Protein AF-0000000075076435 (afdb_homodimer)

Radius of gyration: 36.46 Å; Cα contacts (8 Å, |Δi|>4): 3027; chains: 2; bounding box: 115×92×92 Å

Nearest PDB structures (foldseek):
  8re6-assembly1_A  TM=4.599E-01  e=3.885E-03  Homo sapiens
  4wnf-assembly1_A  TM=5.232E-01  e=7.291E-03  Homo sapiens
  5iz5-assembly1_A  TM=4.499E-01  e=1.150E-03  Homo sapiens
  5iz5-assembly2_B  TM=3.799E-01  e=2.878E-04  Homo sapiens
  8f6q-assembly1_A  TM=3.171E-01  e=2.021E+00  synthetic construct

Solvent-accessible surface area (backbone atoms only — not comparable to full-atom values): 87835 Å² total; per-residue (Å²): 129,80,52,55,65,57,52,52,52,41,39,77,72,67,46,81,74,68,55,69,69,53,43,52,53,44,43,52,47,23,50,54,67,68,35,22,57,59,38,25,55,53,32,58,56,43,38,74,77,41,73,81,44,64,65,48,48,51,50,29,22,54,22,33,54,61,19,77,85,45,49,62,72,58,25,39,52,49,21,48,52,46,40,46,75,67,22,54,48,34,75,88,46,68,42,41,67,53,21,31,50,50,13,51,47,25,42,50,48,19,60,62,56,26,45,63,65,30,44,54,49,13,34,52,26,8,47,48,12,28,71,70,32,51,80,77,39,63,37,50,27,36,50,52,25,23,48,48,28,44,53,54,15,39,54,42,44,40,48,23,64,57,43,55,45,90,70,66,61,27,58,51,28,45,50,52,22,49,50,43,32,50,50,36,48,62,65,45,61,79,47,61,81,38,71,72,49,61,58,33,42,62,51,28,42,41,55,13,47,35,30,42,76,70,66,39,23,70,62,15,18,53,26,26,37,53,18,44,71,50,65,65,51,65,61,60,50,49,56,51,49,51,52,53,51,43,54,43,41,64,72,70,49,78,79,78,57,91,87,57,57,71,90,74,45,59,57,65,58,48,20,51,25,44,59,52,46,86,51,32,74,31,31,63,59,48,70,65,54,38,27,18,36,17,29,7,12,25,26,50,47,12,29,30,22,44,51,14,30,49,48,41,36,21,56,18,48,43,60,45,47,27,40,30,38,19,12,2,15,17,12,18,53,44,46,51,46,53,47,52,50,49,42,51,56,46,46,40,70,86,57,85,88,55,53,65,58,50,43,50,50,47,56,49,45,55,52,50,45,50,54,29,35,53,68,19,53,50,46,53,63,43,50,38,57,68,60,49,51,48,39,75,75,32,91,86,44,45,70,32,49,47,43,5,52,46,43,36,68,46,43,51,30,70,50,89,72,85,58,45,91,50,87,52,33,29,57,71,58,57,59,40,32,50,57,72,91,65,43,32,87,78,48,44,50,96,78,49,29,55,60,35,56,70,34,56,53,47,51,34,36,28,17,16,28,65,24,50,47,41,51,29,36,43,34,38,60,34,40,33,30,71,74,78,88,55,90,84,60,63,34,49,38,54,53,53,42,41,31,89,60,42,68,43,68,67,56,35,51,31,44,42,30,43,53,34,23,23,9,47,17,44,72,54,79,40,48,55,39,72,46,69,66,44,37,77,90,33,48,48,33,26,24,19,4,47,68,63,41,30,46,16,55,67,61,31,55,74,70,59,38,23,23,39,41,36,42,32,38,46,83,72,58,66,67,36,55,69,59,60,66,48,44,69,48,34,40,55,51,46,47,43,33,33,52,39,51,48,54,50,52,52,51,51,52,53,50,51,30,43,74,38,52,24,24,79,41,77,46,78,49,47,56,61,68,81,54,77,50,49,77,40,58,42,44,81,53,90,73,68,72,78,75,76,79,81,71,54,55,33,94,54,49,36,12,45,72,57,42,52,29,58,54,47,37,36,68,42,53,47,60,59,28,50,45,59,40,27,51,31,17,33,51,25,23,34,43,44,51,45,50,48,51,53,50,29,52,52,37,45,67,53,68,46,78,81,45,51,90,72,32,41,72,82,53,64,86,84,67,89,56,74,36,57,74,46,47,66,57,42,43,47,61,85,65,89,86,40,51,71,49,42,53,49,51,52,52,53,35,56,45,42,39,50,92,66,65,47,43,45,74,76,32,64,66,52,46,53,50,48,52,50,49,49,50,52,49,51,51,50,49,49,55,51,48,67,71,46,38,82,47,71,71,48,74,44,34,41,42,52,48,49,50,48,45,53,47,44,49,42,57,71,67,35,68,72,56,62,77,70,47,65,59,56,51,44,44,51,46,47,51,50,46,46,50,35,47,53,46,19,52,51,29,46,49,38,59,70,44,51,48,48,53,36,40,62,71,26,31,51,48,68,59,69,67,54,132,128,80,52,56,65,56,52,50,52,42,40,76,71,68,45,81,76,68,56,71,69,54,43,52,51,44,44,54,47,23,51,54,68,68,34,22,58,60,37,25,54,54,31,57,57,42,38,73,76,40,73,81,44,64,65,48,49,51,49,29,23,52,22,34,54,62,19,76,88,44,50,62,74,58,26,38,52,49,21,48,51,47,39,47,75,66,22,55,47,35,77,89,46,69,43,40,66,52,20,30,50,49,11,52,46,26,42,51,47,18,60,63,56,27,44,64,65,30,43,53,50,13,32,51,24,7,46,48,12,28,68,70,32,52,79,76,40,64,36,51,27,37,51,52,25,22,51,46,27,45,53,53,16,39,52,43,43,39,50,24,62,54,43,56,45,89,71,67,62,27,58,48,28,45,50,52,22,48,52,42,32,50,52,36,48,62,65,46,61,78,47,61,81,38,72,71,50,60,59,34,40,62,53,28,42,40,55,14,47,36,30,43,75,71,66,38,23,70,60,14,16,53,26,27,38,52,17,45,71,50,66,66,48,66,62,60,50,49,58,50,51,48,53,52,52,42,54,42,41,63,72,68,51,77,79,78,57,91,86,56,58,70,90,74,45,59,57,65,59,50,19,52,25,44,57,51,46,85,52,31,75,32,32,66,60,48,69,67,53,38,28,18,37,17,29,7,12,25,27,51,46,13,29,30,22,45,52,13,31,50,48,43,34,22,57,18,48,43,60,45,48,26,40,30,39,19,12,3,16,18,12,18,54,45,46,51,46,53,46,54,51,50,42,49,55,45,47,39,70,87,58,85,87,53,53,65,59,50,43,51,49,48,56,50,44,56,53,49,46,50,55,28,36,53,66,19,53,52,47,52,63,42,50,37,56,70,60,48,51,47,40,74,76,33,91,87,44,45,69,31,48,47,44,5,51,46,44,36,67,46,44,51,30,70,50,90,72,85,57,46,90,51,88,51,34,30,58,71,58,57,60,38,33,50,58,74,91,66,44,33,86,78,46,46,49,94,77,51,30,56,60,34,57,69,32,56,53,46,52,33,36,28,16,17,28,63,24,49,48,42,54,30,36,43,32,38,61,34,41,33,29,71,73,80,87,58,91,82,60,64,34,48,39,53,52,54,46,43,30,90,61,42,69,41,69,68,57,36,52,31,43,41,29,42,53,34,24,23,9,47,18,44,72,53,79,38,46,56,40,72,48,69,68,44,37,76,90,31,48,49,34,25,24,19,4,48,66,63,43,32,48,17,55,66,60,31,55,73,71,60,37,23,24,37,39,35,43,35,37,48,83,72,59,66,67,36,56,69,59,59,66,47,42,69,48,33,41,56,51,47,47,43,35,34,51,39,50,47,54,52,51,52,50,50,50,52,49,51,31,43,74,39,51,24,25,78,41,78,47,78,50,46,55,61,68,80,53,78,53,50,79,39,59,41,43,80,54,90,72,68,72,78,74,75,81,81,72,54,56,33,97,54,49,35,11,46,72,57,41,52,29,59,54,46,36,37,70,41,54,48,58,57,26,49,44,58,40,27,52,30,16,33,51,24,24,36,43,44,50,43,51,46,52,53,50,29,52,52,36,45,66,51,68,46,78,83,44,51,92,71,31,42,71,81,53,66,85,83,66,88,59,74,33,57,74,46,48,66,56,41,42,48,59,85,66,86,85,40,51,70,51,42,54,48,50,51,51,53,36,57,44,42,39,48,92,65,66,48,44,47,74,75,32,63,65,53,46,54,50,48,52,50,49,50,51,50,50,51,52,50,51,51,55,51,48,68,71,47,40,82,48,72,71,50,75,43,34,41,41,52,47,49,52,48,46,52,48,43,48,44,57,70,67,37,70,71,51,65,77,68,44,65,59,54,50,44,44,48,46,46,51,50,44,46,50,35,47,51,46,18,52,50,28,46,49,37,59,70,43,50,48,48,52,35,40,62,71,26,29,51,48,67,60,68,66,52,133

Sequence (1734 aa):
MMNSVETADKILSGSEFPDLTGLKELIGELKGELEFGKARRVLEKARDLYPEDIWVVQQLALCTYKDEERYPKHRFEEALTLLESIGLRDSKKRDAETLSLGGAVYKRLWEFCGQIDHLYESLSFYRAAFETDPERDLGYAANNAAYILDLLAARAESLEHRNDIKTKEAQKFRKEASGLREKILENLSARQNDPDLSKNYWFSATIGEANFGLGNYAEAGQWLAKARATKPKEWEIQSTFRQWVSLAKIRGLDVPAETEKPDVWHEAWQALRQLLGDETANALMCYRGKVGLALSGGGFRASFFHLGVLARLAEADALRGVDVLSTVSGGSILGAHYYLEVQKLLEDSTKKLNRDDYLDIIEKLQKDFLRGVQSNIRMRAFDDFIDNVRMLFSKRYTRSHKLGELYESKLYSQVDDGKTDLPRKMPDLLVEPAQGRFKGKEFRPNFHNWRRRAKVPILMLNTTSLNSGHNWFFTASWMGEPPGLIDIDSNDRYRRLYYWQAPEESLKNFRLGHAAAASSCVPGLFEPLVLEGLYPERAVKLIDGGVFDNQGIQGLIAEGCTLILCSDASGHLNDSYDPADDPGGVVLRTVSVLQDRIREAQYQDLQARLDSKALEGLFFVHTRKDLATQPLDWIGCDNPSKQASEEQLTSYGIAKDLQDKIAALRTDLDSFTEVEAYSLMASGYLMAERQMKDLDQRHKAEGNPGTWGDFDIHAAPQRNWEFLKLKDILAEKPGQQATVQRKDLDLQLKVGNGLFFKAWHLMPALKIAAFAAIGLMLWMLYKLVVSQWHSIVFSMSVGGLVLALVGLVAALFLPAMKWLNPKEEVRSIVIKVAIALTGYLMAKLHLLLFDRLFLERGRLARLLSLKMMNSVETADKILSGSEFPDLTGLKELIGELKGELEFGKARRVLEKARDLYPEDIWVVQQLALCTYKDEERYPKHRFEEALTLLESIGLRDSKKRDAETLSLGGAVYKRLWEFCGQIDHLYESLSFYRAAFETDPERDLGYAANNAAYILDLLAARAESLEHRNDIKTKEAQKFRKEASGLREKILENLSARQNDPDLSKNYWFSATIGEANFGLGNYAEAGQWLAKARATKPKEWEIQSTFRQWVSLAKIRGLDVPAETEKPDVWHEAWQALRQLLGDETANALMCYRGKVGLALSGGGFRASFFHLGVLARLAEADALRGVDVLSTVSGGSILGAHYYLEVQKLLEDSTKKLNRDDYLDIIEKLQKDFLRGVQSNIRMRAFDDFIDNVRMLFSKRYTRSHKLGELYESKLYSQVDDGKTDLPRKMPDLLVEPAQGRFKGKEFRPNFHNWRRRAKVPILMLNTTSLNSGHNWFFTASWMGEPPGLIDIDSNDRYRRLYYWQAPEESLKNFRLGHAAAASSCVPGLFEPLVLEGLYPERAVKLIDGGVFDNQGIQGLIAEGCTLILCSDASGHLNDSYDPADDPGGVVLRTVSVLQDRIREAQYQDLQARLDSKALEGLFFVHTRKDLATQPLDWIGCDNPSKQASEEQLTSYGIAKDLQDKIAALRTDLDSFTEVEAYSLMASGYLMAERQMKDLDQRHKAEGNPGTWGDFDIHAAPQRNWEFLKLKDILAEKPGQQATVQRKDLDLQLKVGNGLFFKAWHLMPALKIAAFAAIGLMLWMLYKLVVSQWHSIVFSMSVGGLVLALVGLVAALFLPAMKWLNPKEEVRSIVIKVAIALTGYLMAKLHLLLFDRLFLERGRLARLLSLK

InterPro domains:
  IPR002641 Patatin-like phospholipase domain [PF01734] (293-554)
  IPR002641 Patatin-like phospholipase domain [PS51635] (294-557)
  IPR011990 Tetratricopeptide-like helical domain superfamily [G3DSA:1.25.40.10] (30-245)
  IPR016035 Acyl transferase/acyl hydrolase/lysophospholipase [SSF52151] (290-580)
  IPR046880 Tetratricopeptide Repeats-Sensor [PF20308] (36-148)
  IPR050301 Neuropathy target esterase [PTHR14226] (289-375)

pLDDT: mean 89.24, std 10.97, range [33.5, 98.88]

Foldseek 3Di:
DDQLVVVLVCVLVPDDQDPPVVLVVSLVRCVLVLNLVSNLSSLVVVCVVVVPDLVSLLSNLVSQCSVLLDFNVVSLVVSVVSLVVQPCPPPVRDALSSLQSQLVSLVVVCLQQLDVVSLVSSLVSLVVSCVVPVPVCLQVSLQVNLLSLLVVLLVVVLVCLLVVNDDCSSVVSLVSSLVSLVVSCVNLVVVCPPPVLLLPLVNLLSNLSSCLSVVVLVSSLVSLLSSLVSVDRLVVLLVSLQSLLLSCQSVPADQDDPPDDPVPHDSSLVSNCSNVPPLSNFLSLCNLPAEEEWQFAFACLSLLLVLLQLLQCLLLVNLLRHAAYFYFANRLLNVVQLLLLLLLVQADQPDDDDSVSSNVSSVLLLVQVQQLLLLFLPLVLQQDLVLLLVQVPDVQDWSLNSSLVSSLQRRNLSRPNPCNPDFAFLLNSDHFGNDFPDGGPVDDQLRCQSSGSRGNYWYWQWWAWPQQRAIWTRTSFKIAGRPDDDDVRPGDGTDIDGLVPFPDPCSVRPGSSSSSSLQNAAPPPTFFNWAPPRDPPDITTIHHRLLNPRFRVVVCSSSQGQAYATEALHAAQDDDPDFDPDPVSVVVSVSRVVSNVNVVVVVVVVVSSVVSSSHVYYHYDYLLPQVDDDDDADPPHPDDDDDDDPPQAGPLQFGNLLSVLLSLFHRDSTRDAPLNSLLSSLSSNSRSLSSQVVQQVVCVSSPRDAGRSNTNSPRDNPDDDPSCVCRVLRNDGDDDPRDPLNVLSSQLSNLSNDPDDSLCSNDVVVVVVVVVVVVVVVVVVVVVCVVCVPDDDDDADPVRVVVVVCVVVCVVPPPVCVPPDPVVVVVVSVVSSVVSVVSNVVSVVCSVPVSVSSRVSRHPCVSVVND/DDQLVVVLVCVLVPDDQDDPVVLVVSLVRCVLVVNLVSNLSSLVVVCVVVVPDPVSLLSNLVSQCSVLLDDNVVSLVVSVVSLVVQPCPPPVRDALSSLQSQLVSLVVVCLQQLFCVSLVSSLVSLVCSCVVPVPVCLLVSLQVNLLSLLVVLLVVVLVCLLVVNDDCSSVVSLVSSLVSLVVSCVVLVVVCPPPVLLLPLVNLLSNLSSCLSVVVLVSSLVSLLSSLVSVDRLVVLLVSLQSLLLSCQSVPADQDDPPDDPVPHDSSLVSNCSNVPPLSSFLSLCNLPAEEEWQFAFACLSLLLVLLQLLQCLLLVNLLRHAAYFYFANRLLNVVLLLLLVLLVQADQPDDDDSVSSNVSSVLLLVQVQQLLLLFLPLVLQQDLVLLLVQVVDVQDWSLNSSLVSSLQRRNLSRPNPCNPDFAFLLNSDHAGNDFPDGGDPDDQLRCQSSGSRGNYWYWQWWAWPQQRAIWTRTSFKIAGRPDDDDVRPGDGTDMDGLVPFPDPCSVRPGSSSSSSLQNAAPPPTFFNWAPPRDPPDITTIHHRLLNPRFRVVVCSSSQGQAYATEALHAAQDDDPDFDPDPVSVVVSVSRVVSNVNVVVVVVVVVSSVVSSSHVYYHYDYLLPQVDDDDDADPPHPDDDDDDDPPQAGPLQFGNLLSVLLSLFHRDSTRDAPLNSLSSSLSSNSRSLSSQVVQQVVCVSSPRDAGRSNTNSPRDNPDDDPSCVCRVLRNDGDDDPRDPLNVLSSQLSNLSNDPDDSLCSNDVVVVVVVVVVVVVVVVVVVVVCVVCVPPDDDDADPVRVVVVVCVVVCVVPVPVCVPPDPVVVVVVSVVSSVVSVVSNVVSVVCSVPVSVSSRVSRHPCVSVVND

Organism: Methylotuvimicrobium buryatense (NCBI:txid95641)

Structure (mmCIF, N/CA/C/O backbone):
data_AF-0000000075076435-model_v1
#
loop_
_entity.id
_entity.type
_entity.pdbx_description
1 polymer 'Patatin family protein'
#
loop_
_atom_site.group_PDB
_atom_site.id
_atom_site.type_symbol
_atom_site.label_atom_id
_atom_site.label_alt_id
_atom_site.label_comp_id
_atom_site.label_asym_id
_atom_site.label_entity_id
_atom_site.label_seq_id
_atom_site.pdbx_PDB_ins_code
_atom_site.Cartn_x
_atom_site.Cartn_y
_atom_site.Cartn_z
_atom_site.occupancy
_atom_site.B_iso_or_equiv
_atom_site.auth_seq_id
_atom_site.auth_comp_id
_atom_site.auth_asym_id
_atom_site.auth_atom_id
_atom_site.pdbx_PDB_model_num
ATOM 1 N N . MET A 1 1 ? -11.375 -25.438 -43.062 1 36.97 1 MET A N 1
ATOM 2 C CA . MET A 1 1 ? -12.023 -24.281 -42.469 1 36.97 1 MET A CA 1
ATOM 3 C C . MET A 1 1 ? -11.07 -23.531 -41.562 1 36.97 1 MET A C 1
ATOM 5 O O . MET A 1 1 ? -10.453 -24.141 -40.688 1 36.97 1 MET A O 1
ATOM 9 N N . MET A 1 2 ? -10.703 -22.5 -41.938 1 54.28 2 MET A N 1
ATOM 10 C CA . MET A 1 2 ? -9.719 -21.734 -41.188 1 54.28 2 MET A CA 1
ATOM 11 C C . MET A 1 2 ? -10.164 -21.531 -39.719 1 54.28 2 MET A C 1
ATOM 13 O O . MET A 1 2 ? -11.336 -21.266 -39.469 1 54.28 2 MET A O 1
ATOM 17 N N . ASN A 1 3 ? -9.352 -21.844 -38.719 1 79.81 3 ASN A N 1
ATOM 18 C CA . ASN A 1 3 ? -9.547 -21.703 -37.281 1 79.81 3 ASN A CA 1
ATOM 19 C C . ASN A 1 3 ? -9.891 -20.266 -36.906 1 79.81 3 ASN A C 1
ATOM 21 O O . ASN A 1 3 ? -9.523 -19.328 -37.594 1 79.81 3 ASN A O 1
ATOM 25 N N . SER A 1 4 ? -11.031 -20.047 -36.219 1 85.81 4 SER A N 1
ATOM 26 C CA . SER A 1 4 ? -11.523 -18.734 -35.812 1 85.81 4 SER A CA 1
ATOM 27 C C . SER A 1 4 ? -10.375 -17.812 -35.406 1 85.81 4 SER A C 1
ATOM 29 O O . SER A 1 4 ? -10.414 -16.609 -35.688 1 85.81 4 SER A O 1
ATOM 31 N N . VAL A 1 5 ? -9.375 -18.312 -34.938 1 87.81 5 VAL A N 1
ATOM 32 C CA . VAL A 1 5 ? -8.227 -17.531 -34.5 1 87.81 5 VAL A CA 1
ATOM 33 C C . VAL A 1 5 ? -7.445 -17 -35.688 1 87.81 5 VAL A C 1
ATOM 35 O O . VAL A 1 5 ? -7.047 -15.836 -35.719 1 87.81 5 VAL A O 1
ATOM 38 N N . GLU A 1 6 ? -7.312 -17.844 -36.656 1 87.56 6 GLU A N 1
ATOM 39 C CA . GLU A 1 6 ? -6.621 -17.438 -37.875 1 87.56 6 GLU A CA 1
ATOM 40 C C . GLU A 1 6 ? -7.406 -16.359 -38.625 1 87.56 6 GLU A C 1
ATOM 42 O O . GLU A 1 6 ? -6.82 -15.43 -39.188 1 87.56 6 GLU A O 1
ATOM 47 N N . THR A 1 7 ? -8.656 -16.609 -38.688 1 90.25 7 THR A N 1
ATOM 48 C CA . THR A 1 7 ? -9.516 -15.641 -39.344 1 90.25 7 THR A CA 1
ATOM 49 C C . THR A 1 7 ? -9.406 -14.273 -38.656 1 90.25 7 THR A C 1
ATOM 51 O O . THR A 1 7 ? -9.32 -13.242 -39.344 1 90.25 7 THR A O 1
ATOM 54 N N . ALA A 1 8 ? -9.461 -14.234 -37.344 1 91.88 8 ALA A N 1
ATOM 55 C CA . ALA A 1 8 ? -9.328 -12.992 -36.594 1 91.88 8 ALA A CA 1
ATOM 56 C C . ALA A 1 8 ? -7.988 -12.312 -36.875 1 91.88 8 ALA A C 1
ATOM 58 O O . ALA A 1 8 ? -7.93 -11.094 -37.062 1 91.88 8 ALA A O 1
ATOM 59 N N . ASP A 1 9 ? -6.965 -13.133 -36.938 1 88.62 9 ASP A N 1
ATOM 60 C CA . ASP A 1 9 ? -5.637 -12.594 -37.219 1 88.62 9 ASP A CA 1
ATOM 61 C C . ASP A 1 9 ? -5.578 -11.953 -38.594 1 88.62 9 ASP A C 1
ATOM 63 O O . ASP A 1 9 ? -4.938 -10.914 -38.781 1 88.62 9 ASP A O 1
ATOM 67 N N . LYS A 1 10 ? -6.211 -12.531 -39.5 1 89.06 10 LYS A N 1
ATOM 68 C CA . LYS A 1 10 ? -6.254 -11.992 -40.844 1 89.06 10 LYS A CA 1
ATOM 69 C C . LYS A 1 10 ? -7.02 -10.68 -40.906 1 89.06 10 LYS A C 1
ATOM 71 O O . LYS A 1 10 ? -6.602 -9.734 -41.594 1 89.06 10 LYS A O 1
ATOM 76 N N . ILE A 1 11 ? -8.062 -10.641 -40.219 1 89.81 11 ILE A N 1
ATOM 77 C CA . ILE A 1 11 ? -8.867 -9.43 -40.156 1 89.81 11 ILE A CA 1
ATOM 78 C C . ILE A 1 11 ? -8.062 -8.297 -39.531 1 89.81 11 ILE A C 1
ATOM 80 O O . ILE A 1 11 ? -8.062 -7.168 -40.031 1 89.81 11 ILE A O 1
ATOM 84 N N . LEU A 1 12 ? -7.379 -8.57 -38.469 1 87.88 12 LEU A N 1
ATOM 85 C CA . LEU A 1 12 ? -6.613 -7.578 -37.75 1 87.88 12 LEU A CA 1
ATOM 86 C C . LEU A 1 12 ? -5.402 -7.109 -38.531 1 87.88 12 LEU A C 1
ATOM 88 O O . LEU A 1 12 ? -4.922 -5.988 -38.344 1 87.88 12 LEU A O 1
ATOM 92 N N . SER A 1 13 ? -4.984 -7.977 -39.469 1 85.38 13 SER A N 1
ATOM 93 C CA . SER A 1 13 ? -3.854 -7.625 -40.344 1 85.38 13 SER A CA 1
ATOM 94 C C . SER A 1 13 ? -4.312 -6.859 -41.562 1 85.38 13 SER A C 1
ATOM 96 O O . SER A 1 13 ? -3.49 -6.422 -42.375 1 85.38 13 SER A O 1
ATOM 98 N N . GLY A 1 14 ? -5.59 -6.645 -41.844 1 83.81 14 GLY A N 1
ATOM 99 C CA . GLY A 1 14 ? -6.051 -5.766 -42.906 1 83.81 14 GLY A CA 1
ATOM 100 C C . GLY A 1 14 ? -6.957 -6.465 -43.906 1 83.81 14 GLY A C 1
ATOM 101 O O . GLY A 1 14 ? -7.398 -5.855 -44.875 1 83.81 14 GLY A O 1
ATOM 102 N N . SER A 1 15 ? -7.238 -7.715 -43.688 1 86.44 15 SER A N 1
ATOM 103 C CA . SER A 1 15 ? -8.125 -8.422 -44.594 1 86.44 15 SER A CA 1
ATOM 104 C C . SER A 1 15 ? -9.547 -7.879 -44.531 1 86.44 15 SER A C 1
ATOM 106 O O . SER A 1 15 ? -9.859 -7.055 -43.656 1 86.44 15 SER A O 1
ATOM 108 N N . GLU A 1 16 ? -10.273 -8.352 -45.438 1 85.62 16 GLU A N 1
ATOM 109 C CA . GLU A 1 16 ? -11.648 -7.879 -45.562 1 85.62 16 GLU A CA 1
ATOM 110 C C . GLU A 1 16 ? -12.461 -8.242 -44.312 1 85.62 16 GLU A C 1
ATOM 112 O O . GLU A 1 16 ? -12.32 -9.336 -43.781 1 85.62 16 GLU A O 1
ATOM 117 N N . PHE A 1 17 ? -13.203 -7.285 -43.875 1 89.06 17 PHE A N 1
ATOM 118 C CA . PHE A 1 17 ? -14.062 -7.453 -42.688 1 89.06 17 PHE A CA 1
ATOM 119 C C . PHE A 1 17 ? -15.359 -8.156 -43.062 1 89.06 17 PHE A C 1
ATOM 121 O O . PHE A 1 17 ? -15.977 -7.84 -44.094 1 89.06 17 PHE A O 1
ATOM 128 N N . PRO A 1 18 ? -15.742 -9.188 -42.375 1 89.25 18 PRO A N 1
ATOM 129 C CA . PRO A 1 18 ? -17 -9.883 -42.688 1 89.25 18 PRO A CA 1
ATOM 130 C C . PRO A 1 18 ? -18.234 -9.023 -42.438 1 89.25 18 PRO A C 1
ATOM 132 O O . PRO A 1 18 ? -18.125 -7.961 -41.812 1 89.25 18 PRO A O 1
ATOM 135 N N . ASP A 1 19 ? -19.391 -9.516 -43.062 1 90 19 ASP A N 1
ATOM 136 C CA . ASP A 1 19 ? -20.656 -8.844 -42.75 1 90 19 ASP A CA 1
ATOM 137 C C . ASP A 1 19 ? -21.094 -9.125 -41.344 1 90 19 ASP A C 1
ATOM 139 O O . ASP A 1 19 ? -20.453 -9.898 -40.625 1 90 19 ASP A O 1
ATOM 143 N N . LEU A 1 20 ? -22.094 -8.531 -40.938 1 91.75 20 LEU A N 1
ATOM 144 C CA . LEU A 1 20 ? -22.516 -8.57 -39.562 1 91.75 20 LEU A CA 1
ATOM 145 C C . LEU A 1 20 ? -22.797 -10.008 -39.125 1 91.75 20 LEU A C 1
ATOM 147 O O . LEU A 1 20 ? -22.484 -10.383 -37.969 1 91.75 20 LEU A O 1
ATOM 151 N N . THR A 1 21 ? -23.438 -10.773 -39.969 1 92.62 21 THR A N 1
ATOM 152 C CA . THR A 1 21 ? -23.719 -12.164 -39.656 1 92.62 21 THR A CA 1
ATOM 153 C C . THR A 1 21 ? -22.438 -12.961 -39.469 1 92.62 21 THR A C 1
ATOM 155 O O . THR A 1 21 ? -22.297 -13.734 -38.531 1 92.62 21 THR A O 1
ATOM 158 N N . GLY A 1 22 ? -21.547 -12.773 -40.375 1 92.38 22 GLY A N 1
ATOM 159 C CA . GLY A 1 22 ? -20.25 -13.414 -40.25 1 92.38 22 GLY A CA 1
ATOM 160 C C . GLY A 1 22 ? -19.469 -12.977 -39.031 1 92.38 22 GLY A C 1
ATOM 161 O O . GLY A 1 22 ? -18.75 -13.781 -38.438 1 92.38 22 GLY A O 1
ATOM 162 N N . LEU A 1 23 ? -19.594 -11.703 -38.719 1 94.06 23 LEU A N 1
ATOM 163 C CA . LEU A 1 23 ? -18.938 -11.18 -37.531 1 94.06 23 LEU A CA 1
ATOM 164 C C . LEU A 1 23 ? -19.469 -11.859 -36.281 1 94.06 23 LEU A C 1
ATOM 166 O O . LEU A 1 23 ? -18.688 -12.219 -35.375 1 94.06 23 LEU A O 1
ATOM 170 N N . LYS A 1 24 ? -20.719 -12.016 -36.188 1 93.81 24 LYS A N 1
ATOM 171 C CA . LYS A 1 24 ? -21.344 -12.641 -35.031 1 93.81 24 LYS A CA 1
ATOM 172 C C . LYS A 1 24 ? -20.875 -14.078 -34.875 1 93.81 24 LYS A C 1
ATOM 174 O O . LYS A 1 24 ? -20.609 -14.523 -33.75 1 93.81 24 LYS A O 1
ATOM 179 N N . GLU A 1 25 ? -20.766 -14.727 -35.938 1 92.5 25 GLU A N 1
ATOM 180 C CA . GLU A 1 25 ? -20.281 -16.109 -35.906 1 92.5 25 GLU A CA 1
ATOM 181 C C . GLU A 1 25 ? -18.828 -16.156 -35.469 1 92.5 25 GLU A C 1
ATOM 183 O O . GLU A 1 25 ? -18.453 -17 -34.625 1 92.5 25 GLU A O 1
ATOM 188 N N . LEU A 1 26 ? -18.062 -15.289 -36.031 1 94.31 26 LEU A N 1
ATOM 189 C CA . LEU A 1 26 ? -16.641 -15.242 -35.688 1 94.31 26 LEU A CA 1
ATOM 190 C C . LEU A 1 26 ? -16.453 -14.961 -34.188 1 94.31 26 LEU A C 1
ATOM 192 O O . LEU A 1 26 ? -15.664 -15.633 -33.531 1 94.31 26 LEU A O 1
ATOM 196 N N . ILE A 1 27 ? -17.109 -13.969 -33.656 1 94.06 27 ILE A N 1
ATOM 197 C CA . ILE A 1 27 ? -17 -13.594 -32.25 1 94.06 27 ILE A CA 1
ATOM 198 C C . ILE A 1 27 ? -17.453 -14.75 -31.359 1 94.06 27 ILE A C 1
ATOM 200 O O . ILE A 1 27 ? -16.844 -15.016 -30.312 1 94.06 27 ILE A O 1
ATOM 204 N N . GLY A 1 28 ? -18.516 -15.406 -31.75 1 89.88 28 GLY A N 1
ATOM 205 C CA . GLY A 1 28 ? -18.984 -16.562 -31.016 1 89.88 28 GLY A CA 1
ATOM 206 C C . GLY A 1 28 ? -17.938 -17.656 -30.906 1 89.88 28 GLY A C 1
ATOM 207 O O . GLY A 1 28 ? -17.766 -18.266 -29.844 1 89.88 28 GLY A O 1
ATOM 208 N N . GLU A 1 29 ? -17.281 -17.859 -31.953 1 90.12 29 GLU A N 1
ATOM 209 C CA . GLU A 1 29 ? -16.25 -18.891 -31.969 1 90.12 29 GLU A CA 1
ATOM 210 C C . GLU A 1 29 ? -15.047 -18.484 -31.125 1 90.12 29 GLU A C 1
ATOM 212 O O . GLU A 1 29 ? -14.477 -19.312 -30.406 1 90.12 29 GLU A O 1
ATOM 217 N N . LEU A 1 30 ? -14.672 -17.25 -31.266 1 91.12 30 LEU A N 1
ATOM 218 C CA . LEU A 1 30 ? -13.539 -16.75 -30.484 1 91.12 30 LEU A CA 1
ATOM 219 C C . LEU A 1 30 ? -13.82 -16.844 -28.984 1 91.12 30 LEU A C 1
ATOM 221 O O . LEU A 1 30 ? -12.953 -17.234 -28.203 1 91.12 30 LEU A O 1
ATOM 225 N N . LYS A 1 31 ? -15.008 -16.5 -28.578 1 87.5 31 LYS A N 1
ATOM 226 C CA . LYS A 1 31 ? -15.391 -16.609 -27.172 1 87.5 31 LYS A CA 1
ATOM 227 C C . LYS A 1 31 ? -15.367 -18.078 -26.719 1 87.5 31 LYS A C 1
ATOM 229 O O . LYS A 1 31 ? -14.938 -18.375 -25.609 1 87.5 31 LYS A O 1
ATOM 234 N N . GLY A 1 32 ? -15.773 -18.891 -27.562 1 81.56 32 GLY A N 1
ATOM 235 C CA . GLY A 1 32 ? -15.734 -20.312 -27.266 1 81.56 32 GLY A CA 1
ATOM 236 C C . GLY A 1 32 ? -14.336 -20.844 -27.031 1 81.56 32 GLY A C 1
ATOM 237 O O . GLY A 1 32 ? -14.133 -21.766 -26.234 1 81.56 32 GLY A O 1
ATOM 238 N N . GLU A 1 33 ? -13.453 -20.219 -27.688 1 81 33 GLU A N 1
ATOM 239 C CA . GLU A 1 33 ? -12.055 -20.609 -27.547 1 81 33 GLU A CA 1
ATOM 240 C C . GLU A 1 33 ? -11.367 -19.797 -26.453 1 81 33 GLU A C 1
ATOM 242 O O . GLU A 1 33 ? -10.141 -19.828 -26.328 1 81 33 GLU A O 1
ATOM 247 N N . LEU A 1 34 ? -12.07 -19 -25.734 1 81.38 34 LEU A N 1
ATOM 248 C CA . LEU A 1 34 ? -11.609 -18.172 -24.625 1 81.38 34 LEU A CA 1
ATOM 249 C C . LEU A 1 34 ? -10.617 -17.109 -25.125 1 81.38 34 LEU A C 1
ATOM 251 O O . LEU A 1 34 ? -9.695 -16.75 -24.391 1 81.38 34 LEU A O 1
ATOM 255 N N . GLU A 1 35 ? -10.742 -16.797 -26.406 1 87.75 35 GLU A N 1
ATOM 256 C CA . GLU A 1 35 ? -9.898 -15.766 -26.984 1 87.75 35 GLU A CA 1
ATOM 257 C C . GLU A 1 35 ? -10.586 -14.398 -26.938 1 87.75 35 GLU A C 1
ATOM 259 O O . GLU A 1 35 ? -10.75 -13.75 -27.969 1 87.75 35 GLU A O 1
ATOM 264 N N . PHE A 1 36 ? -10.836 -13.961 -25.75 1 89.81 36 PHE A N 1
ATOM 265 C CA . PHE A 1 36 ? -11.562 -12.711 -25.562 1 89.81 36 PHE A CA 1
ATOM 266 C C . PHE A 1 36 ? -10.727 -11.516 -26 1 89.81 36 PHE A C 1
ATOM 268 O O . PHE A 1 36 ? -11.266 -10.516 -26.469 1 89.81 36 PHE A O 1
ATOM 275 N N . GLY A 1 37 ? -9.43 -11.617 -25.875 1 89.94 37 GLY A N 1
ATOM 276 C CA . GLY A 1 37 ? -8.562 -10.539 -26.312 1 89.94 37 GLY A CA 1
ATOM 277 C C . GLY A 1 37 ? -8.641 -10.281 -27.797 1 89.94 37 GLY A C 1
ATOM 278 O O . GLY A 1 37 ? -8.766 -9.133 -28.234 1 89.94 37 GLY A O 1
ATOM 279 N N . LYS A 1 38 ? -8.609 -11.312 -28.609 1 91.25 38 LYS A N 1
ATOM 280 C CA . LYS A 1 38 ? -8.727 -11.195 -30.062 1 91.25 38 LYS A CA 1
ATOM 281 C C . LYS A 1 38 ? -10.109 -10.719 -30.469 1 91.25 38 LYS A C 1
ATOM 283 O O . LYS A 1 38 ? -10.25 -9.891 -31.375 1 91.25 38 LYS A O 1
ATOM 288 N N . ALA A 1 39 ? -11.055 -11.328 -29.797 1 94.81 39 ALA A N 1
ATOM 289 C CA . ALA A 1 39 ? -12.422 -10.914 -30.062 1 94.81 39 ALA A CA 1
ATOM 290 C C . ALA A 1 39 ? -12.602 -9.414 -29.812 1 94.81 39 ALA A C 1
ATOM 292 O O . ALA A 1 39 ? -13.25 -8.719 -30.594 1 94.81 39 ALA A O 1
ATOM 293 N N . ARG A 1 40 ? -12.055 -8.953 -28.688 1 94.88 40 ARG A N 1
ATOM 294 C CA . ARG A 1 40 ? -12.133 -7.535 -28.328 1 94.88 40 ARG A CA 1
ATOM 295 C C . ARG A 1 40 ? -11.523 -6.664 -29.422 1 94.88 40 ARG A C 1
ATOM 297 O O . ARG A 1 40 ? -12.117 -5.664 -29.828 1 94.88 40 ARG A O 1
ATOM 304 N N . ARG A 1 41 ? -10.43 -7.027 -30 1 92.25 41 ARG A N 1
ATOM 305 C CA . ARG A 1 41 ? -9.734 -6.246 -31.031 1 92.25 41 ARG A CA 1
ATOM 306 C C . ARG A 1 41 ? -10.531 -6.219 -32.312 1 92.25 41 ARG A C 1
ATOM 308 O O . ARG A 1 41 ? -10.594 -5.191 -33 1 92.25 41 ARG A O 1
ATOM 315 N N . VAL A 1 42 ? -11.07 -7.328 -32.688 1 94.69 42 VAL A N 1
ATOM 316 C CA . VAL A 1 42 ? -11.906 -7.402 -33.875 1 94.69 42 VAL A CA 1
ATOM 317 C C . VAL A 1 42 ? -13.125 -6.504 -33.688 1 94.69 42 VAL A C 1
ATOM 319 O O . VAL A 1 42 ? -13.5 -5.773 -34.625 1 94.69 42 VAL A O 1
ATOM 322 N N . LEU A 1 43 ? -13.672 -6.586 -32.531 1 96.25 43 LEU A N 1
ATOM 323 C CA . LEU A 1 43 ? -14.875 -5.801 -32.25 1 96.25 43 LEU A CA 1
ATOM 324 C C . LEU A 1 43 ? -14.555 -4.312 -32.219 1 96.25 43 LEU A C 1
ATOM 326 O O . LEU A 1 43 ? -15.391 -3.482 -32.562 1 96.25 43 LEU A O 1
ATOM 330 N N . GLU A 1 44 ? -13.383 -3.93 -31.766 1 93.25 44 GLU A N 1
ATOM 331 C CA . GLU A 1 44 ? -12.969 -2.531 -31.781 1 93.25 44 GLU A CA 1
ATOM 332 C C . GLU A 1 44 ? -12.969 -1.975 -33.219 1 93.25 44 GLU A C 1
ATOM 334 O O . GLU A 1 44 ? -13.414 -0.847 -33.438 1 93.25 44 GLU A O 1
ATOM 339 N N . LYS A 1 45 ? -12.555 -2.777 -34.094 1 92.31 45 LYS A N 1
ATOM 340 C CA . LYS A 1 45 ? -12.594 -2.391 -35.5 1 92.31 45 LYS A CA 1
ATOM 341 C C . LYS A 1 45 ? -14.031 -2.357 -36.031 1 92.31 45 LYS A C 1
ATOM 343 O O . LYS A 1 45 ? -14.375 -1.504 -36.844 1 92.31 45 LYS A O 1
ATOM 348 N N . ALA A 1 46 ? -14.75 -3.291 -35.594 1 95 46 ALA A N 1
ATOM 349 C CA . ALA A 1 46 ? -16.141 -3.389 -36.031 1 95 46 ALA A CA 1
ATOM 350 C C . ALA A 1 46 ? -16.938 -2.174 -35.562 1 95 46 ALA A C 1
ATOM 352 O O . ALA A 1 46 ? -17.859 -1.729 -36.25 1 95 46 ALA A O 1
ATOM 353 N N . ARG A 1 47 ? -16.672 -1.678 -34.406 1 93.69 47 ARG A N 1
ATOM 354 C CA . ARG A 1 47 ? -17.391 -0.536 -33.875 1 93.69 47 ARG A CA 1
ATOM 355 C C . ARG A 1 47 ? -17.312 0.669 -34.812 1 93.69 47 ARG A C 1
ATOM 357 O O . ARG A 1 47 ? -18.266 1.435 -34.906 1 93.69 47 ARG A O 1
ATOM 364 N N . ASP A 1 48 ? -16.25 0.813 -35.469 1 90 48 ASP A N 1
ATOM 365 C CA . ASP A 1 48 ? -16.062 1.908 -36.438 1 90 48 ASP A CA 1
ATOM 366 C C . ASP A 1 48 ? -16.922 1.691 -37.688 1 90 48 ASP A C 1
ATOM 368 O O . ASP A 1 48 ? -17.422 2.65 -38.281 1 90 48 ASP A O 1
ATOM 372 N N . LEU A 1 49 ? -17.078 0.513 -38.031 1 90.38 49 LEU A N 1
ATOM 373 C CA . LEU A 1 49 ? -17.797 0.156 -39.25 1 90.38 49 LEU A CA 1
ATOM 374 C C . LEU A 1 49 ? -19.297 0.148 -39 1 90.38 49 LEU A C 1
ATOM 376 O O . LEU A 1 49 ? -20.094 0.439 -39.906 1 90.38 49 LEU A O 1
ATOM 380 N N . TYR A 1 50 ? -19.641 -0.261 -37.75 1 90.75 50 TYR A N 1
ATOM 381 C CA . TYR A 1 50 ? -21.047 -0.335 -37.375 1 90.75 50 TYR A CA 1
ATOM 382 C C . TYR A 1 50 ? -21.328 0.488 -36.125 1 90.75 50 TYR A C 1
ATOM 384 O O . TYR A 1 50 ? -21.734 -0.054 -35.094 1 90.75 50 TYR A O 1
ATOM 392 N N . PRO A 1 51 ? -21.219 1.784 -36.156 1 86.25 51 PRO A N 1
ATOM 393 C CA . PRO A 1 51 ? -21.281 2.623 -34.969 1 86.25 51 PRO A CA 1
ATOM 394 C C . PRO A 1 51 ? -22.656 2.592 -34.312 1 86.25 51 PRO A C 1
ATOM 396 O O . PRO A 1 51 ? -22.766 2.824 -33.094 1 86.25 51 PRO A O 1
ATOM 399 N N . GLU A 1 52 ? -23.688 2.199 -35 1 86.5 52 GLU A N 1
ATOM 400 C CA . GLU A 1 52 ? -25.031 2.264 -34.438 1 86.5 52 GLU A CA 1
ATOM 401 C C . GLU A 1 52 ? -25.5 0.896 -33.938 1 86.5 52 GLU A C 1
ATOM 403 O O . GLU A 1 52 ? -26.562 0.773 -33.344 1 86.5 52 GLU A O 1
ATOM 408 N N . ASP A 1 53 ? -24.719 -0.052 -34.156 1 91.69 53 ASP A N 1
ATOM 409 C CA . ASP A 1 53 ? -25.125 -1.396 -33.781 1 91.69 53 ASP A CA 1
ATOM 410 C C . ASP A 1 53 ? -24.844 -1.646 -32.281 1 91.69 53 ASP A C 1
ATOM 412 O O . ASP A 1 53 ? -23.688 -1.751 -31.891 1 91.69 53 ASP A O 1
ATOM 416 N N . ILE A 1 54 ? -25.875 -1.863 -31.531 1 94.44 54 ILE A N 1
ATOM 417 C CA . ILE A 1 54 ? -25.781 -1.992 -30.078 1 94.44 54 ILE A CA 1
ATOM 418 C C . ILE A 1 54 ? -25.094 -3.309 -29.734 1 94.44 54 ILE A C 1
ATOM 420 O O . ILE A 1 54 ? -24.391 -3.396 -28.719 1 94.44 54 ILE A O 1
ATOM 424 N N . TRP A 1 55 ? -25.312 -4.293 -30.562 1 95.38 55 TRP A N 1
ATOM 425 C CA . TRP A 1 55 ? -24.719 -5.609 -30.312 1 95.38 55 TRP A CA 1
ATOM 426 C C . TRP A 1 55 ? -23.203 -5.543 -30.328 1 95.38 55 TRP A C 1
ATOM 428 O O . TRP A 1 55 ? -22.531 -6.191 -29.516 1 95.38 55 TRP A O 1
ATOM 438 N N . VAL A 1 56 ? -22.656 -4.77 -31.203 1 96.56 56 VAL A N 1
ATOM 439 C CA . VAL A 1 56 ? -21.219 -4.645 -31.328 1 96.56 56 VAL A CA 1
ATOM 440 C C . VAL A 1 56 ? -20.625 -4.082 -30.047 1 96.56 56 VAL A C 1
ATOM 442 O O . VAL A 1 56 ? -19.641 -4.598 -29.516 1 96.56 56 VAL A O 1
ATOM 445 N N . VAL A 1 57 ? -21.266 -3.066 -29.484 1 96.94 57 VAL A N 1
ATOM 446 C CA . VAL A 1 57 ? -20.781 -2.43 -28.266 1 96.94 57 VAL A CA 1
ATOM 447 C C . VAL A 1 57 ? -20.953 -3.377 -27.078 1 96.94 57 VAL A C 1
ATOM 449 O O . VAL A 1 57 ? -20.094 -3.457 -26.203 1 96.94 57 VAL A O 1
ATOM 452 N N . GLN A 1 58 ? -22.047 -4.047 -27.047 1 96.81 58 GLN A N 1
ATOM 453 C CA . GLN A 1 58 ? -22.312 -5.008 -25.984 1 96.81 58 GLN A CA 1
ATOM 454 C C . GLN A 1 58 ? -21.25 -6.105 -25.969 1 96.81 58 GLN A C 1
ATOM 456 O O . GLN A 1 58 ? -20.688 -6.426 -24.906 1 96.81 58 GLN A O 1
ATOM 461 N N . GLN A 1 59 ? -20.969 -6.633 -27.109 1 96.62 59 GLN A N 1
ATOM 462 C CA . GLN A 1 59 ? -19.984 -7.703 -27.203 1 96.62 59 GLN A CA 1
ATOM 463 C C . GLN A 1 59 ? -18.578 -7.176 -26.938 1 96.62 59 GLN A C 1
ATOM 465 O O . GLN A 1 59 ? -17.734 -7.883 -26.359 1 96.62 59 GLN A O 1
ATOM 470 N N . LEU A 1 60 ? -18.344 -6.008 -27.391 1 97.19 60 LEU A N 1
ATOM 471 C CA . LEU A 1 60 ? -17.062 -5.387 -27.094 1 97.19 60 LEU A CA 1
ATOM 472 C C . LEU A 1 60 ? -16.875 -5.234 -25.578 1 97.19 60 LEU A C 1
ATOM 474 O O . LEU A 1 60 ? -15.797 -5.52 -25.062 1 97.19 60 LEU A O 1
ATOM 478 N N . ALA A 1 61 ? -17.875 -4.781 -24.875 1 97.5 61 ALA A N 1
ATOM 479 C CA . ALA A 1 61 ? -17.812 -4.652 -23.422 1 97.5 61 ALA A CA 1
ATOM 480 C C . ALA A 1 61 ? -17.594 -6.012 -22.75 1 97.5 61 ALA A C 1
ATOM 482 O O . ALA A 1 61 ? -16.781 -6.141 -21.844 1 97.5 61 ALA A O 1
ATOM 483 N N . LEU A 1 62 ? -18.297 -6.992 -23.219 1 96.38 62 LEU A N 1
ATOM 484 C CA . LEU A 1 62 ? -18.188 -8.344 -22.672 1 96.38 62 LEU A CA 1
ATOM 485 C C . LEU A 1 62 ? -16.766 -8.883 -22.844 1 96.38 62 LEU A C 1
ATOM 487 O O . LEU A 1 62 ? -16.156 -9.367 -21.891 1 96.38 62 LEU A O 1
ATOM 491 N N . CYS A 1 63 ? -16.297 -8.766 -24.047 1 95.94 63 CYS A N 1
ATOM 492 C CA . CYS A 1 63 ? -14.953 -9.281 -24.344 1 95.94 63 CYS A CA 1
ATOM 493 C C . CYS A 1 63 ? -13.891 -8.477 -23.625 1 95.94 63 CYS A C 1
ATOM 495 O O . CYS A 1 63 ? -12.836 -9.008 -23.266 1 95.94 63 CYS A O 1
ATOM 497 N N . THR A 1 64 ? -14.18 -7.246 -23.328 1 95.62 64 THR A N 1
ATOM 498 C CA . THR A 1 64 ? -13.242 -6.391 -22.609 1 95.62 64 THR A CA 1
ATOM 499 C C . THR A 1 64 ? -13.102 -6.828 -21.156 1 95.62 64 THR A C 1
ATOM 501 O O . THR A 1 64 ? -11.992 -7.062 -20.672 1 95.62 64 THR A O 1
ATOM 504 N N . TYR A 1 65 ? -14.188 -6.969 -20.453 1 94.5 65 TYR A N 1
ATOM 505 C CA . TYR A 1 65 ? -14.047 -7.273 -19.031 1 94.5 65 TYR A CA 1
ATOM 506 C C . TYR A 1 65 ? -13.602 -8.719 -18.812 1 94.5 65 TYR A C 1
ATOM 508 O O . TYR A 1 65 ? -13.117 -9.078 -17.75 1 94.5 65 TYR A O 1
ATOM 516 N N . LYS A 1 66 ? -13.695 -9.594 -19.859 1 90.56 66 LYS A N 1
ATOM 517 C CA . LYS A 1 66 ? -13.281 -10.992 -19.75 1 90.56 66 LYS A CA 1
ATOM 518 C C . LYS A 1 66 ? -11.859 -11.188 -20.25 1 90.56 66 LYS A C 1
ATOM 520 O O . LYS A 1 66 ? -11.289 -12.273 -20.125 1 90.56 66 LYS A O 1
ATOM 525 N N . ASP A 1 67 ? -11.328 -10.117 -20.844 1 88.75 67 ASP A N 1
ATOM 526 C CA . ASP A 1 67 ? -9.945 -10.203 -21.312 1 88.75 67 ASP A CA 1
ATOM 527 C C . ASP A 1 67 ? -8.969 -10.242 -20.156 1 88.75 67 ASP A C 1
ATOM 529 O O . ASP A 1 67 ? -8.516 -9.203 -19.672 1 88.75 67 ASP A O 1
ATOM 533 N N . GLU A 1 68 ? -8.5 -11.352 -19.766 1 77.94 68 GLU A N 1
ATOM 534 C CA . GLU A 1 68 ? -7.68 -11.555 -18.578 1 77.94 68 GLU A CA 1
ATOM 535 C C . GLU A 1 68 ? -6.254 -11.047 -18.797 1 77.94 68 GLU A C 1
ATOM 537 O O . GLU A 1 68 ? -5.477 -10.953 -17.844 1 77.94 68 GLU A O 1
ATOM 542 N N . GLU A 1 69 ? -5.941 -10.719 -20.047 1 75.44 69 GLU A N 1
ATOM 543 C CA . GLU A 1 69 ? -4.617 -10.18 -20.328 1 75.44 69 GLU A CA 1
ATOM 544 C C . GLU A 1 69 ? -4.508 -8.719 -19.891 1 75.44 69 GLU A C 1
ATOM 546 O O . GLU A 1 69 ? -3.406 -8.188 -19.734 1 75.44 69 GLU A O 1
ATOM 551 N N . ARG A 1 70 ? -5.641 -8.156 -19.641 1 82.19 70 ARG A N 1
ATOM 552 C CA . ARG A 1 70 ? -5.676 -6.766 -19.203 1 82.19 70 ARG A CA 1
ATOM 553 C C . ARG A 1 70 ? -5.863 -6.668 -17.703 1 82.19 70 ARG A C 1
ATOM 555 O O . ARG A 1 70 ? -6.441 -7.562 -17.078 1 82.19 70 ARG A O 1
ATOM 562 N N . TYR A 1 71 ? -5.32 -5.566 -17.203 1 78.56 71 TYR A N 1
ATOM 563 C CA . TYR A 1 71 ? -5.461 -5.352 -15.758 1 78.56 71 TYR A CA 1
ATOM 564 C C . TYR A 1 71 ? -6.93 -5.227 -15.367 1 78.56 71 TYR A C 1
ATOM 566 O O . TYR A 1 71 ? -7.695 -4.516 -16.031 1 78.56 71 TYR A O 1
ATOM 574 N N . PRO A 1 72 ? -7.383 -5.848 -14.344 1 84.25 72 PRO A N 1
ATOM 575 C CA . PRO A 1 72 ? -8.805 -5.953 -14.008 1 84.25 72 PRO A CA 1
ATOM 576 C C . PRO A 1 72 ? -9.469 -4.594 -13.797 1 84.25 72 PRO A C 1
ATOM 578 O O . PRO A 1 72 ? -10.508 -4.309 -14.391 1 84.25 72 PRO A O 1
ATOM 581 N N . LYS A 1 73 ? -8.922 -3.756 -12.992 1 83.06 73 LYS A N 1
ATOM 582 C CA . LYS A 1 73 ? -9.57 -2.477 -12.711 1 83.06 73 LYS A CA 1
ATOM 583 C C . LYS A 1 73 ? -9.797 -1.686 -13.992 1 83.06 73 LYS A C 1
ATOM 585 O O . LYS A 1 73 ? -10.883 -1.13 -14.203 1 83.06 73 LYS A O 1
ATOM 590 N N . HIS A 1 74 ? -8.82 -1.729 -14.891 1 85.44 74 HIS A N 1
ATOM 591 C CA . HIS A 1 74 ? -8.914 -0.966 -16.125 1 85.44 74 HIS A CA 1
ATOM 592 C C . HIS A 1 74 ? -9.93 -1.595 -17.078 1 85.44 74 HIS A C 1
ATOM 594 O O . HIS A 1 74 ? -10.711 -0.887 -17.719 1 85.44 74 HIS A O 1
ATOM 600 N N . ARG A 1 75 ? -9.852 -2.895 -17.172 1 91 75 ARG A N 1
ATOM 601 C CA . ARG A 1 75 ? -10.75 -3.529 -18.125 1 91 75 ARG A CA 1
ATOM 602 C C . ARG A 1 75 ? -12.203 -3.438 -17.656 1 91 75 ARG A C 1
ATOM 604 O O . ARG A 1 75 ? -13.117 -3.307 -18.484 1 91 75 ARG A O 1
ATOM 611 N N . PHE A 1 76 ? -12.484 -3.475 -16.344 1 94.88 76 PHE A N 1
ATOM 612 C CA . PHE A 1 76 ? -13.844 -3.322 -15.844 1 94.88 76 PHE A CA 1
ATOM 613 C C . PHE A 1 76 ? -14.344 -1.901 -16.062 1 94.88 76 PHE A C 1
ATOM 615 O O . PHE A 1 76 ? -15.477 -1.701 -16.516 1 94.88 76 PHE A O 1
ATOM 622 N N . GLU A 1 77 ? -13.477 -0.938 -15.812 1 91.81 77 GLU A N 1
ATOM 623 C CA . GLU A 1 77 ? -13.859 0.457 -16 1 91.81 77 GLU A CA 1
ATOM 624 C C . GLU A 1 77 ? -14.109 0.757 -17.484 1 91.81 77 GLU A C 1
ATOM 626 O O . GLU A 1 77 ? -15.055 1.475 -17.812 1 91.81 77 GLU A O 1
ATOM 631 N N . GLU A 1 78 ? -13.297 0.225 -18.312 1 95 78 GLU A N 1
ATOM 632 C CA . GLU A 1 78 ? -13.484 0.405 -19.75 1 95 78 GLU A CA 1
ATOM 633 C C . GLU A 1 78 ? -14.789 -0.225 -20.219 1 95 78 GLU A C 1
ATOM 635 O O . GLU A 1 78 ? -15.508 0.362 -21.031 1 95 78 GLU A O 1
ATOM 640 N N . ALA A 1 79 ? -15.016 -1.418 -19.719 1 97.69 79 ALA A N 1
ATOM 641 C CA . ALA A 1 79 ? -16.266 -2.088 -20.078 1 97.69 79 ALA A CA 1
ATOM 642 C C . ALA A 1 79 ? -17.469 -1.263 -19.656 1 97.69 79 ALA A C 1
ATOM 644 O O . ALA A 1 79 ? -18.453 -1.141 -20.406 1 97.69 79 ALA A O 1
ATOM 645 N N . LEU A 1 80 ? -17.422 -0.667 -18.5 1 97 80 LEU A N 1
ATOM 646 C CA . LEU A 1 80 ? -18.531 0.16 -18.016 1 97 80 LEU A CA 1
ATOM 647 C C . LEU A 1 80 ? -18.688 1.414 -18.875 1 97 80 LEU A C 1
ATOM 649 O O . LEU A 1 80 ? -19.797 1.841 -19.156 1 97 80 LEU A O 1
ATOM 653 N N . THR A 1 81 ? -17.594 1.962 -19.266 1 96 81 THR A N 1
ATOM 654 C CA . THR A 1 81 ? -17.641 3.137 -20.125 1 96 81 THR A CA 1
ATOM 655 C C . THR A 1 81 ? -18.312 2.807 -21.453 1 96 81 THR A C 1
ATOM 657 O O . THR A 1 81 ? -19.094 3.604 -21.969 1 96 81 THR A O 1
ATOM 660 N N . LEU A 1 82 ? -17.953 1.676 -22.016 1 97 82 LEU A N 1
ATOM 661 C CA . LEU A 1 82 ? -18.594 1.215 -23.25 1 97 82 LEU A CA 1
ATOM 662 C C . LEU A 1 82 ? -20.094 1.05 -23.047 1 97 82 LEU A C 1
ATOM 664 O O . LEU A 1 82 ? -20.875 1.521 -23.875 1 97 82 LEU A O 1
ATOM 668 N N . LEU A 1 83 ? -20.484 0.475 -21.969 1 97.31 83 LEU A N 1
ATOM 669 C CA . LEU A 1 83 ? -21.906 0.247 -21.703 1 97.31 83 LEU A CA 1
ATOM 670 C C . LEU A 1 83 ? -22.625 1.565 -21.469 1 97.31 83 LEU A C 1
ATOM 672 O O . LEU A 1 83 ? -23.797 1.719 -21.844 1 97.31 83 LEU A O 1
ATOM 676 N N . GLU A 1 84 ? -21.969 2.479 -20.828 1 95.25 84 GLU A N 1
ATOM 677 C CA . GLU A 1 84 ? -22.531 3.803 -20.609 1 95.25 84 GLU A CA 1
ATOM 678 C C . GLU A 1 84 ? -22.812 4.52 -21.922 1 95.25 84 GLU A C 1
ATOM 680 O O . GLU A 1 84 ? -23.781 5.281 -22.031 1 95.25 84 GLU A O 1
ATOM 685 N N . SER A 1 85 ? -21.969 4.273 -22.906 1 94.38 85 SER A N 1
ATOM 686 C CA . SER A 1 85 ? -22.125 4.922 -24.203 1 94.38 85 SER A CA 1
ATOM 687 C C . SER A 1 85 ? -23.406 4.477 -24.891 1 94.38 85 SER A C 1
ATOM 689 O O . SER A 1 85 ? -23.906 5.164 -25.797 1 94.38 85 SER A O 1
ATOM 691 N N . ILE A 1 86 ? -23.953 3.357 -24.484 1 95.38 86 ILE A N 1
ATOM 692 C CA . ILE A 1 86 ? -25.172 2.879 -25.125 1 95.38 86 ILE A CA 1
ATOM 693 C C . ILE A 1 86 ? -26.312 2.893 -24.125 1 95.38 86 ILE A C 1
ATOM 695 O O . ILE A 1 86 ? -27.297 2.166 -24.297 1 95.38 86 ILE A O 1
ATOM 699 N N . GLY A 1 87 ? -26.141 3.588 -22.953 1 93.75 87 GLY A N 1
ATOM 700 C CA . GLY A 1 87 ? -27.266 3.934 -22.094 1 93.75 87 GLY A CA 1
ATOM 701 C C . GLY A 1 87 ? -27.391 3.025 -20.875 1 93.75 87 GLY A C 1
ATOM 702 O O . GLY A 1 87 ? -28.5 2.691 -20.469 1 93.75 87 GLY A O 1
ATOM 703 N N . LEU A 1 88 ? -26.344 2.533 -20.297 1 94.69 88 LEU A N 1
ATOM 704 C CA . LEU A 1 88 ? -26.391 1.69 -19.109 1 94.69 88 LEU A CA 1
ATOM 705 C C . LEU A 1 88 ? -27.188 2.359 -18 1 94.69 88 LEU A C 1
ATOM 707 O O . LEU A 1 88 ? -28.031 1.716 -17.359 1 94.69 88 LEU A O 1
ATOM 711 N N . ARG A 1 89 ? -26.984 3.707 -17.859 1 92.56 89 ARG A N 1
ATOM 712 C CA . ARG A 1 89 ? -27.625 4.414 -16.75 1 92.56 89 ARG A CA 1
ATOM 713 C C . ARG A 1 89 ? -28.641 5.43 -17.266 1 92.56 89 ARG A C 1
ATOM 715 O O . ARG A 1 89 ? -29.078 6.32 -16.531 1 92.56 89 ARG A O 1
ATOM 722 N N . ASP A 1 90 ? -29 5.285 -18.484 1 91.38 90 ASP A N 1
ATOM 723 C CA . ASP A 1 90 ? -30.016 6.145 -19.094 1 91.38 90 ASP A CA 1
ATOM 724 C C . ASP A 1 90 ? -31.375 5.457 -19.094 1 91.38 90 ASP A C 1
ATOM 726 O O . ASP A 1 90 ? -31.609 4.535 -19.891 1 91.38 90 ASP A O 1
ATOM 730 N N . SER A 1 91 ? -32.281 5.918 -18.359 1 88.81 91 SER A N 1
ATOM 731 C CA . SER A 1 91 ? -33.594 5.309 -18.203 1 88.81 91 SER A CA 1
ATOM 732 C C . SER A 1 91 ? -34.375 5.34 -19.516 1 88.81 91 SER A C 1
ATOM 734 O O . SER A 1 91 ? -35.312 4.551 -19.719 1 88.81 91 SER A O 1
ATOM 736 N N . LYS A 1 92 ? -34 6.168 -20.516 1 88.44 92 LYS A N 1
ATOM 737 C CA . LYS A 1 92 ? -34.719 6.297 -21.781 1 88.44 92 LYS A CA 1
ATOM 738 C C . LYS A 1 92 ? -34.188 5.289 -22.812 1 88.44 92 LYS A C 1
ATOM 740 O O . LYS A 1 92 ? -34.844 5.031 -23.812 1 88.44 92 LYS A O 1
ATOM 745 N N . LYS A 1 93 ? -33.094 4.691 -22.562 1 88.56 93 LYS A N 1
ATOM 746 C CA . LYS A 1 93 ? -32.469 3.795 -23.547 1 88.56 93 LYS A CA 1
ATOM 747 C C . LYS A 1 93 ? -32.219 2.422 -22.938 1 88.56 93 LYS A C 1
ATOM 749 O O . LYS A 1 93 ? -31.234 1.748 -23.312 1 88.56 93 LYS A O 1
ATOM 754 N N . ARG A 1 94 ? -33.031 2.002 -22.062 1 88.62 94 ARG A N 1
ATOM 755 C CA . ARG A 1 94 ? -32.719 0.776 -21.328 1 88.62 94 ARG A CA 1
ATOM 756 C C . ARG A 1 94 ? -32.844 -0.445 -22.234 1 88.62 94 ARG A C 1
ATOM 758 O O . ARG A 1 94 ? -33.781 -0.56 -23.016 1 88.62 94 ARG A O 1
ATOM 765 N N . ASP A 1 95 ? -31.812 -1.182 -22.188 1 93.31 95 ASP A N 1
ATOM 766 C CA . ASP A 1 95 ? -31.734 -2.463 -22.875 1 93.31 95 ASP A CA 1
ATOM 767 C C . ASP A 1 95 ? -31.375 -3.59 -21.922 1 93.31 95 ASP A C 1
ATOM 769 O O . ASP A 1 95 ? -30.422 -3.461 -21.141 1 93.31 95 ASP A O 1
ATOM 773 N N . ALA A 1 96 ? -32.156 -4.648 -21.953 1 94.44 96 ALA A N 1
ATOM 774 C CA . ALA A 1 96 ? -32.031 -5.723 -20.969 1 94.44 96 ALA A CA 1
ATOM 775 C C . ALA A 1 96 ? -30.625 -6.324 -21.016 1 94.44 96 ALA A C 1
ATOM 777 O O . ALA A 1 96 ? -30.047 -6.621 -19.969 1 94.44 96 ALA A O 1
ATOM 778 N N . GLU A 1 97 ? -30.141 -6.543 -22.156 1 94.5 97 GLU A N 1
ATOM 779 C CA . GLU A 1 97 ? -28.812 -7.125 -22.297 1 94.5 97 GLU A CA 1
ATOM 780 C C . GLU A 1 97 ? -27.734 -6.176 -21.766 1 94.5 97 GLU A C 1
ATOM 782 O O . GLU A 1 97 ? -26.797 -6.605 -21.094 1 94.5 97 GLU A O 1
ATOM 787 N N . THR A 1 98 ? -27.844 -4.879 -22.094 1 96.12 98 THR A N 1
ATOM 788 C CA . THR A 1 98 ? -26.906 -3.875 -21.594 1 96.12 98 THR A CA 1
ATOM 789 C C . THR A 1 98 ? -26.906 -3.848 -20.078 1 96.12 98 THR A C 1
ATOM 791 O O . THR A 1 98 ? -25.844 -3.816 -19.453 1 96.12 98 THR A O 1
ATOM 794 N N . LEU A 1 99 ? -28.078 -3.902 -19.516 1 96.5 99 LEU A N 1
ATOM 795 C CA . LEU A 1 99 ? -28.219 -3.902 -18.062 1 96.5 99 LEU A CA 1
ATOM 796 C C . LEU A 1 99 ? -27.594 -5.16 -17.453 1 96.5 99 LEU A C 1
ATOM 798 O O . LEU A 1 99 ? -26.906 -5.086 -16.422 1 96.5 99 LEU A O 1
ATOM 802 N N . SER A 1 100 ? -27.859 -6.258 -18.078 1 96.44 100 SER A N 1
ATOM 803 C CA . SER A 1 100 ? -27.312 -7.523 -17.594 1 96.44 100 SER A CA 1
ATOM 804 C C . SER A 1 100 ? -25.781 -7.504 -17.609 1 96.44 100 SER A C 1
ATOM 806 O O . SER A 1 100 ? -25.141 -8 -16.688 1 96.44 100 SER A O 1
ATOM 808 N N . LEU A 1 101 ? -25.219 -6.938 -18.672 1 97 101 LEU A N 1
ATOM 809 C CA . LEU A 1 101 ? -23.766 -6.82 -18.766 1 97 101 LEU A CA 1
ATOM 810 C C . LEU A 1 101 ? -23.234 -5.906 -17.672 1 97 101 LEU A C 1
ATOM 812 O O . LEU A 1 101 ? -22.156 -6.164 -17.109 1 97 101 LEU A O 1
ATOM 816 N N . GLY A 1 102 ? -23.969 -4.852 -17.359 1 97.44 102 GLY A N 1
ATOM 817 C CA . GLY A 1 102 ? -23.594 -4.008 -16.25 1 97.44 102 GLY A CA 1
ATOM 818 C C . GLY A 1 102 ? -23.516 -4.762 -14.93 1 97.44 102 GLY A C 1
ATOM 819 O O . GLY A 1 102 ? -22.578 -4.586 -14.156 1 97.44 102 GLY A O 1
ATOM 820 N N . GLY A 1 103 ? -24.516 -5.625 -14.703 1 97.5 103 GLY A N 1
ATOM 821 C CA . GLY A 1 103 ? -24.516 -6.465 -13.523 1 97.5 103 GLY A CA 1
ATOM 822 C C . GLY A 1 103 ? -23.328 -7.402 -13.461 1 97.5 103 GLY A C 1
ATOM 823 O O . GLY A 1 103 ? -22.734 -7.594 -12.398 1 97.5 103 GLY A O 1
ATOM 824 N N . ALA A 1 104 ? -22.969 -7.914 -14.57 1 96.44 104 ALA A N 1
ATOM 825 C CA . ALA A 1 104 ? -21.828 -8.836 -14.641 1 96.44 104 ALA A CA 1
ATOM 826 C C . ALA A 1 104 ? -20.516 -8.133 -14.312 1 96.44 104 ALA A C 1
ATOM 828 O O . ALA A 1 104 ? -19.672 -8.68 -13.602 1 96.44 104 ALA A O 1
ATOM 829 N N . VAL A 1 105 ? -20.359 -6.926 -14.883 1 97.62 105 VAL A N 1
ATOM 830 C CA . VAL A 1 105 ? -19.125 -6.184 -14.656 1 97.62 105 VAL A CA 1
ATOM 831 C C . VAL A 1 105 ? -19 -5.812 -13.188 1 97.62 105 VAL A C 1
ATOM 833 O O . VAL A 1 105 ? -17.922 -5.957 -12.586 1 97.62 105 VAL A O 1
ATOM 836 N N . TYR A 1 106 ? -20.062 -5.398 -12.562 1 97.12 106 TYR A N 1
ATOM 837 C CA . TYR A 1 106 ? -20.016 -5.012 -11.164 1 97.12 106 TYR A CA 1
ATOM 838 C C . TYR A 1 106 ? -19.812 -6.23 -10.266 1 97.12 106 TYR A C 1
ATOM 840 O O . TYR A 1 106 ? -19.203 -6.133 -9.203 1 97.12 106 TYR A O 1
ATOM 848 N N . LYS A 1 107 ? -20.406 -7.355 -10.648 1 95.94 107 LYS A N 1
ATOM 849 C CA . LYS A 1 107 ? -20.109 -8.586 -9.922 1 95.94 107 LYS A CA 1
ATOM 850 C C . LYS A 1 107 ? -18.625 -8.891 -9.914 1 95.94 107 LYS A C 1
ATOM 852 O O . LYS A 1 107 ? -18.047 -9.219 -8.875 1 95.94 107 LYS A O 1
ATOM 857 N N . ARG A 1 108 ? -17.984 -8.719 -11.07 1 94 108 ARG A N 1
ATOM 858 C CA . ARG A 1 108 ? -16.547 -8.969 -11.188 1 94 108 ARG A CA 1
ATOM 859 C C . ARG A 1 108 ? -15.758 -7.934 -10.398 1 94 108 ARG A C 1
ATOM 861 O O . ARG A 1 108 ? -14.703 -8.25 -9.844 1 94 108 ARG A O 1
ATOM 868 N N . LEU A 1 109 ? -16.234 -6.695 -10.359 1 94.19 109 LEU A N 1
ATOM 869 C CA . LEU A 1 109 ? -15.594 -5.66 -9.562 1 94.19 109 LEU A CA 1
ATOM 870 C C . LEU A 1 109 ? -15.609 -6.027 -8.078 1 94.19 109 LEU A C 1
ATOM 872 O O . LEU A 1 109 ? -14.609 -5.84 -7.379 1 94.19 109 LEU A O 1
ATOM 876 N N . TRP A 1 110 ? -16.719 -6.551 -7.672 1 93.94 110 TRP A N 1
ATOM 877 C CA . TRP A 1 110 ? -16.828 -6.992 -6.281 1 93.94 110 TRP A CA 1
ATOM 878 C C . TRP A 1 110 ? -15.852 -8.133 -6.004 1 93.94 110 TRP A C 1
ATOM 880 O O . TRP A 1 110 ? -15.188 -8.148 -4.969 1 93.94 110 TRP A O 1
ATOM 890 N N . GLU A 1 111 ? -15.758 -9.039 -6.906 1 90.81 111 GLU A N 1
ATOM 891 C CA . GLU A 1 111 ? -14.844 -10.156 -6.734 1 90.81 111 GLU A CA 1
ATOM 892 C C . GLU A 1 111 ? -13.398 -9.68 -6.668 1 90.81 111 GLU A C 1
ATOM 894 O O . GLU A 1 111 ? -12.57 -10.273 -5.969 1 90.81 111 GLU A O 1
ATOM 899 N N . PHE A 1 112 ? -13.172 -8.562 -7.383 1 88.12 112 PHE A N 1
ATOM 900 C CA . PHE A 1 112 ? -11.812 -8.031 -7.484 1 88.12 112 PHE A CA 1
ATOM 901 C C . PHE A 1 112 ? -11.453 -7.23 -6.238 1 88.12 112 PHE A C 1
ATOM 903 O O . PHE A 1 112 ? -10.344 -7.363 -5.711 1 88.12 112 PHE A O 1
ATOM 910 N N . CYS A 1 113 ? -12.391 -6.406 -5.676 1 89.31 113 CYS A N 1
ATOM 911 C CA . CYS A 1 113 ? -11.977 -5.48 -4.625 1 89.31 113 CYS A CA 1
ATOM 912 C C . CYS A 1 113 ? -12.773 -5.715 -3.348 1 89.31 113 CYS A C 1
ATOM 914 O O . CYS A 1 113 ? -12.461 -5.137 -2.305 1 89.31 113 CYS A O 1
ATOM 916 N N . GLY A 1 114 ? -13.75 -6.457 -3.375 1 90.12 114 GLY A N 1
ATOM 917 C CA . GLY A 1 114 ? -14.461 -6.879 -2.178 1 90.12 114 GLY A CA 1
ATOM 918 C C . GLY A 1 114 ? -15.438 -5.836 -1.668 1 90.12 114 GLY A C 1
ATOM 919 O O . GLY A 1 114 ? -16.047 -6.016 -0.611 1 90.12 114 GLY A O 1
ATOM 920 N N . GLN A 1 115 ? -15.711 -4.742 -2.402 1 90.69 115 GLN A N 1
ATOM 921 C CA . GLN A 1 115 ? -16.609 -3.688 -1.941 1 90.69 115 GLN A CA 1
ATOM 922 C C . GLN A 1 115 ? -18.062 -4.094 -2.105 1 90.69 115 GLN A C 1
ATOM 924 O O . GLN A 1 115 ? -18.531 -4.332 -3.225 1 90.69 115 GLN A O 1
ATOM 929 N N . ILE A 1 116 ? -18.812 -4.113 -1.079 1 92.81 116 ILE A N 1
ATOM 930 C CA . ILE A 1 116 ? -20.188 -4.594 -1.058 1 92.81 116 ILE A CA 1
ATOM 931 C C . ILE A 1 116 ? -21.062 -3.688 -1.917 1 92.81 116 ILE A C 1
ATOM 933 O O . ILE A 1 116 ? -22.047 -4.141 -2.502 1 92.81 116 ILE A O 1
ATOM 937 N N . ASP A 1 117 ? -20.672 -2.451 -2.09 1 90.88 117 ASP A N 1
ATOM 938 C CA . ASP A 1 117 ? -21.438 -1.532 -2.928 1 90.88 117 ASP A CA 1
ATOM 939 C C . ASP A 1 117 ? -21.516 -2.037 -4.367 1 90.88 117 ASP A C 1
ATOM 941 O O . ASP A 1 117 ? -22.516 -1.837 -5.047 1 90.88 117 ASP A O 1
ATOM 945 N N . HIS A 1 118 ? -20.469 -2.623 -4.793 1 93.62 118 HIS A N 1
ATOM 946 C CA . HIS A 1 118 ? -20.469 -3.182 -6.141 1 93.62 118 HIS A CA 1
ATOM 947 C C . HIS A 1 118 ? -21.453 -4.336 -6.258 1 93.62 118 HIS A C 1
ATOM 949 O O . HIS A 1 118 ? -22.047 -4.547 -7.32 1 93.62 118 HIS A O 1
ATOM 955 N N . LEU A 1 119 ? -21.609 -5.105 -5.188 1 94.5 119 LEU A N 1
ATOM 956 C CA . LEU A 1 119 ? -22.594 -6.188 -5.188 1 94.5 119 LEU A CA 1
ATOM 957 C C . LEU A 1 119 ? -24 -5.637 -5.305 1 94.5 119 LEU A C 1
ATOM 959 O O . LEU A 1 119 ? -24.828 -6.184 -6.043 1 94.5 119 LEU A O 1
ATOM 963 N N . TYR A 1 120 ? -24.281 -4.559 -4.629 1 94.25 120 TYR A N 1
ATOM 964 C CA . TYR A 1 120 ? -25.594 -3.936 -4.711 1 94.25 120 TYR A CA 1
ATOM 965 C C . TYR A 1 120 ? -25.828 -3.32 -6.086 1 94.25 120 TYR A C 1
ATOM 967 O O . TYR A 1 120 ? -26.938 -3.342 -6.605 1 94.25 120 TYR A O 1
ATOM 975 N N . GLU A 1 121 ? -24.766 -2.762 -6.668 1 94.62 121 GLU A N 1
ATOM 976 C CA . GLU A 1 121 ? -24.859 -2.283 -8.047 1 94.62 121 GLU A CA 1
ATOM 977 C C . GLU A 1 121 ? -25.203 -3.422 -9 1 94.62 121 GLU A C 1
ATOM 979 O O . GLU A 1 121 ? -26.078 -3.279 -9.867 1 94.62 121 GLU A O 1
ATOM 984 N N . SER A 1 122 ? -24.484 -4.508 -8.797 1 97.12 122 SER A N 1
ATOM 985 C CA . SER A 1 122 ? -24.75 -5.688 -9.617 1 97.12 122 SER A CA 1
ATOM 986 C C . SER A 1 122 ? -26.188 -6.148 -9.492 1 97.12 122 SER A C 1
ATOM 988 O O . SER A 1 122 ? -26.859 -6.41 -10.492 1 97.12 122 SER A O 1
ATOM 990 N N . LEU A 1 123 ? -26.703 -6.203 -8.266 1 96.75 123 LEU A N 1
ATOM 991 C CA . LEU A 1 123 ? -28.078 -6.605 -8.008 1 96.75 123 LEU A CA 1
ATOM 992 C C . LEU A 1 123 ? -29.047 -5.664 -8.695 1 96.75 123 LEU A C 1
ATOM 994 O O . LEU A 1 123 ? -30 -6.113 -9.344 1 96.75 123 LEU A O 1
ATOM 998 N N . SER A 1 124 ? -28.797 -4.387 -8.578 1 95.56 124 SER A N 1
ATOM 999 C CA . SER A 1 124 ? -29.672 -3.377 -9.156 1 95.56 124 SER A CA 1
ATOM 1000 C C . SER A 1 124 ? -29.766 -3.537 -10.672 1 95.56 124 SER A C 1
ATOM 1002 O O . SER A 1 124 ? -30.859 -3.502 -11.242 1 95.56 124 SER A O 1
ATOM 1004 N N . PHE A 1 125 ? -28.672 -3.748 -11.32 1 96.69 125 PHE A N 1
ATOM 1005 C CA . PHE A 1 125 ? -28.656 -3.867 -12.773 1 96.69 125 PHE A CA 1
ATOM 1006 C C . PHE A 1 125 ? -29.312 -5.168 -13.219 1 96.69 125 PHE A C 1
ATOM 1008 O O . PHE A 1 125 ? -30.078 -5.18 -14.18 1 96.69 125 PHE A O 1
ATOM 1015 N N . TYR A 1 126 ? -29.062 -6.301 -12.555 1 97 126 TYR A N 1
ATOM 1016 C CA . TYR A 1 126 ? -29.672 -7.574 -12.922 1 97 126 TYR A CA 1
ATOM 1017 C C . TYR A 1 126 ? -31.188 -7.523 -12.734 1 97 126 TYR A C 1
ATOM 1019 O O . TYR A 1 126 ? -31.938 -8.008 -13.586 1 97 126 TYR A O 1
ATOM 1027 N N . ARG A 1 127 ? -31.625 -6.941 -11.648 1 94.88 127 ARG A N 1
ATOM 1028 C CA . ARG A 1 127 ? -33.062 -6.812 -11.406 1 94.88 127 ARG A CA 1
ATOM 1029 C C . ARG A 1 127 ? -33.719 -5.953 -12.477 1 94.88 127 ARG A C 1
ATOM 1031 O O . ARG A 1 127 ? -34.781 -6.301 -12.992 1 94.88 127 ARG A O 1
ATOM 1038 N N . ALA A 1 128 ? -33.094 -4.871 -12.758 1 94.69 128 ALA A N 1
ATOM 1039 C CA . ALA A 1 128 ? -33.625 -3.971 -13.773 1 94.69 128 ALA A CA 1
ATOM 1040 C C . ALA A 1 128 ? -33.688 -4.656 -15.133 1 94.69 128 ALA A C 1
ATOM 1042 O O . ALA A 1 128 ? -34.594 -4.418 -15.922 1 94.69 128 ALA A O 1
ATOM 1043 N N . ALA A 1 129 ? -32.688 -5.449 -15.438 1 95.88 129 ALA A N 1
ATOM 1044 C CA . ALA A 1 129 ? -32.656 -6.176 -16.703 1 95.88 129 ALA A CA 1
ATOM 1045 C C . ALA A 1 129 ? -33.844 -7.113 -16.828 1 95.88 129 ALA A C 1
ATOM 1047 O O . ALA A 1 129 ? -34.531 -7.137 -17.859 1 95.88 129 ALA A O 1
ATOM 1048 N N . PHE A 1 130 ? -34.188 -7.867 -15.82 1 94.06 130 PHE A N 1
ATOM 1049 C CA . PHE A 1 130 ? -35.312 -8.797 -15.82 1 94.06 130 PHE A CA 1
ATOM 1050 C C . PHE A 1 130 ? -36.625 -8.047 -15.914 1 94.06 130 PHE A C 1
ATOM 1052 O O . PHE A 1 130 ? -37.531 -8.453 -16.656 1 94.06 130 PHE A O 1
ATOM 1059 N N . GLU A 1 131 ? -36.688 -6.938 -15.211 1 91.69 131 GLU A N 1
ATOM 1060 C CA . GLU A 1 131 ? -37.906 -6.156 -15.18 1 91.69 131 GLU A CA 1
ATOM 1061 C C . GLU A 1 131 ? -38.156 -5.457 -16.516 1 91.69 131 GLU A C 1
ATOM 1063 O O . GLU A 1 131 ? -39.312 -5.273 -16.922 1 91.69 131 GLU A O 1
ATOM 1068 N N . THR A 1 132 ? -37.125 -5.09 -17.141 1 92.19 132 THR A N 1
ATOM 1069 C CA . THR A 1 132 ? -37.219 -4.367 -18.406 1 92.19 132 THR A CA 1
ATOM 1070 C C . THR A 1 132 ? -37.781 -5.273 -19.5 1 92.19 132 THR A C 1
ATOM 1072 O O . THR A 1 132 ? -38.594 -4.836 -20.312 1 92.19 132 THR A O 1
ATOM 1075 N N . ASP A 1 133 ? -37.312 -6.516 -19.562 1 91.81 133 ASP A N 1
ATOM 1076 C CA . ASP A 1 133 ? -37.781 -7.434 -20.609 1 91.81 133 ASP A CA 1
ATOM 1077 C C . ASP A 1 133 ? -37.656 -8.883 -20.141 1 91.81 133 ASP A C 1
ATOM 1079 O O . ASP A 1 133 ? -36.75 -9.602 -20.531 1 91.81 133 ASP A O 1
ATOM 1083 N N . PRO A 1 134 ? -38.625 -9.344 -19.422 1 88.19 134 PRO A N 1
ATOM 1084 C CA . PRO A 1 134 ? -38.562 -10.703 -18.875 1 88.19 134 PRO A CA 1
ATOM 1085 C C . PRO A 1 134 ? -38.594 -11.773 -19.969 1 88.19 134 PRO A C 1
ATOM 1087 O O . PRO A 1 134 ? -38 -12.852 -19.781 1 88.19 134 PRO A O 1
ATOM 1090 N N . GLU A 1 135 ? -39.219 -11.477 -21.078 1 85.94 135 GLU A N 1
ATOM 1091 C CA . GLU A 1 135 ? -39.281 -12.461 -22.156 1 85.94 135 GLU A CA 1
ATOM 1092 C C . GLU A 1 135 ? -37.938 -12.641 -22.859 1 85.94 135 GLU A C 1
ATOM 1094 O O . GLU A 1 135 ? -37.562 -13.758 -23.188 1 85.94 135 GLU A O 1
ATOM 1099 N N . ARG A 1 136 ? -37.312 -11.57 -22.938 1 84.81 136 ARG A N 1
ATOM 1100 C CA . ARG A 1 136 ? -36.031 -11.625 -23.594 1 84.81 136 ARG A CA 1
ATOM 1101 C C . ARG A 1 136 ? -34.938 -12.117 -22.641 1 84.81 136 ARG A C 1
ATOM 1103 O O . ARG A 1 136 ? -34 -12.781 -23.047 1 84.81 136 ARG A O 1
ATOM 1110 N N . ASP A 1 137 ? -35.031 -11.859 -21.406 1 87.44 137 ASP A N 1
ATOM 1111 C CA . ASP A 1 137 ? -34.062 -12.234 -20.391 1 87.44 137 ASP A CA 1
ATOM 1112 C C . ASP A 1 137 ? -33.938 -13.758 -20.25 1 87.44 137 ASP A C 1
ATOM 1114 O O . ASP A 1 137 ? -32.875 -14.297 -20.031 1 87.44 137 ASP A O 1
ATOM 1118 N N . LEU A 1 138 ? -35 -14.477 -20.5 1 87.5 138 LEU A N 1
ATOM 1119 C CA . LEU A 1 138 ? -35.125 -15.922 -20.344 1 87.5 138 LEU A CA 1
ATOM 1120 C C . LEU A 1 138 ? -34.594 -16.359 -18.984 1 87.5 138 LEU A C 1
ATOM 1122 O O . LEU A 1 138 ? -33.969 -17.406 -18.859 1 87.5 138 LEU A O 1
ATOM 1126 N N . GLY A 1 139 ? -34.625 -15.461 -17.953 1 91.75 139 GLY A N 1
ATOM 1127 C CA . GLY A 1 139 ? -34.312 -15.781 -16.578 1 91.75 139 GLY A CA 1
ATOM 1128 C C . GLY A 1 139 ? -32.844 -15.633 -16.234 1 91.75 139 GLY A C 1
ATOM 1129 O O . GLY A 1 139 ? -32.438 -15.82 -15.086 1 91.75 139 GLY A O 1
ATOM 1130 N N . TYR A 1 140 ? -32.062 -15.258 -17.172 1 92.19 140 TYR A N 1
ATOM 1131 C CA . TYR A 1 140 ? -30.625 -15.156 -16.953 1 92.19 140 TYR A CA 1
ATOM 1132 C C . TYR A 1 140 ? -30.297 -14.086 -15.914 1 92.19 140 TYR A C 1
ATOM 1134 O O . TYR A 1 140 ? -29.625 -14.359 -14.922 1 92.19 140 TYR A O 1
ATOM 1142 N N . ALA A 1 141 ? -30.766 -12.844 -16.125 1 95.44 141 ALA A N 1
ATOM 1143 C CA . ALA A 1 141 ? -30.516 -11.758 -15.188 1 95.44 141 ALA A CA 1
ATOM 1144 C C . ALA A 1 141 ? -31.188 -12.031 -13.844 1 95.44 141 ALA A C 1
ATOM 1146 O O . ALA A 1 141 ? -30.625 -11.719 -12.789 1 95.44 141 ALA A O 1
ATOM 1147 N N . ALA A 1 142 ? -32.312 -12.656 -13.906 1 96.25 142 ALA A N 1
ATOM 1148 C CA . ALA A 1 142 ? -33.062 -12.969 -12.672 1 96.25 142 ALA A CA 1
ATOM 1149 C C . ALA A 1 142 ? -32.281 -13.977 -11.828 1 96.25 142 ALA A C 1
ATOM 1151 O O . ALA A 1 142 ? -32.219 -13.844 -10.602 1 96.25 142 ALA A O 1
ATOM 1152 N N . ASN A 1 143 ? -31.75 -14.992 -12.453 1 96.38 143 ASN A N 1
ATOM 1153 C CA . ASN A 1 143 ? -30.922 -15.969 -11.742 1 96.38 143 ASN A CA 1
ATOM 1154 C C . ASN A 1 143 ? -29.703 -15.312 -11.094 1 96.38 143 ASN A C 1
ATOM 1156 O O . ASN A 1 143 ? -29.344 -15.656 -9.969 1 96.38 143 ASN A O 1
ATOM 1160 N N . ASN A 1 144 ? -29.094 -14.484 -11.836 1 97.19 144 ASN A N 1
ATOM 1161 C CA . ASN A 1 144 ? -27.922 -13.805 -11.289 1 97.19 144 ASN A CA 1
ATOM 1162 C C . ASN A 1 144 ? -28.312 -12.867 -10.148 1 97.19 144 ASN A C 1
ATOM 1164 O O . ASN A 1 144 ? -27.562 -12.75 -9.172 1 97.19 144 ASN A O 1
ATOM 1168 N N . ALA A 1 145 ? -29.422 -12.18 -10.289 1 97.62 145 ALA A N 1
ATOM 1169 C CA . ALA A 1 145 ? -29.922 -11.367 -9.18 1 97.62 145 ALA A CA 1
ATOM 1170 C C . ALA A 1 145 ? -30.156 -12.227 -7.938 1 97.62 145 ALA A C 1
ATOM 1172 O O . ALA A 1 145 ? -29.812 -11.828 -6.824 1 97.62 145 ALA A O 1
ATOM 1173 N N . ALA A 1 146 ? -30.766 -13.391 -8.18 1 97.94 146 ALA A N 1
ATOM 1174 C CA . ALA A 1 146 ? -31.031 -14.312 -7.074 1 97.94 146 ALA A CA 1
ATOM 1175 C C . ALA A 1 146 ? -29.719 -14.773 -6.43 1 97.94 146 ALA A C 1
ATOM 1177 O O . ALA A 1 146 ? -29.641 -14.891 -5.207 1 97.94 146 ALA A O 1
ATOM 1178 N N . TYR A 1 147 ? -28.766 -15.07 -7.242 1 97.38 147 TYR A N 1
ATOM 1179 C CA . TYR A 1 147 ? -27.453 -15.484 -6.742 1 97.38 147 TYR A CA 1
ATOM 1180 C C . TYR A 1 147 ? -26.828 -14.398 -5.883 1 97.38 147 TYR A C 1
ATOM 1182 O O . TYR A 1 147 ? -26.281 -14.68 -4.816 1 97.38 147 TYR A O 1
ATOM 1190 N N . ILE A 1 148 ? -26.891 -13.125 -6.328 1 97.5 148 ILE A N 1
ATOM 1191 C CA . ILE A 1 148 ? -26.344 -12.008 -5.562 1 97.5 148 ILE A CA 1
ATOM 1192 C C . ILE A 1 148 ? -27.078 -11.891 -4.227 1 97.5 148 ILE A C 1
ATOM 1194 O O . ILE A 1 148 ? -26.469 -11.625 -3.193 1 97.5 148 ILE A O 1
ATOM 1198 N N . LEU A 1 149 ? -28.375 -12.086 -4.281 1 97.44 149 LEU A N 1
ATOM 1199 C CA . LEU A 1 149 ? -29.172 -12.07 -3.055 1 97.44 149 LEU A CA 1
ATOM 1200 C C . LEU A 1 149 ? -28.719 -13.18 -2.104 1 97.44 149 LEU A C 1
ATOM 1202 O O . LEU A 1 149 ? -28.688 -12.977 -0.888 1 97.44 149 LEU A O 1
ATOM 1206 N N . ASP A 1 150 ? -28.375 -14.32 -2.664 1 97 150 ASP A N 1
ATOM 1207 C CA . ASP A 1 150 ? -27.844 -15.406 -1.842 1 97 150 ASP A CA 1
ATOM 1208 C C . ASP A 1 150 ? -26.516 -15.016 -1.196 1 97 150 ASP A C 1
ATOM 1210 O O . ASP A 1 150 ? -26.25 -15.367 -0.045 1 97 150 ASP A O 1
ATOM 1214 N N . LEU A 1 151 ? -25.672 -14.359 -1.939 1 95.06 151 LEU A N 1
ATOM 1215 C CA . LEU A 1 151 ? -24.406 -13.891 -1.4 1 95.06 151 LEU A CA 1
ATOM 1216 C C . LEU A 1 151 ? -24.641 -12.914 -0.253 1 95.06 151 LEU A C 1
ATOM 1218 O O . LEU A 1 151 ? -23.953 -12.984 0.775 1 95.06 151 LEU A O 1
ATOM 1222 N N . LEU A 1 152 ? -25.578 -12.016 -0.435 1 94.88 152 LEU A N 1
ATOM 1223 C CA . LEU A 1 152 ? -25.906 -11.031 0.597 1 94.88 152 LEU A CA 1
ATOM 1224 C C . LEU A 1 152 ? -26.5 -11.711 1.825 1 94.88 152 LEU A C 1
ATOM 1226 O O . LEU A 1 152 ? -26.219 -11.312 2.957 1 94.88 152 LEU A O 1
ATOM 1230 N N . ALA A 1 153 ? -27.297 -12.734 1.575 1 95.31 153 ALA A N 1
ATOM 1231 C CA . ALA A 1 153 ? -27.875 -13.508 2.674 1 95.31 153 ALA A CA 1
ATOM 1232 C C . ALA A 1 153 ? -26.781 -14.211 3.477 1 95.31 153 ALA A C 1
ATOM 1234 O O . ALA A 1 153 ? -26.812 -14.227 4.711 1 95.31 153 ALA A O 1
ATOM 1235 N N . ALA A 1 154 ? -25.875 -14.828 2.748 1 91.75 154 ALA A N 1
ATOM 1236 C CA . ALA A 1 154 ? -24.781 -15.523 3.408 1 91.75 154 ALA A CA 1
ATOM 1237 C C . ALA A 1 154 ? -23.969 -14.562 4.273 1 91.75 154 ALA A C 1
ATOM 1239 O O . ALA A 1 154 ? -23.516 -14.93 5.367 1 91.75 154 ALA A O 1
ATOM 1240 N N . ARG A 1 155 ? -23.688 -13.406 3.812 1 89.88 155 ARG A N 1
ATOM 1241 C CA . ARG A 1 155 ? -22.984 -12.383 4.578 1 89.88 155 ARG A CA 1
ATOM 1242 C C . ARG A 1 155 ? -23.75 -12.031 5.852 1 89.88 155 ARG A C 1
ATOM 1244 O O . ARG A 1 155 ? -23.156 -11.938 6.93 1 89.88 155 ARG A O 1
ATOM 1251 N N . ALA A 1 156 ? -25.047 -11.82 5.711 1 92.12 156 ALA A N 1
ATOM 1252 C CA . ALA A 1 156 ? -25.875 -11.484 6.855 1 92.12 156 ALA A CA 1
ATOM 1253 C C . ALA A 1 156 ? -25.891 -12.617 7.879 1 92.12 156 ALA A C 1
ATOM 1255 O O . ALA A 1 156 ? -25.875 -12.375 9.086 1 92.12 156 ALA A O 1
ATOM 1256 N N . GLU A 1 157 ? -25.922 -13.812 7.383 1 91 157 GLU A N 1
ATOM 1257 C CA . GLU A 1 157 ? -25.906 -14.977 8.258 1 91 157 GLU A CA 1
ATOM 1258 C C . GLU A 1 157 ? -24.594 -15.078 9.023 1 91 157 GLU A C 1
ATOM 1260 O O . GLU A 1 157 ? -24.578 -15.438 10.203 1 91 157 GLU A O 1
ATOM 1265 N N . SER A 1 158 ? -23.578 -14.852 8.312 1 86.94 158 SER A N 1
ATOM 1266 C CA . SER A 1 158 ? -22.266 -14.867 8.953 1 86.94 158 SER A CA 1
ATOM 1267 C C . SER A 1 158 ? -22.188 -13.852 10.086 1 86.94 158 SER A C 1
ATOM 1269 O O . SER A 1 158 ? -21.609 -14.125 11.141 1 86.94 158 SER A O 1
ATOM 1271 N N . LEU A 1 159 ? -22.766 -12.727 9.898 1 87.62 159 LEU A N 1
ATOM 1272 C CA . LEU A 1 159 ? -22.812 -11.695 10.93 1 87.62 159 LEU A CA 1
ATOM 1273 C C . LEU A 1 159 ? -23.656 -12.148 12.125 1 87.62 159 LEU A C 1
ATOM 1275 O O . LEU A 1 159 ? -23.281 -11.906 13.273 1 87.62 159 LEU A O 1
ATOM 1279 N N . GLU A 1 160 ? -24.766 -12.773 11.852 1 90.25 160 GLU A N 1
ATOM 1280 C CA . GLU A 1 160 ? -25.641 -13.289 12.906 1 90.25 160 GLU A CA 1
ATOM 1281 C C . GLU A 1 160 ? -24.922 -14.336 13.75 1 90.25 160 GLU A C 1
ATOM 1283 O O . GLU A 1 160 ? -25.031 -14.32 14.984 1 90.25 160 GLU A O 1
ATOM 1288 N N . HIS A 1 161 ? -24.219 -15.141 13.039 1 86.25 161 HIS A N 1
ATOM 1289 C CA . HIS A 1 161 ? -23.5 -16.203 13.742 1 86.25 161 HIS A CA 1
ATOM 1290 C C . HIS A 1 161 ? -22.375 -15.625 14.594 1 86.25 161 HIS A C 1
ATOM 1292 O O . HIS A 1 161 ? -22.188 -16.016 15.742 1 86.25 161 HIS A O 1
ATOM 1298 N N . ARG A 1 162 ? -21.656 -14.711 14.062 1 85.12 162 ARG A N 1
ATOM 1299 C CA . ARG A 1 162 ? -20.516 -14.117 14.75 1 85.12 162 ARG A CA 1
ATOM 1300 C C . ARG A 1 162 ? -20.969 -13.344 15.992 1 85.12 162 ARG A C 1
ATOM 1302 O O . ARG A 1 162 ? -20.297 -13.367 17.016 1 85.12 162 ARG A O 1
ATOM 1309 N N . ASN A 1 163 ? -22.094 -12.641 15.844 1 89.06 163 ASN A N 1
ATOM 1310 C CA . ASN A 1 163 ? -22.547 -11.773 16.922 1 89.06 163 ASN A CA 1
ATOM 1311 C C . ASN A 1 163 ? -23.531 -12.492 17.844 1 89.06 163 ASN A C 1
ATOM 1313 O O . ASN A 1 163 ? -23.828 -12.008 18.938 1 89.06 163 ASN A O 1
ATOM 1317 N N . ASP A 1 164 ? -23.984 -13.664 17.453 1 88.56 164 ASP A N 1
ATOM 1318 C CA . ASP A 1 164 ? -25.031 -14.391 18.156 1 88.56 164 ASP A CA 1
ATOM 1319 C C . ASP A 1 164 ? -26.281 -13.516 18.359 1 88.56 164 ASP A C 1
ATOM 1321 O O . ASP A 1 164 ? -26.781 -13.383 19.469 1 88.56 164 ASP A O 1
ATOM 1325 N N . ILE A 1 165 ? -26.562 -12.719 17.297 1 89.25 165 ILE A N 1
ATOM 1326 C CA . ILE A 1 165 ? -27.734 -11.859 17.234 1 89.25 165 ILE A CA 1
ATOM 1327 C C . ILE A 1 165 ? -28.547 -12.18 15.984 1 89.25 165 ILE A C 1
ATOM 1329 O O . ILE A 1 165 ? -28.031 -12.102 14.867 1 89.25 165 ILE A O 1
ATOM 1333 N N . LYS A 1 166 ? -29.688 -12.586 16.125 1 86.56 166 LYS A N 1
ATOM 1334 C CA . LYS A 1 166 ? -30.547 -12.93 14.984 1 86.56 166 LYS A CA 1
ATOM 1335 C C . LYS A 1 166 ? -31.219 -11.68 14.414 1 86.56 166 LYS A C 1
ATOM 1337 O O . LYS A 1 166 ? -31.719 -10.844 15.156 1 86.56 166 LYS A O 1
ATOM 1342 N N . THR A 1 167 ? -31.016 -11.578 13.141 1 84.69 167 THR A N 1
ATOM 1343 C CA . THR A 1 167 ? -31.703 -10.508 12.406 1 84.69 167 THR A CA 1
ATOM 1344 C C . THR A 1 167 ? -32.562 -11.086 11.305 1 84.69 167 THR A C 1
ATOM 1346 O O . THR A 1 167 ? -32.531 -12.289 11.039 1 84.69 167 THR A O 1
ATOM 1349 N N . LYS A 1 168 ? -33.469 -10.367 10.727 1 86.62 168 LYS A N 1
ATOM 1350 C CA . LYS A 1 168 ? -34.344 -10.828 9.672 1 86.62 168 LYS A CA 1
ATOM 1351 C C . LYS A 1 168 ? -33.781 -10.508 8.289 1 86.62 168 LYS A C 1
ATOM 1353 O O . LYS A 1 168 ? -34.438 -10.766 7.27 1 86.62 168 LYS A O 1
ATOM 1358 N N . GLU A 1 169 ? -32.594 -10.023 8.297 1 88.94 169 GLU A N 1
ATOM 1359 C CA . GLU A 1 169 ? -32 -9.57 7.039 1 88.94 169 GLU A CA 1
ATOM 1360 C C . GLU A 1 169 ? -31.734 -10.742 6.105 1 88.94 169 GLU A C 1
ATOM 1362 O O . GLU A 1 169 ? -32.094 -10.703 4.926 1 88.94 169 GLU A O 1
ATOM 1367 N N . ALA A 1 170 ? -31.078 -11.797 6.609 1 93.12 170 ALA A N 1
ATOM 1368 C CA . ALA A 1 170 ? -30.734 -12.961 5.805 1 93.12 170 ALA A CA 1
ATOM 1369 C C . ALA A 1 170 ? -31.984 -13.633 5.242 1 93.12 170 ALA A C 1
ATOM 1371 O O . ALA A 1 170 ? -32.031 -14.008 4.07 1 93.12 170 ALA A O 1
ATOM 1372 N N . GLN A 1 171 ? -32.969 -13.727 6.066 1 94.31 171 GLN A N 1
ATOM 1373 C CA . GLN A 1 171 ? -34.219 -14.359 5.656 1 94.31 171 GLN A CA 1
ATOM 1374 C C . GLN A 1 171 ? -34.906 -13.562 4.547 1 94.31 171 GLN A C 1
ATOM 1376 O O . GLN A 1 171 ? -35.469 -14.148 3.623 1 94.31 171 GLN A O 1
ATOM 1381 N N . LYS A 1 172 ? -34.844 -12.32 4.707 1 93.62 172 LYS A N 1
ATOM 1382 C CA . LYS A 1 172 ? -35.438 -11.461 3.689 1 93.62 172 LYS A CA 1
ATOM 1383 C C . LYS A 1 172 ? -34.75 -11.664 2.334 1 93.62 172 LYS A C 1
ATOM 1385 O O . LYS A 1 172 ? -35.438 -11.766 1.31 1 93.62 172 LYS A O 1
ATOM 1390 N N . PHE A 1 173 ? -33.438 -11.672 2.322 1 95.81 173 PHE A N 1
ATOM 1391 C CA . PHE A 1 173 ? -32.719 -11.883 1.083 1 95.81 173 PHE A CA 1
ATOM 1392 C C . PHE A 1 173 ? -33.031 -13.25 0.481 1 95.81 173 PHE A C 1
ATOM 1394 O O . PHE A 1 173 ? -33.25 -13.367 -0.73 1 95.81 173 PHE A O 1
ATOM 1401 N N . ARG A 1 174 ? -33.156 -14.25 1.277 1 96.19 174 ARG A N 1
ATOM 1402 C CA . ARG A 1 174 ? -33.469 -15.602 0.807 1 96.19 174 ARG A CA 1
ATOM 1403 C C . ARG A 1 174 ? -34.844 -15.68 0.214 1 96.19 174 ARG A C 1
ATOM 1405 O O . ARG A 1 174 ? -35.094 -16.359 -0.788 1 96.19 174 ARG A O 1
ATOM 1412 N N . LYS A 1 175 ? -35.719 -15 0.88 1 96.69 175 LYS A N 1
ATOM 1413 C CA . LYS A 1 175 ? -37.094 -14.977 0.381 1 96.69 175 LYS A CA 1
ATOM 1414 C C . LYS A 1 175 ? -37.188 -14.289 -0.982 1 96.69 175 LYS A C 1
ATOM 1416 O O . LYS A 1 175 ? -37.875 -14.773 -1.884 1 96.69 175 LYS A O 1
ATOM 1421 N N . GLU A 1 176 ? -36.5 -13.234 -1.092 1 96 176 GLU A N 1
ATOM 1422 C CA . GLU A 1 176 ? -36.469 -12.523 -2.367 1 96 176 GLU A CA 1
ATOM 1423 C C . GLU A 1 176 ? -35.812 -13.367 -3.457 1 96 176 GLU A C 1
ATOM 1425 O O . GLU A 1 176 ? -36.281 -13.383 -4.602 1 96 176 GLU A O 1
ATOM 1430 N N . ALA A 1 177 ? -34.719 -14.055 -3.139 1 97.88 177 ALA A N 1
ATOM 1431 C CA . ALA A 1 177 ? -34.031 -14.93 -4.086 1 97.88 177 ALA A CA 1
ATOM 1432 C C . ALA A 1 177 ? -34.969 -16.062 -4.551 1 97.88 177 ALA A C 1
ATOM 1434 O O . ALA A 1 177 ? -35.062 -16.328 -5.75 1 97.88 177 ALA A O 1
ATOM 1435 N N . SER A 1 178 ? -35.656 -16.641 -3.645 1 98 178 SER A N 1
ATOM 1436 C CA . SER A 1 178 ? -36.594 -17.719 -3.971 1 98 178 SER A CA 1
ATOM 1437 C C . SER A 1 178 ? -37.75 -17.203 -4.832 1 98 178 SER A C 1
ATOM 1439 O O . SER A 1 178 ? -38.188 -17.875 -5.766 1 98 178 SER A O 1
ATOM 1441 N N . GLY A 1 179 ? -38.188 -16 -4.426 1 97.44 179 GLY A N 1
ATOM 1442 C CA . GLY A 1 179 ? -39.25 -15.398 -5.211 1 97.44 179 GLY A CA 1
ATOM 1443 C C . GLY A 1 179 ? -38.875 -15.188 -6.664 1 97.44 179 GLY A C 1
ATOM 1444 O O . GLY A 1 179 ? -39.656 -15.445 -7.566 1 97.44 179 GLY A O 1
ATOM 1445 N N . LEU A 1 180 ? -37.688 -14.75 -6.91 1 96.69 180 LEU A N 1
ATOM 1446 C CA . LEU A 1 180 ? -37.219 -14.547 -8.273 1 96.69 180 LEU A CA 1
ATOM 1447 C C . LEU A 1 180 ? -37.125 -15.875 -9.016 1 96.69 180 LEU A C 1
ATOM 1449 O O . LEU A 1 180 ? -37.469 -15.961 -10.188 1 96.69 180 LEU A O 1
ATOM 1453 N N . ARG A 1 181 ? -36.625 -16.922 -8.383 1 97.62 181 ARG A N 1
ATOM 1454 C CA . ARG A 1 181 ? -36.469 -18.219 -9.008 1 97.62 181 ARG A CA 1
ATOM 1455 C C . ARG A 1 181 ? -37.812 -18.844 -9.336 1 97.62 181 ARG A C 1
ATOM 1457 O O . ARG A 1 181 ? -37.969 -19.5 -10.359 1 97.62 181 ARG A O 1
ATOM 1464 N N . GLU A 1 182 ? -38.781 -18.594 -8.484 1 97 182 GLU A N 1
ATOM 1465 C CA . GLU A 1 182 ? -40.125 -19.062 -8.766 1 97 182 GLU A CA 1
ATOM 1466 C C . GLU A 1 182 ? -40.719 -18.375 -9.992 1 97 182 GLU A C 1
ATOM 1468 O O . GLU A 1 182 ? -41.375 -19.016 -10.82 1 97 182 GLU A O 1
ATOM 1473 N N . LYS A 1 183 ? -40.406 -17.141 -10.078 1 94.75 183 LYS A N 1
ATOM 1474 C CA . LYS A 1 183 ? -40.875 -16.391 -11.242 1 94.75 183 LYS A CA 1
ATOM 1475 C C . LYS A 1 183 ? -40.219 -16.906 -12.523 1 94.75 183 LYS A C 1
ATOM 1477 O O . LYS A 1 183 ? -40.875 -16.953 -13.578 1 94.75 183 LYS A O 1
ATOM 1482 N N . ILE A 1 184 ? -38.969 -17.281 -12.445 1 95.25 184 ILE A N 1
ATOM 1483 C CA . ILE A 1 184 ? -38.25 -17.844 -13.578 1 95.25 184 ILE A CA 1
ATOM 1484 C C . ILE A 1 184 ? -38.938 -19.141 -14.031 1 95.25 184 ILE A C 1
ATOM 1486 O O . ILE A 1 184 ? -39.219 -19.312 -15.219 1 95.25 184 ILE A O 1
ATOM 1490 N N . LEU A 1 185 ? -39.188 -19.984 -13.078 1 95.19 185 LEU A N 1
ATOM 1491 C CA . LEU A 1 185 ? -39.781 -21.281 -13.391 1 95.19 185 LEU A CA 1
ATOM 1492 C C . LEU A 1 185 ? -41.188 -21.125 -13.961 1 95.19 185 LEU A C 1
ATOM 1494 O O . LEU A 1 185 ? -41.562 -21.844 -14.898 1 95.19 185 LEU A O 1
ATOM 1498 N N . GLU A 1 186 ? -41.875 -20.172 -13.453 1 92.62 186 GLU A N 1
ATOM 1499 C CA . GLU A 1 186 ? -43.219 -19.906 -13.969 1 92.62 186 GLU A CA 1
ATOM 1500 C C . GLU A 1 186 ? -43.156 -19.422 -15.422 1 92.62 186 GLU A C 1
ATOM 1502 O O . GLU A 1 186 ? -43.969 -19.859 -16.25 1 92.62 186 GLU A O 1
ATOM 1507 N N . ASN A 1 187 ? -42.219 -18.594 -15.68 1 90.38 187 ASN A N 1
ATOM 1508 C CA . ASN A 1 187 ? -42.094 -18 -17 1 90.38 187 ASN A CA 1
ATOM 1509 C C . ASN A 1 187 ? -41.562 -19.016 -18.016 1 90.38 187 ASN A C 1
ATOM 1511 O O . ASN A 1 187 ? -41.969 -18.984 -19.188 1 90.38 187 ASN A O 1
ATOM 1515 N N . LEU A 1 188 ? -40.625 -19.875 -17.641 1 91.56 188 LEU A N 1
ATOM 1516 C CA . LEU A 1 188 ? -39.906 -20.703 -18.609 1 91.56 188 LEU A CA 1
ATOM 1517 C C . LEU A 1 188 ? -40.562 -22.078 -18.719 1 91.56 188 LEU A C 1
ATOM 1519 O O . LEU A 1 188 ? -40.406 -22.766 -19.734 1 91.56 188 LEU A O 1
ATOM 1523 N N . SER A 1 189 ? -41.25 -22.531 -17.703 1 85.56 189 SER A N 1
ATOM 1524 C CA . SER A 1 189 ? -41.906 -23.844 -17.75 1 85.56 189 SER A CA 1
ATOM 1525 C C . SER A 1 189 ? -42.875 -23.953 -18.906 1 85.56 189 SER A C 1
ATOM 1527 O O . SER A 1 189 ? -43.031 -25 -19.531 1 85.56 189 SER A O 1
ATOM 1529 N N . ALA A 1 190 ? -43.438 -22.859 -19.203 1 84.19 190 ALA A N 1
ATOM 1530 C CA . ALA A 1 190 ? -44.438 -22.844 -20.281 1 84.19 190 ALA A CA 1
ATOM 1531 C C . ALA A 1 190 ? -43.75 -22.938 -21.641 1 84.19 190 ALA A C 1
ATOM 1533 O O . ALA A 1 190 ? -44.375 -23.328 -22.625 1 84.19 190 ALA A O 1
ATOM 1534 N N . ARG A 1 191 ? -42.469 -22.766 -21.641 1 89 191 ARG A N 1
ATOM 1535 C CA . ARG A 1 191 ? -41.75 -22.703 -22.891 1 89 191 ARG A CA 1
ATOM 1536 C C . ARG A 1 191 ? -40.781 -23.891 -23.031 1 89 191 ARG A C 1
ATOM 1538 O O . ARG A 1 191 ? -39.969 -23.922 -23.953 1 89 191 ARG A O 1
ATOM 1545 N N . GLN A 1 192 ? -40.844 -24.844 -22.234 1 86.62 192 GLN A N 1
ATOM 1546 C CA . GLN A 1 192 ? -39.875 -25.938 -22.156 1 86.62 192 GLN A CA 1
ATOM 1547 C C . GLN A 1 192 ? -39.938 -26.812 -23.406 1 86.62 192 GLN A C 1
ATOM 1549 O O . GLN A 1 192 ? -38.969 -27.469 -23.766 1 86.62 192 GLN A O 1
ATOM 1554 N N . ASN A 1 193 ? -41.125 -26.766 -24.125 1 85.38 193 ASN A N 1
ATOM 1555 C CA . ASN A 1 193 ? -41.312 -27.625 -25.281 1 85.38 193 ASN A CA 1
ATOM 1556 C C . ASN A 1 193 ? -41 -26.906 -26.594 1 85.38 193 ASN A C 1
ATOM 1558 O O . ASN A 1 193 ? -41.188 -27.469 -27.672 1 85.38 193 ASN A O 1
ATOM 1562 N N . ASP A 1 194 ? -40.531 -25.75 -26.438 1 89.75 194 ASP A N 1
ATOM 1563 C CA . ASP A 1 194 ? -40.094 -25.031 -27.625 1 89.75 194 ASP A CA 1
ATOM 1564 C C . ASP A 1 194 ? -38.812 -25.672 -28.203 1 89.75 194 ASP A C 1
ATOM 1566 O O . ASP A 1 194 ? -37.781 -25.734 -27.531 1 89.75 194 ASP A O 1
ATOM 1570 N N . PRO A 1 195 ? -38.844 -26.141 -29.422 1 88.75 195 PRO A N 1
ATOM 1571 C CA . PRO A 1 195 ? -37.719 -26.875 -29.984 1 88.75 195 PRO A CA 1
ATOM 1572 C C . PRO A 1 195 ? -36.469 -26.016 -30.125 1 88.75 195 PRO A C 1
ATOM 1574 O O . PRO A 1 195 ? -35.344 -26.531 -29.953 1 88.75 195 PRO A O 1
ATOM 1577 N N . ASP A 1 196 ? -36.625 -24.781 -30.328 1 88.5 196 ASP A N 1
ATOM 1578 C CA . ASP A 1 196 ? -35.469 -23.922 -30.469 1 88.5 196 ASP A CA 1
ATOM 1579 C C . ASP A 1 196 ? -34.812 -23.641 -29.125 1 88.5 196 ASP A C 1
ATOM 1581 O O . ASP A 1 196 ? -33.594 -23.609 -29 1 88.5 196 ASP A O 1
ATOM 1585 N N . LEU A 1 197 ? -35.562 -23.484 -28.156 1 89.38 197 LEU A N 1
ATOM 1586 C CA . LEU A 1 197 ? -35.062 -23.188 -26.812 1 89.38 197 LEU A CA 1
ATOM 1587 C C . LEU A 1 197 ? -34.438 -24.422 -26.188 1 89.38 197 LEU A C 1
ATOM 1589 O O . LEU A 1 197 ? -33.5 -24.312 -25.422 1 89.38 197 LEU A O 1
ATOM 1593 N N . SER A 1 198 ? -35 -25.531 -26.531 1 87.12 198 SER A N 1
ATOM 1594 C CA . SER A 1 198 ? -34.5 -26.781 -25.953 1 87.12 198 SER A CA 1
ATOM 1595 C C . SER A 1 198 ? -33.062 -27.078 -26.422 1 87.12 198 SER A C 1
ATOM 1597 O O . SER A 1 198 ? -32.344 -27.828 -25.766 1 87.12 198 SER A O 1
ATOM 1599 N N . LYS A 1 199 ? -32.656 -26.5 -27.5 1 89.81 199 LYS A N 1
ATOM 1600 C CA . LYS A 1 199 ? -31.328 -26.719 -28.031 1 89.81 199 LYS A CA 1
ATOM 1601 C C . LYS A 1 199 ? -30.344 -25.688 -27.484 1 89.81 199 LYS A C 1
ATOM 1603 O O . LYS A 1 199 ? -29.141 -25.797 -27.703 1 89.81 199 LYS A O 1
ATOM 1608 N N . ASN A 1 200 ? -30.859 -24.859 -26.781 1 90.25 200 ASN A N 1
ATOM 1609 C CA . ASN A 1 200 ? -30.031 -23.812 -26.203 1 90.25 200 ASN A CA 1
ATOM 1610 C C . ASN A 1 200 ? -29.5 -24.219 -24.828 1 90.25 200 ASN A C 1
ATOM 1612 O O . ASN A 1 200 ? -30.281 -24.469 -23.906 1 90.25 200 ASN A O 1
ATOM 1616 N N . TYR A 1 201 ? -28.172 -24.25 -24.625 1 92.44 201 TYR A N 1
ATOM 1617 C CA . TYR A 1 201 ? -27.531 -24.672 -23.375 1 92.44 201 TYR A CA 1
ATOM 1618 C C . TYR A 1 201 ? -28.031 -23.844 -22.203 1 92.44 201 TYR A C 1
ATOM 1620 O O . TYR A 1 201 ? -28.375 -24.391 -21.156 1 92.44 201 TYR A O 1
ATOM 1628 N N . TRP A 1 202 ? -28.141 -22.516 -22.406 1 91.69 202 TRP A N 1
ATOM 1629 C CA . TRP A 1 202 ? -28.422 -21.594 -21.297 1 91.69 202 TRP A CA 1
ATOM 1630 C C . TRP A 1 202 ? -29.875 -21.703 -20.859 1 91.69 202 TRP A C 1
ATOM 1632 O O . TRP A 1 202 ? -30.203 -21.484 -19.703 1 91.69 202 TRP A O 1
ATOM 1642 N N . PHE A 1 203 ? -30.734 -22.016 -21.781 1 92.94 203 PHE A N 1
ATOM 1643 C CA . PHE A 1 203 ? -32.125 -22.234 -21.422 1 92.94 203 PHE A CA 1
ATOM 1644 C C . PHE A 1 203 ? -32.25 -23.344 -20.359 1 92.94 203 PHE A C 1
ATOM 1646 O O . PHE A 1 203 ? -32.844 -23.141 -19.312 1 92.94 203 PHE A O 1
ATOM 1653 N N . SER A 1 204 ? -31.578 -24.469 -20.625 1 94.31 204 SER A N 1
ATOM 1654 C CA . SER A 1 204 ? -31.609 -25.594 -19.703 1 94.31 204 SER A CA 1
ATOM 1655 C C . SER A 1 204 ? -30.844 -25.281 -18.422 1 94.31 204 SER A C 1
ATOM 1657 O O . SER A 1 204 ? -31.297 -25.625 -17.328 1 94.31 204 SER A O 1
ATOM 1659 N N . ALA A 1 205 ? -29.688 -24.656 -18.516 1 95.12 205 ALA A N 1
ATOM 1660 C CA . ALA A 1 205 ? -28.875 -24.312 -17.359 1 95.12 205 ALA A CA 1
ATOM 1661 C C . ALA A 1 205 ? -29.625 -23.359 -16.438 1 95.12 205 ALA A C 1
ATOM 1663 O O . ALA A 1 205 ? -29.5 -23.438 -15.203 1 95.12 205 ALA A O 1
ATOM 1664 N N . THR A 1 206 ? -30.391 -22.406 -17.047 1 95.44 206 THR A N 1
ATOM 1665 C CA . THR A 1 206 ? -31.125 -21.422 -16.266 1 95.44 206 THR A CA 1
ATOM 1666 C C . THR A 1 206 ? -32.219 -22.078 -15.445 1 95.44 206 THR A C 1
ATOM 1668 O O . THR A 1 206 ? -32.375 -21.797 -14.258 1 95.44 206 THR A O 1
ATOM 1671 N N . ILE A 1 207 ? -32.969 -22.953 -16.094 1 95.62 207 ILE A N 1
ATOM 1672 C CA . ILE A 1 207 ? -34.031 -23.672 -15.383 1 95.62 207 ILE A CA 1
ATOM 1673 C C . ILE A 1 207 ? -33.406 -24.547 -14.297 1 95.62 207 ILE A C 1
ATOM 1675 O O . ILE A 1 207 ? -33.938 -24.609 -13.18 1 95.62 207 ILE A O 1
ATOM 1679 N N . GLY A 1 208 ? -32.344 -25.203 -14.68 1 96.75 208 GLY A N 1
ATOM 1680 C CA . GLY A 1 208 ? -31.641 -26.016 -13.711 1 96.75 208 GLY A CA 1
ATOM 1681 C C . GLY A 1 208 ? -31.172 -25.25 -12.492 1 96.75 208 GLY A C 1
ATOM 1682 O O . GLY A 1 208 ? -31.312 -25.703 -11.359 1 96.75 208 GLY A O 1
ATOM 1683 N N . GLU A 1 209 ? -30.594 -24.047 -12.688 1 97 209 GLU A N 1
ATOM 1684 C CA . GLU A 1 209 ? -30.062 -23.25 -11.594 1 97 209 GLU A CA 1
ATOM 1685 C C . GLU A 1 209 ? -31.188 -22.766 -10.664 1 97 209 GLU A C 1
ATOM 1687 O O . GLU A 1 209 ? -31 -22.688 -9.453 1 97 209 GLU A O 1
ATOM 1692 N N . ALA A 1 210 ? -32.312 -22.328 -11.273 1 97.38 210 ALA A N 1
ATOM 1693 C CA . ALA A 1 210 ? -33.469 -21.922 -10.461 1 97.38 210 ALA A CA 1
ATOM 1694 C C . ALA A 1 210 ? -33.906 -23.047 -9.531 1 97.38 210 ALA A C 1
ATOM 1696 O O . ALA A 1 210 ? -34.125 -22.828 -8.344 1 97.38 210 ALA A O 1
ATOM 1697 N N . ASN A 1 211 ? -33.969 -24.25 -10.086 1 97.56 211 ASN A N 1
ATOM 1698 C CA . ASN A 1 211 ? -34.312 -25.406 -9.266 1 97.56 211 ASN A CA 1
ATOM 1699 C C . ASN A 1 211 ? -33.25 -25.688 -8.211 1 97.56 211 ASN A C 1
ATOM 1701 O O . ASN A 1 211 ? -33.562 -26 -7.062 1 97.56 211 ASN A O 1
ATOM 1705 N N . PHE A 1 212 ? -32 -25.609 -8.609 1 97.81 212 PHE A N 1
ATOM 1706 C CA . PHE A 1 212 ? -30.891 -25.828 -7.703 1 97.81 212 PHE A CA 1
ATOM 1707 C C . PHE A 1 212 ? -30.953 -24.875 -6.523 1 97.81 212 PHE A C 1
ATOM 1709 O O . PHE A 1 212 ? -30.781 -25.281 -5.375 1 97.81 212 PHE A O 1
ATOM 1716 N N . GLY A 1 213 ? -31.25 -23.609 -6.789 1 97.25 213 GLY A N 1
ATOM 1717 C CA . GLY A 1 213 ? -31.328 -22.594 -5.754 1 97.25 213 GLY A CA 1
ATOM 1718 C C . GLY A 1 213 ? -32.5 -22.797 -4.809 1 97.25 213 GLY A C 1
ATOM 1719 O O . GLY A 1 213 ? -32.469 -22.359 -3.654 1 97.25 213 GLY A O 1
ATOM 1720 N N . LEU A 1 214 ? -33.5 -23.469 -5.309 1 97.25 214 LEU A N 1
ATOM 1721 C CA . LEU A 1 214 ? -34.688 -23.734 -4.496 1 97.25 214 LEU A CA 1
ATOM 1722 C C . LEU A 1 214 ? -34.531 -25.031 -3.719 1 97.25 214 LEU A C 1
ATOM 1724 O O . LEU A 1 214 ? -35.406 -25.406 -2.92 1 97.25 214 LEU A O 1
ATOM 1728 N N . GLY A 1 215 ? -33.406 -25.828 -3.986 1 96 215 GLY A N 1
ATOM 1729 C CA . GLY A 1 215 ? -33.156 -27.062 -3.271 1 96 215 GLY A CA 1
ATOM 1730 C C . GLY A 1 215 ? -33.688 -28.297 -3.98 1 96 215 GLY A C 1
ATOM 1731 O O . GLY A 1 215 ? -33.656 -29.391 -3.436 1 96 215 GLY A O 1
ATOM 1732 N N . ASN A 1 216 ? -34.25 -28.047 -5.18 1 97.31 216 ASN A N 1
ATOM 1733 C CA . ASN A 1 216 ? -34.719 -29.172 -5.992 1 97.31 216 ASN A CA 1
ATOM 1734 C C . ASN A 1 216 ? -33.562 -29.781 -6.805 1 97.31 216 ASN A C 1
ATOM 1736 O O . ASN A 1 216 ? -33.562 -29.703 -8.031 1 97.31 216 ASN A O 1
ATOM 1740 N N . TYR A 1 217 ? -32.75 -30.484 -6.176 1 97.75 217 TYR A N 1
ATOM 1741 C CA . TYR A 1 217 ? -31.469 -30.891 -6.766 1 97.75 217 TYR A CA 1
ATOM 1742 C C . TYR A 1 217 ? -31.672 -31.953 -7.832 1 97.75 217 TYR A C 1
ATOM 1744 O O . TYR A 1 217 ? -31 -31.953 -8.859 1 97.75 217 TYR A O 1
ATOM 1752 N N . ALA A 1 218 ? -32.625 -32.844 -7.645 1 96.75 218 ALA A N 1
ATOM 1753 C CA . ALA A 1 218 ? -32.906 -33.906 -8.625 1 96.75 218 ALA A CA 1
ATOM 1754 C C . ALA A 1 218 ? -33.375 -33.312 -9.945 1 96.75 218 ALA A C 1
ATOM 1756 O O . ALA A 1 218 ? -32.875 -33.688 -11.023 1 96.75 218 ALA A O 1
ATOM 1757 N N . GLU A 1 219 ? -34.281 -32.406 -9.773 1 97.25 219 GLU A N 1
ATOM 1758 C CA . GLU A 1 219 ? -34.781 -31.719 -10.961 1 97.25 219 GLU A CA 1
ATOM 1759 C C . GLU A 1 219 ? -33.656 -30.906 -11.633 1 97.25 219 GLU A C 1
ATOM 1761 O O . GLU A 1 219 ? -33.562 -30.891 -12.867 1 97.25 219 GLU A O 1
ATOM 1766 N N . ALA A 1 220 ? -32.906 -30.234 -10.82 1 98.06 220 ALA A N 1
ATOM 1767 C CA . ALA A 1 220 ? -31.766 -29.484 -11.352 1 98.06 220 ALA A CA 1
ATOM 1768 C C . ALA A 1 220 ? -30.828 -30.375 -12.141 1 98.06 220 ALA A C 1
ATOM 1770 O O . ALA A 1 220 ? -30.344 -29.984 -13.203 1 98.06 220 ALA A O 1
ATOM 1771 N N . GLY A 1 221 ? -30.594 -31.562 -11.625 1 97.38 221 GLY A N 1
ATOM 1772 C CA . GLY A 1 221 ? -29.734 -32.531 -12.312 1 97.38 221 GLY A CA 1
ATOM 1773 C C . GLY A 1 221 ? -30.281 -32.938 -13.664 1 97.38 221 GLY A C 1
ATOM 1774 O O . GLY A 1 221 ? -29.516 -33.094 -14.625 1 97.38 221 GLY A O 1
ATOM 1775 N N . GLN A 1 222 ? -31.578 -33.094 -13.781 1 96.5 222 GLN A N 1
ATOM 1776 C CA . GLN A 1 222 ? -32.188 -33.469 -15.047 1 96.5 222 GLN A CA 1
ATOM 1777 C C . GLN A 1 222 ? -32 -32.375 -16.094 1 96.5 222 GLN A C 1
ATOM 1779 O O . GLN A 1 222 ? -31.734 -32.688 -17.25 1 96.5 222 GLN A O 1
ATOM 1784 N N . TRP A 1 223 ? -32.156 -31.281 -15.609 1 96.19 223 TRP A N 1
ATOM 1785 C CA . TRP A 1 223 ? -31.969 -30.156 -16.531 1 96.19 223 TRP A CA 1
ATOM 1786 C C . TRP A 1 223 ? -30.516 -30 -16.938 1 96.19 223 TRP A C 1
ATOM 1788 O O . TRP A 1 223 ? -30.219 -29.625 -18.078 1 96.19 223 TRP A O 1
ATOM 1798 N N . LEU A 1 224 ? -29.547 -30.266 -16.047 1 96.56 224 LEU A N 1
ATOM 1799 C CA . LEU A 1 224 ? -28.141 -30.203 -16.406 1 96.56 224 LEU A CA 1
ATOM 1800 C C . LEU A 1 224 ? -27.797 -31.297 -17.406 1 96.56 224 LEU A C 1
ATOM 1802 O O . LEU A 1 224 ? -26.922 -31.109 -18.266 1 96.56 224 LEU A O 1
ATOM 1806 N N . ALA A 1 225 ? -28.469 -32.438 -17.266 1 96.06 225 ALA A N 1
ATOM 1807 C CA . ALA A 1 225 ? -28.281 -33.5 -18.25 1 96.06 225 ALA A CA 1
ATOM 1808 C C . ALA A 1 225 ? -28.734 -33.031 -19.625 1 96.06 225 ALA A C 1
ATOM 1810 O O . ALA A 1 225 ? -28.078 -33.344 -20.625 1 96.06 225 ALA A O 1
ATOM 1811 N N . LYS A 1 226 ? -29.859 -32.344 -19.641 1 94.75 226 LYS A N 1
ATOM 1812 C CA . LYS A 1 226 ? -30.344 -31.797 -20.906 1 94.75 226 LYS A CA 1
ATOM 1813 C C . LYS A 1 226 ? -29.375 -30.766 -21.469 1 94.75 226 LYS A C 1
ATOM 1815 O O . LYS A 1 226 ? -29.125 -30.719 -22.672 1 94.75 226 LYS A O 1
ATOM 1820 N N . ALA A 1 227 ? -28.875 -29.984 -20.547 1 95.56 227 ALA A N 1
ATOM 1821 C CA . ALA A 1 227 ? -27.906 -28.984 -20.969 1 95.56 227 ALA A CA 1
ATOM 1822 C C . ALA A 1 227 ? -26.656 -29.641 -21.562 1 95.56 227 ALA A C 1
ATOM 1824 O O . ALA A 1 227 ? -26.125 -29.188 -22.578 1 95.56 227 ALA A O 1
ATOM 1825 N N . ARG A 1 228 ? -26.125 -30.672 -20.875 1 95.19 228 ARG A N 1
ATOM 1826 C CA . ARG A 1 228 ? -24.953 -31.391 -21.328 1 95.19 228 ARG A CA 1
ATOM 1827 C C . ARG A 1 228 ? -25.156 -31.969 -22.719 1 95.19 228 ARG A C 1
ATOM 1829 O O . ARG A 1 228 ? -24.234 -32 -23.531 1 95.19 228 ARG A O 1
ATOM 1836 N N . ALA A 1 229 ? -26.344 -32.344 -23.047 1 93.56 229 ALA A N 1
ATOM 1837 C CA . ALA A 1 229 ? -26.688 -33 -24.312 1 93.56 229 ALA A CA 1
ATOM 1838 C C . ALA A 1 229 ? -26.594 -32 -25.469 1 93.56 229 ALA A C 1
ATOM 1840 O O . ALA A 1 229 ? -26.469 -32.406 -26.641 1 93.56 229 ALA A O 1
ATOM 1841 N N . THR A 1 230 ? -26.578 -30.75 -25.141 1 93.12 230 THR A N 1
ATOM 1842 C CA . THR A 1 230 ? -26.5 -29.734 -26.188 1 93.12 230 THR A CA 1
ATOM 1843 C C . THR A 1 230 ? -25.062 -29.547 -26.641 1 93.12 230 THR A C 1
ATOM 1845 O O . THR A 1 230 ? -24.797 -28.734 -27.531 1 93.12 230 THR A O 1
ATOM 1848 N N . LYS A 1 231 ? -24.078 -30.188 -26.109 1 88.88 231 LYS A N 1
ATOM 1849 C CA . LYS A 1 231 ? -22.656 -30.109 -26.438 1 88.88 231 LYS A CA 1
ATOM 1850 C C . LYS A 1 231 ? -22.125 -28.688 -26.25 1 88.88 231 LYS A C 1
ATOM 1852 O O . LYS A 1 231 ? -21.609 -28.078 -27.188 1 88.88 231 LYS A O 1
ATOM 1857 N N . PRO A 1 232 ? -22.188 -28.344 -24.984 1 90.19 232 PRO A N 1
ATOM 1858 C CA . PRO A 1 232 ? -21.781 -26.969 -24.672 1 90.19 232 PRO A CA 1
ATOM 1859 C C . PRO A 1 232 ? -20.281 -26.75 -24.844 1 90.19 232 PRO A C 1
ATOM 1861 O O . PRO A 1 232 ? -19.516 -27.719 -24.891 1 90.19 232 PRO A O 1
ATOM 1864 N N . LYS A 1 233 ? -19.922 -25.453 -25 1 85.12 233 LYS A N 1
ATOM 1865 C CA . LYS A 1 233 ? -18.516 -25.062 -24.984 1 85.12 233 LYS A CA 1
ATOM 1866 C C . LYS A 1 233 ? -17.953 -25.078 -23.562 1 85.12 233 LYS A C 1
ATOM 1868 O O . LYS A 1 233 ? -18.703 -25.031 -22.578 1 85.12 233 LYS A O 1
ATOM 1873 N N . GLU A 1 234 ? -16.625 -25.172 -23.406 1 84.75 234 GLU A N 1
ATOM 1874 C CA . GLU A 1 234 ? -15.969 -25.359 -22.125 1 84.75 234 GLU A CA 1
ATOM 1875 C C . GLU A 1 234 ? -16.234 -24.172 -21.203 1 84.75 234 GLU A C 1
ATOM 1877 O O . GLU A 1 234 ? -16.422 -24.344 -19.984 1 84.75 234 GLU A O 1
ATOM 1882 N N . TRP A 1 235 ? -16.234 -22.953 -21.766 1 82.19 235 TRP A N 1
ATOM 1883 C CA . TRP A 1 235 ? -16.422 -21.781 -20.922 1 82.19 235 TRP A CA 1
ATOM 1884 C C . TRP A 1 235 ? -17.828 -21.781 -20.312 1 82.19 235 TRP A C 1
ATOM 1886 O O . TRP A 1 235 ? -18.016 -21.266 -19.203 1 82.19 235 TRP A O 1
ATOM 1896 N N . GLU A 1 236 ? -18.859 -22.266 -21 1 88.5 236 GLU A N 1
ATOM 1897 C CA . GLU A 1 236 ? -20.234 -22.344 -20.484 1 88.5 236 GLU A CA 1
ATOM 1898 C C . GLU A 1 236 ? -20.328 -23.312 -19.312 1 88.5 236 GLU A C 1
ATOM 1900 O O . GLU A 1 236 ? -20.984 -23.016 -18.297 1 88.5 236 GLU A O 1
ATOM 1905 N N . ILE A 1 237 ? -19.594 -24.359 -19.516 1 91.31 237 ILE A N 1
ATOM 1906 C CA . ILE A 1 237 ? -19.562 -25.375 -18.469 1 91.31 237 ILE A CA 1
ATOM 1907 C C . ILE A 1 237 ? -18.906 -24.781 -17.219 1 91.31 237 ILE A C 1
ATOM 1909 O O . ILE A 1 237 ? -19.438 -24.922 -16.109 1 91.31 237 ILE A O 1
ATOM 1913 N N . GLN A 1 238 ? -17.797 -24.141 -17.406 1 89.06 238 GLN A N 1
ATOM 1914 C CA . GLN A 1 238 ? -17.031 -23.578 -16.297 1 89.06 238 GLN A CA 1
ATOM 1915 C C . GLN A 1 238 ? -17.859 -22.547 -15.539 1 89.06 238 GLN A C 1
ATOM 1917 O O . GLN A 1 238 ? -17.875 -22.531 -14.305 1 89.06 238 GLN A O 1
ATOM 1922 N N . SER A 1 239 ? -18.469 -21.609 -16.266 1 87.81 239 SER A N 1
ATOM 1923 C CA . SER A 1 239 ? -19.281 -20.562 -15.656 1 87.81 239 SER A CA 1
ATOM 1924 C C . SER A 1 239 ? -20.406 -21.141 -14.82 1 87.81 239 SER A C 1
ATOM 1926 O O . SER A 1 239 ? -20.672 -20.672 -13.719 1 87.81 239 SER A O 1
ATOM 1928 N N . THR A 1 240 ? -21.094 -22.141 -15.359 1 93.94 240 THR A N 1
ATOM 1929 C CA . THR A 1 240 ? -22.203 -22.812 -14.672 1 93.94 240 THR A CA 1
ATOM 1930 C C . THR A 1 240 ? -21.703 -23.531 -13.422 1 93.94 240 THR A C 1
ATOM 1932 O O . THR A 1 240 ? -22.25 -23.344 -12.336 1 93.94 240 THR A O 1
ATOM 1935 N N . PHE A 1 241 ? -20.703 -24.281 -13.648 1 94.25 241 PHE A N 1
ATOM 1936 C CA . PHE A 1 241 ? -20.203 -25.109 -12.57 1 94.25 241 PHE A CA 1
ATOM 1937 C C . PHE A 1 241 ? -19.703 -24.266 -11.414 1 94.25 241 PHE A C 1
ATOM 1939 O O . PHE A 1 241 ? -20.031 -24.516 -10.25 1 94.25 241 PHE A O 1
ATOM 1946 N N . ARG A 1 242 ? -18.969 -23.266 -11.664 1 91.94 242 ARG A N 1
ATOM 1947 C CA . ARG A 1 242 ? -18.375 -22.406 -10.641 1 91.94 242 ARG A CA 1
ATOM 1948 C C . ARG A 1 242 ? -19.469 -21.719 -9.812 1 91.94 242 ARG A C 1
ATOM 1950 O O . ARG A 1 242 ? -19.375 -21.656 -8.586 1 91.94 242 ARG A O 1
ATOM 1957 N N . GLN A 1 243 ? -20.453 -21.188 -10.445 1 93.56 243 GLN A N 1
ATOM 1958 C CA . GLN A 1 243 ? -21.516 -20.5 -9.727 1 93.56 243 GLN A CA 1
ATOM 1959 C C . GLN A 1 243 ? -22.328 -21.469 -8.875 1 93.56 243 GLN A C 1
ATOM 1961 O O . GLN A 1 243 ? -22.719 -21.141 -7.75 1 93.56 243 GLN A O 1
ATOM 1966 N N . TRP A 1 244 ? -22.641 -22.672 -9.461 1 96.31 244 TRP A N 1
ATOM 1967 C CA . TRP A 1 244 ? -23.438 -23.656 -8.719 1 96.31 244 TRP A CA 1
ATOM 1968 C C . TRP A 1 244 ? -22.672 -24.156 -7.496 1 96.31 244 TRP A C 1
ATOM 1970 O O . TRP A 1 244 ? -23.266 -24.344 -6.434 1 96.31 244 TRP A O 1
ATOM 1980 N N . VAL A 1 245 ? -21.391 -24.359 -7.645 1 94.12 245 VAL A N 1
ATOM 1981 C CA . VAL A 1 245 ? -20.562 -24.781 -6.516 1 94.12 245 VAL A CA 1
ATOM 1982 C C . VAL A 1 245 ? -20.562 -23.703 -5.441 1 94.12 245 VAL A C 1
ATOM 1984 O O . VAL A 1 245 ? -20.688 -24 -4.25 1 94.12 245 VAL A O 1
ATOM 1987 N N . SER A 1 246 ? -20.438 -22.5 -5.848 1 92 246 SER A N 1
ATOM 1988 C CA . SER A 1 246 ? -20.453 -21.375 -4.91 1 92 246 SER A CA 1
ATOM 1989 C C . SER A 1 246 ? -21.797 -21.297 -4.184 1 92 246 SER A C 1
ATOM 1991 O O . SER A 1 246 ? -21.844 -21.031 -2.98 1 92 246 SER A O 1
ATOM 1993 N N . LEU A 1 247 ? -22.844 -21.469 -4.922 1 94.5 247 LEU A N 1
ATOM 1994 C CA . LEU A 1 247 ? -24.188 -21.438 -4.344 1 94.5 247 LEU A CA 1
ATOM 1995 C C . LEU A 1 247 ? -24.344 -22.516 -3.275 1 94.5 247 LEU A C 1
ATOM 1997 O O . LEU A 1 247 ? -24.891 -22.25 -2.199 1 94.5 247 LEU A O 1
ATOM 2001 N N . ALA A 1 248 ? -23.859 -23.672 -3.582 1 93.06 248 ALA A N 1
ATOM 2002 C CA . ALA A 1 248 ? -23.938 -24.781 -2.623 1 93.06 248 ALA A CA 1
ATOM 2003 C C . ALA A 1 248 ? -23.094 -24.484 -1.389 1 93.06 248 ALA A C 1
ATOM 2005 O O . ALA A 1 248 ? -23.516 -24.75 -0.26 1 93.06 248 ALA A O 1
ATOM 2006 N N . LYS A 1 249 ? -22 -23.953 -1.56 1 88.94 249 LYS A N 1
ATOM 2007 C CA . LYS A 1 249 ? -21.078 -23.656 -0.459 1 88.94 249 LYS A CA 1
ATOM 2008 C C . LYS A 1 249 ? -21.656 -22.594 0.46 1 88.94 249 LYS A C 1
ATOM 2010 O O . LYS A 1 249 ? -21.484 -22.656 1.679 1 88.94 249 LYS A O 1
ATOM 2015 N N . ILE A 1 250 ? -22.266 -21.594 -0.121 1 88.06 250 ILE A N 1
ATOM 2016 C CA . ILE A 1 250 ? -22.812 -20.5 0.673 1 88.06 250 ILE A CA 1
ATOM 2017 C C . ILE A 1 250 ? -24.016 -21 1.476 1 88.06 250 ILE A C 1
ATOM 2019 O O . ILE A 1 250 ? -24.391 -20.375 2.475 1 88.06 250 ILE A O 1
ATOM 2023 N N . ARG A 1 251 ? -24.562 -22.094 1.019 1 88.06 251 ARG A N 1
ATOM 2024 C CA . ARG A 1 251 ? -25.688 -22.703 1.746 1 88.06 251 ARG A CA 1
ATOM 2025 C C . ARG A 1 251 ? -25.188 -23.656 2.818 1 88.06 251 ARG A C 1
ATOM 2027 O O . ARG A 1 251 ? -25.984 -24.359 3.449 1 88.06 251 ARG A O 1
ATOM 2034 N N . GLY A 1 252 ? -23.859 -23.766 2.949 1 84.06 252 GLY A N 1
ATOM 2035 C CA . GLY A 1 252 ? -23.281 -24.516 4.059 1 84.06 252 GLY A CA 1
ATOM 2036 C C . GLY A 1 252 ? -22.938 -25.953 3.711 1 84.06 252 GLY A C 1
ATOM 2037 O O . GLY A 1 252 ? -22.719 -26.766 4.602 1 84.06 252 GLY A O 1
ATOM 2038 N N . LEU A 1 253 ? -22.922 -26.25 2.4 1 89 253 LEU A N 1
ATOM 2039 C CA . LEU A 1 253 ? -22.609 -27.625 2 1 89 253 LEU A CA 1
ATOM 2040 C C . LEU A 1 253 ? -21.109 -27.812 1.825 1 89 253 LEU A C 1
ATOM 2042 O O . LEU A 1 253 ? -20.469 -27.062 1.069 1 89 253 LEU A O 1
ATOM 2046 N N . ASP A 1 254 ? -20.578 -28.812 2.451 1 84.88 254 ASP A N 1
ATOM 2047 C CA . ASP A 1 254 ? -19.156 -29.109 2.332 1 84.88 254 ASP A CA 1
ATOM 2048 C C . ASP A 1 254 ? -18.859 -29.922 1.078 1 84.88 254 ASP A C 1
ATOM 2050 O O . ASP A 1 254 ? -19.656 -30.797 0.702 1 84.88 254 ASP A O 1
ATOM 2054 N N . VAL A 1 255 ? -17.766 -29.703 0.534 1 87.5 255 VAL A N 1
ATOM 2055 C CA . VAL A 1 255 ? -17.328 -30.5 -0.601 1 87.5 255 VAL A CA 1
ATOM 2056 C C . VAL A 1 255 ? -16.922 -31.891 -0.12 1 87.5 255 VAL A C 1
ATOM 2058 O O . VAL A 1 255 ? -16.297 -32.031 0.937 1 87.5 255 VAL A O 1
ATOM 2061 N N . PRO A 1 256 ? -17.281 -32.812 -0.884 1 88.94 256 PRO A N 1
ATOM 2062 C CA . PRO A 1 256 ? -16.922 -34.188 -0.486 1 88.94 256 PRO A CA 1
ATOM 2063 C C . PRO A 1 256 ? -15.406 -34.406 -0.475 1 88.94 256 PRO A C 1
ATOM 2065 O O . PRO A 1 256 ? -14.688 -33.844 -1.31 1 88.94 256 PRO A O 1
ATOM 2068 N N . ALA A 1 257 ? -14.984 -35.312 0.416 1 85 257 ALA A N 1
ATOM 2069 C CA . ALA A 1 257 ? -13.578 -35.719 0.481 1 85 257 ALA A CA 1
ATOM 2070 C C . ALA A 1 257 ? -13.164 -36.5 -0.761 1 85 257 ALA A C 1
ATOM 2072 O O . ALA A 1 257 ? -14 -37.125 -1.414 1 85 257 ALA A O 1
ATOM 2073 N N . GLU A 1 258 ? -11.945 -36.438 -1.101 1 83.75 258 GLU A N 1
ATOM 2074 C CA . GLU A 1 258 ? -11.422 -37.094 -2.287 1 83.75 258 GLU A CA 1
ATOM 2075 C C . GLU A 1 258 ? -11.672 -38.594 -2.234 1 83.75 258 GLU A C 1
ATOM 2077 O O . GLU A 1 258 ? -11.867 -39.25 -3.27 1 83.75 258 GLU A O 1
ATOM 2082 N N . THR A 1 259 ? -11.781 -39.188 -1.043 1 83.44 259 THR A N 1
ATOM 2083 C CA . THR A 1 259 ? -11.906 -40.625 -0.865 1 83.44 259 THR A CA 1
ATOM 2084 C C . THR A 1 259 ? -13.367 -41.062 -0.894 1 83.44 259 THR A C 1
ATOM 2086 O O . THR A 1 259 ? -13.672 -42.25 -1.003 1 83.44 259 THR A O 1
ATOM 2089 N N . GLU A 1 260 ? -14.234 -40.094 -0.928 1 89.62 260 GLU A N 1
ATOM 2090 C CA . GLU A 1 260 ? -15.664 -40.406 -0.888 1 89.62 260 GLU A CA 1
ATOM 2091 C C . GLU A 1 260 ? -16.188 -40.75 -2.277 1 89.62 260 GLU A C 1
ATOM 2093 O O . GLU A 1 260 ? -15.875 -40.062 -3.254 1 89.62 260 GLU A O 1
ATOM 2098 N N . LYS A 1 261 ? -17.078 -41.719 -2.314 1 90.88 261 LYS A N 1
ATOM 2099 C CA . LYS A 1 261 ? -17.688 -42.125 -3.574 1 90.88 261 LYS A CA 1
ATOM 2100 C C . LYS A 1 261 ? -18.875 -41.25 -3.928 1 90.88 261 LYS A C 1
ATOM 2102 O O . LYS A 1 261 ? -19.609 -40.781 -3.043 1 90.88 261 LYS A O 1
ATOM 2107 N N . PRO A 1 262 ? -19.031 -41 -5.148 1 91.88 262 PRO A N 1
ATOM 2108 C CA . PRO A 1 262 ? -20.094 -40.094 -5.586 1 91.88 262 PRO A CA 1
ATOM 2109 C C . PRO A 1 262 ? -21.484 -40.5 -5.113 1 91.88 262 PRO A C 1
ATOM 2111 O O . PRO A 1 262 ? -22.359 -39.656 -4.918 1 91.88 262 PRO A O 1
ATOM 2114 N N . ASP A 1 263 ? -21.734 -41.75 -4.914 1 90.56 263 ASP A N 1
ATOM 2115 C CA . ASP A 1 263 ? -23.062 -42.25 -4.551 1 90.56 263 ASP A CA 1
ATOM 2116 C C . ASP A 1 263 ? -23.484 -41.75 -3.172 1 90.56 263 ASP A C 1
ATOM 2118 O O . ASP A 1 263 ? -24.672 -41.688 -2.863 1 90.56 263 ASP A O 1
ATOM 2122 N N . VAL A 1 264 ? -22.5 -41.312 -2.352 1 94 264 VAL A N 1
ATOM 2123 C CA . VAL A 1 264 ? -22.812 -40.875 -0.994 1 94 264 VAL A CA 1
ATOM 2124 C C . VAL A 1 264 ? -22.75 -39.375 -0.903 1 94 264 VAL A C 1
ATOM 2126 O O . VAL A 1 264 ? -22.938 -38.781 0.172 1 94 264 VAL A O 1
ATOM 2129 N N . TRP A 1 265 ? -22.5 -38.75 -2.047 1 95.31 265 TRP A N 1
ATOM 2130 C CA . TRP A 1 265 ? -22.438 -37.281 -2.051 1 95.31 265 TRP A CA 1
ATOM 2131 C C . TRP A 1 265 ? -23.797 -36.688 -1.734 1 95.31 265 TRP A C 1
ATOM 2133 O O . TRP A 1 265 ? -24.844 -37.281 -1.998 1 95.31 265 TRP A O 1
ATOM 2143 N N . HIS A 1 266 ? -23.734 -35.5 -1.123 1 94.81 266 HIS A N 1
ATOM 2144 C CA . HIS A 1 266 ? -24.953 -34.719 -1.015 1 94.81 266 HIS A CA 1
ATOM 2145 C C . HIS A 1 266 ? -25.609 -34.531 -2.379 1 94.81 266 HIS A C 1
ATOM 2147 O O . HIS A 1 266 ? -24.922 -34.406 -3.393 1 94.81 266 HIS A O 1
ATOM 2153 N N . GLU A 1 267 ? -26.922 -34.406 -2.469 1 96.12 267 GLU A N 1
ATOM 2154 C CA . GLU A 1 267 ? -27.703 -34.344 -3.699 1 96.12 267 GLU A CA 1
ATOM 2155 C C . GLU A 1 267 ? -27.266 -33.188 -4.574 1 96.12 267 GLU A C 1
ATOM 2157 O O . GLU A 1 267 ? -27.312 -33.25 -5.801 1 96.12 267 GLU A O 1
ATOM 2162 N N . ALA A 1 268 ? -26.859 -32.125 -3.977 1 96.5 268 ALA A N 1
ATOM 2163 C CA . ALA A 1 268 ? -26.406 -30.969 -4.738 1 96.5 268 ALA A CA 1
ATOM 2164 C C . ALA A 1 268 ? -25.219 -31.328 -5.629 1 96.5 268 ALA A C 1
ATOM 2166 O O . ALA A 1 268 ? -25.156 -30.922 -6.785 1 96.5 268 ALA A O 1
ATOM 2167 N N . TRP A 1 269 ? -24.297 -32.125 -5.07 1 95.88 269 TRP A N 1
ATOM 2168 C CA . TRP A 1 269 ? -23.109 -32.5 -5.82 1 95.88 269 TRP A CA 1
ATOM 2169 C C . TRP A 1 269 ? -23.438 -33.562 -6.859 1 95.88 269 TRP A C 1
ATOM 2171 O O . TRP A 1 269 ? -22.844 -33.625 -7.934 1 95.88 269 TRP A O 1
ATOM 2181 N N . GLN A 1 270 ? -24.438 -34.375 -6.582 1 95.5 270 GLN A N 1
ATOM 2182 C CA . GLN A 1 270 ? -24.891 -35.375 -7.551 1 95.5 270 GLN A CA 1
ATOM 2183 C C . GLN A 1 270 ? -25.516 -34.688 -8.766 1 95.5 270 GLN A C 1
ATOM 2185 O O . GLN A 1 270 ? -25.359 -35.156 -9.898 1 95.5 270 GLN A O 1
ATOM 2190 N N . ALA A 1 271 ? -26.188 -33.625 -8.469 1 96.81 271 ALA A N 1
ATOM 2191 C CA . ALA A 1 271 ? -26.75 -32.875 -9.57 1 96.81 271 ALA A CA 1
ATOM 2192 C C . ALA A 1 271 ? -25.656 -32.344 -10.508 1 96.81 271 ALA A C 1
ATOM 2194 O O . ALA A 1 271 ? -25.797 -32.438 -11.727 1 96.81 271 ALA A O 1
ATOM 2195 N N . LEU A 1 272 ? -24.562 -31.875 -9.945 1 96.12 272 LEU A N 1
ATOM 2196 C CA . LEU A 1 272 ? -23.469 -31.328 -10.727 1 96.12 272 LEU A CA 1
ATOM 2197 C C . LEU A 1 272 ? -22.75 -32.406 -11.516 1 96.12 272 LEU A C 1
ATOM 2199 O O . LEU A 1 272 ? -22.156 -32.125 -12.555 1 96.12 272 LEU A O 1
ATOM 2203 N N . ARG A 1 273 ? -22.797 -33.656 -11.039 1 95.38 273 ARG A N 1
ATOM 2204 C CA . ARG A 1 273 ? -22.188 -34.781 -11.719 1 95.38 273 ARG A CA 1
ATOM 2205 C C . ARG A 1 273 ? -22.844 -35.031 -13.07 1 95.38 273 ARG A C 1
ATOM 2207 O O . ARG A 1 273 ? -22.234 -35.625 -13.969 1 95.38 273 ARG A O 1
ATOM 2214 N N . GLN A 1 274 ? -24.094 -34.562 -13.188 1 95.69 274 GLN A N 1
ATOM 2215 C CA . GLN A 1 274 ? -24.797 -34.75 -14.445 1 95.69 274 GLN A CA 1
ATOM 2216 C C . GLN A 1 274 ? -24.172 -33.906 -15.555 1 95.69 274 GLN A C 1
ATOM 2218 O O . GLN A 1 274 ? -24.344 -34.188 -16.734 1 95.69 274 GLN A O 1
ATOM 2223 N N . LEU A 1 275 ? -23.484 -32.906 -15.133 1 95 275 LEU A N 1
ATOM 2224 C CA . LEU A 1 275 ? -22.859 -32 -16.109 1 95 275 LEU A CA 1
ATOM 2225 C C . LEU A 1 275 ? -21.484 -32.5 -16.516 1 95 275 LEU A C 1
ATOM 2227 O O . LEU A 1 275 ? -21.109 -32.469 -17.688 1 95 275 LEU A O 1
ATOM 2231 N N . LEU A 1 276 ? -20.672 -33.031 -15.477 1 93.88 276 LEU A N 1
ATOM 2232 C CA . LEU A 1 276 ? -19.266 -33.312 -15.734 1 93.88 276 LEU A CA 1
ATOM 2233 C C . LEU A 1 276 ? -18.984 -34.812 -15.555 1 93.88 276 LEU A C 1
ATOM 2235 O O . LEU A 1 276 ? -17.875 -35.281 -15.836 1 93.88 276 LEU A O 1
ATOM 2239 N N . GLY A 1 277 ? -19.906 -35.531 -15.094 1 91.19 277 GLY A N 1
ATOM 2240 C CA . GLY A 1 277 ? -19.703 -36.969 -14.875 1 91.19 277 GLY A CA 1
ATOM 2241 C C . GLY A 1 277 ? -18.656 -37.25 -13.82 1 91.19 277 GLY A C 1
ATOM 2242 O O . GLY A 1 277 ? -18.688 -36.656 -12.727 1 91.19 277 GLY A O 1
ATOM 2243 N N . ASP A 1 278 ? -17.688 -38.062 -14.18 1 87.5 278 ASP A N 1
ATOM 2244 C CA . ASP A 1 278 ? -16.672 -38.531 -13.234 1 87.5 278 ASP A CA 1
ATOM 2245 C C . ASP A 1 278 ? -15.633 -37.469 -12.953 1 87.5 278 ASP A C 1
ATOM 2247 O O . ASP A 1 278 ? -14.914 -37.531 -11.953 1 87.5 278 ASP A O 1
ATOM 2251 N N . GLU A 1 279 ? -15.594 -36.469 -13.734 1 90.06 279 GLU A N 1
ATOM 2252 C CA . GLU A 1 279 ? -14.609 -35.375 -13.57 1 90.06 279 GLU A CA 1
ATOM 2253 C C . GLU A 1 279 ? -15.078 -34.375 -12.531 1 90.06 279 GLU A C 1
ATOM 2255 O O . GLU A 1 279 ? -14.336 -33.438 -12.18 1 90.06 279 GLU A O 1
ATOM 2260 N N . THR A 1 280 ? -16.281 -34.562 -12.016 1 92.56 280 THR A N 1
ATOM 2261 C CA . THR A 1 280 ? -16.859 -33.594 -11.094 1 92.56 280 THR A CA 1
ATOM 2262 C C . THR A 1 280 ? -16 -33.438 -9.844 1 92.56 280 THR A C 1
ATOM 2264 O O . THR A 1 280 ? -15.773 -32.344 -9.359 1 92.56 280 THR A O 1
ATOM 2267 N N . ALA A 1 281 ? -15.5 -34.531 -9.352 1 88.62 281 ALA A N 1
ATOM 2268 C CA . ALA A 1 281 ? -14.719 -34.5 -8.117 1 88.62 281 ALA A CA 1
ATOM 2269 C C . ALA A 1 281 ? -13.508 -33.594 -8.25 1 88.62 281 ALA A C 1
ATOM 2271 O O . ALA A 1 281 ? -13.172 -32.875 -7.309 1 88.62 281 ALA A O 1
ATOM 2272 N N . ASN A 1 282 ? -12.867 -33.594 -9.383 1 88.19 282 ASN A N 1
ATOM 2273 C CA . ASN A 1 282 ? -11.688 -32.781 -9.625 1 88.19 282 ASN A CA 1
ATOM 2274 C C . ASN A 1 282 ? -12.047 -31.297 -9.75 1 88.19 282 ASN A C 1
ATOM 2276 O O . ASN A 1 282 ? -11.242 -30.438 -9.398 1 88.19 282 ASN A O 1
ATOM 2280 N N . ALA A 1 283 ? -13.242 -31.016 -10.18 1 90.5 283 ALA A N 1
ATOM 2281 C CA . ALA A 1 283 ? -13.648 -29.641 -10.477 1 90.5 283 ALA A CA 1
ATOM 2282 C C . ALA A 1 283 ? -14.234 -28.969 -9.242 1 90.5 283 ALA A C 1
ATOM 2284 O O . ALA A 1 283 ? -14.32 -27.734 -9.188 1 90.5 283 ALA A O 1
ATOM 2285 N N . LEU A 1 284 ? -14.594 -29.719 -8.258 1 89.62 284 LEU A N 1
ATOM 2286 C CA . LEU A 1 284 ? -15.266 -29.172 -7.086 1 89.62 284 LEU A CA 1
ATOM 2287 C C . LEU A 1 284 ? -14.344 -28.234 -6.32 1 89.62 284 LEU A C 1
ATOM 2289 O O . LEU A 1 284 ? -14.812 -27.359 -5.578 1 89.62 284 LEU A O 1
ATOM 2293 N N . MET A 1 285 ? -13.047 -28.266 -6.535 1 83.75 285 MET A N 1
ATOM 2294 C CA . MET A 1 285 ? -12.109 -27.422 -5.801 1 83.75 285 MET A CA 1
ATOM 2295 C C . MET A 1 285 ? -12.062 -26.016 -6.391 1 83.75 285 MET A C 1
ATOM 2297 O O . MET A 1 285 ? -11.383 -25.141 -5.859 1 83.75 285 MET A O 1
ATOM 2301 N N . CYS A 1 286 ? -12.828 -25.766 -7.375 1 83 286 CYS A N 1
ATOM 2302 C CA . CYS A 1 286 ? -12.836 -24.453 -8.008 1 83 286 CYS A CA 1
ATOM 2303 C C . CYS A 1 286 ? -13.383 -23.391 -7.062 1 83 286 CYS A C 1
ATOM 2305 O O . CYS A 1 286 ? -13.141 -22.203 -7.254 1 83 286 CYS A O 1
ATOM 2307 N N . TYR A 1 287 ? -14.086 -23.828 -6.004 1 78.38 287 TYR A N 1
ATOM 2308 C CA . TYR A 1 287 ? -14.648 -22.875 -5.047 1 78.38 287 TYR A CA 1
ATOM 2309 C C . TYR A 1 287 ? -13.547 -22.156 -4.281 1 78.38 287 TYR A C 1
ATOM 2311 O O . TYR A 1 287 ? -13.75 -21.047 -3.773 1 78.38 287 TYR A O 1
ATOM 2319 N N . ARG A 1 288 ? -12.398 -22.734 -4.133 1 82.06 288 ARG A N 1
ATOM 2320 C CA . ARG A 1 288 ? -11.289 -22.188 -3.369 1 82.06 288 ARG A CA 1
ATOM 2321 C C . ARG A 1 288 ? -10.695 -20.953 -4.066 1 82.06 288 ARG A C 1
ATOM 2323 O O . ARG A 1 288 ? -10.062 -20.125 -3.426 1 82.06 288 ARG A O 1
ATOM 2330 N N . GLY A 1 289 ? -10.953 -20.859 -5.301 1 84.94 289 GLY A N 1
ATOM 2331 C CA . GLY A 1 289 ? -10.32 -19.812 -6.07 1 84.94 289 GLY A CA 1
ATOM 2332 C C . GLY A 1 289 ? -8.93 -20.172 -6.555 1 84.94 289 GLY A C 1
ATOM 2333 O O . GLY A 1 289 ? -8.594 -21.344 -6.648 1 84.94 289 GLY A O 1
ATOM 2334 N N . LYS A 1 290 ? -8.18 -19.203 -6.941 1 92.81 290 LYS A N 1
ATOM 2335 C CA . LYS A 1 290 ? -6.832 -19.391 -7.469 1 92.81 290 LYS A CA 1
ATOM 2336 C C . LYS A 1 290 ? -5.789 -19.266 -6.363 1 92.81 290 LYS A C 1
ATOM 2338 O O . LYS A 1 290 ? -5.68 -18.234 -5.711 1 92.81 290 LYS A O 1
ATOM 2343 N N . VAL A 1 291 ? -5.023 -20.344 -6.109 1 96.94 291 VAL A N 1
ATOM 2344 C CA . VAL A 1 291 ? -4.059 -20.406 -5.02 1 96.94 291 VAL A CA 1
ATOM 2345 C C . VAL A 1 291 ? -2.688 -19.953 -5.516 1 96.94 291 VAL A C 1
ATOM 2347 O O . VAL A 1 291 ? -2.174 -20.484 -6.504 1 96.94 291 VAL A O 1
ATOM 2350 N N . GLY A 1 292 ? -2.164 -18.953 -4.898 1 98.19 292 GLY A N 1
ATOM 2351 C CA . GLY A 1 292 ? -0.826 -18.484 -5.215 1 98.19 292 GLY A CA 1
ATOM 2352 C C . GLY A 1 292 ? 0.177 -18.75 -4.109 1 98.19 292 GLY A C 1
ATOM 2353 O O . GLY A 1 292 ? -0.136 -18.578 -2.928 1 98.19 292 GLY A O 1
ATOM 2354 N N . LEU A 1 293 ? 1.343 -19.234 -4.438 1 98.81 293 LEU A N 1
ATOM 2355 C CA . LEU A 1 293 ? 2.459 -19.438 -3.523 1 98.81 293 LEU A CA 1
ATOM 2356 C C . LEU A 1 293 ? 3.602 -18.469 -3.838 1 98.81 293 LEU A C 1
ATOM 2358 O O . LEU A 1 293 ? 4.07 -18.406 -4.977 1 98.81 293 LEU A O 1
ATOM 2362 N N . ALA A 1 294 ? 3.996 -17.703 -2.881 1 98.81 294 ALA A N 1
ATOM 2363 C CA . ALA A 1 294 ? 5.098 -16.766 -3.049 1 98.81 294 ALA A CA 1
ATOM 2364 C C . ALA A 1 294 ? 6.301 -17.172 -2.199 1 98.81 294 ALA A C 1
ATOM 2366 O O . ALA A 1 294 ? 6.164 -17.422 -1.001 1 98.81 294 ALA A O 1
ATOM 2367 N N . LEU A 1 295 ? 7.426 -17.266 -2.807 1 98.75 295 LEU A N 1
ATOM 2368 C CA . LEU A 1 295 ? 8.695 -17.516 -2.139 1 98.75 295 LEU A CA 1
ATOM 2369 C C . LEU A 1 295 ? 9.617 -16.297 -2.25 1 98.75 295 LEU A C 1
ATOM 2371 O O . LEU A 1 295 ? 10.133 -16.016 -3.328 1 98.75 295 LEU A O 1
ATOM 2375 N N . SER A 1 296 ? 9.922 -15.672 -1.209 1 98.31 296 SER A N 1
ATOM 2376 C CA . SER A 1 296 ? 10.617 -14.391 -1.188 1 98.31 296 SER A CA 1
ATOM 2377 C C . SER A 1 296 ? 12.094 -14.562 -1.511 1 98.31 296 SER A C 1
ATOM 2379 O O . SER A 1 296 ? 12.586 -15.695 -1.609 1 98.31 296 SER A O 1
ATOM 2381 N N . GLY A 1 297 ? 12.742 -13.398 -1.696 1 97.25 297 GLY A N 1
ATOM 2382 C CA . GLY A 1 297 ? 14.195 -13.383 -1.789 1 97.25 297 GLY A CA 1
ATOM 2383 C C . GLY A 1 297 ? 14.883 -13.406 -0.436 1 97.25 297 GLY A C 1
ATOM 2384 O O . GLY A 1 297 ? 14.227 -13.305 0.601 1 97.25 297 GLY A O 1
ATOM 2385 N N . GLY A 1 298 ? 16.156 -13.641 -0.468 1 95.38 298 GLY A N 1
ATOM 2386 C CA . GLY A 1 298 ? 16.969 -13.742 0.735 1 95.38 298 GLY A CA 1
ATOM 2387 C C . GLY A 1 298 ? 18.125 -14.703 0.592 1 95.38 298 GLY A C 1
ATOM 2388 O O . GLY A 1 298 ? 18.625 -15.242 1.585 1 95.38 298 GLY A O 1
ATOM 2389 N N . GLY A 1 299 ? 18.562 -14.938 -0.603 1 95.62 299 GLY A N 1
ATOM 2390 C CA . GLY A 1 299 ? 19.641 -15.875 -0.84 1 95.62 299 GLY A CA 1
ATOM 2391 C C . GLY A 1 299 ? 19.328 -17.281 -0.392 1 95.62 299 GLY A C 1
ATOM 2392 O O . GLY A 1 299 ? 18.172 -17.703 -0.445 1 95.62 299 GLY A O 1
ATOM 2393 N N . PHE A 1 300 ? 20.359 -17.984 -0.063 1 97.62 300 PHE A N 1
ATOM 2394 C CA . PHE A 1 300 ? 20.141 -19.359 0.34 1 97.62 300 PHE A CA 1
ATOM 2395 C C . PHE A 1 300 ? 19.484 -19.438 1.716 1 97.62 300 PHE A C 1
ATOM 2397 O O . PHE A 1 300 ? 18.891 -20.453 2.076 1 97.62 300 PHE A O 1
ATOM 2404 N N . ARG A 1 301 ? 19.578 -18.375 2.5 1 97.38 301 ARG A N 1
ATOM 2405 C CA . ARG A 1 301 ? 18.812 -18.297 3.736 1 97.38 301 ARG A CA 1
ATOM 2406 C C . ARG A 1 301 ? 17.312 -18.469 3.459 1 97.38 301 ARG A C 1
ATOM 2408 O O . ARG A 1 301 ? 16.641 -19.25 4.117 1 97.38 301 ARG A O 1
ATOM 2415 N N . ALA A 1 302 ? 16.859 -17.75 2.492 1 98.25 302 ALA A N 1
ATOM 2416 C CA . ALA A 1 302 ? 15.453 -17.828 2.111 1 98.25 302 ALA A CA 1
ATOM 2417 C C . ALA A 1 302 ? 15.117 -19.219 1.547 1 98.25 302 ALA A C 1
ATOM 2419 O O . ALA A 1 302 ? 14.062 -19.781 1.855 1 98.25 302 ALA A O 1
ATOM 2420 N N . SER A 1 303 ? 15.992 -19.719 0.767 1 98.69 303 SER A N 1
ATOM 2421 C CA . SER A 1 303 ? 15.742 -21.016 0.143 1 98.69 303 SER A CA 1
ATOM 2422 C C . SER A 1 303 ? 15.492 -22.094 1.191 1 98.69 303 SER A C 1
ATOM 2424 O O . SER A 1 303 ? 14.508 -22.828 1.101 1 98.69 303 SER A O 1
ATOM 2426 N N . PHE A 1 304 ? 16.359 -22.141 2.182 1 98.75 304 PHE A N 1
ATOM 2427 C CA . PHE A 1 304 ? 16.234 -23.188 3.186 1 98.75 304 PHE A CA 1
ATOM 2428 C C . PHE A 1 304 ? 15.039 -22.938 4.094 1 98.75 304 PHE A C 1
ATOM 2430 O O . PHE A 1 304 ? 14.383 -23.875 4.531 1 98.75 304 PHE A O 1
ATOM 2437 N N . PHE A 1 305 ? 14.766 -21.703 4.508 1 98.56 305 PHE A N 1
ATOM 2438 C CA . PHE A 1 305 ? 13.547 -21.391 5.234 1 98.56 305 PHE A CA 1
ATOM 2439 C C . PHE A 1 305 ? 12.32 -21.891 4.484 1 98.56 305 PHE A C 1
ATOM 2441 O O . PHE A 1 305 ? 11.438 -22.516 5.074 1 98.56 305 PHE A O 1
ATOM 2448 N N . HIS A 1 306 ? 12.258 -21.625 3.115 1 98.88 306 HIS A N 1
ATOM 2449 C CA . HIS A 1 306 ? 11.141 -22.031 2.275 1 98.88 306 HIS A CA 1
ATOM 2450 C C . HIS A 1 306 ? 11.008 -23.547 2.232 1 98.88 306 HIS A C 1
ATOM 2452 O O . HIS A 1 306 ? 9.898 -24.078 2.184 1 98.88 306 HIS A O 1
ATOM 2458 N N . LEU A 1 307 ? 12.141 -24.234 2.215 1 98.75 307 LEU A N 1
ATOM 2459 C CA . LEU A 1 307 ? 12.086 -25.688 2.189 1 98.75 307 LEU A CA 1
ATOM 2460 C C . LEU A 1 307 ? 11.336 -26.234 3.4 1 98.75 307 LEU A C 1
ATOM 2462 O O . LEU A 1 307 ? 10.594 -27.203 3.291 1 98.75 307 LEU A O 1
ATOM 2466 N N . GLY A 1 308 ? 11.562 -25.594 4.551 1 98.62 308 GLY A N 1
ATOM 2467 C CA . GLY A 1 308 ? 10.797 -25.969 5.73 1 98.62 308 GLY A CA 1
ATOM 2468 C C . GLY A 1 308 ? 9.312 -25.688 5.582 1 98.62 308 GLY A C 1
ATOM 2469 O O . GLY A 1 308 ? 8.477 -26.531 5.93 1 98.62 308 GLY A O 1
ATOM 2470 N N . VAL A 1 309 ? 8.992 -24.547 5.055 1 98.69 309 VAL A N 1
ATOM 2471 C CA . VAL A 1 309 ? 7.602 -24.172 4.84 1 98.69 309 VAL A CA 1
ATOM 2472 C C . VAL A 1 309 ? 6.941 -25.125 3.852 1 98.69 309 VAL A C 1
ATOM 2474 O O . VAL A 1 309 ? 5.824 -25.594 4.082 1 98.69 309 VAL A O 1
ATOM 2477 N N . LEU A 1 310 ? 7.66 -25.469 2.756 1 98.75 310 LEU A N 1
ATOM 2478 C CA . LEU A 1 310 ? 7.141 -26.359 1.72 1 98.75 310 LEU A CA 1
ATOM 2479 C C . LEU A 1 310 ? 6.867 -27.75 2.281 1 98.75 310 LEU A C 1
ATOM 2481 O O . LEU A 1 310 ? 5.914 -28.406 1.865 1 98.75 310 LEU A O 1
ATOM 2485 N N . ALA A 1 311 ? 7.699 -28.156 3.219 1 98.5 311 ALA A N 1
ATOM 2486 C CA . ALA A 1 311 ? 7.492 -29.469 3.836 1 98.5 311 ALA A CA 1
ATOM 2487 C C . ALA A 1 311 ? 6.141 -29.531 4.539 1 98.5 311 ALA A C 1
ATOM 2489 O O . ALA A 1 311 ? 5.383 -30.484 4.348 1 98.5 311 ALA A O 1
ATOM 2490 N N . ARG A 1 312 ? 5.84 -28.531 5.312 1 98.06 312 ARG A N 1
ATOM 2491 C CA . ARG A 1 312 ? 4.566 -28.531 6.027 1 98.06 312 ARG A CA 1
ATOM 2492 C C . ARG A 1 312 ? 3.398 -28.359 5.059 1 98.06 312 ARG A C 1
ATOM 2494 O O . ARG A 1 312 ? 2.344 -28.969 5.234 1 98.06 312 ARG A O 1
ATOM 2501 N N . LEU A 1 313 ? 3.543 -27.531 4.062 1 98.25 313 LEU A N 1
ATOM 2502 C CA . LEU A 1 313 ? 2.49 -27.328 3.072 1 98.25 313 LEU A CA 1
ATOM 2503 C C . LEU A 1 313 ? 2.203 -28.625 2.314 1 98.25 313 LEU A C 1
ATOM 2505 O O . LEU A 1 313 ? 1.059 -28.891 1.942 1 98.25 313 LEU A O 1
ATOM 2509 N N . ALA A 1 314 ? 3.285 -29.391 2.051 1 97.94 314 ALA A N 1
ATOM 2510 C CA . ALA A 1 314 ? 3.1 -30.688 1.406 1 97.94 314 ALA A CA 1
ATOM 2511 C C . ALA A 1 314 ? 2.311 -31.625 2.303 1 97.94 314 ALA A C 1
ATOM 2513 O O . ALA A 1 314 ? 1.416 -32.344 1.833 1 97.94 314 ALA A O 1
ATOM 2514 N N . GLU A 1 315 ? 2.625 -31.625 3.561 1 97.38 315 GLU A N 1
ATOM 2515 C CA . GLU A 1 315 ? 1.921 -32.469 4.516 1 97.38 315 GLU A CA 1
ATOM 2516 C C . GLU A 1 315 ? 0.443 -32.125 4.598 1 97.38 315 GLU A C 1
ATOM 2518 O O . GLU A 1 315 ? -0.413 -32.969 4.762 1 97.38 315 GLU A O 1
ATOM 2523 N N . ALA A 1 316 ? 0.158 -30.828 4.445 1 96.62 316 ALA A N 1
ATOM 2524 C CA . ALA A 1 316 ? -1.219 -30.344 4.508 1 96.62 316 ALA A CA 1
ATOM 2525 C C . ALA A 1 316 ? -1.916 -30.484 3.16 1 96.62 316 ALA A C 1
ATOM 2527 O O . ALA A 1 316 ? -3.066 -30.078 3 1 96.62 316 ALA A O 1
ATOM 2528 N N . ASP A 1 317 ? -1.222 -31.047 2.139 1 95.25 317 ASP A N 1
ATOM 2529 C CA . ASP A 1 317 ? -1.719 -31.266 0.782 1 95.25 317 ASP A CA 1
ATOM 2530 C C . ASP A 1 317 ? -2.078 -29.938 0.117 1 95.25 317 ASP A C 1
ATOM 2532 O O . ASP A 1 317 ? -3.057 -29.844 -0.629 1 95.25 317 ASP A O 1
ATOM 2536 N N . ALA A 1 318 ? -1.387 -28.875 0.43 1 96.56 318 ALA A N 1
ATOM 2537 C CA . ALA A 1 318 ? -1.634 -27.547 -0.131 1 96.56 318 ALA A CA 1
ATOM 2538 C C . ALA A 1 318 ? -0.885 -27.359 -1.447 1 96.56 318 ALA A C 1
ATOM 2540 O O . ALA A 1 318 ? -1.376 -26.688 -2.357 1 96.56 318 ALA A O 1
ATOM 2541 N N . LEU A 1 319 ? 0.265 -28 -1.578 1 97.94 319 LEU A N 1
ATOM 2542 C CA . LEU A 1 319 ? 1.134 -27.781 -2.73 1 97.94 319 LEU A CA 1
ATOM 2543 C C . LEU A 1 319 ? 0.468 -28.266 -4.012 1 97.94 319 LEU A C 1
ATOM 2545 O O . LEU A 1 319 ? 0.672 -27.688 -5.082 1 97.94 319 LEU A O 1
ATOM 2549 N N . ARG A 1 320 ? -0.273 -29.344 -3.85 1 94.12 320 ARG A N 1
ATOM 2550 C CA . ARG A 1 320 ? -0.95 -29.938 -4.992 1 94.12 320 ARG A CA 1
ATOM 2551 C C . ARG A 1 320 ? -1.932 -28.969 -5.629 1 94.12 320 ARG A C 1
ATOM 2553 O O . ARG A 1 320 ? -2.188 -29.031 -6.832 1 94.12 320 ARG A O 1
ATOM 2560 N N . GLY A 1 321 ? -2.41 -28.047 -4.871 1 94.94 321 GLY A N 1
ATOM 2561 C CA . GLY A 1 321 ? -3.441 -27.125 -5.324 1 94.94 321 GLY A CA 1
ATOM 2562 C C . GLY A 1 321 ? -2.891 -25.781 -5.758 1 94.94 321 GLY A C 1
ATOM 2563 O O . GLY A 1 321 ? -3.65 -24.875 -6.105 1 94.94 321 GLY A O 1
ATOM 2564 N N . VAL A 1 322 ? -1.574 -25.547 -5.871 1 97.44 322 VAL A N 1
ATOM 2565 C CA . VAL A 1 322 ? -0.982 -24.25 -6.203 1 97.44 322 VAL A CA 1
ATOM 2566 C C . VAL A 1 322 ? -1.149 -23.969 -7.695 1 97.44 322 VAL A C 1
ATOM 2568 O O . VAL A 1 322 ? -0.722 -24.766 -8.531 1 97.44 322 VAL A O 1
ATOM 2571 N N . ASP A 1 323 ? -1.771 -22.797 -8.023 1 97 323 ASP A N 1
ATOM 2572 C CA . ASP A 1 323 ? -2.016 -22.375 -9.398 1 97 323 ASP A CA 1
ATOM 2573 C C . ASP A 1 323 ? -0.862 -21.531 -9.93 1 97 323 ASP A C 1
ATOM 2575 O O . ASP A 1 323 ? -0.601 -21.516 -11.133 1 97 323 ASP A O 1
ATOM 2579 N N . VAL A 1 324 ? -0.278 -20.781 -9.062 1 97.62 324 VAL A N 1
ATOM 2580 C CA . VAL A 1 324 ? 0.776 -19.844 -9.445 1 97.62 324 VAL A CA 1
ATOM 2581 C C . VAL A 1 324 ? 1.912 -19.891 -8.43 1 97.62 324 VAL A C 1
ATOM 2583 O O . VAL A 1 324 ? 1.672 -19.875 -7.219 1 97.62 324 VAL A O 1
ATOM 2586 N N . LEU A 1 325 ? 3.078 -20.047 -8.883 1 98.62 325 LEU A N 1
ATOM 2587 C CA . LEU A 1 325 ? 4.297 -20 -8.078 1 98.62 325 LEU A CA 1
ATOM 2588 C C . LEU A 1 325 ? 5.121 -18.75 -8.422 1 98.62 325 LEU A C 1
ATOM 2590 O O . LEU A 1 325 ? 5.715 -18.672 -9.5 1 98.62 325 LEU A O 1
ATOM 2594 N N . SER A 1 326 ? 5.129 -17.75 -7.555 1 98.62 326 SER A N 1
ATOM 2595 C CA . SER A 1 326 ? 5.891 -16.516 -7.723 1 98.62 326 SER A CA 1
ATOM 2596 C C . SER A 1 326 ? 7.137 -16.516 -6.84 1 98.62 326 SER A C 1
ATOM 2598 O O . SER A 1 326 ? 7.043 -16.703 -5.625 1 98.62 326 SER A O 1
ATOM 2600 N N . THR A 1 327 ? 8.312 -16.281 -7.426 1 98.69 327 THR A N 1
ATOM 2601 C CA . THR A 1 327 ? 9.555 -16.453 -6.684 1 98.69 327 THR A CA 1
ATOM 2602 C C . THR A 1 327 ? 10.5 -15.281 -6.91 1 98.69 327 THR A C 1
ATOM 2604 O O . THR A 1 327 ? 10.422 -14.602 -7.938 1 98.69 327 THR A O 1
ATOM 2607 N N . VAL A 1 328 ? 11.383 -15.031 -5.953 1 98.38 328 VAL A N 1
ATOM 2608 C CA . VAL A 1 328 ? 12.32 -13.914 -6.023 1 98.38 328 VAL A CA 1
ATOM 2609 C C . VAL A 1 328 ? 13.695 -14.359 -5.512 1 98.38 328 VAL A C 1
ATOM 2611 O O . VAL A 1 328 ? 13.797 -14.961 -4.441 1 98.38 328 VAL A O 1
ATOM 2614 N N . SER A 1 329 ? 14.758 -14.055 -6.242 1 97.75 329 SER A N 1
ATOM 2615 C CA . SER A 1 329 ? 16.141 -14.289 -5.836 1 97.75 329 SER A CA 1
ATOM 2616 C C . SER A 1 329 ? 16.328 -15.695 -5.285 1 97.75 329 SER A C 1
ATOM 2618 O O . SER A 1 329 ? 16.016 -16.672 -5.961 1 97.75 329 SER A O 1
ATOM 2620 N N . GLY A 1 330 ? 16.656 -15.852 -4.016 1 97.81 330 GLY A N 1
ATOM 2621 C CA . GLY A 1 330 ? 16.781 -17.172 -3.422 1 97.81 330 GLY A CA 1
ATOM 2622 C C . GLY A 1 330 ? 15.547 -18.031 -3.59 1 97.81 330 GLY A C 1
ATOM 2623 O O . GLY A 1 330 ? 15.648 -19.25 -3.729 1 97.81 330 GLY A O 1
ATOM 2624 N N . GLY A 1 331 ? 14.422 -17.391 -3.51 1 98.5 331 GLY A N 1
ATOM 2625 C CA . GLY A 1 331 ? 13.18 -18.094 -3.805 1 98.5 331 GLY A CA 1
ATOM 2626 C C . GLY A 1 331 ? 13.094 -18.578 -5.238 1 98.5 331 GLY A C 1
ATOM 2627 O O . GLY A 1 331 ? 12.516 -19.625 -5.508 1 98.5 331 GLY A O 1
ATOM 2628 N N . SER A 1 332 ? 13.695 -17.812 -6.133 1 98.62 332 SER A N 1
ATOM 2629 C CA . SER A 1 332 ? 13.68 -18.188 -7.539 1 98.62 332 SER A CA 1
ATOM 2630 C C . SER A 1 332 ? 14.602 -19.375 -7.793 1 98.62 332 SER A C 1
ATOM 2632 O O . SER A 1 332 ? 14.281 -20.266 -8.586 1 98.62 332 SER A O 1
ATOM 2634 N N . ILE A 1 333 ? 15.773 -19.375 -7.133 1 98.38 333 ILE A N 1
ATOM 2635 C CA . ILE A 1 333 ? 16.703 -20.469 -7.289 1 98.38 333 ILE A CA 1
ATOM 2636 C C . ILE A 1 333 ? 16.047 -21.781 -6.844 1 98.38 333 ILE A C 1
ATOM 2638 O O . ILE A 1 333 ? 16.062 -22.766 -7.582 1 98.38 333 ILE A O 1
ATOM 2642 N N . LEU A 1 334 ? 15.438 -21.75 -5.691 1 98.62 334 LEU A N 1
ATOM 2643 C CA . LEU A 1 334 ? 14.766 -22.922 -5.156 1 98.62 334 LEU A CA 1
ATOM 2644 C C . LEU A 1 334 ? 13.492 -23.219 -5.934 1 98.62 334 LEU A C 1
ATOM 2646 O O . LEU A 1 334 ? 13.211 -24.375 -6.254 1 98.62 334 LEU A O 1
ATOM 2650 N N . GLY A 1 335 ? 12.695 -22.172 -6.164 1 98.69 335 GLY A N 1
ATOM 2651 C CA . GLY A 1 335 ? 11.422 -22.328 -6.855 1 98.69 335 GLY A CA 1
ATOM 2652 C C . GLY A 1 335 ? 11.562 -22.969 -8.227 1 98.69 335 GLY A C 1
ATOM 2653 O O . GLY A 1 335 ? 10.727 -23.781 -8.625 1 98.69 335 GLY A O 1
ATOM 2654 N N . ALA A 1 336 ? 12.609 -22.609 -8.945 1 98.25 336 ALA A N 1
ATOM 2655 C CA . ALA A 1 336 ? 12.875 -23.203 -10.25 1 98.25 336 ALA A CA 1
ATOM 2656 C C . ALA A 1 336 ? 13.164 -24.703 -10.109 1 98.25 336 ALA A C 1
ATOM 2658 O O . ALA A 1 336 ? 12.672 -25.516 -10.898 1 98.25 336 ALA A O 1
ATOM 2659 N N . HIS A 1 337 ? 13.992 -25.047 -9.117 1 98.06 337 HIS A N 1
ATOM 2660 C CA . HIS A 1 337 ? 14.297 -26.453 -8.859 1 98.06 337 HIS A CA 1
ATOM 2661 C C . HIS A 1 337 ? 13.039 -27.234 -8.516 1 98.06 337 HIS A C 1
ATOM 2663 O O . HIS A 1 337 ? 12.805 -28.328 -9.055 1 98.06 337 HIS A O 1
ATOM 2669 N N . TYR A 1 338 ? 12.266 -26.734 -7.57 1 98.44 338 TYR A N 1
ATOM 2670 C CA . TYR A 1 338 ? 10.992 -27.328 -7.199 1 98.44 338 TYR A CA 1
ATOM 2671 C C . TYR A 1 338 ? 10.094 -27.516 -8.414 1 98.44 338 TYR A C 1
ATOM 2673 O O . TYR A 1 338 ? 9.492 -28.578 -8.602 1 98.44 338 TYR A O 1
ATOM 2681 N N . TYR A 1 339 ? 9.984 -26.469 -9.234 1 98.56 339 TYR A N 1
ATOM 2682 C CA . TYR A 1 339 ? 9.117 -26.484 -10.406 1 98.56 339 TYR A CA 1
ATOM 2683 C C . TYR A 1 339 ? 9.531 -27.594 -11.367 1 98.56 339 TYR A C 1
ATOM 2685 O O . TYR A 1 339 ? 8.672 -28.266 -11.953 1 98.56 339 TYR A O 1
ATOM 2693 N N . LEU A 1 340 ? 10.805 -27.781 -11.609 1 97.06 340 LEU A N 1
ATOM 2694 C CA . LEU A 1 340 ? 11.297 -28.828 -12.5 1 97.06 340 LEU A CA 1
ATOM 2695 C C . LEU A 1 340 ? 10.883 -30.203 -12 1 97.06 340 LEU A C 1
ATOM 2697 O O . LEU A 1 340 ? 10.516 -31.078 -12.789 1 97.06 340 LEU A O 1
ATOM 2701 N N . GLU A 1 341 ? 10.953 -30.422 -10.695 1 97.19 341 GLU A N 1
ATOM 2702 C CA . GLU A 1 341 ? 10.508 -31.688 -10.109 1 97.19 341 GLU A CA 1
ATOM 2703 C C . GLU A 1 341 ? 9.008 -31.891 -10.312 1 97.19 341 GLU A C 1
ATOM 2705 O O . GLU A 1 341 ? 8.555 -33 -10.586 1 97.19 341 GLU A O 1
ATOM 2710 N N . VAL A 1 342 ? 8.242 -30.844 -10.117 1 97.19 342 VAL A N 1
ATOM 2711 C CA . VAL A 1 342 ? 6.793 -30.906 -10.289 1 97.19 342 VAL A CA 1
ATOM 2712 C C . VAL A 1 342 ? 6.457 -31.188 -11.75 1 97.19 342 VAL A C 1
ATOM 2714 O O . VAL A 1 342 ? 5.543 -31.953 -12.055 1 97.19 342 VAL A O 1
ATOM 2717 N N . GLN A 1 343 ? 7.164 -30.469 -12.68 1 96.44 343 GLN A N 1
ATOM 2718 C CA . GLN A 1 343 ? 6.977 -30.719 -14.109 1 96.44 343 GLN A CA 1
ATOM 2719 C C . GLN A 1 343 ? 7.188 -32.188 -14.438 1 96.44 343 GLN A C 1
ATOM 2721 O O . GLN A 1 343 ? 6.367 -32.812 -15.133 1 96.44 343 GLN A O 1
ATOM 2726 N N . LYS A 1 344 ? 8.281 -32.75 -13.93 1 95.19 344 LYS A N 1
ATOM 2727 C CA . LYS A 1 344 ? 8.562 -34.188 -14.133 1 95.19 344 LYS A CA 1
ATOM 2728 C C . LYS A 1 344 ? 7.414 -35.062 -13.633 1 95.19 344 LYS A C 1
ATOM 2730 O O . LYS A 1 344 ? 6.988 -35.969 -14.32 1 95.19 344 LYS A O 1
ATOM 2735 N N . LEU A 1 345 ? 6.941 -34.75 -12.461 1 95.12 345 LEU A N 1
ATOM 2736 C CA . LEU A 1 345 ? 5.852 -35.5 -11.844 1 95.12 345 LEU A CA 1
ATOM 2737 C C . LEU A 1 345 ? 4.59 -35.406 -12.695 1 95.12 345 LEU A C 1
ATOM 2739 O O . LEU A 1 345 ? 3.939 -36.438 -12.938 1 95.12 345 LEU A O 1
ATOM 2743 N N . LEU A 1 346 ? 4.176 -34.25 -13.172 1 95.81 346 LEU A N 1
ATOM 2744 C CA . LEU A 1 346 ? 2.936 -34 -13.898 1 95.81 346 LEU A CA 1
ATOM 2745 C C . LEU A 1 346 ? 2.992 -34.625 -15.289 1 95.81 346 LEU A C 1
ATOM 2747 O O . LEU A 1 346 ? 1.954 -34.906 -15.883 1 95.81 346 LEU A O 1
ATOM 2751 N N . GLU A 1 347 ? 4.18 -34.812 -15.812 1 94.88 347 GLU A N 1
ATOM 2752 C CA . GLU A 1 347 ? 4.348 -35.375 -17.156 1 94.88 347 GLU A CA 1
ATOM 2753 C C . GLU A 1 347 ? 4.527 -36.906 -17.094 1 94.88 347 GLU A C 1
ATOM 2755 O O . GLU A 1 347 ? 4.637 -37.562 -18.125 1 94.88 347 GLU A O 1
ATOM 2760 N N . ASP A 1 348 ? 4.484 -37.406 -15.875 1 90.81 348 ASP A N 1
ATOM 2761 C CA . ASP A 1 348 ? 4.57 -38.844 -15.688 1 90.81 348 ASP A CA 1
ATOM 2762 C C . ASP A 1 348 ? 3.199 -39.5 -15.844 1 90.81 348 ASP A C 1
ATOM 2764 O O . ASP A 1 348 ? 2.268 -39.188 -15.102 1 90.81 348 ASP A O 1
ATOM 2768 N N . SER A 1 349 ? 2.992 -40.438 -16.734 1 84.44 349 SER A N 1
ATOM 2769 C CA . SER A 1 349 ? 1.715 -41.062 -17.062 1 84.44 349 SER A CA 1
ATOM 2770 C C . SER A 1 349 ? 1.458 -42.281 -16.203 1 84.44 349 SER A C 1
ATOM 2772 O O . SER A 1 349 ? 0.349 -42.812 -16.188 1 84.44 349 SER A O 1
ATOM 2774 N N . THR A 1 350 ? 2.318 -42.719 -15.43 1 79.5 350 THR A N 1
ATOM 2775 C CA . THR A 1 350 ? 2.236 -44.031 -14.781 1 79.5 350 THR A CA 1
ATOM 2776 C C . THR A 1 350 ? 1.573 -43.906 -13.406 1 79.5 350 THR A C 1
ATOM 2778 O O . THR A 1 350 ? 1.214 -44.906 -12.797 1 79.5 350 THR A O 1
ATOM 2781 N N . LYS A 1 351 ? 1.426 -42.75 -12.93 1 76.25 351 LYS A N 1
ATOM 2782 C CA . LYS A 1 351 ? 0.974 -42.625 -11.547 1 76.25 351 LYS A CA 1
ATOM 2783 C C . LYS A 1 351 ? -0.182 -41.656 -11.422 1 76.25 351 LYS A C 1
ATOM 2785 O O . LYS A 1 351 ? -0.24 -40.656 -12.148 1 76.25 351 LYS A O 1
ATOM 2790 N N . LYS A 1 352 ? -1.123 -42.125 -10.594 1 80.31 352 LYS A N 1
ATOM 2791 C CA . LYS A 1 352 ? -2.105 -41.156 -10.133 1 80.31 352 LYS A CA 1
ATOM 2792 C C . LYS A 1 352 ? -1.508 -40.219 -9.07 1 80.31 352 LYS A C 1
ATOM 2794 O O . LYS A 1 352 ? -0.98 -40.688 -8.055 1 80.31 352 LYS A O 1
ATOM 2799 N N . LEU A 1 353 ? -1.562 -38.938 -9.297 1 90.19 353 LEU A N 1
ATOM 2800 C CA . LEU A 1 353 ? -0.905 -37.969 -8.445 1 90.19 353 LEU A CA 1
ATOM 2801 C C . LEU A 1 353 ? -1.625 -37.812 -7.109 1 90.19 353 LEU A C 1
ATOM 2803 O O . LEU A 1 353 ? -2.857 -37.844 -7.059 1 90.19 353 LEU A O 1
ATOM 2807 N N . ASN A 1 354 ? -0.913 -37.844 -6.02 1 90.81 354 ASN A N 1
ATOM 2808 C CA . ASN A 1 354 ? -1.464 -37.656 -4.68 1 90.81 354 ASN A CA 1
ATOM 2809 C C . ASN A 1 354 ? -0.516 -36.875 -3.781 1 90.81 354 ASN A C 1
ATOM 2811 O O . ASN A 1 354 ? 0.508 -36.375 -4.246 1 90.81 354 ASN A O 1
ATOM 2815 N N . ARG A 1 355 ? -0.872 -36.719 -2.57 1 92.25 355 ARG A N 1
ATOM 2816 C CA . ARG A 1 355 ? -0.139 -35.969 -1.568 1 92.25 355 ARG A CA 1
ATOM 2817 C C . ARG A 1 355 ? 1.275 -36.5 -1.39 1 92.25 355 ARG A C 1
ATOM 2819 O O . ARG A 1 355 ? 2.229 -35.719 -1.253 1 92.25 355 ARG A O 1
ATOM 2826 N N . ASP A 1 356 ? 1.479 -37.719 -1.386 1 93.88 356 ASP A N 1
ATOM 2827 C CA . ASP A 1 356 ? 2.756 -38.406 -1.12 1 93.88 356 ASP A CA 1
ATOM 2828 C C . ASP A 1 356 ? 3.785 -38.031 -2.193 1 93.88 356 ASP A C 1
ATOM 2830 O O . ASP A 1 356 ? 4.98 -37.969 -1.907 1 93.88 356 ASP A O 1
ATOM 2834 N N . ASP A 1 357 ? 3.311 -37.844 -3.402 1 95.56 357 ASP A N 1
ATOM 2835 C CA . ASP A 1 357 ? 4.219 -37.469 -4.484 1 95.56 357 ASP A CA 1
ATOM 2836 C C . ASP A 1 357 ? 4.902 -36.125 -4.199 1 95.56 357 ASP A C 1
ATOM 2838 O O . ASP A 1 357 ? 6.09 -35.969 -4.484 1 95.56 357 ASP A O 1
ATOM 2842 N N . TYR A 1 358 ? 4.16 -35.25 -3.664 1 96.69 358 TYR A N 1
ATOM 2843 C CA . TYR A 1 358 ? 4.723 -33.938 -3.354 1 96.69 358 TYR A CA 1
ATOM 2844 C C . TYR A 1 358 ? 5.645 -34.031 -2.143 1 96.69 358 TYR A C 1
ATOM 2846 O O . TYR A 1 358 ? 6.629 -33.281 -2.057 1 96.69 358 TYR A O 1
ATOM 2854 N N . LEU A 1 359 ? 5.348 -34.875 -1.181 1 97 359 LEU A N 1
ATOM 2855 C CA . LEU A 1 359 ? 6.25 -35.125 -0.059 1 97 359 LEU A CA 1
ATOM 2856 C C . LEU A 1 359 ? 7.578 -35.688 -0.542 1 97 359 LEU A C 1
ATOM 2858 O O . LEU A 1 359 ? 8.641 -35.281 -0.068 1 97 359 LEU A O 1
ATOM 2862 N N . ASP A 1 360 ? 7.512 -36.562 -1.499 1 96.38 360 ASP A N 1
ATOM 2863 C CA . ASP A 1 360 ? 8.719 -37.156 -2.08 1 96.38 360 ASP A CA 1
ATOM 2864 C C . ASP A 1 360 ? 9.578 -36.062 -2.754 1 96.38 360 ASP A C 1
ATOM 2866 O O . ASP A 1 360 ? 10.805 -36.094 -2.635 1 96.38 360 ASP A O 1
ATOM 2870 N N . ILE A 1 361 ? 8.93 -35.219 -3.455 1 97 361 ILE A N 1
ATOM 2871 C CA . ILE A 1 361 ? 9.633 -34.125 -4.129 1 97 361 ILE A CA 1
ATOM 2872 C C . ILE A 1 361 ? 10.391 -33.281 -3.1 1 97 361 ILE A C 1
ATOM 2874 O O . ILE A 1 361 ? 11.562 -32.969 -3.291 1 97 361 ILE A O 1
ATOM 2878 N N . ILE A 1 362 ? 9.727 -32.906 -1.989 1 97.94 362 ILE A N 1
ATOM 2879 C CA . ILE A 1 362 ? 10.344 -32.031 -0.997 1 97.94 362 ILE A CA 1
ATOM 2880 C C . ILE A 1 362 ? 11.516 -32.75 -0.333 1 97.94 362 ILE A C 1
ATOM 2882 O O . ILE A 1 362 ? 12.562 -32.156 -0.078 1 97.94 362 ILE A O 1
ATOM 2886 N N . GLU A 1 363 ? 11.359 -33.969 -0.054 1 96.69 363 GLU A N 1
ATOM 2887 C CA . GLU A 1 363 ? 12.438 -34.75 0.529 1 96.69 363 GLU A CA 1
ATOM 2888 C C . GLU A 1 363 ? 13.664 -34.781 -0.385 1 96.69 363 GLU A C 1
ATOM 2890 O O . GLU A 1 363 ? 14.789 -34.594 0.072 1 96.69 363 GLU A O 1
ATOM 2895 N N . LYS A 1 364 ? 13.43 -35.031 -1.624 1 96.5 364 LYS A N 1
ATOM 2896 C CA . LYS A 1 364 ? 14.508 -35.062 -2.604 1 96.5 364 LYS A CA 1
ATOM 2897 C C . LYS A 1 364 ? 15.156 -33.688 -2.73 1 96.5 364 LYS A C 1
ATOM 2899 O O . LYS A 1 364 ? 16.391 -33.594 -2.787 1 96.5 364 LYS A O 1
ATOM 2904 N N . LEU A 1 365 ? 14.352 -32.719 -2.793 1 96.81 365 LEU A N 1
ATOM 2905 C CA . LEU A 1 365 ? 14.836 -31.344 -2.932 1 96.81 365 LEU A CA 1
ATOM 2906 C C . LEU A 1 365 ? 15.719 -30.953 -1.754 1 96.81 365 LEU A C 1
ATOM 2908 O O . LEU A 1 365 ? 16.734 -30.281 -1.931 1 96.81 365 LEU A O 1
ATOM 2912 N N . GLN A 1 366 ? 15.336 -31.297 -0.559 1 96.69 366 GLN A N 1
ATOM 2913 C CA . GLN A 1 366 ? 16.125 -30.984 0.625 1 96.69 366 GLN A CA 1
ATOM 2914 C C . GLN A 1 366 ? 17.547 -31.531 0.508 1 96.69 366 GLN A C 1
ATOM 2916 O O . GLN A 1 366 ? 18.516 -30.828 0.805 1 96.69 366 GLN A O 1
ATOM 2921 N N . LYS A 1 367 ? 17.609 -32.656 0.041 1 95.94 367 LYS A N 1
ATOM 2922 C CA . LYS A 1 367 ? 18.906 -33.344 -0.078 1 95.94 367 LYS A CA 1
ATOM 2923 C C . LYS A 1 367 ? 19.719 -32.75 -1.227 1 95.94 367 LYS A C 1
ATOM 2925 O O . LYS A 1 367 ? 20.875 -32.375 -1.04 1 95.94 367 LYS A O 1
ATOM 2930 N N . ASP A 1 368 ? 19.141 -32.719 -2.404 1 96.69 368 ASP A N 1
ATOM 2931 C CA . ASP A 1 368 ? 19.844 -32.281 -3.604 1 96.69 368 ASP A CA 1
ATOM 2932 C C . ASP A 1 368 ? 20.234 -30.797 -3.502 1 96.69 368 ASP A C 1
ATOM 2934 O O . ASP A 1 368 ? 21.328 -30.406 -3.9 1 96.69 368 ASP A O 1
ATOM 2938 N N . PHE A 1 369 ? 19.297 -30 -3.012 1 97.62 369 PHE A N 1
ATOM 2939 C CA . PHE A 1 369 ? 19.562 -28.578 -2.914 1 97.62 369 PHE A CA 1
ATOM 2940 C C . PHE A 1 369 ? 20.672 -28.297 -1.912 1 97.62 369 PHE A C 1
ATOM 2942 O O . PHE A 1 369 ? 21.547 -27.469 -2.164 1 97.62 369 PHE A O 1
ATOM 2949 N N . LEU A 1 370 ? 20.594 -28.938 -0.72 1 97.62 370 LEU A N 1
ATOM 2950 C CA . LEU A 1 370 ? 21.641 -28.766 0.281 1 97.62 370 LEU A CA 1
ATOM 2951 C C . LEU A 1 370 ? 23 -29.156 -0.286 1 97.62 370 LEU A C 1
ATOM 2953 O O . LEU A 1 370 ? 23.984 -28.438 -0.101 1 97.62 370 LEU A O 1
ATOM 2957 N N . ARG A 1 371 ? 23.078 -30.266 -0.975 1 96.62 371 ARG A N 1
ATOM 2958 C CA . ARG A 1 371 ? 24.312 -30.719 -1.591 1 96.62 371 ARG A CA 1
ATOM 2959 C C . ARG A 1 371 ? 24.844 -29.672 -2.576 1 96.62 371 ARG A C 1
ATOM 2961 O O . ARG A 1 371 ? 26.047 -29.391 -2.607 1 96.62 371 ARG A O 1
ATOM 2968 N N . GLY A 1 372 ? 23.969 -29.172 -3.42 1 96.5 372 GLY A N 1
ATOM 2969 C CA . GLY A 1 372 ? 24.359 -28.141 -4.363 1 96.5 372 GLY A CA 1
ATOM 2970 C C . GLY A 1 372 ? 24.891 -26.891 -3.691 1 96.5 372 GLY A C 1
ATOM 2971 O O . GLY A 1 372 ? 25.922 -26.344 -4.113 1 96.5 372 GLY A O 1
ATOM 2972 N N . VAL A 1 373 ? 24.25 -26.422 -2.645 1 96.94 373 VAL A N 1
ATOM 2973 C CA . VAL A 1 373 ? 24.641 -25.219 -1.922 1 96.94 373 VAL A CA 1
ATOM 2974 C C . VAL A 1 373 ? 25.984 -25.453 -1.247 1 96.94 373 VAL A C 1
ATOM 2976 O O . VAL A 1 373 ? 26.812 -24.531 -1.178 1 96.94 373 VAL A O 1
ATOM 2979 N N . GLN A 1 374 ? 26.219 -26.656 -0.782 1 96.31 374 GLN A N 1
ATOM 2980 C CA . GLN A 1 374 ? 27.453 -26.984 -0.065 1 96.31 374 GLN A CA 1
ATOM 2981 C C . GLN A 1 374 ? 28.641 -27.047 -1.018 1 96.31 374 GLN A C 1
ATOM 2983 O O . GLN A 1 374 ? 29.781 -27.125 -0.578 1 96.31 374 GLN A O 1
ATOM 2988 N N . SER A 1 375 ? 28.406 -26.922 -2.314 1 93.69 375 SER A N 1
ATOM 2989 C CA . SER A 1 375 ? 29.5 -26.812 -3.277 1 93.69 375 SER A CA 1
ATOM 2990 C C . SER A 1 375 ? 30.047 -25.391 -3.326 1 93.69 375 SER A C 1
ATOM 2992 O O . SER A 1 375 ? 31.094 -25.141 -3.938 1 93.69 375 SER A O 1
ATOM 2994 N N . ASN A 1 376 ? 29.391 -24.438 -2.68 1 93.94 376 ASN A N 1
ATOM 2995 C CA . ASN A 1 376 ? 29.797 -23.047 -2.557 1 93.94 376 ASN A CA 1
ATOM 2996 C C . ASN A 1 376 ? 29.734 -22.328 -3.9 1 93.94 376 ASN A C 1
ATOM 2998 O O . ASN A 1 376 ? 30.766 -21.906 -4.438 1 93.94 376 ASN A O 1
ATOM 3002 N N . ILE A 1 377 ? 28.594 -22.016 -4.32 1 91.75 377 ILE A N 1
ATOM 3003 C CA . ILE A 1 377 ? 28.312 -21.453 -5.637 1 91.75 377 ILE A CA 1
ATOM 3004 C C . ILE A 1 377 ? 29.016 -20.109 -5.781 1 91.75 377 ILE A C 1
ATOM 3006 O O . ILE A 1 377 ? 29.578 -19.797 -6.84 1 91.75 377 ILE A O 1
ATOM 3010 N N . ARG A 1 378 ? 28.984 -19.312 -4.727 1 88.81 378 ARG A N 1
ATOM 3011 C CA . ARG A 1 378 ? 29.625 -18 -4.766 1 88.81 378 ARG A CA 1
ATOM 3012 C C . ARG A 1 378 ? 31.094 -18.109 -5.133 1 88.81 378 ARG A C 1
ATOM 3014 O O . ARG A 1 378 ? 31.578 -17.453 -6.059 1 88.81 378 ARG A O 1
ATOM 3021 N N . MET A 1 379 ? 31.812 -18.922 -4.438 1 87.12 379 MET A N 1
ATOM 3022 C CA . MET A 1 379 ? 33.25 -19.031 -4.652 1 87.12 379 MET A CA 1
ATOM 3023 C C . MET A 1 379 ? 33.562 -19.703 -5.984 1 87.12 379 MET A C 1
ATOM 3025 O O . MET A 1 379 ? 34.562 -19.406 -6.633 1 87.12 379 MET A O 1
ATOM 3029 N N . ARG A 1 380 ? 32.688 -20.531 -6.398 1 88.06 380 ARG A N 1
ATOM 3030 C CA . ARG A 1 380 ? 32.875 -21.203 -7.68 1 88.06 380 ARG A CA 1
ATOM 3031 C C . ARG A 1 380 ? 32.688 -20.234 -8.836 1 88.06 380 ARG A C 1
ATOM 3033 O O . ARG A 1 380 ? 33.219 -20.453 -9.93 1 88.06 380 ARG A O 1
ATOM 3040 N N . ALA A 1 381 ? 31.922 -19.266 -8.617 1 84.12 381 ALA A N 1
ATOM 3041 C CA . ALA A 1 381 ? 31.75 -18.234 -9.641 1 84.12 381 ALA A CA 1
ATOM 3042 C C . ALA A 1 381 ? 33.062 -17.531 -9.938 1 84.12 381 ALA A C 1
ATOM 3044 O O . ALA A 1 381 ? 33.219 -16.891 -10.984 1 84.12 381 ALA A O 1
ATOM 3045 N N . PHE A 1 382 ? 34 -17.703 -9.016 1 78.25 382 PHE A N 1
ATOM 3046 C CA . PHE A 1 382 ? 35.312 -17.047 -9.18 1 78.25 382 PHE A CA 1
ATOM 3047 C C . PHE A 1 382 ? 36.406 -18.062 -9.461 1 78.25 382 PHE A C 1
ATOM 3049 O O . PHE A 1 382 ? 37.562 -17.688 -9.672 1 78.25 382 PHE A O 1
ATOM 3056 N N . ASP A 1 383 ? 36.062 -19.297 -9.461 1 77.44 383 ASP A N 1
ATOM 3057 C CA . ASP A 1 383 ? 37.094 -20.344 -9.453 1 77.44 383 ASP A CA 1
ATOM 3058 C C . ASP A 1 383 ? 37.469 -20.75 -10.883 1 77.44 383 ASP A C 1
ATOM 3060 O O . ASP A 1 383 ? 37.875 -21.891 -11.117 1 77.44 383 ASP A O 1
ATOM 3064 N N . ASP A 1 384 ? 37.094 -20.094 -11.82 1 75.06 384 ASP A N 1
ATOM 3065 C CA . ASP A 1 384 ? 37.469 -20.375 -13.195 1 75.06 384 ASP A CA 1
ATOM 3066 C C . ASP A 1 384 ? 38.281 -19.219 -13.781 1 75.06 384 ASP A C 1
ATOM 3068 O O . ASP A 1 384 ? 37.719 -18.156 -14.086 1 75.06 384 ASP A O 1
ATOM 3072 N N . PHE A 1 385 ? 39.562 -19.516 -13.906 1 73.75 385 PHE A N 1
ATOM 3073 C CA . PHE A 1 385 ? 40.469 -18.469 -14.328 1 73.75 385 PHE A CA 1
ATOM 3074 C C . PHE A 1 385 ? 40.125 -17.953 -15.719 1 73.75 385 PHE A C 1
ATOM 3076 O O . PHE A 1 385 ? 40.156 -16.75 -15.961 1 73.75 385 PHE A O 1
ATOM 3083 N N . ILE A 1 386 ? 39.812 -18.828 -16.609 1 70.06 386 ILE A N 1
ATOM 3084 C CA . ILE A 1 386 ? 39.531 -18.453 -18 1 70.06 386 ILE A CA 1
ATOM 3085 C C . ILE A 1 386 ? 38.281 -17.594 -18.047 1 70.06 386 ILE A C 1
ATOM 3087 O O . ILE A 1 386 ? 38.25 -16.562 -18.734 1 70.06 386 ILE A O 1
ATOM 3091 N N . ASP A 1 387 ? 37.219 -17.969 -17.297 1 76.19 387 ASP A N 1
ATOM 3092 C CA . ASP A 1 387 ? 36 -17.188 -17.25 1 76.19 387 ASP A CA 1
ATOM 3093 C C . ASP A 1 387 ? 36.219 -15.82 -16.609 1 76.19 387 ASP A C 1
ATOM 3095 O O . ASP A 1 387 ? 35.625 -14.828 -17.047 1 76.19 387 ASP A O 1
ATOM 3099 N N . ASN A 1 388 ? 37.031 -15.758 -15.648 1 74.88 388 ASN A N 1
ATOM 3100 C CA . ASN A 1 388 ? 37.375 -14.492 -15 1 74.88 388 ASN A CA 1
ATOM 3101 C C . ASN A 1 388 ? 38 -13.508 -15.977 1 74.88 388 ASN A C 1
ATOM 3103 O O . ASN A 1 388 ? 37.688 -12.32 -15.961 1 74.88 388 ASN A O 1
ATOM 3107 N N . VAL A 1 389 ? 38.875 -14.062 -16.766 1 72.56 389 VAL A N 1
ATOM 3108 C CA . VAL A 1 389 ? 39.562 -13.227 -17.75 1 72.56 389 VAL A CA 1
ATOM 3109 C C . VAL A 1 389 ? 38.562 -12.781 -18.828 1 72.56 389 VAL A C 1
ATOM 3111 O O . VAL A 1 389 ? 38.594 -11.625 -19.25 1 72.56 389 VAL A O 1
ATOM 3114 N N . ARG A 1 390 ? 37.781 -13.641 -19.297 1 71.38 390 ARG A N 1
ATOM 3115 C CA . ARG A 1 390 ? 36.812 -13.352 -20.328 1 71.38 390 ARG A CA 1
ATOM 3116 C C . ARG A 1 390 ? 35.844 -12.242 -19.891 1 71.38 390 ARG A C 1
ATOM 3118 O O . ARG A 1 390 ? 35.469 -11.391 -20.688 1 71.38 390 ARG A O 1
ATOM 3125 N N . MET A 1 391 ? 35.438 -12.266 -18.688 1 74.69 391 MET A N 1
ATOM 3126 C CA . MET A 1 391 ? 34.5 -11.305 -18.125 1 74.69 391 MET A CA 1
ATOM 3127 C C . MET A 1 391 ? 35.094 -9.898 -18.094 1 74.69 391 MET A C 1
ATOM 3129 O O . MET A 1 391 ? 34.375 -8.906 -18.125 1 74.69 391 MET A O 1
ATOM 3133 N N . LEU A 1 392 ? 36.375 -9.867 -18 1 66.62 392 LEU A N 1
ATOM 3134 C CA . LEU A 1 392 ? 37.062 -8.578 -17.969 1 66.62 392 LEU A CA 1
ATOM 3135 C C . LEU A 1 392 ? 37.031 -7.934 -19.359 1 66.62 392 LEU A C 1
ATOM 3137 O O . LEU A 1 392 ? 37.125 -6.711 -19.469 1 66.62 392 LEU A O 1
ATOM 3141 N N . PHE A 1 393 ? 36.906 -8.797 -20.359 1 64.12 393 PHE A N 1
ATOM 3142 C CA . PHE A 1 393 ? 37.062 -8.266 -21.703 1 64.12 393 PHE A CA 1
ATOM 3143 C C . PHE A 1 393 ? 35.719 -8.266 -22.453 1 64.12 393 PHE A C 1
ATOM 3145 O O . PHE A 1 393 ? 35.656 -7.777 -23.578 1 64.12 393 PHE A O 1
ATOM 3152 N N . SER A 1 394 ? 34.75 -8.867 -21.969 1 62.56 394 SER A N 1
ATOM 3153 C CA . SER A 1 394 ? 33.469 -8.906 -22.672 1 62.56 394 SER A CA 1
ATOM 3154 C C . SER A 1 394 ? 32.344 -8.453 -21.766 1 62.56 394 SER A C 1
ATOM 3156 O O . SER A 1 394 ? 32.25 -8.891 -20.625 1 62.56 394 SER A O 1
ATOM 3158 N N . LYS A 1 395 ? 31.547 -7.582 -22.281 1 64 395 LYS A N 1
ATOM 3159 C CA . LYS A 1 395 ? 30.375 -7.105 -21.547 1 64 395 LYS A CA 1
ATOM 3160 C C . LYS A 1 395 ? 29.203 -8.062 -21.719 1 64 395 LYS A C 1
ATOM 3162 O O . LYS A 1 395 ? 28.203 -7.953 -21 1 64 395 LYS A O 1
ATOM 3167 N N . ARG A 1 396 ? 29.312 -9.07 -22.562 1 66.12 396 ARG A N 1
ATOM 3168 C CA . ARG A 1 396 ? 28.203 -9.961 -22.875 1 66.12 396 ARG A CA 1
ATOM 3169 C C . ARG A 1 396 ? 28.172 -11.156 -21.922 1 66.12 396 ARG A C 1
ATOM 3171 O O . ARG A 1 396 ? 27.172 -11.859 -21.828 1 66.12 396 ARG A O 1
ATOM 3178 N N . TYR A 1 397 ? 29.219 -11.445 -21.359 1 78.38 397 TYR A N 1
ATOM 3179 C CA . TYR A 1 397 ? 29.312 -12.516 -20.375 1 78.38 397 TYR A CA 1
ATOM 3180 C C . TYR A 1 397 ? 29.797 -11.969 -19.031 1 78.38 397 TYR A C 1
ATOM 3182 O O . TYR A 1 397 ? 30.953 -11.547 -18.906 1 78.38 397 TYR A O 1
ATOM 3190 N N . THR A 1 398 ? 28.875 -11.953 -18.172 1 83.31 398 THR A N 1
ATOM 3191 C CA . THR A 1 398 ? 29.172 -11.375 -16.875 1 83.31 398 THR A CA 1
ATOM 3192 C C . THR A 1 398 ? 29.125 -12.445 -15.781 1 83.31 398 THR A C 1
ATOM 3194 O O . THR A 1 398 ? 28.844 -13.609 -16.062 1 83.31 398 THR A O 1
ATOM 3197 N N . ARG A 1 399 ? 29.438 -12.031 -14.617 1 84.88 399 ARG A N 1
ATOM 3198 C CA . ARG A 1 399 ? 29.406 -12.93 -13.461 1 84.88 399 ARG A CA 1
ATOM 3199 C C . ARG A 1 399 ? 28 -13.469 -13.234 1 84.88 399 ARG A C 1
ATOM 3201 O O . ARG A 1 399 ? 27.844 -14.609 -12.781 1 84.88 399 ARG A O 1
ATOM 3208 N N . SER A 1 400 ? 27.031 -12.75 -13.617 1 88.12 400 SER A N 1
ATOM 3209 C CA . SER A 1 400 ? 25.656 -13.195 -13.477 1 88.12 400 SER A CA 1
ATOM 3210 C C . SER A 1 400 ? 25.359 -14.383 -14.383 1 88.12 400 SER A C 1
ATOM 3212 O O . SER A 1 400 ? 24.641 -15.305 -13.992 1 88.12 400 SER A O 1
ATOM 3214 N N . HIS A 1 401 ? 25.953 -14.352 -15.539 1 89.38 401 HIS A N 1
ATOM 3215 C CA . HIS A 1 401 ? 25.797 -15.484 -16.453 1 89.38 401 HIS A CA 1
ATOM 3216 C C . HIS A 1 401 ? 26.422 -16.75 -15.867 1 89.38 401 HIS A C 1
ATOM 3218 O O . HIS A 1 401 ? 25.844 -17.828 -15.945 1 89.38 401 HIS A O 1
ATOM 3224 N N . LYS A 1 402 ? 27.594 -16.516 -15.312 1 89.88 402 LYS A N 1
ATOM 3225 C CA . LYS A 1 402 ? 28.281 -17.656 -14.711 1 89.88 402 LYS A CA 1
ATOM 3226 C C . LYS A 1 402 ? 27.484 -18.234 -13.555 1 89.88 402 LYS A C 1
ATOM 3228 O O . LYS A 1 402 ? 27.422 -19.469 -13.383 1 89.88 402 LYS A O 1
ATOM 3233 N N . LEU A 1 403 ? 26.922 -17.438 -12.805 1 92.88 403 LEU A N 1
ATOM 3234 C CA . LEU A 1 403 ? 26.062 -17.891 -11.719 1 92.88 403 LEU A CA 1
ATOM 3235 C C . LEU A 1 403 ? 24.922 -18.75 -12.25 1 92.88 403 LEU A C 1
ATOM 3237 O O . LEU A 1 403 ? 24.594 -19.781 -11.672 1 92.88 403 LEU A O 1
ATOM 3241 N N . GLY A 1 404 ? 24.297 -18.266 -13.32 1 94.69 404 GLY A N 1
ATOM 3242 C CA . GLY A 1 404 ? 23.234 -19.047 -13.945 1 94.69 404 GLY A CA 1
ATOM 3243 C C . GLY A 1 404 ? 23.672 -20.422 -14.367 1 94.69 404 GLY A C 1
ATOM 3244 O O . GLY A 1 404 ? 22.953 -21.406 -14.18 1 94.69 404 GLY A O 1
ATOM 3245 N N . GLU A 1 405 ? 24.859 -20.5 -14.891 1 93.12 405 GLU A N 1
ATOM 3246 C CA . GLU A 1 405 ? 25.422 -21.781 -15.32 1 93.12 405 GLU A CA 1
ATOM 3247 C C . GLU A 1 405 ? 25.672 -22.688 -14.125 1 93.12 405 GLU A C 1
ATOM 3249 O O . GLU A 1 405 ? 25.484 -23.906 -14.219 1 93.12 405 GLU A O 1
ATOM 3254 N N . LEU A 1 406 ? 26.094 -22.062 -13.078 1 93.75 406 LEU A N 1
ATOM 3255 C CA . LEU A 1 406 ? 26.359 -22.844 -11.875 1 93.75 406 LEU A CA 1
ATOM 3256 C C . LEU A 1 406 ? 25.047 -23.359 -11.273 1 93.75 406 LEU A C 1
ATOM 3258 O O . LEU A 1 406 ? 25.016 -24.484 -10.75 1 93.75 406 LEU A O 1
ATOM 3262 N N . TYR A 1 407 ? 23.984 -22.578 -11.297 1 96.12 407 TYR A N 1
ATOM 3263 C CA . TYR A 1 407 ? 22.688 -23.062 -10.859 1 96.12 407 TYR A CA 1
ATOM 3264 C C . TYR A 1 407 ? 22.281 -24.297 -11.648 1 96.12 407 TYR A C 1
ATOM 3266 O O . TYR A 1 407 ? 21.797 -25.281 -11.078 1 96.12 407 TYR A O 1
ATOM 3274 N N . GLU A 1 408 ? 22.5 -24.266 -12.93 1 95 408 GLU A N 1
ATOM 3275 C CA . GLU A 1 408 ? 22.125 -25.359 -13.82 1 95 408 GLU A CA 1
ATOM 3276 C C . GLU A 1 408 ? 22.938 -26.609 -13.516 1 95 408 GLU A C 1
ATOM 3278 O O . GLU A 1 408 ? 22.375 -27.703 -13.414 1 95 408 GLU A O 1
ATOM 3283 N N . SER A 1 409 ? 24.219 -26.391 -13.32 1 93.25 409 SER A N 1
ATOM 3284 C CA . SER A 1 409 ? 25.109 -27.547 -13.172 1 93.25 409 SER A CA 1
ATOM 3285 C C . SER A 1 409 ? 25.016 -28.141 -11.766 1 93.25 409 SER A C 1
ATOM 3287 O O . SER A 1 409 ? 25.078 -29.359 -11.594 1 93.25 409 SER A O 1
ATOM 3289 N N . LYS A 1 410 ? 24.781 -27.281 -10.766 1 93.94 410 LYS A N 1
ATOM 3290 C CA . LYS A 1 410 ? 24.891 -27.766 -9.391 1 93.94 410 LYS A CA 1
ATOM 3291 C C . LYS A 1 410 ? 23.516 -28.062 -8.805 1 93.94 410 LYS A C 1
ATOM 3293 O O . LYS A 1 410 ? 23.391 -28.812 -7.844 1 93.94 410 LYS A O 1
ATOM 3298 N N . LEU A 1 411 ? 22.5 -27.469 -9.312 1 95.75 411 LEU A N 1
ATOM 3299 C CA . LEU A 1 411 ? 21.188 -27.625 -8.711 1 95.75 411 LEU A CA 1
ATOM 3300 C C . LEU A 1 411 ? 20.203 -28.25 -9.703 1 95.75 411 LEU A C 1
ATOM 3302 O O . LEU A 1 411 ? 19.75 -29.375 -9.492 1 95.75 411 LEU A O 1
ATOM 3306 N N . TYR A 1 412 ? 20 -27.719 -10.859 1 95.88 412 TYR A N 1
ATOM 3307 C CA . TYR A 1 412 ? 18.906 -28.109 -11.758 1 95.88 412 TYR A CA 1
ATOM 3308 C C . TYR A 1 412 ? 19.234 -29.406 -12.477 1 95.88 412 TYR A C 1
ATOM 3310 O O . TYR A 1 412 ? 18.344 -30.141 -12.883 1 95.88 412 TYR A O 1
ATOM 3318 N N . SER A 1 413 ? 20.469 -29.703 -12.602 1 93.75 413 SER A N 1
ATOM 3319 C CA . SER A 1 413 ? 20.891 -30.938 -13.266 1 93.75 413 SER A CA 1
ATOM 3320 C C . SER A 1 413 ? 20.562 -32.156 -12.422 1 93.75 413 SER A C 1
ATOM 3322 O O . SER A 1 413 ? 20.562 -33.281 -12.914 1 93.75 413 SER A O 1
ATOM 3324 N N . GLN A 1 414 ? 20.219 -31.969 -11.18 1 92.69 414 GLN A N 1
ATOM 3325 C CA . GLN A 1 414 ? 19.953 -33.062 -10.266 1 92.69 414 GLN A CA 1
ATOM 3326 C C . GLN A 1 414 ? 18.562 -33.656 -10.516 1 92.69 414 GLN A C 1
ATOM 3328 O O . GLN A 1 414 ? 18.25 -34.75 -10.023 1 92.69 414 GLN A O 1
ATOM 3333 N N . VAL A 1 415 ? 17.75 -32.969 -11.242 1 93.94 415 VAL A N 1
ATOM 3334 C CA . VAL A 1 415 ? 16.422 -33.469 -11.562 1 93.94 415 VAL A CA 1
ATOM 3335 C C . VAL A 1 415 ? 16.531 -34.656 -12.523 1 93.94 415 VAL A C 1
ATOM 3337 O O . VAL A 1 415 ? 17.125 -34.531 -13.594 1 93.94 415 VAL A O 1
ATOM 3340 N N . ASP A 1 416 ? 16.031 -35.781 -12.164 1 90.31 416 ASP A N 1
ATOM 3341 C CA . ASP A 1 416 ? 16.188 -37.031 -12.938 1 90.31 416 ASP A CA 1
ATOM 3342 C C . ASP A 1 416 ? 15.109 -37.125 -14.023 1 90.31 416 ASP A C 1
ATOM 3344 O O . ASP A 1 416 ? 14.25 -38 -13.977 1 90.31 416 ASP A O 1
ATOM 3348 N N . ASP A 1 417 ? 15.117 -36.312 -14.992 1 87.31 417 ASP A N 1
ATOM 3349 C CA . ASP A 1 417 ? 14.133 -36.312 -16.062 1 87.31 417 ASP A CA 1
ATOM 3350 C C . ASP A 1 417 ? 14.789 -36.594 -17.422 1 87.31 417 ASP A C 1
ATOM 3352 O O . ASP A 1 417 ? 14.203 -36.312 -18.469 1 87.31 417 ASP A O 1
ATOM 3356 N N . GLY A 1 418 ? 16.016 -37.031 -17.422 1 81.38 418 GLY A N 1
ATOM 3357 C CA . GLY A 1 418 ? 16.719 -37.406 -18.641 1 81.38 418 GLY A CA 1
ATOM 3358 C C . GLY A 1 418 ? 17.328 -36.219 -19.359 1 81.38 418 GLY A C 1
ATOM 3359 O O . GLY A 1 418 ? 17.875 -36.344 -20.453 1 81.38 418 GLY A O 1
ATOM 3360 N N . LYS A 1 419 ? 17.234 -35.031 -18.891 1 79.94 419 LYS A N 1
ATOM 3361 C CA . LYS A 1 419 ? 17.734 -33.812 -19.516 1 79.94 419 LYS A CA 1
ATOM 3362 C C . LYS A 1 419 ? 18.906 -33.219 -18.734 1 79.94 419 LYS A C 1
ATOM 3364 O O . LYS A 1 419 ? 19.094 -32 -18.688 1 79.94 419 LYS A O 1
ATOM 3369 N N . THR A 1 420 ? 19.719 -33.938 -18.031 1 70.31 420 THR A N 1
ATOM 3370 C CA . THR A 1 420 ? 20.703 -33.5 -17.031 1 70.31 420 THR A CA 1
ATOM 3371 C C . THR A 1 420 ? 21.859 -32.75 -17.688 1 70.31 420 THR A C 1
ATOM 3373 O O . THR A 1 420 ? 22.406 -31.828 -17.109 1 70.31 420 THR A O 1
ATOM 3376 N N . ASP A 1 421 ? 22.188 -33.031 -18.844 1 71.44 421 ASP A N 1
ATOM 3377 C CA . ASP A 1 421 ? 23.453 -32.531 -19.391 1 71.44 421 ASP A CA 1
ATOM 3378 C C . ASP A 1 421 ? 23.219 -31.281 -20.234 1 71.44 421 ASP A C 1
ATOM 3380 O O . ASP A 1 421 ? 24.156 -30.625 -20.688 1 71.44 421 ASP A O 1
ATOM 3384 N N . LEU A 1 422 ? 22 -30.828 -20.312 1 79.5 422 LEU A N 1
ATOM 3385 C CA . LEU A 1 422 ? 21.734 -29.703 -21.188 1 79.5 422 LEU A CA 1
ATOM 3386 C C . LEU A 1 422 ? 21.109 -28.547 -20.406 1 79.5 422 LEU A C 1
ATOM 3388 O O . LEU A 1 422 ? 20.375 -28.766 -19.453 1 79.5 422 LEU A O 1
ATOM 3392 N N . PRO A 1 423 ? 21.562 -27.328 -20.812 1 88.75 423 PRO A N 1
ATOM 3393 C CA . PRO A 1 423 ? 20.891 -26.188 -20.188 1 88.75 423 PRO A CA 1
ATOM 3394 C C . PRO A 1 423 ? 19.375 -26.203 -20.422 1 88.75 423 PRO A C 1
ATOM 3396 O O . PRO A 1 423 ? 18.922 -26.562 -21.5 1 88.75 423 PRO A O 1
ATOM 3399 N N . ARG A 1 424 ? 18.688 -25.984 -19.359 1 93.62 424 ARG A N 1
ATOM 3400 C CA . ARG A 1 424 ? 17.234 -25.891 -19.469 1 93.62 424 ARG A CA 1
ATOM 3401 C C . ARG A 1 424 ? 16.812 -24.547 -20.078 1 93.62 424 ARG A C 1
ATOM 3403 O O . ARG A 1 424 ? 17.359 -23.5 -19.719 1 93.62 424 ARG A O 1
ATOM 3410 N N . LYS A 1 425 ? 15.914 -24.641 -21.047 1 95.62 425 LYS A N 1
ATOM 3411 C CA . LYS A 1 425 ? 15.375 -23.422 -21.672 1 95.62 425 LYS A CA 1
ATOM 3412 C C . LYS A 1 425 ? 13.992 -23.094 -21.125 1 95.62 425 LYS A C 1
ATOM 3414 O O . LYS A 1 425 ? 13.211 -23.984 -20.812 1 95.62 425 LYS A O 1
ATOM 3419 N N . MET A 1 426 ? 13.688 -21.812 -21.031 1 97.06 426 MET A N 1
ATOM 3420 C CA . MET A 1 426 ? 12.438 -21.344 -20.438 1 97.06 426 MET A CA 1
ATOM 3421 C C . MET A 1 426 ? 11.234 -21.953 -21.156 1 97.06 426 MET A C 1
ATOM 3423 O O . MET A 1 426 ? 10.312 -22.438 -20.5 1 97.06 426 MET A O 1
ATOM 3427 N N . PRO A 1 427 ? 11.148 -22 -22.469 1 94.69 427 PRO A N 1
ATOM 3428 C CA . PRO A 1 427 ? 9.969 -22.578 -23.125 1 94.69 427 PRO A CA 1
ATOM 3429 C C . PRO A 1 427 ? 9.789 -24.062 -22.812 1 94.69 427 PRO A C 1
ATOM 3431 O O . PRO A 1 427 ? 8.672 -24.594 -22.906 1 94.69 427 PRO A O 1
ATOM 3434 N N . ASP A 1 428 ? 10.898 -24.719 -22.484 1 93.12 428 ASP A N 1
ATOM 3435 C CA . ASP A 1 428 ? 10.836 -26.141 -22.141 1 93.12 428 ASP A CA 1
ATOM 3436 C C . ASP A 1 428 ? 10.102 -26.359 -20.828 1 93.12 428 ASP A C 1
ATOM 3438 O O . ASP A 1 428 ? 9.758 -27.5 -20.484 1 93.12 428 ASP A O 1
ATOM 3442 N N . LEU A 1 429 ? 9.836 -25.328 -20.141 1 96.5 429 LEU A N 1
ATOM 3443 C CA . LEU A 1 429 ? 9.219 -25.422 -18.828 1 96.5 429 LEU A CA 1
ATOM 3444 C C . LEU A 1 429 ? 7.699 -25.531 -18.953 1 96.5 429 LEU A C 1
ATOM 3446 O O . LEU A 1 429 ? 7.012 -25.812 -17.969 1 96.5 429 LEU A O 1
ATOM 3450 N N . LEU A 1 430 ? 7.129 -25.359 -20.109 1 95.94 430 LEU A N 1
ATOM 3451 C CA . LEU A 1 430 ? 5.707 -25.609 -20.312 1 95.94 430 LEU A CA 1
ATOM 3452 C C . LEU A 1 430 ? 5.367 -27.062 -20.016 1 95.94 430 LEU A C 1
ATOM 3454 O O . LEU A 1 430 ? 5.898 -27.984 -20.656 1 95.94 430 LEU A O 1
ATOM 3458 N N . VAL A 1 431 ? 4.477 -27.266 -19.078 1 96.69 431 VAL A N 1
ATOM 3459 C CA . VAL A 1 431 ? 4.133 -28.609 -18.609 1 96.69 431 VAL A CA 1
ATOM 3460 C C . VAL A 1 431 ? 3.129 -29.234 -19.578 1 96.69 431 VAL A C 1
ATOM 3462 O O . VAL A 1 431 ? 2.148 -28.594 -19.969 1 96.69 431 VAL A O 1
ATOM 3465 N N . GLU A 1 432 ? 3.377 -30.406 -20 1 95.69 432 GLU A N 1
ATOM 3466 C CA . GLU A 1 432 ? 2.451 -31.234 -20.75 1 95.69 432 GLU A CA 1
ATOM 3467 C C . GLU A 1 432 ? 1.924 -32.406 -19.891 1 95.69 432 GLU A C 1
ATOM 3469 O O . GLU A 1 432 ? 2.422 -33.531 -19.984 1 95.69 432 GLU A O 1
ATOM 3474 N N . PRO A 1 433 ? 0.839 -32.062 -19.141 1 95.06 433 PRO A N 1
ATOM 3475 C CA . PRO A 1 433 ? 0.354 -33.094 -18.234 1 95.06 433 PRO A CA 1
ATOM 3476 C C . PRO A 1 433 ? 0.021 -34.406 -18.953 1 95.06 433 PRO A C 1
ATOM 3478 O O . PRO A 1 433 ? -0.534 -34.375 -20.047 1 95.06 433 PRO A O 1
ATOM 3481 N N . ALA A 1 434 ? 0.271 -35.531 -18.359 1 92.88 434 ALA A N 1
ATOM 3482 C CA . ALA A 1 434 ? 0.066 -36.844 -18.953 1 92.88 434 ALA A CA 1
ATOM 3483 C C . ALA A 1 434 ? -1.362 -37.312 -18.734 1 92.88 434 ALA A C 1
ATOM 3485 O O . ALA A 1 434 ? -1.865 -38.156 -19.5 1 92.88 434 ALA A O 1
ATOM 3486 N N . GLN A 1 435 ? -1.979 -36.719 -17.734 1 88.19 435 GLN A N 1
ATOM 3487 C CA . GLN A 1 435 ? -3.299 -37.219 -17.359 1 88.19 435 GLN A CA 1
ATOM 3488 C C . GLN A 1 435 ? -4.301 -36.062 -17.25 1 88.19 435 GLN A C 1
ATOM 3490 O O . GLN A 1 435 ? -3.914 -34.906 -17.266 1 88.19 435 GLN A O 1
ATOM 3495 N N . GLY A 1 436 ? -5.629 -36.469 -17.203 1 86.75 436 GLY A N 1
ATOM 3496 C CA . GLY A 1 436 ? -6.703 -35.5 -17.062 1 86.75 436 GLY A CA 1
ATOM 3497 C C . GLY A 1 436 ? -7.445 -35.25 -18.359 1 86.75 436 GLY A C 1
ATOM 3498 O O . GLY A 1 436 ? -7.109 -35.812 -19.391 1 86.75 436 GLY A O 1
ATOM 3499 N N . ARG A 1 437 ? -8.461 -34.406 -18.203 1 86.31 437 ARG A N 1
ATOM 3500 C CA . ARG A 1 437 ? -9.305 -34.062 -19.359 1 86.31 437 ARG A CA 1
ATOM 3501 C C . ARG A 1 437 ? -8.5 -33.375 -20.453 1 86.31 437 ARG A C 1
ATOM 3503 O O . ARG A 1 437 ? -8.641 -33.719 -21.625 1 86.31 437 ARG A O 1
ATOM 3510 N N . PHE A 1 438 ? -7.773 -32.406 -20.031 1 88.94 438 PHE A N 1
ATOM 3511 C CA . PHE A 1 438 ? -6.883 -31.703 -20.938 1 88.94 438 PHE A CA 1
ATOM 3512 C C . PHE A 1 438 ? -5.434 -32.125 -20.719 1 88.94 438 PHE A C 1
ATOM 3514 O O . PHE A 1 438 ? -4.926 -32.062 -19.594 1 88.94 438 PHE A O 1
ATOM 3521 N N . LYS A 1 439 ? -4.805 -32.594 -21.734 1 88.81 439 LYS A N 1
ATOM 3522 C CA . LYS A 1 439 ? -3.441 -33.094 -21.609 1 88.81 439 LYS A CA 1
ATOM 3523 C C . LYS A 1 439 ? -2.604 -32.719 -22.828 1 88.81 439 LYS A C 1
ATOM 3525 O O . LYS A 1 439 ? -3.137 -32.25 -23.828 1 88.81 439 LYS A O 1
ATOM 3530 N N . GLY A 1 440 ? -1.314 -32.75 -22.609 1 91.38 440 GLY A N 1
ATOM 3531 C CA . GLY A 1 440 ? -0.406 -32.562 -23.734 1 91.38 440 GLY A CA 1
ATOM 3532 C C . GLY A 1 440 ? -0.067 -31.109 -23.984 1 91.38 440 GLY A C 1
ATOM 3533 O O . GLY A 1 440 ? -0.11 -30.281 -23.078 1 91.38 440 GLY A O 1
ATOM 3534 N N . LYS A 1 441 ? 0.286 -30.812 -25.188 1 88.56 441 LYS A N 1
ATOM 3535 C CA . LYS A 1 441 ? 0.856 -29.531 -25.594 1 88.56 441 LYS A CA 1
ATOM 3536 C C . LYS A 1 441 ? -0.209 -28.438 -25.609 1 88.56 441 LYS A C 1
ATOM 3538 O O . LYS A 1 441 ? 0.109 -27.25 -25.516 1 88.56 441 LYS A O 1
ATOM 3543 N N . GLU A 1 442 ? -1.357 -28.797 -25.625 1 84.94 442 GLU A N 1
ATOM 3544 C CA . GLU A 1 442 ? -2.436 -27.828 -25.734 1 84.94 442 GLU A CA 1
ATOM 3545 C C . GLU A 1 442 ? -2.893 -27.344 -24.359 1 84.94 442 GLU A C 1
ATOM 3547 O O . GLU A 1 442 ? -3.715 -26.438 -24.25 1 84.94 442 GLU A O 1
ATOM 3552 N N . PHE A 1 443 ? -2.264 -27.906 -23.359 1 92.69 443 PHE A N 1
ATOM 3553 C CA . PHE A 1 443 ? -2.697 -27.578 -22 1 92.69 443 PHE A CA 1
ATOM 3554 C C . PHE A 1 443 ? -2.336 -26.141 -21.656 1 92.69 443 PHE A C 1
ATOM 3556 O O . PHE A 1 443 ? -1.199 -25.703 -21.859 1 92.69 443 PHE A O 1
ATOM 3563 N N . ARG A 1 444 ? -3.283 -25.375 -21.156 1 89.25 444 ARG A N 1
ATOM 3564 C CA . ARG A 1 444 ? -3.109 -24.016 -20.656 1 89.25 444 ARG A CA 1
ATOM 3565 C C . ARG A 1 444 ? -3.584 -23.906 -19.219 1 89.25 444 ARG A C 1
ATOM 3567 O O . ARG A 1 444 ? -4.785 -23.938 -18.938 1 89.25 444 ARG A O 1
ATOM 3574 N N . PRO A 1 445 ? -2.623 -23.641 -18.312 1 92.25 445 PRO A N 1
ATOM 3575 C CA . PRO A 1 445 ? -2.979 -23.656 -16.891 1 92.25 445 PRO A CA 1
ATOM 3576 C C . PRO A 1 445 ? -4.137 -22.719 -16.547 1 92.25 445 PRO A C 1
ATOM 3578 O O . PRO A 1 445 ? -5.062 -23.109 -15.828 1 92.25 445 PRO A O 1
ATOM 3581 N N . ASN A 1 446 ? -4.195 -21.484 -17.016 1 84.81 446 ASN A N 1
ATOM 3582 C CA . ASN A 1 446 ? -5.215 -20.5 -16.672 1 84.81 446 ASN A CA 1
ATOM 3583 C C . ASN A 1 446 ? -6.605 -20.953 -17.109 1 84.81 446 ASN A C 1
ATOM 3585 O O . ASN A 1 446 ? -7.602 -20.578 -16.484 1 84.81 446 ASN A O 1
ATOM 3589 N N . PHE A 1 447 ? -6.652 -21.859 -18.062 1 83.75 447 PHE A N 1
ATOM 3590 C CA . PHE A 1 447 ? -7.941 -22.266 -18.625 1 83.75 447 PHE A CA 1
ATOM 3591 C C . PHE A 1 447 ? -8.32 -23.672 -18.172 1 83.75 447 PHE A C 1
ATOM 3593 O O . PHE A 1 447 ? -9.508 -23.984 -18.062 1 83.75 447 PHE A O 1
ATOM 3600 N N . HIS A 1 448 ? -7.309 -24.484 -17.938 1 90.75 448 HIS A N 1
ATOM 3601 C CA . HIS A 1 448 ? -7.598 -25.906 -17.828 1 90.75 448 HIS A CA 1
ATOM 3602 C C . HIS A 1 448 ? -7.41 -26.391 -16.391 1 90.75 448 HIS A C 1
ATOM 3604 O O . HIS A 1 448 ? -7.914 -27.453 -16.016 1 90.75 448 HIS A O 1
ATOM 3610 N N . ASN A 1 449 ? -6.793 -25.625 -15.508 1 93.31 449 ASN A N 1
ATOM 3611 C CA . ASN A 1 449 ? -6.477 -26.047 -14.148 1 93.31 449 ASN A CA 1
ATOM 3612 C C . ASN A 1 449 ? -7.738 -26.344 -13.344 1 93.31 449 ASN A C 1
ATOM 3614 O O . ASN A 1 449 ? -7.723 -27.172 -12.438 1 93.31 449 ASN A O 1
ATOM 3618 N N . TRP A 1 450 ? -8.867 -25.688 -13.656 1 91 450 TRP A N 1
ATOM 3619 C CA . TRP A 1 450 ? -10.055 -25.828 -12.82 1 91 450 TRP A CA 1
ATOM 3620 C C . TRP A 1 450 ? -10.617 -27.234 -12.914 1 91 450 TRP A C 1
ATOM 3622 O O . TRP A 1 450 ? -11.391 -27.656 -12.047 1 91 450 TRP A O 1
ATOM 3632 N N . ARG A 1 451 ? -10.18 -28.047 -13.945 1 91.5 451 ARG A N 1
ATOM 3633 C CA . ARG A 1 451 ? -10.617 -29.422 -14.148 1 91.5 451 ARG A CA 1
ATOM 3634 C C . ARG A 1 451 ? -9.672 -30.406 -13.461 1 91.5 451 ARG A C 1
ATOM 3636 O O . ARG A 1 451 ? -9.773 -31.609 -13.664 1 91.5 451 ARG A O 1
ATOM 3643 N N . ARG A 1 452 ? -8.758 -29.875 -12.625 1 91.62 452 ARG A N 1
ATOM 3644 C CA . ARG A 1 452 ? -7.738 -30.734 -12.031 1 91.62 452 ARG A CA 1
ATOM 3645 C C . ARG A 1 452 ? -7.664 -30.531 -10.523 1 91.62 452 ARG A C 1
ATOM 3647 O O . ARG A 1 452 ? -7.844 -29.422 -10.031 1 91.62 452 ARG A O 1
ATOM 3654 N N . ARG A 1 453 ? -7.32 -31.562 -9.844 1 89.19 453 ARG A N 1
ATOM 3655 C CA . ARG A 1 453 ? -6.988 -31.469 -8.422 1 89.19 453 ARG A CA 1
ATOM 3656 C C . ARG A 1 453 ? -5.52 -31.109 -8.234 1 89.19 453 ARG A C 1
ATOM 3658 O O . ARG A 1 453 ? -5.184 -30.266 -7.387 1 89.19 453 ARG A O 1
ATOM 3665 N N . ALA A 1 454 ? -4.668 -31.859 -8.969 1 93.44 454 ALA A N 1
ATOM 3666 C CA . ALA A 1 454 ? -3.258 -31.484 -9.023 1 93.44 454 ALA A CA 1
ATOM 3667 C C . ALA A 1 454 ? -3.016 -30.422 -10.094 1 93.44 454 ALA A C 1
ATOM 3669 O O . ALA A 1 454 ? -2.807 -30.75 -11.266 1 93.44 454 ALA A O 1
ATOM 3670 N N . LYS A 1 455 ? -2.939 -29.219 -9.688 1 95.56 455 LYS A N 1
ATOM 3671 C CA . LYS A 1 455 ? -2.877 -28.094 -10.602 1 95.56 455 LYS A CA 1
ATOM 3672 C C . LYS A 1 455 ? -1.499 -27.984 -11.25 1 95.56 455 LYS A C 1
ATOM 3674 O O . LYS A 1 455 ? -0.508 -28.469 -10.695 1 95.56 455 LYS A O 1
ATOM 3679 N N . VAL A 1 456 ? -1.464 -27.438 -12.414 1 96.38 456 VAL A N 1
ATOM 3680 C CA . VAL A 1 456 ? -0.221 -27.047 -13.078 1 96.38 456 VAL A CA 1
ATOM 3681 C C . VAL A 1 456 ? 0.116 -25.594 -12.758 1 96.38 456 VAL A C 1
ATOM 3683 O O . VAL A 1 456 ? -0.515 -24.672 -13.289 1 96.38 456 VAL A O 1
ATOM 3686 N N . PRO A 1 457 ? 1.123 -25.406 -11.961 1 97.38 457 PRO A N 1
ATOM 3687 C CA . PRO A 1 457 ? 1.398 -24.031 -11.531 1 97.38 457 PRO A CA 1
ATOM 3688 C C . PRO A 1 457 ? 2.039 -23.188 -12.633 1 97.38 457 PRO A C 1
ATOM 3690 O O . PRO A 1 457 ? 2.855 -23.688 -13.406 1 97.38 457 PRO A O 1
ATOM 3693 N N . ILE A 1 458 ? 1.692 -21.922 -12.719 1 96.81 458 ILE A N 1
ATOM 3694 C CA . ILE A 1 458 ? 2.412 -20.922 -13.508 1 96.81 458 ILE A CA 1
ATOM 3695 C C . ILE A 1 458 ? 3.641 -20.453 -12.742 1 96.81 458 ILE A C 1
ATOM 3697 O O . ILE A 1 458 ? 3.523 -19.953 -11.617 1 96.81 458 ILE A O 1
ATOM 3701 N N . LEU A 1 459 ? 4.793 -20.641 -13.312 1 98.06 459 LEU A N 1
ATOM 3702 C CA . LEU A 1 459 ? 6.035 -20.219 -12.68 1 98.06 459 LEU A CA 1
ATOM 3703 C C . LEU A 1 459 ? 6.352 -18.766 -13.039 1 98.06 459 LEU A C 1
ATOM 3705 O O . LEU A 1 459 ? 6.344 -18.391 -14.219 1 98.06 459 LEU A O 1
ATOM 3709 N N . MET A 1 460 ? 6.609 -17.984 -12.078 1 97.81 460 MET A N 1
ATOM 3710 C CA . MET A 1 460 ? 7.023 -16.594 -12.297 1 97.81 460 MET A CA 1
ATOM 3711 C C . MET A 1 460 ? 8.328 -16.297 -11.57 1 97.81 460 MET A C 1
ATOM 3713 O O . MET A 1 460 ? 8.367 -16.297 -10.336 1 97.81 460 MET A O 1
ATOM 3717 N N . LEU A 1 461 ? 9.406 -16.047 -12.297 1 98.56 461 LEU A N 1
ATOM 3718 C CA . LEU A 1 461 ? 10.656 -15.547 -11.734 1 98.56 461 LEU A CA 1
ATOM 3719 C C . LEU A 1 461 ? 10.719 -14.023 -11.812 1 98.56 461 LEU A C 1
ATOM 3721 O O . LEU A 1 461 ? 10.797 -13.453 -12.898 1 98.56 461 LEU A O 1
ATOM 3725 N N . ASN A 1 462 ? 10.703 -13.406 -10.688 1 98.19 462 ASN A N 1
ATOM 3726 C CA . ASN A 1 462 ? 10.625 -11.953 -10.617 1 98.19 462 ASN A CA 1
ATOM 3727 C C . ASN A 1 462 ? 12.008 -11.312 -10.734 1 98.19 462 ASN A C 1
ATOM 3729 O O . ASN A 1 462 ? 12.969 -11.773 -10.109 1 98.19 462 ASN A O 1
ATOM 3733 N N . THR A 1 463 ? 12.164 -10.336 -11.531 1 98.12 463 THR A N 1
ATOM 3734 C CA . THR A 1 463 ? 13.328 -9.469 -11.641 1 98.12 463 THR A CA 1
ATOM 3735 C C . THR A 1 463 ? 12.906 -8 -11.664 1 98.12 463 THR A C 1
ATOM 3737 O O . THR A 1 463 ? 11.727 -7.684 -11.477 1 98.12 463 THR A O 1
ATOM 3740 N N . THR A 1 464 ? 13.828 -7.07 -11.734 1 97.38 464 THR A N 1
ATOM 3741 C CA . THR A 1 464 ? 13.555 -5.641 -11.82 1 97.38 464 THR A CA 1
ATOM 3742 C C . THR A 1 464 ? 14.297 -5.02 -13.008 1 97.38 464 THR A C 1
ATOM 3744 O O . THR A 1 464 ? 15.5 -5.254 -13.18 1 97.38 464 THR A O 1
ATOM 3747 N N . SER A 1 465 ? 13.641 -4.289 -13.789 1 96.38 465 SER A N 1
ATOM 3748 C CA . SER A 1 465 ? 14.258 -3.561 -14.891 1 96.38 465 SER A CA 1
ATOM 3749 C C . SER A 1 465 ? 14.836 -2.23 -14.422 1 96.38 465 SER A C 1
ATOM 3751 O O . SER A 1 465 ? 14.102 -1.372 -13.922 1 96.38 465 SER A O 1
ATOM 3753 N N . LEU A 1 466 ? 16.125 -2.033 -14.664 1 95.69 466 LEU A N 1
ATOM 3754 C CA . LEU A 1 466 ? 16.75 -0.767 -14.305 1 95.69 466 LEU A CA 1
ATOM 3755 C C . LEU A 1 466 ? 16.312 0.345 -15.25 1 95.69 466 LEU A C 1
ATOM 3757 O O . LEU A 1 466 ? 16.422 1.527 -14.914 1 95.69 466 LEU A O 1
ATOM 3761 N N . ASN A 1 467 ? 15.844 -0.057 -16.422 1 95.31 467 ASN A N 1
ATOM 3762 C CA . ASN A 1 467 ? 15.461 0.905 -17.453 1 95.31 467 ASN A CA 1
ATOM 3763 C C . ASN A 1 467 ? 14.203 1.676 -17.062 1 95.31 467 ASN A C 1
ATOM 3765 O O . ASN A 1 467 ? 14.172 2.906 -17.141 1 95.31 467 ASN A O 1
ATOM 3769 N N . SER A 1 468 ? 13.203 0.958 -16.609 1 93.75 468 SER A N 1
ATOM 3770 C CA . SER A 1 468 ? 11.891 1.542 -16.344 1 93.75 468 SER A CA 1
ATOM 3771 C C . SER A 1 468 ? 11.586 1.55 -14.844 1 93.75 468 SER A C 1
ATOM 3773 O O . SER A 1 468 ? 10.703 2.283 -14.391 1 93.75 468 SER A O 1
ATOM 3775 N N . GLY A 1 469 ? 12.289 0.696 -14.102 1 93.5 469 GLY A N 1
ATOM 3776 C CA . GLY A 1 469 ? 12 0.557 -12.68 1 93.5 469 GLY A CA 1
ATOM 3777 C C . GLY A 1 469 ? 10.852 -0.388 -12.391 1 93.5 469 GLY A C 1
ATOM 3778 O O . GLY A 1 469 ? 10.469 -0.575 -11.234 1 93.5 469 GLY A O 1
ATOM 3779 N N . HIS A 1 470 ? 10.352 -1.061 -13.438 1 94.38 470 HIS A N 1
ATOM 3780 C CA . HIS A 1 470 ? 9.227 -1.969 -13.273 1 94.38 470 HIS A CA 1
ATOM 3781 C C . HIS A 1 470 ? 9.695 -3.391 -12.984 1 94.38 470 HIS A C 1
ATOM 3783 O O . HIS A 1 470 ? 10.875 -3.701 -13.148 1 94.38 470 HIS A O 1
ATOM 3789 N N . ASN A 1 471 ? 8.742 -4.207 -12.5 1 94.38 471 ASN A N 1
ATOM 3790 C CA . ASN A 1 471 ? 9 -5.645 -12.422 1 94.38 471 ASN A CA 1
ATOM 3791 C C . ASN A 1 471 ? 9.109 -6.266 -13.812 1 94.38 471 ASN A C 1
ATOM 3793 O O . ASN A 1 471 ? 8.5 -5.777 -14.766 1 94.38 471 ASN A O 1
ATOM 3797 N N . TRP A 1 472 ? 9.914 -7.195 -13.984 1 96.88 472 TRP A N 1
ATOM 3798 C CA . TRP A 1 472 ? 10.086 -8.031 -15.164 1 96.88 472 TRP A CA 1
ATOM 3799 C C . TRP A 1 472 ? 9.961 -9.508 -14.812 1 96.88 472 TRP A C 1
ATOM 3801 O O . TRP A 1 472 ? 10.672 -10.008 -13.938 1 96.88 472 TRP A O 1
ATOM 3811 N N . PHE A 1 473 ? 9.047 -10.211 -15.484 1 97.06 473 PHE A N 1
ATOM 3812 C CA . PHE A 1 473 ? 8.812 -11.617 -15.164 1 97.06 473 PHE A CA 1
ATOM 3813 C C . PHE A 1 473 ? 9.391 -12.523 -16.25 1 97.06 473 PHE A C 1
ATOM 3815 O O . PHE A 1 473 ? 9.32 -12.211 -17.438 1 97.06 473 PHE A O 1
ATOM 3822 N N . PHE A 1 474 ? 10.016 -13.578 -15.805 1 98.19 474 PHE A N 1
ATOM 3823 C CA . PHE A 1 474 ? 10.266 -14.734 -16.656 1 98.19 474 PHE A CA 1
ATOM 3824 C C . PHE A 1 474 ? 9.273 -15.852 -16.359 1 98.19 474 PHE A C 1
ATOM 3826 O O . PHE A 1 474 ? 9.242 -16.359 -15.234 1 98.19 474 PHE A O 1
ATOM 3833 N N . THR A 1 475 ? 8.43 -16.172 -17.25 1 97 475 THR A N 1
ATOM 3834 C CA . THR A 1 475 ? 7.531 -17.312 -17.172 1 97 475 THR A CA 1
ATOM 3835 C C . THR A 1 475 ? 7.914 -18.375 -18.203 1 97 475 THR A C 1
ATOM 3837 O O . THR A 1 475 ? 8.844 -18.172 -19 1 97 475 THR A O 1
ATOM 3840 N N . ALA A 1 476 ? 7.227 -19.484 -18.156 1 96.56 476 ALA A N 1
ATOM 3841 C CA . ALA A 1 476 ? 7.5 -20.516 -19.141 1 96.56 476 ALA A CA 1
ATOM 3842 C C . ALA A 1 476 ? 7.09 -20.078 -20.547 1 96.56 476 ALA A C 1
ATOM 3844 O O . ALA A 1 476 ? 7.68 -20.516 -21.531 1 96.56 476 ALA A O 1
ATOM 3845 N N . SER A 1 477 ? 6.195 -19.156 -20.641 1 94.31 477 SER A N 1
ATOM 3846 C CA . SER A 1 477 ? 5.609 -18.812 -21.922 1 94.31 477 SER A CA 1
ATOM 3847 C C . SER A 1 477 ? 6.121 -17.469 -22.438 1 94.31 477 SER A C 1
ATOM 3849 O O . SER A 1 477 ? 6.234 -17.25 -23.641 1 94.31 477 SER A O 1
ATOM 3851 N N . TRP A 1 478 ? 6.371 -16.578 -21.531 1 94.88 478 TRP A N 1
ATOM 3852 C CA . TRP A 1 478 ? 6.68 -15.219 -21.953 1 94.88 478 TRP A CA 1
ATOM 3853 C C . TRP A 1 478 ? 7.617 -14.531 -20.969 1 94.88 478 TRP A C 1
ATOM 3855 O O . TRP A 1 478 ? 7.832 -15.031 -19.859 1 94.88 478 TRP A O 1
ATOM 3865 N N . MET A 1 479 ? 8.242 -13.484 -21.391 1 97.19 479 MET A N 1
ATOM 3866 C CA . MET A 1 479 ? 9.039 -12.625 -20.531 1 97.19 479 MET A CA 1
ATOM 3867 C C . MET A 1 479 ? 8.695 -11.156 -20.766 1 97.19 479 MET A C 1
ATOM 3869 O O . MET A 1 479 ? 8.219 -10.789 -21.828 1 97.19 479 MET A O 1
ATOM 3873 N N . GLY A 1 480 ? 8.82 -10.352 -19.797 1 95.62 480 GLY A N 1
ATOM 3874 C CA . GLY A 1 480 ? 8.602 -8.922 -19.938 1 95.62 480 GLY A CA 1
ATOM 3875 C C . GLY A 1 480 ? 7.887 -8.312 -18.75 1 95.62 480 GLY A C 1
ATOM 3876 O O . GLY A 1 480 ? 7.828 -8.922 -17.672 1 95.62 480 GLY A O 1
ATOM 3877 N N . GLU A 1 481 ? 7.512 -7.023 -18.906 1 92.88 481 GLU A N 1
ATOM 3878 C CA . GLU A 1 481 ? 6.812 -6.305 -17.844 1 92.88 481 GLU A CA 1
ATOM 3879 C C . GLU A 1 481 ? 5.309 -6.562 -17.891 1 92.88 481 GLU A C 1
ATOM 3881 O O . GLU A 1 481 ? 4.723 -6.617 -18.984 1 92.88 481 GLU A O 1
ATOM 3886 N N . PRO A 1 482 ? 4.73 -6.875 -16.719 1 86.56 482 PRO A N 1
ATOM 3887 C CA . PRO A 1 482 ? 3.271 -7.004 -16.719 1 86.56 482 PRO A CA 1
ATOM 3888 C C . PRO A 1 482 ? 2.561 -5.688 -17.016 1 86.56 482 PRO A C 1
ATOM 3890 O O . PRO A 1 482 ? 3.184 -4.621 -16.969 1 86.56 482 PRO A O 1
ATOM 3893 N N . PRO A 1 483 ? 1.304 -5.793 -17.406 1 75.69 483 PRO A N 1
ATOM 3894 C CA . PRO A 1 483 ? 0.571 -4.551 -17.656 1 75.69 483 PRO A CA 1
ATOM 3895 C C . PRO A 1 483 ? 0.507 -3.646 -16.422 1 75.69 483 PRO A C 1
ATOM 3897 O O . PRO A 1 483 ? 0.635 -4.125 -15.297 1 75.69 483 PRO A O 1
ATOM 3900 N N . GLY A 1 484 ? 0.493 -2.346 -16.75 1 65.69 484 GLY A N 1
ATOM 3901 C CA . GLY A 1 484 ? 0.515 -1.33 -15.711 1 65.69 484 GLY A CA 1
ATOM 3902 C C . GLY A 1 484 ? -0.64 -1.45 -14.734 1 65.69 484 GLY A C 1
ATOM 3903 O O . GLY A 1 484 ? -1.79 -1.624 -15.148 1 65.69 484 GLY A O 1
ATOM 3904 N N . LEU A 1 485 ? -0.245 -1.404 -13.477 1 61.12 485 LEU A N 1
ATOM 3905 C CA . LEU A 1 485 ? -1.238 -1.636 -12.438 1 61.12 485 LEU A CA 1
ATOM 3906 C C . LEU A 1 485 ? -1.596 -0.333 -11.727 1 61.12 485 LEU A C 1
ATOM 3908 O O . LEU A 1 485 ? -2.535 -0.293 -10.93 1 61.12 485 LEU A O 1
ATOM 3912 N N . ILE A 1 486 ? -0.77 0.763 -12.156 1 67.69 486 ILE A N 1
ATOM 3913 C CA . ILE A 1 486 ? -0.976 1.938 -11.312 1 67.69 486 ILE A CA 1
ATOM 3914 C C . ILE A 1 486 ? -1.067 3.188 -12.188 1 67.69 486 ILE A C 1
ATOM 3916 O O . ILE A 1 486 ? -0.236 3.395 -13.078 1 67.69 486 ILE A O 1
ATOM 3920 N N . ASP A 1 487 ? -1.878 4.094 -11.914 1 67.25 487 ASP A N 1
ATOM 3921 C CA . ASP A 1 487 ? -2.273 5.242 -12.727 1 67.25 487 ASP A CA 1
ATOM 3922 C C . ASP A 1 487 ? -1.192 6.32 -12.711 1 67.25 487 ASP A C 1
ATOM 3924 O O . ASP A 1 487 ? -1.051 7.074 -13.68 1 67.25 487 ASP A O 1
ATOM 3928 N N . ILE A 1 488 ? -0.333 6.391 -11.68 1 77.31 488 ILE A N 1
ATOM 3929 C CA . ILE A 1 488 ? 0.598 7.512 -11.578 1 77.31 488 ILE A CA 1
ATOM 3930 C C . ILE A 1 488 ? 1.963 7.094 -12.125 1 77.31 488 ILE A C 1
ATOM 3932 O O . ILE A 1 488 ? 2.918 7.875 -12.086 1 77.31 488 ILE A O 1
ATOM 3936 N N . ASP A 1 489 ? 1.986 5.867 -12.656 1 75.56 489 ASP A N 1
ATOM 3937 C CA . ASP A 1 489 ? 3.213 5.395 -13.289 1 75.56 489 ASP A CA 1
ATOM 3938 C C . ASP A 1 489 ? 3.588 6.273 -14.484 1 75.56 489 ASP A C 1
ATOM 3940 O O . ASP A 1 489 ? 2.783 6.465 -15.398 1 75.56 489 ASP A O 1
ATOM 3944 N N . SER A 1 490 ? 4.793 6.836 -14.5 1 79 490 SER A N 1
ATOM 3945 C CA . SER A 1 490 ? 5.195 7.789 -15.523 1 79 490 SER A CA 1
ATOM 3946 C C . SER A 1 490 ? 6.293 7.211 -16.422 1 79 490 SER A C 1
ATOM 3948 O O . SER A 1 490 ? 6.934 7.938 -17.172 1 79 490 SER A O 1
ATOM 3950 N N . ASN A 1 491 ? 6.555 5.895 -16.312 1 88.5 491 ASN A N 1
ATOM 3951 C CA . ASN A 1 491 ? 7.621 5.281 -17.109 1 88.5 491 ASN A CA 1
ATOM 3952 C C . ASN A 1 491 ? 7.059 4.422 -18.234 1 88.5 491 ASN A C 1
ATOM 3954 O O . ASN A 1 491 ? 6 3.809 -18.078 1 88.5 491 ASN A O 1
ATOM 3958 N N . ASP A 1 492 ? 7.789 4.43 -19.297 1 89.06 492 ASP A N 1
ATOM 3959 C CA . ASP A 1 492 ? 7.41 3.6 -20.438 1 89.06 492 ASP A CA 1
ATOM 3960 C C . ASP A 1 492 ? 7.371 2.123 -20.047 1 89.06 492 ASP A C 1
ATOM 3962 O O . ASP A 1 492 ? 8.078 1.696 -19.141 1 89.06 492 ASP A O 1
ATOM 3966 N N . ARG A 1 493 ? 6.547 1.409 -20.766 1 90.62 493 ARG A N 1
ATOM 3967 C CA . ARG A 1 493 ? 6.355 0.004 -20.422 1 90.62 493 ARG A CA 1
ATOM 3968 C C . ARG A 1 493 ? 6.91 -0.909 -21.516 1 90.62 493 ARG A C 1
ATOM 3970 O O . ARG A 1 493 ? 6.52 -0.802 -22.672 1 90.62 493 ARG A O 1
ATOM 3977 N N . TYR A 1 494 ? 7.844 -1.702 -21.125 1 93.12 494 TYR A N 1
ATOM 3978 C CA . TYR A 1 494 ? 8.336 -2.73 -22.031 1 93.12 494 TYR A CA 1
ATOM 3979 C C . TYR A 1 494 ? 7.324 -3.859 -22.188 1 93.12 494 TYR A C 1
ATOM 3981 O O . TYR A 1 494 ? 7.191 -4.703 -21.297 1 93.12 494 TYR A O 1
ATOM 3989 N N . ARG A 1 495 ? 6.645 -3.883 -23.25 1 91.44 495 ARG A N 1
ATOM 3990 C CA . ARG A 1 495 ? 5.602 -4.879 -23.484 1 91.44 495 ARG A CA 1
ATOM 3991 C C . ARG A 1 495 ? 6.176 -6.289 -23.438 1 91.44 495 ARG A C 1
ATOM 3993 O O . ARG A 1 495 ? 7.266 -6.543 -23.969 1 91.44 495 ARG A O 1
ATOM 4000 N N . ARG A 1 496 ? 5.441 -7.156 -22.844 1 92.75 496 ARG A N 1
ATOM 4001 C CA . ARG A 1 496 ? 5.895 -8.539 -22.75 1 92.75 496 ARG A CA 1
ATOM 4002 C C . ARG A 1 496 ? 5.715 -9.258 -24.094 1 92.75 496 ARG A C 1
ATOM 4004 O O . ARG A 1 496 ? 4.879 -8.859 -24.906 1 92.75 496 ARG A O 1
ATOM 4011 N N . LEU A 1 497 ? 6.484 -10.297 -24.312 1 94.12 497 LEU A N 1
ATOM 4012 C CA . LEU A 1 497 ? 6.426 -11.086 -25.531 1 94.12 497 LEU A CA 1
ATOM 4013 C C . LEU A 1 497 ? 6.562 -12.578 -25.219 1 94.12 497 LEU A C 1
ATOM 4015 O O . LEU A 1 497 ? 7.211 -12.953 -24.25 1 94.12 497 LEU A O 1
ATOM 4019 N N . TYR A 1 498 ? 5.961 -13.344 -26.031 1 94.31 498 TYR A N 1
ATOM 4020 C CA . TYR A 1 498 ? 6.215 -14.773 -25.984 1 94.31 498 TYR A CA 1
ATOM 4021 C C . TYR A 1 498 ? 7.602 -15.102 -26.531 1 94.31 498 TYR A C 1
ATOM 4023 O O . TYR A 1 498 ? 8.102 -14.414 -27.422 1 94.31 498 TYR A O 1
ATOM 4031 N N . TYR A 1 499 ? 8.18 -16.172 -26.031 1 96.31 499 TYR A N 1
ATOM 4032 C CA . TYR A 1 499 ? 9.547 -16.5 -26.391 1 96.31 499 TYR A CA 1
ATOM 4033 C C . TYR A 1 499 ? 9.672 -16.719 -27.906 1 96.31 499 TYR A C 1
ATOM 4035 O O . TYR A 1 499 ? 10.68 -16.328 -28.516 1 96.31 499 TYR A O 1
ATOM 4043 N N . TRP A 1 500 ? 8.609 -17.281 -28.562 1 93.5 500 TRP A N 1
ATOM 4044 C CA . TRP A 1 500 ? 8.68 -17.578 -30 1 93.5 500 TRP A CA 1
ATOM 4045 C C . TRP A 1 500 ? 8.656 -16.281 -30.812 1 93.5 500 TRP A C 1
ATOM 4047 O O . TRP A 1 500 ? 9.008 -16.281 -31.984 1 93.5 500 TRP A O 1
ATOM 4057 N N . GLN A 1 501 ? 8.305 -15.141 -30.156 1 94.12 501 GLN A N 1
ATOM 4058 C CA . GLN A 1 501 ? 8.227 -13.852 -30.828 1 94.12 501 GLN A CA 1
ATOM 4059 C C . GLN A 1 501 ? 9.555 -13.102 -30.734 1 94.12 501 GLN A C 1
ATOM 4061 O O . GLN A 1 501 ? 9.742 -12.07 -31.375 1 94.12 501 GLN A O 1
ATOM 4066 N N . ALA A 1 502 ? 10.469 -13.609 -29.953 1 95.88 502 ALA A N 1
ATOM 4067 C CA . ALA A 1 502 ? 11.727 -12.898 -29.734 1 95.88 502 ALA A CA 1
ATOM 4068 C C . ALA A 1 502 ? 12.539 -12.797 -31.031 1 95.88 502 ALA A C 1
ATOM 4070 O O . ALA A 1 502 ? 12.531 -13.719 -31.844 1 95.88 502 ALA A O 1
ATOM 4071 N N . PRO A 1 503 ? 13.227 -11.719 -31.234 1 94.38 503 PRO A N 1
ATOM 4072 C CA . PRO A 1 503 ? 13.938 -11.477 -32.5 1 94.38 503 PRO A CA 1
ATOM 4073 C C . PRO A 1 503 ? 15.148 -12.383 -32.656 1 94.38 503 PRO A C 1
ATOM 4075 O O . PRO A 1 503 ? 15.523 -12.711 -33.781 1 94.38 503 PRO A O 1
ATOM 4078 N N . GLU A 1 504 ? 15.805 -12.75 -31.625 1 93.94 504 GLU A N 1
ATOM 4079 C CA . GLU A 1 504 ? 17.031 -13.531 -31.688 1 93.94 504 GLU A CA 1
ATOM 4080 C C . GLU A 1 504 ? 16.812 -14.938 -31.125 1 93.94 504 GLU A C 1
ATOM 4082 O O . GLU A 1 504 ? 16.016 -15.133 -30.219 1 93.94 504 GLU A O 1
ATOM 4087 N N . GLU A 1 505 ? 17.531 -15.836 -31.594 1 93.5 505 GLU A N 1
ATOM 4088 C CA . GLU A 1 505 ? 17.422 -17.234 -31.203 1 93.5 505 GLU A CA 1
ATOM 4089 C C . GLU A 1 505 ? 17.797 -17.422 -29.734 1 93.5 505 GLU A C 1
ATOM 4091 O O . GLU A 1 505 ? 17.203 -18.25 -29.031 1 93.5 505 GLU A O 1
ATOM 4096 N N . SER A 1 506 ? 18.844 -16.734 -29.312 1 91.81 506 SER A N 1
ATOM 4097 C CA . SER A 1 506 ? 19.281 -16.828 -27.922 1 91.81 506 SER A CA 1
ATOM 4098 C C . SER A 1 506 ? 18.188 -16.406 -26.969 1 91.81 506 SER A C 1
ATOM 4100 O O . SER A 1 506 ? 18.094 -16.906 -25.844 1 91.81 506 SER A O 1
ATOM 4102 N N . LEU A 1 507 ? 17.359 -15.492 -27.406 1 95.12 507 LEU A N 1
ATOM 4103 C CA . LEU A 1 507 ? 16.266 -15 -26.578 1 95.12 507 LEU A CA 1
ATOM 4104 C C . LEU A 1 507 ? 15.055 -15.93 -26.672 1 95.12 507 LEU A C 1
ATOM 4106 O O . LEU A 1 507 ? 14.297 -16.078 -25.719 1 95.12 507 LEU A O 1
ATOM 4110 N N . LYS A 1 508 ? 14.828 -16.578 -27.812 1 96.19 508 LYS A N 1
ATOM 4111 C CA . LYS A 1 508 ? 13.773 -17.578 -27.953 1 96.19 508 LYS A CA 1
ATOM 4112 C C . LYS A 1 508 ? 14.008 -18.781 -27.047 1 96.19 508 LYS A C 1
ATOM 4114 O O . LYS A 1 508 ? 13.062 -19.391 -26.547 1 96.19 508 LYS A O 1
ATOM 4119 N N . ASN A 1 509 ? 15.312 -19.062 -26.953 1 95.81 509 ASN A N 1
ATOM 4120 C CA . ASN A 1 509 ? 15.727 -20.188 -26.125 1 95.81 509 ASN A CA 1
ATOM 4121 C C . ASN A 1 509 ? 16.469 -19.719 -24.875 1 95.81 509 ASN A C 1
ATOM 4123 O O . ASN A 1 509 ? 17.547 -20.219 -24.562 1 95.81 509 ASN A O 1
ATOM 4127 N N . PHE A 1 510 ? 15.891 -18.719 -24.266 1 96.31 510 PHE A N 1
ATOM 4128 C CA . PHE A 1 510 ? 16.531 -18.141 -23.094 1 96.31 510 PHE A CA 1
ATOM 4129 C C . PHE A 1 510 ? 16.719 -19.203 -22 1 96.31 510 PHE A C 1
ATOM 4131 O O . PHE A 1 510 ? 15.836 -20.031 -21.766 1 96.31 510 PHE A O 1
ATOM 4138 N N . ARG A 1 511 ? 17.844 -19.203 -21.312 1 96.19 511 ARG A N 1
ATOM 4139 C CA . ARG A 1 511 ? 18.203 -20.25 -20.344 1 96.19 511 ARG A CA 1
ATOM 4140 C C . ARG A 1 511 ? 17.531 -20 -19 1 96.19 511 ARG A C 1
ATOM 4142 O O . ARG A 1 511 ? 17.469 -18.859 -18.531 1 96.19 511 ARG A O 1
ATOM 4149 N N . LEU A 1 512 ? 17.047 -21.078 -18.391 1 97.62 512 LEU A N 1
ATOM 4150 C CA . LEU A 1 512 ? 16.469 -21.016 -17.047 1 97.62 512 LEU A CA 1
ATOM 4151 C C . LEU A 1 512 ? 17.484 -20.5 -16.047 1 97.62 512 LEU A C 1
ATOM 4153 O O . LEU A 1 512 ? 17.156 -19.672 -15.18 1 97.62 512 LEU A O 1
ATOM 4157 N N . GLY A 1 513 ? 18.719 -21 -16.125 1 97.12 513 GLY A N 1
ATOM 4158 C CA . GLY A 1 513 ? 19.781 -20.547 -15.227 1 97.12 513 GLY A CA 1
ATOM 4159 C C . GLY A 1 513 ? 20 -19.047 -15.266 1 97.12 513 GLY A C 1
ATOM 4160 O O . GLY A 1 513 ? 20.203 -18.422 -14.227 1 97.12 513 GLY A O 1
ATOM 4161 N N . HIS A 1 514 ? 19.984 -18.484 -16.438 1 96.94 514 HIS A N 1
ATOM 4162 C CA . HIS A 1 514 ? 20.172 -17.047 -16.594 1 96.94 514 HIS A CA 1
ATOM 4163 C C . HIS A 1 514 ? 18.984 -16.266 -16.016 1 96.94 514 HIS A C 1
ATOM 4165 O O . HIS A 1 514 ? 19.156 -15.203 -15.422 1 96.94 514 HIS A O 1
ATOM 4171 N N . ALA A 1 515 ? 17.75 -16.781 -16.234 1 98.25 515 ALA A N 1
ATOM 4172 C CA . ALA A 1 515 ? 16.578 -16.141 -15.656 1 98.25 515 ALA A CA 1
ATOM 4173 C C . ALA A 1 515 ? 16.656 -16.109 -14.133 1 98.25 515 ALA A C 1
ATOM 4175 O O . ALA A 1 515 ? 16.375 -15.086 -13.508 1 98.25 515 ALA A O 1
ATOM 4176 N N . ALA A 1 516 ? 17.016 -17.234 -13.586 1 98.06 516 ALA A N 1
ATOM 4177 C CA . ALA A 1 516 ? 17.172 -17.312 -12.133 1 98.06 516 ALA A CA 1
ATOM 4178 C C . ALA A 1 516 ? 18.281 -16.391 -11.641 1 98.06 516 ALA A C 1
ATOM 4180 O O . ALA A 1 516 ? 18.172 -15.789 -10.57 1 98.06 516 ALA A O 1
ATOM 4181 N N . ALA A 1 517 ? 19.406 -16.312 -12.414 1 97.44 517 ALA A N 1
ATOM 4182 C CA . ALA A 1 517 ? 20.516 -15.43 -12.062 1 97.44 517 ALA A CA 1
ATOM 4183 C C . ALA A 1 517 ? 20.078 -13.969 -12.117 1 97.44 517 ALA A C 1
ATOM 4185 O O . ALA A 1 517 ? 20.469 -13.164 -11.273 1 97.44 517 ALA A O 1
ATOM 4186 N N . ALA A 1 518 ? 19.281 -13.617 -13.133 1 97.44 518 ALA A N 1
ATOM 4187 C CA . ALA A 1 518 ? 18.75 -12.258 -13.203 1 97.44 518 ALA A CA 1
ATOM 4188 C C . ALA A 1 518 ? 17.906 -11.938 -11.969 1 97.44 518 ALA A C 1
ATOM 4190 O O . ALA A 1 518 ? 18 -10.844 -11.414 1 97.44 518 ALA A O 1
ATOM 4191 N N . SER A 1 519 ? 17.094 -12.891 -11.531 1 98.12 519 SER A N 1
ATOM 4192 C CA . SER A 1 519 ? 16.219 -12.727 -10.367 1 98.12 519 SER A CA 1
ATOM 4193 C C . SER A 1 519 ? 17.047 -12.555 -9.094 1 98.12 519 SER A C 1
ATOM 4195 O O . SER A 1 519 ? 16.578 -11.93 -8.133 1 98.12 519 SER A O 1
ATOM 4197 N N . SER A 1 520 ? 18.25 -13.07 -9.062 1 96.25 520 SER A N 1
ATOM 4198 C CA . SER A 1 520 ? 19.078 -13.039 -7.855 1 96.25 520 SER A CA 1
ATOM 4199 C C . SER A 1 520 ? 20.266 -12.109 -8.023 1 96.25 520 SER A C 1
ATOM 4201 O O . SER A 1 520 ? 21.281 -12.266 -7.352 1 96.25 520 SER A O 1
ATOM 4203 N N . CYS A 1 521 ? 20.172 -11.227 -8.984 1 94.25 521 CYS A N 1
ATOM 4204 C CA . CYS A 1 521 ? 21.266 -10.289 -9.273 1 94.25 521 CYS A CA 1
ATOM 4205 C C . CYS A 1 521 ? 21.234 -9.117 -8.305 1 94.25 521 CYS A C 1
ATOM 4207 O O . CYS A 1 521 ? 20.781 -8.031 -8.648 1 94.25 521 CYS A O 1
ATOM 4209 N N . VAL A 1 522 ? 21.828 -9.273 -7.148 1 89.19 522 VAL A N 1
ATOM 4210 C CA . VAL A 1 522 ? 21.812 -8.258 -6.098 1 89.19 522 VAL A CA 1
ATOM 4211 C C . VAL A 1 522 ? 22.578 -7.023 -6.566 1 89.19 522 VAL A C 1
ATOM 4213 O O . VAL A 1 522 ? 23.75 -7.117 -6.961 1 89.19 522 VAL A O 1
ATOM 4216 N N . PRO A 1 523 ? 21.938 -5.887 -6.465 1 89.56 523 PRO A N 1
ATOM 4217 C CA . PRO A 1 523 ? 22.609 -4.668 -6.918 1 89.56 523 PRO A CA 1
ATOM 4218 C C . PRO A 1 523 ? 23.906 -4.391 -6.152 1 89.56 523 PRO A C 1
ATOM 4220 O O . PRO A 1 523 ? 23.938 -4.508 -4.926 1 89.56 523 PRO A O 1
ATOM 4223 N N . GLY A 1 524 ? 24.953 -3.938 -6.859 1 79.56 524 GLY A N 1
ATOM 4224 C CA . GLY A 1 524 ? 26.219 -3.592 -6.238 1 79.56 524 GLY A CA 1
ATOM 4225 C C . GLY A 1 524 ? 27.156 -4.781 -6.078 1 79.56 524 GLY A C 1
ATOM 4226 O O . GLY A 1 524 ? 28.375 -4.617 -6.016 1 79.56 524 GLY A O 1
ATOM 4227 N N . LEU A 1 525 ? 26.562 -5.984 -6.004 1 78.69 525 LEU A N 1
ATOM 4228 C CA . LEU A 1 525 ? 27.375 -7.184 -5.836 1 78.69 525 LEU A CA 1
ATOM 4229 C C . LEU A 1 525 ? 27.625 -7.867 -7.176 1 78.69 525 LEU A C 1
ATOM 4231 O O . LEU A 1 525 ? 28.719 -8.391 -7.422 1 78.69 525 LEU A O 1
ATOM 4235 N N . PHE A 1 526 ? 26.547 -7.84 -7.961 1 80.88 526 PHE A N 1
ATOM 4236 C CA . PHE A 1 526 ? 26.656 -8.469 -9.266 1 80.88 526 PHE A CA 1
ATOM 4237 C C . PHE A 1 526 ? 26.312 -7.488 -10.375 1 80.88 526 PHE A C 1
ATOM 4239 O O . PHE A 1 526 ? 25.516 -6.566 -10.172 1 80.88 526 PHE A O 1
ATOM 4246 N N . GLU A 1 527 ? 26.875 -7.703 -11.516 1 86.69 527 GLU A N 1
ATOM 4247 C CA . GLU A 1 527 ? 26.531 -6.898 -12.68 1 86.69 527 GLU A CA 1
ATOM 4248 C C . GLU A 1 527 ? 25.141 -7.258 -13.203 1 86.69 527 GLU A C 1
ATOM 4250 O O . GLU A 1 527 ? 24.766 -8.438 -13.227 1 86.69 527 GLU A O 1
ATOM 4255 N N . PRO A 1 528 ? 24.406 -6.281 -13.625 1 92.44 528 PRO A N 1
ATOM 4256 C CA . PRO A 1 528 ? 23.078 -6.559 -14.18 1 92.44 528 PRO A CA 1
ATOM 4257 C C . PRO A 1 528 ? 23.125 -7.508 -15.375 1 92.44 528 PRO A C 1
ATOM 4259 O O . PRO A 1 528 ? 24.078 -7.492 -16.141 1 92.44 528 PRO A O 1
ATOM 4262 N N . LEU A 1 529 ? 22.156 -8.352 -15.445 1 93.5 529 LEU A N 1
ATOM 4263 C CA . LEU A 1 529 ? 22.031 -9.18 -16.641 1 93.5 529 LEU A CA 1
ATOM 4264 C C . LEU A 1 529 ? 21.422 -8.391 -17.781 1 93.5 529 LEU A C 1
ATOM 4266 O O . LEU A 1 529 ? 20.344 -7.793 -17.641 1 93.5 529 LEU A O 1
ATOM 4270 N N . VAL A 1 530 ? 22.078 -8.398 -18.938 1 92.12 530 VAL A N 1
ATOM 4271 C CA . VAL A 1 530 ? 21.703 -7.527 -20.031 1 92.12 530 VAL A CA 1
ATOM 4272 C C . VAL A 1 530 ? 20.984 -8.336 -21.125 1 92.12 530 VAL A C 1
ATOM 4274 O O . VAL A 1 530 ? 21.484 -9.375 -21.547 1 92.12 530 VAL A O 1
ATOM 4277 N N . LEU A 1 531 ? 19.781 -7.949 -21.453 1 93.38 531 LEU A N 1
ATOM 4278 C CA . LEU A 1 531 ? 19.078 -8.453 -22.625 1 93.38 531 LEU A CA 1
ATOM 4279 C C . LEU A 1 531 ? 19.234 -7.492 -23.797 1 93.38 531 LEU A C 1
ATOM 4281 O O . LEU A 1 531 ? 18.547 -6.465 -23.859 1 93.38 531 LEU A O 1
ATOM 4285 N N . GLU A 1 532 ? 20.016 -7.867 -24.719 1 90.12 532 GLU A N 1
ATOM 4286 C CA . GLU A 1 532 ? 20.25 -7.043 -25.906 1 90.12 532 GLU A CA 1
ATOM 4287 C C . GLU A 1 532 ? 19.422 -7.52 -27.094 1 90.12 532 GLU A C 1
ATOM 4289 O O . GLU A 1 532 ? 19.094 -8.703 -27.188 1 90.12 532 GLU A O 1
ATOM 4294 N N . GLY A 1 533 ? 19.062 -6.578 -27.891 1 91 533 GLY A N 1
ATOM 4295 C CA . GLY A 1 533 ? 18.422 -6.906 -29.141 1 91 533 GLY A CA 1
ATOM 4296 C C . GLY A 1 533 ? 16.938 -7.215 -28.984 1 91 533 GLY A C 1
ATOM 4297 O O . GLY A 1 533 ? 16.328 -7.809 -29.875 1 91 533 GLY A O 1
ATOM 4298 N N . LEU A 1 534 ? 16.391 -6.926 -27.938 1 94.62 534 LEU A N 1
ATOM 4299 C CA . LEU A 1 534 ? 14.977 -7.219 -27.703 1 94.62 534 LEU A CA 1
ATOM 4300 C C . LEU A 1 534 ? 14.102 -6.023 -28.078 1 94.62 534 LEU A C 1
ATOM 4302 O O . LEU A 1 534 ? 13.031 -6.184 -28.656 1 94.62 534 LEU A O 1
ATOM 4306 N N . TYR A 1 535 ? 14.477 -4.863 -27.688 1 94.81 535 TYR A N 1
ATOM 4307 C CA . TYR A 1 535 ? 13.781 -3.621 -27.984 1 94.81 535 TYR A CA 1
ATOM 4308 C C . TYR A 1 535 ? 14.672 -2.672 -28.781 1 94.81 535 TYR A C 1
ATOM 4310 O O . TYR A 1 535 ? 15.898 -2.734 -28.672 1 94.81 535 TYR A O 1
ATOM 4318 N N . PRO A 1 536 ? 14.078 -1.752 -29.531 1 92.44 536 PRO A N 1
ATOM 4319 C CA . PRO A 1 536 ? 14.883 -0.856 -30.375 1 92.44 536 PRO A CA 1
ATOM 4320 C C . PRO A 1 536 ? 15.703 0.135 -29.547 1 92.44 536 PRO A C 1
ATOM 4322 O O . PRO A 1 536 ? 15.18 0.775 -28.641 1 92.44 536 PRO A O 1
ATOM 4325 N N . GLU A 1 537 ? 16.938 0.219 -29.797 1 88.56 537 GLU A N 1
ATOM 4326 C CA . GLU A 1 537 ? 17.859 1.241 -29.328 1 88.56 537 GLU A CA 1
ATOM 4327 C C . GLU A 1 537 ? 18.016 1.203 -27.812 1 88.56 537 GLU A C 1
ATOM 4329 O O . GLU A 1 537 ? 18.188 2.244 -27.172 1 88.56 537 GLU A O 1
ATOM 4334 N N . ARG A 1 538 ? 17.797 0.039 -27.281 1 89.5 538 ARG A N 1
ATOM 4335 C CA . ARG A 1 538 ? 17.938 -0.072 -25.828 1 89.5 538 ARG A CA 1
ATOM 4336 C C . ARG A 1 538 ? 18.344 -1.488 -25.438 1 89.5 538 ARG A C 1
ATOM 4338 O O . ARG A 1 538 ? 18.031 -2.449 -26.141 1 89.5 538 ARG A O 1
ATOM 4345 N N . ALA A 1 539 ? 19.125 -1.599 -24.453 1 91.5 539 ALA A N 1
ATOM 4346 C CA . ALA A 1 539 ? 19.406 -2.865 -23.781 1 91.5 539 ALA A CA 1
ATOM 4347 C C . ALA A 1 539 ? 18.719 -2.93 -22.422 1 91.5 539 ALA A C 1
ATOM 4349 O O . ALA A 1 539 ? 18.859 -2.02 -21.594 1 91.5 539 ALA A O 1
ATOM 4350 N N . VAL A 1 540 ? 17.906 -3.93 -22.234 1 94.69 540 VAL A N 1
ATOM 4351 C CA . VAL A 1 540 ? 17.219 -4.074 -20.953 1 94.69 540 VAL A CA 1
ATOM 4352 C C . VAL A 1 540 ? 18.188 -4.633 -19.906 1 94.69 540 VAL A C 1
ATOM 4354 O O . VAL A 1 540 ? 18.781 -5.699 -20.109 1 94.69 540 VAL A O 1
ATOM 4357 N N . LYS A 1 541 ? 18.406 -3.961 -18.859 1 95.62 541 LYS A N 1
ATOM 4358 C CA . LYS A 1 541 ? 19.297 -4.41 -17.781 1 95.62 541 LYS A CA 1
ATOM 4359 C C . LYS A 1 541 ? 18.5 -4.836 -16.562 1 95.62 541 LYS A C 1
ATOM 4361 O O . LYS A 1 541 ? 17.766 -4.031 -15.969 1 95.62 541 LYS A O 1
ATOM 4366 N N . LEU A 1 542 ? 18.625 -6.074 -16.203 1 96.56 542 LEU A N 1
ATOM 4367 C CA . LEU A 1 542 ? 17.828 -6.676 -15.148 1 96.56 542 LEU A CA 1
ATOM 4368 C C . LEU A 1 542 ? 18.672 -6.895 -13.891 1 96.56 542 LEU A C 1
ATOM 4370 O O . LEU A 1 542 ? 19.828 -7.273 -13.984 1 96.56 542 LEU A O 1
ATOM 4374 N N . ILE A 1 543 ? 18.109 -6.578 -12.781 1 96.56 543 ILE A N 1
ATOM 4375 C CA . ILE A 1 543 ? 18.703 -6.855 -11.484 1 96.56 543 ILE A CA 1
ATOM 4376 C C . ILE A 1 543 ? 17.734 -7.648 -10.617 1 96.56 543 ILE A C 1
ATOM 4378 O O . ILE A 1 543 ? 16.688 -8.102 -11.102 1 96.56 543 ILE A O 1
ATOM 4382 N N . ASP A 1 544 ? 18.125 -7.883 -9.383 1 96.62 544 ASP A N 1
ATOM 4383 C CA . ASP A 1 544 ? 17.375 -8.719 -8.445 1 96.62 544 ASP A CA 1
ATOM 4384 C C . ASP A 1 544 ? 15.922 -8.25 -8.328 1 96.62 544 ASP A C 1
ATOM 4386 O O . ASP A 1 544 ? 15.656 -7.051 -8.258 1 96.62 544 ASP A O 1
ATOM 4390 N N . GLY A 1 545 ? 14.977 -9.25 -8.312 1 96.69 545 GLY A N 1
ATOM 4391 C CA . GLY A 1 545 ? 13.562 -8.93 -8.18 1 96.69 545 GLY A CA 1
ATOM 4392 C C . GLY A 1 545 ? 13.219 -8.281 -6.855 1 96.69 545 GLY A C 1
ATOM 4393 O O . GLY A 1 545 ? 12.172 -7.648 -6.719 1 96.69 545 GLY A O 1
ATOM 4394 N N . GLY A 1 546 ? 14.078 -8.414 -5.926 1 95.38 546 GLY A N 1
ATOM 4395 C CA . GLY A 1 546 ? 13.844 -7.883 -4.59 1 95.38 546 GLY A CA 1
ATOM 4396 C C . GLY A 1 546 ? 13.797 -6.367 -4.551 1 95.38 546 GLY A C 1
ATOM 4397 O O . GLY A 1 546 ? 13.258 -5.785 -3.604 1 95.38 546 GLY A O 1
ATOM 4398 N N . VAL A 1 547 ? 14.336 -5.73 -5.586 1 94.62 547 VAL A N 1
ATOM 4399 C CA . VAL A 1 547 ? 14.328 -4.273 -5.641 1 94.62 547 VAL A CA 1
ATOM 4400 C C . VAL A 1 547 ? 12.898 -3.773 -5.852 1 94.62 547 VAL A C 1
ATOM 4402 O O . VAL A 1 547 ? 12.484 -2.779 -5.25 1 94.62 547 VAL A O 1
ATOM 4405 N N . PHE A 1 548 ? 12.141 -4.516 -6.633 1 94.56 548 PHE A N 1
ATOM 4406 C CA . PHE A 1 548 ? 10.758 -4.109 -6.891 1 94.56 548 PHE A CA 1
ATOM 4407 C C . PHE A 1 548 ? 9.805 -4.789 -5.914 1 94.56 548 PHE A C 1
ATOM 4409 O O . PHE A 1 548 ? 8.898 -4.148 -5.379 1 94.56 548 PHE A O 1
ATOM 4416 N N . ASP A 1 549 ? 9.961 -6.055 -5.715 1 95 549 ASP A N 1
ATOM 4417 C CA . ASP A 1 549 ? 9.062 -6.879 -4.91 1 95 549 ASP A CA 1
ATOM 4418 C C . ASP A 1 549 ? 9.805 -8.086 -4.332 1 95 549 ASP A C 1
ATOM 4420 O O . ASP A 1 549 ? 9.844 -9.148 -4.949 1 95 549 ASP A O 1
ATOM 4424 N N . ASN A 1 550 ? 10.188 -7.969 -3.096 1 96.12 550 ASN A N 1
ATOM 4425 C CA . ASN A 1 550 ? 11.016 -9.023 -2.516 1 96.12 550 ASN A CA 1
ATOM 4426 C C . ASN A 1 550 ? 10.164 -10.18 -2.002 1 96.12 550 ASN A C 1
ATOM 4428 O O . ASN A 1 550 ? 10.672 -11.273 -1.769 1 96.12 550 ASN A O 1
ATOM 4432 N N . GLN A 1 551 ? 8.906 -9.992 -1.866 1 96.62 551 GLN A N 1
ATOM 4433 C CA . GLN A 1 551 ? 8.031 -11.023 -1.312 1 96.62 551 GLN A CA 1
ATOM 4434 C C . GLN A 1 551 ? 7.379 -11.844 -2.418 1 96.62 551 GLN A C 1
ATOM 4436 O O . GLN A 1 551 ? 6.816 -12.914 -2.158 1 96.62 551 GLN A O 1
ATOM 4441 N N . GLY A 1 552 ? 7.406 -11.344 -3.654 1 96.62 552 GLY A N 1
ATOM 4442 C CA . GLY A 1 552 ? 6.824 -12.055 -4.781 1 96.62 552 GLY A CA 1
ATOM 4443 C C . GLY A 1 552 ? 5.312 -11.969 -4.824 1 96.62 552 GLY A C 1
ATOM 4444 O O . GLY A 1 552 ? 4.652 -12.852 -5.383 1 96.62 552 GLY A O 1
ATOM 4445 N N . ILE A 1 553 ? 4.723 -10.953 -4.273 1 95.88 553 ILE A N 1
ATOM 4446 C CA . ILE A 1 553 ? 3.277 -10.852 -4.102 1 95.88 553 ILE A CA 1
ATOM 4447 C C . ILE A 1 553 ? 2.65 -10.234 -5.348 1 95.88 553 ILE A C 1
ATOM 4449 O O . ILE A 1 553 ? 1.524 -10.578 -5.719 1 95.88 553 ILE A O 1
ATOM 4453 N N . GLN A 1 554 ? 3.326 -9.344 -6.031 1 92.25 554 GLN A N 1
ATOM 4454 C CA . GLN A 1 554 ? 2.758 -8.617 -7.164 1 92.25 554 GLN A CA 1
ATOM 4455 C C . GLN A 1 554 ? 2.418 -9.57 -8.305 1 92.25 554 GLN A C 1
ATOM 4457 O O . GLN A 1 554 ? 1.426 -9.375 -9.016 1 92.25 554 GLN A O 1
ATOM 4462 N N . GLY A 1 555 ? 3.311 -10.578 -8.492 1 92.25 555 GLY A N 1
ATOM 4463 C CA . GLY A 1 555 ? 2.998 -11.578 -9.5 1 92.25 555 GLY A CA 1
ATOM 4464 C C . GLY A 1 555 ? 1.714 -12.328 -9.219 1 92.25 555 GLY A C 1
ATOM 4465 O O . GLY A 1 555 ? 0.934 -12.609 -10.125 1 92.25 555 GLY A O 1
ATOM 4466 N N . LEU A 1 556 ? 1.441 -12.648 -7.945 1 95.69 556 LEU A N 1
ATOM 4467 C CA . LEU A 1 556 ? 0.235 -13.375 -7.555 1 95.69 556 LEU A CA 1
ATOM 4468 C C . LEU A 1 556 ? -1.006 -12.508 -7.758 1 95.69 556 LEU A C 1
ATOM 4470 O O . LEU A 1 556 ? -2.031 -13 -8.242 1 95.69 556 LEU A O 1
ATOM 4474 N N . ILE A 1 557 ? -0.883 -11.234 -7.43 1 90.62 557 ILE A N 1
ATOM 4475 C CA . ILE A 1 557 ? -1.998 -10.312 -7.602 1 90.62 557 ILE A CA 1
ATOM 4476 C C . ILE A 1 557 ? -2.289 -10.125 -9.094 1 90.62 557 ILE A C 1
ATOM 4478 O O . ILE A 1 557 ? -3.451 -10.125 -9.508 1 90.62 557 ILE A O 1
ATOM 4482 N N . ALA A 1 558 ? -1.227 -10.055 -9.867 1 86.31 558 ALA A N 1
ATOM 4483 C CA . ALA A 1 558 ? -1.375 -9.891 -11.312 1 86.31 558 ALA A CA 1
ATOM 4484 C C . ALA A 1 558 ? -2.074 -11.094 -11.938 1 86.31 558 ALA A C 1
ATOM 4486 O O . ALA A 1 558 ? -2.826 -10.953 -12.898 1 86.31 558 ALA A O 1
ATOM 4487 N N . GLU A 1 559 ? -1.856 -12.25 -11.328 1 89.12 559 GLU A N 1
ATOM 4488 C CA . GLU A 1 559 ? -2.455 -13.477 -11.844 1 89.12 559 GLU A CA 1
ATOM 4489 C C . GLU A 1 559 ? -3.848 -13.703 -11.266 1 89.12 559 GLU A C 1
ATOM 4491 O O . GLU A 1 559 ? -4.512 -14.688 -11.586 1 89.12 559 GLU A O 1
ATOM 4496 N N . GLY A 1 560 ? -4.312 -12.852 -10.367 1 87.12 560 GLY A N 1
ATOM 4497 C CA . GLY A 1 560 ? -5.668 -12.906 -9.836 1 87.12 560 GLY A CA 1
ATOM 4498 C C . GLY A 1 560 ? -5.84 -13.938 -8.742 1 87.12 560 GLY A C 1
ATOM 4499 O O . GLY A 1 560 ? -6.938 -14.469 -8.555 1 87.12 560 GLY A O 1
ATOM 4500 N N . CYS A 1 561 ? -4.754 -14.242 -8 1 93.94 561 CYS A N 1
ATOM 4501 C CA . CYS A 1 561 ? -4.863 -15.195 -6.902 1 93.94 561 CYS A CA 1
ATOM 4502 C C . CYS A 1 561 ? -5.691 -14.617 -5.762 1 93.94 561 CYS A C 1
ATOM 4504 O O . CYS A 1 561 ? -5.523 -13.453 -5.395 1 93.94 561 CYS A O 1
ATOM 4506 N N . THR A 1 562 ? -6.578 -15.422 -5.227 1 93.44 562 THR A N 1
ATOM 4507 C CA . THR A 1 562 ? -7.441 -14.953 -4.148 1 93.44 562 THR A CA 1
ATOM 4508 C C . THR A 1 562 ? -7.09 -15.641 -2.832 1 93.44 562 THR A C 1
ATOM 4510 O O . THR A 1 562 ? -7.539 -15.227 -1.765 1 93.44 562 THR A O 1
ATOM 4513 N N . LEU A 1 563 ? -6.383 -16.734 -2.887 1 96.44 563 LEU A N 1
ATOM 4514 C CA . LEU A 1 563 ? -5.777 -17.375 -1.728 1 96.44 563 LEU A CA 1
ATOM 4515 C C . LEU A 1 563 ? -4.254 -17.359 -1.835 1 96.44 563 LEU A C 1
ATOM 4517 O O . LEU A 1 563 ? -3.688 -18 -2.719 1 96.44 563 LEU A O 1
ATOM 4521 N N . ILE A 1 564 ? -3.615 -16.656 -0.97 1 97.94 564 ILE A N 1
ATOM 4522 C CA . ILE A 1 564 ? -2.18 -16.438 -1.107 1 97.94 564 ILE A CA 1
ATOM 4523 C C . ILE A 1 564 ? -1.438 -17.109 0.039 1 97.94 564 ILE A C 1
ATOM 4525 O O . ILE A 1 564 ? -1.779 -16.922 1.209 1 97.94 564 ILE A O 1
ATOM 4529 N N . LEU A 1 565 ? -0.511 -17.953 -0.256 1 98.56 565 LEU A N 1
ATOM 4530 C CA . LEU A 1 565 ? 0.467 -18.531 0.661 1 98.56 565 LEU A CA 1
ATOM 4531 C C . LEU A 1 565 ? 1.827 -17.859 0.496 1 98.56 565 LEU A C 1
ATOM 4533 O O . LEU A 1 565 ? 2.555 -18.156 -0.457 1 98.56 565 LEU A O 1
ATOM 4537 N N . CYS A 1 566 ? 2.191 -17.016 1.408 1 98.44 566 CYS A N 1
ATOM 4538 C CA . CYS A 1 566 ? 3.42 -16.234 1.262 1 98.44 566 CYS A CA 1
ATOM 4539 C C . CYS A 1 566 ? 4.457 -16.656 2.295 1 98.44 566 CYS A C 1
ATOM 4541 O O . CYS A 1 566 ? 4.223 -16.547 3.5 1 98.44 566 CYS A O 1
ATOM 4543 N N . SER A 1 567 ? 5.52 -17.188 1.866 1 98.56 567 SER A N 1
ATOM 4544 C CA . SER A 1 567 ? 6.699 -17.438 2.682 1 98.56 567 SER A CA 1
ATOM 4545 C C . SER A 1 567 ? 7.723 -16.312 2.545 1 98.56 567 SER A C 1
ATOM 4547 O O . SER A 1 567 ? 8.398 -16.203 1.519 1 98.56 567 SER A O 1
ATOM 4549 N N . ASP A 1 568 ? 7.895 -15.484 3.578 1 97.31 568 ASP A N 1
ATOM 4550 C CA . ASP A 1 568 ? 8.727 -14.289 3.52 1 97.31 568 ASP A CA 1
ATOM 4551 C C . ASP A 1 568 ? 10 -14.461 4.344 1 97.31 568 ASP A C 1
ATOM 4553 O O . ASP A 1 568 ? 9.984 -14.289 5.566 1 97.31 568 ASP A O 1
ATOM 4557 N N . ALA A 1 569 ? 11.062 -14.719 3.699 1 96.5 569 ALA A N 1
ATOM 4558 C CA . ALA A 1 569 ? 12.375 -14.805 4.344 1 96.5 569 ALA A CA 1
ATOM 4559 C C . ALA A 1 569 ? 13.289 -13.68 3.875 1 96.5 569 ALA A C 1
ATOM 4561 O O . ALA A 1 569 ? 14.508 -13.852 3.816 1 96.5 569 ALA A O 1
ATOM 4562 N N . SER A 1 570 ? 12.711 -12.578 3.455 1 89.62 570 SER A N 1
ATOM 4563 C CA . SER A 1 570 ? 13.477 -11.43 2.984 1 89.62 570 SER A CA 1
ATOM 4564 C C . SER A 1 570 ? 14.258 -10.781 4.125 1 89.62 570 SER A C 1
ATOM 4566 O O . SER A 1 570 ? 13.953 -11 5.297 1 89.62 570 SER A O 1
ATOM 4568 N N . GLY A 1 571 ? 15.297 -10.156 3.756 1 82.5 571 GLY A N 1
ATOM 4569 C CA . GLY A 1 571 ? 16.047 -9.422 4.77 1 82.5 571 GLY A CA 1
ATOM 4570 C C . GLY A 1 571 ? 15.227 -8.312 5.414 1 82.5 571 GLY A C 1
ATOM 4571 O O . GLY A 1 571 ? 14.445 -7.637 4.742 1 82.5 571 GLY A O 1
ATOM 4572 N N . HIS A 1 572 ? 15.336 -8.211 6.727 1 84.31 572 HIS A N 1
ATOM 4573 C CA . HIS A 1 572 ? 14.656 -7.16 7.484 1 84.31 572 HIS A CA 1
ATOM 4574 C C . HIS A 1 572 ? 15.648 -6.098 7.953 1 84.31 572 HIS A C 1
ATOM 4576 O O . HIS A 1 572 ? 16.828 -6.391 8.148 1 84.31 572 HIS A O 1
ATOM 4582 N N . LEU A 1 573 ? 15.148 -4.898 8.055 1 88.75 573 LEU A N 1
ATOM 4583 C CA . LEU A 1 573 ? 15.984 -3.828 8.594 1 88.75 573 LEU A CA 1
ATOM 4584 C C . LEU A 1 573 ? 16.266 -4.047 10.07 1 88.75 573 LEU A C 1
ATOM 4586 O O . LEU A 1 573 ? 15.344 -4.238 10.867 1 88.75 573 LEU A O 1
ATOM 4590 N N . ASN A 1 574 ? 17.469 -4.086 10.414 1 86.44 574 ASN A N 1
ATOM 4591 C CA . ASN A 1 574 ? 17.844 -4.191 11.82 1 86.44 574 ASN A CA 1
ATOM 4592 C C . ASN A 1 574 ? 17.938 -2.82 12.477 1 86.44 574 ASN A C 1
ATOM 4594 O O . ASN A 1 574 ? 18.219 -1.822 11.812 1 86.44 574 ASN A O 1
ATOM 4598 N N . ASP A 1 575 ? 17.703 -2.834 13.727 1 88.81 575 ASP A N 1
ATOM 4599 C CA . ASP A 1 575 ? 17.969 -1.615 14.484 1 88.81 575 ASP A CA 1
ATOM 4600 C C . ASP A 1 575 ? 19.453 -1.287 14.5 1 88.81 575 ASP A C 1
ATOM 4602 O O . ASP A 1 575 ? 20.297 -2.189 14.469 1 88.81 575 ASP A O 1
ATOM 4606 N N . SER A 1 576 ? 19.734 -0.033 14.422 1 89.75 576 SER A N 1
ATOM 4607 C CA . SER A 1 576 ? 21.109 0.422 14.555 1 89.75 576 SER A CA 1
ATOM 4608 C C . SER A 1 576 ? 21.25 1.453 15.672 1 89.75 576 SER A C 1
ATOM 4610 O O . SER A 1 576 ? 20.5 2.43 15.719 1 89.75 576 SER A O 1
ATOM 4612 N N . TYR A 1 577 ? 22.203 1.187 16.516 1 88.25 577 TYR A N 1
ATOM 4613 C CA . TYR A 1 577 ? 22.438 2.107 17.625 1 88.25 577 TYR A CA 1
ATOM 4614 C C . TYR A 1 577 ? 23.234 3.324 17.156 1 88.25 577 TYR A C 1
ATOM 4616 O O . TYR A 1 577 ? 23.078 4.418 17.703 1 88.25 577 TYR A O 1
ATOM 4624 N N . ASP A 1 578 ? 24.062 3.133 16.234 1 88.19 578 ASP A N 1
ATOM 4625 C CA . ASP A 1 578 ? 24.906 4.207 15.703 1 88.19 578 ASP A CA 1
ATOM 4626 C C . ASP A 1 578 ? 25.125 4.039 14.203 1 88.19 578 ASP A C 1
ATOM 4628 O O . ASP A 1 578 ? 26.219 3.67 13.766 1 88.19 578 ASP A O 1
ATOM 4632 N N . PRO A 1 579 ? 24.141 4.383 13.422 1 89.88 579 PRO A N 1
ATOM 4633 C CA . PRO A 1 579 ? 24.297 4.25 11.969 1 89.88 579 PRO A CA 1
ATOM 4634 C C . PRO A 1 579 ? 25.469 5.066 11.43 1 89.88 579 PRO A C 1
ATOM 4636 O O . PRO A 1 579 ? 25.859 6.074 12.031 1 89.88 579 PRO A O 1
ATOM 4639 N N . ALA A 1 580 ? 26.031 4.617 10.336 1 83.69 580 ALA A N 1
ATOM 4640 C CA . ALA A 1 580 ? 27.172 5.297 9.719 1 83.69 580 ALA A CA 1
ATOM 4641 C C . ALA A 1 580 ? 26.797 6.711 9.281 1 83.69 580 ALA A C 1
ATOM 4643 O O . ALA A 1 580 ? 25.641 6.965 8.906 1 83.69 580 ALA A O 1
ATOM 4644 N N . ASP A 1 581 ? 27.766 7.633 9.305 1 82.69 581 ASP A N 1
ATOM 4645 C CA . ASP A 1 581 ? 27.531 9.023 8.922 1 82.69 581 ASP A CA 1
ATOM 4646 C C . ASP A 1 581 ? 28.203 9.352 7.598 1 82.69 581 ASP A C 1
ATOM 4648 O O . ASP A 1 581 ? 28 10.438 7.043 1 82.69 581 ASP A O 1
ATOM 4652 N N . ASP A 1 582 ? 29.047 8.438 7.148 1 79.69 582 ASP A N 1
ATOM 4653 C CA . ASP A 1 582 ? 29.703 8.688 5.871 1 79.69 582 ASP A CA 1
ATOM 4654 C C . ASP A 1 582 ? 28.719 8.523 4.707 1 79.69 582 ASP A C 1
ATOM 4656 O O . ASP A 1 582 ? 27.75 7.781 4.812 1 79.69 582 ASP A O 1
ATOM 4660 N N . PRO A 1 583 ? 28.953 9.234 3.625 1 81.31 583 PRO A N 1
ATOM 4661 C CA . PRO A 1 583 ? 28 9.258 2.514 1 81.31 583 PRO A CA 1
ATOM 4662 C C . PRO A 1 583 ? 27.672 7.859 1.994 1 81.31 583 PRO A C 1
ATOM 4664 O O . PRO A 1 583 ? 26.5 7.547 1.73 1 81.31 583 PRO A O 1
ATOM 4667 N N . GLY A 1 584 ? 28.703 7.047 1.819 1 83.5 584 GLY A N 1
ATOM 4668 C CA . GLY A 1 584 ? 28.453 5.707 1.312 1 83.5 584 GLY A CA 1
ATOM 4669 C C . GLY A 1 584 ? 27.625 4.855 2.248 1 83.5 584 GLY A C 1
ATOM 4670 O O . GLY A 1 584 ? 26.672 4.195 1.815 1 83.5 584 GLY A O 1
ATOM 4671 N N . GLY A 1 585 ? 27.953 4.914 3.559 1 86.44 585 GLY A N 1
ATOM 4672 C CA . GLY A 1 585 ? 27.203 4.168 4.555 1 86.44 585 GLY A CA 1
ATOM 4673 C C . GLY A 1 585 ? 25.766 4.629 4.684 1 86.44 585 GLY A C 1
ATOM 4674 O O . GLY A 1 585 ? 24.859 3.809 4.844 1 86.44 585 GLY A O 1
ATOM 4675 N N . VAL A 1 586 ? 25.609 5.91 4.594 1 89.69 586 VAL A N 1
ATOM 4676 C CA . VAL A 1 586 ? 24.266 6.477 4.695 1 89.69 586 VAL A CA 1
ATOM 4677 C C . VAL A 1 586 ? 23.406 6.012 3.514 1 89.69 586 VAL A C 1
ATOM 4679 O O . VAL A 1 586 ? 22.25 5.652 3.68 1 89.69 586 VAL A O 1
ATOM 4682 N N . VAL A 1 587 ? 24.016 5.961 2.352 1 87.81 587 VAL A N 1
ATOM 4683 C CA . VAL A 1 587 ? 23.297 5.555 1.153 1 87.81 587 VAL A CA 1
ATOM 4684 C C . VAL A 1 587 ? 22.906 4.082 1.258 1 87.81 587 VAL A C 1
ATOM 4686 O O . VAL A 1 587 ? 21.766 3.715 0.961 1 87.81 587 VAL A O 1
ATOM 4689 N N . LEU A 1 588 ? 23.828 3.26 1.699 1 88.75 588 LEU A N 1
ATOM 4690 C CA . LEU A 1 588 ? 23.531 1.837 1.826 1 88.75 588 LEU A CA 1
ATOM 4691 C C . LEU A 1 588 ? 22.438 1.603 2.857 1 88.75 588 LEU A C 1
ATOM 4693 O O . LEU A 1 588 ? 21.547 0.772 2.648 1 88.75 588 LEU A O 1
ATOM 4697 N N . ARG A 1 589 ? 22.531 2.336 3.977 1 92.25 589 ARG A N 1
ATOM 4698 C CA . ARG A 1 589 ? 21.5 2.25 4.996 1 92.25 589 ARG A CA 1
ATOM 4699 C C . ARG A 1 589 ? 20.156 2.719 4.449 1 92.25 589 ARG A C 1
ATOM 4701 O O . ARG A 1 589 ? 19.109 2.154 4.781 1 92.25 589 ARG A O 1
ATOM 4708 N N . THR A 1 590 ? 20.172 3.732 3.645 1 92.81 590 THR A N 1
ATOM 4709 C CA . THR A 1 590 ? 18.969 4.25 3.006 1 92.81 590 THR A CA 1
ATOM 4710 C C . THR A 1 590 ? 18.328 3.186 2.121 1 92.81 590 THR A C 1
ATOM 4712 O O . THR A 1 590 ? 17.109 3.027 2.119 1 92.81 590 THR A O 1
ATOM 4715 N N . VAL A 1 591 ? 19.109 2.432 1.399 1 90.88 591 VAL A N 1
ATOM 4716 C CA . VAL A 1 591 ? 18.609 1.354 0.557 1 90.88 591 VAL A CA 1
ATOM 4717 C C . VAL A 1 591 ? 17.844 0.339 1.414 1 90.88 591 VAL A C 1
ATOM 4719 O O . VAL A 1 591 ? 16.75 -0.093 1.055 1 90.88 591 VAL A O 1
ATOM 4722 N N . SER A 1 592 ? 18.422 0.046 2.535 1 91.69 592 SER A N 1
ATOM 4723 C CA . SER A 1 592 ? 17.797 -0.92 3.43 1 91.69 592 SER A CA 1
ATOM 4724 C C . SER A 1 592 ? 16.469 -0.393 3.967 1 91.69 592 SER A C 1
ATOM 4726 O O . SER A 1 592 ? 15.5 -1.146 4.09 1 91.69 592 SER A O 1
ATOM 4728 N N . VAL A 1 593 ? 16.438 0.87 4.309 1 93.5 593 VAL A N 1
ATOM 4729 C CA . VAL A 1 593 ? 15.219 1.499 4.816 1 93.5 593 VAL A CA 1
ATOM 4730 C C . VAL A 1 593 ? 14.133 1.464 3.746 1 93.5 593 VAL A C 1
ATOM 4732 O O . VAL A 1 593 ? 12.984 1.112 4.031 1 93.5 593 VAL A O 1
ATOM 4735 N N . LEU A 1 594 ? 14.508 1.793 2.545 1 94.5 594 LEU A N 1
ATOM 4736 C CA . LEU A 1 594 ? 13.562 1.818 1.438 1 94.5 594 LEU A CA 1
ATOM 4737 C C . LEU A 1 594 ? 13 0.426 1.169 1 94.5 594 LEU A C 1
ATOM 4739 O O . LEU A 1 594 ? 11.797 0.267 0.963 1 94.5 594 LEU A O 1
ATOM 4743 N N . GLN A 1 595 ? 13.828 -0.568 1.183 1 93.38 595 GLN A N 1
ATOM 4744 C CA . GLN A 1 595 ? 13.391 -1.94 0.953 1 93.38 595 GLN A CA 1
ATOM 4745 C C . GLN A 1 595 ? 12.422 -2.396 2.039 1 93.38 595 GLN A C 1
ATOM 4747 O O . GLN A 1 595 ? 11.422 -3.055 1.75 1 93.38 595 GLN A O 1
ATOM 4752 N N . ASP A 1 596 ? 12.758 -2.033 3.248 1 93.19 596 ASP A N 1
ATOM 4753 C CA . ASP A 1 596 ? 11.891 -2.393 4.367 1 93.19 596 ASP A CA 1
ATOM 4754 C C . ASP A 1 596 ? 10.523 -1.721 4.242 1 93.19 596 ASP A C 1
ATOM 4756 O O . ASP A 1 596 ? 9.5 -2.328 4.551 1 93.19 596 ASP A O 1
ATOM 4760 N N . ARG A 1 597 ? 10.547 -0.504 3.834 1 93 597 ARG A N 1
ATOM 4761 C CA . ARG A 1 597 ? 9.305 0.242 3.66 1 93 597 ARG A CA 1
ATOM 4762 C C . ARG A 1 597 ? 8.414 -0.412 2.609 1 93 597 ARG A C 1
ATOM 4764 O O . ARG A 1 597 ? 7.188 -0.412 2.738 1 93 597 ARG A O 1
ATOM 4771 N N . ILE A 1 598 ? 8.977 -0.893 1.539 1 93.56 598 ILE A N 1
ATOM 4772 C CA . ILE A 1 598 ? 8.219 -1.552 0.481 1 93.56 598 ILE A CA 1
ATOM 4773 C C . ILE A 1 598 ? 7.617 -2.854 1.01 1 93.56 598 ILE A C 1
ATOM 4775 O O . ILE A 1 598 ? 6.453 -3.164 0.743 1 93.56 598 ILE A O 1
ATOM 4779 N N . ARG A 1 599 ? 8.398 -3.58 1.738 1 93.31 599 ARG A N 1
ATOM 4780 C CA . ARG A 1 599 ? 7.918 -4.816 2.348 1 93.31 599 ARG A CA 1
ATOM 4781 C C . ARG A 1 599 ? 6.699 -4.555 3.225 1 93.31 599 ARG A C 1
ATOM 4783 O O . ARG A 1 599 ? 5.699 -5.273 3.139 1 93.31 599 ARG A O 1
ATOM 4790 N N . GLU A 1 600 ? 6.77 -3.521 4.027 1 91.56 600 GLU A N 1
ATOM 4791 C CA . GLU A 1 600 ? 5.68 -3.162 4.926 1 91.56 600 GLU A CA 1
ATOM 4792 C C . GLU A 1 600 ? 4.445 -2.715 4.148 1 91.56 600 GLU A C 1
ATOM 4794 O O . GLU A 1 600 ? 3.322 -3.096 4.48 1 91.56 600 GLU A O 1
ATOM 4799 N N . ALA A 1 601 ? 4.688 -1.914 3.15 1 91.62 601 ALA A N 1
ATOM 4800 C CA . ALA A 1 601 ? 3.578 -1.423 2.338 1 91.62 601 ALA A CA 1
ATOM 4801 C C . ALA A 1 601 ? 2.855 -2.574 1.646 1 91.62 601 ALA A C 1
ATOM 4803 O O . ALA A 1 601 ? 1.628 -2.566 1.531 1 91.62 601 ALA A O 1
ATOM 4804 N N . GLN A 1 602 ? 3.566 -3.562 1.147 1 93.25 602 GLN A N 1
ATOM 4805 C CA . GLN A 1 602 ? 2.969 -4.707 0.469 1 93.25 602 GLN A CA 1
ATOM 4806 C C . GLN A 1 602 ? 2.15 -5.555 1.439 1 93.25 602 GLN A C 1
ATOM 4808 O O . GLN A 1 602 ? 1.064 -6.027 1.096 1 93.25 602 GLN A O 1
ATOM 4813 N N . TYR A 1 603 ? 2.648 -5.723 2.621 1 92.88 603 TYR A N 1
ATOM 4814 C CA . TYR A 1 603 ? 1.884 -6.449 3.627 1 92.88 603 TYR A CA 1
ATOM 4815 C C . TYR A 1 603 ? 0.597 -5.711 3.975 1 92.88 603 TYR A C 1
ATOM 4817 O O . TYR A 1 603 ? -0.457 -6.328 4.141 1 92.88 603 TYR A O 1
ATOM 4825 N N . GLN A 1 604 ? 0.721 -4.402 4.105 1 90.19 604 GLN A N 1
ATOM 4826 C CA . GLN A 1 604 ? -0.458 -3.594 4.391 1 90.19 604 GLN A CA 1
ATOM 4827 C C . GLN A 1 604 ? -1.511 -3.75 3.297 1 90.19 604 GLN A C 1
ATOM 4829 O O . GLN A 1 604 ? -2.709 -3.791 3.582 1 90.19 604 GLN A O 1
ATOM 4834 N N . ASP A 1 605 ? -1.095 -3.826 2.1 1 91.38 605 ASP A N 1
ATOM 4835 C CA . ASP A 1 605 ? -2.016 -4.027 0.985 1 91.38 605 ASP A CA 1
ATOM 4836 C C . ASP A 1 605 ? -2.707 -5.387 1.081 1 91.38 605 ASP A C 1
ATOM 4838 O O . ASP A 1 605 ? -3.914 -5.488 0.863 1 91.38 605 ASP A O 1
ATOM 4842 N N . LEU A 1 606 ? -1.916 -6.438 1.398 1 94.06 606 LEU A N 1
ATOM 4843 C CA . LEU A 1 606 ? -2.488 -7.77 1.552 1 94.06 606 LEU A CA 1
ATOM 4844 C C . LEU A 1 606 ? -3.523 -7.789 2.67 1 94.06 606 LEU A C 1
ATOM 4846 O O . LEU A 1 606 ? -4.602 -8.375 2.516 1 94.06 606 LEU A O 1
ATOM 4850 N N . GLN A 1 607 ? -3.203 -7.148 3.746 1 91.62 607 GLN A N 1
ATOM 4851 C CA . GLN A 1 607 ? -4.129 -7.098 4.875 1 91.62 607 GLN A CA 1
ATOM 4852 C C . GLN A 1 607 ? -5.41 -6.355 4.504 1 91.62 607 GLN A C 1
ATOM 4854 O O . GLN A 1 607 ? -6.508 -6.773 4.879 1 91.62 607 GLN A O 1
ATOM 4859 N N . ALA A 1 608 ? -5.238 -5.25 3.807 1 89.31 608 ALA A N 1
ATOM 4860 C CA . ALA A 1 608 ? -6.402 -4.488 3.369 1 89.31 608 ALA A CA 1
ATOM 4861 C C . ALA A 1 608 ? -7.301 -5.328 2.465 1 89.31 608 ALA A C 1
ATOM 4863 O O . ALA A 1 608 ? -8.531 -5.273 2.57 1 89.31 608 ALA A O 1
ATOM 4864 N N . ARG A 1 609 ? -6.711 -6.113 1.588 1 92.44 609 ARG A N 1
ATOM 4865 C CA . ARG A 1 609 ? -7.469 -6.988 0.697 1 92.44 609 ARG A CA 1
ATOM 4866 C C . ARG A 1 609 ? -8.156 -8.102 1.479 1 92.44 609 ARG A C 1
ATOM 4868 O O . ARG A 1 609 ? -9.273 -8.508 1.137 1 92.44 609 ARG A O 1
ATOM 4875 N N . LEU A 1 610 ? -7.438 -8.57 2.5 1 92.69 610 LEU A N 1
ATOM 4876 C CA . LEU A 1 610 ? -8.039 -9.594 3.352 1 92.69 610 LEU A CA 1
ATOM 4877 C C . LEU A 1 610 ? -9.234 -9.031 4.117 1 92.69 610 LEU A C 1
ATOM 4879 O O . LEU A 1 610 ? -10.289 -9.664 4.172 1 92.69 610 LEU A O 1
ATOM 4883 N N . ASP A 1 611 ? -9.078 -7.82 4.617 1 87.62 611 ASP A N 1
ATOM 4884 C CA . ASP A 1 611 ? -10.125 -7.18 5.414 1 87.62 611 ASP A CA 1
ATOM 4885 C C . ASP A 1 611 ? -11.352 -6.871 4.562 1 87.62 611 ASP A C 1
ATOM 4887 O O . ASP A 1 611 ? -12.484 -6.945 5.047 1 87.62 611 ASP A O 1
ATOM 4891 N N . SER A 1 612 ? -11.125 -6.543 3.314 1 88.31 612 SER A N 1
ATOM 4892 C CA . SER A 1 612 ? -12.227 -6.215 2.42 1 88.31 612 SER A CA 1
ATOM 4893 C C . SER A 1 612 ? -12.805 -7.465 1.767 1 88.31 612 SER A C 1
ATOM 4895 O O . SER A 1 612 ? -13.742 -7.383 0.972 1 88.31 612 SER A O 1
ATOM 4897 N N . LYS A 1 613 ? -12.141 -8.609 1.955 1 88.12 613 LYS A N 1
ATOM 4898 C CA . LYS A 1 613 ? -12.562 -9.906 1.438 1 88.12 613 LYS A CA 1
ATOM 4899 C C . LYS A 1 613 ? -12.273 -10.023 -0.055 1 88.12 613 LYS A C 1
ATOM 4901 O O . LYS A 1 613 ? -12.875 -10.852 -0.747 1 88.12 613 LYS A O 1
ATOM 4906 N N . ALA A 1 614 ? -11.445 -9.102 -0.501 1 90.69 614 ALA A N 1
ATOM 4907 C CA . ALA A 1 614 ? -10.922 -9.289 -1.851 1 90.69 614 ALA A CA 1
ATOM 4908 C C . ALA A 1 614 ? -10.016 -10.523 -1.92 1 90.69 614 ALA A C 1
ATOM 4910 O O . ALA A 1 614 ? -9.898 -11.148 -2.973 1 90.69 614 ALA A O 1
ATOM 4911 N N . LEU A 1 615 ? -9.352 -10.836 -0.767 1 93.06 615 LEU A N 1
ATOM 4912 C CA . LEU A 1 615 ? -8.633 -12.086 -0.583 1 93.06 615 LEU A CA 1
ATOM 4913 C C . LEU A 1 615 ? -9.43 -13.062 0.277 1 93.06 615 LEU A C 1
ATOM 4915 O O . LEU A 1 615 ? -9.969 -12.672 1.317 1 93.06 615 LEU A O 1
ATOM 4919 N N . GLU A 1 616 ? -9.5 -14.219 -0.211 1 90.75 616 GLU A N 1
ATOM 4920 C CA . GLU A 1 616 ? -10.227 -15.25 0.517 1 90.75 616 GLU A CA 1
ATOM 4921 C C . GLU A 1 616 ? -9.406 -15.781 1.69 1 90.75 616 GLU A C 1
ATOM 4923 O O . GLU A 1 616 ? -9.969 -16.266 2.674 1 90.75 616 GLU A O 1
ATOM 4928 N N . GLY A 1 617 ? -8.164 -15.773 1.504 1 94.69 617 GLY A N 1
ATOM 4929 C CA . GLY A 1 617 ? -7.281 -16.234 2.557 1 94.69 617 GLY A CA 1
ATOM 4930 C C . GLY A 1 617 ? -5.848 -15.781 2.377 1 94.69 617 GLY A C 1
ATOM 4931 O O . GLY A 1 617 ? -5.395 -15.57 1.25 1 94.69 617 GLY A O 1
ATOM 4932 N N . LEU A 1 618 ? -5.184 -15.609 3.477 1 96.81 618 LEU A N 1
ATOM 4933 C CA . LEU A 1 618 ? -3.785 -15.195 3.467 1 96.81 618 LEU A CA 1
ATOM 4934 C C . LEU A 1 618 ? -2.984 -15.969 4.512 1 96.81 618 LEU A C 1
ATOM 4936 O O . LEU A 1 618 ? -3.252 -15.859 5.711 1 96.81 618 LEU A O 1
ATOM 4940 N N . PHE A 1 619 ? -2.162 -16.859 4.062 1 97.88 619 PHE A N 1
ATOM 4941 C CA . PHE A 1 619 ? -1.098 -17.453 4.859 1 97.88 619 PHE A CA 1
ATOM 4942 C C . PHE A 1 619 ? 0.192 -16.656 4.723 1 97.88 619 PHE A C 1
ATOM 4944 O O . PHE A 1 619 ? 0.683 -16.438 3.611 1 97.88 619 PHE A O 1
ATOM 4951 N N . PHE A 1 620 ? 0.706 -16.125 5.855 1 97.25 620 PHE A N 1
ATOM 4952 C CA . PHE A 1 620 ? 1.878 -15.25 5.801 1 97.25 620 PHE A CA 1
ATOM 4953 C C . PHE A 1 620 ? 2.84 -15.57 6.941 1 97.25 620 PHE A C 1
ATOM 4955 O O . PHE A 1 620 ? 2.523 -15.336 8.109 1 97.25 620 PHE A O 1
ATOM 4962 N N . VAL A 1 621 ? 3.975 -16.094 6.637 1 97.12 621 VAL A N 1
ATOM 4963 C CA . VAL A 1 621 ? 5.008 -16.344 7.637 1 97.12 621 VAL A CA 1
ATOM 4964 C C . VAL A 1 621 ? 6.277 -15.578 7.273 1 97.12 621 VAL A C 1
ATOM 4966 O O . VAL A 1 621 ? 6.551 -15.344 6.098 1 97.12 621 VAL A O 1
ATOM 4969 N N . HIS A 1 622 ? 6.992 -15.133 8.25 1 95.44 622 HIS A N 1
ATOM 4970 C CA . HIS A 1 622 ? 8.25 -14.438 8.023 1 95.44 622 HIS A CA 1
ATOM 4971 C C . HIS A 1 622 ? 9.266 -14.766 9.117 1 95.44 622 HIS A C 1
ATOM 4973 O O . HIS A 1 622 ? 8.891 -15.125 10.234 1 95.44 622 HIS A O 1
ATOM 4979 N N . THR A 1 623 ? 10.477 -14.547 8.93 1 95.12 623 THR A N 1
ATOM 4980 C CA . THR A 1 623 ? 11.555 -15.086 9.75 1 95.12 623 THR A CA 1
ATOM 4981 C C . THR A 1 623 ? 11.586 -14.414 11.117 1 95.12 623 THR A C 1
ATOM 4983 O O . THR A 1 623 ? 12.141 -14.961 12.07 1 95.12 623 THR A O 1
ATOM 4986 N N . ARG A 1 624 ? 11.023 -13.289 11.297 1 93.19 624 ARG A N 1
ATOM 4987 C CA . ARG A 1 624 ? 11.078 -12.586 12.57 1 93.19 624 ARG A CA 1
ATOM 4988 C C . ARG A 1 624 ? 9.727 -12.594 13.266 1 93.19 624 ARG A C 1
ATOM 4990 O O . ARG A 1 624 ? 9.438 -11.734 14.102 1 93.19 624 ARG A O 1
ATOM 4997 N N . LYS A 1 625 ? 8.93 -13.5 12.859 1 91.81 625 LYS A N 1
ATOM 4998 C CA . LYS A 1 625 ? 7.609 -13.625 13.477 1 91.81 625 LYS A CA 1
ATOM 4999 C C . LYS A 1 625 ? 7.734 -13.875 14.984 1 91.81 625 LYS A C 1
ATOM 5001 O O . LYS A 1 625 ? 8.531 -14.703 15.414 1 91.81 625 LYS A O 1
ATOM 5006 N N . ASP A 1 626 ? 7.008 -13.133 15.828 1 89.12 626 ASP A N 1
ATOM 5007 C CA . ASP A 1 626 ? 6.902 -13.242 17.281 1 89.12 626 ASP A CA 1
ATOM 5008 C C . ASP A 1 626 ? 8.086 -12.562 17.969 1 89.12 626 ASP A C 1
ATOM 5010 O O . ASP A 1 626 ? 8.203 -12.609 19.188 1 89.12 626 ASP A O 1
ATOM 5014 N N . LEU A 1 627 ? 9 -12.07 17.078 1 87.88 627 LEU A N 1
ATOM 5015 C CA . LEU A 1 627 ? 10.07 -11.297 17.703 1 87.88 627 LEU A CA 1
ATOM 5016 C C . LEU A 1 627 ? 9.641 -9.852 17.938 1 87.88 627 LEU A C 1
ATOM 5018 O O . LEU A 1 627 ? 9.297 -9.141 16.984 1 87.88 627 LEU A O 1
ATOM 5022 N N . ALA A 1 628 ? 9.266 -9.5 19.094 1 72.44 628 ALA A N 1
ATOM 5023 C CA . ALA A 1 628 ? 8.586 -8.258 19.453 1 72.44 628 ALA A CA 1
ATOM 5024 C C . ALA A 1 628 ? 9.531 -7.066 19.328 1 72.44 628 ALA A C 1
ATOM 5026 O O . ALA A 1 628 ? 10.734 -7.195 19.562 1 72.44 628 ALA A O 1
ATOM 5027 N N . THR A 1 629 ? 8.969 -5.984 18.938 1 81.12 629 THR A N 1
ATOM 5028 C CA . THR A 1 629 ? 9.602 -4.672 18.984 1 81.12 629 THR A CA 1
ATOM 5029 C C . THR A 1 629 ? 9.391 -4.016 20.344 1 81.12 629 THR A C 1
ATOM 5031 O O . THR A 1 629 ? 8.406 -4.297 21.031 1 81.12 629 THR A O 1
ATOM 5034 N N . GLN A 1 630 ? 10.383 -3.307 20.781 1 82.62 630 GLN A N 1
ATOM 5035 C CA . GLN A 1 630 ? 10.266 -2.645 22.078 1 82.62 630 GLN A CA 1
ATOM 5036 C C . GLN A 1 630 ? 10.195 -1.128 21.922 1 82.62 630 GLN A C 1
ATOM 5038 O O . GLN A 1 630 ? 10.875 -0.558 21.062 1 82.62 630 GLN A O 1
ATOM 5043 N N . PRO A 1 631 ? 9.281 -0.529 22.641 1 87.88 631 PRO A N 1
ATOM 5044 C CA . PRO A 1 631 ? 9.336 0.933 22.719 1 87.88 631 PRO A CA 1
ATOM 5045 C C . PRO A 1 631 ? 10.57 1.437 23.469 1 87.88 631 PRO A C 1
ATOM 5047 O O . PRO A 1 631 ? 10.969 0.849 24.469 1 87.88 631 PRO A O 1
ATOM 5050 N N . LEU A 1 632 ? 11.234 2.369 22.953 1 91.25 632 LEU A N 1
ATOM 5051 C CA . LEU A 1 632 ? 12.391 2.984 23.594 1 91.25 632 LEU A CA 1
ATOM 5052 C C . LEU A 1 632 ? 12.023 4.312 24.234 1 91.25 632 LEU A C 1
ATOM 5054 O O . LEU A 1 632 ? 11.547 5.227 23.562 1 91.25 632 LEU A O 1
ATOM 5058 N N . ASP A 1 633 ? 12.211 4.375 25.531 1 93.44 633 ASP A N 1
ATOM 5059 C CA . ASP A 1 633 ? 11.914 5.59 26.281 1 93.44 633 ASP A CA 1
ATOM 5060 C C . ASP A 1 633 ? 13.07 6.582 26.203 1 93.44 633 ASP A C 1
ATOM 5062 O O . ASP A 1 633 ? 14.234 6.184 26.156 1 93.44 633 ASP A O 1
ATOM 5066 N N . TRP A 1 634 ? 12.75 7.84 26.141 1 95.12 634 TRP A N 1
ATOM 5067 C CA . TRP A 1 634 ? 13.789 8.867 26.188 1 95.12 634 TRP A CA 1
ATOM 5068 C C . TRP A 1 634 ? 14.422 8.93 27.562 1 95.12 634 TRP A C 1
ATOM 5070 O O . TRP A 1 634 ? 13.891 8.367 28.531 1 95.12 634 TRP A O 1
ATOM 5080 N N . ILE A 1 635 ? 15.602 9.57 27.703 1 95.31 635 ILE A N 1
ATOM 5081 C CA . ILE A 1 635 ? 16.312 9.703 28.953 1 95.31 635 ILE A CA 1
ATOM 5082 C C . ILE A 1 635 ? 15.492 10.539 29.938 1 95.31 635 ILE A C 1
ATOM 5084 O O . ILE A 1 635 ? 15.07 11.648 29.609 1 95.31 635 ILE A O 1
ATOM 5088 N N . GLY A 1 636 ? 15.195 10.039 31.109 1 91.44 636 GLY A N 1
ATOM 5089 C CA . GLY A 1 636 ? 14.414 10.75 32.094 1 91.44 636 GLY A CA 1
ATOM 5090 C C . GLY A 1 636 ? 12.914 10.648 31.891 1 91.44 636 GLY A C 1
ATOM 5091 O O . GLY A 1 636 ? 12.156 11.5 32.344 1 91.44 636 GLY A O 1
ATOM 5092 N N . CYS A 1 637 ? 12.531 9.664 31.156 1 91.31 637 CYS A N 1
ATOM 5093 C CA . CYS A 1 637 ? 11.117 9.492 30.812 1 91.31 637 CYS A CA 1
ATOM 5094 C C . CYS A 1 637 ? 10.258 9.422 32.062 1 91.31 637 CYS A C 1
ATOM 5096 O O . CYS A 1 637 ? 10.562 8.672 33 1 91.31 637 CYS A O 1
ATOM 5098 N N . ASP A 1 638 ? 9.148 10.211 32.062 1 82.25 638 ASP A N 1
ATOM 5099 C CA . ASP A 1 638 ? 8.273 10.312 33.25 1 82.25 638 ASP A CA 1
ATOM 5100 C C . ASP A 1 638 ? 7.242 9.188 33.25 1 82.25 638 ASP A C 1
ATOM 5102 O O . ASP A 1 638 ? 6.562 8.969 34.25 1 82.25 638 ASP A O 1
ATOM 5106 N N . ASN A 1 639 ? 7.035 8.516 32.156 1 80.5 639 ASN A N 1
ATOM 5107 C CA . ASN A 1 639 ? 6.133 7.375 32.062 1 80.5 639 ASN A CA 1
ATOM 5108 C C . ASN A 1 639 ? 6.773 6.219 31.297 1 80.5 639 ASN A C 1
ATOM 5110 O O . ASN A 1 639 ? 6.375 5.914 30.172 1 80.5 639 ASN A O 1
ATOM 5114 N N . PRO A 1 640 ? 7.602 5.602 31.859 1 84.56 640 PRO A N 1
ATOM 5115 C CA . PRO A 1 640 ? 8.344 4.539 31.188 1 84.56 640 PRO A CA 1
ATOM 5116 C C . PRO A 1 640 ? 7.449 3.4 30.703 1 84.56 640 PRO A C 1
ATOM 5118 O O . PRO A 1 640 ? 6.473 3.055 31.375 1 84.56 640 PRO A O 1
ATOM 5121 N N . SER A 1 641 ? 7.738 2.939 29.547 1 81.38 641 SER A N 1
ATOM 5122 C CA . SER A 1 641 ? 7.004 1.822 28.953 1 81.38 641 SER A CA 1
ATOM 5123 C C . SER A 1 641 ? 7.289 0.522 29.703 1 81.38 641 SER A C 1
ATOM 5125 O O . SER A 1 641 ? 8.367 0.348 30.266 1 81.38 641 SER A O 1
ATOM 5127 N N . LYS A 1 642 ? 6.156 -0.267 29.703 1 70.25 642 LYS A N 1
ATOM 5128 C CA . LYS A 1 642 ? 6.324 -1.574 30.328 1 70.25 642 LYS A CA 1
ATOM 5129 C C . LYS A 1 642 ? 7.211 -2.48 29.484 1 70.25 642 LYS A C 1
ATOM 5131 O O . LYS A 1 642 ? 7.074 -2.525 28.266 1 70.25 642 LYS A O 1
ATOM 5136 N N . GLN A 1 643 ? 8.156 -2.861 30.062 1 67.94 643 GLN A N 1
ATOM 5137 C CA . GLN A 1 643 ? 8.992 -3.805 29.328 1 67.94 643 GLN A CA 1
ATOM 5138 C C . GLN A 1 643 ? 8.219 -5.074 28.984 1 67.94 643 GLN A C 1
ATOM 5140 O O . GLN A 1 643 ? 7.426 -5.559 29.797 1 67.94 643 GLN A O 1
ATOM 5145 N N . ALA A 1 644 ? 8.141 -5.363 27.688 1 59.91 644 ALA A N 1
ATOM 5146 C CA . ALA A 1 644 ? 7.418 -6.531 27.188 1 59.91 644 ALA A CA 1
ATOM 5147 C C . ALA A 1 644 ? 7.809 -7.785 27.969 1 59.91 644 ALA A C 1
ATOM 5149 O O . ALA A 1 644 ? 8.938 -7.898 28.453 1 59.91 644 ALA A O 1
ATOM 5150 N N . SER A 1 645 ? 6.734 -8.648 28.141 1 62.03 645 SER A N 1
ATOM 5151 C CA . SER A 1 645 ? 6.777 -9.906 28.859 1 62.03 645 SER A CA 1
ATOM 5152 C C . SER A 1 645 ? 7.938 -10.781 28.391 1 62.03 645 SER A C 1
ATOM 5154 O O . SER A 1 645 ? 8.312 -10.734 27.219 1 62.03 645 SER A O 1
ATOM 5156 N N . GLU A 1 646 ? 8.656 -11.398 29.219 1 63 646 GLU A N 1
ATOM 5157 C CA . GLU A 1 646 ? 9.805 -12.297 29.344 1 63 646 GLU A CA 1
ATOM 5158 C C . GLU A 1 646 ? 9.57 -13.602 28.578 1 63 646 GLU A C 1
ATOM 5160 O O . GLU A 1 646 ? 10.352 -14.547 28.703 1 63 646 GLU A O 1
ATOM 5165 N N . GLU A 1 647 ? 8.492 -13.609 27.703 1 75.19 647 GLU A N 1
ATOM 5166 C CA . GLU A 1 647 ? 8.383 -14.938 27.109 1 75.19 647 GLU A CA 1
ATOM 5167 C C . GLU A 1 647 ? 9.57 -15.234 26.203 1 75.19 647 GLU A C 1
ATOM 5169 O O . GLU A 1 647 ? 9.859 -14.469 25.281 1 75.19 647 GLU A O 1
ATOM 5174 N N . GLN A 1 648 ? 10.188 -16.344 26.562 1 85.25 648 GLN A N 1
ATOM 5175 C CA . GLN A 1 648 ? 11.445 -16.672 25.891 1 85.25 648 GLN A CA 1
ATOM 5176 C C . GLN A 1 648 ? 11.203 -17.578 24.688 1 85.25 648 GLN A C 1
ATOM 5178 O O . GLN A 1 648 ? 12.086 -17.734 23.844 1 85.25 648 GLN A O 1
ATOM 5183 N N . LEU A 1 649 ? 9.914 -18.047 24.594 1 93.5 649 LEU A N 1
ATOM 5184 C CA . LEU A 1 649 ? 9.617 -18.922 23.469 1 93.5 649 LEU A CA 1
ATOM 5185 C C . LEU A 1 649 ? 8.648 -18.266 22.5 1 93.5 649 LEU A C 1
ATOM 5187 O O . LEU A 1 649 ? 7.758 -17.516 22.922 1 93.5 649 LEU A O 1
ATOM 5191 N N . THR A 1 650 ? 8.82 -18.484 21.281 1 95.06 650 THR A N 1
ATOM 5192 C CA . THR A 1 650 ? 7.859 -18.078 20.266 1 95.06 650 THR A CA 1
ATOM 5193 C C . THR A 1 650 ? 6.594 -18.922 20.344 1 95.06 650 THR A C 1
ATOM 5195 O O . THR A 1 650 ? 6.586 -19.969 21 1 95.06 650 THR A O 1
ATOM 5198 N N . SER A 1 651 ? 5.566 -18.531 19.719 1 94.12 651 SER A N 1
ATOM 5199 C CA . SER A 1 651 ? 4.309 -19.266 19.688 1 94.12 651 SER A CA 1
ATOM 5200 C C . SER A 1 651 ? 4.465 -20.609 18.984 1 94.12 651 SER A C 1
ATOM 5202 O O . SER A 1 651 ? 3.668 -21.516 19.188 1 94.12 651 SER A O 1
ATOM 5204 N N . TYR A 1 652 ? 5.52 -20.75 18.125 1 96.62 652 TYR A N 1
ATOM 5205 C CA . TYR A 1 652 ? 5.727 -22 17.391 1 96.62 652 TYR A CA 1
ATOM 5206 C C . TYR A 1 652 ? 6.848 -22.812 18 1 96.62 652 TYR A C 1
ATOM 5208 O O . TYR A 1 652 ? 7.324 -23.781 17.391 1 96.62 652 TYR A O 1
ATOM 5216 N N . GLY A 1 653 ? 7.359 -22.453 19.172 1 95.69 653 GLY A N 1
ATOM 5217 C CA . GLY A 1 653 ? 8.117 -23.359 20.016 1 95.69 653 GLY A CA 1
ATOM 5218 C C . GLY A 1 653 ? 9.617 -23.172 19.891 1 95.69 653 GLY A C 1
ATOM 5219 O O . GLY A 1 653 ? 10.398 -24.031 20.312 1 95.69 653 GLY A O 1
ATOM 5220 N N . ILE A 1 654 ? 10.148 -22.109 19.312 1 97.44 654 ILE A N 1
ATOM 5221 C CA . ILE A 1 654 ? 11.578 -21.844 19.219 1 97.44 654 ILE A CA 1
ATOM 5222 C C . ILE A 1 654 ? 11.961 -20.719 20.172 1 97.44 654 ILE A C 1
ATOM 5224 O O . ILE A 1 654 ? 11.227 -19.734 20.312 1 97.44 654 ILE A O 1
ATOM 5228 N N . ALA A 1 655 ? 13.094 -20.938 20.844 1 96.56 655 ALA A N 1
ATOM 5229 C CA . ALA A 1 655 ? 13.586 -19.859 21.703 1 96.56 655 ALA A CA 1
ATOM 5230 C C . ALA A 1 655 ? 13.797 -18.578 20.922 1 96.56 655 ALA A C 1
ATOM 5232 O O . ALA A 1 655 ? 14.383 -18.594 19.844 1 96.56 655 ALA A O 1
ATOM 5233 N N . LYS A 1 656 ? 13.391 -17.453 21.484 1 94.5 656 LYS A N 1
ATOM 5234 C CA . LYS A 1 656 ? 13.391 -16.188 20.766 1 94.5 656 LYS A CA 1
ATOM 5235 C C . LYS A 1 656 ? 14.812 -15.758 20.406 1 94.5 656 LYS A C 1
ATOM 5237 O O . LYS A 1 656 ? 15.047 -15.18 19.344 1 94.5 656 LYS A O 1
ATOM 5242 N N . ASP A 1 657 ? 15.758 -16.031 21.297 1 94.12 657 ASP A N 1
ATOM 5243 C CA . ASP A 1 657 ? 17.141 -15.641 21.031 1 94.12 657 ASP A CA 1
ATOM 5244 C C . ASP A 1 657 ? 17.719 -16.438 19.859 1 94.12 657 ASP A C 1
ATOM 5246 O O . ASP A 1 657 ? 18.469 -15.906 19.047 1 94.12 657 ASP A O 1
ATOM 5250 N N . LEU A 1 658 ? 17.344 -17.703 19.766 1 97.06 658 LEU A N 1
ATOM 5251 C CA . LEU A 1 658 ? 17.797 -18.531 18.656 1 97.06 658 LEU A CA 1
ATOM 5252 C C . LEU A 1 658 ? 17.094 -18.125 17.359 1 97.06 658 LEU A C 1
ATOM 5254 O O . LEU A 1 658 ? 17.719 -18.078 16.297 1 97.06 658 LEU A O 1
ATOM 5258 N N . GLN A 1 659 ? 15.781 -17.859 17.453 1 96.56 659 GLN A N 1
ATOM 5259 C CA . GLN A 1 659 ? 15.055 -17.422 16.266 1 96.56 659 GLN A CA 1
ATOM 5260 C C . GLN A 1 659 ? 15.641 -16.141 15.711 1 96.56 659 GLN A C 1
ATOM 5262 O O . GLN A 1 659 ? 15.688 -15.945 14.492 1 96.56 659 GLN A O 1
ATOM 5267 N N . ASP A 1 660 ? 16 -15.258 16.594 1 94.19 660 ASP A N 1
ATOM 5268 C CA . ASP A 1 660 ? 16.641 -14.016 16.156 1 94.19 660 ASP A CA 1
ATOM 5269 C C . ASP A 1 660 ? 17.906 -14.289 15.375 1 94.19 660 ASP A C 1
ATOM 5271 O O . ASP A 1 660 ? 18.172 -13.641 14.359 1 94.19 660 ASP A O 1
ATOM 5275 N N . LYS A 1 661 ? 18.719 -15.234 15.836 1 96.38 661 LYS A N 1
ATOM 5276 C CA . LYS A 1 661 ? 19.969 -15.594 15.156 1 96.38 661 LYS A CA 1
ATOM 5277 C C . LYS A 1 661 ? 19.688 -16.312 13.844 1 96.38 661 LYS A C 1
ATOM 5279 O O . LYS A 1 661 ? 20.438 -16.141 12.867 1 96.38 661 LYS A O 1
ATOM 5284 N N . ILE A 1 662 ? 18.641 -17.125 13.789 1 97.5 662 ILE A N 1
ATOM 5285 C CA . ILE A 1 662 ? 18.25 -17.797 12.555 1 97.5 662 ILE A CA 1
ATOM 5286 C C . ILE A 1 662 ? 17.844 -16.766 11.508 1 97.5 662 ILE A C 1
ATOM 5288 O O . ILE A 1 662 ? 18.266 -16.828 10.359 1 97.5 662 ILE A O 1
ATOM 5292 N N . ALA A 1 663 ? 17.078 -15.773 11.961 1 95 663 ALA A N 1
ATOM 5293 C CA . ALA A 1 663 ? 16.594 -14.711 11.078 1 95 663 ALA A CA 1
ATOM 5294 C C . ALA A 1 663 ? 17.766 -13.852 10.586 1 95 663 ALA A C 1
ATOM 5296 O O . ALA A 1 663 ? 17.672 -13.242 9.516 1 95 663 ALA A O 1
ATOM 5297 N N . ALA A 1 664 ? 18.859 -13.844 11.32 1 93.81 664 ALA A N 1
ATOM 5298 C CA . ALA A 1 664 ? 20 -12.969 11.016 1 93.81 664 ALA A CA 1
ATOM 5299 C C . ALA A 1 664 ? 21.047 -13.695 10.188 1 93.81 664 ALA A C 1
ATOM 5301 O O . ALA A 1 664 ? 22.078 -13.109 9.836 1 93.81 664 ALA A O 1
ATOM 5302 N N . LEU A 1 665 ? 20.781 -14.93 9.898 1 96 665 LEU A N 1
ATOM 5303 C CA . LEU A 1 665 ? 21.734 -15.633 9.039 1 96 665 LEU A CA 1
ATOM 5304 C C . LEU A 1 665 ? 21.938 -14.875 7.734 1 96 665 LEU A C 1
ATOM 5306 O O . LEU A 1 665 ? 21.016 -14.227 7.238 1 96 665 LEU A O 1
ATOM 5310 N N . ARG A 1 666 ? 23.062 -14.984 7.148 1 93.25 666 ARG A N 1
ATOM 5311 C CA . ARG A 1 666 ? 23.484 -14.172 6.016 1 93.25 666 ARG A CA 1
ATOM 5312 C C . ARG A 1 666 ? 22.672 -14.492 4.77 1 93.25 666 ARG A C 1
ATOM 5314 O O . ARG A 1 666 ? 22.281 -15.641 4.555 1 93.25 666 ARG A O 1
ATOM 5321 N N . THR A 1 667 ? 22.484 -13.453 4.016 1 88.88 667 THR A N 1
ATOM 5322 C CA . THR A 1 667 ? 21.969 -13.586 2.658 1 88.88 667 THR A CA 1
ATOM 5323 C C . THR A 1 667 ? 23.094 -13.719 1.649 1 88.88 667 THR A C 1
ATOM 5325 O O . THR A 1 667 ? 23.703 -12.719 1.261 1 88.88 667 THR A O 1
ATOM 5328 N N . ASP A 1 668 ? 23.359 -14.938 1.286 1 90.75 668 ASP A N 1
ATOM 5329 C CA . ASP A 1 668 ? 24.531 -15.188 0.449 1 90.75 668 ASP A CA 1
ATOM 5330 C C . ASP A 1 668 ? 24.344 -16.453 -0.386 1 90.75 668 ASP A C 1
ATOM 5332 O O . ASP A 1 668 ? 23.312 -17.125 -0.298 1 90.75 668 ASP A O 1
ATOM 5336 N N . LEU A 1 669 ? 25.297 -16.625 -1.286 1 93.5 669 LEU A N 1
ATOM 5337 C CA . LEU A 1 669 ? 25.25 -17.797 -2.162 1 93.5 669 LEU A CA 1
ATOM 5338 C C . LEU A 1 669 ? 26.422 -18.719 -1.901 1 93.5 669 LEU A C 1
ATOM 5340 O O . LEU A 1 669 ? 26.828 -19.484 -2.785 1 93.5 669 LEU A O 1
ATOM 5344 N N . ASP A 1 670 ? 26.969 -18.578 -0.672 1 93.75 670 ASP A N 1
ATOM 5345 C CA . ASP A 1 670 ? 28.062 -19.484 -0.288 1 93.75 670 ASP A CA 1
ATOM 5346 C C . ASP A 1 670 ? 27.5 -20.766 0.335 1 93.75 670 ASP A C 1
ATOM 5348 O O . ASP A 1 670 ? 26.312 -21.047 0.236 1 93.75 670 ASP A O 1
ATOM 5352 N N . SER A 1 671 ? 28.422 -21.547 0.949 1 95.94 671 SER A N 1
ATOM 5353 C CA . SER A 1 671 ? 28.031 -22.812 1.557 1 95.94 671 SER A CA 1
ATOM 5354 C C . SER A 1 671 ? 27.266 -22.594 2.855 1 95.94 671 SER A C 1
ATOM 5356 O O . SER A 1 671 ? 27.578 -21.672 3.619 1 95.94 671 SER A O 1
ATOM 5358 N N . PHE A 1 672 ? 26.297 -23.344 3.08 1 97.44 672 PHE A N 1
ATOM 5359 C CA . PHE A 1 672 ? 25.609 -23.469 4.363 1 97.44 672 PHE A CA 1
ATOM 5360 C C . PHE A 1 672 ? 25.875 -24.828 4.996 1 97.44 672 PHE A C 1
ATOM 5362 O O . PHE A 1 672 ? 25.891 -25.844 4.305 1 97.44 672 PHE A O 1
ATOM 5369 N N . THR A 1 673 ? 26.125 -24.844 6.258 1 97.44 673 THR A N 1
ATOM 5370 C CA . THR A 1 673 ? 26.297 -26.109 6.957 1 97.44 673 THR A CA 1
ATOM 5371 C C . THR A 1 673 ? 24.938 -26.781 7.199 1 97.44 673 THR A C 1
ATOM 5373 O O . THR A 1 673 ? 23.891 -26.156 7.004 1 97.44 673 THR A O 1
ATOM 5376 N N . GLU A 1 674 ? 25.016 -28.062 7.602 1 97.62 674 GLU A N 1
ATOM 5377 C CA . GLU A 1 674 ? 23.781 -28.75 7.941 1 97.62 674 GLU A CA 1
ATOM 5378 C C . GLU A 1 674 ? 23.047 -28.047 9.086 1 97.62 674 GLU A C 1
ATOM 5380 O O . GLU A 1 674 ? 21.828 -27.906 9.047 1 97.62 674 GLU A O 1
ATOM 5385 N N . VAL A 1 675 ? 23.766 -27.578 10.023 1 97.75 675 VAL A N 1
ATOM 5386 C CA . VAL A 1 675 ? 23.172 -26.922 11.188 1 97.75 675 VAL A CA 1
ATOM 5387 C C . VAL A 1 675 ? 22.438 -25.656 10.766 1 97.75 675 VAL A C 1
ATOM 5389 O O . VAL A 1 675 ? 21.312 -25.406 11.195 1 97.75 675 VAL A O 1
ATOM 5392 N N . GLU A 1 676 ? 23.078 -24.844 9.953 1 98 676 GLU A N 1
ATOM 5393 C CA . GLU A 1 676 ? 22.453 -23.625 9.461 1 98 676 GLU A CA 1
ATOM 5394 C C . GLU A 1 676 ? 21.203 -23.938 8.648 1 98 676 GLU A C 1
ATOM 5396 O O . GLU A 1 676 ? 20.141 -23.375 8.898 1 98 676 GLU A O 1
ATOM 5401 N N . ALA A 1 677 ? 21.375 -24.828 7.676 1 98.5 677 ALA A N 1
ATOM 5402 C CA . ALA A 1 677 ? 20.281 -25.172 6.758 1 98.5 677 ALA A CA 1
ATOM 5403 C C . ALA A 1 677 ? 19.109 -25.766 7.504 1 98.5 677 ALA A C 1
ATOM 5405 O O . ALA A 1 677 ? 17.953 -25.359 7.297 1 98.5 677 ALA A O 1
ATOM 5406 N N . TYR A 1 678 ? 19.375 -26.734 8.383 1 98.5 678 TYR A N 1
ATOM 5407 C CA . TYR A 1 678 ? 18.312 -27.438 9.086 1 98.5 678 TYR A CA 1
ATOM 5408 C C . TYR A 1 678 ? 17.641 -26.531 10.117 1 98.5 678 TYR A C 1
ATOM 5410 O O . TYR A 1 678 ? 16.453 -26.688 10.391 1 98.5 678 TYR A O 1
ATOM 5418 N N . SER A 1 679 ? 18.375 -25.594 10.742 1 98.56 679 SER A N 1
ATOM 5419 C CA . SER A 1 679 ? 17.734 -24.625 11.633 1 98.56 679 SER A CA 1
ATOM 5420 C C . SER A 1 679 ? 16.734 -23.75 10.883 1 98.56 679 SER A C 1
ATOM 5422 O O . SER A 1 679 ? 15.641 -23.484 11.391 1 98.56 679 SER A O 1
ATOM 5424 N N . LEU A 1 680 ? 17.094 -23.312 9.711 1 98.56 680 LEU A N 1
ATOM 5425 C CA . LEU A 1 680 ? 16.203 -22.516 8.883 1 98.56 680 LEU A CA 1
ATOM 5426 C C . LEU A 1 680 ? 14.969 -23.328 8.484 1 98.56 680 LEU A C 1
ATOM 5428 O O . LEU A 1 680 ? 13.844 -22.828 8.578 1 98.56 680 LEU A O 1
ATOM 5432 N N . MET A 1 681 ? 15.164 -24.578 8.094 1 98.69 681 MET A N 1
ATOM 5433 C CA . MET A 1 681 ? 14.055 -25.438 7.688 1 98.69 681 MET A CA 1
ATOM 5434 C C . MET A 1 681 ? 13.117 -25.703 8.859 1 98.69 681 MET A C 1
ATOM 5436 O O . MET A 1 681 ? 11.898 -25.672 8.703 1 98.69 681 MET A O 1
ATOM 5440 N N . ALA A 1 682 ? 13.742 -25.984 10.023 1 98.5 682 ALA A N 1
ATOM 5441 C CA . ALA A 1 682 ? 12.93 -26.234 11.211 1 98.5 682 ALA A CA 1
ATOM 5442 C C . ALA A 1 682 ? 12.07 -25.016 11.555 1 98.5 682 ALA A C 1
ATOM 5444 O O . ALA A 1 682 ? 10.891 -25.156 11.875 1 98.5 682 ALA A O 1
ATOM 5445 N N . SER A 1 683 ? 12.664 -23.906 11.531 1 98.31 683 SER A N 1
ATOM 5446 C CA . SER A 1 683 ? 11.938 -22.672 11.805 1 98.31 683 SER A CA 1
ATOM 5447 C C . SER A 1 683 ? 10.766 -22.484 10.852 1 98.31 683 SER A C 1
ATOM 5449 O O . SER A 1 683 ? 9.641 -22.234 11.281 1 98.31 683 SER A O 1
ATOM 5451 N N . GLY A 1 684 ? 11.008 -22.641 9.508 1 98.5 684 GLY A N 1
ATOM 5452 C CA . GLY A 1 684 ? 9.953 -22.516 8.516 1 98.5 684 GLY A CA 1
ATOM 5453 C C . GLY A 1 684 ? 8.82 -23.5 8.711 1 98.5 684 GLY A C 1
ATOM 5454 O O . GLY A 1 684 ? 7.648 -23.141 8.617 1 98.5 684 GLY A O 1
ATOM 5455 N N . TYR A 1 685 ? 9.219 -24.719 9.023 1 98.31 685 TYR A N 1
ATOM 5456 C CA . TYR A 1 685 ? 8.25 -25.781 9.211 1 98.31 685 TYR A CA 1
ATOM 5457 C C . TYR A 1 685 ? 7.352 -25.516 10.406 1 98.31 685 TYR A C 1
ATOM 5459 O O . TYR A 1 685 ? 6.125 -25.578 10.305 1 98.31 685 TYR A O 1
ATOM 5467 N N . LEU A 1 686 ? 7.949 -25.203 11.539 1 98 686 LEU A N 1
ATOM 5468 C CA . LEU A 1 686 ? 7.207 -25 12.773 1 98 686 LEU A CA 1
ATOM 5469 C C . LEU A 1 686 ? 6.32 -23.766 12.68 1 98 686 LEU A C 1
ATOM 5471 O O . LEU A 1 686 ? 5.195 -23.75 13.172 1 98 686 LEU A O 1
ATOM 5475 N N . MET A 1 687 ? 6.781 -22.766 12.039 1 97.62 687 MET A N 1
ATOM 5476 C CA . MET A 1 687 ? 5.996 -21.547 11.836 1 97.62 687 MET A CA 1
ATOM 5477 C C . MET A 1 687 ? 4.785 -21.812 10.953 1 97.62 687 MET A C 1
ATOM 5479 O O . MET A 1 687 ? 3.691 -21.328 11.219 1 97.62 687 MET A O 1
ATOM 5483 N N . ALA A 1 688 ? 5.066 -22.516 9.875 1 98.19 688 ALA A N 1
ATOM 5484 C CA . ALA A 1 688 ? 3.982 -22.844 8.953 1 98.19 688 ALA A CA 1
ATOM 5485 C C . ALA A 1 688 ? 2.896 -23.656 9.648 1 98.19 688 ALA A C 1
ATOM 5487 O O . ALA A 1 688 ? 1.704 -23.438 9.43 1 98.19 688 ALA A O 1
ATOM 5488 N N . GLU A 1 689 ? 3.32 -24.594 10.445 1 97.44 689 GLU A N 1
ATOM 5489 C CA . GLU A 1 689 ? 2.373 -25.422 11.195 1 97.44 689 GLU A CA 1
ATOM 5490 C C . GLU A 1 689 ? 1.505 -24.562 12.109 1 97.44 689 GLU A C 1
ATOM 5492 O O . GLU A 1 689 ? 0.278 -24.688 12.109 1 97.44 689 GLU A O 1
ATOM 5497 N N . ARG A 1 690 ? 2.168 -23.734 12.828 1 97.25 690 ARG A N 1
ATOM 5498 C CA . ARG A 1 690 ? 1.443 -22.875 13.758 1 97.25 690 ARG A CA 1
ATOM 5499 C C . ARG A 1 690 ? 0.505 -21.922 13.016 1 97.25 690 ARG A C 1
ATOM 5501 O O . ARG A 1 690 ? -0.651 -21.75 13.414 1 97.25 690 ARG A O 1
ATOM 5508 N N . GLN A 1 691 ? 0.988 -21.344 11.992 1 97.38 691 GLN A N 1
ATOM 5509 C CA . GLN A 1 691 ? 0.198 -20.391 11.219 1 97.38 691 GLN A CA 1
ATOM 5510 C C . GLN A 1 691 ? -1.053 -21.062 10.648 1 97.38 691 GLN A C 1
ATOM 5512 O O . GLN A 1 691 ? -2.135 -20.469 10.664 1 97.38 691 GLN A O 1
ATOM 5517 N N . MET A 1 692 ? -0.941 -22.234 10.086 1 97.69 692 MET A N 1
ATOM 5518 C CA . MET A 1 692 ? -2.084 -22.953 9.523 1 97.69 692 MET A CA 1
ATOM 5519 C C . MET A 1 692 ? -3.117 -23.25 10.602 1 97.69 692 MET A C 1
ATOM 5521 O O . MET A 1 692 ? -4.32 -23.109 10.383 1 97.69 692 MET A O 1
ATOM 5525 N N . LYS A 1 693 ? -2.658 -23.609 11.727 1 97 693 LYS A N 1
ATOM 5526 C CA . LYS A 1 693 ? -3.564 -23.906 12.836 1 97 693 LYS A CA 1
ATOM 5527 C C . LYS A 1 693 ? -4.301 -22.656 13.289 1 97 693 LYS A C 1
ATOM 5529 O O . LYS A 1 693 ? -5.504 -22.688 13.555 1 97 693 LYS A O 1
ATOM 5534 N N . ASP A 1 694 ? -3.584 -21.562 13.375 1 96.25 694 ASP A N 1
ATOM 5535 C CA . ASP A 1 694 ? -4.199 -20.297 13.758 1 96.25 694 ASP A CA 1
ATOM 5536 C C . ASP A 1 694 ? -5.277 -19.891 12.758 1 96.25 694 ASP A C 1
ATOM 5538 O O . ASP A 1 694 ? -6.355 -19.438 13.148 1 96.25 694 ASP A O 1
ATOM 5542 N N . LEU A 1 695 ? -5.008 -20 11.508 1 96.62 695 LEU A N 1
ATOM 5543 C CA . LEU A 1 695 ? -5.949 -19.625 10.461 1 96.62 695 LEU A CA 1
ATOM 5544 C C . LEU A 1 695 ? -7.195 -20.516 10.508 1 96.62 695 LEU A C 1
ATOM 5546 O O . LEU A 1 695 ? -8.312 -20.031 10.32 1 96.62 695 LEU A O 1
ATOM 5550 N N . ASP A 1 696 ? -6.992 -21.766 10.773 1 96.06 696 ASP A N 1
ATOM 5551 C CA . ASP A 1 696 ? -8.117 -22.688 10.844 1 96.06 696 ASP A CA 1
ATOM 5552 C C . ASP A 1 696 ? -9 -22.391 12.047 1 96.06 696 ASP A C 1
ATOM 5554 O O . ASP A 1 696 ? -10.227 -22.5 11.969 1 96.06 696 ASP A O 1
ATOM 5558 N N . GLN A 1 697 ? -8.352 -22.078 13.148 1 93.81 697 GLN A N 1
ATOM 5559 C CA . GLN A 1 697 ? -9.117 -21.703 14.328 1 93.81 697 GLN A CA 1
ATOM 5560 C C . GLN A 1 697 ? -10 -20.484 14.039 1 93.81 697 GLN A C 1
ATOM 5562 O O . GLN A 1 697 ? -11.164 -20.438 14.453 1 93.81 697 GLN A O 1
ATOM 5567 N N . ARG A 1 698 ? -9.539 -19.5 13.375 1 88.19 698 ARG A N 1
ATOM 5568 C CA . ARG A 1 698 ? -10.312 -18.328 13.008 1 88.19 698 ARG A CA 1
ATOM 5569 C C . ARG A 1 698 ? -11.43 -18.672 12.031 1 88.19 698 ARG A C 1
ATOM 5571 O O . ARG A 1 698 ? -12.523 -18.109 12.102 1 88.19 698 ARG A O 1
ATOM 5578 N N . HIS A 1 699 ? -10.992 -19.531 11.086 1 89.12 699 HIS A N 1
ATOM 5579 C CA . HIS A 1 699 ? -11.961 -20.016 10.117 1 89.12 699 HIS A CA 1
ATOM 5580 C C . HIS A 1 699 ? -13.172 -20.641 10.805 1 89.12 699 HIS A C 1
ATOM 5582 O O . HIS A 1 699 ? -14.312 -20.344 10.461 1 89.12 699 HIS A O 1
ATOM 5588 N N . LYS A 1 700 ? -12.961 -21.422 11.797 1 86.69 700 LYS A N 1
ATOM 5589 C CA . LYS A 1 700 ? -14.023 -22.094 12.539 1 86.69 700 LYS A CA 1
ATOM 5590 C C . LYS A 1 700 ? -14.766 -21.109 13.445 1 86.69 700 LYS A C 1
ATOM 5592 O O . LYS A 1 700 ? -15.984 -21.219 13.609 1 86.69 700 LYS A O 1
ATOM 5597 N N . ALA A 1 701 ? -14.047 -20.234 13.977 1 80.06 701 ALA A N 1
ATOM 5598 C CA . ALA A 1 701 ? -14.664 -19.234 14.844 1 80.06 701 ALA A CA 1
ATOM 5599 C C . ALA A 1 701 ? -15.648 -18.359 14.07 1 80.06 701 ALA A C 1
ATOM 5601 O O . ALA A 1 701 ? -16.625 -17.859 14.633 1 80.06 701 ALA A O 1
ATOM 5602 N N . GLU A 1 702 ? -15.445 -18.25 12.82 1 78.38 702 GLU A N 1
ATOM 5603 C CA . GLU A 1 702 ? -16.328 -17.453 11.977 1 78.38 702 GLU A CA 1
ATOM 5604 C C . GLU A 1 702 ? -17.516 -18.281 11.484 1 78.38 702 GLU A C 1
ATOM 5606 O O . GLU A 1 702 ? -18.375 -17.766 10.773 1 78.38 702 GLU A O 1
ATOM 5611 N N . GLY A 1 703 ? -17.516 -19.516 11.805 1 75.38 703 GLY A N 1
ATOM 5612 C CA . GLY A 1 703 ? -18.641 -20.375 11.484 1 75.38 703 GLY A CA 1
ATOM 5613 C C . GLY A 1 703 ? -18.531 -21.031 10.117 1 75.38 703 GLY A C 1
ATOM 5614 O O . GLY A 1 703 ? -19.5 -21.562 9.602 1 75.38 703 GLY A O 1
ATOM 5615 N N . ASN A 1 704 ? -17.375 -20.969 9.492 1 79.94 704 ASN A N 1
ATOM 5616 C CA . ASN A 1 704 ? -17.172 -21.594 8.188 1 79.94 704 ASN A CA 1
ATOM 5617 C C . ASN A 1 704 ? -16.969 -23.094 8.305 1 79.94 704 ASN A C 1
ATOM 5619 O O . ASN A 1 704 ? -16.312 -23.562 9.242 1 79.94 704 ASN A O 1
ATOM 5623 N N . PRO A 1 705 ? -17.547 -23.766 7.441 1 78.44 705 PRO A N 1
ATOM 5624 C CA . PRO A 1 705 ? -17.391 -25.219 7.508 1 78.44 705 PRO A CA 1
ATOM 5625 C C . PRO A 1 705 ? -16.031 -25.688 6.996 1 78.44 705 PRO A C 1
ATOM 5627 O O . PRO A 1 705 ? -15.344 -24.969 6.281 1 78.44 705 PRO A O 1
ATOM 5630 N N . GLY A 1 706 ? -15.656 -26.859 7.418 1 83.94 706 GLY A N 1
ATOM 5631 C CA . GLY A 1 706 ? -14.406 -27.453 6.961 1 83.94 706 GLY A CA 1
ATOM 5632 C C . GLY A 1 706 ? -13.18 -26.797 7.559 1 83.94 706 GLY A C 1
ATOM 5633 O O . GLY A 1 706 ? -13.219 -26.297 8.688 1 83.94 706 GLY A O 1
ATOM 5634 N N . THR A 1 707 ? -12 -26.953 6.797 1 90.81 707 THR A N 1
ATOM 5635 C CA . THR A 1 707 ? -10.742 -26.359 7.23 1 90.81 707 THR A CA 1
ATOM 5636 C C . THR A 1 707 ? -10.391 -25.156 6.352 1 90.81 707 THR A C 1
ATOM 5638 O O . THR A 1 707 ? -10.93 -25 5.254 1 90.81 707 THR A O 1
ATOM 5641 N N . TRP A 1 708 ? -9.602 -24.359 6.875 1 93 708 TRP A N 1
ATOM 5642 C CA . TRP A 1 708 ? -9.18 -23.156 6.141 1 93 708 TRP A CA 1
ATOM 5643 C C . TRP A 1 708 ? -8.531 -23.531 4.816 1 93 708 TRP A C 1
ATOM 5645 O O . TRP A 1 708 ? -7.629 -24.375 4.777 1 93 708 TRP A O 1
ATOM 5655 N N . GLY A 1 709 ? -8.969 -23.016 3.719 1 90.06 709 GLY A N 1
ATOM 5656 C CA . GLY A 1 709 ? -8.43 -23.266 2.391 1 90.06 709 GLY A CA 1
ATOM 5657 C C . GLY A 1 709 ? -8.727 -24.656 1.879 1 90.06 709 GLY A C 1
ATOM 5658 O O . GLY A 1 709 ? -8.328 -25.016 0.772 1 90.06 709 GLY A O 1
ATOM 5659 N N . ASP A 1 710 ? -9.43 -25.469 2.713 1 88.88 710 ASP A N 1
ATOM 5660 C CA . ASP A 1 710 ? -9.727 -26.859 2.41 1 88.88 710 ASP A CA 1
ATOM 5661 C C . ASP A 1 710 ? -8.453 -27.703 2.357 1 88.88 710 ASP A C 1
ATOM 5663 O O . ASP A 1 710 ? -8.32 -28.594 1.516 1 88.88 710 ASP A O 1
ATOM 5667 N N . PHE A 1 711 ? -7.484 -27.281 3.17 1 93 711 PHE A N 1
ATOM 5668 C CA . PHE A 1 711 ? -6.254 -28.047 3.324 1 93 711 PHE A CA 1
ATOM 5669 C C . PHE A 1 711 ? -6.355 -29 4.5 1 93 711 PHE A C 1
ATOM 5671 O O . PHE A 1 711 ? -7.191 -28.812 5.391 1 93 711 PHE A O 1
ATOM 5678 N N . ASP A 1 712 ? -5.512 -29.984 4.449 1 93.19 712 ASP A N 1
ATOM 5679 C CA . ASP A 1 712 ? -5.465 -30.906 5.574 1 93.19 712 ASP A CA 1
ATOM 5680 C C . ASP A 1 712 ? -4.559 -30.391 6.684 1 93.19 712 ASP A C 1
ATOM 5682 O O . ASP A 1 712 ? -3.498 -30.953 6.953 1 93.19 712 ASP A O 1
ATOM 5686 N N . ILE A 1 713 ? -5.047 -29.422 7.355 1 95.19 713 ILE A N 1
ATOM 5687 C CA . ILE A 1 713 ? -4.27 -28.625 8.297 1 95.19 713 ILE A CA 1
ATOM 5688 C C . ILE A 1 713 ? -3.844 -29.484 9.477 1 95.19 713 ILE A C 1
ATOM 5690 O O . ILE A 1 713 ? -2.764 -29.297 10.039 1 95.19 713 ILE A O 1
ATOM 5694 N N . HIS A 1 714 ? -4.551 -30.516 9.852 1 92.25 714 HIS A N 1
ATOM 5695 C CA . HIS A 1 714 ? -4.27 -31.312 11.039 1 92.25 714 HIS A CA 1
ATOM 5696 C C . HIS A 1 714 ? -3.629 -32.656 10.664 1 92.25 714 HIS A C 1
ATOM 5698 O O . HIS A 1 714 ? -3.594 -33.562 11.469 1 92.25 714 HIS A O 1
ATOM 5704 N N . ALA A 1 715 ? -3.193 -32.656 9.492 1 92.19 715 ALA A N 1
ATOM 5705 C CA . ALA A 1 715 ? -2.479 -33.875 9.078 1 92.19 715 ALA A CA 1
ATOM 5706 C C . ALA A 1 715 ? -1.234 -34.094 9.93 1 92.19 715 ALA A C 1
ATOM 5708 O O . ALA A 1 715 ? -0.518 -33.125 10.25 1 92.19 715 ALA A O 1
ATOM 5709 N N . ALA A 1 716 ? -1.02 -35.281 10.359 1 86.75 716 ALA A N 1
ATOM 5710 C CA . ALA A 1 716 ? 0.175 -35.625 11.125 1 86.75 716 ALA A CA 1
ATOM 5711 C C . ALA A 1 716 ? 1.416 -35.625 10.234 1 86.75 716 ALA A C 1
ATOM 5713 O O . ALA A 1 716 ? 1.313 -35.781 9.016 1 86.75 716 ALA A O 1
ATOM 5714 N N . PRO A 1 717 ? 2.537 -35.438 10.938 1 84.62 717 PRO A N 1
ATOM 5715 C CA . PRO A 1 717 ? 3.775 -35.562 10.164 1 84.62 717 PRO A CA 1
ATOM 5716 C C . PRO A 1 717 ? 3.936 -36.906 9.484 1 84.62 717 PRO A C 1
ATOM 5718 O O . PRO A 1 717 ? 3.781 -37.938 10.133 1 84.62 717 PRO A O 1
ATOM 5721 N N . GLN A 1 718 ? 4.152 -36.844 8.25 1 80.56 718 GLN A N 1
ATOM 5722 C CA . GLN A 1 718 ? 4.152 -38.062 7.469 1 80.56 718 GLN A CA 1
ATOM 5723 C C . GLN A 1 718 ? 5.574 -38.531 7.152 1 80.56 718 GLN A C 1
ATOM 5725 O O . GLN A 1 718 ? 5.789 -39.656 6.73 1 80.56 718 GLN A O 1
ATOM 5730 N N . ARG A 1 719 ? 6.52 -37.562 7.324 1 90.06 719 ARG A N 1
ATOM 5731 C CA . ARG A 1 719 ? 7.914 -37.875 7.039 1 90.06 719 ARG A CA 1
ATOM 5732 C C . ARG A 1 719 ? 8.805 -37.562 8.234 1 90.06 719 ARG A C 1
ATOM 5734 O O . ARG A 1 719 ? 8.469 -36.688 9.047 1 90.06 719 ARG A O 1
ATOM 5741 N N . ASN A 1 720 ? 9.844 -38.344 8.242 1 90.94 720 ASN A N 1
ATOM 5742 C CA . ASN A 1 720 ? 10.859 -38.031 9.242 1 90.94 720 ASN A CA 1
ATOM 5743 C C . ASN A 1 720 ? 11.875 -37.031 8.711 1 90.94 720 ASN A C 1
ATOM 5745 O O . ASN A 1 720 ? 12.984 -37.406 8.32 1 90.94 720 ASN A O 1
ATOM 5749 N N . TRP A 1 721 ? 11.547 -35.812 8.836 1 95.75 721 TRP A N 1
ATOM 5750 C CA . TRP A 1 721 ? 12.422 -34.75 8.359 1 95.75 721 TRP A CA 1
ATOM 5751 C C . TRP A 1 721 ? 13.656 -34.625 9.234 1 95.75 721 TRP A C 1
ATOM 5753 O O . TRP A 1 721 ? 13.547 -34.531 10.461 1 95.75 721 TRP A O 1
ATOM 5763 N N . GLU A 1 722 ? 14.828 -34.562 8.719 1 94.19 722 GLU A N 1
ATOM 5764 C CA . GLU A 1 722 ? 16.094 -34.5 9.445 1 94.19 722 GLU A CA 1
ATOM 5765 C C . GLU A 1 722 ? 16.156 -33.25 10.305 1 94.19 722 GLU A C 1
ATOM 5767 O O . GLU A 1 722 ? 16.719 -33.25 11.406 1 94.19 722 GLU A O 1
ATOM 5772 N N . PHE A 1 723 ? 15.609 -32.188 9.812 1 97 723 PHE A N 1
ATOM 5773 C CA . PHE A 1 723 ? 15.742 -30.891 10.5 1 97 723 PHE A CA 1
ATOM 5774 C C . PHE A 1 723 ? 14.906 -30.875 11.773 1 97 723 PHE A C 1
ATOM 5776 O O . PHE A 1 723 ? 15.109 -30.031 12.648 1 97 723 PHE A O 1
ATOM 5783 N N . LEU A 1 724 ? 13.961 -31.75 11.969 1 96.25 724 LEU A N 1
ATOM 5784 C CA . LEU A 1 724 ? 13.109 -31.766 13.156 1 96.25 724 LEU A CA 1
ATOM 5785 C C . LEU A 1 724 ? 13.867 -32.344 14.352 1 96.25 724 LEU A C 1
ATOM 5787 O O . LEU A 1 724 ? 13.422 -32.188 15.5 1 96.25 724 LEU A O 1
ATOM 5791 N N . LYS A 1 725 ? 15.008 -32.938 14.109 1 95.5 725 LYS A N 1
ATOM 5792 C CA . LYS A 1 725 ? 15.867 -33.375 15.195 1 95.5 725 LYS A CA 1
ATOM 5793 C C . LYS A 1 725 ? 16.359 -32.219 16.047 1 95.5 725 LYS A C 1
ATOM 5795 O O . LYS A 1 725 ? 16.781 -32.406 17.188 1 95.5 725 LYS A O 1
ATOM 5800 N N . LEU A 1 726 ? 16.281 -31.031 15.461 1 96.69 726 LEU A N 1
ATOM 5801 C CA . LEU A 1 726 ? 16.75 -29.844 16.156 1 96.69 726 LEU A CA 1
ATOM 5802 C C . LEU A 1 726 ? 15.633 -29.25 17 1 96.69 726 LEU A C 1
ATOM 5804 O O . LEU A 1 726 ? 15.867 -28.297 17.766 1 96.69 726 LEU A O 1
ATOM 5808 N N . LYS A 1 727 ? 14.461 -29.75 16.938 1 96 727 LYS A N 1
ATOM 5809 C CA . LYS A 1 727 ? 13.266 -29.156 17.531 1 96 727 LYS A CA 1
ATOM 5810 C C . LYS A 1 727 ? 13.445 -28.938 19.031 1 96 727 LYS A C 1
ATOM 5812 O O . LYS A 1 727 ? 13.18 -27.844 19.547 1 96 727 LYS A O 1
ATOM 5817 N N . ASP A 1 728 ? 14 -29.922 19.719 1 95.19 728 ASP A N 1
ATOM 5818 C CA . ASP A 1 728 ? 14.117 -29.844 21.172 1 95.19 728 ASP A CA 1
ATOM 5819 C C . ASP A 1 728 ? 15.188 -28.828 21.578 1 95.19 728 ASP A C 1
ATOM 5821 O O . ASP A 1 728 ? 15 -28.078 22.531 1 95.19 728 ASP A O 1
ATOM 5825 N N . ILE A 1 729 ? 16.266 -28.859 20.875 1 96.62 729 ILE A N 1
ATOM 5826 C CA . ILE A 1 729 ? 17.344 -27.938 21.188 1 96.62 729 ILE A CA 1
ATOM 5827 C C . ILE A 1 729 ? 16.906 -26.516 20.891 1 96.62 729 ILE A C 1
ATOM 5829 O O . ILE A 1 729 ? 17.281 -25.578 21.609 1 96.62 729 ILE A O 1
ATOM 5833 N N . LEU A 1 730 ? 16.125 -26.328 19.859 1 97.69 730 LEU A N 1
ATOM 5834 C CA . LEU A 1 730 ? 15.648 -25 19.469 1 97.69 730 LEU A CA 1
ATOM 5835 C C . LEU A 1 730 ? 14.68 -24.453 20.5 1 97.69 730 LEU A C 1
ATOM 5837 O O . LEU A 1 730 ? 14.5 -23.234 20.578 1 97.69 730 LEU A O 1
ATOM 5841 N N . ALA A 1 731 ? 14.062 -25.312 21.25 1 96.81 731 ALA A N 1
ATOM 5842 C CA . ALA A 1 731 ? 13.078 -24.891 22.25 1 96.81 731 ALA A CA 1
ATOM 5843 C C . ALA A 1 731 ? 13.75 -24.578 23.578 1 96.81 731 ALA A C 1
ATOM 5845 O O . ALA A 1 731 ? 13.141 -23.969 24.469 1 96.81 731 ALA A O 1
ATOM 5846 N N . GLU A 1 732 ? 15.039 -24.953 23.656 1 95.75 732 GLU A N 1
ATOM 5847 C CA . GLU A 1 732 ? 15.742 -24.797 24.922 1 95.75 732 GLU A CA 1
ATOM 5848 C C . GLU A 1 732 ? 16.031 -23.328 25.219 1 95.75 732 GLU A C 1
ATOM 5850 O O . GLU A 1 732 ? 16.453 -22.578 24.328 1 95.75 732 GLU A O 1
ATOM 5855 N N . LYS A 1 733 ? 15.852 -22.875 26.469 1 91.62 733 LYS A N 1
ATOM 5856 C CA . LYS A 1 733 ? 16.062 -21.5 26.891 1 91.62 733 LYS A CA 1
ATOM 5857 C C . LYS A 1 733 ? 17.562 -21.203 27.062 1 91.62 733 LYS A C 1
ATOM 5859 O O . LYS A 1 733 ? 18.344 -22.109 27.344 1 91.62 733 LYS A O 1
ATOM 5864 N N . PRO A 1 734 ? 17.875 -20 26.875 1 91.81 734 PRO A N 1
ATOM 5865 C CA . PRO A 1 734 ? 19.281 -19.641 27.078 1 91.81 734 PRO A CA 1
ATOM 5866 C C . PRO A 1 734 ? 19.656 -19.594 28.562 1 91.81 734 PRO A C 1
ATOM 5868 O O . PRO A 1 734 ? 18.781 -19.641 29.438 1 91.81 734 PRO A O 1
ATOM 5871 N N . GLY A 1 735 ? 20.953 -19.484 28.844 1 87.38 735 GLY A N 1
ATOM 5872 C CA . GLY A 1 735 ? 21.406 -19.328 30.203 1 87.38 735 GLY A CA 1
ATOM 5873 C C . GLY A 1 735 ? 22.422 -20.375 30.625 1 87.38 735 GLY A C 1
ATOM 5874 O O . GLY A 1 735 ? 22.938 -21.109 29.781 1 87.38 735 GLY A O 1
ATOM 5875 N N . GLN A 1 736 ? 22.625 -20.422 31.906 1 85.88 736 GLN A N 1
ATOM 5876 C CA . GLN A 1 736 ? 23.656 -21.281 32.469 1 85.88 736 GLN A CA 1
ATOM 5877 C C . GLN A 1 736 ? 23.219 -22.75 32.469 1 85.88 736 GLN A C 1
ATOM 5879 O O . GLN A 1 736 ? 24.062 -23.641 32.375 1 85.88 736 GLN A O 1
ATOM 5884 N N . GLN A 1 737 ? 21.953 -22.922 32.469 1 88.5 737 GLN A N 1
ATOM 5885 C CA . GLN A 1 737 ? 21.453 -24.297 32.5 1 88.5 737 GLN A CA 1
ATOM 5886 C C . GLN A 1 737 ? 21.297 -24.875 31.109 1 88.5 737 GLN A C 1
ATOM 5888 O O . GLN A 1 737 ? 20.891 -26.031 30.953 1 88.5 737 GLN A O 1
ATOM 5893 N N . ALA A 1 738 ? 21.734 -24.125 30.094 1 91.94 738 ALA A N 1
ATOM 5894 C CA . ALA A 1 738 ? 21.609 -24.609 28.719 1 91.94 738 ALA A CA 1
ATOM 5895 C C . ALA A 1 738 ? 22.594 -25.734 28.438 1 91.94 738 ALA A C 1
ATOM 5897 O O . ALA A 1 738 ? 23.719 -25.734 28.953 1 91.94 738 ALA A O 1
ATOM 5898 N N . THR A 1 739 ? 22.234 -26.719 27.656 1 93.75 739 THR A N 1
ATOM 5899 C CA . THR A 1 739 ? 23.078 -27.844 27.297 1 93.75 739 THR A CA 1
ATOM 5900 C C . THR A 1 739 ? 24.266 -27.391 26.438 1 93.75 739 THR A C 1
ATOM 5902 O O . THR A 1 739 ? 24.25 -26.281 25.922 1 93.75 739 THR A O 1
ATOM 5905 N N . VAL A 1 740 ? 25.25 -28.234 26.359 1 93.75 740 VAL A N 1
ATOM 5906 C CA . VAL A 1 740 ? 26.422 -27.953 25.547 1 93.75 740 VAL A CA 1
ATOM 5907 C C . VAL A 1 740 ? 26.031 -27.859 24.062 1 93.75 740 VAL A C 1
ATOM 5909 O O . VAL A 1 740 ? 26.578 -27.047 23.328 1 93.75 740 VAL A O 1
ATOM 5912 N N . GLN A 1 741 ? 25.109 -28.656 23.719 1 95.31 741 GLN A N 1
ATOM 5913 C CA . GLN A 1 741 ? 24.625 -28.656 22.344 1 95.31 741 GLN A CA 1
ATOM 5914 C C . GLN A 1 741 ? 23.953 -27.328 22 1 95.31 741 GLN A C 1
ATOM 5916 O O . GLN A 1 741 ? 24.172 -26.766 20.922 1 95.31 741 GLN A O 1
ATOM 5921 N N . ARG A 1 742 ? 23.203 -26.828 22.938 1 96.31 742 ARG A N 1
ATOM 5922 C CA . ARG A 1 742 ? 22.5 -25.562 22.719 1 96.31 742 ARG A CA 1
ATOM 5923 C C . ARG A 1 742 ? 23.484 -24.406 22.594 1 96.31 742 ARG A C 1
ATOM 5925 O O . ARG A 1 742 ? 23.312 -23.531 21.75 1 96.31 742 ARG A O 1
ATOM 5932 N N . LYS A 1 743 ? 24.5 -24.406 23.438 1 95.44 743 LYS A N 1
ATOM 5933 C CA . LYS A 1 743 ? 25.5 -23.344 23.375 1 95.44 743 LYS A CA 1
ATOM 5934 C C . LYS A 1 743 ? 26.266 -23.391 22.062 1 95.44 743 LYS A C 1
ATOM 5936 O O . LYS A 1 743 ? 26.609 -22.344 21.516 1 95.44 743 LYS A O 1
ATOM 5941 N N . ASP A 1 744 ? 26.531 -24.609 21.656 1 95.56 744 ASP A N 1
ATOM 5942 C CA . ASP A 1 744 ? 27.219 -24.75 20.359 1 95.56 744 ASP A CA 1
ATOM 5943 C C . ASP A 1 744 ? 26.328 -24.281 19.219 1 95.56 744 ASP A C 1
ATOM 5945 O O . ASP A 1 744 ? 26.797 -23.625 18.281 1 95.56 744 ASP A O 1
ATOM 5949 N N . LEU A 1 745 ? 25.094 -24.703 19.266 1 97.12 745 LEU A N 1
ATOM 5950 C CA . LEU A 1 745 ? 24.141 -24.234 18.25 1 97.12 745 LEU A CA 1
ATOM 5951 C C . LEU A 1 745 ? 24.094 -22.719 18.219 1 97.12 745 LEU A C 1
ATOM 5953 O O . LEU A 1 745 ? 24.109 -22.109 17.156 1 97.12 745 LEU A O 1
ATOM 5957 N N . ASP A 1 746 ? 24 -22.141 19.375 1 96.88 746 ASP A N 1
ATOM 5958 C CA . ASP A 1 746 ? 23.969 -20.688 19.516 1 96.88 746 ASP A CA 1
ATOM 5959 C C . ASP A 1 746 ? 25.188 -20.031 18.859 1 96.88 746 ASP A C 1
ATOM 5961 O O . ASP A 1 746 ? 25.047 -19.047 18.125 1 96.88 746 ASP A O 1
ATOM 5965 N N . LEU A 1 747 ? 26.328 -20.562 19.094 1 95.75 747 LEU A N 1
ATOM 5966 C CA . LEU A 1 747 ? 27.562 -20.031 18.531 1 95.75 747 LEU A CA 1
ATOM 5967 C C . LEU A 1 747 ? 27.578 -20.156 17.016 1 95.75 747 LEU A C 1
ATOM 5969 O O . LEU A 1 747 ? 27.953 -19.219 16.312 1 95.75 747 LEU A O 1
ATOM 5973 N N . GLN A 1 748 ? 27.156 -21.297 16.484 1 97.06 748 GLN A N 1
ATOM 5974 C CA . GLN A 1 748 ? 27.172 -21.531 15.039 1 97.06 748 GLN A CA 1
ATOM 5975 C C . GLN A 1 748 ? 26.219 -20.578 14.312 1 97.06 748 GLN A C 1
ATOM 5977 O O . GLN A 1 748 ? 26.562 -20.047 13.258 1 97.06 748 GLN A O 1
ATOM 5982 N N . LEU A 1 749 ? 25.078 -20.359 14.906 1 97.5 749 LEU A N 1
ATOM 5983 C CA . LEU A 1 749 ? 24.109 -19.453 14.297 1 97.5 749 LEU A CA 1
ATOM 5984 C C . LEU A 1 749 ? 24.594 -18.016 14.367 1 97.5 749 LEU A C 1
ATOM 5986 O O . LEU A 1 749 ? 24.391 -17.234 13.43 1 97.5 749 LEU A O 1
ATOM 5990 N N . LYS A 1 750 ? 25.203 -17.625 15.438 1 96.44 750 LYS A N 1
ATOM 5991 C CA . LYS A 1 750 ? 25.75 -16.281 15.562 1 96.44 750 LYS A CA 1
ATOM 5992 C C . LYS A 1 750 ? 26.812 -16.016 14.508 1 96.44 750 LYS A C 1
ATOM 5994 O O . LYS A 1 750 ? 26.812 -14.977 13.852 1 96.44 750 LYS A O 1
ATOM 5999 N N . VAL A 1 751 ? 27.688 -16.969 14.297 1 95 751 VAL A N 1
ATOM 6000 C CA . VAL A 1 751 ? 28.781 -16.859 13.328 1 95 751 VAL A CA 1
ATOM 6001 C C . VAL A 1 751 ? 28.219 -16.859 11.914 1 95 751 VAL A C 1
ATOM 6003 O O . VAL A 1 751 ? 28.781 -16.219 11.016 1 95 751 VAL A O 1
ATOM 6006 N N . GLY A 1 752 ? 27.094 -17.578 11.711 1 94.88 752 GLY A N 1
ATOM 6007 C CA . GLY A 1 752 ? 26.469 -17.688 10.406 1 94.88 752 GLY A CA 1
ATOM 6008 C C . GLY A 1 752 ? 26 -16.359 9.852 1 94.88 752 GLY A C 1
ATOM 6009 O O . GLY A 1 752 ? 25.734 -16.234 8.656 1 94.88 752 GLY A O 1
ATOM 6010 N N . ASN A 1 753 ? 25.938 -15.344 10.68 1 93.06 753 ASN A N 1
ATOM 6011 C CA . ASN A 1 753 ? 25.547 -14 10.25 1 93.06 753 ASN A CA 1
ATOM 6012 C C . ASN A 1 753 ? 26.641 -13.336 9.422 1 93.06 753 ASN A C 1
ATOM 6014 O O . ASN A 1 753 ? 26.359 -12.445 8.617 1 93.06 753 ASN A O 1
ATOM 6018 N N . GLY A 1 754 ? 27.828 -13.75 9.562 1 91.06 754 GLY A N 1
ATOM 6019 C CA . GLY A 1 754 ? 28.969 -13.148 8.891 1 91.06 754 GLY A CA 1
ATOM 6020 C C . GLY A 1 754 ? 29.125 -13.617 7.457 1 91.06 754 GLY A C 1
ATOM 6021 O O . GLY A 1 754 ? 28.812 -14.766 7.133 1 91.06 754 GLY A O 1
ATOM 6022 N N . LEU A 1 755 ? 29.688 -12.789 6.648 1 85.5 755 LEU A N 1
ATOM 6023 C CA . LEU A 1 755 ? 29.891 -13.109 5.238 1 85.5 755 LEU A CA 1
ATOM 6024 C C . LEU A 1 755 ? 31.203 -13.859 5.027 1 85.5 755 LEU A C 1
ATOM 6026 O O . LEU A 1 755 ? 31.312 -14.664 4.102 1 85.5 755 LEU A O 1
ATOM 6030 N N . PHE A 1 756 ? 32.125 -13.484 5.965 1 85.19 756 PHE A N 1
ATOM 6031 C CA . PHE A 1 756 ? 33.469 -14.023 5.77 1 85.19 756 PHE A CA 1
ATOM 6032 C C . PHE A 1 756 ? 34.031 -14.531 7.086 1 85.19 756 PHE A C 1
ATOM 6034 O O . PHE A 1 756 ? 33.5 -14.25 8.156 1 85.19 756 PHE A O 1
ATOM 6041 N N . PHE A 1 757 ? 34.969 -15.422 7.012 1 87.12 757 PHE A N 1
ATOM 6042 C CA . PHE A 1 757 ? 35.812 -15.867 8.102 1 87.12 757 PHE A CA 1
ATOM 6043 C C . PHE A 1 757 ? 35.031 -16.688 9.117 1 87.12 757 PHE A C 1
ATOM 6045 O O . PHE A 1 757 ? 35.281 -16.594 10.32 1 87.12 757 PHE A O 1
ATOM 6052 N N . LYS A 1 758 ? 34.125 -17.453 8.758 1 90.94 758 LYS A N 1
ATOM 6053 C CA . LYS A 1 758 ? 33.281 -18.234 9.656 1 90.94 758 LYS A CA 1
ATOM 6054 C C . LYS A 1 758 ? 34.062 -19.391 10.281 1 90.94 758 LYS A C 1
ATOM 6056 O O . LYS A 1 758 ? 33.938 -19.656 11.484 1 90.94 758 LYS A O 1
ATOM 6061 N N . ALA A 1 759 ? 34.812 -20.016 9.445 1 89.88 759 ALA A N 1
ATOM 6062 C CA . ALA A 1 759 ? 35.625 -21.094 9.969 1 89.88 759 ALA A CA 1
ATOM 6063 C C . ALA A 1 759 ? 36.594 -20.609 11.055 1 89.88 759 ALA A C 1
ATOM 6065 O O . ALA A 1 759 ? 36.812 -21.297 12.047 1 89.88 759 ALA A O 1
ATOM 6066 N N . TRP A 1 760 ? 37.031 -19.359 10.914 1 88.12 760 TRP A N 1
ATOM 6067 C CA . TRP A 1 760 ? 37.969 -18.781 11.859 1 88.12 760 TRP A CA 1
ATOM 6068 C C . TRP A 1 760 ? 37.281 -18.484 13.188 1 88.12 760 TRP A C 1
ATOM 6070 O O . TRP A 1 760 ? 37.906 -18.609 14.25 1 88.12 760 TRP A O 1
ATOM 6080 N N . HIS A 1 761 ? 36.094 -18.109 13.125 1 90.38 761 HIS A N 1
ATOM 6081 C CA . HIS A 1 761 ? 35.375 -17.781 14.344 1 90.38 761 HIS A CA 1
ATOM 6082 C C . HIS A 1 761 ? 34.938 -19.047 15.086 1 90.38 761 HIS A C 1
ATOM 6084 O O . HIS A 1 761 ? 34.844 -19.047 16.312 1 90.38 761 HIS A O 1
ATOM 6090 N N . LEU A 1 762 ? 34.781 -20.172 14.336 1 91.62 762 LEU A N 1
ATOM 6091 C CA . LEU A 1 762 ? 34.281 -21.406 14.938 1 91.62 762 LEU A CA 1
ATOM 6092 C C . LEU A 1 762 ? 35.438 -22.266 15.461 1 91.62 762 LEU A C 1
ATOM 6094 O O . LEU A 1 762 ? 35.25 -23.078 16.359 1 91.62 762 LEU A O 1
ATOM 6098 N N . MET A 1 763 ? 36.656 -22.062 14.891 1 91.38 763 MET A N 1
ATOM 6099 C CA . MET A 1 763 ? 37.812 -22.875 15.25 1 91.38 763 MET A CA 1
ATOM 6100 C C . MET A 1 763 ? 38.969 -22.016 15.711 1 91.38 763 MET A C 1
ATOM 6102 O O . MET A 1 763 ? 39.812 -21.594 14.906 1 91.38 763 MET A O 1
ATOM 6106 N N . PRO A 1 764 ? 39.156 -21.891 16.938 1 86.62 764 PRO A N 1
ATOM 6107 C CA . PRO A 1 764 ? 40.219 -21.047 17.453 1 86.62 764 PRO A CA 1
ATOM 6108 C C . PRO A 1 764 ? 41.625 -21.5 17.016 1 86.62 764 PRO A C 1
ATOM 6110 O O . PRO A 1 764 ? 42.531 -20.672 16.875 1 86.62 764 PRO A O 1
ATOM 6113 N N . ALA A 1 765 ? 41.75 -22.766 16.719 1 86.94 765 ALA A N 1
ATOM 6114 C CA . ALA A 1 765 ? 43.031 -23.297 16.281 1 86.94 765 ALA A CA 1
ATOM 6115 C C . ALA A 1 765 ? 43.5 -22.656 14.984 1 86.94 765 ALA A C 1
ATOM 6117 O O . ALA A 1 765 ? 44.688 -22.453 14.766 1 86.94 765 ALA A O 1
ATOM 6118 N N . LEU A 1 766 ? 42.531 -22.344 14.203 1 87.62 766 LEU A N 1
ATOM 6119 C CA . LEU A 1 766 ? 42.844 -21.719 12.93 1 87.62 766 LEU A CA 1
ATOM 6120 C C . LEU A 1 766 ? 43.406 -20.312 13.141 1 87.62 766 LEU A C 1
ATOM 6122 O O . LEU A 1 766 ? 44.281 -19.875 12.398 1 87.62 766 LEU A O 1
ATOM 6126 N N . LYS A 1 767 ? 42.906 -19.641 14.07 1 85.38 767 LYS A N 1
ATOM 6127 C CA . LYS A 1 767 ? 43.438 -18.312 14.383 1 85.38 767 LYS A CA 1
ATOM 6128 C C . LYS A 1 767 ? 44.875 -18.375 14.883 1 85.38 767 LYS A C 1
ATOM 6130 O O . LYS A 1 767 ? 45.688 -17.562 14.477 1 85.38 767 LYS A O 1
ATOM 6135 N N . ILE A 1 768 ? 45.062 -19.312 15.68 1 85.38 768 ILE A N 1
ATOM 6136 C CA . ILE A 1 768 ? 46.406 -19.484 16.219 1 85.38 768 ILE A CA 1
ATOM 6137 C C . ILE A 1 768 ? 47.375 -19.812 15.094 1 85.38 768 ILE A C 1
ATOM 6139 O O . ILE A 1 768 ? 48.469 -19.25 15.016 1 85.38 768 ILE A O 1
ATOM 6143 N N . ALA A 1 769 ? 46.906 -20.641 14.273 1 85.06 769 ALA A N 1
ATOM 6144 C CA . ALA A 1 769 ? 47.75 -21.016 13.133 1 85.06 769 ALA A CA 1
ATOM 6145 C C . ALA A 1 769 ? 48 -19.828 12.219 1 85.06 769 ALA A C 1
ATOM 6147 O O . ALA A 1 769 ? 49.094 -19.672 11.688 1 85.06 769 ALA A O 1
ATOM 6148 N N . ALA A 1 770 ? 47 -19.047 12.023 1 82.25 770 ALA A N 1
ATOM 6149 C CA . ALA A 1 770 ? 47.125 -17.875 11.156 1 82.25 770 ALA A CA 1
ATOM 6150 C C . ALA A 1 770 ? 48.094 -16.859 11.75 1 82.25 770 ALA A C 1
ATOM 6152 O O . ALA A 1 770 ? 48.938 -16.281 11.031 1 82.25 770 ALA A O 1
ATOM 6153 N N . PHE A 1 771 ? 48.031 -16.688 13.031 1 83.38 771 PHE A N 1
ATOM 6154 C CA . PHE A 1 771 ? 48.906 -15.758 13.688 1 83.38 771 PHE A CA 1
ATOM 6155 C C . PHE A 1 771 ? 50.344 -16.266 13.633 1 83.38 771 PHE A C 1
ATOM 6157 O O . PHE A 1 771 ? 51.281 -15.477 13.453 1 83.38 771 PHE A O 1
ATOM 6164 N N . ALA A 1 772 ? 50.438 -17.484 13.727 1 85 772 ALA A N 1
ATOM 6165 C CA . ALA A 1 772 ? 51.75 -18.078 13.617 1 85 772 ALA A CA 1
ATOM 6166 C C . ALA A 1 772 ? 52.312 -17.906 12.211 1 85 772 ALA A C 1
ATOM 6168 O O . ALA A 1 772 ? 53.5 -17.594 12.039 1 85 772 ALA A O 1
ATOM 6169 N N . ALA A 1 773 ? 51.5 -18.062 11.242 1 83.31 773 ALA A N 1
ATOM 6170 C CA . ALA A 1 773 ? 51.906 -17.906 9.852 1 83.31 773 ALA A CA 1
ATOM 6171 C C . ALA A 1 773 ? 52.281 -16.453 9.547 1 83.31 773 ALA A C 1
ATOM 6173 O O . ALA A 1 773 ? 53.25 -16.172 8.859 1 83.31 773 ALA A O 1
ATOM 6174 N N . ILE A 1 774 ? 51.5 -15.586 10.062 1 84.31 774 ILE A N 1
ATOM 6175 C CA . ILE A 1 774 ? 51.75 -14.164 9.875 1 84.31 774 ILE A CA 1
ATOM 6176 C C . ILE A 1 774 ? 53.062 -13.797 10.555 1 84.31 774 ILE A C 1
ATOM 6178 O O . ILE A 1 774 ? 53.875 -13.047 9.992 1 84.31 774 ILE A O 1
ATOM 6182 N N . GLY A 1 775 ? 53.25 -14.344 11.695 1 82.19 775 GLY A N 1
ATOM 6183 C CA . GLY A 1 775 ? 54.5 -14.141 12.383 1 82.19 775 GLY A CA 1
ATOM 6184 C C . GLY A 1 775 ? 55.719 -14.625 11.594 1 82.19 775 GLY A C 1
ATOM 6185 O O . GLY A 1 775 ? 56.719 -13.93 11.492 1 82.19 775 GLY A O 1
ATOM 6186 N N . LEU A 1 776 ? 55.531 -15.719 11 1 85.12 776 LEU A N 1
ATOM 6187 C CA . LEU A 1 776 ? 56.594 -16.281 10.188 1 85.12 776 LEU A CA 1
ATOM 6188 C C . LEU A 1 776 ? 56.844 -15.438 8.945 1 85.12 776 LEU A C 1
ATOM 6190 O O . LEU A 1 776 ? 58 -15.203 8.578 1 85.12 776 LEU A O 1
ATOM 6194 N N . MET A 1 777 ? 55.781 -14.977 8.344 1 83.31 777 MET A N 1
ATOM 6195 C CA . MET A 1 777 ? 55.906 -14.141 7.148 1 83.31 777 MET A CA 1
ATOM 6196 C C . MET A 1 777 ? 56.562 -12.805 7.48 1 83.31 777 MET A C 1
ATOM 6198 O O . MET A 1 777 ? 57.406 -12.32 6.723 1 83.31 777 MET A O 1
ATOM 6202 N N . LEU A 1 778 ? 56.156 -12.281 8.562 1 83.75 778 LEU A N 1
ATOM 6203 C CA . LEU A 1 778 ? 56.75 -11.016 8.992 1 83.75 778 LEU A CA 1
ATOM 6204 C C . LEU A 1 778 ? 58.219 -11.195 9.305 1 83.75 778 LEU A C 1
ATOM 6206 O O . LEU A 1 778 ? 59.031 -10.312 9.016 1 83.75 778 LEU A O 1
ATOM 6210 N N . TRP A 1 779 ? 58.531 -12.305 9.812 1 83.75 779 TRP A N 1
ATOM 6211 C CA . TRP A 1 779 ? 59.938 -12.602 10.109 1 83.75 779 TRP A CA 1
ATOM 6212 C C . TRP A 1 779 ? 60.75 -12.742 8.828 1 83.75 779 TRP A C 1
ATOM 6214 O O . TRP A 1 779 ? 61.844 -12.203 8.727 1 83.75 779 TRP A O 1
ATOM 6224 N N . MET A 1 780 ? 60.188 -13.258 7.891 1 82.25 780 MET A N 1
ATOM 6225 C CA . MET A 1 780 ? 60.844 -13.422 6.605 1 82.25 780 MET A CA 1
ATOM 6226 C C . MET A 1 780 ? 61 -12.086 5.891 1 82.25 780 MET A C 1
ATOM 6228 O O . MET A 1 780 ? 62.062 -11.805 5.309 1 82.25 780 MET A O 1
ATOM 6232 N N . LEU A 1 781 ? 59.938 -11.367 5.93 1 81.25 781 LEU A N 1
ATOM 6233 C CA . LEU A 1 781 ? 60 -10.039 5.324 1 81.25 781 LEU A CA 1
ATOM 6234 C C . LEU A 1 781 ? 61.031 -9.164 6.008 1 81.25 781 LEU A C 1
ATOM 6236 O O . LEU A 1 781 ? 61.75 -8.406 5.344 1 81.25 781 LEU A O 1
ATOM 6240 N N . TYR A 1 782 ? 61.094 -9.305 7.285 1 78.06 782 TYR A N 1
ATOM 6241 C CA . TYR A 1 782 ? 62.094 -8.578 8.055 1 78.06 782 TYR A CA 1
ATOM 6242 C C . TYR A 1 782 ? 63.5 -8.938 7.598 1 78.06 782 TYR A C 1
ATOM 6244 O O . TYR A 1 782 ? 64.312 -8.055 7.359 1 78.06 782 TYR A O 1
ATOM 6252 N N . LYS A 1 783 ? 63.688 -10.109 7.332 1 78.75 783 LYS A N 1
ATOM 6253 C CA . LYS A 1 783 ? 65 -10.57 6.906 1 78.75 783 LYS A CA 1
ATOM 6254 C C . LYS A 1 783 ? 65.312 -10.086 5.496 1 78.75 783 LYS A C 1
ATOM 6256 O O . LYS A 1 783 ? 66.438 -9.695 5.215 1 78.75 783 LYS A O 1
ATOM 6261 N N . LEU A 1 784 ? 64.375 -10.016 4.777 1 77.06 784 LEU A N 1
ATOM 6262 C CA . LEU A 1 784 ? 64.562 -9.594 3.393 1 77.06 784 LEU A CA 1
ATOM 6263 C C . LEU A 1 784 ? 64.812 -8.094 3.311 1 77.06 784 LEU A C 1
ATOM 6265 O O . LEU A 1 784 ? 65.688 -7.648 2.557 1 77.06 784 LEU A O 1
ATOM 6269 N N . VAL A 1 785 ? 64.062 -7.355 3.994 1 77.69 785 VAL A N 1
ATOM 6270 C CA . VAL A 1 785 ? 64.188 -5.902 3.98 1 77.69 785 VAL A CA 1
ATOM 6271 C C . VAL A 1 785 ? 65.562 -5.496 4.527 1 77.69 785 VAL A C 1
ATOM 6273 O O . VAL A 1 785 ? 66.188 -4.621 3.971 1 77.69 785 VAL A O 1
ATOM 6276 N N . VAL A 1 786 ? 65.938 -6.148 5.527 1 74.56 786 VAL A N 1
ATOM 6277 C CA . VAL A 1 786 ? 67.25 -5.832 6.152 1 74.56 786 VAL A CA 1
ATOM 6278 C C . VAL A 1 786 ? 68.375 -6.113 5.176 1 74.56 786 VAL A C 1
ATOM 6280 O O . VAL A 1 786 ? 69.375 -5.352 5.109 1 74.56 786 VAL A O 1
ATOM 6283 N N . SER A 1 787 ? 68.188 -6.938 4.289 1 74.88 787 SER A N 1
ATOM 6284 C CA . SER A 1 787 ? 69.25 -7.301 3.35 1 74.88 787 SER A CA 1
ATOM 6285 C C . SER A 1 787 ? 69.312 -6.297 2.209 1 74.88 787 SER A C 1
ATOM 6287 O O . SER A 1 787 ? 70.375 -6.102 1.632 1 74.88 787 SER A O 1
ATOM 6289 N N . GLN A 1 788 ? 68.25 -5.582 1.914 1 72.38 788 GLN A N 1
ATOM 6290 C CA . GLN A 1 788 ? 68.25 -4.664 0.778 1 72.38 788 GLN A CA 1
ATOM 6291 C C . GLN A 1 788 ? 68.062 -3.221 1.231 1 72.38 788 GLN A C 1
ATOM 6293 O O . GLN A 1 788 ? 67.688 -2.361 0.438 1 72.38 788 GLN A O 1
ATOM 6298 N N . TRP A 1 789 ? 68.25 -2.898 2.344 1 69.88 789 TRP A N 1
ATOM 6299 C CA . TRP A 1 789 ? 67.938 -1.644 3.01 1 69.88 789 TRP A CA 1
ATOM 6300 C C . TRP A 1 789 ? 68.562 -0.46 2.297 1 69.88 789 TRP A C 1
ATOM 6302 O O . TRP A 1 789 ? 67.938 0.588 2.129 1 69.88 789 TRP A O 1
ATOM 6312 N N . HIS A 1 790 ? 69.75 -0.505 1.577 1 68.62 790 HIS A N 1
ATOM 6313 C CA . HIS A 1 790 ? 70.5 0.641 1.062 1 68.62 790 HIS A CA 1
ATOM 6314 C C . HIS A 1 790 ? 70.438 0.702 -0.46 1 68.62 790 HIS A C 1
ATOM 6316 O O . HIS A 1 790 ? 71 1.6 -1.076 1 68.62 790 HIS A O 1
ATOM 6322 N N . SER A 1 791 ? 69.75 -0.043 -1.13 1 66.19 791 SER A N 1
ATOM 6323 C CA . SER A 1 791 ? 69.688 -0.01 -2.588 1 66.19 791 SER A CA 1
ATOM 6324 C C . SER A 1 791 ? 68.75 1.062 -3.09 1 66.19 791 SER A C 1
ATOM 6326 O O . SER A 1 791 ? 67.625 1.181 -2.592 1 66.19 791 SER A O 1
ATOM 6328 N N . ILE A 1 792 ? 69.188 2.102 -3.848 1 60.25 792 ILE A N 1
ATOM 6329 C CA . ILE A 1 792 ? 68.438 3.244 -4.391 1 60.25 792 ILE A CA 1
ATOM 6330 C C . ILE A 1 792 ? 67.5 2.775 -5.488 1 60.25 792 ILE A C 1
ATOM 6332 O O . ILE A 1 792 ? 67.875 2.129 -6.449 1 60.25 792 ILE A O 1
ATOM 6336 N N . VAL A 1 793 ? 66.188 2.895 -5.43 1 59.84 793 VAL A N 1
ATOM 6337 C CA . VAL A 1 793 ? 65.312 2.314 -6.391 1 59.84 793 VAL A CA 1
ATOM 6338 C C . VAL A 1 793 ? 64.75 3.398 -7.34 1 59.84 793 VAL A C 1
ATOM 6340 O O . VAL A 1 793 ? 64.562 3.139 -8.523 1 59.84 793 VAL A O 1
ATOM 6343 N N . PHE A 1 794 ? 64.438 4.727 -6.957 1 62.47 794 PHE A N 1
ATOM 6344 C CA . PHE A 1 794 ? 63.75 5.598 -7.875 1 62.47 794 PHE A CA 1
ATOM 6345 C C . PHE A 1 794 ? 64.25 7.031 -7.781 1 62.47 794 PHE A C 1
ATOM 6347 O O . PHE A 1 794 ? 64.562 7.523 -6.688 1 62.47 794 PHE A O 1
ATOM 6354 N N . SER A 1 795 ? 64.875 7.781 -8.938 1 63.06 795 SER A N 1
ATOM 6355 C CA . SER A 1 795 ? 65.125 9.203 -9.055 1 63.06 795 SER A CA 1
ATOM 6356 C C . SER A 1 795 ? 64.312 9.859 -10.133 1 63.06 795 SER A C 1
ATOM 6358 O O . SER A 1 795 ? 64.125 9.297 -11.211 1 63.06 795 SER A O 1
ATOM 6360 N N . MET A 1 796 ? 63.438 10.914 -9.906 1 62.94 796 MET A N 1
ATOM 6361 C CA . MET A 1 796 ? 62.562 11.539 -10.898 1 62.94 796 MET A CA 1
ATOM 6362 C C . MET A 1 796 ? 62.844 13.039 -10.992 1 62.94 796 MET A C 1
ATOM 6364 O O . MET A 1 796 ? 62.938 13.719 -9.969 1 62.94 796 MET A O 1
ATOM 6368 N N . SER A 1 797 ? 63.156 13.633 -12.188 1 65.88 797 SER A N 1
ATOM 6369 C CA . SER A 1 797 ? 63.281 15.055 -12.477 1 65.88 797 SER A CA 1
ATOM 6370 C C . SER A 1 797 ? 61.938 15.727 -12.617 1 65.88 797 SER A C 1
ATOM 6372 O O . SER A 1 797 ? 60.906 15.055 -12.719 1 65.88 797 SER A O 1
ATOM 6374 N N . VAL A 1 798 ? 61.812 17.031 -12.719 1 67.38 798 VAL A N 1
ATOM 6375 C CA . VAL A 1 798 ? 60.594 17.812 -12.883 1 67.38 798 VAL A CA 1
ATOM 6376 C C . VAL A 1 798 ? 59.938 17.438 -14.211 1 67.38 798 VAL A C 1
ATOM 6378 O O . VAL A 1 798 ? 58.719 17.266 -14.266 1 67.38 798 VAL A O 1
ATOM 6381 N N . GLY A 1 799 ? 60.688 17.438 -15.266 1 64.69 799 GLY A N 1
ATOM 6382 C CA . GLY A 1 799 ? 60.156 17 -16.547 1 64.69 799 GLY A CA 1
ATOM 6383 C C . GLY A 1 799 ? 59.562 15.602 -16.5 1 64.69 799 GLY A C 1
ATOM 6384 O O . GLY A 1 799 ? 58.5 15.367 -17.078 1 64.69 799 GLY A O 1
ATOM 6385 N N . GLY A 1 800 ? 60.219 14.891 -15.75 1 64.62 800 GLY A N 1
ATOM 6386 C CA . GLY A 1 800 ? 59.688 13.539 -15.586 1 64.62 800 GLY A CA 1
ATOM 6387 C C . GLY A 1 800 ? 58.375 13.484 -14.836 1 64.62 800 GLY A C 1
ATOM 6388 O O . GLY A 1 800 ? 57.5 12.719 -15.203 1 64.62 800 GLY A O 1
ATOM 6389 N N . LEU A 1 801 ? 58.25 14.32 -13.961 1 70.56 801 LEU A N 1
ATOM 6390 C CA . LEU A 1 801 ? 57.031 14.391 -13.164 1 70.56 801 LEU A CA 1
ATOM 6391 C C . LEU A 1 801 ? 55.875 14.914 -14.008 1 70.56 801 LEU A C 1
ATOM 6393 O O . LEU A 1 801 ? 54.75 14.398 -13.914 1 70.56 801 LEU A O 1
ATOM 6397 N N . VAL A 1 802 ? 56.25 15.883 -14.703 1 71.56 802 VAL A N 1
ATOM 6398 C CA . VAL A 1 802 ? 55.219 16.469 -15.555 1 71.56 802 VAL A CA 1
ATOM 6399 C C . VAL A 1 802 ? 54.75 15.445 -16.594 1 71.56 802 VAL A C 1
ATOM 6401 O O . VAL A 1 802 ? 53.562 15.289 -16.844 1 71.56 802 VAL A O 1
ATOM 6404 N N . LEU A 1 803 ? 55.625 14.789 -17.109 1 67.88 803 LEU A N 1
ATOM 6405 C CA . LEU A 1 803 ? 55.281 13.75 -18.078 1 67.88 803 LEU A CA 1
ATOM 6406 C C . LEU A 1 803 ? 54.469 12.641 -17.406 1 67.88 803 LEU A C 1
ATOM 6408 O O . LEU A 1 803 ? 53.5 12.133 -18 1 67.88 803 LEU A O 1
ATOM 6412 N N . ALA A 1 804 ? 54.844 12.484 -16.25 1 65.12 804 ALA A N 1
ATOM 6413 C CA . ALA A 1 804 ? 54.094 11.461 -15.508 1 65.12 804 ALA A CA 1
ATOM 6414 C C . ALA A 1 804 ? 52.688 11.922 -15.195 1 65.12 804 ALA A C 1
ATOM 6416 O O . ALA A 1 804 ? 51.719 11.148 -15.32 1 65.12 804 ALA A O 1
ATOM 6417 N N . LEU A 1 805 ? 52.531 13.156 -14.852 1 66.81 805 LEU A N 1
ATOM 6418 C CA . LEU A 1 805 ? 51.219 13.703 -14.523 1 66.81 805 LEU A CA 1
ATOM 6419 C C . LEU A 1 805 ? 50.344 13.812 -15.773 1 66.81 805 LEU A C 1
ATOM 6421 O O . LEU A 1 805 ? 49.156 13.5 -15.742 1 66.81 805 LEU A O 1
ATOM 6425 N N . VAL A 1 806 ? 50.969 14.383 -16.75 1 65.62 806 VAL A N 1
ATOM 6426 C CA . VAL A 1 806 ? 50.25 14.445 -18.031 1 65.62 806 VAL A CA 1
ATOM 6427 C C . VAL A 1 806 ? 49.844 13.039 -18.469 1 65.62 806 VAL A C 1
ATOM 6429 O O . VAL A 1 806 ? 48.75 12.836 -18.953 1 65.62 806 VAL A O 1
ATOM 6432 N N . GLY A 1 807 ? 50.75 12.219 -18.219 1 57.53 807 GLY A N 1
ATOM 6433 C CA . GLY A 1 807 ? 50.438 10.828 -18.484 1 57.53 807 GLY A CA 1
ATOM 6434 C C . GLY A 1 807 ? 49.312 10.297 -17.625 1 57.53 807 GLY A C 1
ATOM 6435 O O . GLY A 1 807 ? 48.406 9.594 -18.125 1 57.53 807 GLY A O 1
ATOM 6436 N N . LEU A 1 808 ? 49.312 10.75 -16.484 1 58.44 808 LEU A N 1
ATOM 6437 C CA . LEU A 1 808 ? 48.281 10.336 -15.555 1 58.44 808 LEU A CA 1
ATOM 6438 C C . LEU A 1 808 ? 46.938 10.961 -15.93 1 58.44 808 LEU A C 1
ATOM 6440 O O . LEU A 1 808 ? 45.906 10.281 -15.93 1 58.44 808 LEU A O 1
ATOM 6444 N N . VAL A 1 809 ? 46.969 12.281 -16.062 1 56.94 809 VAL A N 1
ATOM 6445 C CA . VAL A 1 809 ? 45.781 12.977 -16.469 1 56.94 809 VAL A CA 1
ATOM 6446 C C . VAL A 1 809 ? 45.25 12.422 -17.797 1 56.94 809 VAL A C 1
ATOM 6448 O O . VAL A 1 809 ? 44.062 12.18 -17.969 1 56.94 809 VAL A O 1
ATOM 6451 N N . ALA A 1 810 ? 46.125 12.352 -18.672 1 53.88 810 ALA A N 1
ATOM 6452 C CA . ALA A 1 810 ? 45.781 11.719 -19.938 1 53.88 810 ALA A CA 1
ATOM 6453 C C . ALA A 1 810 ? 45.188 10.328 -19.719 1 53.88 810 ALA A C 1
ATOM 6455 O O . ALA A 1 810 ? 44.188 9.953 -20.344 1 53.88 810 ALA A O 1
ATOM 6456 N N . ALA A 1 811 ? 45.781 9.719 -18.781 1 50.16 811 ALA A N 1
ATOM 6457 C CA . ALA A 1 811 ? 45.312 8.375 -18.438 1 50.16 811 ALA A CA 1
ATOM 6458 C C . ALA A 1 811 ? 43.906 8.43 -17.812 1 50.16 811 ALA A C 1
ATOM 6460 O O . ALA A 1 811 ? 43.062 7.559 -18.062 1 50.16 811 ALA A O 1
ATOM 6461 N N . LEU A 1 812 ? 43.781 9.406 -17.016 1 49.53 812 LEU A N 1
ATOM 6462 C CA . LEU A 1 812 ? 42.5 9.555 -16.344 1 49.53 812 LEU A CA 1
ATOM 6463 C C . LEU A 1 812 ? 41.438 10.031 -17.328 1 49.53 812 LEU A C 1
ATOM 6465 O O . LEU A 1 812 ? 40.281 9.602 -17.25 1 49.53 812 LEU A O 1
ATOM 6469 N N . PHE A 1 813 ? 41.719 11.07 -18.125 1 45.75 813 PHE A N 1
ATOM 6470 C CA . PHE A 1 813 ? 40.719 11.625 -19.031 1 45.75 813 PHE A CA 1
ATOM 6471 C C . PHE A 1 813 ? 40.719 10.891 -20.359 1 45.75 813 PHE A C 1
ATOM 6473 O O . PHE A 1 813 ? 39.75 10.977 -21.125 1 45.75 813 PHE A O 1
ATOM 6480 N N . LEU A 1 814 ? 41.938 10.609 -21.016 1 41.09 814 LEU A N 1
ATOM 6481 C CA . LEU A 1 814 ? 41.906 9.992 -22.344 1 41.09 814 LEU A CA 1
ATOM 6482 C C . LEU A 1 814 ? 41.312 8.594 -22.281 1 41.09 814 LEU A C 1
ATOM 6484 O O . LEU A 1 814 ? 41.938 7.656 -21.828 1 41.09 814 LEU A O 1
ATOM 6488 N N . PRO A 1 815 ? 40.125 8.461 -21.938 1 39.47 815 PRO A N 1
ATOM 6489 C CA . PRO A 1 815 ? 39.625 7.176 -22.422 1 39.47 815 PRO A CA 1
ATOM 6490 C C . PRO A 1 815 ? 40.094 6.848 -23.828 1 39.47 815 PRO A C 1
ATOM 6492 O O . PRO A 1 815 ? 40.156 5.68 -24.219 1 39.47 815 PRO A O 1
ATOM 6495 N N . ALA A 1 816 ? 40.281 7.93 -24.688 1 36.41 816 ALA A N 1
ATOM 6496 C CA . ALA A 1 816 ? 40.656 7.723 -26.078 1 36.41 816 ALA A CA 1
ATOM 6497 C C . ALA A 1 816 ? 42.031 7.086 -26.188 1 36.41 816 ALA A C 1
ATOM 6499 O O . ALA A 1 816 ? 42.375 6.512 -27.219 1 36.41 816 ALA A O 1
ATOM 6500 N N . MET A 1 817 ? 43.031 7.492 -25.344 1 34.91 817 MET A N 1
ATOM 6501 C CA . MET A 1 817 ? 44.312 6.84 -25.531 1 34.91 817 MET A CA 1
ATOM 6502 C C . MET A 1 817 ? 44.25 5.355 -25.188 1 34.91 817 MET A C 1
ATOM 6504 O O . MET A 1 817 ? 45.125 4.82 -24.5 1 34.91 817 MET A O 1
ATOM 6508 N N . LYS A 1 818 ? 43.219 4.777 -24.938 1 38.81 818 LYS A N 1
ATOM 6509 C CA . LYS A 1 818 ? 43.094 3.326 -24.922 1 38.81 818 LYS A CA 1
ATOM 6510 C C . LYS A 1 818 ? 43.812 2.689 -26.109 1 38.81 818 LYS A C 1
ATOM 6512 O O . LYS A 1 818 ? 44.375 1.606 -25.969 1 38.81 818 LYS A O 1
ATOM 6517 N N . TRP A 1 819 ? 43.719 3.336 -27.25 1 36.09 819 TRP A N 1
ATOM 6518 C CA . TRP A 1 819 ? 44.312 2.75 -28.438 1 36.09 819 TRP A CA 1
ATOM 6519 C C . TRP A 1 819 ? 45.844 2.928 -28.438 1 36.09 819 TRP A C 1
ATOM 6521 O O . TRP A 1 819 ? 46.562 2.193 -29.125 1 36.09 819 TRP A O 1
ATOM 6531 N N . LEU A 1 820 ? 46.438 4.039 -28 1 33.53 820 LEU A N 1
ATOM 6532 C CA . LEU A 1 820 ? 47.844 4.227 -28.297 1 33.53 820 LEU A CA 1
ATOM 6533 C C . LEU A 1 820 ? 48.719 3.494 -27.281 1 33.53 820 LEU A C 1
ATOM 6535 O O . LEU A 1 820 ? 49.938 3.375 -27.469 1 33.53 820 LEU A O 1
ATOM 6539 N N . ASN A 1 821 ? 48.656 3.49 -25.938 1 34.62 821 ASN A N 1
ATOM 6540 C CA . ASN A 1 821 ? 49.719 2.93 -25.109 1 34.62 821 ASN A CA 1
ATOM 6541 C C . ASN A 1 821 ? 49.5 1.444 -24.844 1 34.62 821 ASN A C 1
ATOM 6543 O O . ASN A 1 821 ? 48.719 1.078 -23.953 1 34.62 821 ASN A O 1
ATOM 6547 N N . PRO A 1 822 ? 50 0.586 -25.641 1 41.66 822 PRO A N 1
ATOM 6548 C CA . PRO A 1 822 ? 50 -0.87 -25.484 1 41.66 822 PRO A CA 1
ATOM 6549 C C . PRO A 1 822 ? 50.438 -1.315 -24.094 1 41.66 822 PRO A C 1
ATOM 6551 O O . PRO A 1 822 ? 49.969 -2.342 -23.594 1 41.66 822 PRO A O 1
ATOM 6554 N N . LYS A 1 823 ? 51.312 -0.496 -23.406 1 45.69 823 LYS A N 1
ATOM 6555 C CA . LYS A 1 823 ? 51.844 -0.917 -22.109 1 45.69 823 LYS A CA 1
ATOM 6556 C C . LYS A 1 823 ? 50.781 -0.809 -21.016 1 45.69 823 LYS A C 1
ATOM 6558 O O . LYS A 1 823 ? 50.688 -1.688 -20.156 1 45.69 823 LYS A O 1
ATOM 6563 N N . GLU A 1 824 ? 50.125 0.244 -21.016 1 43.06 824 GLU A N 1
ATOM 6564 C CA . GLU A 1 824 ? 49.125 0.382 -19.984 1 43.06 824 GLU A CA 1
ATOM 6565 C C . GLU A 1 824 ? 47.969 -0.597 -20.219 1 43.06 824 GLU A C 1
ATOM 6567 O O . GLU A 1 824 ? 47.406 -1.156 -19.25 1 43.06 824 GLU A O 1
ATOM 6572 N N . GLU A 1 825 ? 47.625 -0.779 -21.438 1 45.41 825 GLU A N 1
ATOM 6573 C CA . GLU A 1 825 ? 46.625 -1.836 -21.688 1 45.41 825 GLU A CA 1
ATOM 6574 C C . GLU A 1 825 ? 47.156 -3.191 -21.219 1 45.41 825 GLU A C 1
ATOM 6576 O O . GLU A 1 825 ? 46.406 -3.979 -20.625 1 45.41 825 GLU A O 1
ATOM 6581 N N . VAL A 1 826 ? 48.5 -3.232 -21.594 1 51.19 826 VAL A N 1
ATOM 6582 C CA . VAL A 1 826 ? 49.094 -4.484 -21.141 1 51.19 826 VAL A CA 1
ATOM 6583 C C . VAL A 1 826 ? 49.125 -4.523 -19.609 1 51.19 826 VAL A C 1
ATOM 6585 O O . VAL A 1 826 ? 48.812 -5.551 -19 1 51.19 826 VAL A O 1
ATOM 6588 N N . ARG A 1 827 ? 49.562 -3.359 -19.078 1 4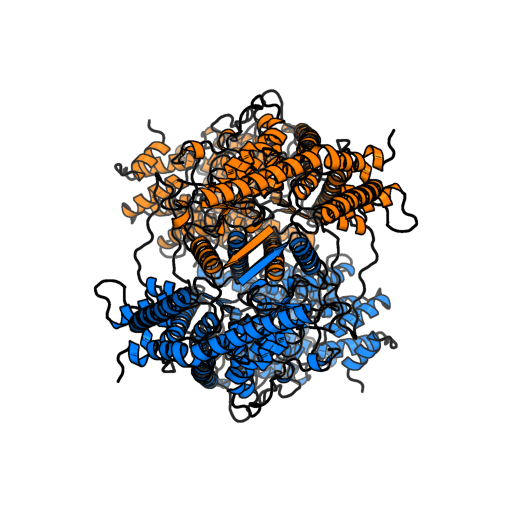9 827 ARG A N 1
ATOM 6589 C CA . ARG A 1 827 ? 49.562 -3.305 -17.625 1 49 827 ARG A CA 1
ATOM 6590 C C . ARG A 1 827 ? 48.156 -3.492 -17.047 1 49 827 ARG A C 1
ATOM 6592 O O . ARG A 1 827 ? 47.969 -4.215 -16.062 1 49 827 ARG A O 1
ATOM 6599 N N . SER A 1 828 ? 47.312 -2.75 -17.641 1 57.44 828 SER A N 1
ATOM 6600 C CA . SER A 1 828 ? 45.906 -2.936 -17.203 1 57.44 828 SER A CA 1
ATOM 6601 C C . SER A 1 828 ? 45.469 -4.383 -17.391 1 57.44 828 SER A C 1
ATOM 6603 O O . SER A 1 828 ? 44.812 -4.949 -16.516 1 57.44 828 SER A O 1
ATOM 6605 N N . ILE A 1 829 ? 45.875 -4.859 -18.438 1 61.19 829 ILE A N 1
ATOM 6606 C CA . ILE A 1 829 ? 45.562 -6.266 -18.688 1 61.19 829 ILE A CA 1
ATOM 6607 C C . ILE A 1 829 ? 46.25 -7.137 -17.656 1 61.19 829 ILE A C 1
ATOM 6609 O O . ILE A 1 829 ? 45.656 -8.062 -17.094 1 61.19 829 ILE A O 1
ATOM 6613 N N . VAL A 1 830 ? 47.5 -6.691 -17.438 1 59.59 830 VAL A N 1
ATOM 6614 C CA . VAL A 1 830 ? 48.281 -7.48 -16.484 1 59.59 830 VAL A CA 1
ATOM 6615 C C . VAL A 1 830 ? 47.656 -7.379 -15.094 1 59.59 830 VAL A C 1
ATOM 6617 O O . VAL A 1 830 ? 47.531 -8.383 -14.383 1 59.59 830 VAL A O 1
ATOM 6620 N N . ILE A 1 831 ? 47.25 -6.23 -14.758 1 59.88 831 ILE A N 1
ATOM 6621 C CA . ILE A 1 831 ? 46.656 -6.023 -13.445 1 59.88 831 ILE A CA 1
ATOM 6622 C C . ILE A 1 831 ? 45.312 -6.766 -13.367 1 59.88 831 ILE A C 1
ATOM 6624 O O . ILE A 1 831 ? 45.031 -7.438 -12.375 1 59.88 831 ILE A O 1
ATOM 6628 N N . LYS A 1 832 ? 44.688 -6.656 -14.359 1 66.75 832 LYS A N 1
ATOM 6629 C CA . LYS A 1 832 ? 43.406 -7.352 -14.391 1 66.75 832 LYS A CA 1
ATOM 6630 C C . LYS A 1 832 ? 43.594 -8.867 -14.328 1 66.75 832 LYS A C 1
ATOM 6632 O O . LYS A 1 832 ? 42.875 -9.562 -13.609 1 66.75 832 LYS A O 1
ATOM 6637 N N . VAL A 1 833 ? 44.531 -9.227 -14.992 1 69.31 833 VAL A N 1
ATOM 6638 C CA . VAL A 1 833 ? 44.812 -10.656 -14.992 1 69.31 833 VAL A CA 1
ATOM 6639 C C . VAL A 1 833 ? 45.344 -11.078 -13.625 1 69.31 833 VAL A C 1
ATOM 6641 O O . VAL A 1 833 ? 45.031 -12.156 -13.133 1 69.31 833 VAL A O 1
ATOM 6644 N N . ALA A 1 834 ? 46.094 -10.211 -13.117 1 65.75 834 ALA A N 1
ATOM 6645 C CA . ALA A 1 834 ? 46.625 -10.508 -11.789 1 65.75 834 ALA A CA 1
ATOM 6646 C C . ALA A 1 834 ? 45.5 -10.578 -10.758 1 65.75 834 ALA A C 1
ATOM 6648 O O . ALA A 1 834 ? 45.5 -11.445 -9.883 1 65.75 834 ALA A O 1
ATOM 6649 N N . ILE A 1 835 ? 44.656 -9.758 -10.859 1 67.62 835 ILE A N 1
ATOM 6650 C CA . ILE A 1 835 ? 43.5 -9.75 -9.961 1 67.62 835 ILE A CA 1
ATOM 6651 C C . ILE A 1 835 ? 42.656 -11.016 -10.18 1 67.62 835 ILE A C 1
ATOM 6653 O O . ILE A 1 835 ? 42.25 -11.656 -9.219 1 67.62 835 ILE A O 1
ATOM 6657 N N . ALA A 1 836 ? 42.594 -11.297 -11.367 1 73 836 ALA A N 1
ATOM 6658 C CA . ALA A 1 836 ? 41.844 -12.508 -11.703 1 73 836 ALA A CA 1
ATOM 6659 C C . ALA A 1 836 ? 42.562 -13.75 -11.164 1 73 836 ALA A C 1
ATOM 6661 O O . ALA A 1 836 ? 41.906 -14.672 -10.664 1 73 836 ALA A O 1
ATOM 6662 N N . LEU A 1 837 ? 43.812 -13.719 -11.312 1 72.75 837 LEU A N 1
ATOM 6663 C CA . LEU A 1 837 ? 44.594 -14.867 -10.844 1 72.75 837 LEU A CA 1
ATOM 6664 C C . LEU A 1 837 ? 44.562 -14.961 -9.32 1 72.75 837 LEU A C 1
ATOM 6666 O O . LEU A 1 837 ? 44.375 -16.047 -8.766 1 72.75 837 LEU A O 1
ATOM 6670 N N . THR A 1 838 ? 44.781 -13.891 -8.703 1 71.88 838 THR A N 1
ATOM 6671 C CA . THR A 1 838 ? 44.75 -13.875 -7.246 1 71.88 838 THR A CA 1
ATOM 6672 C C . THR A 1 838 ? 43.375 -14.281 -6.738 1 71.88 838 THR A C 1
ATOM 6674 O O . THR A 1 838 ? 43.25 -15.047 -5.777 1 71.88 838 THR A O 1
ATOM 6677 N N . GLY A 1 839 ? 42.438 -13.766 -7.363 1 75.94 839 GLY A N 1
ATOM 6678 C CA . GLY A 1 839 ? 41.094 -14.156 -7.012 1 75.94 839 GLY A CA 1
ATOM 6679 C C . GLY A 1 839 ? 40.812 -15.641 -7.191 1 75.94 839 GLY A C 1
ATOM 6680 O O . GLY A 1 839 ? 40.219 -16.281 -6.336 1 75.94 839 GLY A O 1
ATOM 6681 N N . TYR A 1 840 ? 41.344 -16.094 -8.281 1 79.06 840 TYR A N 1
ATOM 6682 C CA . TYR A 1 840 ? 41.188 -17.516 -8.578 1 79.06 840 TYR A CA 1
ATOM 6683 C C . TYR A 1 840 ? 41.906 -18.375 -7.523 1 79.06 840 TYR A C 1
ATOM 6685 O O . TYR A 1 840 ? 41.344 -19.344 -7.012 1 79.06 840 TYR A O 1
ATOM 6693 N N . LEU A 1 841 ? 43.062 -18.016 -7.145 1 77.38 841 LEU A N 1
ATOM 6694 C CA . LEU A 1 841 ? 43.844 -18.781 -6.18 1 77.38 841 LEU A CA 1
ATOM 6695 C C . LEU A 1 841 ? 43.188 -18.719 -4.793 1 77.38 841 LEU A C 1
ATOM 6697 O O . LEU A 1 841 ? 43.156 -19.719 -4.074 1 77.38 841 LEU A O 1
ATOM 6701 N N . MET A 1 842 ? 42.719 -17.594 -4.504 1 79.62 842 MET A N 1
ATOM 6702 C CA . MET A 1 842 ? 42.062 -17.438 -3.211 1 79.62 842 MET A CA 1
ATOM 6703 C C . MET A 1 842 ? 40.781 -18.25 -3.158 1 79.62 842 MET A C 1
ATOM 6705 O O . MET A 1 842 ? 40.438 -18.844 -2.129 1 79.62 842 MET A O 1
ATOM 6709 N N . ALA A 1 843 ? 40.125 -18.25 -4.207 1 85.94 843 ALA A N 1
ATOM 6710 C CA . ALA A 1 843 ? 38.906 -19.016 -4.281 1 85.94 843 ALA A CA 1
ATOM 6711 C C . ALA A 1 843 ? 39.156 -20.516 -4.176 1 85.94 843 ALA A C 1
ATOM 6713 O O . ALA A 1 843 ? 38.469 -21.234 -3.477 1 85.94 843 ALA A O 1
ATOM 6714 N N . LYS A 1 844 ? 40.188 -20.922 -4.824 1 84.88 844 LYS A N 1
ATOM 6715 C CA . LYS A 1 844 ? 40.531 -22.328 -4.781 1 84.88 844 LYS A CA 1
ATOM 6716 C C . LYS A 1 844 ? 41 -22.75 -3.381 1 84.88 844 LYS A C 1
ATOM 6718 O O . LYS A 1 844 ? 40.625 -23.812 -2.896 1 84.88 844 LYS A O 1
ATOM 6723 N N . LEU A 1 845 ? 41.781 -21.906 -2.811 1 83.25 845 LEU A N 1
ATOM 6724 C CA . LEU A 1 845 ? 42.219 -22.188 -1.451 1 83.25 845 LEU A CA 1
ATOM 6725 C C . LEU A 1 845 ? 41.062 -22.234 -0.488 1 83.25 845 LEU A C 1
ATOM 6727 O O . LEU A 1 845 ? 41 -23.125 0.377 1 83.25 845 LEU A O 1
ATOM 6731 N N . HIS A 1 846 ? 40.219 -21.328 -0.552 1 88.94 846 HIS A N 1
ATOM 6732 C CA . HIS A 1 846 ? 39.031 -21.297 0.297 1 88.94 846 HIS A CA 1
ATOM 6733 C C . HIS A 1 846 ? 38.188 -22.562 0.126 1 88.94 846 HIS A C 1
ATOM 6735 O O . HIS A 1 846 ? 37.719 -23.141 1.11 1 88.94 846 HIS A O 1
ATOM 6741 N N . LEU A 1 847 ? 37.969 -23.031 -1.106 1 90.06 847 LEU A N 1
ATOM 6742 C CA . LEU A 1 847 ? 37.156 -24.188 -1.399 1 90.06 847 LEU A CA 1
ATOM 6743 C C . LEU A 1 847 ? 37.812 -25.469 -0.912 1 90.06 847 LEU A C 1
ATOM 6745 O O . LEU A 1 847 ? 37.125 -26.391 -0.432 1 90.06 847 LEU A O 1
ATOM 6749 N N . LEU A 1 848 ? 39.094 -25.5 -1 1 88.06 848 LEU A N 1
ATOM 6750 C CA . LEU A 1 848 ? 39.812 -26.734 -0.701 1 88.06 848 LEU A CA 1
ATOM 6751 C C . LEU A 1 848 ? 40.031 -26.875 0.801 1 88.06 848 LEU A C 1
ATOM 6753 O O . LEU A 1 848 ? 40.094 -28 1.317 1 88.06 848 LEU A O 1
ATOM 6757 N N . LEU A 1 849 ? 40.094 -25.734 1.469 1 88.75 849 LEU A N 1
ATOM 6758 C CA . LEU A 1 849 ? 40.5 -25.859 2.867 1 88.75 849 LEU A CA 1
ATOM 6759 C C . LEU A 1 849 ? 39.406 -25.281 3.787 1 88.75 849 LEU A C 1
ATOM 6761 O O . LEU A 1 849 ? 38.719 -26.031 4.461 1 88.75 849 LEU A O 1
ATOM 6765 N N . PHE A 1 850 ? 39.219 -24.031 3.76 1 89.44 850 PHE A N 1
ATOM 6766 C CA . PHE A 1 850 ? 38.406 -23.344 4.754 1 89.44 850 PHE A CA 1
ATOM 6767 C C . PHE A 1 850 ? 36.938 -23.734 4.629 1 89.44 850 PHE A C 1
ATOM 6769 O O . PHE A 1 850 ? 36.25 -23.891 5.633 1 89.44 850 PHE A O 1
ATOM 6776 N N . ASP A 1 851 ? 36.469 -23.891 3.436 1 93 851 ASP A N 1
ATOM 6777 C CA . ASP A 1 851 ? 35.094 -24.266 3.213 1 93 851 ASP A CA 1
ATOM 6778 C C . ASP A 1 851 ? 34.812 -25.672 3.734 1 93 851 ASP A C 1
ATOM 6780 O O . ASP A 1 851 ? 33.75 -25.922 4.324 1 93 851 ASP A O 1
ATOM 6784 N N . ARG A 1 852 ? 35.688 -26.562 3.52 1 92.69 852 ARG A N 1
ATOM 6785 C CA . ARG A 1 852 ? 35.531 -27.938 3.984 1 92.69 852 ARG A CA 1
ATOM 6786 C C . ARG A 1 852 ? 35.531 -28 5.508 1 92.69 852 ARG A C 1
ATOM 6788 O O . ARG A 1 852 ? 34.75 -28.75 6.102 1 92.69 852 ARG A O 1
ATOM 6795 N N . LEU A 1 853 ? 36.438 -27.266 6.102 1 92.38 853 LEU A N 1
ATOM 6796 C CA . LEU A 1 853 ? 36.469 -27.219 7.559 1 92.38 853 LEU A CA 1
ATOM 6797 C C . LEU A 1 853 ? 35.188 -26.641 8.125 1 92.38 853 LEU A C 1
ATOM 6799 O O . LEU A 1 853 ? 34.688 -27.125 9.141 1 92.38 853 LEU A O 1
ATOM 6803 N N . PHE A 1 854 ? 34.781 -25.609 7.551 1 94.44 854 PHE A N 1
ATOM 6804 C CA . PHE A 1 854 ? 33.531 -24.969 7.949 1 94.44 854 PHE A CA 1
ATOM 6805 C C . PHE A 1 854 ? 32.344 -25.953 7.867 1 94.44 854 PHE A C 1
ATOM 6807 O O . PHE A 1 854 ? 31.562 -26.047 8.805 1 94.44 854 PHE A O 1
ATOM 6814 N N . LEU A 1 855 ? 32.25 -26.75 6.781 1 96 855 LEU A N 1
ATOM 6815 C CA . LEU A 1 855 ? 31.156 -27.703 6.562 1 96 855 LEU A CA 1
ATOM 6816 C C . LEU A 1 855 ? 31.25 -28.859 7.555 1 96 855 LEU A C 1
ATOM 6818 O O . LEU A 1 855 ? 30.234 -29.328 8.062 1 96 855 LEU A O 1
ATOM 6822 N N . GLU A 1 856 ? 32.438 -29.266 7.801 1 93.88 856 GLU A N 1
ATOM 6823 C CA . GLU A 1 856 ? 32.625 -30.344 8.758 1 93.88 856 GLU A CA 1
ATOM 6824 C C . GLU A 1 856 ? 32.25 -29.922 10.172 1 93.88 856 GLU A C 1
ATOM 6826 O O . GLU A 1 856 ? 31.672 -30.703 10.93 1 93.88 856 GLU A O 1
ATOM 6831 N N . ARG A 1 857 ? 32.562 -28.734 10.484 1 94 857 ARG A N 1
ATOM 6832 C CA . ARG A 1 857 ? 32.25 -28.203 11.805 1 94 857 ARG A CA 1
ATOM 6833 C C . ARG A 1 857 ? 30.75 -28.047 12.008 1 94 857 ARG A C 1
ATOM 6835 O O . ARG A 1 857 ? 30.25 -28.156 13.125 1 94 857 ARG A O 1
ATOM 6842 N N . GLY A 1 858 ? 30.047 -27.875 10.992 1 95.62 858 GLY A N 1
ATOM 6843 C CA . GLY A 1 858 ? 28.625 -27.594 11.078 1 95.62 858 GLY A CA 1
ATOM 6844 C C . GLY A 1 858 ? 27.766 -28.797 10.727 1 95.62 858 GLY A C 1
ATOM 6845 O O . GLY A 1 858 ? 26.609 -28.641 10.305 1 95.62 858 GLY A O 1
ATOM 6846 N N . ARG A 1 859 ? 28.25 -29.953 10.852 1 95.94 859 ARG A N 1
ATOM 6847 C CA . ARG A 1 859 ? 27.469 -31.172 10.641 1 95.94 859 ARG A CA 1
ATOM 6848 C C . ARG A 1 859 ? 26.5 -31.406 11.789 1 95.94 859 ARG A C 1
ATOM 6850 O O . ARG A 1 859 ? 26.828 -31.172 12.953 1 95.94 859 ARG A O 1
ATOM 6857 N N . LEU A 1 860 ? 25.344 -31.875 11.445 1 95.69 860 LEU A N 1
ATOM 6858 C CA . LEU A 1 860 ? 24.297 -32.125 12.438 1 95.69 860 LEU A CA 1
ATOM 6859 C C . LEU A 1 860 ? 24.719 -33.219 13.398 1 95.69 860 LEU A C 1
ATOM 6861 O O . LEU A 1 860 ? 24.484 -33.125 14.602 1 95.69 860 LEU A O 1
ATOM 6865 N N . ALA A 1 861 ? 25.297 -34.281 12.852 1 93.81 861 ALA A N 1
ATOM 6866 C CA . ALA A 1 861 ? 25.734 -35.406 13.648 1 93.81 861 ALA A CA 1
ATOM 6867 C C . ALA A 1 861 ? 26.719 -35 14.727 1 93.81 861 ALA A C 1
ATOM 6869 O O . ALA A 1 861 ? 26.703 -35.531 15.836 1 93.81 861 ALA A O 1
ATOM 6870 N N . ARG A 1 862 ? 27.578 -34.062 14.398 1 93.62 862 ARG A N 1
ATOM 6871 C CA . ARG A 1 862 ? 28.547 -33.562 15.375 1 93.62 862 ARG A CA 1
ATOM 6872 C C . ARG A 1 862 ? 27.844 -32.75 16.469 1 93.62 862 ARG A C 1
ATOM 6874 O O . ARG A 1 862 ? 28.141 -32.906 17.656 1 93.62 862 ARG A O 1
ATOM 6881 N N . LEU A 1 863 ? 26.922 -31.891 16.109 1 94.19 863 LEU A N 1
ATOM 6882 C CA . LEU A 1 863 ? 26.203 -31.062 17.078 1 94.19 863 LEU A CA 1
ATOM 6883 C C . LEU A 1 863 ? 25.422 -31.938 18.062 1 94.19 863 LEU A C 1
ATOM 6885 O O . LEU A 1 863 ? 25.406 -31.656 19.266 1 94.19 863 LEU A O 1
ATOM 6889 N N . LEU A 1 864 ? 24.781 -33 17.516 1 93.44 864 LEU A N 1
ATOM 6890 C CA . LEU A 1 864 ? 23.906 -33.844 18.344 1 93.44 864 LEU A CA 1
ATOM 6891 C C . LEU A 1 864 ? 24.688 -35 18.969 1 93.44 864 LEU A C 1
ATOM 6893 O O . LEU A 1 864 ? 24.125 -35.844 19.672 1 93.44 864 LEU A O 1
ATOM 6897 N N . SER A 1 865 ? 25.953 -35.062 18.797 1 88.06 865 SER A N 1
ATOM 6898 C CA . SER A 1 865 ? 26.828 -36.125 19.312 1 88.06 865 SER A CA 1
ATOM 6899 C C . SER A 1 865 ? 26.328 -37.5 18.891 1 88.06 865 SER A C 1
ATOM 6901 O O . SER A 1 865 ? 26.203 -38.406 19.719 1 88.06 865 SER A O 1
ATOM 6903 N N . LEU A 1 866 ? 25.891 -37.406 17.672 1 76.12 866 LEU A N 1
ATOM 6904 C CA . LEU A 1 866 ? 25.438 -38.688 17.141 1 76.12 866 LEU A CA 1
ATOM 6905 C C . LEU A 1 866 ? 26.609 -39.5 16.609 1 76.12 866 LEU A C 1
ATOM 6907 O O . LEU A 1 866 ? 27.594 -38.938 16.125 1 76.12 866 LEU A O 1
ATOM 6911 N N . LYS A 1 867 ? 26.688 -40.906 17.062 1 60.66 867 LYS A N 1
ATOM 6912 C CA . LYS A 1 867 ? 27.75 -41.844 16.641 1 60.66 867 LYS A CA 1
ATOM 6913 C C . LYS A 1 867 ? 27.609 -42.219 15.172 1 60.66 867 LYS A C 1
ATOM 6915 O O . LYS A 1 867 ? 26.5 -42.312 14.648 1 60.66 867 LYS A O 1
ATOM 6920 N N . MET B 1 1 ? -8.945 22.266 45.031 1 37.69 1 MET B N 1
ATOM 6921 C CA . MET B 1 1 ? -9.352 20.953 44.531 1 37.69 1 MET B CA 1
ATOM 6922 C C . MET B 1 1 ? -8.438 20.5 43.406 1 37.69 1 MET B C 1
ATOM 6924 O O . MET B 1 1 ? -8.211 21.25 42.438 1 37.69 1 MET B O 1
ATOM 6928 N N . MET B 1 2 ? -7.711 19.625 43.656 1 54.91 2 MET B N 1
ATOM 6929 C CA . MET B 1 2 ? -6.723 19.156 42.688 1 54.91 2 MET B CA 1
ATOM 6930 C C . MET B 1 2 ? -7.379 18.812 41.344 1 54.91 2 MET B C 1
ATOM 6932 O O . MET B 1 2 ? -8.453 18.203 41.344 1 54.91 2 MET B O 1
ATOM 6936 N N . ASN B 1 3 ? -6.922 19.328 40.219 1 79.94 3 ASN B N 1
ATOM 6937 C CA . ASN B 1 3 ? -7.348 19.094 38.844 1 79.94 3 ASN B CA 1
ATOM 6938 C C . ASN B 1 3 ? -7.336 17.609 38.5 1 79.94 3 ASN B C 1
ATOM 6940 O O . ASN B 1 3 ? -6.578 16.828 39.094 1 79.94 3 ASN B O 1
ATOM 6944 N N . SER B 1 4 ? -8.477 17.047 38.062 1 85.88 4 SER B N 1
ATOM 6945 C CA . SER B 1 4 ? -8.656 15.641 37.719 1 85.88 4 SER B CA 1
ATOM 6946 C C . SER B 1 4 ? -7.406 15.07 37.062 1 85.88 4 SER B C 1
ATOM 6948 O O . SER B 1 4 ? -7.031 13.922 37.312 1 85.88 4 SER B O 1
ATOM 6950 N N . VAL B 1 5 ? -6.719 15.828 36.406 1 88 5 VAL B N 1
ATOM 6951 C CA . VAL B 1 5 ? -5.52 15.398 35.688 1 88 5 VAL B CA 1
ATOM 6952 C C . VAL B 1 5 ? -4.387 15.156 36.688 1 88 5 VAL B C 1
ATOM 6954 O O . VAL B 1 5 ? -3.672 14.156 36.594 1 88 5 VAL B O 1
ATOM 6957 N N . GLU B 1 6 ? -4.297 16.016 37.625 1 87.75 6 GLU B N 1
ATOM 6958 C CA . GLU B 1 6 ? -3.279 15.867 38.656 1 87.75 6 GLU B CA 1
ATOM 6959 C C . GLU B 1 6 ? -3.547 14.641 39.531 1 87.75 6 GLU B C 1
ATOM 6961 O O . GLU B 1 6 ? -2.615 13.93 39.906 1 87.75 6 GLU B O 1
ATOM 6966 N N . THR B 1 7 ? -4.77 14.516 39.844 1 90.12 7 THR B N 1
ATOM 6967 C CA . THR B 1 7 ? -5.156 13.352 40.625 1 90.12 7 THR B CA 1
ATOM 6968 C C . THR B 1 7 ? -4.801 12.055 39.906 1 90.12 7 THR B C 1
ATOM 6970 O O . THR B 1 7 ? -4.281 11.117 40.5 1 90.12 7 THR B O 1
ATOM 6973 N N . ALA B 1 8 ? -5.121 11.969 38.625 1 91.88 8 ALA B N 1
ATOM 6974 C CA . ALA B 1 8 ? -4.797 10.789 37.812 1 91.88 8 ALA B CA 1
ATOM 6975 C C . ALA B 1 8 ? -3.291 10.539 37.781 1 91.88 8 ALA B C 1
ATOM 6977 O O . ALA B 1 8 ? -2.846 9.398 37.906 1 91.88 8 ALA B O 1
ATOM 6978 N N . ASP B 1 9 ? -2.562 11.617 37.656 1 88.69 9 ASP B N 1
ATOM 6979 C CA . ASP B 1 9 ? -1.108 11.492 37.625 1 88.69 9 ASP B CA 1
ATOM 6980 C C . ASP B 1 9 ? -0.573 10.938 38.938 1 88.69 9 ASP B C 1
ATOM 6982 O O . ASP B 1 9 ? 0.361 10.133 38.938 1 88.69 9 ASP B O 1
ATOM 6986 N N . LYS B 1 10 ? -1.138 11.344 39.969 1 88.94 10 LYS B N 1
ATOM 6987 C CA . LYS B 1 10 ? -0.734 10.852 41.312 1 88.94 10 LYS B CA 1
ATOM 6988 C C . LYS B 1 10 ? -1.06 9.375 41.469 1 88.94 10 LYS B C 1
ATOM 6990 O O . LYS B 1 10 ? -0.255 8.609 42 1 88.94 10 LYS B O 1
ATOM 6995 N N . ILE B 1 11 ? -2.17 9.016 41 1 89.75 11 ILE B N 1
ATOM 6996 C CA . ILE B 1 11 ? -2.588 7.621 41.062 1 89.75 11 ILE B CA 1
ATOM 6997 C C . ILE B 1 11 ? -1.644 6.754 40.25 1 89.75 11 ILE B C 1
ATOM 6999 O O . ILE B 1 11 ? -1.215 5.688 40.688 1 89.75 11 ILE B O 1
ATOM 7003 N N . LEU B 1 12 ? -1.301 7.176 39.094 1 87.88 12 LEU B N 1
ATOM 7004 C CA . LEU B 1 12 ? -0.458 6.426 38.156 1 87.88 12 LEU B CA 1
ATOM 7005 C C . LEU B 1 12 ? 0.976 6.348 38.688 1 87.88 12 LEU B C 1
ATOM 7007 O O . LEU B 1 12 ? 1.707 5.41 38.344 1 87.88 12 LEU B O 1
ATOM 7011 N N . SER B 1 13 ? 1.315 7.332 39.531 1 85.06 13 SER B N 1
ATOM 7012 C CA . SER B 1 13 ? 2.654 7.344 40.125 1 85.06 13 SER B CA 1
ATOM 7013 C C . SER B 1 13 ? 2.707 6.516 41.406 1 85.06 13 SER B C 1
ATOM 7015 O O . SER B 1 13 ? 3.773 6.355 42 1 85.06 13 SER B O 1
ATOM 7017 N N . GLY B 1 14 ? 1.641 5.941 41.906 1 83.69 14 GLY B N 1
ATOM 7018 C CA . GLY B 1 14 ? 1.689 5.004 43.031 1 83.69 14 GLY B CA 1
ATOM 7019 C C . GLY B 1 14 ? 0.854 5.438 44.219 1 83.69 14 GLY B C 1
ATOM 7020 O O . GLY B 1 14 ? 0.821 4.754 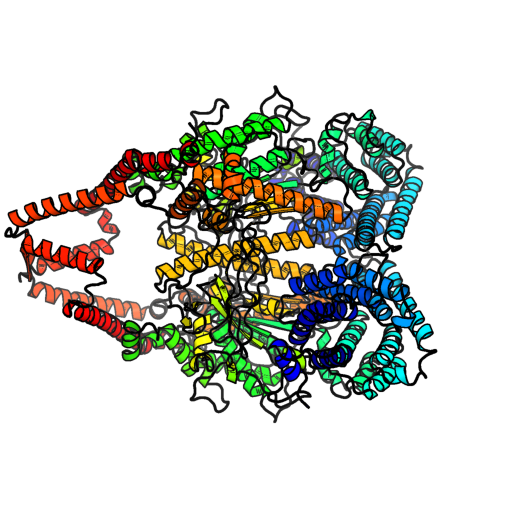45.25 1 83.69 14 GLY B O 1
ATOM 7021 N N . SER B 1 15 ? 0.179 6.547 44.094 1 86.25 15 SER B N 1
ATOM 7022 C CA . SER B 1 15 ? -0.657 6.992 45.219 1 86.25 15 SER B CA 1
ATOM 7023 C C . SER B 1 15 ? -1.843 6.055 45.438 1 86.25 15 SER B C 1
ATOM 7025 O O . SER B 1 15 ? -2.084 5.16 44.625 1 86.25 15 SER B O 1
ATOM 7027 N N . GLU B 1 16 ? -2.463 6.32 46.5 1 85.31 16 GLU B N 1
ATOM 7028 C CA . GLU B 1 16 ? -3.588 5.473 46.875 1 85.31 16 GLU B CA 1
ATOM 7029 C C . GLU B 1 16 ? -4.719 5.551 45.844 1 85.31 16 GLU B C 1
ATOM 7031 O O . GLU B 1 16 ? -5.02 6.629 45.344 1 85.31 16 GLU B O 1
ATOM 7036 N N . PHE B 1 17 ? -5.23 4.418 45.531 1 88.94 17 PHE B N 1
ATOM 7037 C CA . PHE B 1 17 ? -6.328 4.305 44.562 1 88.94 17 PHE B CA 1
ATOM 7038 C C . PHE B 1 17 ? -7.66 4.625 45.25 1 88.94 17 PHE B C 1
ATOM 7040 O O . PHE B 1 17 ? -7.926 4.172 46.344 1 88.94 17 PHE B O 1
ATOM 7047 N N . PRO B 1 18 ? -8.469 5.48 44.688 1 89.06 18 PRO B N 1
ATOM 7048 C CA . PRO B 1 18 ? -9.766 5.793 45.281 1 89.06 18 PRO B CA 1
ATOM 7049 C C . PRO B 1 18 ? -10.727 4.605 45.281 1 89.06 18 PRO B C 1
ATOM 7051 O O . PRO B 1 18 ? -10.461 3.6 44.625 1 89.06 18 PRO B O 1
ATOM 7054 N N . ASP B 1 19 ? -11.828 4.77 46.125 1 89.88 19 ASP B N 1
ATOM 7055 C CA . ASP B 1 19 ? -12.875 3.756 46.062 1 89.88 19 ASP B CA 1
ATOM 7056 C C . ASP B 1 19 ? -13.68 3.854 44.781 1 89.88 19 ASP B C 1
ATOM 7058 O O . ASP B 1 19 ? -13.453 4.758 43.969 1 89.88 19 ASP B O 1
ATOM 7062 N N . LEU B 1 20 ? -14.516 2.988 44.594 1 91.69 20 LEU B N 1
ATOM 7063 C CA . LEU B 1 20 ? -15.211 2.867 43.312 1 91.69 20 LEU B CA 1
ATOM 7064 C C . LEU B 1 20 ? -15.977 4.145 43 1 91.69 20 LEU B C 1
ATOM 7066 O O . LEU B 1 20 ? -16.047 4.562 41.844 1 91.69 20 LEU B O 1
ATOM 7070 N N . THR B 1 21 ? -16.609 4.723 43.969 1 92.56 21 THR B N 1
ATOM 7071 C CA . THR B 1 21 ? -17.359 5.961 43.781 1 92.56 21 THR B CA 1
ATOM 7072 C C . THR B 1 21 ? -16.406 7.09 43.375 1 92.56 21 THR B C 1
ATOM 7074 O O . THR B 1 21 ? -16.703 7.852 42.438 1 92.56 21 THR B O 1
ATOM 7077 N N . GLY B 1 22 ? -15.359 7.191 44.031 1 92.25 22 GLY B N 1
ATOM 7078 C CA . GLY B 1 22 ? -14.344 8.172 43.688 1 92.25 22 GLY B CA 1
ATOM 7079 C C . GLY B 1 22 ? -13.742 7.949 42.312 1 92.25 22 GLY B C 1
ATOM 7080 O O . GLY B 1 22 ? -13.43 8.906 41.625 1 92.25 22 GLY B O 1
ATOM 7081 N N . LEU B 1 23 ? -13.562 6.684 42 1 94 23 LEU B N 1
ATOM 7082 C CA . LEU B 1 23 ? -13.047 6.332 40.688 1 94 23 LEU B CA 1
ATOM 7083 C C . LEU B 1 23 ? -14.008 6.793 39.594 1 94 23 LEU B C 1
ATOM 7085 O O . LEU B 1 23 ? -13.57 7.34 38.562 1 94 23 LEU B O 1
ATOM 7089 N N . LYS B 1 24 ? -15.258 6.578 39.781 1 93.75 24 LYS B N 1
ATOM 7090 C CA . LYS B 1 24 ? -16.266 6.965 38.812 1 93.75 24 LYS B CA 1
ATOM 7091 C C . LYS B 1 24 ? -16.266 8.477 38.594 1 93.75 24 LYS B C 1
ATOM 7093 O O . LYS B 1 24 ? -16.375 8.945 37.438 1 93.75 24 LYS B O 1
ATOM 7098 N N . GLU B 1 25 ? -16.125 9.148 39.625 1 92.38 25 GLU B N 1
ATOM 7099 C CA . GLU B 1 25 ? -16.062 10.609 39.531 1 92.38 25 GLU B CA 1
ATOM 7100 C C . GLU B 1 25 ? -14.812 11.07 38.812 1 92.38 25 GLU B C 1
ATOM 7102 O O . GLU B 1 25 ? -14.875 11.961 37.938 1 92.38 25 GLU B O 1
ATOM 7107 N N . LEU B 1 26 ? -13.75 10.469 39.156 1 94.31 26 LEU B N 1
ATOM 7108 C CA . LEU B 1 26 ? -12.477 10.828 38.531 1 94.31 26 LEU B CA 1
ATOM 7109 C C . LEU B 1 26 ? -12.523 10.57 37.031 1 94.31 26 LEU B C 1
ATOM 7111 O O . LEU B 1 26 ? -12.125 11.422 36.25 1 94.31 26 LEU B O 1
ATOM 7115 N N . ILE B 1 27 ? -12.969 9.414 36.594 1 94.12 27 ILE B N 1
ATOM 7116 C CA . ILE B 1 27 ? -13.047 9.039 35.188 1 94.12 27 ILE B CA 1
ATOM 7117 C C . ILE B 1 27 ? -13.992 9.992 34.469 1 94.12 27 ILE B C 1
ATOM 7119 O O . ILE B 1 27 ? -13.719 10.398 33.312 1 94.12 27 ILE B O 1
ATOM 7123 N N . GLY B 1 28 ? -15.094 10.328 35.094 1 89.88 28 GLY B N 1
ATOM 7124 C CA . GLY B 1 28 ? -16.016 11.281 34.5 1 89.88 28 GLY B CA 1
ATOM 7125 C C . GLY B 1 28 ? -15.383 12.625 34.219 1 89.88 28 GLY B C 1
ATOM 7126 O O . GLY B 1 28 ? -15.617 13.219 33.156 1 89.88 28 GLY B O 1
ATOM 7127 N N . GLU B 1 29 ? -14.609 13.039 35.125 1 90.25 29 GLU B N 1
ATOM 7128 C CA . GLU B 1 29 ? -13.93 14.32 34.969 1 90.25 29 GLU B CA 1
ATOM 7129 C C . GLU B 1 29 ? -12.867 14.258 33.844 1 90.25 29 GLU B C 1
ATOM 7131 O O . GLU B 1 29 ? -12.734 15.188 33.062 1 90.25 29 GLU B O 1
ATOM 7136 N N . LEU B 1 30 ? -12.141 13.188 33.875 1 91.31 30 LEU B N 1
ATOM 7137 C CA . LEU B 1 30 ? -11.102 13.023 32.844 1 91.31 30 LEU B CA 1
ATOM 7138 C C . LEU B 1 30 ? -11.703 12.977 31.453 1 91.31 30 LEU B C 1
ATOM 7140 O O . LEU B 1 30 ? -11.164 13.578 30.516 1 91.31 30 LEU B O 1
ATOM 7144 N N . LYS B 1 31 ? -12.797 12.289 31.297 1 87.56 31 LYS B N 1
ATOM 7145 C CA . LYS B 1 31 ? -13.484 12.25 30 1 87.56 31 LYS B CA 1
ATOM 7146 C C . LYS B 1 31 ? -13.969 13.641 29.609 1 87.56 31 LYS B C 1
ATOM 7148 O O . LYS B 1 31 ? -13.883 14.016 28.438 1 87.56 31 LYS B O 1
ATOM 7153 N N . GLY B 1 32 ? -14.414 14.336 30.547 1 81.88 32 GLY B N 1
ATOM 7154 C CA . GLY B 1 32 ? -14.859 15.695 30.297 1 81.88 32 GLY B CA 1
ATOM 7155 C C . GLY B 1 32 ? -13.742 16.609 29.797 1 81.88 32 GLY B C 1
ATOM 7156 O O . GLY B 1 32 ? -13.992 17.516 29.016 1 81.88 32 GLY B O 1
ATOM 7157 N N . GLU B 1 33 ? -12.602 16.281 30.234 1 81.44 33 GLU B N 1
ATOM 7158 C CA . GLU B 1 33 ? -11.438 17.047 29.812 1 81.44 33 GLU B CA 1
ATOM 7159 C C . GLU B 1 33 ? -10.781 16.438 28.578 1 81.44 33 GLU B C 1
ATOM 7161 O O . GLU B 1 33 ? -9.68 16.828 28.203 1 81.44 33 GLU B O 1
ATOM 7166 N N . LEU B 1 34 ? -11.383 15.469 28 1 81.38 34 LEU B N 1
ATOM 7167 C CA . LEU B 1 34 ? -10.945 14.773 26.781 1 81.38 34 LEU B CA 1
ATOM 7168 C C . LEU B 1 3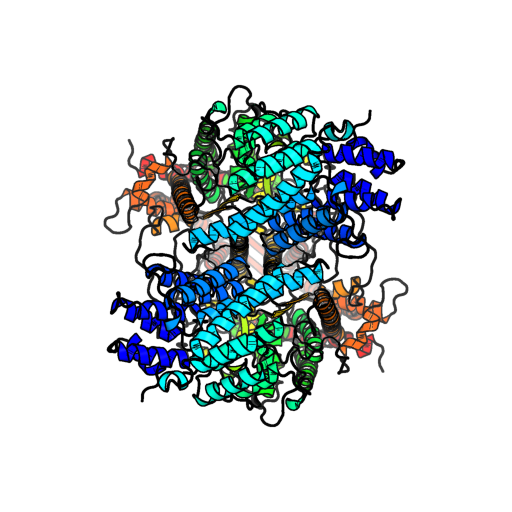4 ? -9.617 14.062 27.016 1 81.38 34 LEU B C 1
ATOM 7170 O O . LEU B 1 34 ? -8.797 13.938 26.109 1 81.38 34 LEU B O 1
ATOM 7174 N N . GLU B 1 35 ? -9.375 13.758 28.281 1 87.94 35 GLU B N 1
ATOM 7175 C CA . GLU B 1 35 ? -8.164 13.016 28.641 1 87.94 35 GLU B CA 1
ATOM 7176 C C . GLU B 1 35 ? -8.43 11.516 28.703 1 87.94 35 GLU B C 1
ATOM 7178 O O . GLU B 1 35 ? -8.188 10.867 29.719 1 87.94 35 GLU B O 1
ATOM 7183 N N . PHE B 1 36 ? -8.766 10.984 27.578 1 89.81 36 PHE B N 1
ATOM 7184 C CA . PHE B 1 36 ? -9.133 9.57 27.5 1 89.81 36 PHE B CA 1
ATOM 7185 C C . PHE B 1 36 ? -7.918 8.68 27.719 1 89.81 36 PHE B C 1
ATOM 7187 O O . PHE B 1 36 ? -8.039 7.582 28.25 1 89.81 36 PHE B O 1
ATOM 7194 N N . GLY B 1 37 ? -6.77 9.148 27.312 1 90.06 37 GLY B N 1
ATOM 7195 C CA . GLY B 1 37 ? -5.555 8.375 27.531 1 90.06 37 GLY B CA 1
ATOM 7196 C C . GLY B 1 37 ? -5.238 8.148 29 1 90.06 37 GLY B C 1
ATOM 7197 O O . GLY B 1 37 ? -4.938 7.02 29.406 1 90.06 37 GLY B O 1
ATOM 7198 N N . LYS B 1 38 ? -5.344 9.18 29.797 1 91.38 38 LYS B N 1
ATOM 7199 C CA . LYS B 1 38 ? -5.105 9.07 31.234 1 91.38 38 LYS B CA 1
ATOM 7200 C C . LYS B 1 38 ? -6.18 8.227 31.922 1 91.38 38 LYS B C 1
ATOM 7202 O O . LYS B 1 38 ? -5.879 7.422 32.781 1 91.38 38 LYS B O 1
ATOM 7207 N N . ALA B 1 39 ? -7.379 8.523 31.484 1 94.94 39 ALA B N 1
ATOM 7208 C CA . ALA B 1 39 ? -8.484 7.73 32.031 1 94.94 39 ALA B CA 1
ATOM 7209 C C . ALA B 1 39 ? -8.266 6.242 31.766 1 94.94 39 ALA B C 1
ATOM 7211 O O . ALA B 1 39 ? -8.516 5.414 32.656 1 94.94 39 ALA B O 1
ATOM 7212 N N . ARG B 1 40 ? -7.859 5.922 30.516 1 94.94 40 ARG B N 1
ATOM 7213 C CA . ARG B 1 40 ? -7.605 4.535 30.141 1 94.94 40 ARG B CA 1
ATOM 7214 C C . ARG B 1 40 ? -6.555 3.906 31.047 1 94.94 40 ARG B C 1
ATOM 7216 O O . ARG B 1 40 ? -6.738 2.789 31.547 1 94.94 40 ARG B O 1
ATOM 7223 N N . ARG B 1 41 ? -5.512 4.59 31.406 1 92.38 41 ARG B N 1
ATOM 7224 C CA . ARG B 1 41 ? -4.426 4.066 32.219 1 92.38 41 ARG B CA 1
ATOM 7225 C C . ARG B 1 41 ? -4.883 3.854 33.656 1 92.38 41 ARG B C 1
ATOM 7227 O O . ARG B 1 41 ? -4.504 2.871 34.312 1 92.38 41 ARG B O 1
ATOM 7234 N N . VAL B 1 42 ? -5.629 4.77 34.156 1 94.75 42 VAL B N 1
ATOM 7235 C CA . VAL B 1 42 ? -6.176 4.633 35.5 1 94.75 42 VAL B CA 1
ATOM 7236 C C . VAL B 1 42 ? -7.102 3.418 35.562 1 94.75 42 VAL B C 1
ATOM 7238 O O . VAL B 1 42 ? -7.043 2.637 36.531 1 94.75 42 VAL B O 1
ATOM 7241 N N . LEU B 1 43 ? -7.879 3.303 34.531 1 96.38 43 LEU B N 1
ATOM 7242 C CA . LEU B 1 43 ? -8.836 2.201 34.469 1 96.38 43 LEU B CA 1
ATOM 7243 C C . LEU B 1 43 ? -8.117 0.866 34.344 1 96.38 43 LEU B C 1
ATOM 7245 O O . LEU B 1 43 ? -8.578 -0.157 34.844 1 96.38 43 LEU B O 1
ATOM 7249 N N . GLU B 1 44 ? -7.02 0.822 33.656 1 93.31 44 GLU B N 1
ATOM 7250 C CA . GLU B 1 44 ? -6.227 -0.397 33.531 1 93.31 44 GLU B CA 1
ATOM 7251 C C . GLU B 1 44 ? -5.766 -0.889 34.906 1 93.31 44 GLU B C 1
ATOM 7253 O O . GLU B 1 44 ? -5.809 -2.088 35.188 1 93.31 44 GLU B O 1
ATOM 7258 N N . LYS B 1 45 ? -5.41 0.023 35.719 1 92.25 45 LYS B N 1
ATOM 7259 C CA . LYS B 1 45 ? -5.035 -0.317 37.094 1 92.25 45 LYS B CA 1
ATOM 7260 C C . LYS B 1 45 ? -6.254 -0.745 37.906 1 92.25 45 LYS B C 1
ATOM 7262 O O . LYS B 1 45 ? -6.164 -1.641 38.75 1 92.25 45 LYS B O 1
ATOM 7267 N N . ALA B 1 46 ? -7.277 -0.07 37.656 1 94.94 46 ALA B N 1
ATOM 7268 C CA . ALA B 1 46 ? -8.516 -0.365 38.375 1 94.94 46 ALA B CA 1
ATOM 7269 C C . ALA B 1 46 ? -9.016 -1.771 38.031 1 94.94 46 ALA B C 1
ATOM 7271 O O . ALA B 1 46 ? -9.602 -2.441 38.906 1 94.94 46 ALA B O 1
ATOM 7272 N N . ARG B 1 47 ? -8.875 -2.201 36.844 1 93.69 47 ARG B N 1
ATOM 7273 C CA . ARG B 1 47 ? -9.336 -3.518 36.406 1 93.69 47 ARG B CA 1
ATOM 7274 C C . ARG B 1 47 ? -8.719 -4.621 37.281 1 93.69 47 ARG B C 1
ATOM 7276 O O . ARG B 1 47 ? -9.367 -5.629 37.562 1 93.69 47 ARG B O 1
ATOM 7283 N N . ASP B 1 48 ? -7.527 -4.434 37.688 1 90.12 48 ASP B N 1
ATOM 7284 C CA . ASP B 1 48 ? -6.855 -5.406 38.562 1 90.12 48 ASP B CA 1
ATOM 7285 C C . ASP B 1 48 ? -7.449 -5.41 39.969 1 90.12 48 ASP B C 1
ATOM 7287 O O . ASP B 1 48 ? -7.512 -6.457 40.625 1 90.12 48 ASP B O 1
ATOM 7291 N N . LEU B 1 49 ? -7.855 -4.312 40.375 1 90.31 49 LEU B N 1
ATOM 7292 C CA . LEU B 1 49 ? -8.375 -4.148 41.719 1 90.31 49 LEU B CA 1
ATOM 7293 C C . LEU B 1 49 ? -9.844 -4.578 41.781 1 90.31 49 LEU B C 1
ATOM 7295 O O . LEU B 1 49 ? -10.297 -5.055 42.844 1 90.31 49 LEU B O 1
ATOM 7299 N N . TYR B 1 50 ? -10.539 -4.312 40.656 1 90.69 50 TYR B N 1
ATOM 7300 C CA . TYR B 1 50 ? -11.961 -4.656 40.594 1 90.69 50 TYR B CA 1
ATOM 7301 C C . TYR B 1 50 ? -12.242 -5.555 39.406 1 90.69 50 TYR B C 1
ATOM 7303 O O . TYR B 1 50 ? -12.984 -5.18 38.5 1 90.69 50 TYR B O 1
ATOM 7311 N N . PRO B 1 51 ? -11.766 -6.766 39.375 1 86.31 51 PRO B N 1
ATOM 7312 C CA . PRO B 1 51 ? -11.836 -7.621 38.188 1 86.31 51 PRO B CA 1
ATOM 7313 C C . PRO B 1 51 ? -13.273 -8 37.844 1 86.31 51 PRO B C 1
ATOM 7315 O O . PRO B 1 51 ? -13.562 -8.289 36.656 1 86.31 51 PRO B O 1
ATOM 7318 N N . GLU B 1 52 ? -14.203 -7.902 38.75 1 86.5 52 GLU B N 1
ATOM 7319 C CA . GLU B 1 52 ? -15.562 -8.367 38.469 1 86.5 52 GLU B CA 1
ATOM 7320 C C . GLU B 1 52 ? -16.484 -7.199 38.156 1 86.5 52 GLU B C 1
ATOM 7322 O O . GLU B 1 52 ? -17.656 -7.402 37.781 1 86.5 52 GLU B O 1
ATOM 7327 N N . ASP B 1 53 ? -15.992 -6.062 38.219 1 91.56 53 ASP B N 1
ATOM 7328 C CA . ASP B 1 53 ? -16.844 -4.906 37.969 1 91.56 53 ASP B CA 1
ATOM 7329 C C . ASP B 1 53 ? -16.953 -4.625 36.469 1 91.56 53 ASP B C 1
ATOM 7331 O O . ASP B 1 53 ? -15.984 -4.191 35.844 1 91.56 53 ASP B O 1
ATOM 7335 N N . ILE B 1 54 ? -18.141 -4.75 35.969 1 94.44 54 ILE B N 1
ATOM 7336 C CA . ILE B 1 54 ? -18.391 -4.641 34.531 1 94.44 54 ILE B CA 1
ATOM 7337 C C . ILE B 1 54 ? -18.203 -3.193 34.094 1 94.44 54 ILE B C 1
ATOM 7339 O O . ILE B 1 54 ? -17.781 -2.939 32.938 1 94.44 54 ILE B O 1
ATOM 7343 N N . TRP B 1 55 ? -18.5 -2.293 34.969 1 95.38 55 TRP B N 1
ATOM 7344 C CA . TRP B 1 55 ? -18.391 -0.874 34.656 1 95.38 55 TRP B CA 1
ATOM 7345 C C . TRP B 1 55 ? -16.953 -0.5 34.344 1 95.38 55 TRP B C 1
ATOM 7347 O O . TRP B 1 55 ? -16.688 0.289 33.438 1 95.38 55 TRP B O 1
ATOM 7357 N N . VAL B 1 56 ? -16.031 -1.052 35.062 1 96.56 56 VAL B N 1
ATOM 7358 C CA . VAL B 1 56 ? -14.625 -0.751 34.875 1 96.56 56 VAL B CA 1
ATOM 7359 C C . VAL B 1 56 ? -14.188 -1.16 33.469 1 96.56 56 VAL B C 1
ATOM 7361 O O . VAL B 1 56 ? -13.516 -0.394 32.781 1 96.56 56 VAL B O 1
ATOM 7364 N N . VAL B 1 57 ? -14.602 -2.328 33.062 1 96.94 57 VAL B N 1
ATOM 7365 C CA . VAL B 1 57 ? -14.227 -2.834 31.734 1 96.94 57 VAL B CA 1
ATOM 7366 C C . VAL B 1 57 ? -14.914 -2.014 30.641 1 96.94 57 VAL B C 1
ATOM 7368 O O . VAL B 1 57 ? -14.312 -1.711 29.609 1 96.94 57 VAL B O 1
ATOM 7371 N N . GLN B 1 58 ? -16.141 -1.689 30.859 1 96.81 58 GLN B N 1
ATOM 7372 C CA . GLN B 1 58 ? -16.875 -0.875 29.906 1 96.81 58 GLN B CA 1
ATOM 7373 C C . GLN B 1 58 ? -16.203 0.482 29.703 1 96.81 58 GLN B C 1
ATOM 7375 O O . GLN B 1 58 ? -16 0.916 28.562 1 96.81 58 GLN B O 1
ATOM 7380 N N . GLN B 1 59 ? -15.844 1.099 30.781 1 96.56 59 GLN B N 1
ATOM 7381 C CA . GLN B 1 59 ? -15.211 2.41 30.703 1 96.56 59 GLN B CA 1
ATOM 7382 C C . GLN B 1 59 ? -13.805 2.303 30.125 1 96.56 59 GLN B C 1
ATOM 7384 O O . GLN B 1 59 ? -13.352 3.203 29.406 1 96.56 59 GLN B O 1
ATOM 7389 N N . LEU B 1 60 ? -13.172 1.259 30.484 1 97.25 60 LEU B N 1
ATOM 7390 C CA . LEU B 1 60 ? -11.859 1.024 29.891 1 97.25 60 LEU B CA 1
ATOM 7391 C C . LEU B 1 60 ? -11.953 0.891 28.375 1 97.25 60 LEU B C 1
ATOM 7393 O O . LEU B 1 60 ? -11.141 1.457 27.656 1 97.25 60 LEU B O 1
ATOM 7397 N N . ALA B 1 61 ? -12.906 0.147 27.891 1 97.56 61 ALA B N 1
ATOM 7398 C CA . ALA B 1 61 ? -13.117 -0.001 26.453 1 97.56 61 ALA B CA 1
ATOM 7399 C C . ALA B 1 61 ? -13.438 1.342 25.797 1 97.56 61 ALA B C 1
ATOM 7401 O O . ALA B 1 61 ? -12.898 1.675 24.75 1 97.56 61 ALA B O 1
ATOM 7402 N N . LEU B 1 62 ? -14.289 2.098 26.438 1 96.38 62 LEU B N 1
ATOM 7403 C CA . LEU B 1 62 ? -14.68 3.406 25.922 1 96.38 62 LEU B CA 1
ATOM 7404 C C . LEU B 1 62 ? -13.477 4.336 25.812 1 96.38 62 LEU B C 1
ATOM 7406 O O . LEU B 1 62 ? -13.25 4.941 24.766 1 96.38 62 LEU B O 1
ATOM 7410 N N . CYS B 1 63 ? -12.734 4.395 26.891 1 95.94 63 CYS B N 1
ATOM 7411 C CA . CYS B 1 63 ? -11.57 5.277 26.906 1 95.94 63 CYS B CA 1
ATOM 7412 C C . CYS B 1 63 ? -10.492 4.789 25.953 1 95.94 63 CYS B C 1
ATOM 7414 O O . CYS B 1 63 ? -9.734 5.59 25.406 1 95.94 63 CYS B O 1
ATOM 7416 N N . THR B 1 64 ? -10.492 3.521 25.672 1 95.69 64 THR B N 1
ATOM 7417 C CA . THR B 1 64 ? -9.516 2.949 24.75 1 95.69 64 THR B CA 1
ATOM 7418 C C . THR B 1 64 ? -9.812 3.367 23.312 1 95.69 64 THR B C 1
ATOM 7420 O O . THR B 1 64 ? -8.945 3.896 22.625 1 95.69 64 THR B O 1
ATOM 7423 N N . TYR B 1 65 ? -11.016 3.168 22.859 1 94.44 65 TYR B N 1
ATOM 7424 C CA . TYR B 1 65 ? -11.266 3.459 21.453 1 94.44 65 TYR B CA 1
ATOM 7425 C C . TYR B 1 65 ? -11.312 4.961 21.203 1 94.44 65 TYR B C 1
ATOM 7427 O O . TYR B 1 65 ? -11.18 5.414 20.062 1 94.44 65 TYR B O 1
ATOM 7435 N N . LYS B 1 66 ? -11.445 5.809 22.266 1 90.56 66 LYS B N 1
ATOM 7436 C CA . LYS B 1 66 ? -11.484 7.258 22.109 1 90.56 66 LYS B CA 1
ATOM 7437 C C . LYS B 1 66 ? -10.102 7.867 22.312 1 90.56 66 LYS B C 1
ATOM 7439 O O . LYS B 1 66 ? -9.906 9.07 22.109 1 90.56 66 LYS B O 1
ATOM 7444 N N . ASP B 1 67 ? -9.156 7.02 22.75 1 88.81 67 ASP B N 1
ATOM 7445 C CA . ASP B 1 67 ? -7.797 7.512 22.922 1 88.81 67 ASP B CA 1
ATOM 7446 C C . ASP B 1 67 ? -7.133 7.801 21.578 1 88.81 67 ASP B C 1
ATOM 7448 O O . ASP B 1 67 ? -6.512 6.918 20.984 1 88.81 67 ASP B O 1
ATOM 7452 N N . GLU B 1 68 ? -7.102 8.969 21.141 1 78 68 GLU B N 1
ATOM 7453 C CA . GLU B 1 68 ? -6.645 9.367 19.812 1 78 68 GLU B CA 1
ATOM 7454 C C . GLU B 1 68 ? -5.125 9.297 19.719 1 78 68 GLU B C 1
ATOM 7456 O O . GLU B 1 68 ? -4.566 9.406 18.625 1 78 68 GLU B O 1
ATOM 7461 N N . GLU B 1 69 ? -4.477 9.117 20.859 1 75.38 69 GLU B N 1
ATOM 7462 C CA . GLU B 1 69 ? -3.023 8.992 20.844 1 75.38 69 GLU B CA 1
ATOM 7463 C C . GLU B 1 69 ? -2.598 7.613 20.344 1 75.38 69 GLU B C 1
ATOM 7465 O O . GLU B 1 69 ? -1.447 7.418 19.953 1 75.38 69 GLU B O 1
ATOM 7470 N N . ARG B 1 70 ? -3.547 6.738 20.312 1 82.31 70 ARG B N 1
ATOM 7471 C CA . ARG B 1 70 ? -3.27 5.383 19.859 1 82.31 70 ARG B CA 1
ATOM 7472 C C . ARG B 1 70 ? -3.734 5.188 18.422 1 82.31 70 ARG B C 1
ATOM 7474 O O . ARG B 1 70 ? -4.66 5.859 17.953 1 82.31 70 ARG B O 1
ATOM 7481 N N . TYR B 1 71 ? -3.014 4.277 17.781 1 78.62 71 TYR B N 1
ATOM 7482 C CA . TYR B 1 71 ? -3.389 3.988 16.406 1 78.62 71 TYR B CA 1
ATOM 7483 C C . TYR B 1 71 ? -4.805 3.436 16.328 1 78.62 71 TYR B C 1
ATOM 7485 O O . TYR B 1 71 ? -5.176 2.553 17.109 1 78.62 71 TYR B O 1
ATOM 7493 N N . PRO B 1 72 ? -5.621 3.867 15.438 1 84.31 72 PRO B N 1
ATOM 7494 C CA . PRO B 1 72 ? -7.051 3.549 15.406 1 84.31 72 PRO B CA 1
ATOM 7495 C C . PRO B 1 72 ? -7.32 2.049 15.297 1 84.31 72 PRO B C 1
ATOM 7497 O O . PRO B 1 72 ? -8.078 1.493 16.094 1 84.31 72 PRO B O 1
ATOM 7500 N N . LYS B 1 73 ? -6.746 1.378 14.367 1 83.25 73 LYS B N 1
ATOM 7501 C CA . LYS B 1 73 ? -7.035 -0.042 14.188 1 83.25 73 LYS B CA 1
ATOM 7502 C C . LYS B 1 73 ? -6.75 -0.827 15.469 1 83.25 73 LYS B C 1
ATOM 7504 O O . LYS B 1 73 ? -7.559 -1.661 15.883 1 83.25 73 LYS B O 1
ATOM 7509 N N . HIS B 1 74 ? -5.656 -0.467 16.141 1 85.69 74 HIS B N 1
ATOM 7510 C CA . HIS B 1 74 ? -5.27 -1.187 17.359 1 85.69 74 HIS B CA 1
ATOM 7511 C C . HIS B 1 74 ? -6.195 -0.848 18.516 1 85.69 74 HIS B C 1
ATOM 7513 O O . HIS B 1 74 ? -6.598 -1.734 19.266 1 85.69 74 HIS B O 1
ATOM 7519 N N . ARG B 1 75 ? -6.48 0.422 18.625 1 91.06 75 ARG B N 1
ATOM 7520 C CA . ARG B 1 75 ? -7.305 0.798 19.781 1 91.06 75 ARG B CA 1
ATOM 7521 C C . ARG B 1 75 ? -8.727 0.282 19.609 1 91.06 75 ARG B C 1
ATOM 7523 O O . ARG B 1 75 ? -9.375 -0.079 20.609 1 91.06 75 ARG B O 1
ATOM 7530 N N . PHE B 1 76 ? -9.281 0.189 18.391 1 94.88 76 PHE B N 1
ATOM 7531 C CA . PHE B 1 76 ? -10.609 -0.362 18.172 1 94.88 76 PHE B CA 1
ATOM 7532 C C . PHE B 1 76 ? -10.633 -1.86 18.453 1 94.88 76 PHE B C 1
ATOM 7534 O O . PHE B 1 76 ? -11.531 -2.363 19.125 1 94.88 76 PHE B O 1
ATOM 7541 N N . GLU B 1 77 ? -9.594 -2.539 17.984 1 91.94 77 GLU B N 1
ATOM 7542 C CA . GLU B 1 77 ? -9.508 -3.979 18.219 1 91.94 77 GLU B CA 1
ATOM 7543 C C . GLU B 1 77 ? -9.352 -4.297 19.703 1 91.94 77 GLU B C 1
ATOM 7545 O O . GLU B 1 77 ? -9.953 -5.242 20.203 1 91.94 77 GLU B O 1
ATOM 7550 N N . GLU B 1 78 ? -8.562 -3.525 20.359 1 95.06 78 GLU B N 1
ATOM 7551 C CA . GLU B 1 78 ? -8.391 -3.707 21.797 1 95.06 78 GLU B CA 1
ATOM 7552 C C . GLU B 1 78 ? -9.695 -3.465 22.547 1 95.06 78 GLU B C 1
ATOM 7554 O O . GLU B 1 78 ? -10.031 -4.211 23.469 1 95.06 78 GLU B O 1
ATOM 7559 N N . ALA B 1 79 ? -10.352 -2.402 22.156 1 97.75 79 ALA B N 1
ATOM 7560 C CA . ALA B 1 79 ? -11.633 -2.109 22.781 1 97.75 79 ALA B CA 1
ATOM 7561 C C . ALA B 1 79 ? -12.617 -3.26 22.594 1 97.75 79 ALA B C 1
ATOM 7563 O O . ALA B 1 79 ? -13.336 -3.635 23.531 1 97.75 79 ALA B O 1
ATOM 7564 N N . LEU B 1 80 ? -12.648 -3.852 21.438 1 97 80 LEU B N 1
ATOM 7565 C CA . LEU B 1 80 ? -13.539 -4.973 21.172 1 97 80 LEU B CA 1
ATOM 7566 C C . LEU B 1 80 ? -13.141 -6.191 22 1 97 80 LEU B C 1
ATOM 7568 O O . LEU B 1 80 ? -14.008 -6.914 22.5 1 97 80 LEU B O 1
ATOM 7572 N N . THR B 1 81 ? -11.883 -6.387 22.125 1 96 81 THR B N 1
ATOM 7573 C CA . THR B 1 81 ? -11.406 -7.496 22.953 1 96 81 THR B CA 1
ATOM 7574 C C . THR B 1 81 ? -11.852 -7.336 24.391 1 96 81 THR B C 1
ATOM 7576 O O . THR B 1 81 ? -12.25 -8.305 25.047 1 96 81 THR B O 1
ATOM 7579 N N . LEU B 1 82 ? -11.719 -6.141 24.906 1 97.06 82 LEU B N 1
ATOM 7580 C CA . LEU B 1 82 ? -12.188 -5.844 26.25 1 97.06 82 LEU B CA 1
ATOM 7581 C C . LEU B 1 82 ? -13.68 -6.125 26.391 1 97.06 82 LEU B C 1
ATOM 7583 O O . LEU B 1 82 ? -14.109 -6.777 27.344 1 97.06 82 LEU B O 1
ATOM 7587 N N . LEU B 1 83 ? -14.445 -5.719 25.422 1 97.31 83 LEU B N 1
ATOM 7588 C CA . LEU B 1 83 ? -15.891 -5.918 25.484 1 97.31 83 LEU B CA 1
ATOM 7589 C C . LEU B 1 83 ? -16.234 -7.395 25.344 1 97.31 83 LEU B C 1
ATOM 7591 O O . LEU B 1 83 ? -17.203 -7.863 25.953 1 97.31 83 LEU B O 1
ATOM 7595 N N . GLU B 1 84 ? -15.492 -8.094 24.562 1 95.25 84 GLU B N 1
ATOM 7596 C CA . GLU B 1 84 ? -15.695 -9.531 24.406 1 95.25 84 GLU B CA 1
ATOM 7597 C C . GLU B 1 84 ? -15.477 -10.258 25.734 1 95.25 84 GLU B C 1
ATOM 7599 O O . GLU B 1 84 ? -16.141 -11.258 26.016 1 95.25 84 GLU B O 1
ATOM 7604 N N . SER B 1 85 ? -14.547 -9.758 26.531 1 94.38 85 SER B N 1
ATOM 7605 C CA . SER B 1 85 ? -14.234 -10.383 27.812 1 94.38 85 SER B CA 1
ATOM 7606 C C . SER B 1 85 ? -15.414 -10.305 28.781 1 94.38 85 SER B C 1
ATOM 7608 O O . SER B 1 85 ? -15.5 -11.078 29.734 1 94.38 85 SER B O 1
ATOM 7610 N N . ILE B 1 86 ? -16.328 -9.398 28.531 1 95.38 86 ILE B N 1
ATOM 7611 C CA . ILE B 1 86 ? -17.469 -9.273 29.422 1 95.38 86 ILE B CA 1
ATOM 7612 C C . ILE B 1 86 ? -18.75 -9.648 28.688 1 95.38 86 ILE B C 1
ATOM 7614 O O . ILE B 1 86 ? -19.844 -9.234 29.078 1 95.38 86 ILE B O 1
ATOM 7618 N N . GLY B 1 87 ? -18.625 -10.305 27.469 1 93.88 87 GLY B N 1
ATOM 7619 C CA . GLY B 1 87 ? -19.766 -10.984 26.859 1 93.88 87 GLY B CA 1
ATOM 7620 C C . GLY B 1 87 ? -20.391 -10.188 25.734 1 93.88 87 GLY B C 1
ATOM 7621 O O . GLY B 1 87 ? -21.609 -10.203 25.562 1 93.88 87 GLY B O 1
ATOM 7622 N N . LEU B 1 88 ? -19.688 -9.43 24.969 1 94.69 88 LEU B N 1
ATOM 7623 C CA . LEU B 1 88 ? -20.219 -8.672 23.844 1 94.69 88 LEU B CA 1
ATOM 7624 C C . LEU B 1 88 ? -21 -9.578 22.906 1 94.69 88 LEU B C 1
ATOM 7626 O O . LEU B 1 88 ? -22.109 -9.219 22.469 1 94.69 88 LEU B O 1
ATOM 7630 N N . ARG B 1 89 ? -20.469 -10.82 22.688 1 92.56 89 ARG B N 1
ATOM 7631 C CA . ARG B 1 89 ? -21.094 -11.711 21.719 1 92.56 89 ARG B CA 1
ATOM 7632 C C . ARG B 1 89 ? -21.656 -12.953 22.406 1 92.56 89 ARG B C 1
ATOM 7634 O O . ARG B 1 89 ? -21.953 -13.953 21.75 1 92.56 89 ARG B O 1
ATOM 7641 N N . ASP B 1 90 ? -21.766 -12.883 23.672 1 91.44 90 ASP B N 1
ATOM 7642 C CA . ASP B 1 90 ? -22.344 -13.977 24.453 1 91.44 90 ASP B CA 1
ATOM 7643 C C . ASP B 1 90 ? -23.812 -13.711 24.766 1 91.44 90 ASP B C 1
ATOM 7645 O O . ASP B 1 90 ? -24.141 -12.867 25.594 1 91.44 90 ASP B O 1
ATOM 7649 N N . SER B 1 91 ? -24.688 -14.445 24.219 1 88.81 91 SER B N 1
ATOM 7650 C CA . SER B 1 91 ? -26.125 -14.242 24.359 1 88.81 91 SER B CA 1
ATOM 7651 C C . SER B 1 91 ? -26.578 -14.461 25.797 1 88.81 91 SER B C 1
ATOM 7653 O O . SER B 1 91 ? -27.641 -13.969 26.203 1 88.81 91 SER B O 1
ATOM 7655 N N . LYS B 1 92 ? -25.75 -15.102 26.656 1 88.69 92 LYS B N 1
ATOM 7656 C CA . LYS B 1 92 ? -26.125 -15.391 28.047 1 88.69 92 LYS B CA 1
ATOM 7657 C C . LYS B 1 92 ? -25.719 -14.25 28.969 1 88.69 92 LYS B C 1
ATOM 7659 O O . LYS B 1 92 ? -26.203 -14.156 30.109 1 88.69 92 LYS B O 1
ATOM 7664 N N . LYS B 1 93 ? -24.922 -13.367 28.516 1 88.94 93 LYS B N 1
ATOM 7665 C CA . LYS B 1 93 ? -24.391 -12.305 29.375 1 88.94 93 LYS B CA 1
ATOM 7666 C C . LYS B 1 93 ? -24.656 -10.93 28.75 1 88.94 93 LYS B C 1
ATOM 7668 O O . LYS B 1 93 ? -23.859 -10 28.938 1 88.94 93 LYS B O 1
ATOM 7673 N N . ARG B 1 94 ? -25.734 -10.789 28.094 1 88.69 94 ARG B N 1
ATOM 7674 C CA . ARG B 1 94 ? -25.953 -9.555 27.344 1 88.69 94 ARG B CA 1
ATOM 7675 C C . ARG B 1 94 ? -26.219 -8.391 28.297 1 88.69 94 ARG B C 1
ATOM 7677 O O . ARG B 1 94 ? -26.969 -8.531 29.266 1 88.69 94 ARG B O 1
ATOM 7684 N N . ASP B 1 95 ? -25.484 -7.387 28.047 1 93.38 95 ASP B N 1
ATOM 7685 C CA . ASP B 1 95 ? -25.625 -6.117 28.766 1 93.38 95 ASP B CA 1
ATOM 7686 C C . ASP B 1 95 ? -25.812 -4.961 27.781 1 93.38 95 ASP B C 1
ATOM 7688 O O . ASP B 1 95 ? -25.047 -4.836 26.812 1 93.38 95 ASP B O 1
ATOM 7692 N N . ALA B 1 96 ? -26.844 -4.176 28.016 1 94.44 96 ALA B N 1
ATOM 7693 C CA . ALA B 1 96 ? -27.234 -3.135 27.062 1 94.44 96 ALA B CA 1
ATOM 7694 C C . ALA B 1 96 ? -26.078 -2.156 26.828 1 94.44 96 ALA B C 1
ATOM 7696 O O . ALA B 1 96 ? -25.828 -1.733 25.703 1 94.44 96 ALA B O 1
ATOM 7697 N N . GLU B 1 97 ? -25.438 -1.777 27.859 1 94.5 97 GLU B N 1
ATOM 7698 C CA . GLU B 1 97 ? -24.328 -0.836 27.734 1 94.5 97 GLU B CA 1
ATOM 7699 C C . GLU B 1 97 ? -23.172 -1.452 26.953 1 94.5 97 GLU B C 1
ATOM 7701 O O . GLU B 1 97 ? -22.562 -0.79 26.125 1 94.5 97 GLU B O 1
ATOM 7706 N N . THR B 1 98 ? -22.828 -2.711 27.266 1 96.12 98 THR B N 1
ATOM 7707 C CA . THR B 1 98 ? -21.766 -3.422 26.547 1 96.12 98 THR B CA 1
ATOM 7708 C C . THR B 1 98 ? -22.078 -3.492 25.062 1 96.12 98 THR B C 1
ATOM 7710 O O . THR B 1 98 ? -21.203 -3.232 24.234 1 96.12 98 THR B O 1
ATOM 7713 N N . LEU B 1 99 ? -23.312 -3.791 24.766 1 96.5 99 LEU B N 1
ATOM 7714 C CA . LEU B 1 99 ? -23.75 -3.875 23.375 1 96.5 99 LEU B CA 1
ATOM 7715 C C . LEU B 1 99 ? -23.656 -2.514 22.688 1 96.5 99 LEU B C 1
ATOM 7717 O O . LEU B 1 99 ? -23.203 -2.418 21.547 1 96.5 99 LEU B O 1
ATOM 7721 N N . SER B 1 100 ? -24.094 -1.515 23.391 1 96.44 100 SER B N 1
ATOM 7722 C CA . SER B 1 100 ? -24.031 -0.163 22.828 1 96.44 100 SER B CA 1
ATOM 7723 C C . SER B 1 100 ? -22.609 0.257 22.531 1 96.44 100 SER B C 1
ATOM 7725 O O . SER B 1 100 ? -22.344 0.893 21.516 1 96.44 100 SER B O 1
ATOM 7727 N N . LEU B 1 101 ? -21.688 -0.097 23.438 1 97 101 LEU B N 1
ATOM 7728 C CA . LEU B 1 101 ? -20.281 0.212 23.219 1 97 101 LEU B CA 1
ATOM 7729 C C . LEU B 1 101 ? -19.734 -0.541 22 1 97 101 LEU B C 1
ATOM 7731 O O . LEU B 1 101 ? -18.922 -0.005 21.25 1 97 101 LEU B O 1
ATOM 7735 N N . GLY B 1 102 ? -20.188 -1.767 21.828 1 97.44 102 GLY B N 1
ATOM 7736 C CA . GLY B 1 102 ? -19.828 -2.502 20.625 1 97.44 102 GLY B CA 1
ATOM 7737 C C . GLY B 1 102 ? -20.266 -1.801 19.344 1 97.44 102 GLY B C 1
ATOM 7738 O O . GLY B 1 102 ? -19.484 -1.717 18.391 1 97.44 102 GLY B O 1
ATOM 7739 N N . GLY B 1 103 ? -21.484 -1.274 19.375 1 97.5 103 GLY B N 1
ATOM 7740 C CA . GLY B 1 103 ? -21.969 -0.502 18.234 1 97.5 103 GLY B CA 1
ATOM 7741 C C . GLY B 1 103 ? -21.141 0.734 17.953 1 97.5 103 GLY B C 1
ATOM 7742 O O . GLY B 1 103 ? -20.859 1.057 16.797 1 97.5 103 GLY B O 1
ATOM 7743 N N . ALA B 1 104 ? -20.719 1.37 18.984 1 96.44 104 ALA B N 1
ATOM 7744 C CA . ALA B 1 104 ? -19.906 2.582 18.859 1 96.44 104 ALA B CA 1
ATOM 7745 C C . ALA B 1 104 ? -18.562 2.271 18.234 1 96.44 104 ALA B C 1
ATOM 7747 O O . ALA B 1 104 ? -18.078 3.016 17.375 1 96.44 104 ALA B O 1
ATOM 7748 N N . VAL B 1 105 ? -17.938 1.185 18.719 1 97.62 105 VAL B N 1
ATOM 7749 C CA . VAL B 1 105 ? -16.609 0.823 18.219 1 97.62 105 VAL B CA 1
ATOM 7750 C C . VAL B 1 105 ? -16.703 0.456 16.734 1 97.62 105 VAL B C 1
ATOM 7752 O O . VAL B 1 105 ? -15.867 0.883 15.938 1 97.62 105 VAL B O 1
ATOM 7755 N N . TYR B 1 106 ? -17.703 -0.27 16.344 1 97.19 106 TYR B N 1
ATOM 7756 C CA . TYR B 1 106 ? -17.844 -0.669 14.945 1 97.19 106 TYR B CA 1
ATOM 7757 C C . TYR B 1 106 ? -18.188 0.524 14.062 1 97.19 106 TYR B C 1
ATOM 7759 O O . TYR B 1 106 ? -17.812 0.58 12.898 1 97.19 106 TYR B O 1
ATOM 7767 N N . LYS B 1 107 ? -18.984 1.445 14.602 1 95.94 107 LYS B N 1
ATOM 7768 C CA . LYS B 1 107 ? -19.234 2.686 13.867 1 95.94 107 LYS B CA 1
ATOM 7769 C C . LYS B 1 107 ? -17.922 3.404 13.555 1 95.94 107 LYS B C 1
ATOM 7771 O O . LYS B 1 107 ? -17.703 3.85 12.43 1 95.94 107 LYS B O 1
ATOM 7776 N N . ARG B 1 108 ? -17.031 3.461 14.562 1 94 108 ARG B N 1
ATOM 7777 C CA . ARG B 1 108 ? -15.742 4.113 14.383 1 94 108 ARG B CA 1
ATOM 7778 C C . ARG B 1 108 ? -14.867 3.33 13.406 1 94 108 ARG B C 1
ATOM 7780 O O . ARG B 1 108 ? -14.086 3.918 12.656 1 94 108 ARG B O 1
ATOM 7787 N N . LEU B 1 109 ? -14.969 1.998 13.43 1 94.25 109 LEU B N 1
ATOM 7788 C CA . LEU B 1 109 ? -14.234 1.169 12.477 1 94.25 109 LEU B CA 1
ATOM 7789 C C . LEU B 1 109 ? -14.664 1.472 11.047 1 94.25 109 LEU B C 1
ATOM 7791 O O . LEU B 1 109 ? -13.82 1.556 10.148 1 94.25 109 LEU B O 1
ATOM 7795 N N . TRP B 1 110 ? -15.938 1.636 10.898 1 94 110 TRP B N 1
ATOM 7796 C CA . TRP B 1 110 ? -16.453 1.988 9.578 1 94 110 TRP B CA 1
ATOM 7797 C C . TRP B 1 110 ? -15.922 3.354 9.141 1 94 110 TRP B C 1
ATOM 7799 O O . TRP B 1 110 ? -15.523 3.529 7.992 1 94 110 TRP B O 1
ATOM 7809 N N . GLU B 1 111 ? -15.922 4.281 10.031 1 90.81 111 GLU B N 1
ATOM 7810 C CA . GLU B 1 111 ? -15.422 5.613 9.711 1 90.81 111 GLU B CA 1
ATOM 7811 C C . GLU B 1 111 ? -13.945 5.57 9.328 1 90.81 111 GLU B C 1
ATOM 7813 O O . GLU B 1 111 ? -13.492 6.355 8.492 1 90.81 111 GLU B O 1
ATOM 7818 N N . PHE B 1 112 ? -13.25 4.578 9.93 1 88.31 112 PHE B N 1
ATOM 7819 C CA . PHE B 1 112 ? -11.812 4.457 9.727 1 88.31 112 PHE B CA 1
ATOM 7820 C C . PHE B 1 112 ? -11.508 3.764 8.406 1 88.31 112 PHE B C 1
ATOM 7822 O O . PHE B 1 112 ? -10.625 4.195 7.664 1 88.31 112 PHE B O 1
ATOM 7829 N N . CYS B 1 113 ? -12.266 2.68 8.031 1 89.38 113 CYS B N 1
ATOM 7830 C CA . CYS B 1 113 ? -11.836 1.877 6.895 1 89.38 113 CYS B CA 1
ATOM 7831 C C . CYS B 1 113 ? -12.914 1.832 5.82 1 89.38 113 CYS B C 1
ATOM 7833 O O . CYS B 1 113 ? -12.68 1.327 4.723 1 89.38 113 CYS B O 1
ATOM 7835 N N . GLY B 1 114 ? -14.031 2.264 6.078 1 90.12 114 GLY B N 1
ATOM 7836 C CA . GLY B 1 114 ? -15.07 2.424 5.066 1 90.12 114 GLY B CA 1
ATOM 7837 C C . GLY B 1 114 ? -15.789 1.129 4.746 1 90.12 114 GLY B C 1
ATOM 7838 O O . GLY B 1 114 ? -16.641 1.091 3.848 1 90.12 114 GLY B O 1
ATOM 7839 N N . GLN B 1 115 ? -15.57 0.031 5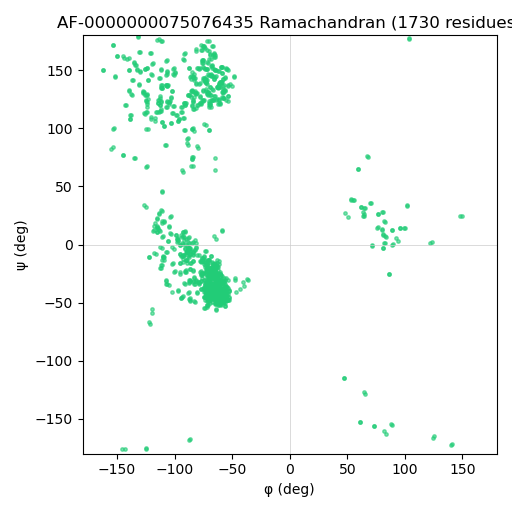.48 1 90.75 115 GLN B N 1
ATOM 7840 C CA . GLN B 1 115 ? -16.203 -1.252 5.188 1 90.75 115 GLN B CA 1
ATOM 7841 C C . GLN B 1 115 ? -17.656 -1.275 5.664 1 90.75 115 GLN B C 1
ATOM 7843 O O . GLN B 1 115 ? -17.922 -1.143 6.859 1 90.75 115 GLN B O 1
ATOM 7848 N N . ILE B 1 116 ? -18.562 -1.505 4.82 1 92.75 116 ILE B N 1
ATOM 7849 C CA . ILE B 1 116 ? -19.984 -1.438 5.098 1 92.75 116 ILE B CA 1
ATOM 7850 C C . ILE B 1 116 ? -20.375 -2.531 6.094 1 92.75 116 ILE B C 1
ATOM 7852 O O . ILE B 1 116 ? -21.297 -2.361 6.887 1 92.75 116 ILE B O 1
ATOM 7856 N N . ASP B 1 117 ? -19.625 -3.59 6.141 1 90.94 117 ASP B N 1
ATOM 7857 C CA . ASP B 1 117 ? -19.891 -4.664 7.094 1 90.94 117 ASP B CA 1
ATOM 7858 C C . ASP B 1 117 ? -19.812 -4.156 8.531 1 90.94 117 ASP B C 1
ATOM 7860 O O . ASP B 1 117 ? -20.547 -4.617 9.398 1 90.94 117 ASP B O 1
ATOM 7864 N N . HIS B 1 118 ? -18.922 -3.273 8.75 1 93.62 118 HIS B N 1
ATOM 7865 C CA . HIS B 1 118 ? -18.797 -2.699 10.086 1 93.62 118 HIS B CA 1
ATOM 7866 C C . HIS B 1 118 ? -20.031 -1.874 10.438 1 93.62 118 HIS B C 1
ATOM 7868 O O . HIS B 1 118 ? -20.422 -1.81 11.609 1 93.62 118 HIS B O 1
ATOM 7874 N N . LEU B 1 119 ? -20.625 -1.228 9.445 1 94.5 119 LEU B N 1
ATOM 7875 C CA . LEU B 1 119 ? -21.844 -0.473 9.68 1 94.5 119 LEU B CA 1
ATOM 7876 C C . LEU B 1 119 ? -22.984 -1.402 10.078 1 94.5 119 LEU B C 1
ATOM 7878 O O . LEU B 1 119 ? -23.766 -1.091 10.992 1 94.5 119 LEU B O 1
ATOM 7882 N N . TYR B 1 120 ? -23.078 -2.514 9.453 1 94.12 120 TYR B N 1
ATOM 7883 C CA . TYR B 1 120 ? -24.109 -3.488 9.789 1 94.12 120 TYR B CA 1
ATOM 7884 C C . TYR B 1 120 ? -23.859 -4.105 11.156 1 94.12 120 TYR B C 1
ATOM 7886 O O . TYR B 1 120 ? -24.797 -4.395 11.898 1 94.12 120 TYR B O 1
ATOM 7894 N N . GLU B 1 121 ? -22.594 -4.332 11.477 1 94.62 121 GLU B N 1
ATOM 7895 C CA . GLU B 1 121 ? -22.25 -4.773 12.828 1 94.62 121 GLU B CA 1
ATOM 7896 C C . GLU B 1 121 ? -22.688 -3.748 13.875 1 94.62 121 GLU B C 1
ATOM 7898 O O . GLU B 1 121 ? -23.281 -4.109 14.891 1 94.62 121 GLU B O 1
ATOM 7903 N N . SER B 1 122 ? -22.375 -2.51 13.555 1 97.12 122 SER B N 1
ATOM 7904 C CA . SER B 1 122 ? -22.781 -1.428 14.445 1 97.12 122 SER B CA 1
ATOM 7905 C C . SER B 1 122 ? -24.297 -1.403 14.641 1 97.12 122 SER B C 1
ATOM 7907 O O . SER B 1 122 ? -24.781 -1.313 15.766 1 97.12 122 SER B O 1
ATOM 7909 N N . LEU B 1 123 ? -25.047 -1.537 13.562 1 96.75 123 LEU B N 1
ATOM 7910 C CA . LEU B 1 123 ? -26.5 -1.554 13.609 1 96.75 123 LEU B CA 1
ATOM 7911 C C . LEU B 1 123 ? -27 -2.717 14.453 1 96.75 123 LEU B C 1
ATOM 7913 O O . LEU B 1 123 ? -27.891 -2.541 15.297 1 96.75 123 LEU B O 1
ATOM 7917 N N . SER B 1 124 ? -26.406 -3.865 14.242 1 95.56 124 SER B N 1
ATOM 7918 C CA . SER B 1 124 ? -26.812 -5.066 14.969 1 95.56 124 SER B CA 1
ATOM 7919 C C . SER B 1 124 ? -26.641 -4.891 16.469 1 95.56 124 SER B C 1
ATOM 7921 O O . SER B 1 124 ? -27.531 -5.219 17.25 1 95.56 124 SER B O 1
ATOM 7923 N N . PHE B 1 125 ? -25.547 -4.359 16.875 1 96.62 125 PHE B N 1
ATOM 7924 C CA . PHE B 1 125 ? -25.25 -4.191 18.297 1 96.62 125 PHE B CA 1
ATOM 7925 C C . PHE B 1 125 ? -26.156 -3.121 18.906 1 96.62 125 PHE B C 1
ATOM 7927 O O . PHE B 1 125 ? -26.688 -3.301 20.016 1 96.62 125 PHE B O 1
ATOM 7934 N N . TYR B 1 126 ? -26.375 -1.981 18.25 1 96.94 126 TYR B N 1
ATOM 7935 C CA . TYR B 1 126 ? -27.234 -0.926 18.766 1 96.94 126 TYR B CA 1
ATOM 7936 C C . TYR B 1 126 ? -28.672 -1.412 18.906 1 96.94 126 TYR B C 1
ATOM 7938 O O . TYR B 1 126 ? -29.328 -1.131 19.906 1 96.94 126 TYR B O 1
ATOM 7946 N N . ARG B 1 127 ? -29.156 -2.131 17.906 1 94.81 127 ARG B N 1
ATOM 7947 C CA . ARG B 1 127 ? -30.5 -2.67 17.969 1 94.81 127 ARG B CA 1
ATOM 7948 C C . ARG B 1 127 ? -30.656 -3.652 19.125 1 94.81 127 ARG B C 1
ATOM 7950 O O . ARG B 1 127 ? -31.641 -3.611 19.859 1 94.81 127 ARG B O 1
ATOM 7957 N N . ALA B 1 128 ? -29.688 -4.504 19.234 1 94.62 128 ALA B N 1
ATOM 7958 C CA . ALA B 1 128 ? -29.719 -5.488 20.312 1 94.62 128 ALA B CA 1
ATOM 7959 C C . ALA B 1 128 ? -29.688 -4.809 21.672 1 94.62 128 ALA B C 1
ATOM 7961 O O . ALA B 1 128 ? -30.312 -5.281 22.625 1 94.62 128 ALA B O 1
ATOM 7962 N N . ALA B 1 129 ? -28.922 -3.75 21.781 1 95.88 129 ALA B N 1
ATOM 7963 C CA . ALA B 1 129 ? -28.844 -3.012 23.047 1 95.88 129 ALA B CA 1
ATOM 7964 C C . ALA B 1 129 ? -30.203 -2.453 23.438 1 95.88 129 ALA B C 1
ATOM 7966 O O . ALA B 1 129 ? -30.625 -2.594 24.594 1 95.88 129 ALA B O 1
ATOM 7967 N N . PHE B 1 130 ? -30.922 -1.859 22.547 1 94.06 130 PHE B N 1
ATOM 7968 C CA . PHE B 1 130 ? -32.25 -1.294 22.812 1 94.06 130 PHE B CA 1
ATOM 7969 C C . PHE B 1 130 ? -33.25 -2.391 23.156 1 94.06 130 PHE B C 1
ATOM 7971 O O . PHE B 1 130 ? -34.062 -2.24 24.078 1 94.06 130 PHE B O 1
ATOM 7978 N N . GLU B 1 131 ? -33.125 -3.486 22.438 1 91.62 131 GLU B N 1
ATOM 7979 C CA . GLU B 1 131 ? -34.062 -4.59 22.641 1 91.62 131 GLU B CA 1
ATOM 7980 C C . GLU B 1 131 ? -33.812 -5.289 23.969 1 91.62 131 GLU B C 1
ATOM 7982 O O . GLU B 1 131 ? -34.75 -5.785 24.594 1 91.62 131 GLU B O 1
ATOM 7987 N N . THR B 1 132 ? -32.594 -5.332 24.359 1 92.06 132 THR B N 1
ATOM 7988 C CA . THR B 1 132 ? -32.219 -6.016 25.578 1 92.06 132 THR B CA 1
ATOM 7989 C C . THR B 1 132 ? -32.781 -5.281 26.797 1 92.06 132 THR B C 1
ATOM 7991 O O . THR B 1 132 ? -33.25 -5.91 27.75 1 92.06 132 THR B O 1
ATOM 7994 N N . ASP B 1 133 ? -32.719 -3.947 26.797 1 91.75 133 ASP B N 1
ATOM 7995 C CA . ASP B 1 133 ? -33.188 -3.172 27.938 1 91.75 133 ASP B CA 1
ATOM 7996 C C . ASP B 1 133 ? -33.594 -1.764 27.516 1 91.75 133 ASP B C 1
ATOM 7998 O O . ASP B 1 133 ? -32.844 -0.803 27.734 1 91.75 133 ASP B O 1
ATOM 8002 N N . PRO B 1 134 ? -34.75 -1.62 27.031 1 88 134 PRO B N 1
ATOM 8003 C CA . PRO B 1 134 ? -35.219 -0.32 26.547 1 88 134 PRO B CA 1
ATOM 8004 C C . PRO B 1 134 ? -35.312 0.734 27.641 1 88 134 PRO B C 1
ATOM 8006 O O . PRO B 1 134 ? -35.094 1.925 27.375 1 88 134 PRO B O 1
ATOM 8009 N N . GLU B 1 135 ? -35.562 0.301 28.844 1 86.12 135 GLU B N 1
ATOM 8010 C CA . GLU B 1 135 ? -35.688 1.247 29.953 1 86.12 135 GLU B CA 1
ATOM 8011 C C . GLU B 1 135 ? -34.344 1.822 30.359 1 86.12 135 GLU B C 1
ATOM 8013 O O . GLU B 1 135 ? -34.25 3.018 30.641 1 86.12 135 GLU B O 1
ATOM 8018 N N . ARG B 1 136 ? -33.438 0.984 30.281 1 84.75 136 ARG B N 1
ATOM 8019 C CA . ARG B 1 136 ? -32.125 1.427 30.656 1 84.75 136 ARG B CA 1
ATOM 8020 C C . ARG B 1 136 ? -31.438 2.18 29.516 1 84.75 136 ARG B C 1
ATOM 8022 O O . ARG B 1 136 ? -30.656 3.098 29.734 1 84.75 136 ARG B O 1
ATOM 8029 N N . ASP B 1 137 ? -31.703 1.882 28.328 1 87.44 137 ASP B N 1
ATOM 8030 C CA . ASP B 1 137 ? -31.109 2.488 27.141 1 87.44 137 ASP B CA 1
ATOM 8031 C C . ASP B 1 137 ? -31.469 3.967 27.031 1 87.44 137 ASP B C 1
ATOM 8033 O O . ASP B 1 137 ? -30.656 4.789 26.625 1 87.44 137 ASP B O 1
ATOM 8037 N N . LEU B 1 138 ? -32.625 4.367 27.516 1 87.5 138 LEU B N 1
ATOM 8038 C CA . LEU B 1 138 ? -33.156 5.719 27.438 1 87.5 138 LEU B CA 1
ATOM 8039 C C . LEU B 1 138 ? -33.094 6.246 26 1 87.5 138 LEU B C 1
ATOM 8041 O O . LEU B 1 138 ? -32.844 7.43 25.781 1 87.5 138 LEU B O 1
ATOM 8045 N N . GLY B 1 139 ? -33.062 5.352 24.984 1 91.81 139 GLY B N 1
ATOM 8046 C CA . GLY B 1 139 ? -33.156 5.703 23.578 1 91.81 139 GLY B CA 1
ATOM 8047 C C . GLY B 1 139 ? -31.812 5.969 22.938 1 91.81 139 GLY B C 1
ATOM 8048 O O . GLY B 1 139 ? -31.719 6.234 21.734 1 91.81 139 GLY B O 1
ATOM 8049 N N . TYR B 1 140 ? -30.766 5.855 23.672 1 92.38 140 TYR B N 1
ATOM 8050 C CA . TYR B 1 140 ? -29.438 6.156 23.156 1 92.38 140 TYR B CA 1
ATOM 8051 C C . TYR B 1 140 ? -29.062 5.199 22.031 1 92.38 140 TYR B C 1
ATOM 8053 O O . TYR B 1 140 ? -28.719 5.629 20.938 1 92.38 140 TYR B O 1
ATOM 8061 N N . ALA B 1 141 ? -29.094 3.895 22.297 1 95.44 141 ALA B N 1
ATOM 8062 C CA . ALA B 1 141 ? -28.75 2.893 21.297 1 95.44 141 ALA B CA 1
ATOM 8063 C C . ALA B 1 141 ? -29.734 2.934 20.125 1 95.44 141 ALA B C 1
ATOM 8065 O O . ALA B 1 141 ? -29.344 2.758 18.969 1 95.44 141 ALA B O 1
ATOM 8066 N N . ALA B 1 142 ? -30.969 3.195 20.453 1 96.31 142 ALA B N 1
ATOM 8067 C CA . ALA B 1 142 ? -31.984 3.256 19.406 1 96.31 142 ALA B CA 1
ATOM 8068 C C . ALA B 1 142 ? -31.734 4.414 18.453 1 96.31 142 ALA B C 1
ATOM 8070 O O . ALA B 1 142 ? -31.891 4.27 17.234 1 96.31 142 ALA B O 1
ATOM 8071 N N . ASN B 1 143 ? -31.391 5.559 18.984 1 96.38 143 ASN B N 1
ATOM 8072 C CA . ASN B 1 143 ? -31.047 6.711 18.156 1 96.38 143 ASN B CA 1
ATOM 8073 C C . ASN B 1 143 ? -29.859 6.414 17.25 1 96.38 143 ASN B C 1
ATOM 8075 O O . ASN B 1 143 ? -29.859 6.812 16.078 1 96.38 143 ASN B O 1
ATOM 8079 N N . ASN B 1 144 ? -28.906 5.812 17.828 1 97.12 144 ASN B N 1
ATOM 8080 C CA . ASN B 1 144 ? -27.734 5.48 17.016 1 97.12 144 ASN B CA 1
ATOM 8081 C C . ASN B 1 144 ? -28.062 4.445 15.953 1 97.12 144 ASN B C 1
ATOM 8083 O O . ASN B 1 144 ? -27.531 4.512 14.836 1 97.12 144 ASN B O 1
ATOM 8087 N N . ALA B 1 145 ? -28.875 3.471 16.297 1 97.62 145 ALA B N 1
ATOM 8088 C CA . ALA B 1 145 ? -29.328 2.52 15.297 1 97.62 145 ALA B CA 1
ATOM 8089 C C . ALA B 1 145 ? -30.062 3.232 14.156 1 97.62 145 ALA B C 1
ATOM 8091 O O . ALA B 1 145 ? -29.844 2.924 12.984 1 97.62 145 ALA B O 1
ATOM 8092 N N . ALA B 1 146 ? -30.906 4.184 14.562 1 97.94 146 ALA B N 1
ATOM 8093 C CA . ALA B 1 146 ? -31.641 4.957 13.562 1 97.94 146 ALA B CA 1
ATOM 8094 C C . ALA B 1 146 ? -30.688 5.754 12.68 1 97.94 146 ALA B C 1
ATOM 8096 O O . ALA B 1 146 ? -30.906 5.855 11.469 1 97.94 146 ALA B O 1
ATOM 8097 N N . TYR B 1 147 ? -29.719 6.34 13.281 1 97.25 147 TYR B N 1
ATOM 8098 C CA . TYR B 1 147 ? -28.719 7.094 12.531 1 97.25 147 TYR B CA 1
ATOM 8099 C C . TYR B 1 147 ? -28 6.203 11.523 1 97.25 147 TYR B C 1
ATOM 8101 O O . TYR B 1 147 ? -27.797 6.598 10.375 1 97.25 147 TYR B O 1
ATOM 8109 N N . ILE B 1 148 ? -27.609 4.98 11.93 1 97.5 148 ILE B N 1
ATOM 8110 C CA . ILE B 1 148 ? -26.938 4.043 11.031 1 97.5 148 ILE B CA 1
ATOM 8111 C C . ILE B 1 148 ? -27.875 3.688 9.875 1 97.5 148 ILE B C 1
ATOM 8113 O O . ILE B 1 148 ? -27.422 3.576 8.727 1 97.5 148 ILE B O 1
ATOM 8117 N N . LEU B 1 149 ? -29.125 3.51 10.203 1 97.44 149 LEU B N 1
ATOM 8118 C CA . LEU B 1 149 ? -30.109 3.232 9.172 1 97.44 149 LEU B CA 1
ATOM 8119 C C . LEU B 1 149 ? -30.203 4.391 8.188 1 97.44 149 LEU B C 1
ATOM 8121 O O . LEU B 1 149 ? -30.375 4.176 6.98 1 97.44 149 LEU B O 1
ATOM 8125 N N . ASP B 1 150 ? -30.078 5.598 8.688 1 97 150 ASP B N 1
ATOM 8126 C CA . ASP B 1 150 ? -30.078 6.766 7.809 1 97 150 ASP B CA 1
ATOM 8127 C C . ASP B 1 150 ? -28.859 6.746 6.891 1 97 150 ASP B C 1
ATOM 8129 O O . ASP B 1 150 ? -28.953 7.125 5.719 1 97 150 ASP B O 1
ATOM 8133 N N . LEU B 1 151 ? -27.734 6.387 7.418 1 95.12 151 LEU B N 1
ATOM 8134 C CA . LEU B 1 151 ? -26.516 6.277 6.613 1 95.12 151 LEU B CA 1
ATOM 8135 C C . LEU B 1 151 ? -26.688 5.242 5.508 1 95.12 151 LEU B C 1
ATOM 8137 O O . LEU B 1 151 ? -26.297 5.477 4.363 1 95.12 151 LEU B O 1
ATOM 8141 N N . LEU B 1 152 ? -27.281 4.117 5.859 1 94.94 152 LEU B N 1
ATOM 8142 C CA . LEU B 1 152 ? -27.516 3.055 4.887 1 94.94 152 LEU B CA 1
ATOM 8143 C C . LEU B 1 152 ? -28.531 3.5 3.832 1 94.94 152 LEU B C 1
ATOM 8145 O O . LEU B 1 152 ? -28.391 3.166 2.652 1 94.94 152 LEU B O 1
ATOM 8149 N N . ALA B 1 153 ? -29.516 4.258 4.277 1 95.38 153 ALA B N 1
ATOM 8150 C CA . ALA B 1 153 ? -30.5 4.797 3.346 1 95.38 153 ALA B CA 1
ATOM 8151 C C . ALA B 1 153 ? -29.844 5.762 2.355 1 95.38 153 ALA B C 1
ATOM 8153 O O . ALA B 1 153 ? -30.141 5.727 1.159 1 95.38 153 ALA B O 1
ATOM 8154 N N . ALA B 1 154 ? -29.031 6.629 2.898 1 91.88 154 ALA B N 1
ATOM 8155 C CA . ALA B 1 154 ? -28.344 7.59 2.043 1 91.88 154 ALA B CA 1
ATOM 8156 C C . ALA B 1 154 ? -27.484 6.875 0.999 1 91.88 154 ALA B C 1
ATOM 8158 O O . ALA B 1 154 ? -27.406 7.312 -0.152 1 91.88 154 ALA B O 1
ATOM 8159 N N . ARG B 1 155 ? -26.797 5.867 1.353 1 89.88 155 ARG B N 1
ATOM 8160 C CA . ARG B 1 155 ? -26 5.062 0.426 1 89.88 155 ARG B CA 1
ATOM 8161 C C . ARG B 1 155 ? -26.891 4.465 -0.669 1 89.88 155 ARG B C 1
ATOM 8163 O O . ARG B 1 155 ? -26.531 4.512 -1.85 1 89.88 155 ARG B O 1
ATOM 8170 N N . ALA B 1 156 ? -28 3.893 -0.26 1 92.19 156 ALA B N 1
ATOM 8171 C CA . ALA B 1 156 ? -28.938 3.297 -1.217 1 92.19 156 ALA B CA 1
ATOM 8172 C C . ALA B 1 156 ? -29.484 4.348 -2.18 1 92.19 156 ALA B C 1
ATOM 8174 O O . ALA B 1 156 ? -29.641 4.082 -3.373 1 92.19 156 ALA B O 1
ATOM 8175 N N . GLU B 1 157 ? -29.75 5.496 -1.651 1 91 157 GLU B N 1
ATOM 8176 C CA . GLU B 1 157 ? -30.25 6.59 -2.479 1 91 157 GLU B CA 1
ATOM 8177 C C . GLU B 1 157 ? -29.203 7.039 -3.494 1 91 157 GLU B C 1
ATOM 8179 O O . GLU B 1 157 ? -29.531 7.352 -4.637 1 91 157 GLU B O 1
ATOM 8184 N N . SER B 1 158 ? -28.047 7.141 -3.016 1 87 158 SER B N 1
ATOM 8185 C CA . SER B 1 158 ? -26.953 7.512 -3.918 1 87 158 SER B CA 1
ATOM 8186 C C . SER B 1 158 ? -26.844 6.523 -5.074 1 87 158 SER B C 1
ATOM 8188 O O . SER B 1 158 ? -26.578 6.922 -6.211 1 87 158 SER B O 1
ATOM 8190 N N . LEU B 1 159 ? -27 5.285 -4.809 1 87.69 159 LEU B N 1
ATOM 8191 C CA . LEU B 1 159 ? -26.969 4.254 -5.84 1 87.69 159 LEU B CA 1
ATOM 8192 C C . LEU B 1 159 ? -28.125 4.406 -6.816 1 87.69 159 LEU B C 1
ATOM 8194 O O . LEU B 1 159 ? -27.953 4.242 -8.023 1 87.69 159 LEU B O 1
ATOM 8198 N N . GLU B 1 160 ? -29.297 4.695 -6.301 1 90.38 160 GLU B N 1
ATOM 8199 C CA . GLU B 1 160 ? -30.484 4.902 -7.133 1 90.38 160 GLU B CA 1
ATOM 8200 C C . GLU B 1 160 ? -30.297 6.086 -8.078 1 90.38 160 GLU B C 1
ATOM 8202 O O . GLU B 1 160 ? -30.641 6.008 -9.258 1 90.38 160 GLU B O 1
ATOM 8207 N N . HIS B 1 161 ? -29.719 7.078 -7.512 1 86.62 161 HIS B N 1
ATOM 8208 C CA . HIS B 1 161 ? -29.5 8.273 -8.312 1 86.62 161 HIS B CA 1
ATOM 8209 C C . HIS B 1 161 ? -28.453 8.023 -9.398 1 86.62 161 HIS B C 1
ATOM 8211 O O . HIS B 1 161 ? -28.641 8.422 -10.547 1 86.62 161 HIS B O 1
ATOM 8217 N N . ARG B 1 162 ? -27.406 7.379 -9.055 1 85.38 162 ARG B N 1
ATOM 8218 C CA . ARG B 1 162 ? -26.312 7.109 -9.984 1 85.38 162 ARG B CA 1
ATOM 8219 C C . ARG B 1 162 ? -26.766 6.207 -11.125 1 85.38 162 ARG B C 1
ATOM 8221 O O . ARG B 1 162 ? -26.359 6.383 -12.273 1 85.38 162 ARG B O 1
ATOM 8228 N N . ASN B 1 163 ? -27.594 5.207 -10.781 1 89.31 163 ASN B N 1
ATOM 8229 C CA . ASN B 1 163 ? -27.984 4.215 -11.773 1 89.31 163 ASN B CA 1
ATOM 8230 C C . ASN B 1 163 ? -29.312 4.594 -12.438 1 89.31 163 ASN B C 1
ATOM 8232 O O . ASN B 1 163 ? -29.688 4.004 -13.453 1 89.31 163 ASN B O 1
ATOM 8236 N N . ASP B 1 164 ? -30 5.598 -11.906 1 88.75 164 ASP B N 1
ATOM 8237 C CA . ASP B 1 164 ? -31.328 5.965 -12.359 1 88.75 164 ASP B CA 1
ATOM 8238 C C . ASP B 1 164 ? -32.281 4.77 -12.32 1 88.75 164 ASP B C 1
ATOM 8240 O O . ASP B 1 164 ? -32.938 4.465 -13.312 1 88.75 164 ASP B O 1
ATOM 8244 N N . ILE B 1 165 ? -32.094 3.961 -11.25 1 89.31 165 ILE B N 1
ATOM 8245 C CA . ILE B 1 165 ? -32.938 2.803 -10.977 1 89.31 165 ILE B CA 1
ATOM 8246 C C . ILE B 1 165 ? -33.531 2.912 -9.578 1 89.31 165 ILE B C 1
ATOM 8248 O O . ILE B 1 165 ? -32.781 3.02 -8.594 1 89.31 165 ILE B O 1
ATOM 8252 N N . LYS B 1 166 ? -34.75 2.918 -9.461 1 86.12 166 LYS B N 1
ATOM 8253 C CA . LYS B 1 166 ? -35.406 3.037 -8.164 1 86.12 166 LYS B CA 1
ATOM 8254 C C . LYS B 1 166 ? -35.562 1.673 -7.5 1 86.12 166 LYS B C 1
ATOM 8256 O O . LYS B 1 166 ? -35.938 0.696 -8.148 1 86.12 166 LYS B O 1
ATOM 8261 N N . THR B 1 167 ? -35.062 1.699 -6.301 1 84.81 167 THR B N 1
ATOM 8262 C CA . THR B 1 167 ? -35.219 0.507 -5.477 1 84.81 167 THR B CA 1
ATOM 8263 C C . THR B 1 167 ? -36 0.839 -4.195 1 84.81 167 THR B C 1
ATOM 8265 O O . THR B 1 167 ? -36.25 2.01 -3.902 1 84.81 167 THR B O 1
ATOM 8268 N N . LYS B 1 168 ? -36.5 -0.086 -3.479 1 86.69 168 LYS B N 1
ATOM 8269 C CA . LYS B 1 168 ? -37.25 0.135 -2.242 1 86.69 168 LYS B CA 1
ATOM 8270 C C . LYS B 1 168 ? -36.344 0.031 -1.024 1 86.69 168 LYS B C 1
ATOM 8272 O O . LYS B 1 168 ? -36.781 0.119 0.115 1 86.69 168 LYS B O 1
ATOM 8277 N N . GLU B 1 169 ? -35.125 -0.065 -1.28 1 89 169 GLU B N 1
ATOM 8278 C CA . GLU B 1 169 ? -34.156 -0.297 -0.189 1 89 169 GLU B CA 1
ATOM 8279 C C . GLU B 1 169 ? -34.031 0.936 0.701 1 89 169 GLU B C 1
ATOM 8281 O O . GLU B 1 169 ? -34.125 0.833 1.928 1 89 169 GLU B O 1
ATOM 8286 N N . ALA B 1 170 ? -33.812 2.127 0.112 1 93.06 170 ALA B N 1
ATOM 8287 C CA . ALA B 1 170 ? -33.656 3.367 0.865 1 93.06 170 ALA B CA 1
ATOM 8288 C C . ALA B 1 170 ? -34.906 3.674 1.692 1 93.06 170 ALA B C 1
ATOM 8290 O O . ALA B 1 170 ? -34.812 4.062 2.859 1 93.06 170 ALA B O 1
ATOM 8291 N N . GLN B 1 171 ? -36.031 3.453 1.099 1 94.31 171 GLN B N 1
ATOM 8292 C CA . GLN B 1 171 ? -37.312 3.723 1.777 1 94.31 171 GLN B CA 1
ATOM 8293 C C . GLN B 1 171 ? -37.5 2.799 2.977 1 94.31 171 GLN B C 1
ATOM 8295 O O . GLN B 1 171 ? -38 3.221 4.02 1 94.31 171 GLN B O 1
ATOM 8300 N N . LYS B 1 172 ? -37.094 1.623 2.766 1 93.69 172 LYS B N 1
ATOM 8301 C CA . LYS B 1 172 ? -37.219 0.663 3.861 1 93.69 172 LYS B CA 1
ATOM 8302 C C . LYS B 1 172 ? -36.344 1.081 5.051 1 93.69 172 LYS B C 1
ATOM 8304 O O . LYS B 1 172 ? -36.781 1.018 6.199 1 93.69 172 LYS B O 1
ATOM 8309 N N . PHE B 1 173 ? -35.125 1.471 4.785 1 95.81 173 PHE B N 1
ATOM 8310 C CA . PHE B 1 173 ? -34.219 1.919 5.848 1 95.81 173 PHE B CA 1
ATOM 8311 C C . PHE B 1 173 ? -34.812 3.145 6.551 1 95.81 173 PHE B C 1
ATOM 8313 O O . PHE B 1 173 ? -34.75 3.236 7.781 1 95.81 173 PHE B O 1
ATOM 8320 N N . ARG B 1 174 ? -35.375 4.047 5.836 1 96.19 174 ARG B N 1
ATOM 8321 C CA . ARG B 1 174 ? -35.906 5.27 6.402 1 96.19 174 ARG B CA 1
ATOM 8322 C C . ARG B 1 174 ? -37.125 4.965 7.273 1 96.19 174 ARG B C 1
ATOM 8324 O O . ARG B 1 174 ? -37.312 5.586 8.32 1 96.19 174 ARG B O 1
ATOM 8331 N N . LYS B 1 175 ? -37.906 4.043 6.781 1 96.69 175 LYS B N 1
ATOM 8332 C CA . LYS B 1 175 ? -39.062 3.643 7.551 1 96.69 175 LYS B CA 1
ATOM 8333 C C . LYS B 1 175 ? -38.656 3.006 8.875 1 96.69 175 LYS B C 1
ATOM 8335 O O . LYS B 1 175 ? -39.25 3.297 9.922 1 96.69 175 LYS B O 1
ATOM 8340 N N . GLU B 1 176 ? -37.688 2.188 8.812 1 96.06 176 GLU B N 1
ATOM 8341 C CA . GLU B 1 176 ? -37.219 1.552 10.031 1 96.06 176 GLU B CA 1
ATOM 8342 C C . GLU B 1 176 ? -36.625 2.578 10.992 1 96.06 176 GLU B C 1
ATOM 8344 O O . GLU B 1 176 ? -36.812 2.494 12.203 1 96.06 176 GLU B O 1
ATOM 8349 N N . ALA B 1 177 ? -35.844 3.545 10.469 1 97.88 177 ALA B N 1
ATOM 8350 C CA . ALA B 1 177 ? -35.25 4.605 11.281 1 97.88 177 ALA B CA 1
ATOM 8351 C C . ALA B 1 177 ? -36.344 5.438 11.969 1 97.88 177 ALA B C 1
ATOM 8353 O O . ALA B 1 177 ? -36.25 5.711 13.164 1 97.88 177 ALA B O 1
ATOM 8354 N N . SER B 1 178 ? -37.375 5.773 11.242 1 98.06 178 SER B N 1
ATOM 8355 C CA . SER B 1 178 ? -38.469 6.539 11.789 1 98.06 178 SER B CA 1
ATOM 8356 C C . SER B 1 178 ? -39.219 5.746 12.852 1 98.06 178 SER B C 1
ATOM 8358 O O . SER B 1 178 ? -39.625 6.297 13.883 1 98.06 178 SER B O 1
ATOM 8360 N N . GLY B 1 179 ? -39.375 4.465 12.5 1 97.44 179 GLY B N 1
ATOM 8361 C CA . GLY B 1 179 ? -40.031 3.607 13.477 1 97.44 179 GLY B CA 1
ATOM 8362 C C . GLY B 1 179 ? -39.312 3.555 14.812 1 97.44 179 GLY B C 1
ATOM 8363 O O . GLY B 1 179 ? -39.938 3.592 15.867 1 97.44 179 GLY B O 1
ATOM 8364 N N . LEU B 1 180 ? -38.062 3.473 14.789 1 96.75 180 LEU B N 1
ATOM 8365 C CA . LEU B 1 180 ? -37.25 3.459 16.016 1 96.75 180 LEU B CA 1
ATOM 8366 C C . LEU B 1 180 ? -37.406 4.777 16.766 1 96.75 180 LEU B C 1
ATOM 8368 O O . LEU B 1 180 ? -37.5 4.789 18 1 96.75 180 LEU B O 1
ATOM 8372 N N . ARG B 1 181 ? -37.344 5.895 16.078 1 97.62 181 ARG B N 1
ATOM 8373 C CA . ARG B 1 181 ? -37.469 7.211 16.703 1 97.62 181 ARG B CA 1
ATOM 8374 C C . ARG B 1 181 ? -38.844 7.426 17.328 1 97.62 181 ARG B C 1
ATOM 8376 O O . ARG B 1 181 ? -38.938 8.047 18.391 1 97.62 181 ARG B O 1
ATOM 8383 N N . GLU B 1 182 ? -39.812 6.895 16.672 1 97 182 GLU B N 1
ATOM 8384 C CA . GLU B 1 182 ? -41.156 6.973 17.25 1 97 182 GLU B CA 1
ATOM 8385 C C . GLU B 1 182 ? -41.25 6.176 18.547 1 97 182 GLU B C 1
ATOM 8387 O O . GLU B 1 182 ? -41.875 6.625 19.516 1 97 182 GLU B O 1
ATOM 8392 N N . LYS B 1 183 ? -40.625 5.074 18.531 1 94.75 183 LYS B N 1
ATOM 8393 C CA . LYS B 1 183 ? -40.594 4.258 19.734 1 94.75 183 LYS B CA 1
ATOM 8394 C C . LYS B 1 183 ? -39.875 4.977 20.875 1 94.75 183 LYS B C 1
ATOM 8396 O O . LYS B 1 183 ? -40.25 4.871 22.031 1 94.75 183 LYS B O 1
ATOM 8401 N N . ILE B 1 184 ? -38.781 5.695 20.547 1 95.25 184 ILE B N 1
ATOM 8402 C CA . ILE B 1 184 ? -38.062 6.477 21.531 1 95.25 184 ILE B CA 1
ATOM 8403 C C . ILE B 1 184 ? -38.969 7.531 22.141 1 95.25 184 ILE B C 1
ATOM 8405 O O . ILE B 1 184 ? -39.031 7.66 23.375 1 95.25 184 ILE B O 1
ATOM 8409 N N . LEU B 1 185 ? -39.656 8.25 21.297 1 95.19 185 LEU B N 1
ATOM 8410 C CA . LEU B 1 185 ? -40.5 9.336 21.781 1 95.19 185 LEU B CA 1
ATOM 8411 C C . LEU B 1 185 ? -41.656 8.797 22.625 1 95.19 185 LEU B C 1
ATOM 8413 O O . LEU B 1 185 ? -42 9.398 23.641 1 95.19 185 LEU B O 1
ATOM 8417 N N . GLU B 1 186 ? -42.156 7.676 22.234 1 92.69 186 GLU B N 1
ATOM 8418 C CA . GLU B 1 186 ? -43.219 7.047 23 1 92.69 186 GLU B CA 1
ATOM 8419 C C . GLU B 1 186 ? -42.719 6.645 24.391 1 92.69 186 GLU B C 1
ATOM 8421 O O . GLU B 1 186 ? -43.406 6.867 25.391 1 92.69 186 GLU B O 1
ATOM 8426 N N . ASN B 1 187 ? -41.562 6.129 24.438 1 90.31 187 ASN B N 1
ATOM 8427 C CA . ASN B 1 187 ? -41 5.629 25.688 1 90.31 187 ASN B CA 1
ATOM 8428 C C . ASN B 1 187 ? -40.562 6.773 26.594 1 90.31 187 ASN B C 1
ATOM 8430 O O . ASN B 1 187 ? -40.656 6.672 27.812 1 90.31 187 ASN B O 1
ATOM 8434 N N . LEU B 1 188 ? -40 7.863 26.047 1 91.56 188 LEU B N 1
ATOM 8435 C CA . LEU B 1 188 ? -39.375 8.891 26.875 1 91.56 188 LEU B CA 1
ATOM 8436 C C . LEU B 1 188 ? -40.344 10.031 27.172 1 91.56 188 LEU B C 1
ATOM 8438 O O . LEU B 1 188 ? -40.156 10.758 28.141 1 91.56 188 LEU B O 1
ATOM 8442 N N . SER B 1 189 ? -41.344 10.227 26.344 1 85.62 189 SER B N 1
ATOM 8443 C CA . SER B 1 189 ? -42.281 11.305 26.562 1 85.62 189 SER B CA 1
ATOM 8444 C C . SER B 1 189 ? -43 11.148 27.906 1 85.62 189 SER B C 1
ATOM 8446 O O . SER B 1 189 ? -43.312 12.141 28.578 1 85.62 189 SER B O 1
ATOM 8448 N N . ALA B 1 190 ? -43.156 9.953 28.266 1 84.12 190 ALA B N 1
ATOM 8449 C CA . ALA B 1 190 ? -43.844 9.68 29.531 1 84.12 190 ALA B CA 1
ATOM 8450 C C . ALA B 1 190 ? -42.969 10.016 30.719 1 84.12 190 ALA B C 1
ATOM 8452 O O . ALA B 1 190 ? -43.438 10.242 31.828 1 84.12 190 ALA B O 1
ATOM 8453 N N . ARG B 1 191 ? -41.719 10.211 30.453 1 88.94 191 ARG B N 1
ATOM 8454 C CA . ARG B 1 191 ? -40.781 10.398 31.531 1 88.94 191 ARG B CA 1
ATOM 8455 C C . ARG B 1 191 ? -40.188 11.805 31.5 1 88.94 191 ARG B C 1
ATOM 8457 O O . ARG B 1 191 ? -39.219 12.094 32.25 1 88.94 191 ARG B O 1
ATOM 8464 N N . GLN B 1 192 ? -40.656 12.68 30.766 1 86.62 192 GLN B N 1
ATOM 8465 C CA . GLN B 1 192 ? -40.094 14 30.516 1 86.62 192 GLN B CA 1
ATOM 8466 C C . GLN B 1 192 ? -40.125 14.859 31.781 1 86.62 192 GLN B C 1
ATOM 8468 O O . GLN B 1 192 ? -39.312 15.781 31.938 1 86.62 192 GLN B O 1
ATOM 8473 N N . ASN B 1 193 ? -41.062 14.484 32.75 1 85.38 193 ASN B N 1
ATOM 8474 C CA . ASN B 1 193 ? -41.25 15.305 33.938 1 85.38 193 ASN B CA 1
ATOM 8475 C C . ASN B 1 193 ? -40.469 14.742 35.125 1 85.38 193 ASN B C 1
ATOM 8477 O O . ASN B 1 193 ? -40.594 15.258 36.219 1 85.38 193 ASN B O 1
ATOM 8481 N N . ASP B 1 194 ? -39.75 13.766 34.844 1 89.81 194 ASP B N 1
ATOM 8482 C CA . ASP B 1 194 ? -38.875 13.242 35.875 1 89.81 194 ASP B CA 1
ATOM 8483 C C . ASP B 1 194 ? -37.75 14.227 36.188 1 89.81 194 ASP B C 1
ATOM 8485 O O . ASP B 1 194 ? -36.938 14.555 35.344 1 89.81 194 ASP B O 1
ATOM 8489 N N . PRO B 1 195 ? -37.656 14.688 37.406 1 88.75 195 PRO B N 1
ATOM 8490 C CA . PRO B 1 195 ? -36.688 15.734 37.75 1 88.75 195 PRO B CA 1
ATOM 8491 C C . PRO B 1 195 ? -35.25 15.281 37.594 1 88.75 195 PRO B C 1
ATOM 8493 O O . PRO B 1 195 ? -34.375 16.078 37.219 1 88.75 195 PRO B O 1
ATOM 8496 N N . ASP B 1 196 ? -35 14.07 37.812 1 88.5 196 ASP B N 1
ATOM 8497 C CA . ASP B 1 196 ? -33.625 13.57 37.656 1 88.5 196 ASP B CA 1
ATOM 8498 C C . ASP B 1 196 ? -33.219 13.453 36.188 1 88.5 196 ASP B C 1
ATOM 8500 O O . ASP B 1 196 ? -32.094 13.773 35.844 1 88.5 196 ASP B O 1
ATOM 8504 N N . LEU B 1 197 ? -34.094 13.055 35.406 1 89.38 197 LEU B N 1
ATOM 8505 C CA . LEU B 1 197 ? -33.844 12.875 34 1 89.38 197 LEU B CA 1
ATOM 8506 C C . LEU B 1 197 ? -33.719 14.227 33.281 1 89.38 197 LEU B C 1
ATOM 8508 O O . LEU B 1 197 ? -32.969 14.367 32.312 1 89.38 197 LEU B O 1
ATOM 8512 N N . SER B 1 198 ? -34.469 15.125 33.75 1 87.06 198 SER B N 1
ATOM 8513 C CA . SER B 1 198 ? -34.5 16.438 33.125 1 87.06 198 SER B CA 1
ATOM 8514 C C . SER B 1 198 ? -33.156 17.156 33.312 1 87.06 198 SER B C 1
ATOM 8516 O O . SER B 1 198 ? -32.812 18.062 32.531 1 87.06 198 SER B O 1
ATOM 8518 N N . LYS B 1 199 ? -32.406 16.766 34.25 1 89.75 199 LYS B N 1
ATOM 8519 C CA . LYS B 1 199 ? -31.094 17.359 34.5 1 89.75 199 LYS B CA 1
ATOM 8520 C C . LYS B 1 199 ? -30 16.641 33.75 1 89.75 199 LYS B C 1
ATOM 8522 O O . LYS B 1 199 ? -28.844 17.094 33.688 1 89.75 199 LYS B O 1
ATOM 8527 N N . ASN B 1 200 ? -30.375 15.664 33.125 1 90.31 200 ASN B N 1
ATOM 8528 C CA . ASN B 1 200 ? -29.422 14.883 32.375 1 90.31 200 ASN B CA 1
ATOM 8529 C C . ASN B 1 200 ? -29.328 15.383 30.922 1 90.31 200 ASN B C 1
ATOM 8531 O O . ASN B 1 200 ? -30.328 15.383 30.188 1 90.31 200 ASN B O 1
ATOM 8535 N N . TYR B 1 201 ? -28.156 15.797 30.438 1 92.5 201 TYR B N 1
ATOM 8536 C CA . TYR B 1 201 ? -27.938 16.344 29.109 1 92.5 201 TYR B CA 1
ATOM 8537 C C . TYR B 1 201 ? -28.406 15.375 28.031 1 92.5 201 TYR B C 1
ATOM 8539 O O . TYR B 1 201 ? -29.109 15.773 27.094 1 92.5 201 TYR B O 1
ATOM 8547 N N . TRP B 1 202 ? -28.078 14.086 28.203 1 91.69 202 TRP B N 1
ATOM 8548 C CA . TRP B 1 202 ? -28.312 13.094 27.156 1 91.69 202 TRP B CA 1
ATOM 8549 C C . TRP B 1 202 ? -29.797 12.773 27.031 1 91.69 202 TRP B C 1
ATOM 8551 O O . TRP B 1 202 ? -30.281 12.438 25.953 1 91.69 202 TRP B O 1
ATOM 8561 N N . PHE B 1 203 ? -30.484 12.852 28.125 1 92.94 203 PHE B N 1
ATOM 8562 C CA . PHE B 1 203 ? -31.938 12.648 28.062 1 92.94 203 PHE B CA 1
ATOM 8563 C C . PHE B 1 203 ? -32.594 13.641 27.094 1 92.94 203 PHE B C 1
ATOM 8565 O O . PHE B 1 203 ? -33.312 13.242 26.188 1 92.94 203 PHE B O 1
ATOM 8572 N N . SER B 1 204 ? -32.219 14.922 27.25 1 94.38 204 SER B N 1
ATOM 8573 C CA . SER B 1 204 ? -32.781 15.977 26.391 1 94.38 204 SER B CA 1
ATOM 8574 C C . SER B 1 204 ? -32.25 15.852 24.969 1 94.38 204 SER B C 1
ATOM 8576 O O . SER B 1 204 ? -33 16.031 24.016 1 94.38 204 SER B O 1
ATOM 8578 N N . ALA B 1 205 ? -30.969 15.57 24.812 1 95.12 205 ALA B N 1
ATOM 8579 C CA . ALA B 1 205 ? -30.344 15.445 23.5 1 95.12 205 ALA B CA 1
ATOM 8580 C C . ALA B 1 205 ? -30.969 14.289 22.719 1 95.12 205 ALA B C 1
ATOM 8582 O O . ALA B 1 205 ? -31.141 14.375 21.5 1 95.12 205 ALA B O 1
ATOM 8583 N N . THR B 1 206 ? -31.281 13.18 23.438 1 95.44 206 THR B N 1
ATOM 8584 C CA . THR B 1 206 ? -31.859 12 22.781 1 95.44 206 THR B CA 1
ATOM 8585 C C . THR B 1 206 ? -33.25 12.305 22.25 1 95.44 206 THR B C 1
ATOM 8587 O O . THR B 1 206 ? -33.562 11.961 21.109 1 95.44 206 THR B O 1
ATOM 8590 N N . ILE B 1 207 ? -34.062 12.93 23.062 1 95.56 207 ILE B N 1
ATOM 8591 C CA . ILE B 1 207 ? -35.406 13.305 22.609 1 95.56 207 ILE B CA 1
ATOM 8592 C C . ILE B 1 207 ? -35.281 14.289 21.453 1 95.56 207 ILE B C 1
ATOM 8594 O O . ILE B 1 207 ? -36.031 14.18 20.469 1 95.56 207 ILE B O 1
ATOM 8598 N N . GLY B 1 208 ? -34.406 15.242 21.625 1 96.69 208 GLY B N 1
ATOM 8599 C CA . GLY B 1 208 ? -34.188 16.203 20.562 1 96.69 208 GLY B CA 1
ATOM 8600 C C . GLY B 1 208 ? -33.781 15.555 19.25 1 96.69 208 GLY B C 1
ATOM 8601 O O . GLY B 1 208 ? -34.281 15.93 18.188 1 96.69 208 GLY B O 1
ATOM 8602 N N . GLU B 1 209 ? -32.844 14.578 19.281 1 97 209 GLU B N 1
ATOM 8603 C CA . GLU B 1 209 ? -32.375 13.93 18.062 1 97 209 GLU B CA 1
ATOM 8604 C C . GLU B 1 209 ? -33.469 13.125 17.375 1 97 209 GLU B C 1
ATOM 8606 O O . GLU B 1 209 ? -33.531 13.07 16.156 1 97 209 GLU B O 1
ATOM 8611 N N . ALA B 1 210 ? -34.281 12.398 18.203 1 97.38 210 ALA B N 1
ATOM 8612 C CA . ALA B 1 210 ? -35.406 11.664 17.625 1 97.38 210 ALA B CA 1
ATOM 8613 C C . ALA B 1 210 ? -36.312 12.594 16.844 1 97.38 210 ALA B C 1
ATOM 8615 O O . ALA B 1 210 ? -36.719 12.273 15.719 1 97.38 210 ALA B O 1
ATOM 8616 N N . ASN B 1 211 ? -36.594 13.742 17.438 1 97.62 211 ASN B N 1
ATOM 8617 C CA . ASN B 1 211 ? -37.438 14.727 16.75 1 97.62 211 ASN B CA 1
ATOM 8618 C C . ASN B 1 211 ? -36.719 15.273 15.5 1 97.62 211 ASN B C 1
ATOM 8620 O O . ASN B 1 211 ? -37.344 15.453 14.461 1 97.62 211 ASN B O 1
ATOM 8624 N N . PHE B 1 212 ?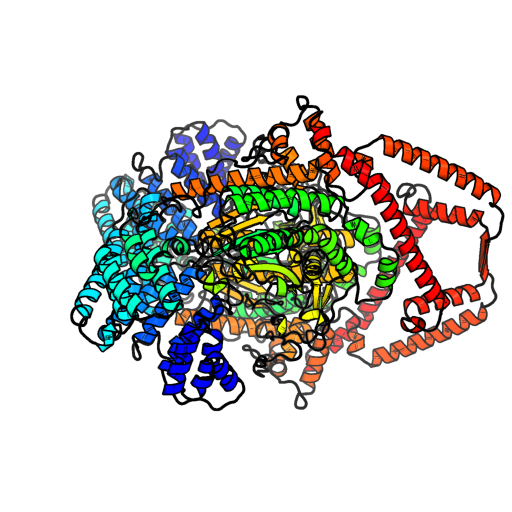 -35.469 15.562 15.641 1 97.88 212 PHE B N 1
ATOM 8625 C CA . PHE B 1 212 ? -34.656 16.062 14.531 1 97.88 212 PHE B CA 1
ATOM 8626 C C . PHE B 1 212 ? -34.688 15.086 13.359 1 97.88 212 PHE B C 1
ATOM 8628 O O . PHE B 1 212 ? -34.906 15.484 12.211 1 97.88 212 PHE B O 1
ATOM 8635 N N . GLY B 1 213 ? -34.562 13.797 13.633 1 97.31 213 GLY B N 1
ATOM 8636 C CA . GLY B 1 213 ? -34.562 12.766 12.602 1 97.31 213 GLY B CA 1
ATOM 8637 C C . GLY B 1 213 ? -35.938 12.602 11.93 1 97.31 213 GLY B C 1
ATOM 8638 O O . GLY B 1 213 ? -36 12.164 10.781 1 97.31 213 GLY B O 1
ATOM 8639 N N . LEU B 1 214 ? -36.969 12.977 12.656 1 97.31 214 LEU B N 1
ATOM 8640 C CA . LEU B 1 214 ? -38.312 12.875 12.117 1 97.31 214 LEU B CA 1
ATOM 8641 C C . LEU B 1 214 ? -38.688 14.148 11.367 1 97.31 214 LEU B C 1
ATOM 8643 O O . LEU B 1 214 ? -39.781 14.219 10.781 1 97.31 214 LEU B O 1
ATOM 8647 N N . GLY B 1 215 ? -37.812 15.219 11.406 1 96.12 215 GLY B N 1
ATOM 8648 C CA . GLY B 1 215 ? -38.062 16.469 10.695 1 96.12 215 GLY B CA 1
ATOM 8649 C C . GLY B 1 215 ? -38.781 17.5 11.539 1 96.12 215 GLY B C 1
ATOM 8650 O O . GLY B 1 215 ? -39.156 18.562 11.031 1 96.12 215 GLY B O 1
ATOM 8651 N N . ASN B 1 216 ? -38.969 17.156 12.82 1 97.38 216 ASN B N 1
ATOM 8652 C CA . ASN B 1 216 ? -39.562 18.125 13.75 1 97.38 216 ASN B CA 1
ATOM 8653 C C . ASN B 1 216 ? -38.5 19.047 14.328 1 97.38 216 ASN B C 1
ATOM 8655 O O . ASN B 1 216 ? -38.219 19 15.523 1 97.38 216 ASN B O 1
ATOM 8659 N N . TYR B 1 217 ? -38.062 19.938 13.57 1 97.81 217 TYR B N 1
ATOM 8660 C CA . TYR B 1 217 ? -36.844 20.719 13.898 1 97.81 217 TYR B CA 1
ATOM 8661 C C . TYR B 1 217 ? -37.125 21.703 15.016 1 97.81 217 TYR B C 1
ATOM 8663 O O . TYR B 1 217 ? -36.281 21.938 15.883 1 97.81 217 TYR B O 1
ATOM 8671 N N . ALA B 1 218 ? -38.312 22.297 15.055 1 96.81 218 ALA B N 1
ATOM 8672 C CA . ALA B 1 218 ? -38.656 23.25 16.109 1 96.81 218 ALA B CA 1
ATOM 8673 C C . ALA B 1 218 ? -38.656 22.578 17.469 1 96.81 218 ALA B C 1
ATOM 8675 O O . ALA B 1 218 ? -38.094 23.109 18.438 1 96.81 218 ALA B O 1
ATOM 8676 N N . GLU B 1 219 ? -39.281 21.453 17.453 1 97.25 219 GLU B N 1
ATOM 8677 C CA . GLU B 1 219 ? -39.281 20.688 18.703 1 97.25 219 GLU B CA 1
ATOM 8678 C C . GLU B 1 219 ? -37.875 20.25 19.109 1 97.25 219 GLU B C 1
ATOM 8680 O O . GLU B 1 219 ? -37.531 20.297 20.281 1 97.25 219 GLU B O 1
ATOM 8685 N N . ALA B 1 220 ? -37.156 19.781 18.141 1 98.06 220 ALA B N 1
ATOM 8686 C CA . ALA B 1 220 ? -35.781 19.391 18.391 1 98.06 220 ALA B CA 1
ATOM 8687 C C . ALA B 1 220 ? -35 20.547 19 1 98.06 220 ALA B C 1
ATOM 8689 O O . ALA B 1 220 ? -34.188 20.344 19.922 1 98.06 220 ALA B O 1
ATOM 8690 N N . GLY B 1 221 ? -35.219 21.75 18.484 1 97.38 221 GLY B N 1
ATOM 8691 C CA . GLY B 1 221 ? -34.531 22.938 19 1 97.38 221 GLY B CA 1
ATOM 8692 C C . GLY B 1 221 ? -34.875 23.219 20.453 1 97.38 221 GLY B C 1
ATOM 8693 O O . GLY B 1 221 ? -34.031 23.609 21.234 1 97.38 221 GLY B O 1
ATOM 8694 N N . GLN B 1 222 ? -36.125 23 20.844 1 96.56 222 GLN B N 1
ATOM 8695 C CA . GLN B 1 222 ? -36.562 23.219 22.219 1 96.56 222 GLN B CA 1
ATOM 8696 C C . GLN B 1 222 ? -35.844 22.25 23.172 1 96.56 222 GLN B C 1
ATOM 8698 O O . GLN B 1 222 ? -35.438 22.656 24.25 1 96.56 222 GLN B O 1
ATOM 8703 N N . TRP B 1 223 ? -35.75 21.141 22.688 1 96.19 223 TRP B N 1
ATOM 8704 C CA . TRP B 1 223 ? -35.094 20.141 23.531 1 96.19 223 TRP B CA 1
ATOM 8705 C C . TRP B 1 223 ? -33.594 20.422 23.625 1 96.19 223 TRP B C 1
ATOM 8707 O O . TRP B 1 223 ? -32.969 20.172 24.656 1 96.19 223 TRP B O 1
ATOM 8717 N N . LEU B 1 224 ? -32.938 20.906 22.547 1 96.56 224 LEU B N 1
ATOM 8718 C CA . LEU B 1 224 ? -31.531 21.281 22.594 1 96.56 224 LEU B CA 1
ATOM 8719 C C . LEU B 1 224 ? -31.312 22.453 23.547 1 96.56 224 LEU B C 1
ATOM 8721 O O . LEU B 1 224 ? -30.266 22.531 24.203 1 96.56 224 LEU B O 1
ATOM 8725 N N . ALA B 1 225 ? -32.312 23.328 23.578 1 96.06 225 ALA B N 1
ATOM 8726 C CA . ALA B 1 225 ? -32.219 24.438 24.531 1 96.06 225 ALA B CA 1
ATOM 8727 C C . ALA B 1 225 ? -32.219 23.922 25.969 1 96.06 225 ALA B C 1
ATOM 8729 O O . ALA B 1 225 ? -31.469 24.422 26.812 1 96.06 225 ALA B O 1
ATOM 8730 N N . LYS B 1 226 ? -33.062 22.922 26.203 1 94.69 226 LYS B N 1
ATOM 8731 C CA . LYS B 1 226 ? -33.094 22.297 27.516 1 94.69 226 LYS B CA 1
ATOM 8732 C C . LYS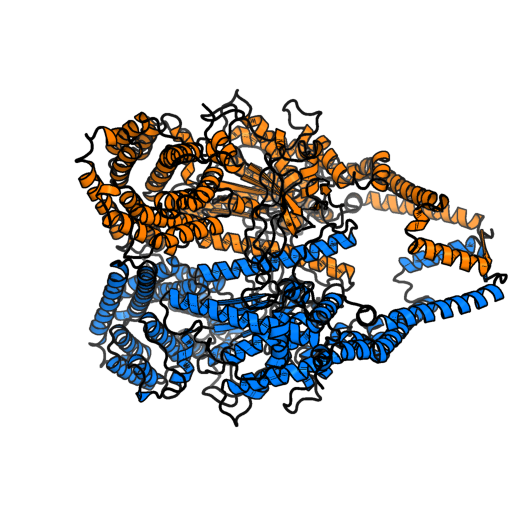 B 1 226 ? -31.781 21.609 27.828 1 94.69 226 LYS B C 1
ATOM 8734 O O . LYS B 1 226 ? -31.297 21.672 28.953 1 94.69 226 LYS B O 1
ATOM 8739 N N . ALA B 1 227 ? -31.297 20.969 26.797 1 95.5 227 ALA B N 1
ATOM 8740 C CA . ALA B 1 227 ? -30.016 20.297 26.984 1 95.5 227 ALA B CA 1
ATOM 8741 C C . ALA B 1 227 ? -28.906 21.297 27.312 1 95.5 227 ALA B C 1
ATOM 8743 O O . ALA B 1 227 ? -28.078 21.047 28.188 1 95.5 227 ALA B O 1
ATOM 8744 N N . ARG B 1 228 ? -28.859 22.422 26.562 1 95.25 228 ARG B N 1
ATOM 8745 C CA . ARG B 1 228 ? -27.859 23.453 26.781 1 95.25 228 ARG B CA 1
ATOM 8746 C C . ARG B 1 228 ? -27.922 24 28.203 1 95.25 228 ARG B C 1
ATOM 8748 O O . ARG B 1 228 ? -26.891 24.312 28.812 1 95.25 228 ARG B O 1
ATOM 8755 N N . ALA B 1 229 ? -29.078 24.016 28.797 1 93.56 229 ALA B N 1
ATOM 8756 C CA . ALA B 1 229 ? -29.312 24.578 30.125 1 93.56 229 ALA B CA 1
ATOM 8757 C C . ALA B 1 229 ? -28.703 23.688 31.203 1 93.56 229 ALA B C 1
ATOM 8759 O O . ALA B 1 229 ? -28.469 24.141 32.312 1 93.56 229 ALA B O 1
ATOM 8760 N N . THR B 1 230 ? -28.406 22.5 30.828 1 93.19 230 THR B N 1
ATOM 8761 C CA . THR B 1 230 ? -27.828 21.578 31.797 1 93.19 230 THR B CA 1
ATOM 8762 C C . THR B 1 230 ? -26.328 21.812 31.953 1 93.19 230 THR B C 1
ATOM 8764 O O . THR B 1 230 ? -25.656 21.141 32.719 1 93.19 230 THR B O 1
ATOM 8767 N N . LYS B 1 231 ? -25.703 22.688 31.25 1 88.88 231 LYS B N 1
ATOM 8768 C CA . LYS B 1 231 ? -24.281 23.031 31.266 1 88.88 231 LYS B CA 1
ATOM 8769 C C . LYS B 1 231 ? -23.422 21.812 30.922 1 88.88 231 LYS B C 1
ATOM 8771 O O . LYS B 1 231 ? -22.562 21.406 31.719 1 88.88 231 LYS B O 1
ATOM 8776 N N . PRO B 1 232 ? -23.656 21.438 29.703 1 90.31 232 PRO B N 1
ATOM 8777 C CA . PRO B 1 232 ? -22.938 20.234 29.25 1 90.31 232 PRO B CA 1
ATOM 8778 C C . PRO B 1 232 ? -21.438 20.453 29.109 1 90.31 232 PRO B C 1
ATOM 8780 O O . PRO B 1 232 ? -20.984 21.594 29.031 1 90.31 232 PRO B O 1
ATOM 8783 N N . LYS B 1 233 ? -20.703 19.328 29.125 1 85.19 233 LYS B N 1
ATOM 8784 C CA . LYS B 1 233 ? -19.281 19.328 28.812 1 85.19 233 LYS B CA 1
ATOM 8785 C C . LYS B 1 233 ? -19.062 19.484 27.297 1 85.19 233 LYS B C 1
ATOM 8787 O O . LYS B 1 233 ? -19.953 19.188 26.5 1 85.19 233 LYS B O 1
ATOM 8792 N N . GLU B 1 234 ? -17.875 19.938 26.875 1 84.75 234 GLU B N 1
ATOM 8793 C CA . GLU B 1 234 ? -17.578 20.266 25.484 1 84.75 234 GLU B CA 1
ATOM 8794 C C . GLU B 1 234 ? -17.688 19.031 24.609 1 84.75 234 GLU B C 1
ATOM 8796 O O . GLU B 1 234 ? -18.156 19.109 23.469 1 84.75 234 GLU B O 1
ATOM 8801 N N . TRP B 1 235 ? -17.219 17.875 25.109 1 82.25 235 TRP B N 1
ATOM 8802 C CA . TRP B 1 235 ? -17.25 16.672 24.281 1 82.25 235 TRP B CA 1
ATOM 8803 C C . TRP B 1 235 ? -18.688 16.25 23.984 1 82.25 235 TRP B C 1
ATOM 8805 O O . TRP B 1 235 ? -18.953 15.68 22.922 1 82.25 235 TRP B O 1
ATOM 8815 N N . GLU B 1 236 ? -19.641 16.438 24.875 1 88.62 236 GLU B N 1
ATOM 8816 C CA . GLU B 1 236 ? -21.047 16.109 24.672 1 88.62 236 GLU B CA 1
ATOM 8817 C C . GLU B 1 236 ? -21.656 16.984 23.578 1 88.62 236 GLU B C 1
ATOM 8819 O O . GLU B 1 236 ? -22.391 16.484 22.719 1 88.62 236 GLU B O 1
ATOM 8824 N N . ILE B 1 237 ? -21.234 18.203 23.672 1 91.38 237 ILE B N 1
ATOM 8825 C CA . ILE B 1 237 ? -21.703 19.156 22.672 1 91.38 237 ILE B CA 1
ATOM 8826 C C . ILE B 1 237 ? -21.188 18.75 21.281 1 91.38 237 ILE B C 1
ATOM 8828 O O . ILE B 1 237 ? -21.953 18.703 20.328 1 91.38 237 ILE B O 1
ATOM 8832 N N . GLN B 1 238 ? -19.922 18.453 21.234 1 89.06 238 GLN B N 1
ATOM 8833 C CA . GLN B 1 238 ? -19.297 18.094 19.953 1 89.06 238 GLN B CA 1
ATOM 8834 C C . GLN B 1 238 ? -19.922 16.844 19.359 1 89.06 238 GLN B C 1
ATOM 8836 O O . GLN B 1 238 ? -20.203 16.797 18.156 1 89.06 238 GLN B O 1
ATOM 8841 N N . SER B 1 239 ? -20.078 15.805 20.172 1 87.88 239 SER B N 1
ATOM 8842 C CA . SER B 1 239 ? -20.656 14.547 19.703 1 87.88 239 SER B CA 1
ATOM 8843 C C . SER B 1 239 ? -22.062 14.758 19.141 1 87.88 239 SER B C 1
ATOM 8845 O O . SER B 1 239 ? -22.406 14.195 18.094 1 87.88 239 SER B O 1
ATOM 8847 N N . THR B 1 240 ? -22.875 15.539 19.844 1 94 240 THR B N 1
ATOM 8848 C CA . THR B 1 240 ? -24.25 15.828 19.422 1 94 240 THR B CA 1
ATOM 8849 C C . THR B 1 240 ? -24.25 16.625 18.125 1 94 240 THR B C 1
ATOM 8851 O O . THR B 1 240 ? -24.938 16.266 17.172 1 94 240 THR B O 1
ATOM 8854 N N . PHE B 1 241 ? -23.5 17.641 18.172 1 94.44 241 PHE B N 1
ATOM 8855 C CA . PHE B 1 241 ? -23.484 18.562 17.031 1 94.44 241 PHE B CA 1
ATOM 8856 C C . PHE B 1 241 ? -23.016 17.859 15.766 1 94.44 241 PHE B C 1
ATOM 8858 O O . PHE B 1 241 ? -23.641 17.969 14.711 1 94.44 241 PHE B O 1
ATOM 8865 N N . ARG B 1 242 ? -21.984 17.109 15.828 1 92.25 242 ARG B N 1
ATOM 8866 C CA . ARG B 1 242 ? -21.406 16.438 14.672 1 92.25 242 ARG B CA 1
ATOM 8867 C C . ARG B 1 242 ? -22.406 15.445 14.07 1 92.25 242 ARG B C 1
ATOM 8869 O O . ARG B 1 242 ? -22.562 15.367 12.852 1 92.25 242 ARG B O 1
ATOM 8876 N N . GLN B 1 243 ? -23.031 14.656 14.883 1 93.81 243 GLN B N 1
ATOM 8877 C CA . GLN B 1 243 ? -23.984 13.664 14.383 1 93.81 243 GLN B CA 1
ATOM 8878 C C . GLN B 1 243 ? -25.203 14.336 13.75 1 93.81 243 GLN B C 1
ATOM 8880 O O . GLN B 1 243 ? -25.703 13.883 12.719 1 93.81 243 GLN B O 1
ATOM 8885 N N . TRP B 1 244 ? -25.703 15.438 14.43 1 96.44 244 TRP B N 1
ATOM 8886 C CA . TRP B 1 244 ? -26.891 16.125 13.898 1 96.44 244 TRP B CA 1
ATOM 8887 C C . TRP B 1 244 ? -26.578 16.781 12.555 1 96.44 244 TRP B C 1
ATOM 8889 O O . TRP B 1 244 ? -27.406 16.766 11.641 1 96.44 244 TRP B O 1
ATOM 8899 N N . VAL B 1 245 ? -25.391 17.359 12.445 1 94.62 245 VAL B N 1
ATOM 8900 C CA . VAL B 1 245 ? -24.984 17.969 11.18 1 94.62 245 VAL B CA 1
ATOM 8901 C C . VAL B 1 245 ? -24.906 16.891 10.094 1 94.62 245 VAL B C 1
ATOM 8903 O O . VAL B 1 245 ? -25.359 17.109 8.969 1 94.62 245 VAL B O 1
ATOM 8906 N N . SER B 1 246 ? -24.344 15.789 10.422 1 92.31 246 SER B N 1
ATOM 8907 C CA . SER B 1 246 ? -24.234 14.68 9.477 1 92.31 246 SER B CA 1
ATOM 8908 C C . SER B 1 246 ? -25.625 14.195 9.039 1 92.31 246 SER B C 1
ATOM 8910 O O . SER B 1 246 ? -25.844 13.898 7.863 1 92.31 246 SER B O 1
ATOM 8912 N N . LEU B 1 247 ? -26.484 14.078 9.992 1 94.62 247 LEU B N 1
ATOM 8913 C CA . LEU B 1 247 ? -27.859 13.648 9.703 1 94.62 247 LEU B CA 1
ATOM 8914 C C . LEU B 1 247 ? -28.531 14.609 8.727 1 94.62 247 LEU B C 1
ATOM 8916 O O . LEU B 1 247 ? -29.188 14.172 7.773 1 94.62 247 LEU B O 1
ATOM 8920 N N . ALA B 1 248 ? -28.344 15.875 8.961 1 93.38 248 ALA B N 1
ATOM 8921 C CA . ALA B 1 248 ? -28.922 16.875 8.07 1 93.38 248 ALA B CA 1
ATOM 8922 C C . ALA B 1 248 ? -28.297 16.797 6.684 1 93.38 248 ALA B C 1
ATOM 8924 O O . ALA B 1 248 ? -29 16.906 5.672 1 93.38 248 ALA B O 1
ATOM 8925 N N . LYS B 1 249 ? -27.094 16.625 6.605 1 89.5 249 LYS B N 1
ATOM 8926 C CA . LYS B 1 249 ? -26.375 16.562 5.332 1 89.5 249 LYS B CA 1
ATOM 8927 C C . LYS B 1 249 ? -26.797 15.344 4.516 1 89.5 249 LYS B C 1
ATOM 8929 O O . LYS B 1 249 ? -26.906 15.414 3.291 1 89.5 249 LYS B O 1
ATOM 8934 N N . ILE B 1 250 ? -26.969 14.234 5.176 1 88.31 250 ILE B N 1
ATOM 8935 C CA . ILE B 1 250 ? -27.328 13.008 4.477 1 88.31 250 ILE B CA 1
ATOM 8936 C C . ILE B 1 250 ? -28.766 13.117 3.949 1 88.31 250 ILE B C 1
ATOM 8938 O O . ILE B 1 250 ? -29.156 12.398 3.029 1 88.31 250 ILE B O 1
ATOM 8942 N N . ARG B 1 251 ? -29.5 14.039 4.555 1 88.25 251 ARG B N 1
ATOM 8943 C CA . ARG B 1 251 ? -30.859 14.273 4.09 1 88.25 251 ARG B CA 1
ATOM 8944 C C . ARG B 1 251 ? -30.891 15.312 2.971 1 88.25 251 ARG B C 1
ATOM 8946 O O . ARG B 1 251 ? -31.953 15.742 2.537 1 88.25 251 ARG B O 1
ATOM 8953 N N . GLY B 1 252 ? -29.703 15.797 2.566 1 84.75 252 GLY B N 1
ATOM 8954 C CA . GLY B 1 252 ? -29.594 16.641 1.387 1 84.75 252 GLY B CA 1
ATOM 8955 C C . GLY B 1 252 ? -29.609 18.125 1.705 1 84.75 252 GLY B C 1
ATOM 8956 O O . GLY B 1 252 ? -29.812 18.953 0.815 1 84.75 252 GLY B O 1
ATOM 8957 N N . LEU B 1 253 ? -29.422 18.453 2.992 1 89.38 253 LEU B N 1
ATOM 8958 C CA . LEU B 1 253 ? -29.438 19.875 3.367 1 89.38 253 LEU B CA 1
ATOM 8959 C C . LEU B 1 253 ? -28.047 20.484 3.238 1 89.38 253 LEU B C 1
ATOM 8961 O O . LEU B 1 253 ? -27.078 19.969 3.822 1 89.38 253 LEU B O 1
ATOM 8965 N N . ASP B 1 254 ? -27.953 21.562 2.559 1 85.94 254 ASP B N 1
ATOM 8966 C CA . ASP B 1 254 ? -26.672 22.25 2.4 1 85.94 254 ASP B CA 1
ATOM 8967 C C . ASP B 1 254 ? -26.391 23.188 3.58 1 85.94 254 ASP B C 1
ATOM 8969 O O . ASP B 1 254 ? -27.312 23.781 4.133 1 85.94 254 ASP B O 1
ATOM 8973 N N . VAL B 1 255 ? -25.203 23.328 3.871 1 88.44 255 VAL B N 1
ATOM 8974 C CA . VAL B 1 255 ? -24.797 24.266 4.914 1 88.44 255 VAL B CA 1
ATOM 8975 C C . VAL B 1 255 ? -24.922 25.703 4.391 1 88.44 255 VAL B C 1
ATOM 8977 O O . VAL B 1 255 ? -24.594 25.969 3.23 1 88.44 255 VAL B O 1
ATOM 8980 N N . PRO B 1 256 ? -25.375 26.516 5.238 1 89.56 256 PRO B N 1
ATOM 8981 C CA . PRO B 1 256 ? -25.5 27.906 4.809 1 89.56 256 PRO B CA 1
ATOM 8982 C C . PRO B 1 256 ? -24.156 28.562 4.492 1 89.56 256 PRO B C 1
ATOM 8984 O O . PRO B 1 256 ? -23.156 28.266 5.148 1 89.56 256 PRO B O 1
ATOM 8987 N N . ALA B 1 257 ? -24.203 29.516 3.561 1 85.5 257 ALA B N 1
ATOM 8988 C CA . ALA B 1 257 ? -23.016 30.281 3.217 1 85.5 257 ALA B CA 1
ATOM 8989 C C . ALA B 1 257 ? -22.594 31.188 4.375 1 85.5 257 ALA B C 1
ATOM 8991 O O . ALA B 1 257 ? -23.422 31.562 5.207 1 85.5 257 ALA B O 1
ATOM 8992 N N . GLU B 1 258 ? -21.375 31.5 4.453 1 84 258 GLU B N 1
ATOM 8993 C CA . GLU B 1 258 ? -20.828 32.312 5.527 1 84 258 GLU B CA 1
ATOM 8994 C C . GLU B 1 258 ? -21.5 33.688 5.578 1 84 258 GLU B C 1
ATOM 8996 O O . GLU B 1 258 ? -21.641 34.281 6.652 1 84 258 GLU B O 1
ATOM 9001 N N . THR B 1 259 ? -22.016 34.156 4.457 1 83.62 259 THR B N 1
ATOM 9002 C CA . THR B 1 259 ? -22.578 35.5 4.355 1 83.62 259 THR B CA 1
ATOM 9003 C C . THR B 1 259 ? -24.062 35.5 4.707 1 83.62 259 THR B C 1
ATOM 9005 O O . THR B 1 259 ? -24.672 36.562 4.922 1 83.62 259 THR B O 1
ATOM 9008 N N . GLU B 1 260 ? -24.578 34.312 4.895 1 90.12 260 GLU B N 1
ATOM 9009 C CA . GLU B 1 260 ? -26.016 34.219 5.168 1 90.12 260 GLU B CA 1
ATOM 9010 C C . GLU B 1 260 ? -26.297 34.406 6.652 1 90.12 260 GLU B C 1
ATOM 9012 O O . GLU B 1 260 ? -25.609 33.875 7.512 1 90.12 260 GLU B O 1
ATOM 9017 N N . LYS B 1 261 ? -27.422 35.094 6.922 1 90.94 261 LYS B N 1
ATOM 9018 C CA . LYS B 1 261 ? -27.844 35.344 8.297 1 90.94 261 LYS B CA 1
ATOM 9019 C C . LYS B 1 261 ? -28.625 34.156 8.852 1 90.94 261 LYS B C 1
ATOM 9021 O O . LYS B 1 261 ? -29.359 33.5 8.125 1 90.94 261 LYS B O 1
ATOM 9026 N N . PRO B 1 262 ? -28.453 33.906 10.078 1 92.19 262 PRO B N 1
ATOM 9027 C CA . PRO B 1 262 ? -29.078 32.75 10.695 1 92.19 262 PRO B CA 1
ATOM 9028 C C . PRO B 1 262 ? -30.594 32.75 10.531 1 92.19 262 PRO B C 1
ATOM 9030 O O . PRO B 1 262 ? -31.203 31.672 10.5 1 92.19 262 PRO B O 1
ATOM 9033 N N . ASP B 1 263 ? -31.234 33.844 10.43 1 90.94 263 ASP B N 1
ATOM 9034 C CA . ASP B 1 263 ? -32.688 33.938 10.367 1 90.94 263 ASP B CA 1
ATOM 9035 C C . ASP B 1 263 ? -33.219 33.281 9.094 1 90.94 263 ASP B C 1
ATOM 9037 O O . ASP B 1 263 ? -34.406 32.875 9.031 1 90.94 263 ASP B O 1
ATOM 9041 N N . VAL B 1 264 ? -32.344 33.125 8.062 1 94.12 264 VAL B N 1
ATOM 9042 C CA . VAL B 1 264 ? -32.812 32.594 6.785 1 94.12 264 VAL B CA 1
ATOM 9043 C C . VAL B 1 264 ? -32.344 31.156 6.629 1 94.12 264 VAL B C 1
ATOM 9045 O O . VAL B 1 264 ? -32.594 30.516 5.602 1 94.12 264 VAL B O 1
ATOM 9048 N N . TRP B 1 265 ? -31.688 30.688 7.68 1 95.44 265 TRP B N 1
ATOM 9049 C CA . TRP B 1 265 ? -31.219 29.297 7.621 1 95.44 265 TRP B CA 1
ATOM 9050 C C . TRP B 1 265 ? -32.375 28.312 7.57 1 95.44 265 TRP B C 1
ATOM 9052 O O . TRP B 1 265 ? -33.469 28.609 8.055 1 95.44 265 TRP B O 1
ATOM 9062 N N . HIS B 1 266 ? -32.094 27.203 6.918 1 95 266 HIS B N 1
ATOM 9063 C CA . HIS B 1 266 ? -33.062 26.094 7.039 1 95 266 HIS B CA 1
ATOM 9064 C C . HIS B 1 266 ? -33.312 25.766 8.5 1 95 266 HIS B C 1
ATOM 9066 O O . HIS B 1 266 ? -32.438 25.875 9.344 1 95 266 HIS B O 1
ATOM 9072 N N . GLU B 1 267 ? -34.5 25.266 8.867 1 96.25 267 GLU B N 1
ATOM 9073 C CA . GLU B 1 267 ? -34.969 25.016 10.227 1 96.25 267 GLU B CA 1
ATOM 9074 C C . GLU B 1 267 ? -34.031 24.047 10.953 1 96.25 267 GLU B C 1
ATOM 9076 O O . GLU B 1 267 ? -33.844 24.141 12.164 1 96.25 267 GLU B O 1
ATOM 9081 N N . ALA B 1 268 ? -33.469 23.141 10.25 1 96.69 268 ALA B N 1
ATOM 9082 C CA . ALA B 1 268 ? -32.531 22.188 10.859 1 96.69 268 ALA B CA 1
ATOM 9083 C C . ALA B 1 268 ? -31.359 22.891 11.492 1 96.69 268 ALA B C 1
ATOM 9085 O O . ALA B 1 268 ? -30.938 22.547 12.602 1 96.69 268 ALA B O 1
ATOM 9086 N N . TRP B 1 269 ? -30.844 23.891 10.789 1 96.19 269 TRP B N 1
ATOM 9087 C CA . TRP B 1 269 ? -29.688 24.641 11.289 1 96.19 269 TRP B CA 1
ATOM 9088 C C . TRP B 1 269 ? -30.094 25.578 12.406 1 96.19 269 TRP B C 1
ATOM 9090 O O . TRP B 1 269 ? -29.312 25.828 13.336 1 96.19 269 TRP B O 1
ATOM 9100 N N . GLN B 1 270 ? -31.312 26.047 12.359 1 95.69 270 GLN B N 1
ATOM 9101 C CA . GLN B 1 270 ? -31.828 26.891 13.438 1 95.69 270 GLN B CA 1
ATOM 9102 C C . GLN B 1 270 ? -31.953 26.094 14.734 1 95.69 270 GLN B C 1
ATOM 9104 O O . GLN B 1 270 ? -31.719 26.625 15.82 1 95.69 270 GLN B O 1
ATOM 9109 N N . ALA B 1 271 ? -32.344 24.891 14.547 1 96.94 271 ALA B N 1
ATOM 9110 C CA . ALA B 1 271 ? -32.438 24.016 15.727 1 96.94 271 ALA B CA 1
ATOM 9111 C C . ALA B 1 271 ? -31.062 23.875 16.391 1 96.94 271 ALA B C 1
ATOM 9113 O O . ALA B 1 271 ? -30.953 23.922 17.625 1 96.94 271 ALA B O 1
ATOM 9114 N N . LEU B 1 272 ? -30.016 23.703 15.609 1 96.31 272 LEU B N 1
ATOM 9115 C CA . LEU B 1 272 ? -28.672 23.5 16.125 1 96.31 272 LEU B CA 1
ATOM 9116 C C . LEU B 1 272 ? -28.141 24.781 16.781 1 96.31 272 LEU B C 1
ATOM 9118 O O . LEU B 1 272 ? -27.281 24.719 17.656 1 96.31 272 LEU B O 1
ATOM 9122 N N . ARG B 1 273 ? -28.656 25.938 16.359 1 95.44 273 ARG B N 1
ATOM 9123 C CA . ARG B 1 273 ? -28.25 27.219 16.938 1 95.44 273 ARG B CA 1
ATOM 9124 C C . ARG B 1 273 ? -28.656 27.328 18.391 1 95.44 273 ARG B C 1
ATOM 9126 O O . ARG B 1 273 ? -28.062 28.078 19.156 1 95.44 273 ARG B O 1
ATOM 9133 N N . GLN B 1 274 ? -29.656 26.5 18.766 1 95.75 274 GLN B N 1
ATOM 9134 C CA . GLN B 1 274 ? -30.094 26.516 20.141 1 95.75 274 GLN B CA 1
ATOM 9135 C C . GLN B 1 274 ? -29.047 25.922 21.078 1 95.75 274 GLN B C 1
ATOM 9137 O O . GLN B 1 274 ? -29.047 26.188 22.281 1 95.75 274 GLN B O 1
ATOM 9142 N N . LEU B 1 275 ? -28.203 25.156 20.484 1 95.06 275 LEU B N 1
ATOM 9143 C CA . LEU B 1 275 ? -27.172 24.5 21.281 1 95.06 275 LEU B CA 1
ATOM 9144 C C . LEU B 1 275 ? -25.938 25.391 21.391 1 95.06 275 LEU B C 1
ATOM 9146 O O . LEU B 1 275 ? -25.344 25.5 22.469 1 95.06 275 LEU B O 1
ATOM 9150 N N . LEU B 1 276 ? -25.531 26.078 20.234 1 93.88 276 LEU B N 1
ATOM 9151 C CA . LEU B 1 276 ? -24.25 26.766 20.203 1 93.88 276 LEU B CA 1
ATOM 9152 C C . LEU B 1 276 ? -24.438 28.266 20.031 1 93.88 276 LEU B C 1
ATOM 9154 O O . LEU B 1 276 ? -23.484 29.031 20.094 1 93.88 276 LEU B O 1
ATOM 9158 N N . GLY B 1 277 ? -25.625 28.688 19.781 1 91.44 277 GLY B N 1
ATOM 9159 C CA . GLY B 1 277 ? -25.875 30.109 19.578 1 91.44 277 GLY B CA 1
ATOM 9160 C C . GLY B 1 277 ? -25.188 30.656 18.328 1 91.44 277 GLY B C 1
ATOM 9161 O O . GLY B 1 277 ? -25.281 30.062 17.25 1 91.44 277 GLY B O 1
ATOM 9162 N N . ASP B 1 278 ? -24.453 31.734 18.516 1 87.81 278 ASP B N 1
ATOM 9163 C CA . ASP B 1 278 ? -23.844 32.438 17.406 1 87.81 278 ASP B CA 1
ATOM 9164 C C . ASP B 1 278 ? -22.625 31.703 16.875 1 87.81 278 ASP B C 1
ATOM 9166 O O . ASP B 1 278 ? -22.188 31.953 15.75 1 87.81 278 ASP B O 1
ATOM 9170 N N . GLU B 1 279 ? -22.141 30.766 17.594 1 90.38 279 GLU B N 1
ATOM 9171 C CA . GLU B 1 279 ? -20.953 30.016 17.188 1 90.38 279 GLU B CA 1
ATOM 9172 C C . GLU B 1 279 ? -21.312 28.891 16.234 1 90.38 279 GLU B C 1
ATOM 9174 O O . GLU B 1 279 ? -20.438 28.203 15.703 1 90.38 279 GLU B O 1
ATOM 9179 N N . THR B 1 280 ? -22.594 28.703 15.992 1 93.06 280 THR B N 1
ATOM 9180 C CA . THR B 1 280 ? -23.062 27.578 15.18 1 93.06 280 THR B CA 1
ATOM 9181 C C . THR B 1 280 ? -22.484 27.641 13.773 1 93.06 280 THR B C 1
ATOM 9183 O O . THR B 1 280 ? -22.062 26.625 13.227 1 93.06 280 THR B O 1
ATOM 9186 N N . ALA B 1 281 ? -22.438 28.812 13.219 1 89.25 281 ALA B N 1
ATOM 9187 C CA . ALA B 1 281 ? -21.953 28.969 11.852 1 89.25 281 ALA B CA 1
ATOM 9188 C C . ALA B 1 281 ? -20.531 28.438 11.688 1 89.25 281 ALA B C 1
ATOM 9190 O O . ALA B 1 281 ? -20.219 27.812 10.672 1 89.25 281 ALA B O 1
ATOM 9191 N N . ASN B 1 282 ? -19.703 28.641 12.68 1 88.88 282 ASN B N 1
ATOM 9192 C CA . ASN B 1 282 ? -18.312 28.203 12.633 1 88.88 282 ASN B CA 1
ATOM 9193 C C . ASN B 1 282 ? -18.203 26.688 12.781 1 88.88 282 ASN B C 1
ATOM 9195 O O . ASN B 1 282 ? -17.266 26.078 12.266 1 88.88 282 ASN B O 1
ATOM 9199 N N . ALA B 1 283 ? -19.156 26.078 13.406 1 91.5 283 ALA B N 1
ATOM 9200 C CA . ALA B 1 283 ? -19.078 24.672 13.734 1 91.5 283 ALA B CA 1
ATOM 9201 C C . ALA B 1 283 ? -19.719 23.812 12.648 1 91.5 283 ALA B C 1
ATOM 9203 O O . ALA B 1 283 ? -19.484 22.609 12.57 1 91.5 283 ALA B O 1
ATOM 9204 N N . LEU B 1 284 ? -20.484 24.406 11.789 1 90.56 284 LEU B N 1
ATOM 9205 C CA . LEU B 1 284 ? -21.25 23.656 10.789 1 90.56 284 LEU B CA 1
ATOM 9206 C C . LEU B 1 284 ? -20.312 22.938 9.82 1 90.56 284 LEU B C 1
ATOM 9208 O O . LEU B 1 284 ? -20.719 21.953 9.195 1 90.56 284 LEU B O 1
ATOM 9212 N N . MET B 1 285 ? -19.062 23.312 9.703 1 85.19 285 MET B N 1
ATOM 9213 C CA . MET B 1 285 ? -18.141 22.703 8.75 1 85.19 285 MET B CA 1
ATOM 9214 C C . MET B 1 285 ? -17.562 21.406 9.297 1 85.19 285 MET B C 1
ATOM 9216 O O . MET B 1 285 ? -16.781 20.734 8.617 1 85.19 285 MET B O 1
ATOM 9220 N N . CYS B 1 286 ? -18 21 10.414 1 84.25 286 CYS B N 1
ATOM 9221 C CA . CYS B 1 286 ? -17.453 19.797 11.047 1 84.25 286 CYS B CA 1
ATOM 9222 C C . CYS B 1 286 ? -17.797 18.562 10.242 1 84.25 286 CYS B C 1
ATOM 9224 O O . CYS B 1 286 ? -17.156 17.516 10.391 1 84.25 286 CYS B O 1
ATOM 9226 N N . TYR B 1 287 ? -18.781 18.656 9.344 1 78.44 287 TYR B N 1
ATOM 9227 C CA . TYR B 1 287 ? -19.188 17.516 8.531 1 78.44 287 TYR B CA 1
ATOM 9228 C C . TYR B 1 287 ? -18.078 17.125 7.547 1 78.44 287 TYR B C 1
ATOM 9230 O O . TYR B 1 287 ? -18.031 15.992 7.082 1 78.44 287 TYR B O 1
ATOM 9238 N N . ARG B 1 288 ? -17.25 18.047 7.152 1 82.69 288 ARG B N 1
ATOM 9239 C CA . ARG B 1 288 ? -16.203 17.828 6.156 1 82.69 288 ARG B CA 1
ATOM 9240 C C . ARG B 1 288 ? -15.125 16.875 6.691 1 82.69 288 ARG B C 1
ATOM 9242 O O . ARG B 1 288 ? -14.406 16.25 5.914 1 82.69 288 ARG B O 1
ATOM 9249 N N . GLY B 1 289 ? -15.094 16.75 7.938 1 84.56 289 GLY B N 1
ATOM 9250 C CA . GLY B 1 289 ? -14.016 15.969 8.531 1 84.56 289 GLY B CA 1
ATOM 9251 C C . GLY B 1 289 ? -12.727 16.75 8.688 1 84.56 289 GLY B C 1
ATOM 9252 O O . GLY B 1 289 ? -12.75 17.984 8.75 1 84.56 289 GLY B O 1
ATOM 9253 N N . LYS B 1 290 ? -11.648 16.078 8.836 1 92.75 290 LYS B N 1
ATOM 9254 C CA . LYS B 1 290 ? -10.336 16.688 9.047 1 92.75 290 LYS B CA 1
ATOM 9255 C C . LYS B 1 290 ? -9.586 16.844 7.734 1 92.75 290 LYS B C 1
ATOM 9257 O O . LYS B 1 290 ? -9.328 15.867 7.035 1 92.75 290 LYS B O 1
ATOM 9262 N N . VAL B 1 291 ? -9.266 18.094 7.355 1 96.94 291 VAL B N 1
ATOM 9263 C CA . VAL B 1 291 ? -8.617 18.406 6.086 1 96.94 291 VAL B CA 1
ATOM 9264 C C . VAL B 1 291 ? -7.102 18.391 6.254 1 96.94 291 VAL B C 1
ATOM 9266 O O . VAL B 1 291 ? -6.562 19.078 7.125 1 96.94 291 VAL B O 1
ATOM 9269 N N . GLY B 1 292 ? -6.453 17.562 5.5 1 98.25 292 GLY B N 1
ATOM 9270 C CA . GLY B 1 292 ? -5 17.5 5.508 1 98.25 292 GLY B CA 1
ATOM 9271 C C . GLY B 1 292 ? -4.375 18.016 4.223 1 98.25 292 GLY B C 1
ATOM 9272 O O . GLY B 1 292 ? -4.871 17.734 3.133 1 98.25 292 GLY B O 1
ATOM 9273 N N . LEU B 1 293 ? -3.359 18.828 4.324 1 98.81 293 LEU B N 1
ATOM 9274 C CA . LEU B 1 293 ? -2.566 19.312 3.199 1 98.81 293 LEU B CA 1
ATOM 9275 C C . LEU B 1 293 ? -1.158 18.734 3.234 1 98.81 293 LEU B C 1
ATOM 9277 O O . LEU B 1 293 ? -0.461 18.844 4.246 1 98.81 293 LEU B O 1
ATOM 9281 N N . ALA B 1 294 ? -0.775 18.078 2.193 1 98.81 294 ALA B N 1
ATOM 9282 C CA . ALA B 1 294 ? 0.561 17.5 2.094 1 98.81 294 ALA B CA 1
ATOM 9283 C C . ALA B 1 294 ? 1.388 18.203 1.021 1 98.81 294 ALA B C 1
ATOM 9285 O O . ALA B 1 294 ? 0.933 18.359 -0.112 1 98.81 294 ALA B O 1
ATOM 9286 N N . LEU B 1 295 ? 2.531 18.656 1.388 1 98.81 295 LEU B N 1
ATOM 9287 C CA . LEU B 1 295 ? 3.508 19.234 0.472 1 98.81 295 LEU B CA 1
ATOM 9288 C C . LEU B 1 295 ? 4.734 18.328 0.348 1 98.81 295 LEU B C 1
ATOM 9290 O O . LEU B 1 295 ? 5.531 18.234 1.284 1 98.81 295 LEU B O 1
ATOM 9294 N N . SER B 1 296 ? 4.988 17.781 -0.756 1 98.38 296 SER B N 1
ATOM 9295 C CA . SER B 1 296 ? 6.008 16.75 -0.965 1 98.38 296 SER B CA 1
ATOM 9296 C C . SER B 1 296 ? 7.406 17.359 -0.959 1 98.38 296 SER B C 1
ATOM 9298 O O . SER B 1 296 ? 7.562 18.578 -0.938 1 98.38 296 SER B O 1
ATOM 9300 N N . GLY B 1 297 ? 8.383 16.453 -0.953 1 97.31 297 GLY B N 1
ATOM 9301 C CA . GLY B 1 297 ? 9.766 16.844 -1.173 1 97.31 297 GLY B CA 1
ATOM 9302 C C . GLY B 1 297 ? 10.109 17.016 -2.641 1 97.31 297 GLY B C 1
ATOM 9303 O O . GLY B 1 297 ? 9.305 16.688 -3.516 1 97.31 297 GLY B O 1
ATOM 9304 N N . GLY B 1 298 ? 11.227 17.625 -2.871 1 95.44 298 GLY B N 1
ATOM 9305 C CA . GLY B 1 298 ? 11.703 17.906 -4.215 1 95.44 298 GLY B CA 1
ATOM 9306 C C . GLY B 1 298 ? 12.547 19.172 -4.293 1 95.44 298 GLY B C 1
ATOM 9307 O O . GLY B 1 298 ? 12.641 19.797 -5.348 1 95.44 298 GLY B O 1
ATOM 9308 N N . GLY B 1 299 ? 13.133 19.547 -3.215 1 95.69 299 GLY B N 1
ATOM 9309 C CA . GLY B 1 299 ? 13.922 20.766 -3.184 1 95.69 299 GLY B CA 1
ATOM 9310 C C . GLY B 1 299 ? 13.125 22.016 -3.506 1 95.69 299 GLY B C 1
ATOM 9311 O O . GLY B 1 299 ? 11.93 22.094 -3.201 1 95.69 299 GLY B O 1
ATOM 9312 N N . PHE B 1 300 ? 13.82 22.969 -4.016 1 97.69 300 PHE B N 1
ATOM 9313 C CA . PHE B 1 300 ? 13.133 24.219 -4.316 1 97.69 300 PHE B CA 1
ATOM 9314 C C . PHE B 1 300 ? 12.211 24.047 -5.52 1 97.69 300 PHE B C 1
ATOM 9316 O O . PHE B 1 300 ? 11.289 24.844 -5.715 1 97.69 300 PHE B O 1
ATOM 9323 N N . ARG B 1 301 ? 12.438 23.031 -6.344 1 97.44 301 ARG B N 1
ATOM 9324 C CA . ARG B 1 301 ? 11.477 22.703 -7.391 1 97.44 301 ARG B CA 1
ATOM 9325 C C . ARG B 1 301 ? 10.094 22.438 -6.797 1 97.44 301 ARG B C 1
ATOM 9327 O O . ARG B 1 301 ? 9.094 22.984 -7.273 1 97.44 301 ARG B O 1
ATOM 9334 N N . ALA B 1 302 ? 10.078 21.656 -5.773 1 98.25 302 ALA B N 1
ATOM 9335 C CA . ALA B 1 302 ? 8.82 21.344 -5.102 1 98.25 302 ALA B CA 1
ATOM 9336 C C . ALA B 1 302 ? 8.234 22.578 -4.434 1 98.25 302 ALA B C 1
ATOM 9338 O O . ALA B 1 302 ? 7.023 22.812 -4.488 1 98.25 302 ALA B O 1
ATOM 9339 N N . SER B 1 303 ? 9.07 23.344 -3.838 1 98.75 303 SER B N 1
ATOM 9340 C CA . SER B 1 303 ? 8.602 24.531 -3.137 1 98.75 303 SER B CA 1
ATOM 9341 C C . SER B 1 303 ? 7.828 25.453 -4.07 1 98.75 303 SER B C 1
ATOM 9343 O O . SER B 1 303 ? 6.723 25.891 -3.75 1 98.75 303 SER B O 1
ATOM 9345 N N . PHE B 1 304 ? 8.422 25.719 -5.227 1 98.75 304 PHE B N 1
ATOM 9346 C CA . PHE B 1 304 ? 7.797 26.656 -6.148 1 98.75 304 PHE B CA 1
ATOM 9347 C C . PHE B 1 304 ? 6.559 26.047 -6.789 1 98.75 304 PHE B C 1
ATOM 9349 O O . PHE B 1 304 ? 5.578 26.75 -7.051 1 98.75 304 PHE B O 1
ATOM 9356 N N . PHE B 1 305 ? 6.566 24.766 -7.176 1 98.56 305 PHE B N 1
ATOM 9357 C CA . PHE B 1 305 ? 5.363 24.094 -7.637 1 98.56 305 PHE B CA 1
ATOM 9358 C C . PHE B 1 305 ? 4.23 24.234 -6.625 1 98.56 305 PHE B C 1
ATOM 9360 O O . PHE B 1 305 ? 3.102 24.562 -6.992 1 98.56 305 PHE B O 1
ATOM 9367 N N . HIS B 1 306 ? 4.543 24.016 -5.285 1 98.88 306 HIS B N 1
ATOM 9368 C CA . HIS B 1 306 ? 3.559 24.125 -4.215 1 98.88 306 HIS B CA 1
ATOM 9369 C C . HIS B 1 306 ? 3.006 25.531 -4.098 1 98.88 306 HIS B C 1
ATOM 9371 O O . HIS B 1 306 ? 1.825 25.719 -3.799 1 98.88 306 HIS B O 1
ATOM 9377 N N . LEU B 1 307 ? 3.867 26.516 -4.297 1 98.75 307 LEU B N 1
ATOM 9378 C CA . LEU B 1 307 ? 3.404 27.891 -4.215 1 98.75 307 LEU B CA 1
ATOM 9379 C C . LEU B 1 307 ? 2.291 28.156 -5.223 1 98.75 307 LEU B C 1
ATOM 9381 O O . LEU B 1 307 ? 1.341 28.891 -4.93 1 98.75 307 LEU B O 1
ATOM 9385 N N . GLY B 1 308 ? 2.445 27.578 -6.418 1 98.62 308 GLY B N 1
ATOM 9386 C CA . GLY B 1 308 ? 1.371 27.672 -7.395 1 98.62 308 GLY B CA 1
ATOM 9387 C C . GLY B 1 308 ? 0.096 26.984 -6.945 1 98.62 308 GLY B C 1
ATOM 9388 O O . GLY B 1 308 ? -0.996 27.547 -7.082 1 98.62 308 GLY B O 1
ATOM 9389 N N . VAL B 1 309 ? 0.232 25.812 -6.398 1 98.69 309 VAL B N 1
ATOM 9390 C CA . VAL B 1 309 ? -0.91 25.062 -5.906 1 98.69 309 VAL B CA 1
ATOM 9391 C C . VAL B 1 309 ? -1.592 25.812 -4.77 1 98.69 309 VAL B C 1
ATOM 9393 O O . VAL B 1 309 ? -2.82 25.938 -4.746 1 98.69 309 VAL B O 1
ATOM 9396 N N . LEU B 1 310 ? -0.789 26.391 -3.84 1 98.75 310 LEU B N 1
ATOM 9397 C CA . LEU B 1 310 ? -1.309 27.109 -2.688 1 98.75 310 LEU B CA 1
ATOM 9398 C C . LEU B 1 310 ? -2.082 28.344 -3.133 1 98.75 310 LEU B C 1
ATOM 9400 O O . LEU B 1 310 ? -3.072 28.734 -2.502 1 98.75 310 LEU B O 1
ATOM 9404 N N . ALA B 1 311 ? -1.621 28.953 -4.219 1 98.5 311 ALA B N 1
ATOM 9405 C CA . ALA B 1 311 ? -2.32 30.125 -4.734 1 98.5 311 ALA B CA 1
ATOM 9406 C C . ALA B 1 311 ? -3.752 29.781 -5.133 1 98.5 311 ALA B C 1
ATOM 9408 O O . ALA B 1 311 ? -4.695 30.484 -4.754 1 98.5 311 ALA B O 1
ATOM 9409 N N . ARG B 1 312 ? -3.912 28.703 -5.855 1 98.06 312 ARG B N 1
ATOM 9410 C CA . ARG B 1 312 ? -5.254 28.312 -6.281 1 98.06 312 ARG B CA 1
ATOM 9411 C C . ARG B 1 312 ? -6.086 27.844 -5.094 1 98.06 312 ARG B C 1
ATOM 9413 O O . ARG B 1 312 ? -7.285 28.125 -5.023 1 98.06 312 ARG B O 1
ATOM 9420 N N . LEU B 1 313 ? -5.504 27.125 -4.172 1 98.25 313 LEU B N 1
ATOM 9421 C CA . LEU B 1 313 ? -6.219 26.672 -2.988 1 98.25 313 LEU B CA 1
ATOM 9422 C C . LEU B 1 313 ? -6.695 27.844 -2.145 1 98.25 313 LEU B C 1
ATOM 9424 O O . LEU B 1 313 ? -7.762 27.781 -1.529 1 98.25 313 LEU B O 1
ATOM 9428 N N . ALA B 1 314 ? -5.848 28.891 -2.096 1 98 314 ALA B N 1
ATOM 9429 C CA . ALA B 1 314 ? -6.254 30.109 -1.386 1 98 314 ALA B CA 1
ATOM 9430 C C . ALA B 1 314 ? -7.453 30.766 -2.064 1 98 314 ALA B C 1
ATOM 9432 O O . ALA B 1 314 ? -8.398 31.188 -1.394 1 98 314 ALA B O 1
ATOM 9433 N N . GLU B 1 315 ? -7.434 30.812 -3.355 1 97.38 315 GLU B N 1
ATOM 9434 C CA . GLU B 1 315 ? -8.539 31.391 -4.113 1 97.38 315 GLU B CA 1
ATOM 9435 C C . GLU B 1 315 ? -9.828 30.609 -3.891 1 97.38 315 GLU B C 1
ATOM 9437 O O . GLU B 1 315 ? -10.914 31.203 -3.844 1 97.38 315 GLU B O 1
ATOM 9442 N N . ALA B 1 316 ? -9.688 29.312 -3.717 1 96.69 316 ALA B N 1
ATOM 9443 C CA . ALA B 1 316 ? -10.852 28.438 -3.504 1 96.69 316 ALA B CA 1
ATOM 9444 C C . ALA B 1 316 ? -11.258 28.422 -2.035 1 96.69 316 ALA B C 1
ATOM 9446 O O . ALA B 1 316 ? -12.18 27.703 -1.648 1 96.69 316 ALA B O 1
ATOM 9447 N N . ASP B 1 317 ? -10.562 29.188 -1.17 1 95.31 317 ASP B N 1
ATOM 9448 C CA . ASP B 1 317 ? -10.805 29.297 0.267 1 95.31 317 ASP B CA 1
ATOM 9449 C C . ASP B 1 317 ? -10.609 27.938 0.949 1 95.31 317 ASP B C 1
ATOM 9451 O O . ASP B 1 317 ? -11.344 27.594 1.88 1 95.31 317 ASP B O 1
ATOM 9455 N N . ALA B 1 318 ? -9.719 27.109 0.469 1 96.62 318 ALA B N 1
ATOM 9456 C CA . ALA B 1 318 ? -9.453 25.797 1.025 1 96.62 318 ALA B CA 1
ATOM 9457 C C . ALA B 1 318 ? -8.414 25.875 2.146 1 96.62 318 ALA B C 1
ATOM 9459 O O . ALA B 1 318 ? -8.492 25.109 3.117 1 96.62 318 ALA B O 1
ATOM 9460 N N . LEU B 1 319 ? -7.5 26.812 2.055 1 97.94 319 LEU B N 1
ATOM 9461 C CA . LEU B 1 319 ? -6.383 26.891 2.986 1 97.94 319 LEU B CA 1
ATOM 9462 C C . LEU B 1 319 ? -6.871 27.203 4.398 1 97.94 319 LEU B C 1
ATOM 9464 O O . LEU B 1 319 ? -6.289 26.734 5.379 1 97.94 319 LEU B O 1
ATOM 9468 N N . ARG B 1 320 ? -7.906 28.016 4.422 1 94.25 320 ARG B N 1
ATOM 9469 C CA . ARG B 1 320 ? -8.469 28.438 5.703 1 94.25 320 ARG B CA 1
ATOM 9470 C C . ARG B 1 320 ? -8.969 27.234 6.5 1 94.25 320 ARG B C 1
ATOM 9472 O O . ARG B 1 320 ? -8.961 27.266 7.73 1 94.25 320 ARG B O 1
ATOM 9479 N N . GLY B 1 321 ? -9.312 26.188 5.832 1 95.06 321 GLY B N 1
ATOM 9480 C CA . GLY B 1 321 ? -9.906 25.031 6.469 1 95.06 321 GLY B CA 1
ATOM 9481 C C . GLY B 1 321 ? -8.914 23.906 6.734 1 95.06 321 GLY B C 1
ATOM 9482 O O . GLY B 1 321 ? -9.289 22.844 7.211 1 95.06 321 GLY B O 1
ATOM 9483 N N . VAL B 1 322 ? -7.598 24.062 6.555 1 97.44 322 VAL B N 1
ATOM 9484 C CA . VAL B 1 322 ? -6.602 23.016 6.711 1 97.44 322 VAL B CA 1
ATOM 9485 C C . VAL B 1 322 ? -6.359 22.734 8.195 1 97.44 322 VAL B C 1
ATOM 9487 O O . VAL B 1 322 ? -6.012 23.656 8.945 1 97.44 322 VAL B O 1
ATOM 9490 N N . ASP B 1 323 ? -6.535 21.438 8.594 1 97.06 323 ASP B N 1
ATOM 9491 C CA . ASP B 1 323 ? -6.352 21.016 9.977 1 97.06 323 ASP B CA 1
ATOM 9492 C C . ASP B 1 323 ? -4.922 20.547 10.227 1 97.06 323 ASP B C 1
ATOM 9494 O O . ASP B 1 323 ? -4.414 20.641 11.344 1 97.06 323 ASP B O 1
ATOM 9498 N N . VAL B 1 324 ? -4.34 19.969 9.227 1 97.69 324 VAL B N 1
ATOM 9499 C CA . VAL B 1 324 ? -3.008 19.391 9.352 1 97.69 324 VAL B CA 1
ATOM 9500 C C . VAL B 1 324 ? -2.176 19.734 8.117 1 97.69 324 VAL B C 1
ATOM 9502 O O . VAL B 1 324 ? -2.652 19.609 6.988 1 97.69 324 VAL B O 1
ATOM 9505 N N . LEU B 1 325 ? -1.033 20.234 8.32 1 98.62 325 LEU B N 1
ATOM 9506 C CA . LEU B 1 325 ? -0.05 20.516 7.281 1 98.62 325 LEU B CA 1
ATOM 9507 C C . LEU B 1 325 ? 1.146 19.578 7.398 1 98.62 325 LEU B C 1
ATOM 9509 O O . LEU B 1 325 ? 1.95 19.703 8.328 1 98.62 325 LEU B O 1
ATOM 9513 N N . SER B 1 326 ? 1.259 18.594 6.527 1 98.62 326 SER B N 1
ATOM 9514 C CA . SER B 1 326 ? 2.359 17.625 6.488 1 98.62 326 SER B CA 1
ATOM 9515 C C . SER B 1 326 ? 3.336 17.953 5.363 1 98.62 326 SER B C 1
ATOM 9517 O O . SER B 1 326 ? 2.938 18.062 4.199 1 98.62 326 SER B O 1
ATOM 9519 N N . THR B 1 327 ? 4.633 18.094 5.68 1 98.69 327 THR B N 1
ATOM 9520 C CA . THR B 1 327 ? 5.582 18.609 4.699 1 98.69 327 THR B CA 1
ATOM 9521 C C . THR B 1 327 ? 6.848 17.75 4.68 1 98.69 327 THR B C 1
ATOM 9523 O O . THR B 1 327 ? 7.191 17.109 5.68 1 98.69 327 THR B O 1
ATOM 9526 N N . VAL B 1 328 ? 7.543 17.734 3.553 1 98.38 328 VAL B N 1
ATOM 9527 C CA . VAL B 1 328 ? 8.758 16.938 3.385 1 98.38 328 VAL B CA 1
ATOM 9528 C C . VAL B 1 328 ? 9.797 17.75 2.611 1 98.38 328 VAL B C 1
ATOM 9530 O O . VAL B 1 328 ? 9.5 18.328 1.564 1 98.38 328 VAL B O 1
ATOM 9533 N N . SER B 1 329 ? 11.039 17.781 3.088 1 97.81 329 SER B N 1
ATOM 9534 C CA . SER B 1 329 ? 12.172 18.391 2.408 1 97.81 329 SER B CA 1
ATOM 9535 C C . SER B 1 329 ? 11.828 19.781 1.875 1 97.81 329 SER B C 1
ATOM 9537 O O . SER B 1 329 ? 11.383 20.641 2.631 1 97.81 329 SER B O 1
ATOM 9539 N N . GLY B 1 330 ? 11.812 19.984 0.571 1 97.88 330 GLY B N 1
ATOM 9540 C CA . GLY B 1 330 ? 11.438 21.266 0.004 1 97.88 330 GLY B CA 1
ATOM 9541 C C . GLY B 1 330 ? 10.062 21.734 0.456 1 97.88 330 GLY B C 1
ATOM 9542 O O . GLY B 1 330 ? 9.836 22.938 0.608 1 97.88 330 GLY B O 1
ATOM 9543 N N . GLY B 1 331 ? 9.18 20.797 0.597 1 98.5 331 GLY B N 1
ATOM 9544 C CA . GLY B 1 331 ? 7.883 21.109 1.17 1 98.5 331 GLY B CA 1
ATOM 9545 C C . GLY B 1 331 ? 7.965 21.609 2.602 1 98.5 331 GLY B C 1
ATOM 9546 O O . GLY B 1 331 ? 7.168 22.438 3.023 1 98.5 331 GLY B O 1
ATOM 9547 N N . SER B 1 332 ? 8.938 21.062 3.328 1 98.62 332 SER B N 1
ATOM 9548 C CA . SER B 1 332 ? 9.109 21.469 4.719 1 98.62 332 SER B CA 1
ATOM 9549 C C . SER B 1 332 ? 9.68 22.891 4.809 1 98.62 332 SER B C 1
ATOM 9551 O O . SER B 1 332 ? 9.289 23.656 5.684 1 98.62 332 SER B O 1
ATOM 9553 N N . ILE B 1 333 ? 10.633 23.188 3.912 1 98.44 333 ILE B N 1
ATOM 9554 C CA . ILE B 1 333 ? 11.227 24.516 3.9 1 98.44 333 ILE B CA 1
ATOM 9555 C C . ILE B 1 333 ? 10.148 25.562 3.646 1 98.44 333 ILE B C 1
ATOM 9557 O O . ILE B 1 333 ? 10.023 26.531 4.398 1 98.44 333 ILE B O 1
ATOM 9561 N N . LEU B 1 334 ? 9.336 25.328 2.648 1 98.62 334 LEU B N 1
ATOM 9562 C CA . LEU B 1 334 ? 8.258 26.234 2.305 1 98.62 334 LEU B CA 1
ATOM 9563 C C . LEU B 1 334 ? 7.141 26.188 3.346 1 98.62 334 LEU B C 1
ATOM 9565 O O . LEU B 1 334 ? 6.613 27.219 3.752 1 98.62 334 LEU B O 1
ATOM 9569 N N . GLY B 1 335 ? 6.75 24.953 3.707 1 98.69 335 GLY B N 1
ATOM 9570 C CA . GLY B 1 335 ? 5.664 24.766 4.656 1 98.69 335 GLY B CA 1
ATOM 9571 C C . GLY B 1 335 ? 5.902 25.469 5.984 1 98.69 335 GLY B C 1
ATOM 9572 O O . GLY B 1 335 ? 4.973 26.016 6.578 1 98.69 335 GLY B O 1
ATOM 9573 N N . ALA B 1 336 ? 7.137 25.422 6.461 1 98.31 336 ALA B N 1
ATOM 9574 C CA . ALA B 1 336 ? 7.484 26.125 7.695 1 98.31 336 ALA B CA 1
ATOM 9575 C C . ALA B 1 336 ? 7.301 27.625 7.543 1 98.31 336 ALA B C 1
ATOM 9577 O O . ALA B 1 336 ? 6.781 28.297 8.445 1 98.31 336 ALA B O 1
ATOM 9578 N N . HIS B 1 337 ? 7.758 28.172 6.414 1 98.06 337 HIS B N 1
ATOM 9579 C CA . HIS B 1 337 ? 7.586 29.609 6.145 1 98.06 337 HIS B CA 1
ATOM 9580 C C . HIS B 1 337 ? 6.109 29.984 6.094 1 98.06 337 HIS B C 1
ATOM 9582 O O . HIS B 1 337 ? 5.695 30.969 6.707 1 98.06 337 HIS B O 1
ATOM 9588 N N . TYR B 1 338 ? 5.332 29.25 5.32 1 98.5 338 TYR B N 1
ATOM 9589 C CA . TYR B 1 338 ? 3.891 29.438 5.246 1 98.5 338 TYR B CA 1
ATOM 9590 C C . TYR B 1 338 ? 3.26 29.391 6.633 1 98.5 338 TYR B C 1
ATOM 9592 O O . TYR B 1 338 ? 2.43 30.234 6.973 1 98.5 338 TYR B O 1
ATOM 9600 N N . TYR B 1 339 ? 3.629 28.391 7.418 1 98.62 339 TYR B N 1
ATOM 9601 C CA . TYR B 1 339 ? 3.066 28.188 8.75 1 98.62 339 TYR B CA 1
ATOM 9602 C C . TYR B 1 339 ? 3.332 29.391 9.633 1 98.62 339 TYR B C 1
ATOM 9604 O O . TYR B 1 339 ? 2.463 29.812 10.406 1 98.62 339 TYR B O 1
ATOM 9612 N N . LEU B 1 340 ? 4.527 29.938 9.617 1 97.06 340 LEU B N 1
ATOM 9613 C CA . LEU B 1 340 ? 4.875 31.109 10.422 1 97.06 340 LEU B CA 1
ATOM 9614 C C . LEU B 1 340 ? 3.988 32.312 10.055 1 97.06 340 LEU B C 1
ATOM 9616 O O . LEU B 1 340 ? 3.561 33.062 10.938 1 97.06 340 LEU B O 1
ATOM 9620 N N . GLU B 1 341 ? 3.719 32.5 8.766 1 97.25 341 GLU B N 1
ATOM 9621 C CA . GLU B 1 341 ? 2.816 33.562 8.328 1 97.25 341 GLU B CA 1
ATOM 9622 C C . GLU B 1 341 ? 1.399 33.312 8.852 1 97.25 341 GLU B C 1
ATOM 9624 O O . GLU B 1 341 ? 0.716 34.281 9.25 1 97.25 341 GLU B O 1
ATOM 9629 N N . VAL B 1 342 ? 0.941 32.094 8.789 1 97.19 342 VAL B N 1
ATOM 9630 C CA . VAL B 1 342 ? -0.392 31.75 9.266 1 97.19 342 VAL B CA 1
ATOM 9631 C C . VAL B 1 342 ? -0.476 31.969 10.773 1 97.19 342 VAL B C 1
ATOM 9633 O O . VAL B 1 342 ? -1.491 32.438 11.281 1 97.19 342 VAL B O 1
ATOM 9636 N N . GLN B 1 343 ? 0.586 31.516 11.508 1 96.44 343 GLN B N 1
ATOM 9637 C CA . GLN B 1 343 ? 0.64 31.75 12.945 1 96.44 343 GLN B CA 1
ATOM 9638 C C . GLN B 1 343 ? 0.481 33.219 13.273 1 96.44 343 GLN B C 1
ATOM 9640 O O . GLN B 1 343 ? -0.311 33.594 14.141 1 96.44 343 GLN B O 1
ATOM 9645 N N . LYS B 1 344 ? 1.234 34.062 12.562 1 95.19 344 LYS B N 1
ATOM 9646 C CA . LYS B 1 344 ? 1.135 35.5 12.75 1 95.19 344 LYS B CA 1
ATOM 9647 C C . LYS B 1 344 ? -0.296 36 12.531 1 95.19 344 LYS B C 1
ATOM 9649 O O . LYS B 1 344 ? -0.817 36.781 13.32 1 95.19 344 LYS B O 1
ATOM 9654 N N . LEU B 1 345 ? -0.89 35.531 11.469 1 95.19 345 LEU B N 1
ATOM 9655 C CA . LEU B 1 345 ? -2.254 35.906 11.117 1 95.19 345 LEU B CA 1
ATOM 9656 C C . LEU B 1 345 ? -3.23 35.5 12.219 1 95.19 345 LEU B C 1
ATOM 9658 O O . LEU B 1 345 ? -4.082 36.281 12.625 1 95.19 345 LEU B O 1
ATOM 9662 N N . LEU B 1 346 ? -3.186 34.281 12.734 1 95.88 346 LEU B N 1
ATOM 9663 C CA . LEU B 1 346 ? -4.117 33.719 13.703 1 95.88 346 LEU B CA 1
ATOM 9664 C C . LEU B 1 346 ? -3.951 34.375 15.062 1 95.88 346 LEU B C 1
ATOM 9666 O O . LEU B 1 346 ? -4.879 34.375 15.883 1 95.88 346 LEU B O 1
ATOM 9670 N N . GLU B 1 347 ? -2.785 34.906 15.336 1 94.94 347 GLU B N 1
ATOM 9671 C CA . GLU B 1 347 ? -2.506 35.531 16.625 1 94.94 347 GLU B CA 1
ATOM 9672 C C . GLU B 1 347 ? -2.777 37.031 16.578 1 94.94 347 GLU B C 1
ATOM 9674 O O . GLU B 1 347 ? -2.643 37.75 17.594 1 94.94 347 GLU B O 1
ATOM 9679 N N . ASP B 1 348 ? -3.227 37.469 15.414 1 90.81 348 ASP B N 1
ATOM 9680 C CA . ASP B 1 348 ? -3.596 38.875 15.25 1 90.81 348 ASP B CA 1
ATOM 9681 C C . ASP B 1 348 ? -5.031 39.125 15.711 1 90.81 348 ASP B C 1
ATOM 9683 O O . ASP B 1 348 ? -5.973 38.562 15.164 1 90.81 348 ASP B O 1
ATOM 9687 N N . SER B 1 349 ? -5.305 39.969 16.672 1 84.31 349 SER B N 1
ATOM 9688 C CA . SER B 1 349 ? -6.605 40.219 17.281 1 84.31 349 SER B CA 1
ATOM 9689 C C . SER B 1 349 ? -7.379 41.281 16.516 1 84.31 349 SER B C 1
ATOM 9691 O O . SER B 1 349 ? -8.57 41.5 16.75 1 84.31 349 SER B O 1
ATOM 9693 N N . THR B 1 350 ? -6.855 41.938 15.617 1 79.56 350 THR B N 1
ATOM 9694 C CA . THR B 1 350 ? -7.441 43.125 15.039 1 79.56 350 THR B CA 1
ATOM 9695 C C . THR B 1 350 ? -8.32 42.781 13.844 1 79.56 350 THR B C 1
ATOM 9697 O O . THR B 1 350 ? -9.07 43.625 13.352 1 79.56 350 THR B O 1
ATOM 9700 N N . LYS B 1 351 ? -8.227 41.625 13.367 1 76.25 351 LYS B N 1
ATOM 9701 C CA . LYS B 1 351 ? -8.914 41.344 12.109 1 76.25 351 LYS B CA 1
ATOM 9702 C C . LYS B 1 351 ? -9.742 40.062 12.195 1 76.25 351 LYS B C 1
ATOM 9704 O O . LYS B 1 351 ? -9.352 39.125 12.883 1 76.25 351 LYS B O 1
ATOM 9709 N N . LYS B 1 352 ? -10.945 40.219 11.602 1 80.38 352 LYS B N 1
ATOM 9710 C CA . LYS B 1 352 ? -11.672 39 11.32 1 80.38 352 LYS B CA 1
ATOM 9711 C C . LYS B 1 352 ? -11.078 38.25 10.133 1 80.38 352 LYS B C 1
ATOM 9713 O O . LYS B 1 352 ? -10.938 38.812 9.047 1 80.38 352 LYS B O 1
ATOM 9718 N N . LEU B 1 353 ? -10.727 37.031 10.32 1 90.19 353 LEU B N 1
ATOM 9719 C CA . LEU B 1 353 ? -10 36.25 9.32 1 90.19 353 LEU B CA 1
ATOM 9720 C C . LEU B 1 353 ? -10.922 35.875 8.164 1 90.19 353 LEU B C 1
ATOM 9722 O O . LEU B 1 353 ? -12.086 35.531 8.375 1 90.19 353 LEU B O 1
ATOM 9726 N N . ASN B 1 354 ? -10.492 36.031 6.945 1 90.81 354 ASN B N 1
ATOM 9727 C CA . ASN B 1 354 ? -11.234 35.656 5.75 1 90.81 354 ASN B CA 1
ATOM 9728 C C . ASN B 1 354 ? -10.312 35.156 4.648 1 90.81 354 ASN B C 1
ATOM 9730 O O . ASN B 1 354 ? -9.117 34.969 4.871 1 90.81 354 ASN B O 1
ATOM 9734 N N . ARG B 1 355 ? -10.867 34.875 3.529 1 92.31 355 ARG B N 1
ATOM 9735 C CA . ARG B 1 355 ? -10.172 34.312 2.375 1 92.31 355 ARG B CA 1
ATOM 9736 C C . ARG B 1 355 ? -9.047 35.219 1.916 1 92.31 355 ARG B C 1
ATOM 9738 O O . ARG B 1 355 ? -7.961 34.75 1.562 1 92.31 355 ARG B O 1
ATOM 9745 N N . ASP B 1 356 ? -9.211 36.469 1.906 1 93.88 356 ASP B N 1
ATOM 9746 C CA . ASP B 1 356 ? -8.266 37.469 1.396 1 93.88 356 ASP B CA 1
ATOM 9747 C C . ASP B 1 356 ? -6.973 37.469 2.217 1 93.88 356 ASP B C 1
ATOM 9749 O O . ASP B 1 356 ? -5.891 37.719 1.684 1 93.88 356 ASP B O 1
ATOM 9753 N N . ASP B 1 357 ? -7.102 37.188 3.494 1 95.56 357 ASP B N 1
ATOM 9754 C CA . ASP B 1 357 ? -5.918 37.125 4.348 1 95.56 357 ASP B CA 1
ATOM 9755 C C . ASP B 1 357 ? -4.957 36.031 3.881 1 95.56 357 ASP B C 1
ATOM 9757 O O . ASP B 1 357 ? -3.736 36.219 3.904 1 95.56 357 ASP B O 1
ATOM 9761 N N . TYR B 1 358 ? -5.5 34.938 3.496 1 96.62 358 TYR B N 1
ATOM 9762 C CA . TYR B 1 358 ? -4.668 33.844 3.033 1 96.62 358 TYR B CA 1
ATOM 9763 C C . TYR B 1 358 ? -4.082 34.156 1.657 1 96.62 358 TYR B C 1
ATOM 9765 O O . TYR B 1 358 ? -2.971 33.719 1.342 1 96.62 358 TYR B O 1
ATOM 9773 N N . LEU B 1 359 ? -4.812 34.844 0.805 1 97 359 LEU B N 1
ATOM 9774 C CA . LEU B 1 359 ? -4.281 35.312 -0.474 1 97 359 LEU B CA 1
ATOM 9775 C C . LEU B 1 359 ? -3.1 36.25 -0.266 1 97 359 LEU B C 1
ATOM 9777 O O . LEU B 1 359 ? -2.09 36.125 -0.967 1 97 359 LEU B O 1
ATOM 9781 N N . ASP B 1 360 ? -3.217 37.094 0.709 1 96.38 360 ASP B N 1
ATOM 9782 C CA . ASP B 1 360 ? -2.135 38 1.038 1 96.38 360 ASP B CA 1
ATOM 9783 C C . ASP B 1 360 ? -0.885 37.25 1.484 1 96.38 360 ASP B C 1
ATOM 9785 O O . ASP B 1 360 ? 0.232 37.625 1.111 1 96.38 360 ASP B O 1
ATOM 9789 N N . ILE B 1 361 ? -1.086 36.25 2.281 1 97 361 ILE B N 1
ATOM 9790 C CA . ILE B 1 361 ? 0.028 35.438 2.754 1 97 361 ILE B CA 1
ATOM 9791 C C . ILE B 1 361 ? 0.758 34.812 1.562 1 97 361 ILE B C 1
ATOM 9793 O O . ILE B 1 361 ? 1.989 34.875 1.493 1 97 361 ILE B O 1
ATOM 9797 N N . ILE B 1 362 ? 0.013 34.25 0.61 1 98 362 ILE B N 1
ATOM 9798 C CA . ILE B 1 362 ? 0.63 33.562 -0.519 1 98 362 ILE B CA 1
ATOM 9799 C C . ILE B 1 362 ? 1.376 34.562 -1.393 1 98 362 ILE B C 1
ATOM 9801 O O . ILE B 1 362 ? 2.473 34.281 -1.881 1 98 362 ILE B O 1
ATOM 9805 N N . GLU B 1 363 ? 0.813 35.688 -1.589 1 96.75 363 GLU B N 1
ATOM 9806 C CA . GLU B 1 363 ? 1.477 36.719 -2.363 1 96.75 363 GLU B CA 1
ATOM 9807 C C . GLU B 1 363 ? 2.807 37.125 -1.729 1 96.75 363 GLU B C 1
ATOM 9809 O O . GLU B 1 363 ? 3.818 37.25 -2.42 1 96.75 363 GLU B O 1
ATOM 9814 N N . LYS B 1 364 ? 2.771 37.344 -0.465 1 96.56 364 LYS B N 1
ATOM 9815 C CA . LYS B 1 364 ? 3.986 37.719 0.262 1 96.56 364 LYS B CA 1
ATOM 9816 C C . LYS B 1 364 ? 5.016 36.594 0.204 1 96.56 364 LYS B C 1
ATOM 9818 O O . LYS B 1 364 ? 6.203 36.844 -0.003 1 96.56 364 LYS B O 1
ATOM 9823 N N . LEU B 1 365 ? 4.559 35.406 0.406 1 96.88 365 LEU B N 1
ATOM 9824 C CA . LEU B 1 365 ? 5.43 34.25 0.396 1 96.88 365 LEU B CA 1
ATOM 9825 C C . LEU B 1 365 ? 6.121 34.094 -0.956 1 96.88 365 LEU B C 1
ATOM 9827 O O . LEU B 1 365 ? 7.297 33.75 -1.02 1 96.88 365 LEU B O 1
ATOM 9831 N N . GLN B 1 366 ? 5.406 34.281 -2.033 1 96.81 366 GLN B N 1
ATOM 9832 C CA . GLN B 1 366 ? 5.988 34.156 -3.367 1 96.81 366 GLN B CA 1
ATOM 9833 C C . GLN B 1 366 ? 7.176 35.094 -3.537 1 96.81 366 GLN B C 1
ATOM 9835 O O . GLN B 1 366 ? 8.219 34.688 -4.059 1 96.81 366 GLN B O 1
ATOM 9840 N N . LYS B 1 367 ? 7.012 36.219 -3.055 1 96.06 367 LYS B N 1
ATOM 9841 C CA . LYS B 1 367 ? 8.055 37.25 -3.193 1 96.06 367 LYS B CA 1
ATOM 9842 C C . LYS B 1 367 ? 9.227 36.938 -2.262 1 96.06 367 LYS B C 1
ATOM 9844 O O . LYS B 1 367 ? 10.383 36.906 -2.701 1 96.06 367 LYS B O 1
ATOM 9849 N N . ASP B 1 368 ? 8.945 36.781 -0.99 1 96.75 368 ASP B N 1
ATOM 9850 C CA . ASP B 1 368 ? 9.984 36.594 0.018 1 96.75 368 ASP B CA 1
ATOM 9851 C C . ASP B 1 368 ? 10.742 35.281 -0.21 1 96.75 368 ASP B C 1
ATOM 9853 O O . ASP B 1 368 ? 11.969 35.25 -0.067 1 96.75 368 ASP B O 1
ATOM 9857 N N . PHE B 1 369 ? 10 34.25 -0.507 1 97.69 369 PHE B N 1
ATOM 9858 C CA . PHE B 1 369 ? 10.633 32.969 -0.704 1 97.69 369 PHE B CA 1
ATOM 9859 C C . PHE B 1 369 ? 11.539 32.969 -1.929 1 97.69 369 PHE B C 1
ATOM 9861 O O . PHE B 1 369 ? 12.648 32.438 -1.895 1 97.69 369 PHE B O 1
ATOM 9868 N N . LEU B 1 370 ? 11.031 33.531 -3.055 1 97.69 370 LEU B N 1
ATOM 9869 C CA . LEU B 1 370 ? 11.844 33.656 -4.262 1 97.69 370 LEU B CA 1
ATOM 9870 C C . LEU B 1 370 ? 13.125 34.438 -3.98 1 97.69 370 LEU B C 1
ATOM 9872 O O . LEU B 1 370 ? 14.211 34.031 -4.395 1 97.69 370 LEU B O 1
ATOM 9876 N N . ARG B 1 371 ? 13.016 35.531 -3.289 1 96.75 371 ARG B N 1
ATOM 9877 C CA . ARG B 1 371 ? 14.188 36.344 -2.936 1 96.75 371 ARG B CA 1
ATOM 9878 C C . ARG B 1 371 ? 15.18 35.531 -2.119 1 96.75 371 ARG B C 1
ATOM 9880 O O . ARG B 1 371 ? 16.391 35.594 -2.35 1 96.75 371 ARG B O 1
ATOM 9887 N N . GLY B 1 372 ? 14.688 34.812 -1.123 1 96.62 372 GLY B N 1
ATOM 9888 C CA . GLY B 1 372 ? 15.547 33.969 -0.319 1 96.62 372 GLY B CA 1
ATOM 9889 C C . GLY B 1 372 ? 16.266 32.906 -1.132 1 96.62 372 GLY B C 1
ATOM 9890 O O . GLY B 1 372 ? 17.469 32.688 -0.957 1 96.62 372 GLY B O 1
ATOM 9891 N N . VAL B 1 373 ? 15.562 32.219 -2.033 1 97 373 VAL B N 1
ATOM 9892 C CA . VAL B 1 373 ? 16.125 31.172 -2.863 1 97 373 VAL B CA 1
ATOM 9893 C C . VAL B 1 373 ? 17.172 31.75 -3.801 1 97 373 VAL B C 1
ATOM 9895 O O . VAL B 1 373 ? 18.188 31.109 -4.074 1 97 373 VAL B O 1
ATOM 9898 N N . GLN B 1 374 ? 16.953 32.969 -4.266 1 96.38 374 GLN B N 1
ATOM 9899 C CA . GLN B 1 374 ? 17.859 33.594 -5.215 1 96.38 374 GLN B CA 1
ATOM 9900 C C . GLN B 1 374 ? 19.156 34.031 -4.531 1 96.38 374 GLN B C 1
ATOM 9902 O O . GLN B 1 374 ? 20.109 34.406 -5.203 1 96.38 374 GLN B O 1
ATOM 9907 N N . SER B 1 375 ? 19.234 33.906 -3.219 1 93.94 375 SER B N 1
ATOM 9908 C CA . SER B 1 375 ? 20.5 34.125 -2.512 1 93.94 375 SER B CA 1
ATOM 9909 C C . SER B 1 375 ? 21.422 32.938 -2.625 1 93.94 375 SER B C 1
ATOM 9911 O O . SER B 1 375 ? 22.594 33.031 -2.254 1 93.94 375 SER B O 1
ATOM 9913 N N . ASN B 1 376 ? 20.953 31.828 -3.146 1 94.06 376 ASN B N 1
ATOM 9914 C CA . ASN B 1 376 ? 21.703 30.594 -3.396 1 94.06 376 ASN B CA 1
ATOM 9915 C C . ASN B 1 376 ? 22.125 29.938 -2.094 1 94.06 376 ASN B C 1
ATOM 9917 O O . ASN B 1 376 ? 23.328 29.844 -1.799 1 94.06 376 ASN B O 1
ATOM 9921 N N . ILE B 1 377 ? 21.25 29.328 -1.46 1 92 377 ILE B N 1
ATOM 9922 C CA . ILE B 1 377 ? 21.422 28.734 -0.133 1 92 377 ILE B CA 1
ATOM 9923 C C . ILE B 1 377 ? 22.5 27.656 -0.181 1 92 377 ILE B C 1
ATOM 9925 O O . ILE B 1 377 ? 23.328 27.562 0.723 1 92 377 ILE B O 1
ATOM 9929 N N . ARG B 1 378 ? 22.484 26.844 -1.234 1 89.12 378 ARG B N 1
ATOM 9930 C CA . ARG B 1 378 ? 23.469 25.781 -1.369 1 89.12 378 ARG B CA 1
ATOM 9931 C C . ARG B 1 378 ? 24.891 26.328 -1.315 1 89.12 378 ARG B C 1
ATOM 9933 O O . ARG B 1 378 ? 25.719 25.859 -0.528 1 89.12 378 ARG B O 1
ATOM 9940 N N . MET B 1 379 ? 25.172 27.281 -2.127 1 87.25 379 MET B N 1
ATOM 9941 C CA . MET B 1 379 ? 26.531 27.812 -2.213 1 87.25 379 MET B CA 1
ATOM 9942 C C . MET B 1 379 ? 26.891 28.594 -0.948 1 87.25 379 MET B C 1
ATOM 9944 O O . MET B 1 379 ? 28.047 28.609 -0.538 1 87.25 379 MET B O 1
ATOM 9948 N N . ARG B 1 380 ? 25.938 29.141 -0.337 1 88.25 380 ARG B N 1
ATOM 9949 C CA . ARG B 1 380 ? 26.188 29.875 0.898 1 88.25 380 ARG B CA 1
ATOM 9950 C C . ARG B 1 380 ? 26.531 28.938 2.039 1 88.25 380 ARG B C 1
ATOM 9952 O O . ARG B 1 380 ? 27.188 29.328 3.004 1 88.25 380 ARG B O 1
ATOM 9959 N N . ALA B 1 381 ? 26.062 27.766 1.952 1 84.25 381 ALA B N 1
ATOM 9960 C CA . ALA B 1 381 ? 26.406 26.766 2.957 1 84.25 381 ALA B CA 1
ATOM 9961 C C . ALA B 1 381 ? 27.906 26.484 2.945 1 84.25 381 ALA B C 1
ATOM 9963 O O . ALA B 1 381 ? 28.453 25.953 3.918 1 84.25 381 ALA B O 1
ATOM 9964 N N . PHE B 1 382 ? 28.547 26.906 1.854 1 78.5 382 PHE B N 1
ATOM 9965 C CA . PHE B 1 382 ? 29.984 26.641 1.728 1 78.5 382 PHE B CA 1
ATOM 9966 C C . PHE B 1 382 ? 30.766 27.953 1.799 1 78.5 382 PHE B C 1
ATOM 9968 O O . PHE B 1 382 ? 32 27.938 1.744 1 78.5 382 PHE B O 1
ATOM 9975 N N . ASP B 1 383 ? 30.109 29.031 1.903 1 77.44 383 ASP B N 1
ATOM 9976 C CA . ASP B 1 383 ? 30.75 30.328 1.714 1 77.44 383 ASP B CA 1
ATOM 9977 C C . ASP B 1 383 ? 31.281 30.875 3.037 1 77.44 383 ASP B C 1
ATOM 9979 O O . ASP B 1 383 ? 31.406 32.094 3.211 1 77.44 383 ASP B O 1
ATOM 9983 N N . ASP B 1 384 ? 31.312 30.141 4.02 1 75.06 384 ASP B N 1
ATOM 9984 C CA . ASP B 1 384 ? 31.891 30.578 5.285 1 75.06 384 ASP B CA 1
ATOM 9985 C C . ASP B 1 384 ? 33.094 29.719 5.652 1 75.06 384 ASP B C 1
ATOM 9987 O O . ASP B 1 384 ? 32.969 28.562 6.043 1 75.06 384 ASP B O 1
ATOM 9991 N N . PHE B 1 385 ? 34.219 30.391 5.523 1 73.94 385 PHE B N 1
ATOM 9992 C CA . PHE B 1 385 ? 35.469 29.672 5.707 1 73.94 385 PHE B CA 1
ATOM 9993 C C . PHE B 1 385 ? 35.594 29.125 7.125 1 73.94 385 PHE B C 1
ATOM 9995 O O . PHE B 1 385 ? 36 27.969 7.32 1 73.94 385 PHE B O 1
ATOM 10002 N N . ILE B 1 386 ? 35.25 29.891 8.094 1 70.19 386 ILE B N 1
ATOM 10003 C CA . ILE B 1 386 ? 35.375 29.484 9.492 1 70.19 386 ILE B CA 1
ATOM 10004 C C . ILE B 1 386 ? 34.438 28.297 9.773 1 70.19 386 ILE B C 1
ATOM 10006 O O . ILE B 1 386 ? 34.875 27.344 10.43 1 70.19 386 ILE B O 1
ATOM 10010 N N . ASP B 1 387 ? 33.219 28.344 9.289 1 76.06 387 ASP B N 1
ATOM 10011 C CA . ASP B 1 387 ? 32.281 27.25 9.469 1 76.06 387 ASP B CA 1
ATOM 10012 C C . ASP B 1 387 ? 32.75 25.984 8.758 1 76.06 387 ASP B C 1
ATOM 10014 O O . ASP B 1 387 ? 32.594 24.875 9.273 1 76.06 387 ASP B O 1
ATOM 10018 N N . ASN B 1 388 ? 33.312 26.125 7.633 1 74.75 388 ASN B N 1
ATOM 10019 C CA . ASN B 1 388 ? 33.875 25 6.891 1 74.75 388 ASN B CA 1
ATOM 10020 C C . ASN B 1 388 ? 34.938 24.266 7.68 1 74.75 388 ASN B C 1
ATOM 10022 O O . ASN B 1 388 ? 35 23.031 7.688 1 74.75 388 ASN B O 1
ATOM 10026 N N . VAL B 1 389 ? 35.781 25.078 8.289 1 72.62 389 VAL B N 1
ATOM 10027 C CA . VAL B 1 389 ? 36.844 24.5 9.078 1 72.62 389 VAL B CA 1
ATOM 10028 C C . VAL B 1 389 ? 36.281 23.828 10.328 1 72.62 389 VAL B C 1
ATOM 10030 O O . VAL B 1 389 ? 36.719 22.734 10.703 1 72.62 389 VAL B O 1
ATOM 10033 N N . ARG B 1 390 ? 35.375 24.453 10.969 1 70.88 390 ARG B N 1
ATOM 10034 C CA . ARG B 1 390 ? 34.75 23.922 12.18 1 70.88 390 ARG B CA 1
ATOM 10035 C C . ARG B 1 390 ? 34.094 22.578 11.898 1 70.88 390 ARG B C 1
ATOM 10037 O O . ARG B 1 390 ? 34.156 21.672 12.734 1 70.88 390 ARG B O 1
ATOM 10044 N N . MET B 1 391 ? 33.469 22.422 10.844 1 74.38 391 MET B N 1
ATOM 10045 C CA . MET B 1 391 ? 32.75 21.219 10.461 1 74.38 391 MET B CA 1
ATOM 10046 C C . MET B 1 391 ? 33.688 20.047 10.266 1 74.38 391 MET B C 1
ATOM 10048 O O . MET B 1 391 ? 33.312 18.891 10.406 1 74.38 391 MET B O 1
ATOM 10052 N N . LEU B 1 392 ? 34.875 20.391 9.883 1 66.5 392 LEU B N 1
ATOM 10053 C CA . LEU B 1 392 ? 35.875 19.344 9.672 1 66.5 392 LEU B CA 1
ATOM 10054 C C . LEU B 1 392 ? 36.344 18.781 11 1 66.5 392 LEU B C 1
ATOM 10056 O O . LEU B 1 392 ? 36.812 17.641 11.055 1 66.5 392 LEU B O 1
ATOM 10060 N N . PHE B 1 393 ? 36.188 19.594 12.039 1 64.19 393 PHE B N 1
ATOM 10061 C CA . PHE B 1 393 ? 36.781 19.172 13.305 1 64.19 393 PHE B CA 1
ATOM 10062 C C . PHE B 1 393 ? 35.719 18.797 14.32 1 64.19 393 PHE B C 1
ATOM 10064 O O . PHE B 1 393 ? 36.031 18.344 15.422 1 64.19 393 PHE B O 1
ATOM 10071 N N . SER B 1 394 ? 34.531 19.078 14.07 1 62.5 394 SER B N 1
ATOM 10072 C CA . SER B 1 394 ? 33.469 18.766 15.031 1 62.5 394 SER B CA 1
ATOM 10073 C C . SER B 1 394 ? 32.344 17.953 14.383 1 62.5 394 SER B C 1
ATOM 10075 O O . SER B 1 394 ? 31.891 18.297 13.289 1 62.5 394 SER B O 1
ATOM 10077 N N . LYS B 1 395 ? 31.969 16.906 15.039 1 63.84 395 LYS B N 1
ATOM 10078 C CA . LYS B 1 395 ? 30.859 16.078 14.555 1 63.84 395 LYS B CA 1
ATOM 10079 C C . LYS B 1 395 ? 29.516 16.656 14.992 1 63.84 395 LYS B C 1
ATOM 10081 O O . LYS B 1 395 ? 28.469 16.234 14.508 1 63.84 395 LYS B O 1
ATOM 10086 N N . ARG B 1 396 ? 29.531 17.688 15.805 1 66.31 396 ARG B N 1
ATOM 10087 C CA . ARG B 1 396 ? 28.297 18.234 16.375 1 66.31 396 ARG B CA 1
ATOM 10088 C C . ARG B 1 396 ? 27.719 19.328 15.484 1 66.31 396 ARG B C 1
ATOM 10090 O O . ARG B 1 396 ? 26.547 19.703 15.617 1 66.31 396 ARG B O 1
ATOM 10097 N N . TYR B 1 397 ? 28.5 19.891 14.734 1 78.19 397 TYR B N 1
ATOM 10098 C CA . TYR B 1 397 ? 28.062 20.906 13.781 1 78.19 397 TYR B CA 1
ATOM 10099 C C . TYR B 1 397 ? 28.391 20.484 12.352 1 78.19 397 TYR B C 1
ATOM 10101 O O . TYR B 1 397 ? 29.562 20.422 11.969 1 78.19 397 TYR B O 1
ATOM 10109 N N . THR B 1 398 ? 27.359 20.188 11.695 1 83.44 398 THR B N 1
ATOM 10110 C CA . THR B 1 398 ? 27.516 19.688 10.336 1 83.44 398 THR B CA 1
ATOM 10111 C C . THR B 1 398 ? 26.922 20.656 9.328 1 83.44 398 THR B C 1
ATOM 10113 O O . THR B 1 398 ? 26.391 21.703 9.703 1 83.44 398 THR B O 1
ATOM 10116 N N . ARG B 1 399 ? 27.094 20.328 8.109 1 84.88 399 ARG B N 1
ATOM 10117 C CA . ARG B 1 399 ? 26.562 21.141 7.02 1 84.88 399 ARG B CA 1
ATOM 10118 C C . ARG B 1 399 ? 25.047 21.25 7.109 1 84.88 399 ARG B C 1
ATOM 10120 O O . ARG B 1 399 ? 24.469 22.281 6.742 1 84.88 399 ARG B O 1
ATOM 10127 N N . SER B 1 400 ? 24.438 20.281 7.664 1 88.12 400 SER B N 1
ATOM 10128 C CA . SER B 1 400 ? 22.984 20.312 7.836 1 88.12 400 SER B CA 1
ATOM 10129 C C . SER B 1 400 ? 22.562 21.391 8.82 1 88.12 400 SER B C 1
ATOM 10131 O O . SER B 1 400 ? 21.547 22.062 8.609 1 88.12 400 SER B O 1
ATOM 10133 N N . HIS B 1 401 ? 23.375 21.562 9.828 1 89.38 401 HIS B N 1
ATOM 10134 C CA . HIS B 1 401 ? 23.078 22.641 10.773 1 89.38 401 HIS B CA 1
ATOM 10135 C C . HIS B 1 401 ? 23.188 24 10.117 1 89.38 401 HIS B C 1
ATOM 10137 O O . HIS B 1 401 ? 22.359 24.875 10.344 1 89.38 401 HIS B O 1
ATOM 10143 N N . LYS B 1 402 ? 24.234 24.109 9.32 1 89.94 402 LYS B N 1
ATOM 10144 C CA . LYS B 1 402 ? 24.422 25.375 8.625 1 89.94 402 LYS B CA 1
ATOM 10145 C C . LYS B 1 402 ? 23.25 25.672 7.68 1 89.94 402 LYS B C 1
ATOM 10147 O O . LYS B 1 402 ? 22.812 26.812 7.562 1 89.94 402 LYS B O 1
ATOM 10152 N N . LEU B 1 403 ? 22.797 24.719 7.035 1 92.94 403 LEU B N 1
ATOM 10153 C CA . LEU B 1 403 ? 21.641 24.875 6.168 1 92.94 403 LEU B CA 1
ATOM 10154 C C . LEU B 1 403 ? 20.438 25.391 6.961 1 92.94 403 LEU B C 1
ATOM 10156 O O . LEU B 1 403 ? 19.719 26.266 6.496 1 92.94 403 LEU B O 1
ATOM 10160 N N . GLY B 1 404 ? 20.219 24.781 8.125 1 94.69 404 GLY B N 1
ATOM 10161 C CA . GLY B 1 404 ? 19.141 25.234 8.984 1 94.69 404 GLY B CA 1
ATOM 10162 C C . GLY B 1 404 ? 19.234 26.703 9.352 1 94.69 404 GLY B C 1
ATOM 10163 O O . GLY B 1 404 ? 18.234 27.422 9.352 1 94.69 404 GLY B O 1
ATOM 10164 N N . GLU B 1 405 ? 20.438 27.109 9.617 1 93.19 405 GLU B N 1
ATOM 10165 C CA . GLU B 1 405 ? 20.688 28.516 9.961 1 93.19 405 GLU B CA 1
ATOM 10166 C C . GLU B 1 405 ? 20.406 29.422 8.773 1 93.19 405 GLU B C 1
ATOM 10168 O O . GLU B 1 405 ? 19.906 30.547 8.938 1 93.19 405 GLU B O 1
ATOM 10173 N N . LEU B 1 406 ? 20.766 28.922 7.637 1 93.81 406 LEU B N 1
ATOM 10174 C CA . LEU B 1 406 ? 20.531 29.703 6.43 1 93.81 406 LEU B CA 1
ATOM 10175 C C . LEU B 1 406 ? 19.031 29.812 6.137 1 93.81 406 LEU B C 1
ATOM 10177 O O . LEU B 1 406 ? 18.562 30.844 5.672 1 93.81 406 LEU B O 1
ATOM 10181 N N . TYR B 1 407 ? 18.266 28.75 6.355 1 96.25 407 TYR B N 1
ATOM 10182 C CA . TYR B 1 407 ? 16.812 28.844 6.215 1 96.25 407 TYR B CA 1
ATOM 10183 C C . TYR B 1 407 ? 16.25 29.922 7.113 1 96.25 407 TYR B C 1
ATOM 10185 O O . TYR B 1 407 ? 15.391 30.703 6.688 1 96.25 407 TYR B O 1
ATOM 10193 N N . GLU B 1 408 ? 16.75 29.969 8.312 1 95.06 408 GLU B N 1
ATOM 10194 C CA . GLU B 1 408 ? 16.266 30.938 9.297 1 95.06 408 GLU B CA 1
ATOM 10195 C C . GLU B 1 408 ? 16.594 32.375 8.875 1 95.06 408 GLU B C 1
ATOM 10197 O O . GLU B 1 408 ? 15.734 33.25 8.93 1 95.06 408 GLU B O 1
ATOM 10202 N N . SER B 1 409 ? 17.812 32.531 8.406 1 93.31 409 SER B N 1
ATOM 10203 C CA . SER B 1 409 ? 18.281 33.875 8.109 1 93.31 409 SER B CA 1
ATOM 10204 C C . SER B 1 409 ? 17.719 34.375 6.773 1 93.31 409 SER B C 1
ATOM 10206 O O . SER B 1 409 ? 17.406 35.562 6.629 1 93.31 409 SER B O 1
ATOM 10208 N N . LYS B 1 410 ? 17.547 33.469 5.816 1 94 410 LYS B N 1
ATOM 10209 C CA . LYS B 1 410 ? 17.219 33.906 4.465 1 94 410 LYS B CA 1
ATOM 10210 C C . LYS B 1 410 ? 15.727 33.781 4.191 1 94 410 LYS B C 1
ATOM 10212 O O . LYS B 1 410 ? 15.188 34.438 3.305 1 94 410 LYS B O 1
ATOM 10217 N N . LEU B 1 411 ? 15.055 32.969 4.887 1 95.81 411 LEU B N 1
ATOM 10218 C CA . LEU B 1 411 ? 13.648 32.688 4.582 1 95.81 411 LEU B CA 1
ATOM 10219 C C . LEU B 1 411 ? 12.766 33.062 5.773 1 95.81 411 LEU B C 1
ATOM 10221 O O . LEU B 1 411 ? 11.969 34 5.707 1 95.81 411 LEU B O 1
ATOM 10225 N N . TYR B 1 412 ? 12.969 32.5 6.934 1 95.94 412 TYR B N 1
ATOM 10226 C CA . TYR B 1 412 ? 12.039 32.594 8.055 1 95.94 412 TYR B CA 1
ATOM 10227 C C . TYR B 1 412 ? 12.125 33.969 8.734 1 95.94 412 TYR B C 1
ATOM 10229 O O . TYR B 1 412 ? 11.156 34.406 9.344 1 95.94 412 TYR B O 1
ATOM 10237 N N . SER B 1 413 ? 13.219 34.594 8.594 1 93.81 413 SER B N 1
ATOM 10238 C CA . SER B 1 413 ? 13.398 35.906 9.195 1 93.81 413 SER B CA 1
ATOM 10239 C C . SER B 1 413 ? 12.555 36.969 8.477 1 93.81 413 SER B C 1
ATOM 10241 O O . SER B 1 413 ? 12.344 38.062 9 1 93.81 413 SER B O 1
ATOM 10243 N N . GLN B 1 414 ? 12.031 36.656 7.328 1 92.81 414 GLN B N 1
ATOM 10244 C CA . GLN B 1 414 ? 11.266 37.594 6.527 1 92.81 414 GLN B CA 1
ATOM 10245 C C . GLN B 1 414 ? 9.859 37.781 7.086 1 92.81 414 GLN B C 1
ATOM 10247 O O . GLN B 1 414 ? 9.148 38.719 6.703 1 92.81 414 GLN B O 1
ATOM 10252 N N . VAL B 1 415 ? 9.438 36.906 7.945 1 94.06 415 VAL B N 1
ATOM 10253 C CA . VAL B 1 415 ? 8.117 37 8.555 1 94.06 415 VAL B CA 1
ATOM 10254 C C . VAL B 1 415 ? 8.094 38.188 9.508 1 94.06 415 VAL B C 1
ATOM 10256 O O . VAL B 1 415 ? 8.906 38.281 10.422 1 94.06 415 VAL B O 1
ATOM 10259 N N . ASP B 1 416 ? 7.223 39.125 9.297 1 90.44 416 ASP B N 1
ATOM 10260 C CA . ASP B 1 416 ? 7.168 40.375 10.062 1 90.44 416 ASP B CA 1
ATOM 10261 C C . ASP B 1 416 ? 6.375 40.188 11.352 1 90.44 416 ASP B C 1
ATOM 10263 O O . ASP B 1 416 ? 5.305 40.781 11.523 1 90.44 416 ASP B O 1
ATOM 10267 N N . ASP B 1 417 ? 6.816 39.469 12.273 1 87.44 417 ASP B N 1
ATOM 10268 C CA . ASP B 1 417 ? 6.121 39.188 13.531 1 87.44 417 ASP B CA 1
ATOM 10269 C C . ASP B 1 417 ? 6.938 39.688 14.727 1 87.44 417 ASP B C 1
ATOM 10271 O O . ASP B 1 417 ? 6.688 39.281 15.867 1 87.44 417 ASP B O 1
ATOM 10275 N N . GLY B 1 418 ? 7.961 40.469 14.492 1 81.5 418 GLY B N 1
ATOM 10276 C CA . GLY B 1 418 ? 8.773 41.031 15.547 1 81.5 418 GLY B CA 1
ATOM 10277 C C . GLY B 1 418 ? 9.828 40.094 16.078 1 81.5 418 GLY B C 1
ATOM 10278 O O . GLY B 1 418 ? 10.531 40.406 17.047 1 81.5 418 GLY B O 1
ATOM 10279 N N . LYS B 1 419 ? 9.984 38.938 15.602 1 80.12 419 LYS B N 1
ATOM 10280 C CA . LYS B 1 419 ? 10.938 37.938 16.078 1 80.12 419 LYS B CA 1
ATOM 10281 C C . LYS B 1 419 ? 12.031 37.688 15.039 1 80.12 419 LYS B C 1
ATOM 10283 O O . LYS B 1 419 ? 12.547 36.562 14.922 1 80.12 419 LYS B O 1
ATOM 10288 N N . THR B 1 420 ? 12.445 38.562 14.203 1 70.88 420 THR B N 1
ATOM 10289 C CA . THR B 1 420 ? 13.273 38.406 13.016 1 70.88 420 THR B CA 1
ATOM 10290 C C . THR B 1 420 ? 14.703 38.062 13.398 1 70.88 420 THR B C 1
ATOM 10292 O O . THR B 1 420 ? 15.375 37.312 12.688 1 70.88 420 THR B O 1
ATOM 10295 N N . ASP B 1 421 ? 15.172 38.469 14.469 1 71.69 421 ASP B N 1
ATOM 10296 C CA . ASP B 1 421 ? 16.609 38.344 14.727 1 71.69 421 ASP B CA 1
ATOM 10297 C C . ASP B 1 421 ? 16.938 37.125 15.555 1 71.69 421 ASP B C 1
ATOM 10299 O O . ASP B 1 421 ? 18.109 36.781 15.758 1 71.69 421 ASP B O 1
ATOM 10303 N N . LEU B 1 422 ? 15.961 36.344 15.867 1 79.62 422 LEU B N 1
ATOM 10304 C CA . LEU B 1 422 ? 16.219 35.188 16.734 1 79.62 422 LEU B CA 1
ATOM 10305 C C . LEU B 1 422 ? 15.805 33.906 16.062 1 79.62 422 LEU B C 1
ATOM 10307 O O . LEU B 1 422 ? 14.844 33.875 15.289 1 79.62 422 LEU B O 1
ATOM 10311 N N . PRO B 1 423 ? 16.656 32.875 16.312 1 88.81 423 PRO B N 1
ATOM 10312 C CA . PRO B 1 423 ? 16.219 31.578 15.797 1 88.81 423 PRO B CA 1
ATOM 10313 C C . PRO B 1 423 ? 14.859 31.156 16.359 1 88.81 423 PRO B C 1
ATOM 10315 O O . PRO B 1 423 ? 14.562 31.391 17.531 1 88.81 423 PRO B O 1
ATOM 10318 N N . ARG B 1 424 ? 14.047 30.719 15.453 1 93.62 424 ARG B N 1
ATOM 10319 C CA . ARG B 1 424 ? 12.742 30.203 15.867 1 93.62 424 ARG B CA 1
ATOM 10320 C C . ARG B 1 424 ? 12.859 28.828 16.5 1 93.62 424 ARG B C 1
ATOM 10322 O O . ARG B 1 424 ? 13.602 27.969 16 1 93.62 424 ARG B O 1
ATOM 10329 N N . LYS B 1 425 ? 12.211 28.688 17.656 1 95.69 425 LYS B N 1
ATOM 10330 C CA . LYS B 1 425 ? 12.188 27.406 18.328 1 95.69 425 LYS B CA 1
ATOM 10331 C C . LYS B 1 425 ? 10.875 26.672 18.078 1 95.69 425 LYS B C 1
ATOM 10333 O O . LYS B 1 425 ? 9.812 27.297 17.969 1 95.69 425 LYS B O 1
ATOM 10338 N N . MET B 1 426 ? 10.938 25.344 18 1 97.12 426 MET B N 1
ATOM 10339 C CA . MET B 1 426 ? 9.781 24.516 17.672 1 97.12 426 MET B CA 1
ATOM 10340 C C . MET B 1 426 ? 8.633 24.766 18.641 1 97.12 426 MET B C 1
ATOM 10342 O O . MET B 1 426 ? 7.492 24.953 18.219 1 97.12 426 MET B O 1
ATOM 10346 N N . PRO B 1 427 ? 8.812 24.844 19.969 1 94.88 427 PRO B N 1
ATOM 10347 C CA . PRO B 1 427 ? 7.691 25.078 20.875 1 94.88 427 PRO B CA 1
ATOM 10348 C C . PRO B 1 427 ? 7.027 26.438 20.641 1 94.88 427 PRO B C 1
ATOM 10350 O O . PRO B 1 427 ? 5.859 26.625 21 1 94.88 427 PRO B O 1
ATOM 10353 N N . ASP B 1 428 ? 7.805 27.375 20.109 1 93.12 428 ASP B N 1
ATOM 10354 C CA . ASP B 1 428 ? 7.273 28.703 19.844 1 93.12 428 ASP B CA 1
ATOM 10355 C C . ASP B 1 428 ? 6.242 28.672 18.719 1 93.12 428 ASP B C 1
ATOM 10357 O O . ASP B 1 428 ? 5.523 29.641 18.5 1 93.12 428 ASP B O 1
ATOM 10361 N N . LEU B 1 429 ? 6.145 27.578 18.062 1 96.56 429 LEU B N 1
ATOM 10362 C CA . LEU B 1 429 ? 5.258 27.453 16.922 1 96.56 429 LEU B CA 1
ATOM 10363 C C . LEU B 1 429 ? 3.834 27.125 17.359 1 96.56 429 LEU B C 1
ATOM 10365 O O . LEU B 1 429 ? 2.904 27.172 16.547 1 96.56 429 LEU B O 1
ATOM 10369 N N . LEU B 1 430 ? 3.596 26.844 18.625 1 96 430 LEU B N 1
ATOM 10370 C CA . LEU B 1 430 ? 2.234 26.688 19.125 1 96 430 LEU B CA 1
ATOM 10371 C C . LEU B 1 430 ? 1.434 27.969 18.938 1 96 430 LEU B C 1
ATOM 10373 O O . LEU B 1 430 ? 1.802 29.016 19.469 1 96 430 LEU B O 1
ATOM 10377 N N . VAL B 1 431 ? 0.349 27.859 18.219 1 96.81 431 VAL B N 1
ATOM 10378 C CA . VAL B 1 431 ? -0.454 29.031 17.875 1 96.81 431 VAL B CA 1
ATOM 10379 C C . VAL B 1 431 ? -1.374 29.375 19.047 1 96.81 431 VAL B C 1
ATOM 10381 O O . VAL B 1 431 ? -2.029 28.5 19.609 1 96.81 431 VAL B O 1
ATOM 10384 N N . GLU B 1 432 ? -1.39 30.578 19.453 1 95.75 432 GLU B N 1
ATOM 10385 C CA . GLU B 1 432 ? -2.334 31.141 20.422 1 95.75 432 GLU B CA 1
ATOM 10386 C C . GLU B 1 432 ? -3.338 32.062 19.734 1 95.75 432 GLU B C 1
ATOM 10388 O O . GLU B 1 432 ? -3.176 33.281 19.75 1 95.75 432 GLU B O 1
ATOM 10393 N N . PRO B 1 433 ? -4.418 31.422 19.219 1 95.06 433 PRO B N 1
ATOM 10394 C CA . PRO B 1 433 ? -5.363 32.25 18.453 1 95.06 433 PRO B CA 1
ATOM 10395 C C . PRO B 1 433 ? -5.895 33.438 19.266 1 95.06 433 PRO B C 1
ATOM 10397 O O . PRO B 1 433 ? -6.18 33.281 20.469 1 95.06 433 PRO B O 1
ATOM 10400 N N . ALA B 1 434 ? -6.105 34.531 18.688 1 92.94 434 ALA B N 1
ATOM 10401 C CA . ALA B 1 434 ? -6.543 35.75 19.344 1 92.94 434 ALA B CA 1
ATOM 10402 C C . ALA B 1 434 ? -8.062 35.812 19.453 1 92.94 434 ALA B C 1
ATOM 10404 O O . ALA B 1 434 ? -8.609 36.5 20.328 1 92.94 434 ALA B O 1
ATOM 10405 N N . GLN B 1 435 ? -8.688 35.031 18.594 1 88.31 435 GLN B N 1
ATOM 10406 C CA . GLN B 1 435 ? -10.141 35.125 18.516 1 88.31 435 GLN B CA 1
ATOM 10407 C C . GLN B 1 435 ? -10.773 33.719 18.578 1 88.31 435 GLN B C 1
ATOM 10409 O O . GLN B 1 435 ? -10.078 32.719 18.469 1 88.31 435 GLN B O 1
ATOM 10414 N N . GLY B 1 436 ? -12.141 33.75 18.828 1 87 436 GLY B N 1
ATOM 10415 C CA . GLY B 1 436 ? -12.891 32.5 18.875 1 87 436 GLY B CA 1
ATOM 10416 C C . GLY B 1 436 ? -13.242 32.062 20.297 1 87 436 GLY B C 1
ATOM 10417 O O . GLY B 1 436 ? -12.875 32.75 21.266 1 87 436 GLY B O 1
ATOM 10418 N N . ARG B 1 437 ? -13.969 30.953 20.328 1 86.81 437 ARG B N 1
ATOM 10419 C CA . ARG B 1 437 ? -14.43 30.438 21.609 1 86.81 437 ARG B CA 1
ATOM 10420 C C . ARG B 1 437 ? -13.25 30.031 22.5 1 86.81 437 ARG B C 1
ATOM 10422 O O . ARG B 1 437 ? -13.227 30.344 23.688 1 86.81 437 ARG B O 1
ATOM 10429 N N . PHE B 1 438 ? -12.367 29.312 21.891 1 89.25 438 PHE B N 1
ATOM 10430 C CA . PHE B 1 438 ? -11.141 28.906 22.562 1 89.25 438 PHE B CA 1
ATOM 10431 C C . PHE B 1 438 ? -9.953 29.719 22.062 1 89.25 438 PHE B C 1
ATOM 10433 O O . PHE B 1 438 ? -9.695 29.766 20.859 1 89.25 438 PHE B O 1
ATOM 10440 N N . LYS B 1 439 ? -9.305 30.406 22.938 1 89.44 439 LYS B N 1
ATOM 10441 C CA . LYS B 1 439 ? -8.203 31.266 22.547 1 89.44 439 LYS B CA 1
ATOM 10442 C C . LYS B 1 439 ? -7.055 31.172 23.547 1 89.44 439 LYS B C 1
ATOM 10444 O O . LYS B 1 439 ? -7.203 30.594 24.609 1 89.44 439 LYS B O 1
ATOM 10449 N N . GLY B 1 440 ? -5.879 31.578 23.078 1 91.81 440 GLY B N 1
ATOM 10450 C CA . GLY B 1 440 ? -4.742 31.688 23.969 1 91.81 440 GLY B CA 1
ATOM 10451 C C . GLY B 1 440 ? -3.947 30.406 24.094 1 91.81 440 GLY B C 1
ATOM 10452 O O . GLY B 1 440 ? -3.947 29.578 23.188 1 91.81 440 GLY B O 1
ATOM 10453 N N . LYS B 1 441 ? -3.279 30.25 25.203 1 88.81 441 LYS B N 1
ATOM 10454 C CA . LYS B 1 441 ? -2.291 29.203 25.422 1 88.81 441 LYS B CA 1
ATOM 10455 C C . LYS B 1 441 ? -2.967 27.844 25.625 1 88.81 441 LYS B C 1
ATOM 10457 O O . LYS B 1 441 ? -2.348 26.812 25.422 1 88.81 441 LYS B O 1
ATOM 10462 N N . GLU B 1 442 ? -4.141 27.859 25.891 1 85.31 442 GLU B N 1
ATOM 10463 C CA . GLU B 1 442 ? -4.84 26.609 26.188 1 85.31 442 GLU B CA 1
ATOM 10464 C C . GLU B 1 442 ? -5.426 26 24.938 1 85.31 442 GLU B C 1
ATOM 10466 O O . GLU B 1 442 ? -5.949 24.875 24.969 1 85.31 442 GLU B O 1
ATOM 10471 N N . PHE B 1 443 ? -5.227 26.656 23.812 1 92.75 443 PHE B N 1
ATOM 10472 C CA . PHE B 1 443 ? -5.828 26.172 22.578 1 92.75 443 PHE B CA 1
ATOM 10473 C C . PHE B 1 443 ? -5.156 24.891 22.109 1 92.75 443 PHE B C 1
ATOM 10475 O O . PHE B 1 443 ? -3.928 24.797 22.078 1 92.75 443 PHE B O 1
ATOM 10482 N N . ARG B 1 444 ? -5.914 23.859 21.766 1 87.88 444 ARG B N 1
ATOM 10483 C CA . ARG B 1 444 ? -5.477 22.594 21.203 1 87.88 444 ARG B CA 1
ATOM 10484 C C . ARG B 1 444 ? -6.191 22.312 19.891 1 87.88 444 ARG B C 1
ATOM 10486 O O . ARG B 1 444 ? -7.379 21.969 19.875 1 87.88 444 ARG B O 1
ATOM 10493 N N . PRO B 1 445 ? -5.43 22.312 18.844 1 92.25 445 PRO B N 1
ATOM 10494 C CA . PRO B 1 445 ? -6.062 22.188 17.531 1 92.25 445 PRO B CA 1
ATOM 10495 C C . PRO B 1 445 ? -6.941 20.953 17.422 1 92.25 445 PRO B C 1
ATOM 10497 O O . PRO B 1 445 ? -8.07 21.031 16.922 1 92.25 445 PRO B O 1
ATOM 10500 N N . ASN B 1 446 ? -6.539 19.781 17.828 1 84.75 446 ASN B N 1
ATOM 10501 C CA . ASN B 1 446 ? -7.277 18.516 17.688 1 84.75 446 ASN B CA 1
ATOM 10502 C C . ASN B 1 446 ? -8.617 18.578 18.406 1 84.75 446 ASN B C 1
ATOM 10504 O O . ASN B 1 446 ? -9.57 17.906 18 1 84.75 446 ASN B O 1
ATOM 10508 N N . PHE B 1 447 ? -8.727 19.453 19.391 1 83.81 447 PHE B N 1
ATOM 10509 C CA . PHE B 1 447 ? -9.922 19.484 20.219 1 83.81 447 PHE B CA 1
ATOM 10510 C C . PHE B 1 447 ? -10.773 20.703 19.906 1 83.81 447 PHE B C 1
ATOM 10512 O O . PHE B 1 447 ? -11.992 20.672 20.078 1 83.81 447 PHE B O 1
ATOM 10519 N N . HIS B 1 448 ? -10.109 21.781 19.516 1 90.81 448 HIS B N 1
ATOM 10520 C CA . HIS B 1 448 ? -10.812 23.062 19.516 1 90.81 448 HIS B CA 1
ATOM 10521 C C . HIS B 1 448 ? -11.078 23.531 18.094 1 90.81 448 HIS B C 1
ATOM 10523 O O . HIS B 1 448 ? -11.93 24.391 17.859 1 90.81 448 HIS B O 1
ATOM 10529 N N . ASN B 1 449 ? -10.461 22.938 17.062 1 93.44 449 ASN B N 1
ATOM 10530 C CA . ASN B 1 449 ? -10.57 23.391 15.68 1 93.44 449 ASN B CA 1
ATOM 10531 C C . ASN B 1 449 ? -12.008 23.281 15.18 1 93.44 449 ASN B C 1
ATOM 10533 O O . ASN B 1 449 ? -12.422 24.062 14.312 1 93.44 449 ASN B O 1
ATOM 10537 N N . TRP B 1 450 ? -12.812 22.359 15.695 1 91.19 450 TRP B N 1
ATOM 10538 C CA . TRP B 1 450 ? -14.148 22.125 15.141 1 91.19 450 TRP B CA 1
ATOM 10539 C C . TRP B 1 450 ? -15.055 23.328 15.391 1 91.19 450 TRP B C 1
ATOM 10541 O O . TRP B 1 450 ? -16.078 23.484 14.734 1 91.19 450 TRP B O 1
ATOM 10551 N N . ARG B 1 451 ? -14.656 24.25 16.328 1 91.75 451 ARG B N 1
ATOM 10552 C CA . ARG B 1 451 ? -15.414 25.453 16.672 1 91.75 451 ARG B CA 1
ATOM 10553 C C . ARG B 1 451 ? -14.945 26.641 15.836 1 91.75 451 ARG B C 1
ATOM 10555 O O . ARG B 1 451 ? -15.297 27.797 16.125 1 91.75 451 ARG B O 1
ATOM 10562 N N . ARG B 1 452 ? -14.117 26.375 14.797 1 91.81 452 ARG B N 1
ATOM 10563 C CA . ARG B 1 452 ? -13.531 27.469 14.031 1 91.81 452 ARG B CA 1
ATOM 10564 C C . ARG B 1 452 ? -13.727 27.25 12.531 1 91.81 452 ARG B C 1
ATOM 10566 O O . ARG B 1 452 ? -13.688 26.125 12.055 1 91.81 452 ARG B O 1
ATOM 10573 N N . ARG B 1 453 ? -13.852 28.312 11.836 1 89.38 453 ARG B N 1
ATOM 10574 C CA . ARG B 1 453 ? -13.812 28.266 10.383 1 89.38 453 ARG B CA 1
ATOM 10575 C C . ARG B 1 453 ? -12.375 28.344 9.867 1 89.38 453 ARG B C 1
ATOM 10577 O O . ARG B 1 453 ? -12.008 27.609 8.945 1 89.38 453 ARG B O 1
ATOM 10584 N N . ALA B 1 454 ? -11.656 29.328 10.43 1 93.5 454 ALA B N 1
ATOM 10585 C CA . ALA B 1 454 ? -10.219 29.375 10.172 1 93.5 454 ALA B CA 1
ATOM 10586 C C . ALA B 1 454 ? -9.461 28.469 11.133 1 93.5 454 ALA B C 1
ATOM 10588 O O . ALA B 1 454 ? -9.109 28.875 12.242 1 93.5 454 ALA B O 1
ATOM 10589 N N . LYS B 1 455 ? -9.125 27.312 10.672 1 95.69 455 LYS B N 1
ATOM 10590 C CA . LYS B 1 455 ? -8.547 26.281 11.523 1 95.69 455 LYS B CA 1
ATOM 10591 C C . LYS B 1 455 ? -7.09 26.594 11.859 1 95.69 455 LYS B C 1
ATOM 10593 O O . LYS B 1 455 ? -6.422 27.328 11.133 1 95.69 455 LYS B O 1
ATOM 10598 N N . VAL B 1 456 ? -6.652 26.109 12.969 1 96.44 456 VAL B N 1
ATOM 10599 C CA . VAL B 1 456 ? -5.242 26.125 13.336 1 96.44 456 VAL B CA 1
ATOM 10600 C C . VAL B 1 456 ? -4.578 24.828 12.906 1 96.44 456 VAL B C 1
ATOM 10602 O O . VAL B 1 456 ? -4.793 23.781 13.523 1 96.44 456 VAL B O 1
ATOM 10605 N N . PRO B 1 457 ? -3.748 24.891 11.914 1 97.38 457 PRO B N 1
ATOM 10606 C CA . PRO B 1 457 ? -3.184 23.641 11.398 1 97.38 457 PRO B CA 1
ATOM 10607 C C . PRO B 1 457 ? -2.113 23.062 12.312 1 97.38 457 PRO B C 1
ATOM 10609 O O . PRO B 1 457 ? -1.332 23.797 12.914 1 97.38 457 PRO B O 1
ATOM 10612 N N . ILE B 1 458 ? -2.057 21.75 12.422 1 96.81 458 ILE B N 1
ATOM 10613 C CA . ILE B 1 458 ? -0.934 21.031 13.008 1 96.81 458 ILE B CA 1
ATOM 10614 C C . ILE B 1 458 ? 0.191 20.891 11.984 1 96.81 458 ILE B C 1
ATOM 10616 O O . ILE B 1 458 ? -0.012 20.344 10.898 1 96.81 458 ILE B O 1
ATOM 10620 N N . LEU B 1 459 ? 1.334 21.438 12.312 1 98.06 459 LEU B N 1
ATOM 10621 C CA . LEU B 1 459 ? 2.484 21.359 11.422 1 98.06 459 LEU B CA 1
ATOM 10622 C C . LEU B 1 459 ? 3.27 20.078 11.656 1 98.06 459 LEU B C 1
ATOM 10624 O O . LEU B 1 459 ? 3.615 19.766 12.797 1 98.06 459 LEU B O 1
ATOM 10628 N N . MET B 1 460 ? 3.527 19.375 10.641 1 97.81 460 MET B N 1
ATOM 10629 C CA . MET B 1 460 ? 4.355 18.172 10.719 1 97.81 460 MET B CA 1
ATOM 10630 C C . MET B 1 460 ? 5.504 18.234 9.727 1 97.81 460 MET B C 1
ATOM 10632 O O . MET B 1 460 ? 5.285 18.188 8.508 1 97.81 460 MET B O 1
ATOM 10636 N N . LEU B 1 461 ? 6.738 18.328 10.203 1 98.56 461 LEU B N 1
ATOM 10637 C CA . LEU B 1 461 ? 7.93 18.203 9.375 1 98.56 461 LEU B CA 1
ATOM 10638 C C . LEU B 1 461 ? 8.438 16.766 9.391 1 98.56 461 LEU B C 1
ATOM 10640 O O . LEU B 1 461 ? 8.898 16.266 10.422 1 98.56 461 LEU B O 1
ATOM 10644 N N . ASN B 1 462 ? 8.375 16.125 8.266 1 98.25 462 ASN B N 1
ATOM 10645 C CA . ASN B 1 462 ? 8.711 14.711 8.164 1 98.25 462 ASN B CA 1
ATOM 10646 C C . ASN B 1 462 ? 10.203 14.5 7.965 1 98.25 462 ASN B C 1
ATOM 10648 O O . ASN B 1 462 ? 10.836 15.203 7.176 1 98.25 462 ASN B O 1
ATOM 10652 N N . THR B 1 463 ? 10.797 13.641 8.688 1 98.19 463 THR B N 1
ATOM 10653 C CA . THR B 1 463 ? 12.156 13.141 8.516 1 98.19 463 THR B CA 1
ATOM 10654 C C . THR B 1 463 ? 12.195 11.617 8.578 1 98.19 463 THR B C 1
ATOM 10656 O O . THR B 1 463 ? 11.148 10.969 8.633 1 98.19 463 THR B O 1
ATOM 10659 N N . THR B 1 464 ? 13.336 11 8.43 1 97.38 464 THR B N 1
ATOM 10660 C CA . THR B 1 464 ? 13.523 9.555 8.523 1 97.38 464 THR B CA 1
ATOM 10661 C C . THR B 1 464 ? 14.641 9.219 9.5 1 97.38 464 THR B C 1
ATOM 10663 O O . THR B 1 464 ? 15.734 9.789 9.422 1 97.38 464 THR B O 1
ATOM 10666 N N . SER B 1 465 ? 14.398 8.344 10.391 1 96.44 465 SER B N 1
ATOM 10667 C CA . SER B 1 465 ? 15.422 7.863 11.312 1 96.44 465 SER B CA 1
ATOM 10668 C C . SER B 1 465 ? 16.25 6.742 10.688 1 96.44 465 SER B C 1
ATOM 10670 O O . SER B 1 465 ? 15.703 5.691 10.328 1 96.44 465 SER B O 1
ATOM 10672 N N . LEU B 1 466 ? 17.562 6.93 10.656 1 95.69 466 LEU B N 1
ATOM 10673 C CA . LEU B 1 466 ? 18.422 5.887 10.133 1 95.69 466 LEU B CA 1
ATOM 10674 C C . LEU B 1 466 ? 18.547 4.727 11.109 1 95.69 466 LEU B C 1
ATOM 10676 O O . LEU B 1 466 ? 18.906 3.613 10.727 1 95.69 466 LEU B O 1
ATOM 10680 N N . ASN B 1 467 ? 18.219 5.008 12.359 1 95.44 467 ASN B N 1
ATOM 10681 C CA . ASN B 1 467 ? 18.359 4.012 13.414 1 95.44 467 ASN B CA 1
ATOM 10682 C C . ASN B 1 467 ? 17.328 2.898 13.273 1 95.44 467 ASN B C 1
ATOM 10684 O O . ASN B 1 467 ? 17.672 1.716 13.328 1 95.44 467 ASN B O 1
ATOM 10688 N N . SER B 1 468 ? 16.094 3.279 13.062 1 94.06 468 SER B N 1
ATOM 10689 C CA . SER B 1 468 ? 14.977 2.338 13.062 1 94.06 468 SER B CA 1
ATOM 10690 C C . SER B 1 468 ? 14.375 2.199 11.664 1 94.06 468 SER B C 1
ATOM 10692 O O . SER B 1 468 ? 13.664 1.231 11.383 1 94.06 468 SER B O 1
ATOM 10694 N N . GLY B 1 469 ? 14.633 3.195 10.82 1 93.81 469 GLY B N 1
ATOM 10695 C CA . GLY B 1 469 ? 14.023 3.205 9.492 1 93.81 469 GLY B CA 1
ATOM 10696 C C . GLY B 1 469 ? 12.617 3.771 9.492 1 93.81 469 GLY B C 1
ATOM 10697 O O . GLY B 1 469 ? 11.961 3.805 8.445 1 93.81 469 GLY B O 1
ATOM 10698 N N . HIS B 1 470 ? 12.18 4.309 10.641 1 94.56 470 HIS B N 1
ATOM 10699 C CA . HIS B 1 470 ? 10.828 4.848 10.742 1 94.56 470 HIS B CA 1
ATOM 10700 C C . HIS B 1 470 ? 10.797 6.336 10.414 1 94.56 470 HIS B C 1
ATOM 10702 O O . HIS B 1 470 ? 11.852 6.977 10.328 1 94.56 470 HIS B O 1
ATOM 10708 N N . ASN B 1 471 ? 9.578 6.824 10.164 1 94.5 471 ASN B N 1
ATOM 10709 C CA . ASN B 1 471 ? 9.383 8.273 10.086 1 94.5 471 ASN B CA 1
ATOM 10710 C C . ASN B 1 471 ? 9.602 8.938 11.438 1 94.5 471 ASN B C 1
ATOM 10712 O O . ASN B 1 471 ? 9.391 8.32 12.484 1 94.5 471 ASN B O 1
ATOM 10716 N N . TRP B 1 472 ? 10.117 10.07 11.469 1 96.94 472 TRP B N 1
ATOM 10717 C CA . TRP B 1 472 ? 10.297 10.953 12.609 1 96.94 472 TRP B CA 1
ATOM 10718 C C . TRP B 1 472 ? 9.672 12.32 12.336 1 96.94 472 TRP B C 1
ATOM 10720 O O . TRP B 1 472 ? 10.016 12.984 11.352 1 96.94 472 TRP B O 1
ATOM 10730 N N . PHE B 1 473 ? 8.758 12.742 13.203 1 97.12 473 PHE B N 1
ATOM 10731 C CA . PHE B 1 473 ? 8.062 14.008 12.992 1 97.12 473 PHE B CA 1
ATOM 10732 C C . PHE B 1 473 ? 8.57 15.078 13.945 1 97.12 473 PHE B C 1
ATOM 10734 O O . PHE B 1 473 ? 8.844 14.789 15.117 1 97.12 473 PHE B O 1
ATOM 10741 N N . PHE B 1 474 ? 8.758 16.25 13.43 1 98.19 474 PHE B N 1
ATOM 10742 C CA . PHE B 1 474 ? 8.836 17.453 14.25 1 98.19 474 PHE B CA 1
ATOM 10743 C C . PHE B 1 474 ? 7.531 18.234 14.195 1 98.19 474 PHE B C 1
ATOM 10745 O O . PHE B 1 474 ? 7.109 18.672 13.125 1 98.19 474 PHE B O 1
ATOM 10752 N N . THR B 1 475 ? 6.84 18.312 15.258 1 97.06 475 THR B N 1
ATOM 10753 C CA . THR B 1 475 ? 5.656 19.156 15.406 1 97.06 475 THR B CA 1
ATOM 10754 C C . THR B 1 475 ? 5.93 20.312 16.375 1 97.06 475 THR B C 1
ATOM 10756 O O . THR B 1 475 ? 7.02 20.406 16.938 1 97.06 475 THR B O 1
ATOM 10759 N N . ALA B 1 476 ? 4.957 21.172 16.5 1 96.69 476 ALA B N 1
ATOM 10760 C CA . ALA B 1 476 ? 5.121 22.281 17.438 1 96.69 476 ALA B CA 1
ATOM 10761 C C . ALA B 1 476 ? 5.16 21.781 18.875 1 96.69 476 ALA B C 1
ATOM 10763 O O . ALA B 1 476 ? 5.789 22.406 19.734 1 96.69 476 ALA B O 1
ATOM 10764 N N . SER B 1 477 ? 4.617 20.641 19.125 1 94.38 477 SER B N 1
ATOM 10765 C CA . SER B 1 477 ? 4.445 20.188 20.5 1 94.38 477 SER B CA 1
ATOM 10766 C C . SER B 1 477 ? 5.414 19.062 20.844 1 94.38 477 SER B C 1
ATOM 10768 O O . SER B 1 477 ? 5.84 18.922 22 1 94.38 477 SER B O 1
ATOM 10770 N N . TRP B 1 478 ? 5.707 18.25 19.875 1 95 478 TRP B N 1
ATOM 10771 C CA . TRP B 1 478 ? 6.477 17.047 20.188 1 95 478 TRP B CA 1
ATOM 10772 C C . TRP B 1 478 ? 7.336 16.641 19 1 95 478 TRP B C 1
ATOM 10774 O O . TRP B 1 478 ? 7.16 17.141 17.891 1 95 478 TRP B O 1
ATOM 10784 N N . MET B 1 479 ? 8.312 15.828 19.25 1 97.25 479 MET B N 1
ATOM 10785 C CA . MET B 1 479 ? 9.125 15.203 18.203 1 97.25 479 MET B CA 1
ATOM 10786 C C . MET B 1 479 ? 9.273 13.711 18.469 1 97.25 479 MET B C 1
ATOM 10788 O O . MET B 1 479 ? 9.156 13.25 19.594 1 97.25 479 MET B O 1
ATOM 10792 N N . GLY B 1 480 ? 9.422 12.953 17.469 1 95.75 480 GLY B N 1
ATOM 10793 C CA . GLY B 1 480 ? 9.656 11.523 17.609 1 95.75 480 GLY B CA 1
ATOM 10794 C C . GLY B 1 480 ? 8.914 10.695 16.578 1 95.75 480 GLY B C 1
ATOM 10795 O O . GLY B 1 480 ? 8.461 11.227 15.562 1 95.75 480 GLY B O 1
ATOM 10796 N N . GLU B 1 481 ? 8.977 9.352 16.766 1 92.94 481 GLU B N 1
ATOM 10797 C CA . GLU B 1 481 ? 8.305 8.43 15.859 1 92.94 481 GLU B CA 1
ATOM 10798 C C . GLU B 1 481 ? 6.84 8.242 16.25 1 92.94 481 GLU B C 1
ATOM 10800 O O . GLU B 1 481 ? 6.512 8.148 17.422 1 92.94 481 GLU B O 1
ATOM 10805 N N . PRO B 1 482 ? 5.949 8.344 15.227 1 86.69 482 PRO B N 1
ATOM 10806 C CA . PRO B 1 482 ? 4.551 8.047 15.547 1 86.69 482 PRO B CA 1
ATOM 10807 C C . PRO B 1 482 ? 4.336 6.586 15.938 1 86.69 482 PRO B C 1
ATOM 10809 O O . PRO B 1 482 ? 5.215 5.75 15.727 1 86.69 482 PRO B O 1
ATOM 10812 N N . PRO B 1 483 ? 3.205 6.336 16.594 1 76.19 483 PRO B N 1
ATOM 10813 C CA . PRO B 1 483 ? 2.936 4.941 16.938 1 76.19 483 PRO B CA 1
ATOM 10814 C C . PRO B 1 483 ? 2.885 4.027 15.719 1 76.19 483 PRO B C 1
ATOM 10816 O O . PRO B 1 483 ? 2.623 4.492 14.602 1 76.19 483 PRO B O 1
ATOM 10819 N N . GLY B 1 484 ? 3.326 2.775 15.984 1 65.81 484 GLY B N 1
ATOM 10820 C CA . GLY B 1 484 ? 3.406 1.787 14.922 1 65.81 484 GLY B CA 1
ATOM 10821 C C . GLY B 1 484 ? 2.078 1.547 14.234 1 65.81 484 GLY B C 1
ATOM 10822 O O . GLY B 1 484 ? 1.046 1.403 14.891 1 65.81 484 GLY B O 1
ATOM 10823 N N . LEU B 1 485 ? 2.166 1.577 12.914 1 61.69 485 LEU B N 1
ATOM 10824 C CA . LEU B 1 485 ? 0.941 1.486 12.125 1 61.69 485 LEU B CA 1
ATOM 10825 C C . LEU B 1 485 ? 0.832 0.124 11.453 1 61.69 485 LEU B C 1
ATOM 10827 O O . LEU B 1 485 ? -0.204 -0.201 10.867 1 61.69 485 LEU B O 1
ATOM 10831 N N . ILE B 1 486 ? 2.002 -0.669 11.633 1 68.12 486 ILE B N 1
ATOM 10832 C CA . ILE B 1 486 ? 1.967 -1.887 10.828 1 68.12 486 ILE B CA 1
ATOM 10833 C C . ILE B 1 486 ? 2.441 -3.072 11.664 1 68.12 486 ILE B C 1
ATOM 10835 O O . ILE B 1 486 ? 3.469 -2.99 12.344 1 68.12 486 ILE B O 1
ATOM 10839 N N . ASP B 1 487 ? 1.896 -4.18 11.555 1 67.38 487 ASP B N 1
ATOM 10840 C CA . ASP B 1 487 ? 2.051 -5.355 12.406 1 67.38 487 ASP B CA 1
ATOM 10841 C C . ASP B 1 487 ? 3.361 -6.082 12.109 1 67.38 487 ASP B C 1
ATOM 10843 O O . ASP B 1 487 ? 3.932 -6.73 12.992 1 67.38 487 ASP B O 1
ATOM 10847 N N . ILE B 1 488 ? 3.949 -5.922 10.914 1 78.06 488 ILE B N 1
ATOM 10848 C CA . ILE B 1 488 ? 5.113 -6.73 10.57 1 78.06 488 ILE B CA 1
ATOM 10849 C C . ILE B 1 488 ? 6.391 -5.938 10.836 1 78.06 488 ILE B C 1
ATOM 10851 O O . ILE B 1 488 ? 7.496 -6.43 10.594 1 78.06 488 ILE B O 1
ATOM 10855 N N . ASP B 1 489 ? 6.184 -4.742 11.391 1 76.5 489 ASP B N 1
ATOM 10856 C CA . ASP B 1 489 ? 7.332 -3.928 11.766 1 76.5 489 ASP B CA 1
ATOM 10857 C C . ASP B 1 489 ? 8.188 -4.633 12.82 1 76.5 489 ASP B C 1
ATOM 10859 O O . ASP B 1 489 ? 7.676 -5.035 13.867 1 76.5 489 ASP B O 1
ATOM 10863 N N . SER B 1 490 ? 9.477 -4.816 12.57 1 79.88 490 SER B N 1
ATOM 10864 C CA . SER B 1 490 ? 10.344 -5.578 13.453 1 79.88 490 SER B CA 1
ATOM 10865 C C . SER B 1 490 ? 11.391 -4.684 14.109 1 79.88 490 SER B C 1
ATOM 10867 O O . SER B 1 490 ? 12.375 -5.176 14.672 1 79.88 490 SER B O 1
ATOM 10869 N N . ASN B 1 491 ? 11.242 -3.35 14.023 1 89.06 491 ASN B N 1
ATOM 10870 C CA . ASN B 1 491 ? 12.219 -2.43 14.586 1 89.06 491 ASN B CA 1
ATOM 10871 C C . ASN B 1 491 ? 11.688 -1.734 15.836 1 89.06 491 ASN B C 1
ATOM 10873 O O . ASN B 1 491 ? 10.492 -1.457 15.93 1 89.06 491 ASN B O 1
ATOM 10877 N N . ASP B 1 492 ? 12.602 -1.506 16.719 1 89.38 492 ASP B N 1
ATOM 10878 C CA . ASP B 1 492 ? 12.25 -0.784 17.938 1 89.38 492 ASP B CA 1
ATOM 10879 C C . ASP B 1 492 ? 11.711 0.605 17.625 1 89.38 492 ASP B C 1
ATOM 10881 O O . ASP B 1 492 ? 12.047 1.188 16.594 1 89.38 492 ASP B O 1
ATOM 10885 N N . ARG B 1 493 ? 10.891 1.066 18.516 1 90.88 493 ARG B N 1
ATOM 10886 C CA . ARG B 1 493 ? 10.234 2.344 18.266 1 90.88 493 ARG B CA 1
ATOM 10887 C C . ARG B 1 493 ? 10.719 3.412 19.25 1 90.88 493 ARG B C 1
ATOM 10889 O O . ARG B 1 493 ? 10.633 3.234 20.453 1 90.88 493 ARG B O 1
ATOM 10896 N N . TYR B 1 494 ? 11.273 4.426 18.688 1 93.19 494 TYR B N 1
ATOM 10897 C CA . TYR B 1 494 ? 11.633 5.582 19.516 1 93.19 494 TYR B CA 1
ATOM 10898 C C . TYR B 1 494 ? 10.398 6.379 19.906 1 93.19 494 TYR B C 1
ATOM 10900 O O . TYR B 1 494 ? 9.844 7.125 19.094 1 93.19 494 TYR B O 1
ATOM 10908 N N . ARG B 1 495 ? 9.977 6.238 21.094 1 91.62 495 ARG B N 1
ATOM 10909 C CA . ARG B 1 495 ? 8.766 6.895 21.562 1 91.62 495 ARG B CA 1
ATOM 10910 C C . ARG B 1 495 ? 8.883 8.406 21.453 1 91.62 495 ARG B C 1
ATOM 10912 O O . ARG B 1 495 ? 9.938 8.977 21.734 1 91.62 495 ARG B O 1
ATOM 10919 N N . ARG B 1 496 ? 7.82 9 21.047 1 92.81 496 ARG B N 1
ATOM 10920 C CA . ARG B 1 496 ? 7.824 10.461 20.922 1 92.81 496 ARG B CA 1
ATOM 10921 C C . ARG B 1 496 ? 7.734 11.133 22.281 1 92.81 496 ARG B C 1
ATOM 10923 O O . ARG B 1 496 ? 7.254 10.531 23.25 1 92.81 496 ARG B O 1
ATOM 10930 N N . LEU B 1 497 ? 8.203 12.352 22.375 1 94.12 497 LEU B N 1
ATOM 10931 C CA . LEU B 1 497 ? 8.172 13.141 23.609 1 94.12 497 LEU B CA 1
ATOM 10932 C C . LEU B 1 497 ? 7.812 14.594 23.328 1 94.12 497 LEU B C 1
ATOM 10934 O O . LEU B 1 497 ? 8.109 15.109 22.25 1 94.12 497 LEU B O 1
ATOM 10938 N N . TYR B 1 498 ? 7.203 15.18 24.266 1 94.38 498 TYR B N 1
ATOM 10939 C CA . TYR B 1 498 ? 7.02 16.625 24.203 1 94.38 498 TYR B CA 1
ATOM 10940 C C . TYR B 1 498 ? 8.336 17.344 24.453 1 94.38 498 TYR B C 1
ATOM 10942 O O . TYR B 1 498 ? 9.188 16.859 25.203 1 94.38 498 TYR B O 1
ATOM 10950 N N . TYR B 1 499 ? 8.469 18.516 23.875 1 96.38 499 TYR B N 1
ATOM 10951 C CA . TYR B 1 499 ? 9.734 19.25 23.969 1 96.38 499 TYR B CA 1
ATOM 10952 C C . TYR B 1 499 ? 10.102 19.531 25.422 1 96.38 499 TYR B C 1
ATOM 10954 O O . TYR B 1 499 ? 11.273 19.469 25.781 1 96.38 499 TYR B O 1
ATOM 10962 N N . TRP B 1 500 ? 9.086 19.797 26.297 1 93.5 500 TRP B N 1
ATOM 10963 C CA . TRP B 1 500 ? 9.367 20.141 27.688 1 93.5 500 TRP B CA 1
ATOM 10964 C C . TRP B 1 500 ? 9.883 18.922 28.453 1 93.5 500 TRP B C 1
ATOM 10966 O O . TRP B 1 500 ? 10.461 19.062 29.531 1 93.5 500 TRP B O 1
ATOM 10976 N N . GLN B 1 501 ? 9.75 17.703 27.859 1 94.12 501 GLN B N 1
ATOM 10977 C CA . GLN B 1 501 ? 10.195 16.469 28.484 1 94.12 501 GLN B CA 1
ATOM 10978 C C . GLN B 1 501 ? 11.625 16.125 28.094 1 94.12 501 GLN B C 1
ATOM 10980 O O . GLN B 1 501 ? 12.234 15.203 28.656 1 94.12 501 GLN B O 1
ATOM 10985 N N . ALA B 1 502 ? 12.172 16.844 27.141 1 95.88 502 ALA B N 1
ATOM 10986 C CA . ALA B 1 502 ? 13.5 16.516 26.641 1 95.88 502 ALA B CA 1
ATOM 10987 C C . ALA B 1 502 ? 14.562 16.688 27.734 1 95.88 502 ALA B C 1
ATOM 10989 O O . ALA B 1 502 ? 14.453 17.594 28.562 1 95.88 502 ALA B O 1
ATOM 10990 N N . PRO B 1 503 ? 15.562 15.867 27.75 1 94.38 503 PRO B N 1
ATOM 10991 C CA . PRO B 1 503 ? 16.562 15.883 28.828 1 94.38 503 PRO B CA 1
ATOM 10992 C C . PRO B 1 503 ? 17.469 17.109 28.766 1 94.38 503 PRO B C 1
ATOM 10994 O O . PRO B 1 503 ? 17.969 17.562 29.797 1 94.38 503 PRO B O 1
ATOM 10997 N N . GLU B 1 504 ? 17.75 17.609 27.625 1 93.94 504 GLU B N 1
ATOM 10998 C CA . GLU B 1 504 ? 18.688 18.719 27.438 1 93.94 504 GLU B CA 1
ATOM 10999 C C . GLU B 1 504 ? 17.969 19.984 26.984 1 93.94 504 GLU B C 1
ATOM 11001 O O . GLU B 1 504 ? 16.969 19.906 26.266 1 93.94 504 GLU B O 1
ATOM 11006 N N . GLU B 1 505 ? 18.484 21.062 27.328 1 93.5 505 GLU B N 1
ATOM 11007 C CA . GLU B 1 505 ? 17.875 22.359 27.016 1 93.5 505 GLU B CA 1
ATOM 11008 C C . GLU B 1 505 ? 17.875 22.609 25.5 1 93.5 505 GLU B C 1
ATOM 11010 O O . GLU B 1 505 ? 16.938 23.203 24.969 1 93.5 505 GLU B O 1
ATOM 11015 N N . SER B 1 506 ? 18.953 22.219 24.844 1 91.81 506 SER B N 1
ATOM 11016 C CA . SER B 1 506 ? 19.031 22.406 23.406 1 91.81 506 SER B CA 1
ATOM 11017 C C . SER B 1 506 ? 17.922 21.641 22.688 1 91.81 506 SER B C 1
ATOM 11019 O O . SER B 1 506 ? 17.469 22.078 21.625 1 91.81 506 SER B O 1
ATOM 11021 N N . LEU B 1 507 ? 17.516 20.547 23.266 1 95.12 507 LEU B N 1
ATOM 11022 C CA . LEU B 1 507 ? 16.469 19.734 22.672 1 95.12 507 LEU B CA 1
ATOM 11023 C C . LEU B 1 507 ? 15.086 20.281 23.047 1 95.12 507 LEU B C 1
ATOM 11025 O O . LEU B 1 507 ? 14.133 20.172 22.281 1 95.12 507 LEU B O 1
ATOM 11029 N N . LYS B 1 508 ? 14.938 20.891 24.234 1 96.19 508 LYS B N 1
ATOM 11030 C CA . LYS B 1 508 ? 13.695 21.547 24.641 1 96.19 508 LYS B CA 1
ATOM 11031 C C . LYS B 1 508 ? 13.375 22.719 23.734 1 96.19 508 LYS B C 1
ATOM 11033 O O . LYS B 1 508 ? 12.211 23.016 23.484 1 96.19 508 LYS B O 1
ATOM 11038 N N . ASN B 1 509 ? 14.492 23.359 23.375 1 95.81 509 ASN B N 1
ATOM 11039 C CA . ASN B 1 509 ? 14.383 24.531 22.516 1 95.81 509 ASN B CA 1
ATOM 11040 C C . ASN B 1 509 ? 14.945 24.266 21.125 1 95.81 509 ASN B C 1
ATOM 11042 O O . ASN B 1 509 ? 15.742 25.047 20.609 1 95.81 509 ASN B O 1
ATOM 11046 N N . PHE B 1 510 ? 14.562 23.141 20.609 1 96.31 510 PHE B N 1
ATOM 11047 C CA . PHE B 1 510 ? 15.078 22.734 19.312 1 96.31 510 PHE B CA 1
ATOM 11048 C C . PHE B 1 510 ? 14.727 23.75 18.234 1 96.31 510 PHE B C 1
ATOM 11050 O O . PHE B 1 510 ? 13.609 24.281 18.219 1 96.31 510 PHE B O 1
ATOM 11057 N N . ARG B 1 511 ? 15.625 24.062 17.328 1 96.25 511 ARG B N 1
ATOM 11058 C CA . ARG B 1 511 ? 15.461 25.141 16.344 1 96.25 511 ARG B CA 1
ATOM 11059 C C . ARG B 1 511 ? 14.625 24.672 15.164 1 96.25 511 ARG B C 1
ATOM 11061 O O . ARG B 1 511 ? 14.789 23.547 14.688 1 96.25 511 ARG B O 1
ATOM 11068 N N . LEU B 1 512 ? 13.719 25.531 14.703 1 97.69 512 LEU B N 1
ATOM 11069 C CA . LEU B 1 512 ? 12.914 25.266 13.516 1 97.69 512 LEU B CA 1
ATOM 11070 C C . LEU B 1 512 ? 13.805 25.031 12.297 1 97.69 512 LEU B C 1
ATOM 11072 O O . LEU B 1 512 ? 13.547 24.125 11.5 1 97.69 512 LEU B O 1
ATOM 11076 N N . GLY B 1 513 ? 14.836 25.875 12.141 1 97.12 513 GLY B N 1
ATOM 11077 C CA . GLY B 1 513 ? 15.75 25.719 11.023 1 97.12 513 GLY B CA 1
ATOM 11078 C C . GLY B 1 513 ? 16.406 24.344 10.969 1 97.12 513 GLY B C 1
ATOM 11079 O O . GLY B 1 513 ? 16.562 23.781 9.891 1 97.12 513 GLY B O 1
ATOM 11080 N N . HIS B 1 514 ? 16.797 23.828 12.094 1 97 514 HIS B N 1
ATOM 11081 C CA . HIS B 1 514 ? 17.422 22.516 12.156 1 97 514 HIS B CA 1
ATOM 11082 C C . HIS B 1 514 ? 16.406 21.422 11.82 1 97 514 HIS B C 1
ATOM 11084 O O . HIS B 1 514 ? 16.75 20.422 11.172 1 97 514 HIS B O 1
ATOM 11090 N N . ALA B 1 515 ? 15.164 21.547 12.305 1 98.25 515 ALA B N 1
ATOM 11091 C CA . ALA B 1 515 ? 14.117 20.578 11.969 1 98.25 515 ALA B CA 1
ATOM 11092 C C . ALA B 1 515 ? 13.883 20.531 10.461 1 98.25 515 ALA B C 1
ATOM 11094 O O . ALA B 1 515 ? 13.781 19.453 9.875 1 98.25 515 ALA B O 1
ATOM 11095 N N . ALA B 1 516 ? 13.781 21.703 9.891 1 98.12 516 ALA B N 1
ATOM 11096 C CA . ALA B 1 516 ? 13.594 21.781 8.445 1 98.12 516 ALA B CA 1
ATOM 11097 C C . ALA B 1 516 ? 14.797 21.188 7.703 1 98.12 516 ALA B C 1
ATOM 11099 O O . ALA B 1 516 ? 14.633 20.547 6.664 1 98.12 516 ALA B O 1
ATOM 11100 N N . ALA B 1 517 ? 16.031 21.469 8.219 1 97.5 517 ALA B N 1
ATOM 11101 C CA . ALA B 1 517 ? 17.234 20.938 7.609 1 97.5 517 ALA B CA 1
ATOM 11102 C C . ALA B 1 517 ? 17.266 19.406 7.707 1 97.5 517 ALA B C 1
ATOM 11104 O O . ALA B 1 517 ? 17.688 18.734 6.766 1 97.5 517 ALA B O 1
ATOM 11105 N N . ALA B 1 518 ? 16.844 18.875 8.852 1 97.44 518 ALA B N 1
ATOM 11106 C CA . ALA B 1 518 ? 16.75 17.422 8.992 1 97.44 518 ALA B CA 1
ATOM 11107 C C . ALA B 1 518 ? 15.789 16.828 7.957 1 97.44 518 ALA B C 1
ATOM 11109 O O . ALA B 1 518 ? 16.078 15.797 7.355 1 97.44 518 ALA B O 1
ATOM 11110 N N . SER B 1 519 ? 14.672 17.5 7.734 1 98.19 519 SER B N 1
ATOM 11111 C CA . SER B 1 519 ? 13.664 17.062 6.777 1 98.19 519 SER B CA 1
ATOM 11112 C C . SER B 1 519 ? 14.203 17.094 5.352 1 98.19 519 SER B C 1
ATOM 11114 O O . SER B 1 519 ? 13.75 16.328 4.488 1 98.19 519 SER B O 1
ATOM 11116 N N . SER B 1 520 ? 15.172 17.938 5.082 1 96.38 520 SER B N 1
ATOM 11117 C CA . SER B 1 520 ? 15.688 18.094 3.729 1 96.38 520 SER B CA 1
ATOM 11118 C C . SER B 1 520 ? 17.109 17.562 3.611 1 96.38 520 SER B C 1
ATOM 11120 O O . SER B 1 520 ? 17.875 17.984 2.742 1 96.38 520 SER B O 1
ATOM 11122 N N . CYS B 1 521 ? 17.484 16.719 4.535 1 94.31 521 CYS B N 1
ATOM 11123 C CA . CYS B 1 521 ? 18.828 16.141 4.562 1 94.31 521 CYS B CA 1
ATOM 11124 C C . CYS B 1 521 ? 18.953 14.984 3.58 1 94.31 521 CYS B C 1
ATOM 11126 O O . CYS B 1 521 ? 18.906 13.82 3.98 1 94.31 521 CYS B O 1
ATOM 11128 N N . VAL B 1 522 ? 19.203 15.266 2.334 1 89.38 522 VAL B N 1
ATOM 11129 C CA . VAL B 1 522 ? 19.266 14.258 1.278 1 89.38 522 VAL B CA 1
ATOM 11130 C C . VAL B 1 522 ? 20.438 13.312 1.537 1 89.38 522 VAL B C 1
ATOM 11132 O O . VAL B 1 522 ? 21.578 13.75 1.679 1 89.38 522 VAL B O 1
ATOM 11135 N N . PRO B 1 523 ? 20.141 12.039 1.532 1 89.56 523 PRO B N 1
ATOM 11136 C CA . PRO B 1 523 ? 21.219 11.078 1.795 1 89.56 523 PRO B CA 1
ATOM 11137 C C . PRO B 1 523 ? 22.344 11.164 0.767 1 89.56 523 PRO B C 1
ATOM 11139 O O . PRO B 1 523 ? 22.078 11.258 -0.435 1 89.56 523 PRO B O 1
ATOM 11142 N N . GLY B 1 524 ? 23.594 11.055 1.223 1 79.88 524 GLY B N 1
ATOM 11143 C CA . GLY B 1 524 ? 24.75 11.07 0.336 1 79.88 524 GLY B CA 1
ATOM 11144 C C . GLY B 1 524 ? 25.234 12.469 0.023 1 79.88 524 GLY B C 1
ATOM 11145 O O . GLY B 1 524 ? 26.422 12.664 -0.297 1 79.88 524 GLY B O 1
ATOM 11146 N N . LEU B 1 525 ? 24.328 13.445 0.112 1 78.88 525 LEU B N 1
ATOM 11147 C CA . LEU B 1 525 ? 24.703 14.82 -0.188 1 78.88 525 LEU B CA 1
ATOM 11148 C C . LEU B 1 525 ? 25.031 15.586 1.091 1 78.88 525 LEU B C 1
ATOM 11150 O O . LEU B 1 525 ? 25.953 16.406 1.114 1 78.88 525 LEU B O 1
ATOM 11154 N N . PHE B 1 526 ? 24.188 15.281 2.086 1 80.94 526 PHE B N 1
ATOM 11155 C CA . PHE B 1 526 ? 24.391 15.961 3.359 1 80.94 526 PHE B CA 1
ATOM 11156 C C . PHE B 1 526 ? 24.578 14.953 4.488 1 80.94 526 PHE B C 1
ATOM 11158 O O . PHE B 1 526 ? 24.062 13.836 4.422 1 80.94 526 PHE B O 1
ATOM 11165 N N . GLU B 1 527 ? 25.297 15.367 5.48 1 86.75 527 GLU B N 1
ATOM 11166 C CA . GLU B 1 527 ? 25.453 14.523 6.668 1 86.75 527 GLU B CA 1
ATOM 11167 C C . GLU B 1 527 ? 24.156 14.484 7.48 1 86.75 527 GLU B C 1
ATOM 11169 O O . GLU B 1 527 ? 23.469 15.5 7.621 1 86.75 527 GLU B O 1
ATOM 11174 N N . PRO B 1 528 ? 23.844 13.352 8.016 1 92.31 528 PRO B N 1
ATOM 11175 C CA . PRO B 1 528 ? 22.641 13.25 8.852 1 92.31 528 PRO B CA 1
ATOM 11176 C C . PRO B 1 528 ? 22.656 14.211 10.039 1 92.31 528 PRO B C 1
ATOM 11178 O O . PRO B 1 528 ? 23.719 14.5 10.586 1 92.31 528 PRO B O 1
ATOM 11181 N N . LEU B 1 529 ? 21.531 14.742 10.336 1 93.56 529 LEU B N 1
ATOM 11182 C CA . LEU B 1 529 ? 21.422 15.539 11.555 1 93.56 529 LEU B CA 1
ATOM 11183 C C . LEU B 1 529 ? 21.312 14.641 12.781 1 93.56 529 LEU B C 1
ATOM 11185 O O . LEU B 1 529 ? 20.453 13.766 12.844 1 93.56 529 LEU B O 1
ATOM 11189 N N . VAL B 1 530 ? 22.172 14.875 13.758 1 92.19 530 VAL B N 1
ATOM 11190 C CA . VAL B 1 530 ? 22.312 13.961 14.891 1 92.19 530 VAL B CA 1
ATOM 11191 C C . VAL B 1 530 ? 21.641 14.562 16.125 1 92.19 530 VAL B C 1
ATOM 11193 O O . VAL B 1 530 ? 21.906 15.719 16.484 1 92.19 530 VAL B O 1
ATOM 11196 N N . LEU B 1 531 ? 20.703 13.859 16.688 1 93.44 531 LEU B N 1
ATOM 11197 C CA . LEU B 1 531 ? 20.141 14.172 18 1 93.44 531 LEU B CA 1
ATOM 11198 C C . LEU B 1 531 ? 20.812 13.328 19.078 1 93.44 531 LEU B C 1
ATOM 11200 O O . LEU B 1 531 ? 20.484 12.156 19.25 1 93.44 531 LEU B O 1
ATOM 11204 N N . GLU B 1 532 ? 21.625 13.945 19.828 1 90.06 532 GLU B N 1
ATOM 11205 C CA . GLU B 1 532 ? 22.344 13.266 20.891 1 90.06 532 GLU B CA 1
ATOM 11206 C C . GLU B 1 532 ? 21.688 13.508 22.25 1 90.06 532 GLU B C 1
ATOM 11208 O O . GLU B 1 532 ? 21.047 14.547 22.453 1 90.06 532 GLU B O 1
ATOM 11213 N N . GLY B 1 533 ? 21.797 12.531 23.078 1 91 533 GLY B N 1
ATOM 11214 C CA . GLY B 1 533 ? 21.359 12.695 24.453 1 91 533 GLY B CA 1
ATOM 11215 C C . GLY B 1 533 ? 19.859 12.555 24.625 1 91 533 GLY B C 1
ATOM 11216 O O . GLY B 1 533 ? 19.297 12.977 25.641 1 91 533 GLY B O 1
ATOM 11217 N N . LEU B 1 534 ? 19.203 12.094 23.688 1 94.69 534 LEU B N 1
ATOM 11218 C CA . LEU B 1 534 ? 17.75 11.961 23.781 1 94.69 534 LEU B CA 1
ATOM 11219 C C . LEU B 1 534 ? 17.359 10.578 24.281 1 94.69 534 LEU B C 1
ATOM 11221 O O . LEU B 1 534 ? 16.438 10.445 25.094 1 94.69 534 LEU B O 1
ATOM 11225 N N . TYR B 1 535 ? 17.953 9.57 23.797 1 94.88 535 TYR B N 1
ATOM 11226 C CA . TYR B 1 535 ? 17.719 8.188 24.203 1 94.88 535 TYR B CA 1
ATOM 11227 C C . TYR B 1 535 ? 19 7.559 24.75 1 94.88 535 TYR B C 1
ATOM 11229 O O . TYR B 1 535 ? 20.109 7.973 24.406 1 94.88 535 TYR B O 1
ATOM 11237 N N . PRO B 1 536 ? 18.875 6.531 25.594 1 92.44 536 PRO B N 1
ATOM 11238 C CA . PRO B 1 536 ? 20.047 5.93 26.219 1 92.44 536 PRO B CA 1
ATOM 11239 C C . PRO B 1 536 ? 20.938 5.191 25.203 1 92.44 536 PRO B C 1
ATOM 11241 O O . PRO B 1 536 ? 20.422 4.395 24.406 1 92.44 536 PRO B O 1
ATOM 11244 N N . GLU B 1 537 ? 22.156 5.477 25.188 1 88.56 537 GLU B N 1
ATOM 11245 C CA . GLU B 1 537 ? 23.219 4.754 24.5 1 88.56 537 GLU B CA 1
ATOM 11246 C C . GLU B 1 537 ? 23.016 4.781 22.984 1 88.56 537 GLU B C 1
ATOM 11248 O O . GLU B 1 537 ? 23.328 3.805 22.297 1 88.56 537 GLU B O 1
ATOM 11253 N N . ARG B 1 538 ? 22.375 5.824 22.547 1 89.5 538 ARG B N 1
ATOM 11254 C CA . ARG B 1 538 ? 22.156 5.926 21.109 1 89.5 538 ARG B CA 1
ATOM 11255 C C . ARG B 1 538 ? 22.047 7.383 20.672 1 89.5 538 ARG B C 1
ATOM 11257 O O . ARG B 1 538 ? 21.609 8.234 21.453 1 89.5 538 ARG B O 1
ATOM 11264 N N . ALA B 1 539 ? 22.531 7.68 19.562 1 91.5 539 ALA B N 1
ATOM 11265 C CA . ALA B 1 539 ? 22.281 8.953 18.875 1 91.5 539 ALA B CA 1
ATOM 11266 C C . ALA B 1 539 ? 21.344 8.773 17.703 1 91.5 539 ALA B C 1
ATOM 11268 O O . ALA B 1 539 ? 21.562 7.914 16.844 1 91.5 539 ALA B O 1
ATOM 11269 N N . VAL B 1 540 ? 20.266 9.492 17.719 1 94.69 540 VAL B N 1
ATOM 11270 C CA . VAL B 1 540 ? 19.312 9.398 16.625 1 94.69 540 VAL B CA 1
ATOM 11271 C C . VAL B 1 540 ? 19.828 10.18 15.414 1 94.69 540 VAL B C 1
ATOM 11273 O O . VAL B 1 540 ? 20.109 11.375 15.523 1 94.69 540 VAL B O 1
ATOM 11276 N N . LYS B 1 541 ? 20.016 9.57 14.32 1 95.62 541 LYS B N 1
ATOM 11277 C CA . LYS B 1 541 ? 20.484 10.219 13.102 1 95.62 541 LYS B CA 1
ATOM 11278 C C . LYS B 1 541 ? 19.359 10.359 12.086 1 95.62 541 LYS B C 1
ATOM 11280 O O . LYS B 1 541 ? 18.797 9.359 11.633 1 95.62 541 LYS B O 1
ATOM 11285 N N . LEU B 1 542 ? 19.047 11.57 11.758 1 96.56 542 LEU B N 1
ATOM 11286 C CA . LEU B 1 542 ? 17.906 11.883 10.906 1 96.56 542 LEU B CA 1
ATOM 11287 C C . LEU B 1 542 ? 18.359 12.297 9.508 1 96.56 542 LEU B C 1
ATOM 11289 O O . LEU B 1 542 ? 19.375 12.992 9.359 1 96.56 542 LEU B O 1
ATOM 11293 N N . ILE B 1 543 ? 17.703 11.797 8.523 1 96.56 543 ILE B N 1
ATOM 11294 C CA . ILE B 1 543 ? 17.906 12.195 7.137 1 96.56 543 ILE B CA 1
ATOM 11295 C C . ILE B 1 543 ? 16.578 12.641 6.523 1 96.56 543 ILE B C 1
ATOM 11297 O O . ILE B 1 543 ? 15.578 12.789 7.23 1 96.56 543 ILE B O 1
ATOM 11301 N N . ASP B 1 544 ? 16.609 12.938 5.242 1 96.69 544 ASP B N 1
ATOM 11302 C CA . ASP B 1 544 ? 15.484 13.492 4.508 1 96.69 544 ASP B CA 1
ATOM 11303 C C . ASP B 1 544 ? 14.242 12.625 4.684 1 96.69 544 ASP B C 1
ATOM 11305 O O . ASP B 1 544 ? 14.32 11.391 4.625 1 96.69 544 ASP B O 1
ATOM 11309 N N . GLY B 1 545 ? 13.062 13.305 4.91 1 96.81 545 GLY B N 1
ATOM 11310 C CA . GLY B 1 545 ? 11.805 12.586 5.066 1 96.81 545 GLY B CA 1
ATOM 11311 C C . GLY B 1 545 ? 11.398 11.828 3.82 1 96.81 545 GLY B C 1
ATOM 11312 O O . GLY B 1 545 ? 10.57 10.914 3.891 1 96.81 545 GLY B O 1
ATOM 11313 N N . GLY B 1 546 ? 11.953 12.172 2.744 1 95.44 546 GLY B N 1
ATOM 11314 C CA . GLY B 1 546 ? 11.609 11.555 1.471 1 95.44 546 GLY B CA 1
ATOM 11315 C C . GLY B 1 546 ? 11.992 10.094 1.394 1 95.44 546 GLY B C 1
ATOM 11316 O O . GLY B 1 546 ? 11.461 9.352 0.562 1 95.44 546 GLY B O 1
ATOM 11317 N N . VAL B 1 547 ? 12.898 9.672 2.273 1 94.75 547 VAL B N 1
ATOM 11318 C CA . VAL B 1 547 ? 13.32 8.273 2.283 1 94.75 547 VAL B CA 1
ATOM 11319 C C . VAL B 1 547 ? 12.18 7.395 2.781 1 94.75 547 VAL B C 1
ATOM 11321 O O . VAL B 1 547 ? 11.969 6.293 2.266 1 94.75 547 VAL B O 1
ATOM 11324 N N . PHE B 1 548 ? 11.414 7.91 3.719 1 94.75 548 PHE B N 1
ATOM 11325 C CA . PHE B 1 548 ? 10.297 7.137 4.25 1 94.75 548 PHE B CA 1
ATOM 11326 C C . PHE B 1 548 ? 9 7.477 3.516 1 94.75 548 PHE B C 1
ATOM 11328 O O . PHE B 1 548 ? 8.234 6.582 3.156 1 94.75 548 PHE B O 1
ATOM 11335 N N . ASP B 1 549 ? 8.742 8.719 3.334 1 95.06 549 ASP B N 1
ATOM 11336 C CA . ASP B 1 549 ? 7.5 9.227 2.754 1 95.06 549 ASP B CA 1
ATOM 11337 C C . ASP B 1 549 ? 7.719 10.57 2.072 1 95.06 549 ASP B C 1
ATOM 11339 O O . ASP B 1 549 ? 7.582 11.625 2.703 1 95.06 549 ASP B O 1
ATOM 11343 N N . ASN B 1 550 ? 7.848 10.547 0.779 1 96.19 550 ASN B N 1
ATOM 11344 C CA . ASN B 1 550 ? 8.195 11.773 0.074 1 96.19 550 ASN B CA 1
ATOM 11345 C C . ASN B 1 550 ? 6.957 12.625 -0.209 1 96.19 550 ASN B C 1
ATOM 11347 O O . ASN B 1 550 ? 7.074 13.812 -0.51 1 96.19 550 ASN B O 1
ATOM 11351 N N . GLN B 1 551 ? 5.805 12.078 -0.076 1 96.69 551 GLN B N 1
ATOM 11352 C CA . GLN B 1 551 ? 4.574 12.797 -0.4 1 96.69 551 GLN B CA 1
ATOM 11353 C C . GLN B 1 551 ? 3.963 13.43 0.846 1 96.69 551 GLN B C 1
ATOM 11355 O O . GLN B 1 551 ? 3.078 14.281 0.746 1 96.69 551 GLN B O 1
ATOM 11360 N N . GLY B 1 552 ? 4.395 13 2.035 1 96.69 552 GLY B N 1
ATOM 11361 C CA . GLY B 1 552 ? 3.885 13.547 3.281 1 96.69 552 GLY B CA 1
ATOM 11362 C C . GLY B 1 552 ? 2.504 13.031 3.639 1 96.69 552 GLY B C 1
ATOM 11363 O O . GLY B 1 552 ? 1.755 13.695 4.359 1 96.69 552 GLY B O 1
ATOM 11364 N N . ILE B 1 553 ? 2.137 11.875 3.186 1 95.94 553 ILE B N 1
ATOM 11365 C CA . ILE B 1 553 ? 0.781 11.352 3.318 1 95.94 553 ILE B CA 1
ATOM 11366 C C . ILE B 1 553 ? 0.639 10.617 4.648 1 95.94 553 ILE B C 1
ATOM 11368 O O . ILE B 1 553 ? -0.431 10.625 5.258 1 95.94 553 ILE B O 1
ATOM 11372 N N . GLN B 1 554 ? 1.673 9.977 5.145 1 92.38 554 GLN B N 1
ATOM 11373 C CA . GLN B 1 554 ? 1.591 9.164 6.352 1 92.38 554 GLN B CA 1
ATOM 11374 C C . GLN B 1 554 ? 1.241 10.008 7.57 1 92.38 554 GLN B C 1
ATOM 11376 O O . GLN B 1 554 ? 0.523 9.562 8.461 1 92.38 554 GLN B O 1
ATOM 11381 N N . GLY B 1 555 ? 1.826 11.234 7.586 1 92.31 555 GLY B N 1
ATOM 11382 C CA . GLY B 1 555 ? 1.46 12.133 8.672 1 92.31 555 GLY B CA 1
ATOM 11383 C C . GLY B 1 555 ? -0.018 12.477 8.688 1 92.31 555 GLY B C 1
ATOM 11384 O O . GLY B 1 555 ? -0.632 12.547 9.75 1 92.31 555 GLY B O 1
ATOM 11385 N N . LEU B 1 556 ? -0.634 12.656 7.512 1 95.75 556 LEU B N 1
ATOM 11386 C CA . LEU B 1 556 ? -2.051 12.992 7.41 1 95.75 556 LEU B CA 1
ATOM 11387 C C . LEU B 1 556 ? -2.918 11.812 7.844 1 95.75 556 LEU B C 1
ATOM 11389 O O . LEU B 1 556 ? -3.914 12 8.547 1 95.75 556 LEU B O 1
ATOM 11393 N N . ILE B 1 557 ? -2.504 10.617 7.449 1 90.75 557 ILE B N 1
ATOM 11394 C CA . ILE B 1 557 ? -3.242 9.414 7.828 1 90.75 557 ILE B CA 1
ATOM 11395 C C . ILE B 1 557 ? -3.148 9.203 9.336 1 90.75 557 ILE B C 1
ATOM 11397 O O . ILE B 1 557 ? -4.145 8.883 9.992 1 90.75 557 ILE B O 1
ATOM 11401 N N . ALA B 1 558 ? -1.964 9.477 9.883 1 86.5 558 ALA B N 1
ATOM 11402 C CA . ALA B 1 558 ? -1.748 9.32 11.312 1 86.5 558 ALA B CA 1
ATOM 11403 C C . ALA B 1 558 ? -2.615 10.289 12.109 1 86.5 558 ALA B C 1
ATOM 11405 O O . ALA B 1 558 ? -3.074 9.969 13.211 1 86.5 558 ALA B O 1
ATOM 11406 N N . GLU B 1 559 ? -2.873 11.438 11.508 1 89.25 559 GLU B N 1
ATOM 11407 C CA . GLU B 1 559 ? -3.676 12.461 12.18 1 89.25 559 GLU B CA 1
ATOM 11408 C C . GLU B 1 559 ? -5.164 12.25 11.906 1 89.25 559 GLU B C 1
ATOM 11410 O O . GLU B 1 559 ? -6 13.023 12.391 1 89.25 559 GLU B O 1
ATOM 11415 N N . GLY B 1 560 ? -5.543 11.266 11.102 1 87.31 560 GLY B N 1
ATOM 11416 C CA . GLY B 1 560 ? -6.934 10.914 10.883 1 87.31 560 GLY B CA 1
ATOM 11417 C C . GLY B 1 560 ? -7.629 11.82 9.883 1 87.31 560 GLY B C 1
ATOM 11418 O O . GLY B 1 560 ? -8.844 12 9.945 1 87.31 560 GLY B O 1
ATOM 11419 N N . CYS B 1 561 ? -6.855 12.406 8.93 1 94 561 CYS B N 1
ATOM 11420 C CA . CYS B 1 561 ? -7.469 13.25 7.91 1 94 561 CYS B CA 1
ATOM 11421 C C . CYS B 1 561 ? -8.32 12.422 6.953 1 94 561 CYS B C 1
ATOM 11423 O O . CYS B 1 561 ? -7.906 11.336 6.531 1 94 561 CYS B O 1
ATOM 11425 N N . THR B 1 562 ? -9.492 12.914 6.645 1 93.5 562 THR B N 1
ATOM 11426 C CA . THR B 1 562 ? -10.391 12.18 5.758 1 93.5 562 THR B CA 1
ATOM 11427 C C . THR B 1 562 ? -10.547 12.906 4.426 1 93.5 562 THR B C 1
ATOM 11429 O O . THR B 1 562 ? -11.062 12.344 3.461 1 93.5 562 THR B O 1
ATOM 11432 N N . LEU B 1 563 ? -10.203 14.148 4.363 1 96.5 563 LEU B N 1
ATOM 11433 C CA . LEU B 1 563 ? -10.062 14.906 3.125 1 96.5 563 LEU B CA 1
ATOM 11434 C C . LEU B 1 563 ? -8.617 15.336 2.906 1 96.5 563 LEU B C 1
ATOM 11436 O O . LEU B 1 563 ? -8.086 16.141 3.666 1 96.5 563 LEU B O 1
ATOM 11440 N N . ILE B 1 564 ? -7.988 14.82 1.905 1 97.94 564 ILE B N 1
ATOM 11441 C CA . ILE B 1 564 ? -6.555 15.023 1.729 1 97.94 564 ILE B CA 1
ATOM 11442 C C . ILE B 1 564 ? -6.301 15.852 0.474 1 97.94 564 ILE B C 1
ATOM 11444 O O . ILE B 1 564 ? -6.816 15.539 -0.602 1 97.94 564 ILE B O 1
ATOM 11448 N N . LEU B 1 565 ? -5.617 16.938 0.594 1 98.56 565 LEU B N 1
ATOM 11449 C CA . LEU B 1 565 ? -5.062 17.734 -0.491 1 98.56 565 LEU B CA 1
ATOM 11450 C C . LEU B 1 565 ? -3.562 17.5 -0.637 1 98.56 565 LEU B C 1
ATOM 11452 O O . LEU B 1 565 ? -2.766 18.016 0.15 1 98.56 565 LEU B O 1
ATOM 11456 N N . CYS B 1 566 ? -3.168 16.75 -1.643 1 98.44 566 CYS B N 1
ATOM 11457 C CA . CYS B 1 566 ? -1.769 16.375 -1.784 1 98.44 566 CYS B CA 1
ATOM 11458 C C . CYS B 1 566 ? -1.139 17.047 -2.998 1 98.44 566 CYS B C 1
ATOM 11460 O O . CYS B 1 566 ? -1.581 16.828 -4.129 1 98.44 566 CYS B O 1
ATOM 11462 N N . SER B 1 567 ? -0.207 17.859 -2.789 1 98.56 567 SER B N 1
ATOM 11463 C CA . SER B 1 567 ? 0.65 18.422 -3.826 1 98.56 567 SER B CA 1
ATOM 11464 C C . SER B 1 567 ? 1.956 17.641 -3.945 1 98.56 567 SER B C 1
ATOM 11466 O O . SER B 1 567 ? 2.836 17.766 -3.09 1 98.56 567 SER B O 1
ATOM 11468 N N . ASP B 1 568 ? 2.133 16.859 -5.02 1 97.31 568 ASP B N 1
ATOM 11469 C CA . ASP B 1 568 ? 3.266 15.953 -5.18 1 97.31 568 ASP B CA 1
ATOM 11470 C C . ASP B 1 568 ? 4.227 16.469 -6.25 1 97.31 568 ASP B C 1
ATOM 11472 O O . ASP B 1 568 ? 4.004 16.266 -7.445 1 97.31 568 ASP B O 1
ATOM 11476 N N . ALA B 1 569 ? 5.289 17.047 -5.828 1 96.5 569 ALA B N 1
ATOM 11477 C CA . ALA B 1 569 ? 6.348 17.484 -6.734 1 96.5 569 ALA B CA 1
ATOM 11478 C C . ALA B 1 569 ? 7.629 16.688 -6.508 1 96.5 569 ALA B C 1
ATOM 11480 O O . ALA B 1 569 ? 8.734 17.203 -6.703 1 96.5 569 ALA B O 1
ATOM 11481 N N . SER B 1 570 ? 7.496 15.469 -6.02 1 89.75 570 SER B N 1
ATOM 11482 C CA . SER B 1 570 ? 8.641 14.602 -5.762 1 89.75 570 SER B CA 1
ATOM 11483 C C . SER B 1 570 ? 9.32 14.188 -7.059 1 89.75 570 SER B C 1
ATOM 11485 O O . SER B 1 570 ? 8.727 14.266 -8.133 1 89.75 570 SER B O 1
ATOM 11487 N N . GLY B 1 571 ? 10.547 13.914 -6.934 1 82.69 571 GLY B N 1
ATOM 11488 C CA . GLY B 1 571 ? 11.242 13.391 -8.102 1 82.69 571 GLY B CA 1
ATOM 11489 C C . GLY B 1 571 ? 10.672 12.078 -8.594 1 82.69 571 GLY B C 1
ATOM 11490 O O . GLY B 1 571 ? 10.289 11.219 -7.793 1 82.69 571 GLY B O 1
ATOM 11491 N N . HIS B 1 572 ? 10.531 11.961 -9.914 1 84.38 572 HIS B N 1
ATOM 11492 C CA . HIS B 1 572 ? 10.047 10.742 -10.539 1 84.38 572 HIS B CA 1
ATOM 11493 C C . HIS B 1 572 ? 11.172 9.992 -11.25 1 84.38 572 HIS B C 1
ATOM 11495 O O . HIS B 1 572 ? 12.148 10.609 -11.695 1 84.38 572 HIS B O 1
ATOM 11501 N N . LEU B 1 573 ? 11.031 8.695 -11.258 1 88.75 573 LEU B N 1
ATOM 11502 C CA . LEU B 1 573 ? 12 7.887 -11.992 1 88.75 573 LEU B CA 1
ATOM 11503 C C . LEU B 1 573 ? 11.883 8.133 -13.5 1 88.75 573 LEU B C 1
ATOM 11505 O O . LEU B 1 573 ? 10.789 8.031 -14.062 1 88.75 573 LEU B O 1
ATOM 11509 N N . ASN B 1 574 ? 12.938 8.5 -14.094 1 86.44 574 ASN B N 1
ATOM 11510 C CA . ASN B 1 574 ? 12.953 8.664 -15.539 1 86.44 574 ASN B CA 1
ATOM 11511 C C . ASN B 1 574 ? 13.297 7.355 -16.25 1 86.44 574 ASN B C 1
ATOM 11513 O O . ASN B 1 574 ? 13.992 6.504 -15.688 1 86.44 574 ASN B O 1
ATOM 11517 N N . ASP B 1 575 ? 12.805 7.25 -17.422 1 88.88 575 ASP B N 1
ATOM 11518 C CA . ASP B 1 575 ? 13.234 6.133 -18.25 1 88.88 575 ASP B CA 1
ATOM 11519 C C . ASP B 1 575 ? 14.719 6.25 -18.594 1 88.88 575 ASP B C 1
ATOM 11521 O O . ASP B 1 575 ? 15.25 7.355 -18.719 1 88.88 575 ASP B O 1
ATOM 11525 N N . SER B 1 576 ? 15.359 5.137 -18.609 1 89.81 576 SER B N 1
ATOM 11526 C CA . SER B 1 576 ? 16.75 5.094 -19.031 1 89.81 576 SER B CA 1
ATOM 11527 C C . SER B 1 576 ? 16.953 4.105 -20.188 1 89.81 576 SER B C 1
ATOM 11529 O O . SER B 1 576 ? 16.516 2.951 -20.094 1 89.81 576 SER B O 1
ATOM 11531 N N . TYR B 1 577 ? 17.578 4.609 -21.203 1 88.44 577 TYR B N 1
ATOM 11532 C CA . TYR B 1 577 ? 17.828 3.758 -22.359 1 88.44 577 TYR B CA 1
ATOM 11533 C C . TYR B 1 577 ? 19.016 2.836 -22.109 1 88.44 577 TYR B C 1
ATOM 11535 O O . TYR B 1 577 ? 19.078 1.728 -22.641 1 88.44 577 TYR B O 1
ATOM 11543 N N . ASP B 1 578 ? 19.938 3.281 -21.375 1 88.31 578 ASP B N 1
ATOM 11544 C CA . ASP B 1 578 ? 21.141 2.514 -21.062 1 88.31 578 ASP B CA 1
ATOM 11545 C C . ASP B 1 578 ? 21.625 2.785 -19.641 1 88.31 578 ASP B C 1
ATOM 11547 O O . ASP B 1 578 ? 22.625 3.463 -19.438 1 88.31 578 ASP B O 1
ATOM 11551 N N . PRO B 1 579 ? 20.953 2.197 -18.688 1 89.94 579 PRO B N 1
ATOM 11552 C CA . PRO B 1 579 ? 21.375 2.414 -17.297 1 89.94 579 PRO B CA 1
ATOM 11553 C C . PRO B 1 579 ? 22.828 1.982 -17.047 1 89.94 579 PRO B C 1
ATOM 11555 O O . PRO B 1 579 ? 23.344 1.104 -17.734 1 89.94 579 PRO B O 1
ATOM 11558 N N . ALA B 1 580 ? 23.453 2.619 -16.078 1 83.69 580 ALA B N 1
ATOM 11559 C CA . ALA B 1 580 ? 24.844 2.312 -15.734 1 83.69 580 ALA B CA 1
ATOM 11560 C C . ALA B 1 580 ? 24.984 0.864 -15.273 1 83.69 580 ALA B C 1
ATOM 11562 O O . ALA B 1 580 ? 24.062 0.306 -14.672 1 83.69 580 ALA B O 1
ATOM 11563 N N . ASP B 1 581 ? 26.156 0.253 -15.523 1 82.75 581 ASP B N 1
ATOM 11564 C CA . ASP B 1 581 ? 26.406 -1.134 -15.148 1 82.75 581 ASP B CA 1
ATOM 11565 C C . ASP B 1 581 ? 27.422 -1.217 -14.008 1 82.75 581 ASP B C 1
ATOM 11567 O O . ASP B 1 581 ? 27.656 -2.293 -13.453 1 82.75 581 ASP B O 1
ATOM 11571 N N . ASP B 1 582 ? 28.031 -0.082 -13.711 1 79.62 582 ASP B N 1
ATOM 11572 C CA . ASP B 1 582 ? 28.984 -0.092 -12.609 1 79.62 582 ASP B CA 1
ATOM 11573 C C . ASP B 1 582 ? 28.266 -0.176 -11.258 1 79.62 582 ASP B C 1
ATOM 11575 O O . ASP B 1 582 ? 27.109 0.252 -11.133 1 79.62 582 ASP B O 1
ATOM 11579 N N . PRO B 1 583 ? 28.922 -0.766 -10.266 1 81.5 583 PRO B N 1
ATOM 11580 C CA . PRO B 1 583 ? 28.266 -1.021 -8.984 1 81.5 583 PRO B CA 1
ATOM 11581 C C . PRO B 1 583 ? 27.672 0.243 -8.359 1 81.5 583 PRO B C 1
ATOM 11583 O O . PRO B 1 583 ? 26.547 0.213 -7.848 1 81.5 583 PRO B O 1
ATOM 11586 N N . GLY B 1 584 ? 28.438 1.328 -8.391 1 83.31 584 GLY B N 1
ATOM 11587 C CA . GLY B 1 584 ? 27.938 2.561 -7.805 1 83.31 584 GLY B CA 1
ATOM 11588 C C . GLY B 1 584 ? 26.703 3.104 -8.516 1 83.31 584 GLY B C 1
ATOM 11589 O O . GLY B 1 584 ? 25.734 3.479 -7.875 1 83.31 584 GLY B O 1
ATOM 11590 N N . GLY B 1 585 ? 26.766 3.102 -9.867 1 86.62 585 GLY B N 1
ATOM 11591 C CA . GLY B 1 585 ? 25.641 3.57 -10.664 1 86.62 585 GLY B CA 1
ATOM 11592 C C . GLY B 1 585 ? 24.391 2.715 -10.5 1 86.62 585 GLY B C 1
ATOM 11593 O O . GLY B 1 585 ? 23.281 3.238 -10.445 1 86.62 585 GLY B O 1
ATOM 11594 N N . VAL B 1 586 ? 24.625 1.444 -10.414 1 89.75 586 VAL B N 1
ATOM 11595 C CA . VAL B 1 586 ? 23.516 0.517 -10.25 1 89.75 586 VAL B CA 1
ATOM 11596 C C . VAL B 1 586 ? 22.844 0.756 -8.898 1 89.75 586 VAL B C 1
ATOM 11598 O O . VAL B 1 586 ? 21.609 0.76 -8.805 1 89.75 586 VAL B O 1
ATOM 11601 N N . VAL B 1 587 ? 23.625 1.014 -7.887 1 87.81 587 VAL B N 1
ATOM 11602 C CA . VAL B 1 587 ? 23.078 1.231 -6.551 1 87.81 587 VAL B CA 1
ATOM 11603 C C . VAL B 1 587 ? 22.281 2.527 -6.527 1 87.81 587 VAL B C 1
ATOM 11605 O O . VAL B 1 587 ? 21.172 2.564 -5.984 1 87.81 587 VAL B O 1
ATOM 11608 N N . LEU B 1 588 ? 22.812 3.572 -7.129 1 88.88 588 LEU B N 1
ATOM 11609 C CA . LEU B 1 588 ? 22.109 4.844 -7.148 1 88.88 588 LEU B CA 1
ATOM 11610 C C . LEU B 1 588 ? 20.797 4.723 -7.918 1 88.88 588 LEU B C 1
ATOM 11612 O O . LEU B 1 588 ? 19.766 5.273 -7.5 1 88.88 588 LEU B O 1
ATOM 11616 N N . ARG B 1 589 ? 20.859 4.016 -9.055 1 92.31 589 ARG B N 1
ATOM 11617 C CA . ARG B 1 589 ? 19.656 3.766 -9.828 1 92.31 589 ARG B CA 1
ATOM 11618 C C . ARG B 1 589 ? 18.656 2.949 -9.023 1 92.31 589 ARG B C 1
ATOM 11620 O O . ARG B 1 589 ? 17.438 3.18 -9.117 1 92.31 589 ARG B O 1
ATOM 11627 N N . THR B 1 590 ? 19.125 2.008 -8.273 1 92.81 590 THR B N 1
ATOM 11628 C CA . THR B 1 590 ? 18.281 1.188 -7.41 1 92.81 590 THR B CA 1
ATOM 11629 C C . THR B 1 590 ? 17.562 2.053 -6.379 1 92.81 590 THR B C 1
ATOM 11631 O O . THR B 1 590 ? 16.375 1.856 -6.113 1 92.81 590 THR B O 1
ATOM 11634 N N . VAL B 1 591 ? 18.234 3.025 -5.816 1 90.88 591 VAL B N 1
ATOM 11635 C CA . VAL B 1 591 ? 17.625 3.941 -4.855 1 90.88 591 VAL B CA 1
ATOM 11636 C C . VAL B 1 591 ? 16.453 4.668 -5.504 1 90.88 591 VAL B C 1
ATOM 11638 O O . VAL B 1 591 ? 15.383 4.777 -4.906 1 90.88 591 VAL B O 1
ATOM 11641 N N . SER B 1 592 ? 16.672 5.07 -6.715 1 91.69 592 SER B N 1
ATOM 11642 C CA . SER B 1 592 ? 15.609 5.785 -7.426 1 91.69 592 SER B CA 1
ATOM 11643 C C . SER B 1 592 ? 14.406 4.883 -7.688 1 91.69 592 SER B C 1
ATOM 11645 O O . SER B 1 592 ? 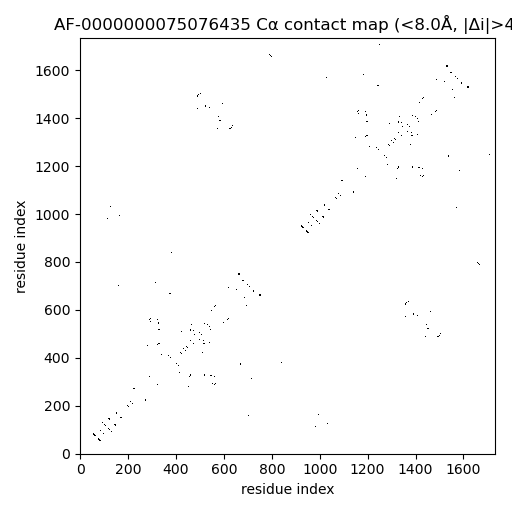13.266 5.32 -7.578 1 91.69 592 SER B O 1
ATOM 11647 N N . VAL B 1 593 ? 14.672 3.654 -8.047 1 93.56 593 VAL B N 1
ATOM 11648 C CA . VAL B 1 593 ? 13.609 2.688 -8.312 1 93.56 593 VAL B CA 1
ATOM 11649 C C . VAL B 1 593 ? 12.805 2.443 -7.031 1 93.56 593 VAL B C 1
ATOM 11651 O O . VAL B 1 593 ? 11.57 2.441 -7.059 1 93.56 593 VAL B O 1
ATOM 11654 N N . LEU B 1 594 ? 13.508 2.277 -5.945 1 94.56 594 LEU B N 1
ATOM 11655 C CA . LEU B 1 594 ? 12.859 2.016 -4.664 1 94.56 594 LEU B CA 1
ATOM 11656 C C . LEU B 1 594 ? 11.992 3.195 -4.242 1 94.56 594 LEU B C 1
ATOM 11658 O O . LEU B 1 594 ? 10.867 3.01 -3.779 1 94.56 594 LEU B O 1
ATOM 11662 N N . GLN B 1 595 ? 12.477 4.391 -4.402 1 93.44 595 GLN B N 1
ATOM 11663 C CA . GLN B 1 595 ? 11.719 5.586 -4.043 1 93.44 595 GLN B CA 1
ATOM 11664 C C . GLN B 1 595 ? 10.453 5.707 -4.887 1 93.44 595 GLN B C 1
ATOM 11666 O O . GLN B 1 595 ? 9.391 6.062 -4.371 1 93.44 595 GLN B O 1
ATOM 11671 N N . ASP B 1 596 ? 10.617 5.418 -6.148 1 93.12 596 ASP B N 1
ATOM 11672 C CA . ASP B 1 596 ? 9.469 5.477 -7.043 1 93.12 596 ASP B CA 1
ATOM 11673 C C . ASP B 1 596 ? 8.414 4.441 -6.656 1 93.12 596 ASP B C 1
ATOM 11675 O O . ASP B 1 596 ? 7.215 4.715 -6.727 1 93.12 596 ASP B O 1
ATOM 11679 N N . ARG B 1 597 ? 8.875 3.297 -6.309 1 93.06 597 ARG B N 1
ATOM 11680 C CA . ARG B 1 597 ? 7.969 2.229 -5.902 1 93.06 597 ARG B CA 1
ATOM 11681 C C . ARG B 1 597 ? 7.172 2.629 -4.664 1 93.06 597 ARG B C 1
ATOM 11683 O O . ARG B 1 597 ? 6 2.273 -4.535 1 93.06 597 ARG B O 1
ATOM 11690 N N . ILE B 1 598 ? 7.777 3.285 -3.713 1 93.56 598 ILE B N 1
ATOM 11691 C CA . ILE B 1 598 ? 7.102 3.729 -2.498 1 93.56 598 ILE B CA 1
ATOM 11692 C C . ILE B 1 598 ? 6.055 4.785 -2.848 1 93.56 598 ILE B C 1
ATOM 11694 O O . ILE B 1 598 ? 4.934 4.754 -2.334 1 93.56 598 ILE B O 1
ATOM 11698 N N . ARG B 1 599 ? 6.422 5.688 -3.703 1 93.38 599 ARG B N 1
ATOM 11699 C CA . ARG B 1 599 ? 5.488 6.711 -4.16 1 93.38 599 ARG B CA 1
ATOM 11700 C C . ARG B 1 599 ? 4.238 6.082 -4.77 1 93.38 599 ARG B C 1
ATOM 11702 O O . ARG B 1 599 ? 3.119 6.484 -4.449 1 93.38 599 ARG B O 1
ATOM 11709 N N . GLU B 1 600 ? 4.438 5.09 -5.598 1 91.5 600 GLU B N 1
ATOM 11710 C CA . GLU B 1 600 ? 3.33 4.406 -6.258 1 91.5 600 GLU B CA 1
ATOM 11711 C C . GLU B 1 600 ? 2.473 3.643 -5.254 1 91.5 600 GLU B C 1
ATOM 11713 O O . GLU B 1 600 ? 1.242 3.67 -5.332 1 91.5 600 GLU B O 1
ATOM 11718 N N . ALA B 1 601 ? 3.137 2.979 -4.359 1 91.62 601 ALA B N 1
ATOM 11719 C CA . ALA B 1 601 ? 2.414 2.215 -3.346 1 91.62 601 ALA B CA 1
ATOM 11720 C C . ALA B 1 601 ? 1.551 3.129 -2.48 1 91.62 601 ALA B C 1
ATOM 11722 O O . ALA B 1 601 ? 0.43 2.77 -2.111 1 91.62 601 ALA B O 1
ATOM 11723 N N . GLN B 1 602 ? 2.035 4.297 -2.115 1 93.25 602 GLN B N 1
ATOM 11724 C CA . GLN B 1 602 ? 1.29 5.242 -1.291 1 93.25 602 GLN B CA 1
ATOM 11725 C C . GLN B 1 602 ? 0.078 5.789 -2.039 1 93.25 602 GLN B C 1
ATOM 11727 O O . GLN B 1 602 ? -1 5.941 -1.461 1 93.25 602 GLN B O 1
ATOM 11732 N N . TYR B 1 603 ? 0.252 6.055 -3.293 1 92.75 603 TYR B N 1
ATOM 11733 C CA . TYR B 1 603 ? -0.884 6.5 -4.094 1 92.75 603 TYR B CA 1
ATOM 11734 C C . TYR B 1 603 ? -1.945 5.41 -4.184 1 92.75 603 TYR B C 1
ATOM 11736 O O . TYR B 1 603 ? -3.143 5.691 -4.105 1 92.75 603 TYR B O 1
ATOM 11744 N N . GLN B 1 604 ? -1.483 4.195 -4.383 1 90.31 604 GLN B N 1
ATOM 11745 C CA . GLN B 1 604 ? -2.412 3.072 -4.438 1 90.31 604 GLN B CA 1
ATOM 11746 C C . GLN B 1 604 ? -3.209 2.953 -3.143 1 90.31 604 GLN B C 1
ATOM 11748 O O . GLN B 1 604 ? -4.402 2.639 -3.168 1 90.31 604 GLN B O 1
ATOM 11753 N N . ASP B 1 605 ? -2.594 3.182 -2.059 1 91.5 605 ASP B N 1
ATOM 11754 C CA . ASP B 1 605 ? -3.277 3.141 -0.77 1 91.5 605 ASP B CA 1
ATOM 11755 C C . ASP B 1 605 ? -4.332 4.238 -0.673 1 91.5 605 ASP B C 1
ATOM 11757 O O . ASP B 1 605 ? -5.445 4 -0.202 1 91.5 605 ASP B O 1
ATOM 11761 N N . LEU B 1 606 ? -3.957 5.457 -1.114 1 94.12 606 LEU B N 1
ATOM 11762 C CA . LEU B 1 606 ? -4.906 6.566 -1.1 1 94.12 606 LEU B CA 1
ATOM 11763 C C . LEU B 1 606 ? -6.117 6.258 -1.973 1 94.12 606 LEU B C 1
ATOM 11765 O O . LEU B 1 606 ? -7.254 6.512 -1.575 1 94.12 606 LEU B O 1
ATOM 11769 N N . GLN B 1 607 ? -5.863 5.691 -3.107 1 91.62 607 GLN B N 1
ATOM 11770 C CA . GLN B 1 607 ? -6.953 5.344 -4.012 1 91.62 607 GLN B CA 1
ATOM 11771 C C . GLN B 1 607 ? -7.859 4.277 -3.402 1 91.62 607 GLN B C 1
ATOM 11773 O O . GLN B 1 607 ? -9.086 4.352 -3.525 1 91.62 607 GLN B O 1
ATOM 11778 N N . ALA B 1 608 ? -7.234 3.289 -2.799 1 89.44 608 ALA B N 1
ATOM 11779 C CA . ALA B 1 608 ? -8.016 2.238 -2.148 1 89.44 608 ALA B CA 1
ATOM 11780 C C . ALA B 1 608 ? -8.898 2.816 -1.049 1 89.44 608 ALA B C 1
ATOM 11782 O O . ALA B 1 608 ? -10.055 2.404 -0.893 1 89.44 608 ALA B O 1
ATOM 11783 N N . ARG B 1 609 ? -8.391 3.762 -0.291 1 92.44 609 ARG B N 1
ATOM 11784 C CA . ARG B 1 609 ? -9.156 4.41 0.769 1 92.44 609 ARG B CA 1
ATOM 11785 C C . ARG B 1 609 ? -10.289 5.254 0.19 1 92.44 609 ARG B C 1
ATOM 11787 O O . ARG B 1 609 ? -11.367 5.34 0.778 1 92.44 609 ARG B O 1
ATOM 11794 N N . LEU B 1 610 ? -9.969 5.875 -0.94 1 92.69 610 LEU B N 1
ATOM 11795 C CA . LEU B 1 610 ? -11.008 6.652 -1.608 1 92.69 610 LEU B CA 1
ATOM 11796 C C . LEU B 1 610 ? -12.117 5.75 -2.117 1 92.69 610 LEU B C 1
ATOM 11798 O O . LEU B 1 610 ? -13.305 6.047 -1.932 1 92.69 610 LEU B O 1
ATOM 11802 N N . ASP B 1 611 ? -11.734 4.621 -2.688 1 87.62 611 ASP B N 1
ATOM 11803 C CA . ASP B 1 611 ? -12.695 3.684 -3.262 1 87.62 611 ASP B CA 1
ATOM 11804 C C . ASP B 1 611 ? -13.57 3.061 -2.178 1 87.62 611 ASP B C 1
ATOM 11806 O O . ASP B 1 611 ? -14.75 2.789 -2.406 1 87.62 611 ASP B O 1
ATOM 11810 N N . SER B 1 612 ? -12.992 2.852 -1.019 1 88.38 612 SER B N 1
ATOM 11811 C CA . SER B 1 612 ? -13.742 2.246 0.081 1 88.38 612 SER B CA 1
ATOM 11812 C C . SER B 1 612 ? -14.5 3.301 0.881 1 88.38 612 SER B C 1
ATOM 11814 O O . SER B 1 612 ? -15.18 2.975 1.855 1 88.38 612 SER B O 1
ATOM 11816 N N . LYS B 1 613 ? -14.25 4.582 0.593 1 88.06 613 LYS B N 1
ATOM 11817 C CA . LYS B 1 613 ? -14.906 5.723 1.228 1 88.06 613 LYS B CA 1
ATOM 11818 C C . LYS B 1 613 ? -14.352 5.965 2.627 1 88.06 613 LYS B C 1
ATOM 11820 O O . LYS B 1 613 ? -15 6.617 3.453 1 88.06 613 LYS B O 1
ATOM 11825 N N . ALA B 1 614 ? -13.219 5.32 2.857 1 90.75 614 ALA B N 1
ATOM 11826 C CA . ALA B 1 614 ? -12.492 5.699 4.07 1 90.75 614 ALA B CA 1
ATOM 11827 C C . ALA B 1 614 ? -11.984 7.137 3.984 1 90.75 614 ALA B C 1
ATOM 11829 O O . ALA B 1 614 ? -11.844 7.809 5.004 1 90.75 614 ALA B O 1
ATOM 11830 N N . LEU B 1 615 ? -11.703 7.582 2.729 1 93.12 615 LEU B N 1
ATOM 11831 C CA . LEU B 1 615 ? -11.43 8.984 2.434 1 93.12 615 LEU B CA 1
ATOM 11832 C C . LEU B 1 615 ? -12.641 9.656 1.796 1 93.12 615 LEU B C 1
ATOM 11834 O O . LEU B 1 615 ? -13.258 9.094 0.886 1 93.12 615 LEU B O 1
ATOM 11838 N N . GLU B 1 616 ? -12.938 10.766 2.328 1 90.81 616 GLU B N 1
ATOM 11839 C CA . GLU B 1 616 ? -14.07 11.523 1.803 1 90.81 616 GLU B CA 1
ATOM 11840 C C . GLU B 1 616 ? -13.703 12.227 0.497 1 90.81 616 GLU B C 1
ATOM 11842 O O . GLU B 1 616 ? -14.578 12.492 -0.334 1 90.81 616 GLU B O 1
ATOM 11847 N N . GLY B 1 617 ? -12.5 12.586 0.409 1 94.69 617 GLY B N 1
ATOM 11848 C CA . GLY B 1 617 ? -12.031 13.25 -0.794 1 94.69 617 GLY B CA 1
ATOM 11849 C C . GLY B 1 617 ? -10.523 13.234 -0.936 1 94.69 617 GLY B C 1
ATOM 11850 O O . GLY B 1 617 ? -9.797 13.203 0.063 1 94.69 617 GLY B O 1
ATOM 11851 N N . LEU B 1 618 ? -10.086 13.234 -2.15 1 96.81 618 LEU B N 1
ATOM 11852 C CA . LEU B 1 618 ? -8.656 13.242 -2.449 1 96.81 618 LEU B CA 1
ATOM 11853 C C . LEU B 1 618 ? -8.352 14.18 -3.615 1 96.81 618 LEU B C 1
ATOM 11855 O O . LEU B 1 618 ? -8.828 13.961 -4.73 1 96.81 618 LEU B O 1
ATOM 11859 N N . PHE B 1 619 ? -7.75 15.281 -3.316 1 97.94 619 PHE B N 1
ATOM 11860 C CA . PHE B 1 619 ? -7.098 16.125 -4.301 1 97.94 619 PHE B CA 1
ATOM 11861 C C . PHE B 1 619 ? -5.633 15.734 -4.469 1 97.94 619 PHE B C 1
ATOM 11863 O O . PHE B 1 619 ? -4.879 15.703 -3.492 1 97.94 619 PHE B O 1
ATOM 11870 N N . PHE B 1 620 ? -5.242 15.336 -5.699 1 97.31 620 PHE B N 1
ATOM 11871 C CA . PHE B 1 620 ? -3.887 14.852 -5.922 1 97.31 620 PHE B CA 1
ATOM 11872 C C . PHE B 1 620 ? -3.322 15.398 -7.227 1 97.31 620 PHE B C 1
ATOM 11874 O O . PHE B 1 620 ? -3.797 15.047 -8.312 1 97.31 620 PHE B O 1
ATOM 11881 N N . VAL B 1 621 ? -2.354 16.25 -7.148 1 97.19 621 VAL B N 1
ATOM 11882 C CA . VAL B 1 621 ? -1.673 16.75 -8.336 1 97.19 621 VAL B CA 1
ATOM 11883 C C . VAL B 1 621 ? -0.191 16.391 -8.273 1 97.19 621 VAL B C 1
ATOM 11885 O O . VAL B 1 621 ? 0.385 16.281 -7.191 1 97.19 621 VAL B O 1
ATOM 11888 N N . HIS B 1 622 ? 0.395 16.125 -9.398 1 95.5 622 HIS B N 1
ATOM 11889 C CA . HIS B 1 622 ? 1.819 15.828 -9.469 1 95.5 622 HIS B CA 1
ATOM 11890 C C . HIS B 1 622 ? 2.438 16.391 -10.742 1 95.5 622 HIS B C 1
ATOM 11892 O O . HIS B 1 622 ? 1.742 16.609 -11.734 1 95.5 622 HIS B O 1
ATOM 11898 N N . THR B 1 623 ? 3.672 16.562 -10.82 1 95.12 623 THR B N 1
ATOM 11899 C CA . THR B 1 623 ? 4.352 17.359 -11.828 1 95.12 623 THR B CA 1
ATOM 11900 C C . THR B 1 623 ? 4.281 16.688 -13.195 1 95.12 623 THR B C 1
ATOM 11902 O O . THR B 1 623 ? 4.438 17.344 -14.227 1 95.12 623 THR B O 1
ATOM 11905 N N . ARG B 1 624 ? 4.043 15.43 -13.281 1 93.12 624 ARG B N 1
ATOM 11906 C CA . ARG B 1 624 ? 4.031 14.742 -14.57 1 93.12 624 ARG B CA 1
ATOM 11907 C C . ARG B 1 624 ? 2.611 14.344 -14.961 1 93.12 624 ARG B C 1
ATOM 11909 O O . ARG B 1 624 ? 2.416 13.422 -15.758 1 93.12 624 ARG B O 1
ATOM 11916 N N . LYS B 1 625 ? 1.693 14.984 -14.367 1 91.81 625 LYS B N 1
ATOM 11917 C CA . LYS B 1 625 ? 0.297 14.711 -14.688 1 91.81 625 LYS B CA 1
ATOM 11918 C C . LYS B 1 625 ? 0.026 14.93 -16.172 1 91.81 625 LYS B C 1
ATOM 11920 O O . LYS B 1 625 ? 0.436 15.945 -16.75 1 91.81 625 LYS B O 1
ATOM 11925 N N . ASP B 1 626 ? -0.616 13.984 -16.875 1 89.19 626 ASP B N 1
ATOM 11926 C CA . ASP B 1 626 ? -1.051 14.008 -18.266 1 89.19 626 ASP B CA 1
ATOM 11927 C C . ASP B 1 626 ? 0.106 13.68 -19.203 1 89.19 626 ASP B C 1
ATOM 11929 O O . ASP B 1 626 ? -0.056 13.703 -20.422 1 89.19 626 ASP B O 1
ATOM 11933 N N . LEU B 1 627 ? 1.299 13.5 -18.562 1 87.88 627 LEU B N 1
ATOM 11934 C CA . LEU B 1 627 ? 2.396 13.047 -19.406 1 87.88 627 LEU B CA 1
ATOM 11935 C C . LEU B 1 627 ? 2.359 11.539 -19.594 1 87.88 627 LEU B C 1
ATOM 11937 O O . LEU B 1 627 ? 2.434 10.789 -18.609 1 87.88 627 LEU B O 1
ATOM 11941 N N . ALA B 1 628 ? 1.833 11.047 -20.656 1 72.56 628 ALA B N 1
ATOM 11942 C CA . ALA B 1 628 ? 1.487 9.641 -20.875 1 72.56 628 ALA B CA 1
ATOM 11943 C C . ALA B 1 628 ? 2.742 8.789 -21.031 1 72.56 628 ALA B C 1
ATOM 11945 O O . ALA B 1 628 ? 3.762 9.258 -21.547 1 72.56 628 ALA B O 1
ATOM 11946 N N . THR B 1 629 ? 2.629 7.594 -20.562 1 80.5 629 THR B N 1
ATOM 11947 C CA . THR B 1 629 ? 3.594 6.527 -20.797 1 80.5 629 THR B CA 1
ATOM 11948 C C . THR B 1 629 ? 3.293 5.805 -22.109 1 80.5 629 THR B C 1
ATOM 11950 O O . THR B 1 629 ? 2.146 5.781 -22.562 1 80.5 629 THR B O 1
ATOM 11953 N N . GLN B 1 630 ? 4.336 5.398 -22.766 1 82.19 630 GLN B N 1
ATOM 11954 C CA . GLN B 1 630 ? 4.141 4.688 -24.016 1 82.19 630 GLN B CA 1
ATOM 11955 C C . GLN B 1 630 ? 4.547 3.223 -23.891 1 82.19 630 GLN B C 1
ATOM 11957 O O . GLN B 1 630 ? 5.531 2.902 -23.219 1 82.19 630 GLN B O 1
ATOM 11962 N N . PRO B 1 631 ? 3.707 2.344 -24.438 1 87.62 631 PRO B N 1
ATOM 11963 C CA . PRO B 1 631 ? 4.172 0.96 -24.562 1 87.62 631 PRO B CA 1
ATOM 11964 C C . PRO B 1 631 ? 5.312 0.808 -25.562 1 87.62 631 PRO B C 1
ATOM 11966 O O . PRO B 1 631 ? 5.305 1.451 -26.609 1 87.62 631 PRO B O 1
ATOM 11969 N N . LEU B 1 632 ? 6.309 0.119 -25.219 1 91.19 632 LEU B N 1
ATOM 11970 C CA . LEU B 1 632 ? 7.438 -0.156 -26.109 1 91.19 632 LEU B CA 1
ATOM 11971 C C . LEU B 1 632 ? 7.332 -1.558 -26.703 1 91.19 632 LEU B C 1
ATOM 11973 O O . LEU B 1 632 ? 7.297 -2.547 -25.969 1 91.19 632 LEU B O 1
ATOM 11977 N N . ASP B 1 633 ? 7.254 -1.604 -28 1 93.38 633 ASP B N 1
ATOM 11978 C CA . ASP B 1 633 ? 7.164 -2.877 -28.719 1 93.38 633 ASP B CA 1
ATOM 11979 C C . ASP B 1 633 ? 8.547 -3.494 -28.906 1 93.38 633 ASP B C 1
ATOM 11981 O O . ASP B 1 633 ? 9.531 -2.775 -29.109 1 93.38 633 ASP B O 1
ATOM 11985 N N . TRP B 1 634 ? 8.633 -4.789 -28.812 1 95.12 634 TRP B N 1
ATOM 11986 C CA . TRP B 1 634 ? 9.883 -5.477 -29.109 1 95.12 634 TRP B CA 1
ATOM 11987 C C . TRP B 1 634 ? 10.203 -5.402 -30.594 1 95.12 634 TRP B C 1
ATOM 11989 O O . TRP B 1 634 ? 9.344 -5.051 -31.406 1 95.12 634 TRP B O 1
ATOM 11999 N N . ILE B 1 635 ? 11.453 -5.66 -31 1 95.38 635 ILE B N 1
ATOM 12000 C CA . ILE B 1 635 ? 11.898 -5.629 -32.375 1 95.38 635 ILE B CA 1
ATOM 12001 C C . ILE B 1 635 ? 11.156 -6.699 -33.188 1 95.38 635 ILE B C 1
ATOM 12003 O O . ILE B 1 635 ? 11.148 -7.871 -32.812 1 95.38 635 ILE B O 1
ATOM 12007 N N . GLY B 1 636 ? 10.492 -6.348 -34.281 1 91.56 636 GLY B N 1
ATOM 12008 C CA . GLY B 1 636 ? 9.758 -7.281 -35.094 1 91.56 636 GLY B CA 1
ATOM 12009 C C . GLY B 1 636 ? 8.375 -7.609 -34.562 1 91.56 636 GLY B C 1
ATOM 12010 O O . GLY B 1 636 ? 7.812 -8.656 -34.875 1 91.56 636 GLY B O 1
ATOM 12011 N N . CYS B 1 637 ? 7.879 -6.766 -33.75 1 91.31 637 CYS B N 1
ATOM 12012 C CA . CYS B 1 637 ? 6.586 -6.992 -33.094 1 91.31 637 CYS B CA 1
ATOM 12013 C C . CYS B 1 637 ? 5.496 -7.219 -34.156 1 91.31 637 CYS B C 1
ATOM 12015 O O . CYS B 1 637 ? 5.367 -6.441 -35.094 1 91.31 637 CYS B O 1
ATOM 12017 N N . ASP B 1 638 ? 4.695 -8.273 -33.906 1 82.19 638 ASP B N 1
ATOM 12018 C CA . ASP B 1 638 ? 3.658 -8.664 -34.875 1 82.19 638 ASP B CA 1
ATOM 12019 C C . ASP B 1 638 ? 2.371 -7.879 -34.625 1 82.19 638 ASP B C 1
ATOM 12021 O O . ASP B 1 638 ? 1.461 -7.898 -35.469 1 82.19 638 ASP B O 1
ATOM 12025 N N . ASN B 1 639 ? 2.221 -7.258 -33.5 1 80.56 639 ASN B N 1
ATOM 12026 C CA . ASN B 1 639 ? 1.071 -6.422 -33.188 1 80.56 639 ASN B CA 1
ATOM 12027 C C . ASN B 1 639 ? 1.501 -5.102 -32.531 1 80.56 639 ASN B C 1
ATOM 12029 O O . ASN B 1 639 ? 1.283 -4.887 -31.359 1 80.56 639 ASN B O 1
ATOM 12033 N N . PRO B 1 640 ? 1.982 -4.301 -33.25 1 84.56 640 PRO B N 1
ATOM 12034 C CA . PRO B 1 640 ? 2.52 -3.045 -32.719 1 84.56 640 PRO B CA 1
ATOM 12035 C C . PRO B 1 640 ? 1.456 -2.193 -32.031 1 84.56 640 PRO B C 1
ATOM 12037 O O . PRO B 1 640 ? 0.303 -2.164 -32.469 1 84.56 640 PRO B O 1
ATOM 12040 N N . SER B 1 641 ? 1.839 -1.636 -30.938 1 81.5 641 SER B N 1
ATOM 12041 C CA . SER B 1 641 ? 0.956 -0.754 -30.188 1 81.5 641 SER B CA 1
ATOM 12042 C C . SER B 1 641 ? 0.697 0.547 -30.938 1 81.5 641 SER B C 1
ATOM 12044 O O . SER B 1 641 ? 1.543 1.004 -31.703 1 81.5 641 SER B O 1
ATOM 12046 N N . LYS B 1 642 ? -0.585 0.979 -30.688 1 70.88 642 LYS B N 1
ATOM 12047 C CA . LYS B 1 642 ? -0.935 2.256 -31.312 1 70.88 642 LYS B CA 1
ATOM 12048 C C . LYS B 1 642 ? -0.188 3.41 -30.641 1 70.88 642 LYS B C 1
ATOM 12050 O O . LYS B 1 642 ? -0.068 3.455 -29.422 1 70.88 642 LYS B O 1
ATOM 12055 N N . GLN B 1 643 ? 0.452 4.035 -31.391 1 68 643 GLN B N 1
ATOM 12056 C CA . GLN B 1 643 ? 1.116 5.207 -30.828 1 68 643 GLN B CA 1
ATOM 12057 C C . GLN B 1 643 ? 0.101 6.211 -30.297 1 68 643 GLN B C 1
ATOM 12059 O O . GLN B 1 643 ? -0.954 6.418 -30.891 1 68 643 GLN B O 1
ATOM 12064 N N . ALA B 1 644 ? 0.216 6.5 -28.984 1 59.81 644 ALA B N 1
ATOM 12065 C CA . ALA B 1 644 ? -0.693 7.422 -28.312 1 59.81 644 ALA B CA 1
ATOM 12066 C C . ALA B 1 644 ? -0.854 8.711 -29.109 1 59.81 644 ALA B C 1
ATOM 12068 O O . ALA B 1 644 ? 0.065 9.133 -29.812 1 59.81 644 ALA B O 1
ATOM 12069 N N . SER B 1 645 ? -2.145 9.227 -29.016 1 61.84 645 SER B N 1
ATOM 12070 C CA . SER B 1 645 ? -2.625 10.43 -29.703 1 61.84 645 SER B CA 1
ATOM 12071 C C . SER B 1 645 ? -1.699 11.617 -29.438 1 61.84 645 SER B C 1
ATOM 12073 O O . SER B 1 645 ? -1.08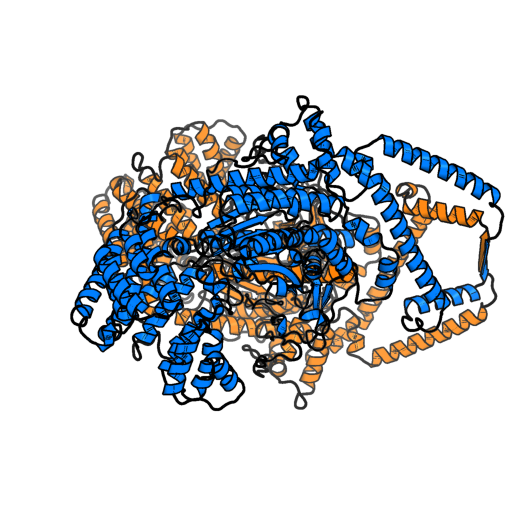9 11.719 -28.375 1 61.84 645 SER B O 1
ATOM 12075 N N . GLU B 1 646 ? -1.397 12.398 -30.375 1 63.06 646 GLU B N 1
ATOM 12076 C CA . GLU B 1 646 ? -0.621 13.594 -30.719 1 63.06 646 GLU B CA 1
ATOM 12077 C C . GLU B 1 646 ? -1.058 14.789 -29.875 1 63.06 646 GLU B C 1
ATOM 12079 O O . GLU B 1 646 ? -0.628 15.914 -30.125 1 63.06 646 GLU B O 1
ATOM 12084 N N . GLU B 1 647 ? -1.891 14.5 -28.797 1 74.94 647 GLU B N 1
ATOM 12085 C CA . GLU B 1 647 ? -2.25 15.758 -28.141 1 74.94 647 GLU B CA 1
ATOM 12086 C C . GLU B 1 647 ? -1.037 16.406 -27.484 1 74.94 647 GLU B C 1
ATOM 12088 O O . GLU B 1 647 ? -0.361 15.781 -26.672 1 74.94 647 GLU B O 1
ATOM 12093 N N . GLN B 1 648 ? -0.846 17.641 -27.922 1 85.25 648 GLN B N 1
ATOM 12094 C CA . GLN B 1 648 ? 0.374 18.328 -27.516 1 85.25 648 GLN B CA 1
ATOM 12095 C C . GLN B 1 648 ? 0.144 19.156 -26.25 1 85.25 648 GLN B C 1
ATOM 12097 O O . GLN B 1 648 ? 1.099 19.594 -25.609 1 85.25 648 GLN B O 1
ATOM 12102 N N . LEU B 1 649 ? -1.191 19.25 -25.891 1 93.5 649 LEU B N 1
ATOM 12103 C CA . LEU B 1 649 ? -1.479 20.047 -24.703 1 93.5 649 LEU B CA 1
ATOM 12104 C C . LEU B 1 649 ? -1.991 19.156 -23.578 1 93.5 649 LEU B C 1
ATOM 12106 O O . LEU B 1 649 ? -2.688 18.172 -23.812 1 93.5 649 LEU B O 1
ATOM 12110 N N . THR B 1 650 ? -1.627 19.469 -22.406 1 95 650 THR B N 1
ATOM 12111 C CA . THR B 1 650 ? -2.195 18.828 -21.234 1 95 650 THR B CA 1
ATOM 12112 C C . THR B 1 650 ? -3.637 19.281 -21.016 1 95 650 THR B C 1
ATOM 12114 O O . THR B 1 650 ? -4.086 20.25 -21.609 1 95 650 THR B O 1
ATOM 12117 N N . SER B 1 651 ? -4.352 18.625 -20.172 1 94.12 651 SER B N 1
ATOM 12118 C CA . SER B 1 651 ? -5.734 18.969 -19.875 1 94.12 651 SER B CA 1
ATOM 12119 C C . SER B 1 651 ? -5.824 20.328 -19.172 1 94.12 651 SER B C 1
ATOM 12121 O O . SER B 1 651 ? -6.875 20.969 -19.172 1 94.12 651 SER B O 1
ATOM 12123 N N . TYR B 1 652 ? -4.691 20.781 -18.547 1 96.69 652 TYR B N 1
ATOM 12124 C CA . TYR B 1 652 ? -4.695 22.062 -17.828 1 96.69 652 TYR B CA 1
ATOM 12125 C C . TYR B 1 652 ? -4.012 23.156 -18.641 1 96.69 652 TYR B C 1
ATOM 12127 O O . TYR B 1 652 ? -3.709 24.219 -18.109 1 96.69 652 TYR B O 1
ATOM 12135 N N . GLY B 1 653 ? -3.68 22.906 -19.891 1 95.69 653 GLY B N 1
ATOM 12136 C CA . GLY B 1 653 ? -3.408 23.969 -20.844 1 95.69 653 GLY B CA 1
ATOM 12137 C C . GLY B 1 653 ? -1.928 24.234 -21.062 1 95.69 653 GLY B C 1
ATOM 12138 O O . GLY B 1 653 ? -1.541 25.266 -21.594 1 95.69 653 GLY B O 1
ATOM 12139 N N . ILE B 1 654 ? -1.005 23.375 -20.656 1 97.5 654 ILE B N 1
ATOM 12140 C CA . ILE B 1 654 ? 0.431 23.531 -20.859 1 97.5 654 ILE B CA 1
ATOM 12141 C C . ILE B 1 654 ? 0.906 22.531 -21.922 1 97.5 654 ILE B C 1
ATOM 12143 O O . ILE B 1 654 ? 0.47 21.391 -21.938 1 97.5 654 ILE B O 1
ATOM 12147 N N . ALA B 1 655 ? 1.76 23.047 -22.797 1 96.56 655 ALA B N 1
ATOM 12148 C CA . ALA B 1 655 ? 2.338 22.141 -23.781 1 96.56 655 ALA B CA 1
ATOM 12149 C C . ALA B 1 655 ? 3.074 20.984 -23.109 1 96.56 655 ALA B C 1
ATOM 12151 O O . ALA B 1 655 ? 3.846 21.203 -22.172 1 96.56 655 ALA B O 1
ATOM 12152 N N . LYS B 1 656 ? 2.898 19.781 -23.594 1 94.5 656 LYS B N 1
ATOM 12153 C CA . LYS B 1 656 ? 3.416 18.594 -22.922 1 94.5 656 LYS B CA 1
ATOM 12154 C C . LYS B 1 656 ? 4.941 18.609 -22.891 1 94.5 656 LYS B C 1
ATOM 12156 O O . LYS B 1 656 ? 5.551 18.156 -21.922 1 94.5 656 LYS B O 1
ATOM 12161 N N . ASP B 1 657 ? 5.559 19.109 -23.969 1 94.06 657 ASP B N 1
ATOM 12162 C CA . ASP B 1 657 ? 7.02 19.141 -24 1 94.06 657 ASP B CA 1
ATOM 12163 C C . ASP B 1 657 ? 7.574 20.109 -22.953 1 94.06 657 ASP B C 1
ATOM 12165 O O . ASP B 1 657 ? 8.602 19.844 -22.344 1 94.06 657 ASP B O 1
ATOM 12169 N N . LEU B 1 658 ? 6.883 21.219 -22.75 1 97.06 658 LEU B N 1
ATOM 12170 C CA . LEU B 1 658 ? 7.309 22.172 -21.734 1 97.06 658 LEU B CA 1
ATOM 12171 C C . LEU B 1 658 ? 7.039 21.625 -20.328 1 97.06 658 LEU B C 1
ATOM 12173 O O . LEU B 1 658 ? 7.859 21.797 -19.422 1 97.06 658 LEU B O 1
ATOM 12177 N N . GLN B 1 659 ? 5.867 21 -20.156 1 96.56 659 GLN B N 1
ATOM 12178 C CA . GLN B 1 659 ? 5.562 20.406 -18.859 1 96.56 659 GLN B CA 1
ATOM 12179 C C . GLN B 1 659 ? 6.602 19.344 -18.484 1 96.56 659 GLN B C 1
ATOM 12181 O O . GLN B 1 659 ? 6.957 19.219 -17.312 1 96.56 659 GLN B O 1
ATOM 12186 N N . ASP B 1 660 ? 7.004 18.594 -19.453 1 94.19 660 ASP B N 1
ATOM 12187 C CA . ASP B 1 660 ? 8.039 17.594 -19.203 1 94.19 660 ASP B CA 1
ATOM 12188 C C . ASP B 1 660 ? 9.32 18.25 -18.688 1 94.19 660 ASP B C 1
ATOM 12190 O O . ASP B 1 660 ? 9.969 17.734 -17.781 1 94.19 660 ASP B O 1
ATOM 12194 N N . LYS B 1 661 ? 9.711 19.375 -19.281 1 96.38 661 LYS B N 1
ATOM 12195 C CA . LYS B 1 661 ? 10.914 20.094 -18.875 1 96.38 661 LYS B CA 1
ATOM 12196 C C . LYS B 1 661 ? 10.734 20.734 -17.5 1 96.38 661 LYS B C 1
ATOM 12198 O O . LYS B 1 661 ? 11.68 20.812 -16.719 1 96.38 661 LYS B O 1
ATOM 12203 N N . ILE B 1 662 ? 9.523 21.234 -17.203 1 97.5 662 ILE B N 1
ATOM 12204 C CA . ILE B 1 662 ? 9.227 21.797 -15.898 1 97.5 662 ILE B CA 1
ATOM 12205 C C . ILE B 1 662 ? 9.367 20.719 -14.82 1 97.5 662 ILE B C 1
ATOM 12207 O O . ILE B 1 662 ? 9.984 20.953 -13.781 1 97.5 662 ILE B O 1
ATOM 12211 N N . ALA B 1 663 ? 8.836 19.531 -15.141 1 95 663 ALA B N 1
ATOM 12212 C CA . ALA B 1 663 ? 8.891 18.406 -14.211 1 95 663 ALA B CA 1
ATOM 12213 C C . ALA B 1 663 ? 10.32 17.938 -14 1 95 663 ALA B C 1
ATOM 12215 O O . ALA B 1 663 ? 10.648 17.359 -12.953 1 95 663 ALA B O 1
ATOM 12216 N N . ALA B 1 664 ? 11.195 18.219 -14.945 1 93.81 664 ALA B N 1
ATOM 12217 C CA . ALA B 1 664 ? 12.562 17.719 -14.914 1 93.81 664 ALA B CA 1
ATOM 12218 C C . ALA B 1 664 ? 13.516 18.734 -14.305 1 93.81 664 ALA B C 1
ATOM 12220 O O . ALA B 1 664 ? 14.719 18.5 -14.203 1 93.81 664 ALA B O 1
ATOM 12221 N N . LEU B 1 665 ? 12.977 19.859 -13.93 1 96.06 665 LEU B N 1
ATOM 12222 C CA . LEU B 1 665 ? 13.844 20.828 -13.273 1 96.06 665 LEU B CA 1
ATOM 12223 C C . LEU B 1 665 ? 14.531 20.203 -12.055 1 96.06 665 LEU B C 1
ATOM 12225 O O . LEU B 1 665 ? 13.961 19.328 -11.406 1 96.06 665 LEU B O 1
ATOM 12229 N N . ARG B 1 666 ? 15.664 20.656 -11.711 1 93.31 666 ARG B N 1
ATOM 12230 C CA . ARG B 1 666 ? 16.547 20.047 -10.727 1 93.31 666 ARG B CA 1
ATOM 12231 C C . ARG B 1 666 ? 15.961 20.141 -9.32 1 93.31 666 ARG B C 1
ATOM 12233 O O . ARG B 1 666 ? 15.305 21.141 -8.992 1 93.31 666 ARG B O 1
ATOM 12240 N N . THR B 1 667 ? 16.234 19.125 -8.586 1 88.94 667 THR B N 1
ATOM 12241 C CA . THR B 1 667 ? 16 19.141 -7.145 1 88.94 667 THR B CA 1
ATOM 12242 C C . THR B 1 667 ? 17.25 19.609 -6.398 1 88.94 667 THR B C 1
ATOM 12244 O O . THR B 1 667 ? 18.188 18.844 -6.188 1 88.94 667 THR B O 1
ATOM 12247 N N . ASP B 1 668 ? 17.219 20.875 -6.055 1 90.75 668 ASP B N 1
ATOM 12248 C CA . ASP B 1 668 ? 18.406 21.469 -5.477 1 90.75 668 ASP B CA 1
ATOM 12249 C C . ASP B 1 668 ? 18.047 22.656 -4.582 1 90.75 668 ASP B C 1
ATOM 12251 O O . ASP B 1 668 ? 16.875 23 -4.43 1 90.75 668 ASP B O 1
ATOM 12255 N N . LEU B 1 669 ? 19.078 23.125 -3.904 1 93.62 669 LEU B N 1
ATOM 12256 C CA . LEU B 1 669 ? 18.875 24.25 -3 1 93.62 669 LEU B CA 1
ATOM 12257 C C . LEU B 1 669 ? 19.656 25.469 -3.479 1 93.62 669 LEU B C 1
ATOM 12259 O O . LEU B 1 669 ? 20.016 26.344 -2.68 1 93.62 669 LEU B O 1
ATOM 12263 N N . ASP B 1 670 ? 19.969 25.453 -4.793 1 93.81 670 ASP B N 1
ATOM 12264 C CA . ASP B 1 670 ? 20.625 26.625 -5.367 1 93.81 670 ASP B CA 1
ATOM 12265 C C . ASP B 1 670 ? 19.609 27.672 -5.816 1 93.81 670 ASP B C 1
ATOM 12267 O O . ASP B 1 670 ? 18.438 27.594 -5.453 1 93.81 670 ASP B O 1
ATOM 12271 N N . SER B 1 671 ? 20.109 28.656 -6.598 1 96 671 SER B N 1
ATOM 12272 C CA . SER B 1 671 ? 19.234 29.734 -7.062 1 96 671 SER B CA 1
ATOM 12273 C C . SER B 1 671 ? 18.312 29.266 -8.18 1 96 671 SER B C 1
ATOM 12275 O O . SER B 1 671 ? 18.719 28.453 -9.016 1 96 671 SER B O 1
ATOM 12277 N N . PHE B 1 672 ? 17.156 29.703 -8.172 1 97.5 672 PHE B N 1
ATOM 12278 C CA . PHE B 1 672 ? 16.203 29.578 -9.273 1 97.5 672 PHE B CA 1
ATOM 12279 C C . PHE B 1 672 ? 15.93 30.938 -9.898 1 97.5 672 PHE B C 1
ATOM 12281 O O . PHE B 1 672 ? 15.797 31.938 -9.195 1 97.5 672 PHE B O 1
ATOM 12288 N N . THR B 1 673 ? 15.891 31 -11.188 1 97.44 673 THR B N 1
ATOM 12289 C CA . THR B 1 673 ? 15.531 32.25 -11.859 1 97.44 673 THR B CA 1
ATOM 12290 C C . THR B 1 673 ? 14.031 32.469 -11.789 1 97.44 673 THR B C 1
ATOM 12292 O O . THR B 1 673 ? 13.273 31.594 -11.398 1 97.44 673 THR B O 1
ATOM 12295 N N . GLU B 1 674 ? 13.648 33.719 -12.148 1 97.69 674 GLU B N 1
ATOM 12296 C CA . GLU B 1 674 ? 12.219 34.031 -12.195 1 97.69 674 GLU B CA 1
ATOM 12297 C C . GLU B 1 674 ? 11.5 33.094 -13.18 1 97.69 674 GLU B C 1
ATOM 12299 O O . GLU B 1 674 ? 10.398 32.625 -12.898 1 97.69 674 GLU B O 1
ATOM 12304 N N . VAL B 1 675 ? 12.102 32.844 -14.266 1 97.75 675 VAL B N 1
ATOM 12305 C CA . VAL B 1 675 ? 11.492 32 -15.305 1 97.75 675 VAL B CA 1
ATOM 12306 C C . VAL B 1 675 ? 11.273 30.594 -14.773 1 97.75 675 VAL B C 1
ATOM 12308 O O . VAL B 1 675 ? 10.203 30.016 -14.961 1 97.75 675 VAL B O 1
ATOM 12311 N N . GLU B 1 676 ? 12.266 30.031 -14.141 1 98 676 GLU B N 1
ATOM 12312 C CA . GLU B 1 676 ? 12.141 28.688 -13.57 1 98 676 GLU B CA 1
ATOM 12313 C C . GLU B 1 676 ? 11.062 28.656 -12.5 1 98 676 GLU B C 1
ATOM 12315 O O . GLU B 1 676 ? 10.172 27.797 -12.539 1 98 676 GLU B O 1
ATOM 12320 N N . ALA B 1 677 ? 11.156 29.578 -11.555 1 98.56 677 ALA B N 1
ATOM 12321 C CA . ALA B 1 677 ? 10.242 29.625 -10.422 1 98.56 677 ALA B CA 1
ATOM 12322 C C . ALA B 1 677 ? 8.805 29.828 -10.883 1 98.56 677 ALA B C 1
ATOM 12324 O O . ALA B 1 677 ? 7.895 29.125 -10.445 1 98.56 677 ALA B O 1
ATOM 12325 N N . TYR B 1 678 ? 8.602 30.797 -11.773 1 98.5 678 TYR B N 1
ATOM 12326 C CA . TYR B 1 678 ? 7.254 31.156 -12.211 1 98.5 678 TYR B CA 1
ATOM 12327 C C . TYR B 1 678 ? 6.668 30.062 -13.102 1 98.5 678 TYR B C 1
ATOM 12329 O O . TYR B 1 678 ? 5.453 29.844 -13.117 1 98.5 678 TYR B O 1
ATOM 12337 N N . SER B 1 679 ? 7.484 29.344 -13.898 1 98.56 679 SER B N 1
ATOM 12338 C CA . SER B 1 679 ? 6.988 28.203 -14.664 1 98.56 679 SER B CA 1
ATOM 12339 C C . SER B 1 679 ? 6.457 27.109 -13.75 1 98.56 679 SER B C 1
ATOM 12341 O O . SER B 1 679 ? 5.41 26.516 -14.023 1 98.56 679 SER B O 1
ATOM 12343 N N . LEU B 1 680 ? 7.18 26.828 -12.703 1 98.56 680 LEU B N 1
ATOM 12344 C CA . LEU B 1 680 ? 6.75 25.828 -11.719 1 98.56 680 LEU B CA 1
ATOM 12345 C C . LEU B 1 680 ? 5.449 26.266 -11.047 1 98.56 680 LEU B C 1
ATOM 12347 O O . LEU B 1 680 ? 4.523 25.453 -10.914 1 98.56 680 LEU B O 1
ATOM 12351 N N . MET B 1 681 ? 5.348 27.547 -10.672 1 98.75 681 MET B N 1
ATOM 12352 C CA . MET B 1 681 ? 4.152 28.047 -10.008 1 98.75 681 MET B CA 1
ATOM 12353 C C . MET B 1 681 ? 2.949 28 -10.945 1 98.75 681 MET B C 1
ATOM 12355 O O . MET B 1 681 ? 1.852 27.625 -10.539 1 98.75 681 MET B O 1
ATOM 12359 N N . ALA B 1 682 ? 3.203 28.406 -12.203 1 98.5 682 ALA B N 1
ATOM 12360 C CA . ALA B 1 682 ? 2.125 28.375 -13.188 1 98.5 682 ALA B CA 1
ATOM 12361 C C . ALA B 1 682 ? 1.598 26.953 -13.383 1 98.5 682 ALA B C 1
ATOM 12363 O O . ALA B 1 682 ? 0.385 26.734 -13.445 1 98.5 682 ALA B O 1
ATOM 12364 N N . SER B 1 683 ? 2.48 26.062 -13.516 1 98.38 683 SER B N 1
ATOM 12365 C CA . SER B 1 683 ? 2.102 24.656 -13.672 1 98.38 683 SER B CA 1
ATOM 12366 C C . SER B 1 683 ? 1.257 24.172 -12.492 1 98.38 683 SER B C 1
ATOM 12368 O O . SER B 1 683 ? 0.188 23.594 -12.688 1 98.38 683 SER B O 1
ATOM 12370 N N . GLY B 1 684 ? 1.725 24.438 -11.227 1 98.5 684 GLY B N 1
ATOM 12371 C CA . GLY B 1 684 ? 0.984 24.031 -10.047 1 98.5 684 GLY B CA 1
ATOM 12372 C C . GLY B 1 684 ? -0.4 24.656 -9.969 1 98.5 684 GLY B C 1
ATOM 12373 O O . GLY B 1 684 ? -1.371 23.969 -9.633 1 98.5 684 GLY B O 1
ATOM 12374 N N . TYR B 1 685 ? -0.442 25.922 -10.312 1 98.38 685 TYR B N 1
ATOM 12375 C CA . TYR B 1 685 ? -1.696 26.656 -10.258 1 98.38 685 TYR B CA 1
ATOM 12376 C C . TYR B 1 685 ? -2.709 26.094 -11.25 1 98.38 685 TYR B C 1
ATOM 12378 O O . TYR B 1 685 ? -3.855 25.828 -10.883 1 98.38 685 TYR B O 1
ATOM 12386 N N . LEU B 1 686 ? -2.301 25.938 -12.492 1 98 686 LEU B N 1
ATOM 12387 C CA . LEU B 1 686 ? -3.197 25.5 -13.547 1 98 686 LEU B CA 1
ATOM 12388 C C . LEU B 1 686 ? -3.646 24.062 -13.305 1 98 686 LEU B C 1
ATOM 12390 O O . LEU B 1 686 ? -4.805 23.719 -13.555 1 98 686 LEU B O 1
ATOM 12394 N N . MET B 1 687 ? -2.791 23.25 -12.805 1 97.62 687 MET B N 1
ATOM 12395 C CA . MET B 1 687 ? -3.133 21.875 -12.484 1 97.62 687 MET B CA 1
ATOM 12396 C C . MET B 1 687 ? -4.156 21.812 -11.352 1 97.62 687 MET B C 1
ATOM 12398 O O . MET B 1 687 ? -5.094 21.016 -11.398 1 97.62 687 MET B O 1
ATOM 12402 N N . ALA B 1 688 ? -3.871 22.594 -10.344 1 98.19 688 ALA B N 1
ATOM 12403 C CA . ALA B 1 688 ? -4.781 22.625 -9.203 1 98.19 688 ALA B CA 1
ATOM 12404 C C . ALA B 1 688 ? -6.18 23.078 -9.625 1 98.19 688 ALA B C 1
ATOM 12406 O O . ALA B 1 688 ? -7.18 22.516 -9.172 1 98.19 688 ALA B O 1
ATOM 12407 N N . GLU B 1 689 ? -6.219 24.062 -10.461 1 97.44 689 GLU B N 1
ATOM 12408 C CA . GLU B 1 689 ? -7.5 24.562 -10.961 1 97.44 689 GLU B CA 1
ATOM 12409 C C . GLU B 1 689 ? -8.258 23.469 -11.703 1 97.44 689 GLU B C 1
ATOM 12411 O O . GLU B 1 689 ? -9.438 23.219 -11.438 1 97.44 689 GLU B O 1
ATOM 12416 N N . ARG B 1 690 ? -7.547 22.828 -12.578 1 97.25 690 ARG B N 1
ATOM 12417 C CA . ARG B 1 690 ? -8.172 21.766 -13.359 1 97.25 690 ARG B CA 1
ATOM 12418 C C . ARG B 1 690 ? -8.625 20.625 -12.469 1 97.25 690 ARG B C 1
ATOM 12420 O O . ARG B 1 690 ? -9.742 20.109 -12.609 1 97.25 690 ARG B O 1
ATOM 12427 N N . GLN B 1 691 ? -7.789 20.234 -11.586 1 97.38 691 GLN B N 1
ATOM 12428 C CA . GLN B 1 691 ? -8.094 19.125 -10.695 1 97.38 691 GLN B CA 1
ATOM 12429 C C . GLN B 1 691 ? -9.328 19.406 -9.844 1 97.38 691 GLN B C 1
ATOM 12431 O O . GLN B 1 691 ? -10.172 18.531 -9.648 1 97.38 691 GLN B O 1
ATOM 12436 N N . MET B 1 692 ? -9.445 20.594 -9.297 1 97.69 692 MET B N 1
ATOM 12437 C CA . MET B 1 692 ? -10.602 20.969 -8.477 1 97.69 692 MET B CA 1
ATOM 12438 C C . MET B 1 692 ? -11.883 20.922 -9.305 1 97.69 692 MET B C 1
ATOM 12440 O O . MET B 1 692 ? -12.914 20.438 -8.836 1 97.69 692 MET B O 1
ATOM 12444 N N . LYS B 1 693 ? -11.797 21.375 -10.484 1 97.06 693 LYS B N 1
ATOM 12445 C CA . LYS B 1 693 ? -12.961 21.359 -11.359 1 97.06 693 LYS B CA 1
ATOM 12446 C C . LYS B 1 693 ? -13.383 19.922 -11.695 1 97.06 693 LYS B C 1
ATOM 12448 O O . LYS B 1 693 ? -14.57 19.609 -11.695 1 97.06 693 LYS B O 1
ATOM 12453 N N . ASP B 1 694 ? -12.422 19.094 -11.953 1 96.31 694 ASP B N 1
ATOM 12454 C CA . ASP B 1 694 ? -12.711 17.688 -12.242 1 96.31 694 ASP B CA 1
ATOM 12455 C C . ASP B 1 694 ? -13.383 17.016 -11.055 1 96.31 694 ASP B C 1
ATOM 12457 O O . ASP B 1 694 ? -14.344 16.25 -11.219 1 96.31 694 ASP B O 1
ATOM 12461 N N . LEU B 1 695 ? -12.898 17.219 -9.883 1 96.69 695 LEU B N 1
ATOM 12462 C CA . LEU B 1 695 ? -13.453 16.625 -8.672 1 96.69 695 LEU B CA 1
ATOM 12463 C C . LEU B 1 695 ? -14.875 17.109 -8.43 1 96.69 695 LEU B C 1
ATOM 12465 O O . LEU B 1 695 ? -15.742 16.328 -8.023 1 96.69 695 LEU B O 1
ATOM 12469 N N . ASP B 1 696 ? -15.094 18.375 -8.68 1 96.25 696 ASP B N 1
ATOM 12470 C CA . ASP B 1 696 ? -16.422 18.938 -8.492 1 96.25 696 ASP B CA 1
ATOM 12471 C C . ASP B 1 696 ? -17.422 18.344 -9.484 1 96.25 696 ASP B C 1
ATOM 12473 O O . ASP B 1 696 ? -18.578 18.094 -9.148 1 96.25 696 ASP B O 1
ATOM 12477 N N . GLN B 1 697 ? -16.969 18.203 -10.711 1 94.06 697 GLN B N 1
ATOM 12478 C CA . GLN B 1 697 ? -17.812 17.578 -11.719 1 94.06 697 GLN B CA 1
ATOM 12479 C C . GLN B 1 697 ? -18.234 16.172 -11.297 1 94.06 697 GLN B C 1
ATOM 12481 O O . GLN B 1 697 ? -19.391 15.781 -11.445 1 94.06 697 GLN B O 1
ATOM 12486 N N . ARG B 1 698 ? -17.375 15.398 -10.773 1 88.44 698 ARG B N 1
ATOM 12487 C CA . ARG B 1 698 ? -17.672 14.055 -10.297 1 88.44 698 ARG B CA 1
ATOM 12488 C C . ARG B 1 698 ? -18.609 14.102 -9.094 1 88.44 698 ARG B C 1
ATOM 12490 O O . ARG B 1 698 ? -19.484 13.234 -8.945 1 88.44 698 ARG B O 1
ATOM 12497 N N . HIS B 1 699 ? -18.25 15.062 -8.234 1 89.44 699 HIS B N 1
ATOM 12498 C CA . HIS B 1 699 ? -19.094 15.281 -7.062 1 89.44 699 HIS B CA 1
ATOM 12499 C C . HIS B 1 699 ? -20.547 15.516 -7.461 1 89.44 699 HIS B C 1
ATOM 12501 O O . HIS B 1 699 ? -21.453 14.898 -6.895 1 89.44 699 HIS B O 1
ATOM 12507 N N . LYS B 1 700 ? -20.781 16.266 -8.438 1 87.19 700 LYS B N 1
ATOM 12508 C CA . LYS B 1 700 ? -22.125 16.578 -8.922 1 87.19 700 LYS B CA 1
ATOM 12509 C C . LYS B 1 700 ? -22.734 15.406 -9.68 1 87.19 700 LYS B C 1
ATOM 12511 O O . LYS B 1 700 ? -23.938 15.148 -9.578 1 87.19 700 LYS B O 1
ATOM 12516 N N . ALA B 1 701 ? -21.922 14.75 -10.383 1 80.81 701 ALA B N 1
ATOM 12517 C CA . ALA B 1 701 ? -22.391 13.594 -11.141 1 80.81 701 ALA B CA 1
ATOM 12518 C C . ALA B 1 701 ? -22.891 12.492 -10.203 1 80.81 701 ALA B C 1
ATOM 12520 O O . ALA B 1 701 ? -23.766 11.711 -10.562 1 80.81 701 ALA B O 1
ATOM 12521 N N . GLU B 1 702 ? -22.406 12.492 -9.023 1 78.62 702 GLU B N 1
ATOM 12522 C CA . GLU B 1 702 ? -22.812 11.5 -8.039 1 78.62 702 GLU B CA 1
ATOM 12523 C C . GLU B 1 702 ? -24.047 11.953 -7.277 1 78.62 702 GLU B C 1
ATOM 12525 O O . GLU B 1 702 ? -24.547 11.234 -6.414 1 78.62 702 GLU B O 1
ATOM 12530 N N . GLY B 1 703 ? -24.5 13.125 -7.551 1 75.69 703 GLY B N 1
ATOM 12531 C CA . GLY B 1 703 ? -25.734 13.625 -6.965 1 75.69 703 GLY B CA 1
ATOM 12532 C C . GLY B 1 703 ? -25.516 14.328 -5.637 1 75.69 703 GLY B C 1
ATOM 12533 O O . GLY B 1 703 ? -26.469 14.578 -4.902 1 75.69 703 GLY B O 1
ATOM 12534 N N . ASN B 1 704 ? -24.281 14.633 -5.273 1 80.44 704 ASN B N 1
ATOM 12535 C CA . ASN B 1 704 ? -24 15.32 -4.02 1 80.44 704 ASN B CA 1
ATOM 12536 C C . ASN B 1 704 ? -24.266 16.828 -4.129 1 80.44 704 ASN B C 1
ATOM 12538 O O . ASN B 1 704 ? -24 17.438 -5.164 1 80.44 704 ASN B O 1
ATOM 12542 N N . PRO B 1 705 ? -24.828 17.312 -3.146 1 79.25 705 PRO B N 1
ATOM 12543 C CA . PRO B 1 705 ? -25.125 18.734 -3.195 1 79.25 705 PRO B CA 1
ATOM 12544 C C . PRO B 1 705 ? -23.875 19.609 -2.967 1 79.25 705 PRO B C 1
ATOM 12546 O O . PRO B 1 705 ? -22.875 19.125 -2.434 1 79.25 705 PRO B O 1
ATOM 12549 N N . GLY B 1 706 ? -23.953 20.828 -3.428 1 84.88 706 GLY B N 1
ATOM 12550 C CA . GLY B 1 706 ? -22.875 21.766 -3.225 1 84.88 706 GLY B CA 1
ATOM 12551 C C . GLY B 1 706 ? -21.656 21.484 -4.082 1 84.88 706 GLY B C 1
ATOM 12552 O O . GLY B 1 706 ? -21.781 20.938 -5.184 1 84.88 706 GLY B O 1
ATOM 12553 N N . THR B 1 707 ? -20.438 22 -3.578 1 91.12 707 THR B N 1
ATOM 12554 C CA . THR B 1 707 ? -19.188 21.781 -4.285 1 91.12 707 THR B CA 1
ATOM 12555 C C . THR B 1 707 ? -18.328 20.766 -3.541 1 91.12 707 THR B C 1
ATOM 12557 O O . THR B 1 707 ? -18.547 20.5 -2.361 1 91.12 707 THR B O 1
ATOM 12560 N N . TRP B 1 708 ? -17.469 20.203 -4.242 1 93.19 708 TRP B N 1
ATOM 12561 C CA . TRP B 1 708 ? -16.562 19.203 -3.654 1 93.19 708 TRP B CA 1
ATOM 12562 C C . TRP B 1 708 ? -15.789 19.797 -2.488 1 93.19 708 TRP B C 1
ATOM 12564 O O . TRP B 1 708 ? -15.18 20.875 -2.615 1 93.19 708 TRP B O 1
ATOM 12574 N N . GLY B 1 709 ? -15.805 19.219 -1.347 1 90.31 709 GLY B N 1
ATOM 12575 C CA . GLY B 1 709 ? -15.094 19.672 -0.157 1 90.31 709 GLY B CA 1
ATOM 12576 C C . GLY B 1 709 ? -15.68 20.922 0.45 1 90.31 709 GLY B C 1
ATOM 12577 O O . GLY B 1 709 ? -15.18 21.422 1.466 1 90.31 709 GLY B O 1
ATOM 12578 N N . ASP B 1 710 ? -16.75 21.469 -0.197 1 89.5 710 ASP B N 1
ATOM 12579 C CA . ASP B 1 710 ? -17.375 22.734 0.198 1 89.5 710 ASP B CA 1
ATOM 12580 C C . ASP B 1 710 ? -16.406 23.906 0.015 1 89.5 710 ASP B C 1
ATOM 12582 O O . ASP B 1 710 ? -16.359 24.812 0.842 1 89.5 710 ASP B O 1
ATOM 12586 N N . PHE B 1 711 ? -15.547 23.734 -0.993 1 93.19 711 PHE B N 1
ATOM 12587 C CA . PHE B 1 711 ? -14.641 24.812 -1.379 1 93.19 711 PHE B CA 1
ATOM 12588 C C . PHE B 1 711 ? -15.266 25.672 -2.475 1 93.19 711 PHE B C 1
ATOM 12590 O O . PHE B 1 711 ? -16.172 25.234 -3.174 1 93.19 711 PHE B O 1
ATOM 12597 N N . ASP B 1 712 ? -14.75 26.859 -2.566 1 93.44 712 ASP B N 1
ATOM 12598 C CA . ASP B 1 712 ? -15.211 27.734 -3.645 1 93.44 712 ASP B CA 1
ATOM 12599 C C . ASP B 1 712 ? -14.445 27.453 -4.938 1 93.44 712 ASP B C 1
ATOM 12601 O O . ASP B 1 712 ? -13.672 28.297 -5.406 1 93.44 712 ASP B O 1
ATOM 12605 N N . ILE B 1 713 ? -14.766 26.359 -5.52 1 95.25 713 ILE B N 1
ATOM 12606 C CA . ILE B 1 713 ? -14.008 25.781 -6.629 1 95.25 713 ILE B CA 1
ATOM 12607 C C . ILE B 1 713 ? -14.109 26.703 -7.848 1 95.25 713 ILE B C 1
ATOM 12609 O O . ILE B 1 713 ? -13.164 26.812 -8.633 1 95.25 713 ILE B O 1
ATOM 12613 N N . HIS B 1 714 ? -15.141 27.484 -8.023 1 92.38 714 HIS B N 1
ATOM 12614 C CA . HIS B 1 714 ? -15.359 28.297 -9.219 1 92.38 714 HIS B CA 1
ATOM 12615 C C . HIS B 1 714 ? -15.062 29.766 -8.945 1 92.38 714 HIS B C 1
ATOM 12617 O O . HIS B 1 714 ? -15.477 30.641 -9.711 1 92.38 714 HIS B O 1
ATOM 12623 N N . ALA B 1 715 ? -14.422 29.953 -7.879 1 92.25 715 ALA B N 1
ATOM 12624 C CA . ALA B 1 715 ? -14.023 31.312 -7.594 1 92.25 715 ALA B CA 1
ATOM 12625 C C . ALA B 1 715 ? -13.102 31.859 -8.68 1 92.25 715 ALA B C 1
ATOM 12627 O O . ALA B 1 715 ? -12.219 31.141 -9.172 1 92.25 715 ALA B O 1
ATOM 12628 N N . ALA B 1 716 ? -13.328 33.062 -9.117 1 86.56 716 ALA B N 1
ATOM 12629 C CA . ALA B 1 716 ? -12.469 33.719 -10.102 1 86.56 716 ALA B CA 1
ATOM 12630 C C . ALA B 1 716 ? -11.125 34.094 -9.492 1 86.56 716 ALA B C 1
ATOM 12632 O O . ALA B 1 716 ? -11.016 34.25 -8.273 1 86.56 716 ALA B O 1
ATOM 12633 N N . PRO B 1 717 ? -10.164 34.219 -10.414 1 84.69 717 PRO B N 1
ATOM 12634 C CA . PRO B 1 717 ? -8.875 34.688 -9.906 1 84.69 717 PRO B CA 1
ATOM 12635 C C . PRO B 1 717 ? -8.984 36.062 -9.234 1 84.69 717 PRO B C 1
ATOM 12637 O O . PRO B 1 717 ? -9.555 37 -9.805 1 84.69 717 PRO B O 1
ATOM 12640 N N . GLN B 1 718 ? -8.508 36.094 -8.07 1 80.62 718 GLN B N 1
ATOM 12641 C CA . GLN B 1 718 ? -8.695 37.312 -7.27 1 80.62 718 GLN B CA 1
ATOM 12642 C C . GLN B 1 718 ? -7.434 38.156 -7.254 1 80.62 718 GLN B C 1
ATOM 12644 O O . GLN B 1 718 ? -7.465 39.312 -6.836 1 80.62 718 GLN B O 1
ATOM 12649 N N . ARG B 1 719 ? -6.309 37.5 -7.66 1 89.94 719 ARG B N 1
ATOM 12650 C CA . ARG B 1 719 ? -5.031 38.219 -7.676 1 89.94 719 ARG B CA 1
ATOM 12651 C C . ARG B 1 719 ? -4.367 38.125 -9.047 1 89.94 719 ARG B C 1
ATOM 12653 O O . ARG B 1 719 ? -4.621 37.188 -9.797 1 89.94 719 ARG B O 1
ATOM 12660 N N . ASN B 1 720 ? -3.621 39.188 -9.25 1 90.88 720 ASN B N 1
ATOM 12661 C CA . ASN B 1 720 ? -2.797 39.125 -10.453 1 90.88 720 ASN B CA 1
ATOM 12662 C C . ASN B 1 720 ? -1.445 38.5 -10.18 1 90.88 720 ASN B C 1
ATOM 12664 O O . ASN B 1 720 ? -0.437 39.188 -10.023 1 90.88 720 ASN B O 1
ATOM 12668 N N . TRP B 1 721 ? -1.424 37.219 -10.273 1 95.75 721 TRP B N 1
ATOM 12669 C CA . TRP B 1 721 ? -0.199 36.469 -10.023 1 95.75 721 TRP B CA 1
ATOM 12670 C C . TRP B 1 721 ? 0.808 36.656 -11.148 1 95.75 721 TRP B C 1
ATOM 12672 O O . TRP B 1 721 ? 0.476 36.5 -12.328 1 95.75 721 TRP B O 1
ATOM 12682 N N . GLU B 1 722 ? 2.027 36.969 -10.883 1 94.31 722 GLU B N 1
ATOM 12683 C CA . GLU B 1 722 ? 3.07 37.25 -11.867 1 94.31 722 GLU B CA 1
ATOM 12684 C C . GLU B 1 722 ? 3.322 36.031 -12.758 1 94.31 722 GLU B C 1
ATOM 12686 O O . GLU B 1 722 ? 3.607 36.188 -13.953 1 94.31 722 GLU B O 1
ATOM 12691 N N . PHE B 1 723 ? 3.217 34.875 -12.203 1 97 723 PHE B N 1
ATOM 12692 C CA . PHE B 1 723 ? 3.561 33.688 -12.945 1 97 723 PHE B CA 1
ATOM 12693 C C . PHE B 1 723 ? 2.518 33.375 -14.016 1 97 723 PHE B C 1
ATOM 12695 O O . PHE B 1 723 ? 2.771 32.594 -14.938 1 97 723 PHE B O 1
ATOM 12702 N N . LEU B 1 724 ? 1.345 33.938 -13.977 1 96.19 724 LEU B N 1
ATOM 12703 C CA . LEU B 1 724 ? 0.297 33.656 -14.961 1 96.19 724 LEU B CA 1
ATOM 12704 C C . LEU B 1 724 ? 0.588 34.375 -16.266 1 96.19 724 LEU B C 1
ATOM 12706 O O . LEU B 1 724 ? -0.029 34.094 -17.297 1 96.19 724 LEU B O 1
ATOM 12710 N N . LYS B 1 725 ? 1.53 35.281 -16.25 1 95.5 725 LYS B N 1
ATOM 12711 C CA . LYS B 1 725 ? 1.969 35.938 -17.469 1 95.5 725 LYS B CA 1
ATOM 12712 C C . LYS B 1 725 ? 2.586 34.938 -18.438 1 95.5 725 LYS B C 1
ATOM 12714 O O . LYS B 1 725 ? 2.688 35.219 -19.641 1 95.5 725 LYS B O 1
ATOM 12719 N N . LEU B 1 726 ? 2.982 33.812 -17.891 1 96.69 726 LEU B N 1
ATOM 12720 C CA . LEU B 1 726 ? 3.607 32.781 -18.703 1 96.69 726 LEU B CA 1
ATOM 12721 C C . LEU B 1 726 ? 2.557 31.859 -19.312 1 96.69 726 LEU B C 1
ATOM 12723 O O . LEU B 1 726 ? 2.879 31 -20.141 1 96.69 726 LEU B O 1
ATOM 12727 N N . LYS B 1 727 ? 1.322 32 -19 1 96 727 LYS B N 1
ATOM 12728 C CA . LYS B 1 727 ? 0.256 31.078 -19.344 1 96 727 LYS B CA 1
ATOM 12729 C C . LYS B 1 727 ? 0.171 30.859 -20.844 1 96 727 LYS B C 1
ATOM 12731 O O . LYS B 1 727 ? 0.13 29.719 -21.328 1 96 727 LYS B O 1
ATOM 12736 N N . ASP B 1 728 ? 0.258 31.953 -21.609 1 95.19 728 ASP B N 1
ATOM 12737 C CA . ASP B 1 728 ? 0.084 31.875 -23.047 1 95.19 728 ASP B CA 1
ATOM 12738 C C . ASP B 1 728 ? 1.288 31.203 -23.719 1 95.19 728 ASP B C 1
ATOM 12740 O O . ASP B 1 728 ? 1.129 30.391 -24.625 1 95.19 728 ASP B O 1
ATOM 12744 N N . ILE B 1 729 ? 2.438 31.562 -23.25 1 96.62 729 ILE B N 1
ATOM 12745 C CA . ILE B 1 729 ? 3.646 30.984 -23.812 1 96.62 729 ILE B CA 1
ATOM 12746 C C . ILE B 1 729 ? 3.713 29.484 -23.469 1 96.62 729 ILE B C 1
ATOM 12748 O O . ILE B 1 729 ? 4.18 28.688 -24.281 1 96.62 729 ILE B O 1
ATOM 12752 N N . LEU B 1 730 ? 3.26 29.109 -22.312 1 97.69 730 LEU B N 1
ATOM 12753 C CA . LEU B 1 730 ? 3.271 27.734 -21.859 1 97.69 730 LEU B CA 1
ATOM 12754 C C . LEU B 1 730 ? 2.311 26.875 -22.688 1 97.69 730 LEU B C 1
ATOM 12756 O O . LEU B 1 730 ? 2.477 25.656 -22.766 1 97.69 730 LEU B O 1
ATOM 12760 N N . ALA B 1 731 ? 1.322 27.5 -23.266 1 96.81 731 ALA B N 1
ATOM 12761 C CA . ALA B 1 731 ? 0.32 26.781 -24.047 1 96.81 731 ALA B CA 1
ATOM 12762 C C . ALA B 1 731 ? 0.751 26.641 -25.5 1 96.81 731 ALA B C 1
ATOM 12764 O O . ALA B 1 731 ? 0.175 25.859 -26.25 1 96.81 731 ALA B O 1
ATOM 12765 N N . GLU B 1 732 ? 1.833 27.359 -25.828 1 95.75 732 GLU B N 1
ATOM 12766 C CA . GLU B 1 732 ? 2.268 27.375 -27.219 1 95.75 732 GLU B CA 1
ATOM 12767 C C . GLU B 1 732 ? 2.896 26.047 -27.625 1 95.75 732 GLU B C 1
ATOM 12769 O O . GLU B 1 732 ? 3.693 25.484 -26.875 1 95.75 732 GLU B O 1
ATOM 12774 N N . LYS B 1 733 ? 2.619 25.516 -28.828 1 91.31 733 LYS B N 1
ATOM 12775 C CA . LYS B 1 733 ? 3.127 24.25 -29.328 1 91.31 733 LYS B CA 1
ATOM 12776 C C . LYS B 1 733 ? 4.562 24.391 -29.828 1 91.31 733 LYS B C 1
ATOM 12778 O O . LYS B 1 733 ? 4.98 25.469 -30.234 1 91.31 733 LYS B O 1
ATOM 12783 N N . PRO B 1 734 ? 5.227 23.344 -29.734 1 91.81 734 PRO B N 1
ATOM 12784 C CA . PRO B 1 734 ? 6.602 23.391 -30.25 1 91.81 734 PRO B CA 1
ATOM 12785 C C . PRO B 1 734 ? 6.66 23.406 -31.766 1 91.81 734 PRO B C 1
ATOM 12787 O O . PRO B 1 734 ? 5.648 23.172 -32.438 1 91.81 734 PRO B O 1
ATOM 12790 N N . GLY B 1 735 ? 7.828 23.672 -32.312 1 87.38 735 GLY B N 1
ATOM 12791 C CA . GLY B 1 735 ? 8.008 23.609 -33.75 1 87.38 735 GLY B CA 1
ATOM 12792 C C . GLY B 1 735 ? 8.562 24.891 -34.344 1 87.38 735 GLY B C 1
ATOM 12793 O O . GLY B 1 735 ? 9 25.781 -33.594 1 87.38 735 GLY B O 1
ATOM 12794 N N . GLN B 1 736 ? 8.445 24.969 -35.625 1 85.94 736 GLN B N 1
ATOM 12795 C CA . GLN B 1 736 ? 9.047 26.062 -36.375 1 85.94 736 GLN B CA 1
ATOM 12796 C C . GLN B 1 736 ? 8.219 27.344 -36.219 1 85.94 736 GLN B C 1
ATOM 12798 O O . GLN B 1 736 ? 8.758 28.453 -36.312 1 85.94 736 GLN B O 1
ATOM 12803 N N . GLN B 1 737 ? 6.992 27.141 -35.969 1 88.44 737 GLN B N 1
ATOM 12804 C CA . GLN B 1 737 ? 6.117 28.312 -35.844 1 88.44 737 GLN B CA 1
ATOM 12805 C C . GLN B 1 737 ? 6.102 28.859 -34.438 1 88.44 737 GLN B C 1
ATOM 12807 O O . GLN B 1 737 ? 5.441 29.875 -34.156 1 88.44 737 GLN B O 1
ATOM 12812 N N . ALA B 1 738 ? 6.953 28.312 -33.562 1 91.88 738 ALA B N 1
ATOM 12813 C CA . ALA B 1 738 ? 6.988 28.781 -32.188 1 91.88 738 ALA B CA 1
ATOM 12814 C C . ALA B 1 738 ? 7.645 30.141 -32.062 1 91.88 738 ALA B C 1
ATOM 12816 O O . ALA B 1 738 ? 8.578 30.453 -32.812 1 91.88 738 ALA B O 1
ATOM 12817 N N . THR B 1 739 ? 7.191 31.031 -31.203 1 93.75 739 THR B N 1
ATOM 12818 C CA . THR B 1 739 ? 7.734 32.375 -30.984 1 93.75 739 THR B CA 1
ATOM 12819 C C . THR B 1 739 ? 9.148 32.281 -30.422 1 93.75 739 THR B C 1
ATOM 12821 O O . THR B 1 739 ? 9.578 31.234 -29.938 1 93.75 739 THR B O 1
ATOM 12824 N N . VAL B 1 740 ? 9.836 33.375 -30.516 1 93.81 740 VAL B N 1
ATOM 12825 C CA . VAL B 1 740 ? 11.195 33.469 -29.984 1 93.81 740 VAL B CA 1
ATOM 12826 C C . VAL B 1 740 ? 11.164 33.312 -28.469 1 93.81 740 VAL B C 1
ATOM 12828 O O . VAL B 1 740 ? 12.07 32.719 -27.875 1 93.81 740 VAL B O 1
ATOM 12831 N N . GLN B 1 741 ? 10.156 33.844 -27.891 1 95.38 741 GLN B N 1
ATOM 12832 C CA . GLN B 1 741 ? 10 33.719 -26.453 1 95.38 741 GLN B CA 1
ATOM 12833 C C . GLN B 1 741 ? 9.82 32.281 -26.016 1 95.38 741 GLN B C 1
ATOM 12835 O O . GLN B 1 741 ? 10.414 31.828 -25.031 1 95.38 741 GLN B O 1
ATOM 12840 N N . ARG B 1 742 ? 9.07 31.547 -26.781 1 96.31 742 ARG B N 1
ATOM 12841 C CA . ARG B 1 742 ? 8.82 30.156 -26.469 1 96.31 742 ARG B CA 1
ATOM 12842 C C . ARG B 1 742 ? 10.102 29.328 -26.594 1 96.31 742 ARG B C 1
ATOM 12844 O O . ARG B 1 742 ? 10.375 28.469 -25.75 1 96.31 742 ARG B O 1
ATOM 12851 N N . LYS B 1 743 ? 10.859 29.578 -27.625 1 95.5 743 LYS B N 1
ATOM 12852 C CA . LYS B 1 743 ? 12.125 28.875 -27.828 1 95.5 743 LYS B CA 1
ATOM 12853 C C . LYS B 1 743 ? 13.109 29.172 -26.703 1 95.5 743 LYS B C 1
ATOM 12855 O O . LYS B 1 743 ? 13.844 28.281 -26.266 1 95.5 743 LYS B O 1
ATOM 12860 N N . ASP B 1 744 ? 13.086 30.438 -26.312 1 95.62 744 ASP B N 1
ATOM 12861 C CA . ASP B 1 744 ? 13.953 30.812 -25.203 1 95.62 744 ASP B CA 1
ATOM 12862 C C . ASP B 1 744 ? 13.5 30.125 -23.906 1 95.62 744 ASP B C 1
ATOM 12864 O O . ASP B 1 744 ? 14.328 29.672 -23.125 1 95.62 744 ASP B O 1
ATOM 12868 N N . LEU B 1 745 ? 12.211 30.188 -23.672 1 97.19 745 LEU B N 1
ATOM 12869 C CA . LEU B 1 745 ? 11.68 29.484 -22.5 1 97.19 745 LEU B CA 1
ATOM 12870 C C . LEU B 1 745 ? 12.07 28.016 -22.516 1 97.19 745 LEU B C 1
ATOM 12872 O O . LEU B 1 745 ? 12.5 27.484 -21.484 1 97.19 745 LEU B O 1
ATOM 12876 N N . ASP B 1 746 ? 11.906 27.406 -23.625 1 96.88 746 ASP B N 1
ATOM 12877 C CA . ASP B 1 746 ? 12.266 26 -23.812 1 96.88 746 ASP B CA 1
ATOM 12878 C C . ASP B 1 746 ? 13.727 25.75 -23.438 1 96.88 746 ASP B C 1
ATOM 12880 O O . ASP B 1 746 ? 14.039 24.781 -22.734 1 96.88 746 ASP B O 1
ATOM 12884 N N . LEU B 1 747 ? 14.586 26.562 -23.906 1 95.81 747 LEU B N 1
ATOM 12885 C CA . LEU B 1 747 ? 16.016 26.438 -23.625 1 95.81 747 LEU B CA 1
ATOM 12886 C C . LEU B 1 747 ? 16.297 26.609 -22.141 1 95.81 747 LEU B C 1
ATOM 12888 O O . LEU B 1 747 ? 17.078 25.844 -21.562 1 95.81 747 LEU B O 1
ATOM 12892 N N . GLN B 1 748 ? 15.719 27.594 -21.5 1 97.12 748 GLN B N 1
ATOM 12893 C CA . GLN B 1 748 ? 15.961 27.859 -20.094 1 97.12 748 GLN B CA 1
ATOM 12894 C C . GLN B 1 748 ? 15.508 26.703 -19.219 1 97.12 748 GLN B C 1
ATOM 12896 O O . GLN B 1 748 ? 16.188 26.328 -18.266 1 97.12 748 GLN B O 1
ATOM 12901 N N . LEU B 1 749 ? 14.375 26.141 -19.547 1 97.5 749 LEU B N 1
ATOM 12902 C CA . LEU B 1 749 ? 13.859 25.016 -18.781 1 97.5 749 LEU B CA 1
ATOM 12903 C C . LEU B 1 749 ? 14.719 23.781 -19 1 97.5 749 LEU B C 1
ATOM 12905 O O . LEU B 1 749 ? 14.938 23 -18.062 1 97.5 749 LEU B O 1
ATOM 12909 N N . LYS B 1 750 ? 15.156 23.547 -20.188 1 96.38 750 LYS B N 1
ATOM 12910 C CA . LYS B 1 750 ? 16.031 22.406 -20.469 1 96.38 750 LYS B CA 1
ATOM 12911 C C . LYS B 1 750 ? 17.328 22.5 -19.672 1 96.38 750 LYS B C 1
ATOM 12913 O O . LYS B 1 750 ? 17.766 21.516 -19.062 1 96.38 750 LYS B O 1
ATOM 12918 N N . VAL B 1 751 ? 17.922 23.656 -19.625 1 95.06 751 VAL B N 1
ATOM 12919 C CA . VAL B 1 751 ? 19.172 23.891 -18.906 1 95.06 751 VAL B CA 1
ATOM 12920 C C . VAL B 1 751 ? 18.953 23.797 -17.406 1 95.06 751 VAL B C 1
ATOM 12922 O O . VAL B 1 751 ? 19.844 23.359 -16.672 1 95.06 751 VAL B O 1
ATOM 12925 N N . GLY B 1 752 ? 17.75 24.156 -16.953 1 94.94 752 GLY B N 1
ATOM 12926 C CA . GLY B 1 752 ? 17.406 24.125 -15.539 1 94.94 752 GLY B CA 1
ATOM 12927 C C . GLY B 1 752 ? 17.453 22.734 -14.945 1 94.94 752 GLY B C 1
ATOM 12928 O O . GLY B 1 752 ? 17.5 22.578 -13.719 1 94.94 752 GLY B O 1
ATOM 12929 N N . ASN B 1 753 ? 17.516 21.703 -15.758 1 93 753 ASN B N 1
ATOM 12930 C CA . ASN B 1 753 ? 17.625 20.328 -15.305 1 93 753 ASN B CA 1
ATOM 12931 C C . ASN B 1 753 ? 19.016 20.031 -14.742 1 93 753 ASN B C 1
ATOM 12933 O O . ASN B 1 753 ? 19.172 19.109 -13.93 1 93 753 ASN B O 1
ATOM 12937 N N . GLY B 1 754 ? 19.969 20.75 -15.125 1 91.06 754 GLY B N 1
ATOM 12938 C CA . GLY B 1 754 ? 21.344 20.531 -14.727 1 91.06 754 GLY B CA 1
ATOM 12939 C C . GLY B 1 754 ? 21.672 21.062 -13.352 1 91.06 754 GLY B C 1
ATOM 12940 O O . GLY B 1 754 ? 21.109 22.094 -12.93 1 91.06 754 GLY B O 1
ATOM 12941 N N . LEU B 1 755 ? 22.609 20.469 -12.711 1 85.38 755 LEU B N 1
ATOM 12942 C CA . LEU B 1 755 ? 23 20.875 -11.367 1 85.38 755 LEU B CA 1
ATOM 12943 C C . LEU B 1 755 ? 24.047 21.969 -11.414 1 85.38 755 LEU B C 1
ATOM 12945 O O . LEU B 1 755 ? 24.125 22.812 -10.523 1 85.38 755 LEU B O 1
ATOM 12949 N N . PHE B 1 756 ? 24.812 21.844 -12.531 1 85 756 PHE B N 1
ATOM 12950 C CA . PHE B 1 756 ? 25.953 22.75 -12.602 1 85 756 PHE B CA 1
ATOM 12951 C C . PHE B 1 756 ? 26.062 23.375 -13.992 1 85 756 PHE B C 1
ATOM 12953 O O . PHE B 1 756 ? 25.406 22.906 -14.938 1 85 756 PHE B O 1
ATOM 12960 N N . PHE B 1 757 ? 26.688 24.5 -14.102 1 87.44 757 PHE B N 1
ATOM 12961 C CA . PHE B 1 757 ? 27.125 25.141 -15.328 1 87.44 757 PHE B CA 1
ATOM 12962 C C . PHE B 1 757 ? 25.938 25.672 -16.125 1 87.44 757 PHE B C 1
ATOM 12964 O O . PHE B 1 757 ? 25.938 25.609 -17.359 1 87.44 757 PHE B O 1
ATOM 12971 N N . LYS B 1 758 ? 24.969 26.125 -15.539 1 91.56 758 LYS B N 1
ATOM 12972 C CA . LYS B 1 758 ? 23.75 26.594 -16.219 1 91.56 758 LYS B CA 1
ATOM 12973 C C . LYS B 1 758 ? 24 27.906 -16.953 1 91.56 758 LYS B C 1
ATOM 12975 O O . LYS B 1 758 ? 23.578 28.078 -18.094 1 91.56 758 LYS B O 1
ATOM 12980 N N . ALA B 1 759 ? 24.719 28.781 -16.281 1 90.38 759 ALA B N 1
ATOM 12981 C CA . ALA B 1 759 ? 25.062 30.047 -16.922 1 90.38 759 ALA B CA 1
ATOM 12982 C C . ALA B 1 759 ? 25.859 29.812 -18.203 1 90.38 759 ALA B C 1
ATOM 12984 O O . ALA B 1 759 ? 25.656 30.516 -19.203 1 90.38 759 ALA B O 1
ATOM 12985 N N . TRP B 1 760 ? 26.656 28.75 -18.203 1 88.19 760 TRP B N 1
ATOM 12986 C CA . TRP B 1 760 ? 27.516 28.453 -19.344 1 88.19 760 TRP B CA 1
ATOM 12987 C C . TRP B 1 760 ? 26.688 27.922 -20.516 1 88.19 760 TRP B C 1
ATOM 12989 O O . TRP B 1 760 ? 27 28.188 -21.688 1 88.19 760 TRP B O 1
ATOM 12999 N N . HIS B 1 761 ? 25.703 27.234 -20.203 1 90.5 761 HIS B N 1
ATOM 13000 C CA . HIS B 1 761 ? 24.859 26.672 -21.25 1 90.5 761 HIS B CA 1
ATOM 13001 C C . HIS B 1 761 ? 23.938 27.734 -21.844 1 90.5 761 HIS B C 1
ATOM 13003 O O . HIS B 1 761 ? 23.578 27.672 -23.031 1 90.5 761 HIS B O 1
ATOM 13009 N N . LEU B 1 762 ? 23.625 28.781 -21.047 1 91.69 762 LEU B N 1
ATOM 13010 C CA . LEU B 1 762 ? 22.672 29.797 -21.5 1 91.69 762 LEU B CA 1
ATOM 13011 C C . LEU B 1 762 ? 23.391 30.938 -22.219 1 91.69 762 LEU B C 1
ATOM 13013 O O . LEU B 1 762 ? 22.797 31.641 -23.031 1 91.69 762 LEU B O 1
ATOM 13017 N N . MET B 1 763 ? 24.703 31.125 -21.906 1 91.44 763 MET B N 1
ATOM 13018 C CA . MET B 1 763 ? 25.484 32.219 -22.469 1 91.44 763 MET B CA 1
ATOM 13019 C C . MET B 1 763 ? 26.719 31.703 -23.203 1 91.44 763 MET B C 1
ATOM 13021 O O . MET B 1 763 ? 27.797 31.578 -22.594 1 91.44 763 MET B O 1
ATOM 13025 N N . PRO B 1 764 ? 26.672 31.609 -24.422 1 86.81 764 PRO B N 1
ATOM 13026 C CA . PRO B 1 764 ? 27.812 31.094 -25.188 1 86.81 764 PRO B CA 1
ATOM 13027 C C . PRO B 1 764 ? 29.078 31.938 -25.031 1 86.81 764 PRO B C 1
ATOM 13029 O O . PRO B 1 764 ? 30.188 31.406 -25.109 1 86.81 764 PRO B O 1
ATOM 13032 N N . ALA B 1 765 ? 28.891 33.188 -24.719 1 87.31 765 ALA B N 1
ATOM 13033 C CA . ALA B 1 765 ? 30.031 34.094 -24.547 1 87.31 765 ALA B CA 1
ATOM 13034 C C . ALA B 1 765 ? 30.922 33.656 -23.406 1 87.31 765 ALA B C 1
ATOM 13036 O O . ALA B 1 765 ? 32.156 33.812 -23.453 1 87.31 765 ALA B O 1
ATOM 13037 N N . LEU B 1 766 ? 30.281 33.094 -22.453 1 87.94 766 LEU B N 1
ATOM 13038 C CA . LEU B 1 766 ? 31.047 32.625 -21.297 1 87.94 766 LEU B CA 1
ATOM 13039 C C . LEU B 1 766 ? 31.922 31.438 -21.672 1 87.94 766 LEU B C 1
ATOM 13041 O O . LEU B 1 766 ? 33.031 31.281 -21.156 1 87.94 766 LEU B O 1
ATOM 13045 N N . LYS B 1 767 ? 31.484 30.594 -22.516 1 85.62 767 LYS B N 1
ATOM 13046 C CA . LYS B 1 767 ? 32.281 29.469 -22.984 1 85.62 767 LYS B CA 1
ATOM 13047 C C . LYS B 1 767 ? 33.5 29.938 -23.766 1 85.62 767 LYS B C 1
ATOM 13049 O O . LYS B 1 767 ? 34.594 29.422 -23.578 1 85.62 767 LYS B O 1
ATOM 13054 N N . ILE B 1 768 ? 33.219 30.891 -24.531 1 85.94 768 ILE B N 1
ATOM 13055 C CA . ILE B 1 768 ? 34.312 31.438 -25.344 1 85.94 768 ILE B CA 1
ATOM 13056 C C . ILE B 1 768 ? 35.375 32.062 -24.438 1 85.94 768 ILE B C 1
ATOM 13058 O O . ILE B 1 768 ? 36.562 31.859 -24.609 1 85.94 768 ILE B O 1
ATOM 13062 N N . ALA B 1 769 ? 34.875 32.719 -23.5 1 85.56 769 ALA B N 1
ATOM 13063 C CA . ALA B 1 769 ? 35.781 33.375 -22.547 1 85.56 769 ALA B CA 1
ATOM 13064 C C . ALA B 1 769 ? 36.562 32.344 -21.75 1 85.56 769 ALA B C 1
ATOM 13066 O O . ALA B 1 769 ? 37.75 32.531 -21.469 1 85.56 769 ALA B O 1
ATOM 13067 N N . ALA B 1 770 ? 35.906 31.312 -21.391 1 82.56 770 ALA B N 1
ATOM 13068 C CA . ALA B 1 770 ? 36.531 30.25 -20.609 1 82.56 770 ALA B CA 1
ATOM 13069 C C . ALA B 1 770 ? 37.625 29.547 -21.422 1 82.56 770 ALA B C 1
ATOM 13071 O O . ALA B 1 770 ? 38.719 29.266 -20.922 1 82.56 770 ALA B O 1
ATOM 13072 N N . PHE B 1 771 ? 37.312 29.312 -22.672 1 83.75 771 PHE B N 1
ATOM 13073 C CA . PHE B 1 771 ? 38.281 28.672 -23.547 1 83.75 771 PHE B CA 1
ATOM 13074 C C . PHE B 1 771 ? 39.5 29.578 -23.766 1 83.75 771 PHE B C 1
ATOM 13076 O O . PHE B 1 771 ? 40.625 29.109 -23.812 1 83.75 771 PHE B O 1
ATOM 13083 N N . ALA B 1 772 ? 39.188 30.766 -23.828 1 85.19 772 ALA B N 1
ATOM 13084 C CA . ALA B 1 772 ? 40.281 31.734 -23.984 1 85.19 772 ALA B CA 1
ATOM 13085 C C . ALA B 1 772 ? 41.156 31.766 -22.734 1 85.19 772 ALA B C 1
ATOM 13087 O O . ALA B 1 772 ? 42.375 31.812 -22.828 1 85.19 772 ALA B O 1
ATOM 13088 N N . ALA B 1 773 ? 40.531 31.688 -21.609 1 83.69 773 ALA B N 1
ATOM 13089 C CA . ALA B 1 773 ? 41.281 31.703 -20.344 1 83.69 773 ALA B CA 1
ATOM 13090 C C . ALA B 1 773 ? 42.094 30.438 -20.172 1 83.69 773 ALA B C 1
ATOM 13092 O O . ALA B 1 773 ? 43.219 30.484 -19.703 1 83.69 773 ALA B O 1
ATOM 13093 N N . ILE B 1 774 ? 41.5 29.375 -20.516 1 84.69 774 ILE B N 1
ATOM 13094 C CA . ILE B 1 774 ? 42.188 28.094 -20.422 1 84.69 774 ILE B CA 1
ATOM 13095 C C . ILE B 1 774 ? 43.406 28.109 -21.375 1 84.69 774 ILE B C 1
ATOM 13097 O O . ILE B 1 774 ? 44.469 27.641 -21.016 1 84.69 774 ILE B O 1
ATOM 13101 N N . GLY B 1 775 ? 43.156 28.656 -22.531 1 82.5 775 GLY B N 1
ATOM 13102 C CA . GLY B 1 775 ? 44.25 28.797 -23.469 1 82.5 775 GLY B CA 1
ATOM 13103 C C . GLY B 1 775 ? 45.406 29.641 -22.922 1 82.5 775 GLY B C 1
ATOM 13104 O O . GLY B 1 775 ? 46.562 29.266 -23.062 1 82.5 775 GLY B O 1
ATOM 13105 N N . LEU B 1 776 ? 45.031 30.641 -22.281 1 85.19 776 LEU B N 1
ATOM 13106 C CA . LEU B 1 776 ? 46.031 31.516 -21.703 1 85.19 776 LEU B CA 1
ATOM 13107 C C . LEU B 1 776 ? 46.75 30.828 -20.562 1 85.19 776 LEU B C 1
ATOM 13109 O O . LEU B 1 776 ? 47.969 30.938 -20.438 1 85.19 776 LEU B O 1
ATOM 13113 N N . MET B 1 777 ? 46.062 30.094 -19.766 1 83.56 777 MET B N 1
ATOM 13114 C CA . MET B 1 777 ? 46.656 29.375 -18.641 1 83.56 777 MET B CA 1
ATOM 13115 C C . MET B 1 777 ? 47.594 28.281 -19.141 1 83.56 777 MET B C 1
ATOM 13117 O O . MET B 1 777 ? 48.688 28.094 -18.594 1 83.56 777 MET B O 1
ATOM 13121 N N . LEU B 1 778 ? 47.125 27.609 -20.125 1 83.88 778 LEU B N 1
ATOM 13122 C CA . LEU B 1 778 ? 47.969 26.562 -20.703 1 83.88 778 LEU B CA 1
ATOM 13123 C C . LEU B 1 778 ? 49.219 27.156 -21.312 1 83.88 778 LEU B C 1
ATOM 13125 O O . LEU B 1 778 ? 50.312 26.562 -21.219 1 83.88 778 LEU B O 1
ATOM 13129 N N . TRP B 1 779 ? 49.094 28.312 -21.859 1 84.12 779 TRP B N 1
ATOM 13130 C CA . TRP B 1 779 ? 50.25 28.984 -22.422 1 84.12 779 TRP B CA 1
ATOM 13131 C C . TRP B 1 779 ? 51.219 29.406 -21.344 1 84.12 779 TRP B C 1
ATOM 13133 O O . TRP B 1 779 ? 52.438 29.203 -21.484 1 84.12 779 TRP B O 1
ATOM 13143 N N . MET B 1 780 ? 50.75 29.766 -20.297 1 82.56 780 MET B N 1
ATOM 13144 C CA . MET B 1 780 ? 51.594 30.156 -19.172 1 82.56 780 MET B CA 1
ATOM 13145 C C . MET B 1 780 ? 52.281 28.953 -18.547 1 82.56 780 MET B C 1
ATOM 13147 O O . MET B 1 780 ? 53.469 29 -18.203 1 82.56 780 MET B O 1
ATOM 13151 N N . LEU B 1 781 ? 51.5 27.969 -18.359 1 81.44 781 LEU B N 1
ATOM 13152 C CA . LEU B 1 781 ? 52.031 26.734 -17.812 1 81.44 781 LEU B CA 1
ATOM 13153 C C . LEU B 1 781 ? 53.125 26.172 -18.719 1 81.44 781 LEU B C 1
ATOM 13155 O O . LEU B 1 781 ? 54.156 25.672 -18.25 1 81.44 781 LEU B O 1
ATOM 13159 N N . TYR B 1 782 ? 52.875 26.266 -19.969 1 78.62 782 TYR B N 1
ATOM 13160 C CA . TYR B 1 782 ? 53.844 25.828 -20.953 1 78.62 782 TYR B CA 1
ATOM 13161 C C . TYR B 1 782 ? 55.156 26.594 -20.797 1 78.62 782 TYR B C 1
ATOM 13163 O O . TYR B 1 782 ? 56.219 26 -20.75 1 78.62 782 TYR B O 1
ATOM 13171 N N . LYS B 1 783 ? 55.031 27.781 -20.547 1 79 783 LYS B N 1
ATOM 13172 C CA . LYS B 1 783 ? 56.219 28.625 -20.406 1 79 783 LYS B CA 1
ATOM 13173 C C . LYS B 1 783 ? 56.969 28.312 -19.109 1 79 783 LYS B C 1
ATOM 13175 O O . LYS B 1 783 ? 58.188 28.281 -19.078 1 79 783 LYS B O 1
ATOM 13180 N N . LEU B 1 784 ? 56.219 28 -18.203 1 77.31 784 LEU B N 1
ATOM 13181 C CA . LEU B 1 784 ? 56.812 27.703 -16.891 1 77.31 784 LEU B CA 1
ATOM 13182 C C . LEU B 1 784 ? 57.5 26.344 -16.906 1 77.31 784 LEU B C 1
ATOM 13184 O O . LEU B 1 784 ? 58.594 26.203 -16.359 1 77.31 784 LEU B O 1
ATOM 13188 N N . VAL B 1 785 ? 56.875 25.391 -17.438 1 78.19 785 VAL B N 1
ATOM 13189 C CA . VAL B 1 785 ? 57.438 24.031 -17.484 1 78.19 785 VAL B CA 1
ATOM 13190 C C . VAL B 1 785 ? 58.719 24.016 -18.312 1 78.19 785 VAL B C 1
ATOM 13192 O O . VAL B 1 785 ? 59.688 23.391 -17.938 1 78.19 785 VAL B O 1
ATOM 13195 N N . VAL B 1 786 ? 58.688 24.734 -19.359 1 75 786 VAL B N 1
ATOM 13196 C CA . VAL B 1 786 ? 59.844 24.781 -20.25 1 75 786 VAL B CA 1
ATOM 13197 C C . VAL B 1 786 ? 61.031 25.406 -19.531 1 75 786 VAL B C 1
ATOM 13199 O O . VAL B 1 786 ? 62.188 24.969 -19.688 1 75 786 VAL B O 1
ATOM 13202 N N . SER B 1 787 ? 60.781 26.172 -18.594 1 75.19 787 SER B N 1
ATOM 13203 C CA . SER B 1 787 ? 61.875 26.859 -17.891 1 75.19 787 SER B CA 1
ATOM 13204 C C . SER B 1 787 ? 62.469 25.969 -16.812 1 75.19 787 SER B C 1
ATOM 13206 O O . SER B 1 787 ? 63.656 26.109 -16.484 1 75.19 787 SER B O 1
ATOM 13208 N N . GLN B 1 788 ? 61.75 24.984 -16.328 1 72.88 788 GLN B N 1
ATOM 13209 C CA . GLN B 1 788 ? 62.25 24.172 -15.242 1 72.88 788 GLN B CA 1
ATOM 13210 C C . GLN B 1 788 ? 62.406 22.703 -15.68 1 72.88 788 GLN B C 1
ATOM 13212 O O . GLN B 1 788 ? 62.469 21.812 -14.844 1 72.88 788 GLN B O 1
ATOM 13217 N N . TRP B 1 789 ? 62.406 22.406 -16.812 1 70.19 789 TRP B N 1
ATOM 13218 C CA . TRP B 1 789 ? 62.344 21.094 -17.422 1 70.19 789 TRP B CA 1
ATOM 13219 C C . TRP B 1 789 ? 63.438 20.172 -16.875 1 70.19 789 TRP B C 1
ATOM 13221 O O . TRP B 1 789 ? 63.188 18.984 -16.609 1 70.19 789 TRP B O 1
ATOM 13231 N N . HIS B 1 790 ? 64.688 20.594 -16.422 1 69.19 790 HIS B N 1
ATOM 13232 C CA . HIS B 1 790 ? 65.812 19.719 -16.109 1 69.19 790 HIS B CA 1
ATOM 13233 C C . HIS B 1 790 ? 66.062 19.703 -14.602 1 69.19 790 HIS B C 1
ATOM 13235 O O . HIS B 1 790 ? 67 19.047 -14.141 1 69.19 790 HIS B O 1
ATOM 13241 N N . SER B 1 791 ? 65.312 20.25 -13.766 1 66.62 791 SER B N 1
ATOM 13242 C CA . SER B 1 791 ? 65.625 20.266 -12.336 1 66.62 791 SER B CA 1
ATOM 13243 C C . SER B 1 791 ? 65.125 18.969 -11.672 1 66.62 791 SER B C 1
ATOM 13245 O O . SER B 1 791 ? 64 18.516 -11.93 1 66.62 791 SER B O 1
ATOM 13247 N N . ILE B 1 792 ? 66 18.109 -11.047 1 59.91 792 ILE B N 1
ATOM 13248 C CA . ILE B 1 792 ? 65.75 16.828 -10.391 1 59.91 792 ILE B CA 1
ATOM 13249 C C . ILE B 1 792 ? 64.938 17.047 -9.117 1 59.91 792 ILE B C 1
ATOM 13251 O O . ILE B 1 792 ? 65.375 17.828 -8.242 1 59.91 792 ILE B O 1
ATOM 13255 N N . VAL B 1 793 ? 63.781 16.562 -8.906 1 59.94 793 VAL B N 1
ATOM 13256 C CA . VAL B 1 793 ? 62.938 16.875 -7.762 1 59.94 793 VAL B CA 1
ATOM 13257 C C . VAL B 1 793 ? 63 15.727 -6.75 1 59.94 793 VAL B C 1
ATOM 13259 O O . VAL B 1 793 ? 62.969 15.961 -5.539 1 59.94 793 VAL B O 1
ATOM 13262 N N . PHE B 1 794 ? 63 14.336 -7.066 1 62.66 794 PHE B N 1
ATOM 13263 C CA . PHE B 1 794 ? 62.781 13.328 -6.035 1 62.66 794 PHE B CA 1
ATOM 13264 C C . PHE B 1 794 ? 63.656 12.102 -6.285 1 62.66 794 PHE B C 1
ATOM 13266 O O . PHE B 1 794 ? 63.844 11.68 -7.43 1 62.66 794 PHE B O 1
ATOM 13273 N N . SER B 1 795 ? 64.688 11.586 -5.309 1 63.12 795 SER B N 1
ATOM 13274 C CA . SER B 1 795 ? 65.375 10.312 -5.305 1 63.12 795 SER B CA 1
ATOM 13275 C C . SER B 1 795 ? 65 9.469 -4.094 1 63.12 795 SER B C 1
ATOM 13277 O O . SER B 1 795 ? 64.875 9.984 -2.98 1 63.12 795 SER B O 1
ATOM 13279 N N . MET B 1 796 ? 64.438 8.211 -4.168 1 62.81 796 MET B N 1
ATOM 13280 C CA . MET B 1 796 ? 64 7.395 -3.035 1 62.81 796 MET B CA 1
ATOM 13281 C C . MET B 1 796 ? 64.688 6.035 -3.049 1 62.81 796 MET B C 1
ATOM 13283 O O . MET B 1 796 ? 64.812 5.383 -4.094 1 62.81 796 MET B O 1
ATOM 13287 N N . SER B 1 797 ? 65.438 5.594 -1.977 1 65.81 797 SER B N 1
ATOM 13288 C CA . SER B 1 797 ? 66.062 4.281 -1.774 1 65.81 797 SER B CA 1
ATOM 13289 C C . SER B 1 797 ? 65 3.242 -1.388 1 65.81 797 SER B C 1
ATOM 13291 O O . SER B 1 797 ? 63.875 3.59 -1.05 1 65.81 797 SER B O 1
ATOM 13293 N N . VAL B 1 798 ? 65.25 1.973 -1.323 1 67 798 VAL B N 1
ATOM 13294 C CA . VAL B 1 798 ? 64.375 0.875 -0.942 1 67 798 VAL B CA 1
ATOM 13295 C C . VAL B 1 798 ? 63.938 1.058 0.502 1 67 798 VAL B C 1
ATOM 13297 O O . VAL B 1 798 ? 62.75 0.87 0.813 1 67 798 VAL B O 1
ATOM 13300 N N . GLY B 1 799 ? 64.875 1.305 1.374 1 64.19 799 GLY B N 1
ATOM 13301 C CA . GLY B 1 799 ? 64.5 1.599 2.754 1 64.19 799 GLY B CA 1
ATOM 13302 C C . GLY B 1 799 ? 63.531 2.75 2.887 1 64.19 799 GLY B C 1
ATOM 13303 O O . GLY B 1 799 ? 62.594 2.688 3.688 1 64.19 799 GLY B O 1
ATOM 13304 N N . GLY B 1 800 ? 63.781 3.604 2.051 1 64.5 800 GLY B N 1
ATOM 13305 C CA . GLY B 1 800 ? 62.875 4.746 2.051 1 64.5 800 GLY B CA 1
ATOM 13306 C C . GLY B 1 800 ? 61.469 4.398 1.594 1 64.5 800 GLY B C 1
ATOM 13307 O O . GLY B 1 800 ? 60.5 4.871 2.168 1 64.5 800 GLY B O 1
ATOM 13308 N N . LEU B 1 801 ? 61.406 3.541 0.717 1 70.38 801 LEU B N 1
ATOM 13309 C CA . LEU B 1 801 ? 60.125 3.098 0.196 1 70.38 801 LEU B CA 1
ATOM 13310 C C . LEU B 1 801 ? 59.375 2.281 1.238 1 70.38 801 LEU B C 1
ATOM 13312 O O . LEU B 1 801 ? 58.156 2.445 1.401 1 70.38 801 LEU B O 1
ATOM 13316 N N . VAL B 1 802 ? 60.156 1.479 1.81 1 71.44 802 VAL B N 1
ATOM 13317 C CA . VAL B 1 802 ? 59.531 0.638 2.836 1 71.44 802 VAL B CA 1
ATOM 13318 C C . VAL B 1 802 ? 59.031 1.508 3.986 1 71.44 802 VAL B C 1
ATOM 13320 O O . VAL B 1 802 ? 57.938 1.311 4.484 1 71.44 802 VAL B O 1
ATOM 13323 N N . LEU B 1 803 ? 59.781 2.4 4.348 1 67.62 803 LEU B N 1
ATOM 13324 C CA . LEU B 1 803 ? 59.344 3.311 5.402 1 67.62 803 LEU B CA 1
ATOM 13325 C C . LEU B 1 803 ? 58.125 4.113 4.965 1 67.62 803 LEU B C 1
ATOM 13327 O O . LEU B 1 803 ? 57.219 4.34 5.758 1 67.62 803 LEU B O 1
ATOM 13331 N N . ALA B 1 804 ? 58.188 4.352 3.762 1 65 804 ALA B N 1
ATOM 13332 C CA . ALA B 1 804 ? 57.031 5.102 3.23 1 65 804 ALA B CA 1
ATOM 13333 C C . ALA B 1 804 ? 55.781 4.238 3.199 1 65 804 ALA B C 1
ATOM 13335 O O . ALA B 1 804 ? 54.688 4.699 3.551 1 65 804 ALA B O 1
ATOM 13336 N N . LEU B 1 805 ? 55.906 2.994 2.842 1 66.62 805 LEU B N 1
ATOM 13337 C CA . LEU B 1 805 ? 54.781 2.08 2.773 1 66.62 805 LEU B CA 1
ATOM 13338 C C . LEU B 1 805 ? 54.281 1.737 4.168 1 66.62 805 LEU B C 1
ATOM 13340 O O . LEU B 1 805 ? 53.062 1.688 4.402 1 66.62 805 LEU B O 1
ATOM 13344 N N . VAL B 1 806 ? 55.219 1.394 4.984 1 65.19 806 VAL B N 1
ATOM 13345 C CA . VAL B 1 806 ? 54.844 1.145 6.371 1 65.19 806 VAL B CA 1
ATOM 13346 C C . VAL B 1 806 ? 54.156 2.381 6.949 1 65.19 806 VAL B C 1
ATOM 13348 O O . VAL B 1 806 ? 53.156 2.266 7.664 1 65.19 806 VAL B O 1
ATOM 13351 N N . GLY B 1 807 ? 54.719 3.424 6.57 1 57.62 807 GLY B N 1
ATOM 13352 C CA . GLY B 1 807 ? 54.062 4.668 6.965 1 57.62 807 GLY B CA 1
ATOM 13353 C C . GLY B 1 807 ? 52.688 4.828 6.387 1 57.62 807 GLY B C 1
ATOM 13354 O O . GLY B 1 807 ? 51.75 5.25 7.082 1 57.62 807 GLY B O 1
ATOM 13355 N N . LEU B 1 808 ? 52.594 4.371 5.23 1 57.78 808 LEU B N 1
ATOM 13356 C CA . LEU B 1 808 ? 51.281 4.449 4.559 1 57.78 808 LEU B CA 1
ATOM 13357 C C . LEU B 1 808 ? 50.312 3.467 5.172 1 57.78 808 LEU B C 1
ATOM 13359 O O . LEU B 1 808 ? 49.156 3.816 5.418 1 57.78 808 LEU B O 1
ATOM 13363 N N . VAL B 1 809 ? 50.75 2.219 5.246 1 56.09 809 VAL B N 1
ATOM 13364 C CA . VAL B 1 809 ? 49.875 1.202 5.855 1 56.09 809 VAL B CA 1
ATOM 13365 C C . VAL B 1 809 ? 49.531 1.607 7.285 1 56.09 809 VAL B C 1
ATOM 13367 O O . VAL B 1 809 ? 48.375 1.486 7.711 1 56.09 809 VAL B O 1
ATOM 13370 N N . ALA B 1 810 ? 50.5 1.932 7.984 1 54.19 810 ALA B N 1
ATOM 13371 C CA . ALA B 1 810 ? 50.25 2.449 9.328 1 54.19 810 ALA B CA 1
ATOM 13372 C C . ALA B 1 810 ? 49.281 3.605 9.297 1 54.19 810 ALA B C 1
ATOM 13374 O O . ALA B 1 810 ? 48.375 3.689 10.141 1 54.19 810 ALA B O 1
ATOM 13375 N N . ALA B 1 811 ? 49.438 4.367 8.289 1 49.72 811 ALA B N 1
ATOM 13376 C CA . ALA B 1 811 ? 48.531 5.504 8.125 1 49.72 811 ALA B CA 1
ATOM 13377 C C . ALA B 1 811 ? 47.125 5.035 7.797 1 49.72 811 ALA B C 1
ATOM 13379 O O . ALA B 1 811 ? 46.156 5.629 8.258 1 49.72 811 ALA B O 1
ATOM 13380 N N . LEU B 1 812 ? 47.094 4.035 7.023 1 49.28 812 LEU B N 1
ATOM 13381 C CA . LEU B 1 812 ? 45.812 3.506 6.629 1 49.28 812 LEU B CA 1
ATOM 13382 C C . LEU B 1 812 ? 45.156 2.75 7.785 1 49.28 812 LEU B C 1
ATOM 13384 O O . LEU B 1 812 ? 43.938 2.814 7.969 1 49.28 812 LEU B O 1
ATOM 13388 N N . PHE B 1 813 ? 45.875 1.854 8.477 1 45.34 813 PHE B N 1
ATOM 13389 C CA . PHE B 1 813 ? 45.281 1.044 9.531 1 45.34 813 PHE B CA 1
ATOM 13390 C C . PHE B 1 813 ? 45.344 1.77 10.875 1 45.34 813 PHE B C 1
ATOM 13392 O O . PHE B 1 813 ? 44.625 1.428 11.805 1 45.34 813 PHE B O 1
ATOM 13399 N N . LEU B 1 814 ? 46.531 2.395 11.305 1 40.88 814 LEU B N 1
ATOM 13400 C CA . LEU B 1 814 ? 46.562 2.992 12.633 1 40.88 814 LEU B CA 1
ATOM 13401 C C . LEU B 1 814 ? 45.594 4.16 12.742 1 40.88 814 LEU B C 1
ATOM 13403 O O . LEU B 1 814 ? 45.812 5.215 12.141 1 40.88 814 LEU B O 1
ATOM 13407 N N . PRO B 1 815 ? 44.375 3.904 12.812 1 39.19 815 PRO B N 1
ATOM 13408 C CA . PRO B 1 815 ? 43.625 5.027 13.383 1 39.19 815 PRO B CA 1
ATOM 13409 C C . PRO B 1 815 ? 44.375 5.703 14.539 1 39.19 815 PRO B C 1
ATOM 13411 O O . PRO B 1 815 ? 44.156 6.891 14.797 1 39.19 815 PRO B O 1
ATOM 13414 N N . ALA B 1 816 ? 45.125 4.867 15.352 1 36.69 816 ALA B N 1
ATOM 13415 C CA . ALA B 1 816 ? 45.781 5.34 16.578 1 36.69 816 ALA B CA 1
ATOM 13416 C C . ALA B 1 816 ? 46.844 6.367 16.25 1 36.69 816 ALA B C 1
ATOM 13418 O O . ALA B 1 816 ? 47.281 7.117 17.125 1 36.69 816 ALA B O 1
ATOM 13419 N N . MET B 1 817 ? 47.625 6.211 15.148 1 35.03 817 MET B N 1
ATOM 13420 C CA . MET B 1 817 ? 48.625 7.254 14.93 1 35.03 817 MET B CA 1
ATOM 13421 C C . MET B 1 817 ? 47.969 8.602 14.664 1 35.03 817 MET B C 1
ATOM 13423 O O . MET B 1 817 ? 48.594 9.5 14.094 1 35.03 817 MET B O 1
ATOM 13427 N N . LYS B 1 818 ? 46.781 8.781 14.719 1 39.03 818 LYS B N 1
ATOM 13428 C CA . LYS B 1 818 ? 46.188 10.117 14.781 1 39.03 818 LYS B CA 1
ATOM 13429 C C . LYS B 1 818 ? 46.906 10.992 15.805 1 39.03 818 LYS B C 1
ATOM 13431 O O . LYS B 1 818 ? 47.062 12.195 15.594 1 39.03 818 LYS B O 1
ATOM 13436 N N . TRP B 1 819 ? 47.25 10.406 16.938 1 36.16 819 TRP B N 1
ATOM 13437 C CA . TRP B 1 819 ? 47.906 11.18 17.984 1 36.16 819 TRP B CA 1
ATOM 13438 C C . TRP B 1 819 ? 49.375 11.414 17.672 1 36.16 819 TRP B C 1
ATOM 13440 O O . TRP B 1 819 ? 50 12.344 18.203 1 36.16 819 TRP B O 1
ATOM 13450 N N . LEU B 1 820 ? 50.156 10.484 17.109 1 33.5 820 LEU B N 1
ATOM 13451 C CA . LEU B 1 820 ? 51.594 10.703 17.094 1 33.5 820 LEU B CA 1
ATOM 13452 C C . LEU B 1 820 ? 52 11.602 15.93 1 33.5 820 LEU B C 1
ATOM 13454 O O . LEU B 1 820 ? 53.125 12.07 15.867 1 33.5 820 LEU B O 1
ATOM 13458 N N . ASN B 1 821 ? 51.656 11.484 14.633 1 35.06 821 ASN B N 1
ATOM 13459 C CA . ASN B 1 821 ? 52.344 12.273 13.609 1 35.06 821 ASN B CA 1
ATOM 13460 C C . ASN B 1 821 ? 51.656 13.633 13.422 1 35.06 821 ASN B C 1
ATOM 13462 O O . ASN B 1 821 ? 50.656 13.742 12.734 1 35.06 821 ASN B O 1
ATOM 13466 N N . PRO B 1 822 ? 52.094 14.617 14.133 1 42 822 PRO B N 1
ATOM 13467 C CA . PRO B 1 822 ? 51.656 16.016 14.016 1 42 822 PRO B CA 1
ATOM 13468 C C . PRO B 1 822 ? 51.625 16.5 12.562 1 42 822 PRO B C 1
ATOM 13470 O O . PRO B 1 822 ? 50.812 17.344 12.203 1 42 822 PRO B O 1
ATOM 13473 N N . LYS B 1 823 ? 52.531 15.945 11.695 1 45.44 823 LYS B N 1
ATOM 13474 C CA . LYS B 1 823 ? 52.656 16.438 10.328 1 45.44 823 LYS B CA 1
ATOM 13475 C C . LYS B 1 823 ? 51.469 15.984 9.477 1 45.44 823 LYS B C 1
ATOM 13477 O O . LYS B 1 823 ? 50.938 16.75 8.672 1 45.44 823 LYS B O 1
ATOM 13482 N N . GLU B 1 824 ? 51.156 14.781 9.609 1 43.22 824 GLU B N 1
ATOM 13483 C CA . GLU B 1 824 ? 50.031 14.312 8.828 1 43.22 824 GLU B CA 1
ATOM 13484 C C . GLU B 1 824 ? 48.719 14.93 9.32 1 43.22 824 GLU B C 1
ATOM 13486 O O . GLU B 1 824 ? 47.844 15.273 8.516 1 43.22 824 GLU B O 1
ATOM 13491 N N . GLU B 1 825 ? 48.625 15.047 10.617 1 45.5 825 GLU B N 1
ATOM 13492 C CA . GLU B 1 825 ? 47.438 15.797 11.102 1 45.5 825 GLU B CA 1
ATOM 13493 C C . GLU B 1 825 ? 47.469 17.219 10.57 1 45.5 825 GLU B C 1
ATOM 13495 O O . GLU B 1 825 ? 46.438 17.75 10.164 1 45.5 825 GLU B O 1
ATOM 13500 N N . VAL B 1 826 ? 48.781 17.641 10.648 1 51 826 VAL B N 1
ATOM 13501 C CA . VAL B 1 826 ? 48.906 18.984 10.109 1 51 826 VAL B CA 1
ATOM 13502 C C . VAL B 1 826 ? 48.594 18.984 8.617 1 51 826 VAL B C 1
ATOM 13504 O O . VAL B 1 826 ? 47.906 19.859 8.117 1 51 826 VAL B O 1
ATOM 13507 N N . ARG B 1 827 ? 49.219 17.969 7.949 1 49.09 827 ARG B N 1
ATOM 13508 C CA . ARG B 1 827 ? 48.938 17.859 6.52 1 49.09 827 ARG B CA 1
ATOM 13509 C C . ARG B 1 827 ? 47.438 17.625 6.273 1 49.09 827 ARG B C 1
ATOM 13511 O O . ARG B 1 827 ? 46.875 18.234 5.379 1 49.09 827 ARG B O 1
ATOM 13518 N N . SER B 1 828 ? 47 16.688 7.023 1 57.25 828 SER B N 1
ATOM 13519 C CA . SER B 1 828 ? 45.562 16.469 6.898 1 57.25 828 SER B CA 1
ATOM 13520 C C . SER B 1 828 ? 44.781 17.734 7.211 1 57.25 828 SER B C 1
ATOM 13522 O O . SER B 1 828 ? 43.812 18.062 6.512 1 57.25 828 SER B O 1
ATOM 13524 N N . ILE B 1 829 ? 45.219 18.328 8.188 1 61.19 829 ILE B N 1
ATOM 13525 C CA . ILE B 1 829 ? 44.594 19.594 8.531 1 61.19 829 ILE B CA 1
ATOM 13526 C C . ILE B 1 829 ? 44.781 20.594 7.395 1 61.19 829 ILE B C 1
ATOM 13528 O O . ILE B 1 829 ? 43.844 21.297 7 1 61.19 829 ILE B O 1
ATOM 13532 N N . VAL B 1 830 ? 46.031 20.5 6.91 1 59.62 830 VAL B N 1
ATOM 13533 C CA . VAL B 1 830 ? 46.344 21.438 5.844 1 59.62 830 VAL B CA 1
ATOM 13534 C C . VAL B 1 830 ? 45.5 21.125 4.609 1 59.62 830 VAL B C 1
ATOM 13536 O O . VAL B 1 830 ? 44.938 22.031 3.975 1 59.62 830 VAL B O 1
ATOM 13539 N N . ILE B 1 831 ? 45.375 19.906 4.324 1 60.31 831 ILE B N 1
ATOM 13540 C CA . ILE B 1 831 ? 44.594 19.484 3.168 1 60.31 831 ILE B CA 1
ATOM 13541 C C . ILE B 1 831 ? 43.125 19.828 3.398 1 60.31 831 ILE B C 1
ATOM 13543 O O . ILE B 1 831 ? 42.469 20.359 2.508 1 60.31 831 ILE B O 1
ATOM 13547 N N . LYS B 1 832 ? 42.781 19.562 4.504 1 66.88 832 LYS B N 1
ATOM 13548 C CA . LYS B 1 832 ? 41.375 19.875 4.832 1 66.88 832 LYS B CA 1
ATOM 13549 C C . LYS B 1 832 ? 41.125 21.375 4.773 1 66.88 832 LYS B C 1
ATOM 13551 O O . LYS B 1 832 ? 40.094 21.812 4.254 1 66.88 832 LYS B O 1
ATOM 13556 N N . VAL B 1 833 ? 42.062 22 5.23 1 69.38 833 VAL B N 1
ATOM 13557 C CA . VAL B 1 833 ? 41.906 23.453 5.215 1 69.38 833 VAL B CA 1
ATOM 13558 C C . VAL B 1 833 ? 42 23.969 3.777 1 69.38 833 VAL B C 1
ATOM 13560 O O . VAL B 1 833 ? 41.281 24.891 3.396 1 69.38 833 VAL B O 1
ATOM 13563 N N . ALA B 1 834 ? 42.844 23.328 3.1 1 65.75 834 ALA B N 1
ATOM 13564 C CA . ALA B 1 834 ? 42.969 23.719 1.695 1 65.75 834 ALA B CA 1
ATOM 13565 C C . ALA B 1 834 ? 41.656 23.422 0.933 1 65.75 834 ALA B C 1
ATOM 13567 O O . ALA B 1 834 ? 41.25 24.234 0.106 1 65.75 834 ALA B O 1
ATOM 13568 N N . ILE B 1 835 ? 41.125 22.406 1.185 1 67.81 835 ILE B N 1
ATOM 13569 C CA . ILE B 1 835 ? 39.875 22.047 0.555 1 67.81 835 ILE B CA 1
ATOM 13570 C C . ILE B 1 835 ? 38.781 23.031 0.983 1 67.81 835 ILE B C 1
ATOM 13572 O O . ILE B 1 835 ? 37.969 23.484 0.156 1 67.81 835 ILE B O 1
ATOM 13576 N N . ALA B 1 836 ? 38.875 23.312 2.176 1 72.31 836 ALA B N 1
ATOM 13577 C CA . ALA B 1 836 ? 37.906 24.281 2.697 1 72.31 836 ALA B CA 1
ATOM 13578 C C . ALA B 1 836 ? 38.094 25.641 2.053 1 72.31 836 ALA B C 1
ATOM 13580 O O . ALA B 1 836 ? 37.125 26.328 1.743 1 72.31 836 ALA B O 1
ATOM 13581 N N . LEU B 1 837 ? 39.344 25.984 1.922 1 72.75 837 LEU B N 1
ATOM 13582 C CA . LEU B 1 837 ? 39.625 27.297 1.334 1 72.75 837 LEU B CA 1
ATOM 13583 C C . LEU B 1 837 ? 39.25 27.328 -0.142 1 72.75 837 LEU B C 1
ATOM 13585 O O . LEU B 1 837 ? 38.625 28.297 -0.615 1 72.75 837 LEU B O 1
ATOM 13589 N N . THR B 1 838 ? 39.625 26.344 -0.822 1 71.62 838 THR B N 1
ATOM 13590 C CA . THR B 1 838 ? 39.281 26.266 -2.238 1 71.62 838 THR B CA 1
ATOM 13591 C C . THR B 1 838 ? 37.75 26.25 -2.428 1 71.62 838 THR B C 1
ATOM 13593 O O . THR B 1 838 ? 37.25 26.922 -3.316 1 71.62 838 THR B O 1
ATOM 13596 N N . GLY B 1 839 ? 37.188 25.5 -1.643 1 76.06 839 GLY B N 1
ATOM 13597 C CA . GLY B 1 839 ? 35.719 25.484 -1.689 1 76.06 839 GLY B CA 1
ATOM 13598 C C . GLY B 1 839 ? 35.094 26.844 -1.41 1 76.06 839 GLY B C 1
ATOM 13599 O O . GLY B 1 839 ? 34.156 27.25 -2.092 1 76.06 839 GLY B O 1
ATOM 13600 N N . TYR B 1 840 ? 35.688 27.453 -0.45 1 79.25 840 TYR B N 1
ATOM 13601 C CA . TYR B 1 840 ? 35.219 28.781 -0.087 1 79.25 840 TYR B CA 1
ATOM 13602 C C . TYR B 1 840 ? 35.406 29.766 -1.238 1 79.25 840 TYR B C 1
ATOM 13604 O O . TYR B 1 840 ? 34.5 30.516 -1.588 1 79.25 840 TYR B O 1
ATOM 13612 N N . LEU B 1 841 ? 36.5 29.734 -1.863 1 77.38 841 LEU B N 1
ATOM 13613 C CA . LEU B 1 841 ? 36.812 30.656 -2.947 1 77.38 841 LEU B CA 1
ATOM 13614 C C . LEU B 1 841 ? 35.938 30.375 -4.168 1 77.38 841 LEU B C 1
ATOM 13616 O O . LEU B 1 841 ? 35.469 31.297 -4.832 1 77.38 841 LEU B O 1
ATOM 13620 N N . MET B 1 842 ? 35.75 29.156 -4.387 1 79.69 842 MET B N 1
ATOM 13621 C CA . MET B 1 842 ? 34.906 28.781 -5.516 1 79.69 842 MET B CA 1
ATOM 13622 C C . MET B 1 842 ? 33.438 29.188 -5.266 1 79.69 842 MET B C 1
ATOM 13624 O O . MET B 1 842 ? 32.75 29.625 -6.188 1 79.69 842 MET B O 1
ATOM 13628 N N . ALA B 1 843 ? 33.094 29.031 -4.105 1 86.19 843 ALA B N 1
ATOM 13629 C CA . ALA B 1 843 ? 31.719 29.422 -3.75 1 86.19 843 ALA B CA 1
ATOM 13630 C C . ALA B 1 843 ? 31.516 30.922 -3.865 1 86.19 843 ALA B C 1
ATOM 13632 O O . ALA B 1 843 ? 30.5 31.391 -4.371 1 86.19 843 ALA B O 1
ATOM 13633 N N . LYS B 1 844 ? 32.469 31.625 -3.43 1 85.06 844 LYS B N 1
ATOM 13634 C CA . LYS B 1 844 ? 32.406 33.094 -3.504 1 85.06 844 LYS B CA 1
ATOM 13635 C C . LYS B 1 844 ? 32.406 33.562 -4.953 1 85.06 844 LYS B C 1
ATOM 13637 O O . LYS B 1 844 ? 31.641 34.469 -5.316 1 85.06 844 LYS B O 1
ATOM 13642 N N . LEU B 1 845 ? 33.281 32.969 -5.707 1 83.38 845 LEU B N 1
ATOM 13643 C CA . LEU B 1 845 ? 33.312 33.312 -7.121 1 83.38 845 LEU B CA 1
ATOM 13644 C C . LEU B 1 845 ? 32 33 -7.816 1 83.38 845 LEU B C 1
ATOM 13646 O O . LEU B 1 845 ? 31.516 33.812 -8.617 1 83.38 845 LEU B O 1
ATOM 13650 N N . HIS B 1 846 ? 31.5 31.891 -7.605 1 89 846 HIS B N 1
ATOM 13651 C CA . HIS B 1 846 ? 30.219 31.5 -8.188 1 89 846 HIS B CA 1
ATOM 13652 C C . HIS B 1 846 ? 29.109 32.469 -7.805 1 89 846 HIS B C 1
ATOM 13654 O O . HIS B 1 846 ? 28.312 32.875 -8.656 1 89 846 HIS B O 1
ATOM 13660 N N . LEU B 1 847 ? 29.047 32.906 -6.543 1 90.19 847 LEU B N 1
ATOM 13661 C CA . LEU B 1 847 ? 27.984 33.781 -6.043 1 90.19 847 LEU B CA 1
ATOM 13662 C C . LEU B 1 847 ? 28.141 35.188 -6.621 1 90.19 847 LEU B C 1
ATOM 13664 O O . LEU B 1 847 ? 27.141 35.844 -6.918 1 90.19 847 LEU B O 1
ATOM 13668 N N . LEU B 1 848 ? 29.344 35.594 -6.805 1 88.25 848 LEU B N 1
ATOM 13669 C CA . LEU B 1 848 ? 29.609 36.969 -7.207 1 88.25 848 LEU B CA 1
ATOM 13670 C C . LEU B 1 848 ? 29.453 37.125 -8.719 1 88.25 848 LEU B C 1
ATOM 13672 O O . LEU B 1 848 ? 29.062 38.188 -9.195 1 88.25 848 LEU B O 1
ATOM 13676 N N . LEU B 1 849 ? 29.703 36.031 -9.422 1 88.88 849 LEU B N 1
ATOM 13677 C CA . LEU B 1 849 ? 29.75 36.219 -10.867 1 88.88 849 LEU B CA 1
ATOM 13678 C C . LEU B 1 849 ? 28.719 35.312 -11.562 1 88.88 849 LEU B C 1
ATOM 13680 O O . LEU B 1 849 ? 27.703 35.812 -12.055 1 88.88 849 LEU B O 1
ATOM 13684 N N . PHE B 1 850 ? 28.875 34.062 -11.523 1 89.62 850 PHE B N 1
ATOM 13685 C CA . PHE B 1 850 ? 28.094 33.156 -12.344 1 89.62 850 PHE B CA 1
ATOM 13686 C C . PHE B 1 850 ? 26.641 33.094 -11.898 1 89.62 850 PHE B C 1
ATOM 13688 O O . PHE B 1 850 ? 25.734 33.031 -12.727 1 89.62 850 PHE B O 1
ATOM 13695 N N . ASP B 1 851 ? 26.438 33.156 -10.625 1 93.06 851 ASP B N 1
ATOM 13696 C CA . ASP B 1 851 ? 25.078 33.125 -10.102 1 93.06 851 ASP B CA 1
ATOM 13697 C C . ASP B 1 851 ? 24.297 34.375 -10.508 1 93.06 851 ASP B C 1
ATOM 13699 O O . ASP B 1 851 ? 23.109 34.281 -10.852 1 93.06 851 ASP B O 1
ATOM 13703 N N . ARG B 1 852 ? 24.906 35.469 -10.461 1 92.81 852 ARG B N 1
ATOM 13704 C CA . ARG B 1 852 ? 24.266 36.719 -10.836 1 92.81 852 ARG B CA 1
ATOM 13705 C C . ARG B 1 852 ? 23.922 36.75 -12.328 1 92.81 852 ARG B C 1
ATOM 13707 O O . ARG B 1 852 ? 22.859 37.25 -12.719 1 92.81 852 ARG B O 1
ATOM 13714 N N . LEU B 1 853 ? 24.859 36.281 -13.117 1 92.56 853 LEU B N 1
ATOM 13715 C CA . LEU B 1 853 ? 24.594 36.219 -14.555 1 92.56 853 LEU B CA 1
ATOM 13716 C C . LEU B 1 853 ? 23.438 35.281 -14.859 1 92.56 853 LEU B C 1
ATOM 13718 O O . LEU B 1 853 ? 22.609 35.562 -15.727 1 92.56 853 LEU B O 1
ATOM 13722 N N . PHE B 1 854 ? 23.469 34.188 -14.234 1 94.56 854 PHE B N 1
ATOM 13723 C CA . PHE B 1 854 ? 22.391 33.188 -14.383 1 94.56 854 PHE B CA 1
ATOM 13724 C C . PHE B 1 854 ? 21.047 33.812 -14.023 1 94.56 854 PHE B C 1
ATOM 13726 O O . PHE B 1 854 ? 20.078 33.656 -14.766 1 94.56 854 PHE B O 1
ATOM 13733 N N . LEU B 1 855 ? 20.938 34.562 -12.914 1 96.12 855 LEU B N 1
ATOM 13734 C CA . LEU B 1 855 ? 19.703 35.188 -12.445 1 96.12 855 LEU B CA 1
ATOM 13735 C C . LEU B 1 855 ? 19.25 36.281 -13.398 1 96.12 855 LEU B C 1
ATOM 13737 O O . LEU B 1 855 ? 18.047 36.438 -13.656 1 96.12 855 LEU B O 1
ATOM 13741 N N . GLU B 1 856 ? 20.188 37 -13.875 1 93.94 856 GLU B N 1
ATOM 13742 C CA . GLU B 1 856 ? 19.859 38.062 -14.812 1 93.94 856 GLU B CA 1
ATOM 13743 C C . GLU B 1 856 ? 19.312 37.5 -16.125 1 93.94 856 GLU B C 1
ATOM 13745 O O . GLU B 1 856 ? 18.406 38.062 -16.719 1 93.94 856 GLU B O 1
ATOM 13750 N N . ARG B 1 857 ? 19.891 36.469 -16.547 1 94.12 857 ARG B N 1
ATOM 13751 C CA . ARG B 1 857 ? 19.484 35.812 -17.781 1 94.12 857 ARG B CA 1
ATOM 13752 C C . ARG B 1 857 ? 18.078 35.219 -17.672 1 94.12 857 ARG B C 1
ATOM 13754 O O . ARG B 1 857 ? 17.344 35.156 -18.656 1 94.12 857 ARG B O 1
ATOM 13761 N N . GLY B 1 858 ? 17.688 34.875 -16.516 1 95.69 858 GLY B N 1
ATOM 13762 C CA . GLY B 1 858 ? 16.422 34.219 -16.312 1 95.69 858 GLY B CA 1
ATOM 13763 C C . GLY B 1 858 ? 15.344 35.125 -15.75 1 95.69 858 GLY B C 1
ATOM 13764 O O . GLY B 1 858 ? 14.414 34.656 -15.102 1 95.69 858 GLY B O 1
ATOM 13765 N N . ARG B 1 859 ? 15.438 36.375 -15.945 1 96 859 ARG B N 1
ATOM 13766 C CA . ARG B 1 859 ? 14.406 37.312 -15.539 1 96 859 ARG B CA 1
ATOM 13767 C C . ARG B 1 859 ? 13.188 37.219 -16.438 1 96 859 ARG B C 1
ATOM 13769 O O . ARG B 1 859 ? 13.32 37.062 -17.656 1 96 859 ARG B O 1
ATOM 13776 N N . LEU B 1 860 ? 12.047 37.344 -15.859 1 95.75 860 LEU B N 1
ATOM 13777 C CA . LEU B 1 860 ? 10.797 37.25 -16.594 1 95.75 860 LEU B CA 1
ATOM 13778 C C . LEU B 1 860 ? 10.656 38.406 -17.578 1 95.75 860 LEU B C 1
ATOM 13780 O O . LEU B 1 860 ? 10.211 38.219 -18.719 1 95.75 860 LEU B O 1
ATOM 13784 N N . ALA B 1 861 ? 11.016 39.594 -17.125 1 94 861 ALA B N 1
ATOM 13785 C CA . ALA B 1 861 ? 10.914 40.781 -17.969 1 94 861 ALA B CA 1
ATOM 13786 C C . ALA B 1 861 ? 11.742 40.625 -19.234 1 94 861 ALA B C 1
ATOM 13788 O O . ALA B 1 861 ? 11.336 41.094 -20.297 1 94 861 ALA B O 1
ATOM 13789 N N . ARG B 1 862 ? 12.883 40 -19.141 1 93.69 862 ARG B N 1
ATOM 13790 C CA . ARG B 1 862 ? 13.727 39.75 -20.297 1 93.69 862 ARG B CA 1
ATOM 13791 C C . ARG B 1 862 ? 13.062 38.75 -21.25 1 93.69 862 ARG B C 1
ATOM 13793 O O . ARG B 1 862 ? 13.047 38.969 -22.469 1 93.69 862 ARG B O 1
ATOM 13800 N N . LEU B 1 863 ? 12.531 37.688 -20.734 1 94.25 863 LEU B N 1
ATOM 13801 C CA . LEU B 1 863 ? 11.891 36.656 -21.547 1 94.25 863 LEU B CA 1
ATOM 13802 C C . LEU B 1 863 ? 10.711 37.219 -22.328 1 94.25 863 LEU B C 1
ATOM 13804 O O . LEU B 1 863 ? 10.523 36.906 -23.5 1 94.25 863 LEU B O 1
ATOM 13808 N N . LEU B 1 864 ? 9.922 38.094 -21.625 1 93.5 864 LEU B N 1
ATOM 13809 C CA . LEU B 1 864 ? 8.695 38.594 -22.219 1 93.5 864 LEU B CA 1
ATOM 13810 C C . LEU B 1 864 ? 8.953 39.906 -22.953 1 93.5 864 LEU B C 1
ATOM 13812 O O . LEU B 1 864 ? 8.031 40.531 -23.5 1 93.5 864 LEU B O 1
ATOM 13816 N N . SER B 1 865 ? 10.148 40.375 -23.047 1 88.12 865 SER B N 1
ATOM 13817 C CA . SER B 1 865 ? 10.539 41.625 -23.703 1 88.12 865 SER B CA 1
ATOM 13818 C C . SER B 1 865 ? 9.766 42.812 -23.125 1 88.12 865 SER B C 1
ATOM 13820 O O . SER B 1 865 ? 9.203 43.594 -23.891 1 88.12 865 SER B O 1
ATOM 13822 N N . LEU B 1 866 ? 9.648 42.625 -21.859 1 76.06 866 LEU B N 1
ATOM 13823 C CA . LEU B 1 866 ? 8.961 43.719 -21.203 1 76.06 866 LEU B CA 1
ATOM 13824 C C . LEU B 1 866 ? 9.93 44.875 -20.906 1 76.06 866 LEU B C 1
ATOM 13826 O O . LEU B 1 866 ? 11.117 44.625 -20.672 1 76.06 866 LEU B O 1
ATOM 13830 N N . LYS B 1 867 ? 9.492 46.219 -21.281 1 60.81 867 LYS B N 1
ATOM 13831 C CA . LYS B 1 867 ? 10.281 47.438 -21.062 1 60.81 867 LYS B CA 1
ATOM 13832 C C . LYS B 1 867 ? 10.359 47.781 -19.578 1 60.81 867 LYS B C 1
ATOM 13834 O O . LYS B 1 867 ? 9.414 47.562 -18.828 1 60.81 867 LYS B O 1
#

Secondary structure (DSSP, 8-state):
---HHHHHHHHHTTPPPP-HHHHHHHHHHHHHTT-HHHHHHHHHHHHHH-TT-HHHHHHHHHHHHH-TTS-HHHHHHHHHHHHHHTTTT-GGG--HHHHHHHHHHHHHHHHHH--HHHHHHHHHHHHHHHHH-HHHHTTHHHHHHHHHHHHHHHHHHHHHHHHT---SHHHHHHHHHHHHHHHHHHHHHTTTT-HHHHT-HHHHHHHHHHHHHTT-HHHHHHHHHHHHHT---HHHHHHHHHHHHHHHHHTTPPPPPTTS-GGGS-HHHHHHHHHHGGGHHHHGGGGG--EEEEE---HHHHHHHHHHHHHHHHHTT-GGG-SEEEEETHHHHHHHHHHHHHHHHHT-SSS---HHHHHHHHHHHHHHHHHHHTT-HHHHTT--HHHHHHHHH-SSS-HHHHHHHHHHHHTGGGS-SS-TTSPPBGGGG----SSSSS-GGG--HHHHGGG-SS--PEEEEEEEETTTS-EEEE-SSEEEBPPP--TT--S-EEB-EEGGG-SSHHHHT-BHHHHHHHHT--BTTBPPEEEEEEETTEEEEEEETHHHHTT-HHHHHHTT-SEEEEEE----PPP-SS---SHHHHHHHHHHHHHHHHHHHHHHHHHHHHHTTSSSEEEEEETTTT----EEPPTT-SSPPPPPP---B-TTS-BHHHHHHHHTS---SS---HHHHHHHHHHHHHHHHHHHHHHHHHHHHTT--SSGGG--TTPPP-S--GGGGGHHHHHPPPSTT--HHHHHHHHHHHHTT-SS-HHHHH-HHHHHHHHHHHHHHHHHHHHHHHHTTT-EEEEEEHHHHHHHHHHHHHHHH-SGGGTT-HHHHHHHHHHHHHHHHHHHHHHHHIIIIIHHHHHHHT-HHHHTT--/---HHHHHHHHHTTPPPP-HHHHHHHHHHHHHTT-HHHHHHHHHHHHHH-TT-HHHHHHHHHHHHH-TTS-HHHHHHHHHHHHHHTTTT-GGG--HHHHHHHHHHHHHHHHHH--HHHHHHHHHHHHHHHHH-HHHHTTHHHHHHHHHHHHHHHHHHHHHHHHT---SHHHHHHHHHHHHHHHHHHHHHTTTT-HHHHT-HHHHHHHHHHHHHTT-HHHHHHHHHHHHHT---HHHHHHHHHHHHHHHHHTTPPPPPTTS-GGGS-HHHHHHHHHHGGGHHHHGGGGG--EEEEE---HHHHHHHHHHHHHHHHHTT-GGG-SEEEEETHHHHHHHHHHHHHHHHHT-SSS---HHHHHHHHHHHHHHHHHHHTT-HHHHTT--HHHHHHHHH-SSS-HHHHHHHHHHHHTGGGS-SS-TTSPPBGGGG----SSSSS-GGG--HHHHGGG-SS--PEEEEEEEETTTS-EEEE-SSEEEBPPP--TT--S-EEB-EEGGG-SSHHHHT-BHHHHHHHHT--BTTBPPEEEEEEETTEEEEEEETHHHHTT-HHHHHHTT-SEEEEEE----PPP-SS---SHHHHHHHHHHHHHHHHHHHHHHHHHHHHHTTSSSEEEEEETTTT----EEPPTT-SSPPPPPP---B-TTS-BHHHHHHHHTS---SS---HHHHHHHHHHHHHHHHHHHHHHHHHHHHTT--SSGGG--TTPPP-S--GGGGGHHHHHPPPSTT--HHHHHHHHHHHHTT-SS-HHHHH-HHHHHHHHHHHHHHHHHHHHHHHHTTT-EEEEEEHHHHHHHHHHHHHHHH-SGGGTT-HHHHHHHHHHHHHHHHHHHHHHHHIIIIIHHHHHHHT-HHHHTT--